Protein 4POF (pdb70)

Organism: Pyrococcus furiosus (strain ATCC 43587 / DSM 3638 / JCM 8422 / Vc1) (NCBI:txid186497)

Solvent-accessible surface area: 75511 Å² total; per-residue (Å²): 142,20,87,105,127,78,2,25,106,62,0,8,68,0,0,49,96,25,64,43,165,125,41,82,51,44,1,82,34,58,1,60,60,8,53,67,160,112,72,131,112,19,2,31,0,13,4,99,50,0,43,91,76,19,55,108,0,0,101,26,0,31,83,53,2,72,80,0,21,39,0,0,34,57,0,0,54,35,3,0,104,99,52,43,140,105,127,137,38,47,120,5,16,0,14,0,53,65,9,72,131,86,25,40,5,75,61,13,5,12,114,26,20,27,66,2,11,11,0,40,0,32,4,60,140,47,25,87,22,53,0,3,0,30,45,0,13,11,25,4,132,87,63,46,53,83,20,130,18,100,15,68,10,32,77,68,18,101,117,33,162,95,5,132,128,68,37,21,168,77,38,93,35,33,42,117,103,11,50,30,34,26,21,3,45,9,38,0,43,1,46,55,112,62,28,134,91,66,76,139,56,72,68,2,24,0,11,4,35,21,44,16,20,61,63,8,84,63,52,53,55,2,50,0,1,0,8,0,11,11,34,35,30,192,130,82,120,28,0,8,2,107,36,10,0,31,12,12,21,20,72,84,61,125,113,144,20,89,102,127,79,2,25,106,60,0,9,69,0,0,50,95,24,62,44,166,126,41,82,52,46,1,86,34,59,1,61,61,7,52,65,162,113,74,134,112,19,2,32,0,13,4,98,49,0,43,92,75,19,55,106,0,0,100,27,0,31,84,52,2,71,76,0,21,40,0,0,33,57,0,0,53,39,4,0,105,98,50,41,139,105,124,135,39,47,119,4,18,1,15,0,53,63,8,72,131,87,24,42,5,74,64,13,6,13,116,25,20,24,66,2,11,12,0,42,0,32,4,62,140,48,24,90,28,56,1,2,0,31,44,0,12,11,26,4,127,89,64,45,53,86,20,128,19,97,15,67,11,32,77,67,16,94,114,34,158,94,6,131,128,68,37,21,166,77,37,93,34,34,39,117,102,11,51,28,34,28,22,4,46,9,37,0,42,1,46,55,112,63,30,133,90,72,79,144,56,80,68,2,26,0,12,4,34,20,46,15,19,62,63,8,88,64,50,52,57,1,50,0,2,0,8,0,11,10,35,32,28,197,128,80,120,29,0,8,2,106,34,10,0,31,12,12,19,19,73,87,61,124,114,141,20,85,101,127,79,2,25,107,60,0,8,67,0,0,51,94,26,62,43,166,125,42,83,50,46,1,83,33,59,1,60,60,7,53,66,161,112,73,132,111,19,2,31,0,14,4,99,49,0,42,90,76,20,55,110,0,0,102,26,0,30,84,52,3,69,74,0,21,40,0,0,34,57,0,0,54,40,4,0,104,99,51,43,138,106,126,138,38,47,117,6,17,1,15,0,53,64,7,73,130,87,24,41,6,76,63,13,5,12,112,26,20,27,68,2,12,12,0,42,0,33,4,60,142,48,26,88,29,55,1,2,0,30,47,0,13,10,25,4,119,88,62,45,50,83,19,128,20,98,15,65,10,31,77,62,15,100,116,34,160,96,5,131,128,67,37,21,165,74,38,90,34,33,41,110,101,11,50,29,33,26,21,5,45,9,38,0,42,1,45,56,113,63,30,130,92,72,79,144,56,80,70,2,25,0,11,5,34,19,46,15,19,65,62,8,98,69,50,52,57,1,50,0,2,0,9,0,11,13,35,35,29,194,126,82,124,32,0,8,2,108,35,10,0,32,11,12,21,20,72,84,60,125,113,140,20,86,106,124,77,2,26,107,60,0,8,68,0,1,49,96,25,63,44,165,124,40,82,51,44,1,84,34,59,1,61,61,7,53,68,158,112,72,133,113,19,2,31,0,14,4,98,49,0,43,92,74,19,54,109,0,0,101,26,0,30,86,53,2,74,78,0,20,39,0,0,34,57,0,0,52,40,3,0,104,99,52,44,139,105,127,139,37,48,120,6,17,1,16,0,52,64,8,72,129,86,24,41,6,77,62,13,5,12,117,25,20,26,66,2,12,12,0,42,0,32,4,61,142,46,24,92,29,53,1,2,0,30,46,0,13,11,24,3,126,88,62,44,50,85,19,130,20,97,15,64,9,32,76,66,18,102,119,33,161,95,5,132,127,68,37,22,167,74,36,91,36,33,42,111,103,11,50,29,34,26,20,5,45,9,39,0,41,1,48,55,111,63,30,130,90,70,81,144,58,85,72,2,23,0,12,4,35,18,46,15,19,62,64,8,97,69,50,53,56,1,51,0,2,0,9,0,11,12,34,36,27,195,128,84,126,31,0,8,3,107,38,10,0,33,12,12,20,20,73,87,60,123,113,141,21,88,104,127,77,2,25,108,60,0,8,67,0,0,50,96,25,63,45,165,124,42,82,50,44,1,85,34,58,2,61,60,7,52,66,162,113,72,132,110,20,2,31,0,14,4,99,50,0,42,90,77,19,54,106,0,0,100,27,0,30,82,51,2,71,77,0,21,39,0,0,33,56,0,0,53,39,4,0,103,99,50,44,138,104,124,138,38,49,117,5,18,1,15,0,54,63,8,71,132,86,25,43,5,74,64,13,6,11,116,25,19,26,66,2,12,11,0,42,0,32,5,61,140,48,24,99,32,53,1,2,0,30,45,0,14,11,25,4,125,88,62,45,52,84,20,129,20,97,14,65,10,30,79,67,19,106,119,32,161,95,5,131,128,68,37,22,165,77,37,92,37,33,42,113,103,11,51,29,32,28,20,5,45,8,38,0,42,1,46,56,114,62,31,132,92,71,80,143,56,86,70,3,23,0,12,4,35,20,46,14,19,61,63,9,98,71,51,54,56,1,50,0,2,0,9,0,11,12,35,34,27,195,127,85,125,32,0,7,2,108,36,9,0,32,12,13,20,20,70,85,61,124,113,143,19,88,106,123,78,2,25,108,59,0,8,68,0,0,48,96,25,65,44,165,124,40,83,51,45,1,84,34,59,1,60,59,6,52,64,159,111,74,135,112,20,2,31,0,13,4,99,51,0,44,92,74,19,56,109,0,0,100,27,0,30,84,52,2,72,78,0,20,40,0,0,33,58,0,0,54,38,3,0,104,99,50,42,140,106,127,138,38,49,118,5,17,0,14,0,52,64,9,72,130,86,26,41,6,77,63,11,4,10,112,24,19,27,67,2,11,11,0,40,0,31,4,62,138,45,24,92,30,50,1,2,0,30,44,0,12,10,25,4,129,88,63,44,52,84,20,130,18,98,15,65,9,32,78,66,19,107,122,35,159,95,6,131,129,67,38,21,168,77,35,93,36,33,43,113,105,11,52,30,34,27,19,5,45,9,37,0,42,1,47,58,112,61,31,133,89,66,75,135,58,69,66,2,26,0,12,5,34,19,45,16,20,62,63,9,98,71,50,56,56,1,51,0,2,0,9,0,11,12,36,37,29,191,131,85,126,31,0,10,3,106,33,10,0,32,12,13,20,19,72,86,59,124,115

Sequence (1530 aa):
SVDREEMIERFANFLREYTDEDGNPVYRGKITDLLTITPKRSVAIDWMHLNSFDSELAHEVIENPEEGISAAEDAIQIVLREDFQREDVGKIHARFYNLPETLMVKDIGAEHINKLIQVEGIVTRVGEIKPFVSVAVFVCKDCGHEMIVPQKPYESLEKVKKCEQCGSKNIELDVNKSSFVNFQSFRIQDRPETLKGGEMPRFIDGILLDDIVDVALPGDRVIVTGILRVVLEKREKTPIFRKILEVNHIEPVSKSVDREEMIERFANFLREYTDEDGNPVYRGKITDLLTITPKRSVAIDWMHLNSFDSELAHEVIENPEEGISAAEDAIQIVLREDFQREDVGKIHARFYNLPETLMVKDIGAEHINKLIQVEGIVTRVGEIKPFVSVAVFVCKDCGHEMIVPQKPYESLEKVKKCEQCGSKNIELDVNKSSFVNFQSFRIQDRPETLKGGEMPRFIDGILLDDIVDVALPGDRVIVTGILRVVLEKREKTPIFRKILEVNHIEPVSKSVDREEMIERFANFLREYTDEDGNPVYRGKITDLLTITPKRSVAIDWMHLNSFDSELAHEVIENPEEGISAAEDAIQIVLREDFQREDVGKIHARFYNLPETLMVKDIGAEHINKLIQVEGIVTRVGEIKPFVSVAVFVCKDCGHEMIVPQKPYESLEKVKKCEQCGSKNIELDVNKSSFVNFQSFRIQDRPETLKGGEMPRFIDGILLDDIVDVALPGDRVIVTGILRVVLEKREKTPIFRKILEVNHIEPVSKSVDREEMIERFANFLREYTDEDGNPVYRGKITDLLTITPKRSVAIDWMHLNSFDSELAHEVIENPEEGISAAEDAIQIVLREDFQREDVGKIHARFYNLPETLMVKDIGAEHINKLIQVEGIVTRVGEIKPFVSVAVFVCKDCGHEMIVPQKPYESLEKVKKCEQCGSKNIELDVNKSSFVNFQSFRIQDRPETLKGGEMPRFIDGILLDDIVDVALPGDRVIVTGILRVVLEKREKTPIFRKILEVNHIEPVSKSVDREEMIERFANFLREYTDEDGNPVYRGKITDLLTITPKRSVAIDWMHLNSFDSELAHEVIENPEEGISAAEDAIQIVLREDFQREDVGKIHARFYNLPETLMVKDIGAEHINKLIQVEGIVTRVGEIKPFVSVAVFVCKDCGHEMIVPQKPYESLEKVKKCEQCGSKNIELDVNKSSFVNFQSFRIQDRPETLKGGEMPRFIDGILLDDIVDVALPGDRVIVTGILRVVLEKREKTPIFRKILEVNHIEPVSKSVDREEMIERFANFLREYTDEDGNPVYRGKITDLLTITPKRSVAIDWMHLNSFDSELAHEVIENPEEGISAAEDAIQIVLREDFQREDVGKIHARFYNLPETLMVKDIGAEHINKLIQVEGIVTRVGEIKPFVSVAVFVCKDCGHEMIVPQKPYESLEKVKKCEQCGSKNIELDVNKSSFVNFQSFRIQDRPETLKGGEMPRFIDGILLDDIVDVALPGDRVIVTGILRVVLEKREKTPIFRKILEVNHIEPVSK

Secondary structure (DSSP, 8-state):
---HHHHHHHHHHHHHH-B-TT--BHHHHHHHTTSSSS--SEEEEEHHHHHHH-HHHHHHHHH-HHHHHHHHHHHHHHHHHHHH---S----EEEEE--S-EEEGGG--GGGTTSEEEEEEEEEEE---EEEEEEEEEEETTT--EEEEE--SSS------S-TTT--S-EEE-TTTSEEEEEEEEEEE--GGG--SS----EEEEEEEGGGTTS--TT-EEEEEEEEEEEE-TTS-SSBEEEEEEEEEEEE---/---HHHHHHHHHHHHHH-B-TT--BHHHHHHHTTSSSS--SEEEEEHHHHHHH-HHHHHHHHH-HHHHHHHHHHHHHHHHHHHH--------EEEEE--S-EEEGGG--GGGTTSEEEEEEEEEEE---EEEEEEEEEEETTT--EEEEE--SSS------S-SSS--S-EEE-TTTSEEEEEEEEEEE--GGG--SS----EEEEEEEGGGTTS--TT-EEEEEEEEEEEE-TTS-SSBEEEEEEEEEEEE---/---HHHHHHHHHHHHHH-B-TT--BHHHHHHHTTSSSS--SEEEEEHHHHHHH-HHHHHHHHH-HHHHHHHHHHHHHHHHHHHH---S----EEEEE--S-EEEGGG--GGGBTSEEEEEEEEEEE---EEEEEEEEEEETTT--EEEEE--TTS------S-TTT--S-EEE-TTTSEEEEEEEEEEE--GGG--SS----EEEEEEEGGGTTS--TT-EEEEEEEEEEEE-TTS-SSBEEEEEEEEEEEE---/---HHHHHHHHHHHHHH-B-TT--BHHHHHHHTTSSSS--SEEEEEHHHHHHH-HHHHHHHHH-HHHHHHHHHHHHHHHHHHHH---S----EEEEE--S-EEEGGG--TTSBTSEEEEEEEEEEE---EEEEEEEEEEETTT--EEEEE--SSS------S-SSS--S-EEE-TTTSEEEEEEEEEEE--GGG--SS----EEEEEEEGGGTTS--TT-EEEEEEEEEEEE-TTS-SSBEEEEEEEEEEEE---/---HHHHHHHHHHHHHH-B-TT--BHHHHHHHTTSSSS--SEEEEEHHHHHHH-HHHHHHHHH-HHHHHHHHHHHHHHHHHHHH---S----EEEEE--S-EEEGGG--GGGBTSEEEEEEEEEEE---EEEEEEEEEEETTT--EEEEE--SSS------S-SSS--S-EEE-TTTSEEEEEEEEEEE--GGG--SS----EEEEEEEGGGTTS--TT-EEEEEEEEEEEE-TTS-SSBEEEEEEEEEEEE---/---HHHHHHHHHHHHHH-B-TT--BHHHHHHHTTSSSS--SEEEEEHHHHHHH-HHHHHHHHH-HHHHHHHHHHHHHHHHHHHH---S----EEEEE--S-EEEGGG--GGGBTSEEEEEEEEEEE---EEEEEEEEEEETTT--EEEEE--SSS------S-TTT--S-EEE-TTTSEEEEEEEEEEE--GGG--SS----EEEEEEEGGGTTS--TT-EEEEEEEEEEEE-TTS-SSBEEEEEEEEEEEE---

Radius of gyration: 42.15 Å; Cα contacts (8 Å, |Δi|>4): 3264; chains: 6; bounding box: 132×57×125 Å

Nearest PDB structures (foldseek):
  4pof-assembly1_A  TM=1.004E+00  e=2.552E-54  Pyrococcus furiosus DSM 3638
  4ywm-assembly1_A  TM=9.848E-01  e=2.686E-50  Pyrococcus furiosus DSM 3638
  4ywl-assembly1_A  TM=9.848E-01  e=3.628E-50  Pyrococcus furiosus DSM 3638
  4pog-assembly2_G  TM=9.621E-01  e=7.459E-43  Pyrococcus furiosus DSM 3638
  7qhs-assembly1_5  TM=8.798E-01  e=1.787E-23  Saccharomyces cerevisiae

CATH classification: 3.30.1640.10 (+2 more: 2.40.50.140, 2.20.28.10)

Foldseek 3Di:
DDDLVVLLVVLLCLLQQQAPPVRDSVSVVLLVQQPDDPRAQEGEDELVSVCVSPVVLSVCCQVAVPSSFVSNQVSSQVCCCVPVVDNPRDRRGYFYDDDDDEDEPVPDDPVQANGKHKYWFFWAAKFDKDKDFQWWWKAAPPPGDIDIDGDDPPDDDDDDQFDPPPTDRRMDTDPVVTDIWIKMKTKTWHDVVPDDPPDDIDIAIEMDIHPRPPVDHGGFIKMWIFGWHWDCDDVNPDPDTHIYTHTRGMDTDDD/DDDLVVLLVVLLCLLQQQAPPVRDSVSVVLLVQQPDDPGAQEREAELVSVCVSPVVLSVCCQVAVPSSFVSNQVSSQVCCCPPVVDNPRDRGGYFYDDDDDEDEPVPDDPVQANGKHKYWFFWAFKFDKDKDFQWWWKAAPPPGDIDIDGDDPVDDDDDDQFDPPPTDRRMDTDPVVTDIWIKMKTKTWHDVVPDDPPDDIDIAIEMDIHPCPPVDHGPFIKMWIFGWHWDCDDVNPDPDTHIYTHTRGMDTDDD/DDDLVVLLVVLLCLQQQQAPPVRDSVSVVQLVQQPDDPRAQEREDELVSVCVSPVVLSVCCQVAVPSSFVSNQVSSQVCCCPPVVDNPRDRGGYFYDDDDDEDEPVPDDPVQANGKHKYWFFWAFKFDKDKDFQWWWKAAPPPGDIDIDGDDPVDDDDDDQFDPPPTDRRMDTDPVVTDIWIKMKTKTWHDVVPDDPPDDIDIAIEMDIHPCPPVDHGGFIKMWIFGWHWDCDDVNPDPDTHIYTHTRDMDTDDD/DDDLVVLLVVLLCLQQQQAPPVRDSVSVVLLVQQPDDPRAQEREAELVSVCVSPVVLSVCCQVAVPSSFVSNQVSSQVCCCPPVVDNPRDRGGYFYDDDDDEDEPVPDDPVQANGKHKYWFFWAAKFDKDKDFQWWWKAAPPPGDIDIDGDDPVDDDDDDQFDPPPTDRRMDTDPVVTDIWIKMKTKTWHDVVPDDPPDDIDIAIEMDIHPCPPVDHGGFIKMWIFGWHWDCDDVNPDPDTHIYTHTRGMDTDDD/DDDLVVLLVVLLCLQQQQAPPVRDSVSVVLLVQQPDDPGAQEDEDELVSVCVSPVVLSVCCQVAVPSSFVSNQVSSQVCCCPPVVDNPRDRGGYFYDDDDDEDEPVPDDPVQANGKHKYWFFWAFKFDKDKDFQWWWKAAPPPGDIDIDGDDPVDDDDDDQFDPPPTDRRMDTDPVVTDIWIKMKTKTWHDVVPDDPPDDIDIAIEMDIHPCPPVDHGGFIKMWIFGWHWDCDDVNPDPDTHIYTHTRGMDTDDD/DDDLVVLLVVLLCLLQQQAPPVRDSVSVVQLVQQPDDPGAQEREDELVSVCVSPVVLSVCCQVAVPSSFVSNQVSSQVCCCPPVVDNPRDRGGYFYDDDDDEDEPVPDDPVQANGKHKYWFFWAAKFDKDKDFQWWWKAAPPPGDIDIDGDDPVDDDDDDQFDPPPTDRRMDTDPVVTDIKIKMKIKTWHDVVPDDPPDDIDIAIEMDIHPRPPVDHGGFIKMWIFGWHWDCDDVNPDPDTHIYTHTRDMDTDDD

Structure (mmCIF, N/CA/C/O backbone):
data_4POF
#
_entry.id   4POF
#
_cell.length_a   122.849
_cell.length_b   103.064
_cell.length_c   122.435
_cell.angle_alpha   90.00
_cell.angle_beta   119.85
_cell.angle_gamma   90.00
#
_symmetry.space_group_name_H-M   'P 1 21 1'
#
loop_
_entity.id
_entity.type
_entity.pdbx_description
1 polymer 'Cell division control protein 21'
2 non-polymer 'ZINC ION'
#
loop_
_atom_site.group_PDB
_atom_site.id
_atom_site.type_symbol
_atom_site.label_atom_id
_atom_site.label_alt_id
_atom_site.label_comp_id
_atom_site.label_asym_id
_atom_site.label_entity_id
_atom_site.label_seq_id
_atom_site.pdbx_PDB_ins_code
_atom_site.Cartn_x
_atom_site.Cartn_y
_atom_site.Cartn_z
_atom_site.occupancy
_atom_site.B_iso_or_equiv
_atom_site.auth_seq_id
_atom_site.auth_comp_id
_atom_site.auth_asym_id
_atom_site.auth_atom_id
_atom_site.pdbx_PDB_model_num
ATOM 1 N N . SER A 1 1 ? -6.630 11.953 29.718 1.00 104.66 0 SER A N 1
ATOM 2 C CA . SER A 1 1 ? -5.375 11.335 29.195 1.00 101.42 0 SER A CA 1
ATOM 3 C C . SER A 1 1 ? -4.124 11.864 29.918 1.00 100.88 0 SER A C 1
ATOM 4 O O . SER A 1 1 ? -4.229 12.705 30.820 1.00 103.17 0 SER A O 1
ATOM 7 N N . VAL A 1 2 ? -2.953 11.354 29.515 1.00 97.69 1 VAL A N 1
ATOM 8 C CA . VAL A 1 2 ? -1.655 11.759 30.073 1.00 95.53 1 VAL A CA 1
ATOM 9 C C . VAL A 1 2 ? -0.861 12.562 29.047 1.00 96.85 1 VAL A C 1
ATOM 10 O O . VAL A 1 2 ? -0.723 12.144 27.891 1.00 95.20 1 VAL A O 1
ATOM 14 N N . ASP A 1 3 ? -0.359 13.717 29.488 1.00 100.18 2 ASP A N 1
ATOM 15 C CA . ASP A 1 3 ? 0.478 14.605 28.680 1.00 102.30 2 ASP A CA 1
ATOM 16 C C . ASP A 1 3 ? 1.695 13.878 28.082 1.00 99.43 2 ASP A C 1
ATOM 17 O O . ASP A 1 3 ? 2.257 12.979 28.703 1.00 98.66 2 ASP A O 1
ATOM 22 N N . ARG A 1 4 ? 2.091 14.271 26.873 1.00 97.86 3 ARG A N 1
ATOM 23 C CA . ARG A 1 4 ? 3.242 13.679 26.190 1.00 95.50 3 ARG A CA 1
ATOM 24 C C . ARG A 1 4 ? 4.517 13.945 26.977 1.00 93.71 3 ARG A C 1
ATOM 25 O O . ARG A 1 4 ? 5.215 13.021 27.393 1.00 90.32 3 ARG A O 1
ATOM 33 N N . GLU A 1 5 ? 4.804 15.228 27.159 1.00 95.34 4 GLU A N 1
ATOM 34 C CA . GLU A 1 5 ? 5.903 15.711 27.983 1.00 97.30 4 GLU A CA 1
ATOM 35 C C . GLU A 1 5 ? 6.042 14.891 29.270 1.00 93.59 4 GLU A C 1
ATOM 36 O O . GLU A 1 5 ? 7.100 14.338 29.546 1.00 91.76 4 GLU A O 1
ATOM 42 N N . GLU A 1 6 ? 4.958 14.813 30.036 1.00 91.69 5 GLU A N 1
ATOM 43 C CA . GLU A 1 6 ? 4.948 14.160 31.340 1.00 89.52 5 GLU A CA 1
ATOM 44 C C . GLU A 1 6 ? 5.134 12.650 31.202 1.00 84.20 5 GLU A C 1
ATOM 45 O O . GLU A 1 6 ? 5.828 12.024 31.993 1.00 82.97 5 GLU A O 1
ATOM 51 N N . MET A 1 7 ? 4.516 12.078 30.181 1.00 79.78 6 MET A N 1
ATOM 52 C CA . MET A 1 7 ? 4.526 10.642 29.974 1.00 75.60 6 MET A CA 1
ATOM 53 C C . MET A 1 7 ? 5.950 10.108 29.843 1.00 72.16 6 MET A C 1
ATOM 54 O O . MET A 1 7 ? 6.250 8.974 30.232 1.00 70.05 6 MET A O 1
ATOM 59 N N . ILE A 1 8 ? 6.818 10.938 29.276 1.00 70.60 7 ILE A N 1
ATOM 60 C CA . ILE A 1 8 ? 8.216 10.584 29.097 1.00 68.36 7 ILE A CA 1
ATOM 61 C C . ILE A 1 8 ? 8.903 10.487 30.451 1.00 70.31 7 ILE A C 1
ATOM 62 O O . ILE A 1 8 ? 9.599 9.512 30.731 1.00 69.78 7 ILE A O 1
ATOM 67 N N . GLU A 1 9 ? 8.679 11.493 31.292 1.00 73.01 8 GLU A N 1
ATOM 68 C CA . GLU A 1 9 ? 9.274 11.544 32.619 1.00 74.92 8 GLU A CA 1
ATOM 69 C C . GLU A 1 9 ? 8.962 10.297 33.422 1.00 71.24 8 GLU A C 1
ATOM 70 O O . GLU A 1 9 ? 9.848 9.734 34.053 1.00 70.70 8 GLU A O 1
ATOM 76 N N . ARG A 1 10 ? 7.711 9.852 33.372 1.00 67.93 9 ARG A N 1
ATOM 77 C CA . ARG A 1 10 ? 7.284 8.672 34.113 1.00 64.70 9 ARG A CA 1
ATOM 78 C C . ARG A 1 10 ? 7.866 7.406 33.513 1.00 61.57 9 ARG A C 1
ATOM 79 O O . ARG A 1 10 ? 8.022 6.412 34.219 1.00 61.34 9 ARG A O 1
ATOM 87 N N . PHE A 1 11 ? 8.173 7.427 32.219 1.00 58.69 10 PHE A N 1
ATOM 88 C CA . PHE A 1 11 ? 8.779 6.260 31.576 1.00 55.60 10 PHE A CA 1
ATOM 89 C C . PHE A 1 11 ? 10.241 6.150 31.916 1.00 54.69 10 PHE A C 1
ATOM 90 O O . PHE A 1 11 ? 10.743 5.048 32.099 1.00 54.39 10 PHE A O 1
ATOM 98 N N . ALA A 1 12 ? 10.921 7.292 31.991 1.00 54.05 11 ALA A N 1
ATOM 99 C CA . ALA A 1 12 ? 12.337 7.337 32.352 1.00 53.76 11 ALA A CA 1
ATOM 100 C C . ALA A 1 12 ? 12.463 6.772 33.752 1.00 54.81 11 ALA A C 1
ATOM 101 O O . ALA A 1 12 ? 13.195 5.800 34.011 1.00 54.81 11 ALA A O 1
ATOM 103 N N . ASN A 1 13 ? 11.698 7.381 34.650 1.00 56.86 12 ASN A N 1
ATOM 104 C CA . ASN A 1 13 ? 11.617 6.936 36.022 1.00 57.92 12 ASN A CA 1
ATOM 105 C C . ASN A 1 13 ? 11.239 5.455 36.165 1.00 56.62 12 ASN A C 1
ATOM 106 O O . ASN A 1 13 ? 11.704 4.788 37.071 1.00 57.37 12 ASN A O 1
ATOM 111 N N . PHE A 1 14 ? 10.407 4.936 35.275 1.00 54.78 13 PHE A N 1
ATOM 112 C CA . PHE A 1 14 ? 10.085 3.530 35.348 1.00 53.29 13 PHE A CA 1
ATOM 113 C C . PHE A 1 14 ? 11.304 2.684 35.010 1.00 53.30 13 PHE A C 1
ATOM 114 O O . PHE A 1 14 ? 11.584 1.711 35.700 1.00 53.57 13 PHE A O 1
ATOM 122 N N . LEU A 1 15 ? 12.006 3.048 33.938 1.00 53.35 14 LEU A N 1
ATOM 123 C CA . LEU A 1 15 ? 13.159 2.275 33.449 1.00 52.86 14 LEU A CA 1
ATOM 124 C C . LEU A 1 15 ? 14.272 2.181 34.497 1.00 54.43 14 LEU A C 1
ATOM 125 O O . LEU A 1 15 ? 14.855 1.098 34.738 1.00 55.89 14 LEU A O 1
ATOM 130 N N . ARG A 1 16 ? 14.555 3.311 35.133 1.00 54.39 15 ARG A N 1
ATOM 131 C CA . ARG A 1 16 ? 15.709 3.352 35.974 1.00 54.12 15 ARG A CA 1
ATOM 132 C C . ARG A 1 16 ? 15.379 2.942 37.410 1.00 54.55 15 ARG A C 1
ATOM 133 O O . ARG A 1 16 ? 16.265 2.505 38.130 1.00 55.36 15 ARG A O 1
ATOM 141 N N . GLU A 1 17 ? 14.114 3.015 37.815 1.00 54.31 16 GLU A N 1
ATOM 142 C CA . GLU A 1 17 ? 13.753 2.690 39.207 1.00 55.18 16 GLU A CA 1
ATOM 143 C C . GLU A 1 17 ? 13.036 1.368 39.462 1.00 54.82 16 GLU A C 1
ATOM 144 O O . GLU A 1 17 ? 13.033 0.911 40.592 1.00 55.10 16 GLU A O 1
ATOM 150 N N . TYR A 1 18 ? 12.425 0.757 38.447 1.00 54.59 17 TYR A N 1
ATOM 151 C CA . TYR A 1 18 ? 11.736 -0.531 38.638 1.00 55.70 17 TYR A CA 1
ATOM 152 C C . TYR A 1 18 ? 12.698 -1.653 38.969 1.00 57.75 17 TYR A C 1
ATOM 153 O O . TYR A 1 18 ? 13.653 -1.860 38.258 1.00 58.57 17 TYR A O 1
ATOM 162 N N . THR A 1 19 ? 12.420 -2.399 40.025 1.00 60.60 18 THR A N 1
ATOM 163 C CA . THR A 1 19 ? 13.285 -3.493 40.446 1.00 63.43 18 THR A CA 1
ATOM 164 C C . THR A 1 19 ? 12.471 -4.775 40.528 1.00 63.41 18 THR A C 1
ATOM 165 O O . THR A 1 19 ? 11.289 -4.716 40.823 1.00 63.67 18 THR A O 1
ATOM 169 N N . ASP A 1 20 ? 13.089 -5.931 40.313 1.00 64.11 19 ASP A N 1
ATOM 170 C CA . ASP A 1 20 ? 12.390 -7.191 40.527 1.00 66.59 19 ASP A CA 1
ATOM 171 C C . ASP A 1 20 ? 12.453 -7.630 41.995 1.00 71.23 19 ASP A C 1
ATOM 172 O O . ASP A 1 20 ? 12.632 -6.788 42.886 1.00 69.65 19 ASP A O 1
ATOM 177 N N . GLU A 1 21 ? 12.302 -8.937 42.238 1.00 78.64 20 GLU A N 1
ATOM 178 C CA . GLU A 1 21 ? 12.188 -9.499 43.597 1.00 87.07 20 GLU A CA 1
ATOM 179 C C . GLU A 1 21 ? 13.436 -9.271 44.422 1.00 85.85 20 GLU A C 1
ATOM 180 O O . GLU A 1 21 ? 13.348 -9.154 45.640 1.00 87.30 20 GLU A O 1
ATOM 186 N N . ASP A 1 22 ? 14.587 -9.213 43.749 1.00 83.31 21 ASP A N 1
ATOM 187 C CA . ASP A 1 22 ? 15.884 -9.084 44.414 1.00 81.50 21 ASP A CA 1
ATOM 188 C C . ASP A 1 22 ? 16.452 -7.679 44.389 1.00 79.14 21 ASP A C 1
ATOM 189 O O . ASP A 1 22 ? 17.505 -7.432 44.958 1.00 79.60 21 ASP A O 1
ATOM 194 N N . GLY A 1 23 ? 15.766 -6.763 43.726 1.00 76.30 22 GLY A N 1
ATOM 195 C CA . GLY A 1 23 ? 16.196 -5.381 43.708 1.00 74.05 22 GLY A CA 1
ATOM 196 C C . GLY A 1 23 ? 17.044 -4.974 42.519 1.00 72.63 22 GLY A C 1
ATOM 197 O O . GLY A 1 23 ? 17.520 -3.838 42.505 1.00 72.06 22 GLY A O 1
ATOM 198 N N . ASN A 1 24 ? 17.246 -5.870 41.537 1.00 72.07 23 ASN A N 1
ATOM 199 C CA . ASN A 1 24 ? 18.027 -5.538 40.324 1.00 71.72 23 ASN A CA 1
ATOM 200 C C . ASN A 1 24 ? 17.180 -4.663 39.448 1.00 67.89 23 ASN A C 1
ATOM 201 O O . ASN A 1 24 ? 16.061 -5.043 39.135 1.00 67.18 23 ASN A O 1
ATOM 206 N N . PRO A 1 25 ? 17.693 -3.485 39.051 1.00 65.24 24 PRO A N 1
ATOM 207 C CA . PRO A 1 25 ? 16.889 -2.706 38.135 1.00 63.14 24 PRO A CA 1
ATOM 208 C C . PRO A 1 25 ? 16.987 -3.398 36.785 1.00 61.75 24 PRO A C 1
ATOM 209 O O . PRO A 1 25 ? 18.063 -3.426 36.183 1.00 63.39 24 PRO A O 1
ATOM 213 N N . VAL A 1 26 ? 15.890 -3.992 36.333 1.00 58.97 25 VAL A N 1
ATOM 214 C CA . VAL A 1 26 ? 15.963 -4.833 35.160 1.00 56.45 25 VAL A CA 1
ATOM 215 C C . VAL A 1 26 ? 16.135 -3.996 33.899 1.00 55.63 25 VAL A C 1
ATOM 216 O O . VAL A 1 26 ? 16.821 -4.405 32.957 1.00 54.73 25 VAL A O 1
ATOM 220 N N . TYR A 1 27 ? 15.537 -2.812 33.889 1.00 55.65 26 TYR A N 1
ATOM 221 C CA . TYR A 1 27 ? 15.597 -2.006 32.682 1.00 56.02 26 TYR A CA 1
ATOM 222 C C . TYR A 1 27 ? 16.958 -1.334 32.471 1.00 56.03 26 TYR A C 1
ATOM 223 O O . TYR A 1 27 ? 17.442 -1.236 31.331 1.00 56.26 26 TYR A O 1
ATOM 232 N N . ARG A 1 28 ? 17.601 -0.942 33.568 1.00 56.01 27 ARG A N 1
ATOM 233 C CA . ARG A 1 28 ? 19.019 -0.581 33.558 1.00 55.77 27 ARG A CA 1
ATOM 234 C C . ARG A 1 28 ? 19.825 -1.662 32.821 1.00 56.44 27 ARG A C 1
ATOM 235 O O . ARG A 1 28 ? 20.609 -1.356 31.902 1.00 57.56 27 ARG A O 1
ATOM 243 N N . GLY A 1 29 ? 19.612 -2.923 33.221 1.00 55.89 28 GLY A N 1
ATOM 244 C CA . GLY A 1 29 ? 20.270 -4.079 32.614 1.00 54.94 28 GLY A CA 1
ATOM 245 C C . GLY A 1 29 ? 19.997 -4.196 31.134 1.00 53.53 28 GLY A C 1
ATOM 246 O O . GLY A 1 29 ? 20.917 -4.410 30.354 1.00 54.07 28 GLY A O 1
ATOM 247 N N . LYS A 1 30 ? 18.730 -4.046 30.755 1.00 51.78 29 LYS A N 1
ATOM 248 C CA . LYS A 1 30 ? 18.307 -4.118 29.360 1.00 50.66 29 LYS A CA 1
ATOM 249 C C . LYS A 1 30 ? 18.877 -2.971 28.559 1.00 50.95 29 LYS A C 1
ATOM 250 O O . LYS A 1 30 ? 19.411 -3.184 27.474 1.00 51.56 29 LYS A O 1
ATOM 256 N N . ILE A 1 31 ? 18.775 -1.753 29.097 1.00 50.72 30 ILE A N 1
ATOM 257 C CA . ILE A 1 31 ? 19.360 -0.594 28.446 1.00 51.11 30 ILE A CA 1
ATOM 258 C C . ILE A 1 31 ? 20.862 -0.781 28.256 1.00 55.05 30 ILE A C 1
ATOM 259 O O . ILE A 1 31 ? 21.414 -0.364 27.246 1.00 56.13 30 ILE A O 1
ATOM 264 N N . THR A 1 32 ? 21.505 -1.432 29.219 1.00 58.55 31 THR A N 1
ATOM 265 C CA . THR A 1 32 ? 22.906 -1.842 29.115 1.00 62.13 31 THR A CA 1
ATOM 266 C C . THR A 1 32 ? 23.177 -2.799 27.938 1.00 64.52 31 THR A C 1
ATOM 267 O O . THR A 1 32 ? 24.215 -2.699 27.283 1.00 66.42 31 THR A O 1
ATOM 271 N N . ASP A 1 33 ? 22.239 -3.695 27.657 1.00 65.46 32 ASP A N 1
ATOM 272 C CA . ASP A 1 33 ? 22.404 -4.664 26.566 1.00 67.73 32 ASP A CA 1
ATOM 273 C C . ASP A 1 33 ? 22.367 -4.038 25.161 1.00 65.46 32 ASP A C 1
ATOM 274 O O . ASP A 1 33 ? 22.639 -4.711 24.154 1.00 65.44 32 ASP A O 1
ATOM 279 N N . LEU A 1 34 ? 22.052 -2.747 25.110 1.00 62.60 33 LEU A N 1
ATOM 280 C CA . LEU A 1 34 ? 22.103 -1.983 23.878 1.00 61.07 33 LEU A CA 1
ATOM 281 C C . LEU A 1 34 ? 23.524 -1.563 23.522 1.00 62.26 33 LEU A C 1
ATOM 282 O O . LEU A 1 34 ? 23.776 -1.051 22.429 1.00 62.23 33 LEU A O 1
ATOM 287 N N . LEU A 1 35 ? 24.451 -1.789 24.444 1.00 63.50 34 LEU A N 1
ATOM 288 C CA . LEU A 1 35 ? 25.803 -1.251 24.328 1.00 65.74 34 LEU A CA 1
ATOM 289 C C . LEU A 1 35 ? 26.913 -2.288 24.124 1.00 68.67 34 LEU A C 1
ATOM 290 O O . LEU A 1 35 ? 28.060 -1.923 23.884 1.00 70.27 34 LEU A O 1
ATOM 295 N N . THR A 1 36 ? 26.566 -3.572 24.177 1.00 70.20 35 THR A N 1
ATOM 296 C CA . THR A 1 36 ? 27.547 -4.639 24.026 1.00 74.40 35 THR A CA 1
ATOM 297 C C . THR A 1 36 ? 28.067 -4.757 22.589 1.00 77.54 35 THR A C 1
ATOM 298 O O . THR A 1 36 ? 27.844 -3.869 21.770 1.00 76.30 35 THR A O 1
ATOM 302 N N . ILE A 1 37 ? 28.767 -5.853 22.298 1.00 82.95 36 ILE A N 1
ATOM 303 C CA . ILE A 1 37 ? 29.413 -6.062 20.984 1.00 87.94 36 ILE A CA 1
ATOM 304 C C . ILE A 1 37 ? 28.415 -6.236 19.856 1.00 88.83 36 ILE A C 1
ATOM 305 O O . ILE A 1 37 ? 28.492 -5.548 18.835 1.00 91.13 36 ILE A O 1
ATOM 310 N N . THR A 1 38 ? 27.504 -7.184 20.051 1.00 88.15 37 THR A N 1
ATOM 311 C CA . THR A 1 38 ? 26.447 -7.473 19.108 1.00 86.67 37 THR A CA 1
ATOM 312 C C . THR A 1 38 ? 25.186 -7.020 19.821 1.00 80.62 37 THR A C 1
ATOM 313 O O . THR A 1 38 ? 24.485 -7.822 20.425 1.00 79.90 37 THR A O 1
ATOM 317 N N . PRO A 1 39 ? 24.914 -5.708 19.775 1.00 76.30 38 PRO A N 1
ATOM 318 C CA . PRO A 1 39 ? 23.888 -5.142 20.620 1.00 72.67 38 PRO A CA 1
ATOM 319 C C . PRO A 1 39 ? 22.476 -5.484 20.137 1.00 70.72 38 PRO A C 1
ATOM 320 O O . PRO A 1 39 ? 22.303 -6.196 19.146 1.00 71.91 38 PRO A O 1
ATOM 324 N N . LYS A 1 40 ? 21.484 -4.989 20.861 1.00 68.13 39 LYS A N 1
ATOM 325 C CA . LYS A 1 40 ? 20.101 -5.123 20.480 1.00 65.65 39 LYS A CA 1
ATOM 326 C C . LYS A 1 40 ? 19.628 -3.745 20.075 1.00 64.41 39 LYS A C 1
ATOM 327 O O . LYS A 1 40 ? 20.179 -2.754 20.554 1.00 64.45 39 LYS A O 1
ATOM 333 N N . ARG A 1 41 ? 18.627 -3.664 19.195 1.00 63.06 40 ARG A N 1
ATOM 334 C CA . ARG A 1 41 ? 18.096 -2.345 18.827 1.00 61.76 40 ARG A CA 1
ATOM 335 C C . ARG A 1 41 ? 16.769 -2.012 19.519 1.00 59.24 40 ARG A C 1
ATOM 336 O O . ARG A 1 41 ? 16.115 -1.029 19.195 1.00 58.43 40 ARG A O 1
ATOM 344 N N . SER A 1 42 ? 16.380 -2.840 20.479 1.00 57.49 41 SER A N 1
ATOM 345 C CA . SER A 1 42 ? 15.144 -2.610 21.202 1.00 55.09 41 SER A CA 1
ATOM 346 C C . SER A 1 42 ? 15.126 -3.164 22.619 1.00 52.65 41 SER A C 1
ATOM 347 O O . SER A 1 42 ? 15.876 -4.073 22.974 1.00 53.68 41 SER A O 1
ATOM 350 N N . VAL A 1 43 ? 14.224 -2.599 23.413 1.00 48.71 42 VAL A N 1
ATOM 351 C CA . VAL A 1 43 ? 14.032 -2.952 24.801 1.00 44.54 42 VAL A CA 1
ATOM 352 C C . VAL A 1 43 ? 12.657 -3.606 24.879 1.00 44.44 42 VAL A C 1
ATOM 353 O O . VAL A 1 43 ? 11.653 -2.951 24.609 1.00 44.69 42 VAL A O 1
ATOM 357 N N . ALA A 1 44 ? 12.590 -4.885 25.223 1.00 43.78 43 ALA A N 1
ATOM 358 C CA . ALA A 1 44 ? 11.278 -5.511 25.482 1.00 42.59 43 ALA A CA 1
ATOM 359 C C . ALA A 1 44 ? 10.768 -5.077 26.860 1.00 42.10 43 ALA A C 1
ATOM 360 O O . ALA A 1 44 ? 11.472 -5.253 27.861 1.00 43.67 43 ALA A O 1
ATOM 362 N N . ILE A 1 45 ? 9.567 -4.512 26.934 1.00 40.31 44 ILE A N 1
ATOM 363 C CA . ILE A 1 45 ? 9.049 -4.090 28.239 1.00 39.30 44 ILE A CA 1
ATOM 364 C C . ILE A 1 45 ? 7.857 -4.909 28.670 1.00 40.70 44 ILE A C 1
ATOM 365 O O . ILE A 1 45 ? 6.840 -4.918 27.982 1.00 40.28 44 ILE A O 1
ATOM 370 N N . ASP A 1 46 ? 7.977 -5.566 29.820 1.00 42.82 45 ASP A N 1
ATOM 371 C CA . ASP A 1 46 ? 6.893 -6.386 30.343 1.00 45.76 45 ASP A CA 1
ATOM 372 C C . ASP A 1 46 ? 5.793 -5.513 30.934 1.00 46.80 45 ASP A C 1
ATOM 373 O O . ASP A 1 46 ? 5.987 -4.854 31.942 1.00 46.32 45 ASP A O 1
ATOM 378 N N . TRP A 1 47 ? 4.630 -5.546 30.293 1.00 48.92 46 TRP A N 1
ATOM 379 C CA . TRP A 1 47 ? 3.489 -4.748 30.689 1.00 51.83 46 TRP A CA 1
ATOM 380 C C . TRP A 1 47 ? 3.188 -4.880 32.188 1.00 54.20 46 TRP A C 1
ATOM 381 O O . TRP A 1 47 ? 2.995 -3.878 32.863 1.00 54.53 46 TRP A O 1
ATOM 392 N N . MET A 1 48 ? 3.185 -6.104 32.707 1.00 57.09 47 MET A N 1
ATOM 393 C CA . MET A 1 48 ? 2.943 -6.350 34.129 1.00 60.38 47 MET A CA 1
ATOM 394 C C . MET A 1 48 ? 3.909 -5.580 35.033 1.00 58.57 47 MET A C 1
ATOM 395 O O . MET A 1 48 ? 3.475 -5.023 36.040 1.00 59.13 47 MET A O 1
ATOM 400 N N . HIS A 1 49 ? 5.200 -5.552 34.682 1.00 55.94 48 HIS A N 1
ATOM 401 C CA . HIS A 1 49 ? 6.170 -4.737 35.425 1.00 54.41 48 HIS A CA 1
ATOM 402 C C . HIS A 1 49 ? 5.673 -3.300 35.448 1.00 53.13 48 HIS A C 1
ATOM 403 O O . HIS A 1 49 ? 5.553 -2.701 36.518 1.00 54.08 48 HIS A O 1
ATOM 410 N N . LEU A 1 50 ? 5.344 -2.769 34.271 1.00 50.72 49 LEU A N 1
ATOM 411 C CA . LEU A 1 50 ? 4.860 -1.407 34.148 1.00 49.20 49 LEU A CA 1
ATOM 412 C C . LEU A 1 50 ? 3.589 -1.153 34.939 1.00 51.63 49 LEU A C 1
ATOM 413 O O . LEU A 1 50 ? 3.466 -0.128 35.587 1.00 52.48 49 LEU A O 1
ATOM 418 N N . ASN A 1 51 ? 2.650 -2.085 34.873 1.00 53.62 50 ASN A N 1
ATOM 419 C CA . ASN A 1 51 ? 1.378 -1.949 35.561 1.00 56.40 50 ASN A CA 1
ATOM 420 C C . ASN A 1 51 ? 1.563 -1.908 37.052 1.00 56.44 50 ASN A C 1
ATOM 421 O O . ASN A 1 51 ? 0.928 -1.115 37.734 1.00 58.30 50 ASN A O 1
ATOM 426 N N . SER A 1 52 ? 2.438 -2.761 37.564 1.00 54.36 51 SER A N 1
ATOM 427 C CA . SER A 1 52 ? 2.731 -2.744 38.988 1.00 53.48 51 SER A CA 1
ATOM 428 C C . SER A 1 52 ? 3.479 -1.481 39.413 1.00 53.15 51 SER A C 1
ATOM 429 O O . SER A 1 52 ? 3.412 -1.088 40.557 1.00 54.07 51 SER A O 1
ATOM 432 N N . PHE A 1 53 ? 4.187 -0.836 38.506 1.00 52.39 52 PHE A N 1
ATOM 433 C CA . PHE A 1 53 ? 4.935 0.351 38.893 1.00 53.99 52 PHE A CA 1
ATOM 434 C C . PHE A 1 53 ? 4.125 1.638 38.734 1.00 55.21 52 PHE A C 1
ATOM 435 O O . PHE A 1 53 ? 4.259 2.568 39.518 1.00 55.58 52 PHE A O 1
ATOM 443 N N . ASP A 1 54 ? 3.307 1.687 37.694 1.00 56.54 53 ASP A N 1
ATOM 444 C CA . ASP A 1 54 ? 2.561 2.871 37.337 1.00 58.59 53 ASP A CA 1
ATOM 445 C C . ASP A 1 54 ? 1.444 2.377 36.446 1.00 60.37 53 ASP A C 1
ATOM 446 O O . ASP A 1 54 ? 1.608 2.332 35.237 1.00 60.61 53 ASP A O 1
ATOM 451 N N . SER A 1 55 ? 0.313 1.998 37.031 1.00 62.88 54 SER A N 1
ATOM 452 C CA . SER A 1 55 ? -0.730 1.369 36.245 1.00 63.82 54 SER A CA 1
ATOM 453 C C . SER A 1 55 ? -1.494 2.363 35.421 1.00 65.57 54 SER A C 1
ATOM 454 O O . SER A 1 55 ? -2.047 1.989 34.402 1.00 65.35 54 SER A O 1
ATOM 457 N N . GLU A 1 56 ? -1.533 3.623 35.839 1.00 68.42 55 GLU A N 1
ATOM 458 C CA . GLU A 1 56 ? -2.208 4.628 35.030 1.00 70.99 55 GLU A CA 1
ATOM 459 C C . GLU A 1 56 ? -1.562 4.710 33.658 1.00 69.17 55 GLU A C 1
ATOM 460 O O . GLU A 1 56 ? -2.247 4.735 32.638 1.00 69.25 55 GLU A O 1
ATOM 466 N N . LEU A 1 57 ? -0.233 4.744 33.651 1.00 67.97 56 LEU A N 1
ATOM 467 C CA . LEU A 1 57 ? 0.560 4.783 32.423 1.00 65.94 56 LEU A CA 1
ATOM 468 C C . LEU A 1 57 ? 0.434 3.497 31.628 1.00 65.72 56 LEU A C 1
ATOM 469 O O . LEU A 1 57 ? 0.400 3.525 30.406 1.00 65.24 56 LEU A O 1
ATOM 474 N N . ALA A 1 58 ? 0.370 2.373 32.335 1.00 66.79 57 ALA A N 1
ATOM 475 C CA . ALA A 1 58 ? 0.257 1.060 31.713 1.00 67.46 57 ALA A CA 1
ATOM 476 C C . ALA A 1 58 ? -1.008 0.972 30.886 1.00 69.70 57 ALA A C 1
ATOM 477 O O . ALA A 1 58 ? -1.007 0.407 29.793 1.00 68.71 57 ALA A O 1
ATOM 479 N N . HIS A 1 59 ? -2.090 1.540 31.410 1.00 73.95 58 HIS A N 1
ATOM 480 C CA . HIS A 1 59 ? -3.349 1.538 30.691 1.00 76.88 58 HIS A CA 1
ATOM 481 C C . HIS A 1 59 ? -3.311 2.499 29.510 1.00 74.98 58 HIS A C 1
ATOM 482 O O . HIS A 1 59 ? -3.923 2.231 28.482 1.00 76.07 58 HIS A O 1
ATOM 489 N N . GLU A 1 60 ? -2.552 3.583 29.636 1.00 71.87 59 GLU A N 1
ATOM 490 C CA . GLU A 1 60 ? -2.442 4.555 28.557 1.00 68.58 59 GLU A CA 1
ATOM 491 C C . GLU A 1 60 ? -1.645 4.054 27.361 1.00 63.62 59 GLU A C 1
ATOM 492 O O . GLU A 1 60 ? -1.713 4.644 26.292 1.00 62.33 59 GLU A O 1
ATOM 498 N N . VAL A 1 61 ? -0.884 2.979 27.501 1.00 59.44 60 VAL A N 1
ATOM 499 C CA . VAL A 1 61 ? -0.239 2.470 26.297 1.00 55.67 60 VAL A CA 1
ATOM 500 C C . VAL A 1 61 ? -1.193 1.574 25.531 1.00 53.98 60 VAL A C 1
ATOM 501 O O . VAL A 1 61 ? -1.061 1.415 24.330 1.00 53.84 60 VAL A O 1
ATOM 505 N N . ILE A 1 62 ? -2.153 0.971 26.210 1.00 52.73 61 ILE A N 1
ATOM 506 C CA . ILE A 1 62 ? -3.094 0.113 25.496 1.00 51.21 61 ILE A CA 1
ATOM 507 C C . ILE A 1 62 ? -4.156 0.991 24.835 1.00 54.23 61 ILE A C 1
ATOM 508 O O . ILE A 1 62 ? -4.658 0.673 23.758 1.00 53.60 61 ILE A O 1
ATOM 513 N N . GLU A 1 63 ? -4.454 2.126 25.456 1.00 58.38 62 GLU A N 1
ATOM 514 C CA . GLU A 1 63 ? -5.434 3.062 24.903 1.00 62.75 62 GLU A CA 1
ATOM 515 C C . GLU A 1 63 ? -4.856 3.992 23.851 1.00 61.90 62 GLU A C 1
ATOM 516 O O . GLU A 1 63 ? -5.530 4.285 22.870 1.00 62.42 62 GLU A O 1
ATOM 522 N N . ASN A 1 64 ? -3.613 4.429 24.046 1.00 61.40 63 ASN A N 1
ATOM 523 C CA . ASN A 1 64 ? -2.910 5.278 23.070 1.00 61.34 63 ASN A CA 1
ATOM 524 C C . ASN A 1 64 ? -1.524 4.785 22.632 1.00 59.14 63 ASN A C 1
ATOM 525 O O . ASN A 1 64 ? -0.556 5.531 22.734 1.00 58.56 63 ASN A O 1
ATOM 530 N N . PRO A 1 65 ? -1.427 3.555 22.092 1.00 57.99 64 PRO A N 1
ATOM 531 C CA . PRO A 1 65 ? -0.121 2.952 21.891 1.00 56.72 64 PRO A CA 1
ATOM 532 C C . PRO A 1 65 ? 0.818 3.835 21.083 1.00 56.57 64 PRO A C 1
ATOM 533 O O . PRO A 1 65 ? 2.034 3.741 21.232 1.00 55.79 64 PRO A O 1
ATOM 537 N N . GLU A 1 66 ? 0.267 4.710 20.254 1.00 57.54 65 GLU A N 1
ATOM 538 C CA . GLU A 1 66 ? 1.120 5.537 19.426 1.00 58.04 65 GLU A CA 1
ATOM 539 C C . GLU A 1 66 ? 1.953 6.491 20.272 1.00 58.01 65 GLU A C 1
ATOM 540 O O . GLU A 1 66 ? 3.179 6.427 20.219 1.00 57.18 65 GLU A O 1
ATOM 546 N N . GLU A 1 67 ? 1.311 7.349 21.065 1.00 59.04 66 GLU A N 1
ATOM 547 C CA . GLU A 1 67 ? 2.069 8.337 21.845 1.00 60.54 66 GLU A CA 1
ATOM 548 C C . GLU A 1 67 ? 2.822 7.677 22.993 1.00 58.01 66 GLU A C 1
ATOM 549 O O . GLU A 1 67 ? 3.840 8.191 23.464 1.00 57.52 66 GLU A O 1
ATOM 555 N N . GLY A 1 68 ? 2.313 6.518 23.405 1.00 55.76 67 GLY A N 1
ATOM 556 C CA . GLY A 1 68 ? 2.878 5.735 24.486 1.00 52.97 67 GLY A CA 1
ATOM 557 C C . GLY A 1 68 ? 4.214 5.167 24.110 1.00 50.41 67 GLY A C 1
ATOM 558 O O . GLY A 1 68 ? 5.191 5.393 24.801 1.00 50.88 67 GLY A O 1
ATOM 559 N N . ILE A 1 69 ? 4.261 4.421 23.014 1.00 48.06 68 ILE A N 1
ATOM 560 C CA . ILE A 1 69 ? 5.518 3.798 22.582 1.00 45.51 68 ILE A CA 1
ATOM 561 C C . ILE A 1 69 ? 6.536 4.918 22.277 1.00 46.19 68 ILE A C 1
ATOM 562 O O . ILE A 1 69 ? 7.672 4.901 22.735 1.00 45.69 68 ILE A O 1
ATOM 567 N N . SER A 1 70 ? 6.094 5.914 21.533 1.00 47.45 69 SER A N 1
ATOM 568 C CA . SER A 1 70 ? 6.934 7.069 21.240 1.00 49.15 69 SER A CA 1
ATOM 569 C C . SER A 1 70 ? 7.528 7.725 22.480 1.00 49.63 69 SER A C 1
ATOM 570 O O . SER A 1 70 ? 8.692 8.087 22.464 1.00 50.05 69 SER A O 1
ATOM 573 N N . ALA A 1 71 ? 6.715 7.897 23.528 1.00 50.05 70 ALA A N 1
ATOM 574 C CA . ALA A 1 71 ? 7.174 8.413 24.837 1.00 50.57 70 ALA A CA 1
ATOM 575 C C . ALA A 1 71 ? 8.268 7.557 25.451 1.00 50.41 70 ALA A C 1
ATOM 576 O O . ALA A 1 71 ? 9.290 8.089 25.882 1.00 50.32 70 ALA A O 1
ATOM 578 N N . ALA A 1 72 ? 8.035 6.238 25.480 1.00 50.63 71 ALA A N 1
ATOM 579 C CA . ALA A 1 72 ? 8.961 5.261 26.042 1.00 51.72 71 ALA A CA 1
ATOM 580 C C . ALA A 1 72 ? 10.303 5.281 25.317 1.00 53.64 71 ALA A C 1
ATOM 581 O O . ALA A 1 72 ? 11.376 5.224 25.932 1.00 53.75 71 ALA A O 1
ATOM 583 N N . GLU A 1 73 ? 10.234 5.373 23.997 1.00 56.54 72 GLU A N 1
ATOM 584 C CA . GLU A 1 73 ? 11.430 5.399 23.186 1.00 59.62 72 GLU A CA 1
ATOM 585 C C . GLU A 1 73 ? 12.242 6.653 23.455 1.00 61.45 72 GLU A C 1
ATOM 586 O O . GLU A 1 73 ? 13.458 6.573 23.552 1.00 62.47 72 GLU A O 1
ATOM 592 N N . ASP A 1 74 ? 11.575 7.795 23.615 1.00 62.95 73 ASP A N 1
ATOM 593 C CA . ASP A 1 74 ? 12.256 9.028 23.982 1.00 65.11 73 ASP A CA 1
ATOM 594 C C . ASP A 1 74 ? 12.937 8.857 25.334 1.00 63.59 73 ASP A C 1
ATOM 595 O O . ASP A 1 74 ? 14.059 9.317 25.545 1.00 63.82 73 ASP A O 1
ATOM 600 N N . ALA A 1 75 ? 12.254 8.185 26.251 1.00 61.41 74 ALA A N 1
ATOM 601 C CA . ALA A 1 75 ? 12.789 7.971 27.594 1.00 59.53 74 ALA A CA 1
ATOM 602 C C . ALA A 1 75 ? 14.058 7.146 27.546 1.00 56.77 74 ALA A C 1
ATOM 603 O O . ALA A 1 75 ? 15.053 7.525 28.156 1.00 57.70 74 ALA A O 1
ATOM 605 N N . ILE A 1 76 ? 14.033 6.037 26.805 1.00 51.85 75 ILE A N 1
ATOM 606 C CA . ILE A 1 76 ? 15.240 5.224 26.616 1.00 47.71 75 ILE A CA 1
ATOM 607 C C . ILE A 1 76 ? 16.407 6.077 26.137 1.00 50.76 75 ILE A C 1
ATOM 608 O O . ILE A 1 76 ? 17.523 5.955 26.639 1.00 50.96 75 ILE A O 1
ATOM 613 N N . GLN A 1 77 ? 16.131 6.965 25.186 1.00 53.30 76 GLN A N 1
ATOM 614 C CA . GLN A 1 77 ? 17.139 7.909 24.709 1.00 56.66 76 GLN A CA 1
ATOM 615 C C . GLN A 1 77 ? 17.646 8.783 25.853 1.00 57.54 76 GLN A C 1
ATOM 616 O O . GLN A 1 77 ? 18.821 9.089 25.926 1.00 58.97 76 GLN A O 1
ATOM 622 N N . ILE A 1 78 ? 16.770 9.155 26.766 1.00 57.37 77 ILE A N 1
ATOM 623 C CA . ILE A 1 78 ? 17.191 10.045 27.841 1.00 58.72 77 ILE A CA 1
ATOM 624 C C . ILE A 1 78 ? 18.140 9.346 28.795 1.00 58.70 77 ILE A C 1
ATOM 625 O O . ILE A 1 78 ? 19.196 9.890 29.120 1.00 59.75 77 ILE A O 1
ATOM 630 N N . VAL A 1 79 ? 17.786 8.147 29.242 1.00 57.67 78 VAL A N 1
ATOM 631 C CA . VAL A 1 79 ? 18.652 7.485 30.207 1.00 58.20 78 VAL A CA 1
ATOM 632 C C . VAL A 1 79 ? 19.979 7.125 29.571 1.00 58.88 78 VAL A C 1
ATOM 633 O O . VAL A 1 79 ? 20.991 7.181 30.231 1.00 60.11 78 VAL A O 1
ATOM 637 N N . LEU A 1 80 ? 19.977 6.773 28.286 1.00 58.67 79 LEU A N 1
ATOM 638 C CA . LEU A 1 80 ? 21.235 6.546 27.564 1.00 59.22 79 LEU A CA 1
ATOM 639 C C . LEU A 1 80 ? 22.147 7.776 27.666 1.00 62.44 79 LEU A C 1
ATOM 640 O O . LEU A 1 80 ? 23.274 7.675 28.141 1.00 63.88 79 LEU A O 1
ATOM 645 N N . ARG A 1 81 ? 21.644 8.939 27.257 1.00 64.59 80 ARG A N 1
ATOM 646 C CA . ARG A 1 81 ? 22.405 10.172 27.344 1.00 68.25 80 ARG A CA 1
ATOM 647 C C . ARG A 1 81 ? 22.794 10.503 28.789 1.00 69.64 80 ARG A C 1
ATOM 648 O O . ARG A 1 81 ? 23.971 10.700 29.080 1.00 70.32 80 ARG A O 1
ATOM 656 N N . GLU A 1 82 ? 21.827 10.521 29.701 1.00 70.81 81 GLU A N 1
ATOM 657 C CA . GLU A 1 82 ? 22.088 10.994 31.075 1.00 74.15 81 GLU A CA 1
ATOM 658 C C . GLU A 1 82 ? 22.893 10.039 31.980 1.00 74.89 81 GLU A C 1
ATOM 659 O O . GLU A 1 82 ? 23.678 10.465 32.832 1.00 76.08 81 GLU A O 1
ATOM 665 N N . ASP A 1 83 ? 22.696 8.742 31.784 1.00 74.96 82 ASP A N 1
ATOM 666 C CA . ASP A 1 83 ? 23.233 7.739 32.695 1.00 75.67 82 ASP A CA 1
ATOM 667 C C . ASP A 1 83 ? 24.282 6.831 32.091 1.00 74.00 82 ASP A C 1
ATOM 668 O O . ASP A 1 83 ? 24.998 6.172 32.831 1.00 75.45 82 ASP A O 1
ATOM 673 N N . PHE A 1 84 ? 24.369 6.765 30.766 1.00 70.34 83 PHE A N 1
ATOM 674 C CA . PHE A 1 84 ? 25.386 5.940 30.137 1.00 66.93 83 PHE A CA 1
ATOM 675 C C . PHE A 1 84 ? 26.348 6.769 29.307 1.00 68.48 83 PHE A C 1
ATOM 676 O O . PHE A 1 84 ? 27.288 6.231 28.743 1.00 69.78 83 PHE A O 1
ATOM 684 N N . GLN A 1 85 ? 26.122 8.081 29.256 1.00 68.44 84 GLN A N 1
ATOM 685 C CA . GLN A 1 85 ? 26.890 8.989 28.400 1.00 70.02 84 GLN A CA 1
ATOM 686 C C . GLN A 1 85 ? 26.941 8.522 26.939 1.00 71.55 84 GLN A C 1
ATOM 687 O O . GLN A 1 85 ? 28.023 8.412 26.356 1.00 72.17 84 GLN A O 1
ATOM 693 N N . ARG A 1 86 ? 25.769 8.249 26.362 1.00 72.99 85 ARG A N 1
ATOM 694 C CA . ARG A 1 86 ? 25.653 7.793 24.990 1.00 76.37 85 ARG A CA 1
ATOM 695 C C . ARG A 1 86 ? 24.592 8.601 24.263 1.00 79.30 85 ARG A C 1
ATOM 696 O O . ARG A 1 86 ? 23.414 8.549 24.619 1.00 78.46 85 ARG A O 1
ATOM 704 N N . GLU A 1 87 ? 25.000 9.347 23.244 1.00 85.12 86 GLU A N 1
ATOM 705 C CA . GLU A 1 87 ? 24.040 10.148 22.493 1.00 89.44 86 GLU A CA 1
ATOM 706 C C . GLU A 1 87 ? 23.870 9.657 21.066 1.00 91.42 86 GLU A C 1
ATOM 707 O O . GLU A 1 87 ? 22.781 9.716 20.505 1.00 90.06 86 GLU A O 1
ATOM 713 N N . ASP A 1 88 ? 24.950 9.134 20.508 1.00 96.22 87 ASP A N 1
ATOM 714 C CA . ASP A 1 88 ? 25.001 8.720 19.112 1.00 100.35 87 ASP A CA 1
ATOM 715 C C . ASP A 1 88 ? 24.408 7.328 18.807 1.00 94.34 87 ASP A C 1
ATOM 716 O O . ASP A 1 88 ? 24.670 6.769 17.737 1.00 94.15 87 ASP A O 1
ATOM 721 N N . VAL A 1 89 ? 23.619 6.770 19.727 1.00 87.77 88 VAL A N 1
ATOM 722 C CA . VAL A 1 89 ? 22.915 5.504 19.457 1.00 80.97 88 VAL A CA 1
ATOM 723 C C . VAL A 1 89 ? 21.670 5.776 18.617 1.00 78.77 88 VAL A C 1
ATOM 724 O O . VAL A 1 89 ? 21.043 6.850 18.726 1.00 79.14 88 VAL A O 1
ATOM 728 N N . GLY A 1 90 ? 21.308 4.793 17.794 1.00 75.47 89 GLY A N 1
ATOM 729 C CA . GLY A 1 90 ? 20.204 4.958 16.853 1.00 71.35 89 GLY A CA 1
ATOM 730 C C . GLY A 1 90 ? 18.814 4.988 17.460 1.00 67.61 89 GLY A C 1
ATOM 731 O O . GLY A 1 90 ? 18.625 5.195 18.657 1.00 66.39 89 GLY A O 1
ATOM 732 N N . LYS A 1 91 ? 17.830 4.817 16.596 1.00 65.41 90 LYS A N 1
ATOM 733 C CA . LYS A 1 91 ? 16.490 4.511 17.020 1.00 62.66 90 LYS A CA 1
ATOM 734 C C . LYS A 1 91 ? 16.552 3.171 17.774 1.00 60.65 90 LYS A C 1
ATOM 735 O O . LYS A 1 91 ? 17.107 2.176 17.271 1.00 60.94 90 LYS A O 1
ATOM 741 N N . ILE A 1 92 ? 16.024 3.190 19.001 1.00 58.04 91 ILE A N 1
ATOM 742 C CA . ILE A 1 92 ? 15.847 1.997 19.836 1.00 55.32 91 ILE A CA 1
ATOM 743 C C . ILE A 1 92 ? 14.372 1.769 20.131 1.00 52.90 91 ILE A C 1
ATOM 744 O O . ILE A 1 92 ? 13.729 2.627 20.712 1.00 52.06 91 ILE A O 1
ATOM 749 N N . HIS A 1 93 ? 13.861 0.597 19.755 1.00 51.23 92 HIS A N 1
ATOM 750 C CA . HIS A 1 93 ? 12.428 0.318 19.822 1.00 49.11 92 HIS A CA 1
ATOM 751 C C . HIS A 1 93 ? 11.982 0.029 21.245 1.00 47.95 92 HIS A C 1
ATOM 752 O O . HIS A 1 93 ? 12.756 -0.502 22.051 1.00 49.82 92 HIS A O 1
ATOM 759 N N . ALA A 1 94 ? 10.733 0.384 21.547 1.00 44.55 93 ALA A N 1
ATOM 760 C CA . ALA A 1 94 ? 10.098 0.026 22.799 1.00 41.38 93 ALA A CA 1
ATOM 761 C C . ALA A 1 94 ? 9.099 -1.059 22.453 1.00 39.99 93 ALA A C 1
ATOM 762 O O . ALA A 1 94 ? 8.153 -0.825 21.709 1.00 39.54 93 ALA A O 1
ATOM 764 N N . ARG A 1 95 ? 9.316 -2.266 22.942 1.00 39.87 94 ARG A N 1
ATOM 765 C CA . ARG A 1 95 ? 8.461 -3.375 22.510 1.00 39.65 94 ARG A CA 1
ATOM 766 C C . ARG A 1 95 ? 7.714 -4.016 23.687 1.00 41.20 94 ARG A C 1
ATOM 767 O O . ARG A 1 95 ? 8.302 -4.760 24.465 1.00 42.86 94 ARG A O 1
ATOM 775 N N . PHE A 1 96 ? 6.434 -3.686 23.852 1.00 42.00 95 PHE A N 1
ATOM 776 C CA . PHE A 1 96 ? 5.659 -4.151 25.006 1.00 42.86 95 PHE A CA 1
ATOM 777 C C . PHE A 1 96 ? 5.128 -5.552 24.828 1.00 45.48 95 PHE A C 1
ATOM 778 O O . PHE A 1 96 ? 4.600 -5.887 23.776 1.00 45.90 95 PHE A O 1
ATOM 786 N N . TYR A 1 97 ? 5.240 -6.372 25.858 1.00 48.56 96 TYR A N 1
ATOM 787 C CA . TYR A 1 97 ? 4.727 -7.729 25.757 1.00 52.15 96 TYR A CA 1
ATOM 788 C C . TYR A 1 97 ? 3.971 -8.156 27.014 1.00 54.56 96 TYR A C 1
ATOM 789 O O . TYR A 1 97 ? 3.979 -7.462 28.034 1.00 54.54 96 TYR A O 1
ATOM 798 N N . ASN A 1 98 ? 3.299 -9.292 26.940 1.00 57.53 97 ASN A N 1
ATOM 799 C CA . ASN A 1 98 ? 2.570 -9.784 28.108 1.00 60.38 97 ASN A CA 1
ATOM 800 C C . ASN A 1 98 ? 1.471 -8.827 28.611 1.00 61.06 97 ASN A C 1
ATOM 801 O O . ASN A 1 98 ? 1.502 -8.364 29.757 1.00 62.73 97 ASN A O 1
ATOM 806 N N . LEU A 1 99 ? 0.501 -8.553 27.740 1.00 60.12 98 LEU A N 1
ATOM 807 C CA . LEU A 1 99 ? -0.627 -7.681 28.059 1.00 59.03 98 LEU A CA 1
ATOM 808 C C . LEU A 1 99 ? -1.712 -8.438 28.834 1.00 62.26 98 LEU A C 1
ATOM 809 O O . LEU A 1 99 ? -1.743 -9.691 28.807 1.00 62.88 98 LEU A O 1
ATOM 814 N N . PRO A 1 100 ? -2.610 -7.685 29.527 1.00 64.44 99 PRO A N 1
ATOM 815 C CA . PRO A 1 100 ? -3.594 -8.309 30.420 1.00 68.10 99 PRO A CA 1
ATOM 816 C C . PRO A 1 100 ? -4.472 -9.319 29.709 1.00 72.18 99 PRO A C 1
ATOM 817 O O . PRO A 1 100 ? -4.508 -10.480 30.115 1.00 73.46 99 PRO A O 1
ATOM 821 N N . GLU A 1 101 ? -5.148 -8.893 28.644 1.00 76.03 100 GLU A N 1
ATOM 822 C CA . GLU A 1 101 ? -6.018 -9.805 27.902 1.00 80.98 100 GLU A CA 1
ATOM 823 C C . GLU A 1 101 ? -5.499 -10.168 26.517 1.00 74.31 100 GLU A C 1
ATOM 824 O O . GLU A 1 101 ? -5.148 -9.316 25.713 1.00 71.82 100 GLU A O 1
ATOM 830 N N . THR A 1 102 ? -5.447 -11.466 26.274 1.00 72.02 101 THR A N 1
ATOM 831 C CA . THR A 1 102 ? -4.905 -12.015 25.045 1.00 64.65 101 THR A CA 1
ATOM 832 C C . THR A 1 102 ? -6.041 -12.638 24.223 1.00 62.45 101 THR A C 1
ATOM 833 O O . THR A 1 102 ? -6.616 -13.666 24.589 1.00 63.67 101 THR A O 1
ATOM 837 N N . LEU A 1 103 ? -6.383 -11.978 23.124 1.00 58.44 102 LEU A N 1
ATOM 838 C CA . LEU A 1 103 ? -7.547 -12.365 22.334 1.00 57.18 102 LEU A CA 1
ATOM 839 C C . LEU A 1 103 ? -7.154 -13.095 21.052 1.00 57.57 102 LEU A C 1
ATOM 840 O O . LEU A 1 103 ? -5.981 -13.109 20.681 1.00 55.98 102 LEU A O 1
ATOM 845 N N . MET A 1 104 ? -8.138 -13.695 20.381 1.00 60.97 103 MET A N 1
ATOM 846 C CA . MET A 1 104 ? -7.880 -14.507 19.185 1.00 63.44 103 MET A CA 1
ATOM 847 C C . MET A 1 104 ? -8.140 -13.711 17.918 1.00 59.92 103 MET A C 1
ATOM 848 O O . MET A 1 104 ? -8.834 -12.704 17.961 1.00 60.18 103 MET A O 1
ATOM 853 N N . VAL A 1 105 ? -7.598 -14.170 16.792 1.00 56.83 104 VAL A N 1
ATOM 854 C CA . VAL A 1 105 ? -7.776 -13.497 15.507 1.00 52.80 104 VAL A CA 1
ATOM 855 C C . VAL A 1 105 ? -9.260 -13.244 15.224 1.00 55.76 104 VAL A C 1
ATOM 856 O O . VAL A 1 105 ? -9.629 -12.140 14.819 1.00 55.17 104 VAL A O 1
ATOM 860 N N . LYS A 1 106 ? -10.113 -14.239 15.475 1.00 59.90 105 LYS A N 1
ATOM 861 C CA . LYS A 1 106 ? -11.556 -14.083 15.252 1.00 63.71 105 LYS A CA 1
ATOM 862 C C . LYS A 1 106 ? -12.208 -13.023 16.137 1.00 62.42 105 LYS A C 1
ATOM 863 O O . LYS A 1 106 ? -13.288 -12.541 15.818 1.00 62.37 105 LYS A O 1
ATOM 869 N N . ASP A 1 107 ? -11.546 -12.667 17.231 1.00 61.40 106 ASP A N 1
ATOM 870 C CA . ASP A 1 107 ? -12.045 -11.674 18.161 1.00 61.41 106 ASP A CA 1
ATOM 871 C C . ASP A 1 107 ? -11.679 -10.234 17.774 1.00 57.18 106 ASP A C 1
ATOM 872 O O . ASP A 1 107 ? -12.129 -9.274 18.428 1.00 57.13 106 ASP A O 1
ATOM 877 N N . ILE A 1 108 ? -10.856 -10.073 16.738 1.00 52.42 107 ILE A N 1
ATOM 878 C CA . ILE A 1 108 ? -10.335 -8.747 16.427 1.00 48.12 107 ILE A CA 1
ATOM 879 C C . ILE A 1 108 ? -11.362 -7.998 15.589 1.00 48.06 107 ILE A C 1
ATOM 880 O O . ILE A 1 108 ? -11.870 -8.551 14.609 1.00 48.93 107 ILE A O 1
ATOM 885 N N . GLY A 1 109 ? -11.667 -6.758 15.962 1.00 46.81 108 GLY A N 1
ATOM 886 C CA . GLY A 1 109 ? -12.691 -6.006 15.256 1.00 46.22 108 GLY A CA 1
ATOM 887 C C . GLY A 1 109 ? -12.579 -4.511 15.403 1.00 45.85 108 GLY A C 1
ATOM 888 O O . GLY A 1 109 ? -11.576 -3.992 15.908 1.00 45.13 108 GLY A O 1
ATOM 889 N N . ALA A 1 110 ? -13.623 -3.822 14.961 1.00 46.58 109 ALA A N 1
ATOM 890 C CA . ALA A 1 110 ? -13.641 -2.364 14.937 1.00 47.19 109 ALA A CA 1
ATOM 891 C C . ALA A 1 110 ? -13.307 -1.724 16.282 1.00 48.17 109 ALA A C 1
ATOM 892 O O . ALA A 1 110 ? -12.903 -0.559 16.333 1.00 48.50 109 ALA A O 1
ATOM 894 N N . GLU A 1 111 ? -13.453 -2.480 17.364 1.00 49.20 110 GLU A N 1
ATOM 895 C CA . GLU A 1 111 ? -13.253 -1.922 18.690 1.00 51.39 110 GLU A CA 1
ATOM 896 C C . GLU A 1 111 ? -11.805 -1.978 19.111 1.00 48.28 110 GLU A C 1
ATOM 897 O O . GLU A 1 111 ? -11.510 -1.935 20.300 1.00 49.40 110 GLU A O 1
ATOM 903 N N . HIS A 1 112 ? -10.886 -2.082 18.160 1.00 44.26 111 HIS A N 1
ATOM 904 C CA . HIS A 1 112 ? -9.478 -2.258 18.502 1.00 41.45 111 HIS A CA 1
ATOM 905 C C . HIS A 1 112 ? -8.644 -1.330 17.714 1.00 39.89 111 HIS A C 1
ATOM 906 O O . HIS A 1 112 ? -7.502 -1.107 18.056 1.00 39.93 111 HIS A O 1
ATOM 913 N N . ILE A 1 113 ? -9.221 -0.808 16.639 1.00 39.03 112 ILE A N 1
ATOM 914 C CA . ILE A 1 113 ? -8.606 0.226 15.815 1.00 38.31 112 ILE A CA 1
ATOM 915 C C . ILE A 1 113 ? -7.837 1.236 16.669 1.00 40.49 112 ILE A C 1
ATOM 916 O O . ILE A 1 113 ? -8.380 1.842 17.586 1.00 40.28 112 ILE A O 1
ATOM 921 N N . ASN A 1 114 ? -6.547 1.332 16.364 1.00 42.71 113 ASN A N 1
ATOM 922 C CA . ASN A 1 114 ? -5.617 2.192 17.051 1.00 46.69 113 ASN A CA 1
ATOM 923 C C . ASN A 1 114 ? -5.367 1.920 18.523 1.00 49.07 113 ASN A C 1
ATOM 924 O O . ASN A 1 114 ? -5.079 2.852 19.281 1.00 51.11 113 ASN A O 1
ATOM 929 N N . LYS A 1 115 ? -5.448 0.645 18.912 1.00 50.14 114 LYS A N 1
ATOM 930 C CA . LYS A 1 115 ? -5.211 0.237 20.295 1.00 51.94 114 LYS A CA 1
ATOM 931 C C . LYS A 1 115 ? -4.312 -0.966 20.308 1.00 50.59 114 LYS A C 1
ATOM 932 O O . LYS A 1 115 ? -4.478 -1.883 19.506 1.00 51.24 114 LYS A O 1
ATOM 938 N N . LEU A 1 116 ? -3.341 -0.952 21.214 1.00 48.82 115 LEU A N 1
ATOM 939 C CA . LEU A 1 116 ? -2.428 -2.076 21.345 1.00 45.28 115 LEU A CA 1
ATOM 940 C C . LEU A 1 116 ? -3.194 -3.308 21.805 1.00 43.63 115 LEU A C 1
ATOM 941 O O . LEU A 1 116 ? -3.919 -3.270 22.801 1.00 44.36 115 LEU A O 1
ATOM 946 N N . ILE A 1 117 ? -3.062 -4.390 21.058 1.00 40.64 116 ILE A N 1
ATOM 947 C CA . ILE A 1 117 ? -3.747 -5.633 21.431 1.00 40.97 116 ILE A CA 1
ATOM 948 C C . ILE A 1 117 ? -2.762 -6.757 21.386 1.00 40.96 116 ILE A C 1
ATOM 949 O O . ILE A 1 117 ? -1.793 -6.693 20.652 1.00 38.93 116 ILE A O 1
ATOM 954 N N . GLN A 1 118 ? -3.022 -7.793 22.168 1.00 44.39 117 GLN A N 1
ATOM 955 C CA . GLN A 1 118 ? -2.213 -9.016 22.146 1.00 46.37 117 GLN A CA 1
ATOM 956 C C . GLN A 1 118 ? -2.996 -10.048 21.397 1.00 46.43 117 GLN A C 1
ATOM 957 O O . GLN A 1 118 ? -4.176 -10.222 21.649 1.00 48.03 117 GLN A O 1
ATOM 963 N N . VAL A 1 119 ? -2.350 -10.732 20.474 1.00 46.40 118 VAL A N 1
ATOM 964 C CA . VAL A 1 119 ? -3.008 -11.814 19.735 1.00 47.43 118 VAL A CA 1
ATOM 965 C C . VAL A 1 119 ? -2.198 -13.104 19.688 1.00 51.79 118 VAL A C 1
ATOM 966 O O . VAL A 1 119 ? -0.995 -13.086 19.392 1.00 50.13 118 VAL A O 1
ATOM 970 N N . GLU A 1 120 ? -2.867 -14.214 19.986 1.00 59.15 119 GLU A N 1
ATOM 971 C CA . GLU A 1 120 ? -2.318 -15.546 19.803 1.00 66.35 119 GLU A CA 1
ATOM 972 C C . GLU A 1 120 ? -2.775 -16.011 18.434 1.00 64.49 119 GLU A C 1
ATOM 973 O O . GLU A 1 120 ? -3.894 -15.744 18.027 1.00 63.93 119 GLU A O 1
ATOM 979 N N . GLY A 1 121 ? -1.902 -16.686 17.704 1.00 63.94 120 GLY A N 1
ATOM 980 C CA . GLY A 1 121 ? -2.291 -17.317 16.436 1.00 63.96 120 GLY A CA 1
ATOM 981 C C . GLY A 1 121 ? -1.217 -18.185 15.794 1.00 64.04 120 GLY A C 1
ATOM 982 O O . GLY A 1 121 ? -0.229 -18.530 16.432 1.00 64.47 120 GLY A O 1
ATOM 983 N N . ILE A 1 122 ? -1.416 -18.531 14.528 1.00 64.10 121 ILE A N 1
ATOM 984 C CA . ILE A 1 122 ? -0.448 -19.315 13.774 1.00 64.35 121 ILE A CA 1
ATOM 985 C C . ILE A 1 122 ? -0.135 -18.589 12.471 1.00 64.56 121 ILE A C 1
ATOM 986 O O . ILE A 1 122 ? -1.029 -18.056 11.820 1.00 65.23 121 ILE A O 1
ATOM 991 N N . VAL A 1 123 ? 1.145 -18.554 12.114 1.00 64.71 122 VAL A N 1
ATOM 992 C CA . VAL A 1 123 ? 1.621 -17.891 10.902 1.00 64.13 122 VAL A CA 1
ATOM 993 C C . VAL A 1 123 ? 1.334 -18.750 9.662 1.00 66.42 122 VAL A C 1
ATOM 994 O O . VAL A 1 123 ? 1.748 -19.915 9.592 1.00 68.15 122 VAL A O 1
ATOM 998 N N . THR A 1 124 ? 0.624 -18.172 8.695 1.00 66.77 123 THR A N 1
ATOM 999 C CA . THR A 1 124 ? 0.258 -18.864 7.465 1.00 69.36 123 THR A CA 1
ATOM 1000 C C . THR A 1 124 ? 1.134 -18.454 6.295 1.00 68.03 123 THR A C 1
ATOM 1001 O O . THR A 1 124 ? 1.480 -19.271 5.460 1.00 69.62 123 THR A O 1
ATOM 1005 N N . ARG A 1 125 ? 1.451 -17.169 6.228 1.00 65.27 124 ARG A N 1
ATOM 1006 C CA . ARG A 1 125 ? 2.246 -16.608 5.153 1.00 64.13 124 ARG A CA 1
ATOM 1007 C C . ARG A 1 125 ? 3.271 -15.636 5.716 1.00 61.06 124 ARG A C 1
ATOM 1008 O O . ARG A 1 125 ? 3.048 -15.015 6.753 1.00 59.55 124 ARG A O 1
ATOM 1016 N N . VAL A 1 126 ? 4.402 -15.524 5.027 1.00 59.52 125 VAL A N 1
ATOM 1017 C CA . VAL A 1 126 ? 5.388 -14.487 5.305 1.00 56.23 125 VAL A CA 1
ATOM 1018 C C . VAL A 1 126 ? 5.890 -13.904 3.999 1.00 58.37 125 VAL A C 1
ATOM 1019 O O . VAL A 1 126 ? 6.229 -14.652 3.073 1.00 59.64 125 VAL A O 1
ATOM 1023 N N . GLY A 1 127 ? 5.925 -12.571 3.919 1.00 58.91 126 GLY A N 1
ATOM 1024 C CA . GLY A 1 127 ? 6.429 -11.873 2.735 1.00 62.37 126 GLY A CA 1
ATOM 1025 C C . GLY A 1 127 ? 7.928 -12.012 2.575 1.00 64.80 126 GLY A C 1
ATOM 1026 O O . GLY A 1 127 ? 8.611 -12.512 3.461 1.00 63.36 126 GLY A O 1
ATOM 1027 N N . GLU A 1 128 ? 8.445 -11.597 1.427 1.00 69.01 127 GLU A N 1
ATOM 1028 C CA . GLU A 1 128 ? 9.886 -11.479 1.254 1.00 72.11 127 GLU A CA 1
ATOM 1029 C C . GLU A 1 128 ? 10.285 -10.151 1.884 1.00 67.00 127 GLU A C 1
ATOM 1030 O O . GLU A 1 128 ? 9.438 -9.290 2.080 1.00 66.37 127 GLU A O 1
ATOM 1036 N N . ILE A 1 129 ? 11.557 -9.988 2.215 1.00 59.67 128 ILE A N 1
ATOM 1037 C CA . ILE A 1 129 ? 11.942 -8.865 3.042 1.00 53.83 128 ILE A CA 1
ATOM 1038 C C . ILE A 1 129 ? 12.392 -7.650 2.249 1.00 52.97 128 ILE A C 1
ATOM 1039 O O . ILE A 1 129 ? 13.476 -7.626 1.680 1.00 53.56 128 ILE A O 1
ATOM 1044 N N . LYS A 1 130 ? 11.565 -6.627 2.232 1.00 51.19 129 LYS A N 1
ATOM 1045 C CA . LYS A 1 130 ? 11.856 -5.476 1.399 1.00 51.44 129 LYS A CA 1
ATOM 1046 C C . LYS A 1 130 ? 12.250 -4.256 2.228 1.00 48.72 129 LYS A C 1
ATOM 1047 O O . LYS A 1 130 ? 11.879 -4.144 3.386 1.00 47.51 129 LYS A O 1
ATOM 1053 N N . PRO A 1 1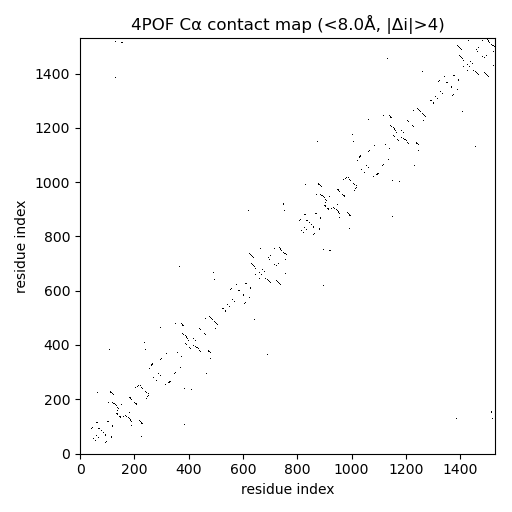31 ? 13.016 -3.340 1.643 1.00 47.92 130 PRO A N 1
ATOM 1054 C CA . PRO A 1 131 ? 13.304 -2.048 2.291 1.00 47.32 130 PRO A CA 1
ATOM 1055 C C . PRO A 1 131 ? 12.099 -1.127 2.373 1.00 47.19 130 PRO A C 1
ATOM 1056 O O . PRO A 1 131 ? 11.401 -0.944 1.387 1.00 47.68 130 PRO A O 1
ATOM 1060 N N . PHE A 1 132 ? 11.873 -0.553 3.548 1.00 47.43 131 PHE A N 1
ATOM 1061 C CA . PHE A 1 132 ? 10.859 0.487 3.745 1.00 49.17 131 PHE A CA 1
ATOM 1062 C C . PHE A 1 132 ? 11.490 1.869 4.084 1.00 50.01 131 PHE A C 1
ATOM 1063 O O . PHE A 1 132 ? 12.439 1.928 4.865 1.00 50.00 131 PHE A O 1
ATOM 1071 N N . VAL A 1 133 ? 11.003 2.967 3.505 1.00 51.68 132 VAL A N 1
ATOM 1072 C CA . VAL A 1 133 ? 11.508 4.306 3.915 1.00 53.92 132 VAL A CA 1
ATOM 1073 C C . VAL A 1 133 ? 10.860 4.765 5.196 1.00 56.49 132 VAL A C 1
ATOM 1074 O O . VAL A 1 133 ? 9.759 5.289 5.141 1.00 57.88 132 VAL A O 1
ATOM 1078 N N . SER A 1 134 ? 11.515 4.622 6.339 1.00 58.72 133 SER A N 1
ATOM 1079 C CA . SER A 1 134 ? 10.856 5.013 7.574 1.00 62.01 133 SER A CA 1
ATOM 1080 C C . SER A 1 134 ? 10.797 6.523 7.636 1.00 64.38 133 SER A C 1
ATOM 1081 O O . SER A 1 134 ? 9.840 7.096 8.149 1.00 66.66 133 SER A O 1
ATOM 1084 N N . VAL A 1 135 ? 11.813 7.167 7.078 1.00 65.01 134 VAL A N 1
ATOM 1085 C CA . VAL A 1 135 ? 11.828 8.617 6.939 1.00 66.40 134 VAL A CA 1
ATOM 1086 C C . VAL A 1 135 ? 12.363 8.935 5.557 1.00 68.44 134 VAL A C 1
ATOM 1087 O O . VAL A 1 135 ? 13.495 8.579 5.223 1.00 68.39 134 VAL A O 1
ATOM 1091 N N . ALA A 1 136 ? 11.541 9.588 4.750 1.00 71.36 135 ALA A N 1
ATOM 1092 C CA . ALA A 1 136 ? 11.948 10.026 3.422 1.00 73.80 135 ALA A CA 1
ATOM 1093 C C . ALA A 1 136 ? 12.448 11.471 3.484 1.00 77.76 135 ALA A C 1
ATOM 1094 O O . ALA A 1 136 ? 11.885 12.304 4.206 1.00 80.78 135 ALA A O 1
ATOM 1096 N N . VAL A 1 137 ? 13.519 11.762 2.748 1.00 80.19 136 VAL A N 1
ATOM 1097 C CA . VAL A 1 137 ? 13.999 13.128 2.604 1.00 83.81 136 VAL A CA 1
ATOM 1098 C C . VAL A 1 137 ? 13.840 13.489 1.145 1.00 88.34 136 VAL A C 1
ATOM 1099 O O . VAL A 1 137 ? 14.404 12.842 0.267 1.00 86.91 136 VAL A O 1
ATOM 1103 N N . PHE A 1 138 ? 13.028 14.507 0.891 1.00 95.83 137 PHE A N 1
ATOM 1104 C CA . PHE A 1 138 ? 12.859 15.020 -0.461 1.00 102.67 137 PHE A CA 1
ATOM 1105 C C . PHE A 1 138 ? 13.724 16.251 -0.656 1.00 106.94 137 PHE A C 1
ATOM 1106 O O . PHE A 1 138 ? 13.683 17.187 0.147 1.00 109.60 137 PHE A O 1
ATOM 1114 N N . VAL A 1 139 ? 14.518 16.238 -1.721 1.00 109.60 138 VAL A N 1
ATOM 1115 C CA . VAL A 1 139 ? 15.395 17.358 -2.021 1.00 113.16 138 VAL A CA 1
ATOM 1116 C C . VAL A 1 139 ? 14.919 18.088 -3.261 1.00 118.21 138 VAL A C 1
ATOM 1117 O O . VAL A 1 139 ? 14.568 17.470 -4.273 1.00 117.13 138 VAL A O 1
ATOM 1121 N N . CYS A 1 140 ? 14.901 19.411 -3.151 1.00 125.14 139 CYS A N 1
ATOM 1122 C CA . CYS A 1 140 ? 14.568 20.272 -4.262 1.00 132.44 139 CYS A CA 1
ATOM 1123 C C . CYS A 1 140 ? 15.689 20.244 -5.294 1.00 136.22 139 CYS A C 1
ATOM 1124 O O . CYS A 1 140 ? 16.824 20.630 -5.011 1.00 138.15 139 CYS A O 1
ATOM 1127 N N . LYS A 1 141 ? 15.356 19.767 -6.490 1.00 138.96 140 LYS A N 1
ATOM 1128 C CA . LYS A 1 141 ? 16.287 19.717 -7.610 1.00 141.62 140 LYS A CA 1
ATOM 1129 C C . LYS A 1 141 ? 16.730 21.128 -8.032 1.00 145.00 140 LYS A C 1
ATOM 1130 O O . LYS A 1 141 ? 17.795 21.300 -8.625 1.00 149.32 140 LYS A O 1
ATOM 1136 N N . ASP A 1 142 ? 15.921 22.133 -7.701 1.00 143.38 141 ASP A N 1
ATOM 1137 C CA . ASP A 1 142 ? 16.221 23.511 -8.070 1.00 142.96 141 ASP A CA 1
ATOM 1138 C C . ASP A 1 142 ? 17.005 24.261 -6.990 1.00 141.86 141 ASP A C 1
ATOM 1139 O O . ASP A 1 142 ? 18.207 24.456 -7.140 1.00 142.75 141 ASP A O 1
ATOM 1144 N N . CYS A 1 143 ? 16.342 24.664 -5.904 1.00 139.32 142 CYS A N 1
ATOM 1145 C CA . CYS A 1 143 ? 17.004 25.470 -4.856 1.00 139.46 142 CYS A CA 1
ATOM 1146 C C . CYS A 1 143 ? 17.787 24.661 -3.808 1.00 138.21 142 CYS A C 1
ATOM 1147 O O . CYS A 1 143 ? 18.434 25.238 -2.933 1.00 138.19 142 CYS A O 1
ATOM 1150 N N . GLY A 1 144 ? 17.714 23.333 -3.892 1.00 137.45 143 GLY A N 1
ATOM 1151 C CA . GLY A 1 144 ? 18.496 22.449 -3.021 1.00 138.59 143 GLY A CA 1
ATOM 1152 C C . GLY A 1 144 ? 18.036 22.318 -1.576 1.00 138.66 143 GLY A C 1
ATOM 1153 O O . GLY A 1 144 ? 18.801 21.859 -0.721 1.00 139.32 143 GLY A O 1
ATOM 1154 N N . HIS A 1 145 ? 16.791 22.708 -1.301 1.00 138.64 144 HIS A N 1
ATOM 1155 C CA . HIS A 1 145 ? 16.225 22.617 0.046 1.00 136.87 144 HIS A CA 1
ATOM 1156 C C . HIS A 1 145 ? 15.804 21.184 0.392 1.00 132.86 144 HIS A C 1
ATOM 1157 O O . HIS A 1 145 ? 15.321 20.435 -0.468 1.00 132.57 144 HIS A O 1
ATOM 1164 N N . GLU A 1 146 ? 15.996 20.816 1.656 1.00 129.30 145 GLU A N 1
ATOM 1165 C CA . GLU A 1 146 ? 15.651 19.485 2.135 1.00 123.34 145 GLU A CA 1
ATOM 1166 C C . GLU A 1 146 ? 14.421 19.480 3.039 1.00 122.31 145 GLU A C 1
ATOM 1167 O O . GLU A 1 146 ? 14.264 20.340 3.907 1.00 123.64 145 GLU A O 1
ATOM 1173 N N . MET A 1 147 ? 13.554 18.495 2.818 1.00 119.29 146 MET A N 1
ATOM 1174 C CA . MET A 1 147 ? 12.307 18.341 3.569 1.00 118.19 146 MET A CA 1
ATOM 1175 C C . MET A 1 147 ? 12.142 16.923 4.129 1.00 109.75 146 MET A C 1
ATOM 1176 O O . MET A 1 147 ? 12.205 15.934 3.395 1.00 108.24 146 MET A O 1
ATOM 1181 N N . ILE A 1 148 ? 11.917 16.844 5.434 1.00 101.81 147 ILE A N 1
ATOM 1182 C CA . ILE A 1 148 ? 11.780 15.571 6.126 1.00 90.87 147 ILE A CA 1
ATOM 1183 C C . ILE A 1 148 ? 10.302 15.160 6.261 1.00 87.90 147 ILE A C 1
ATOM 1184 O O . ILE A 1 148 ? 9.466 15.942 6.757 1.00 89.84 147 ILE A O 1
ATOM 1189 N N . VAL A 1 149 ? 9.996 13.936 5.816 1.00 80.78 148 VAL A N 1
ATOM 1190 C CA . VAL A 1 149 ? 8.628 13.419 5.784 1.00 76.69 148 VAL A CA 1
ATOM 1191 C C . VAL A 1 149 ? 8.548 11.974 6.295 1.00 74.17 148 VAL A C 1
ATOM 1192 O O . VAL A 1 149 ? 8.746 11.030 5.522 1.00 71.71 148 VAL A O 1
ATOM 1196 N N . PRO A 1 150 ? 8.250 11.787 7.596 1.00 74.63 149 PRO A N 1
ATOM 1197 C CA . PRO A 1 150 ? 8.229 10.402 8.113 1.00 73.49 149 PRO A CA 1
ATOM 1198 C C . PRO A 1 150 ? 7.120 9.596 7.451 1.0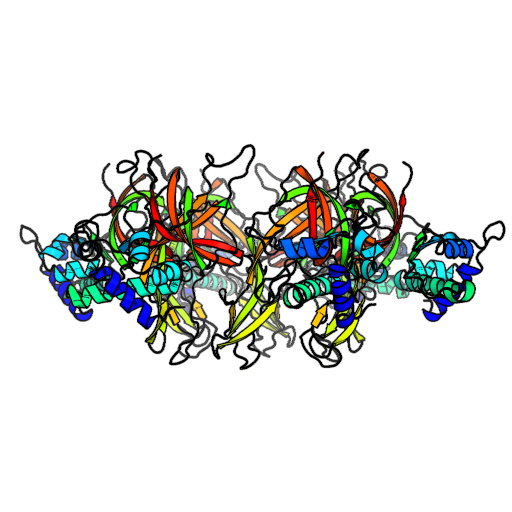0 73.50 149 PRO A C 1
ATOM 1199 O O . PRO A 1 150 ? 6.069 10.153 7.171 1.00 76.19 149 PRO A O 1
ATOM 1203 N N . GLN A 1 151 ? 7.356 8.312 7.185 1.00 71.98 150 GLN A N 1
ATOM 1204 C CA . GLN A 1 151 ? 6.350 7.457 6.526 1.00 71.50 150 GLN A CA 1
ATOM 1205 C C . GLN A 1 151 ? 5.766 6.412 7.454 1.00 71.01 150 GLN A C 1
ATOM 1206 O O . GLN A 1 151 ? 6.277 6.179 8.546 1.00 71.19 150 GLN A O 1
ATOM 1212 N N . LYS A 1 152 ? 4.698 5.774 6.994 1.00 70.31 151 LYS A N 1
ATOM 1213 C CA . LYS A 1 152 ? 4.031 4.735 7.759 1.00 70.05 151 LYS A CA 1
ATOM 1214 C C . LYS A 1 152 ? 3.965 3.466 6.899 1.00 64.70 151 LYS A C 1
ATOM 1215 O O . LYS A 1 152 ? 3.542 3.526 5.750 1.00 64.34 151 LYS A O 1
ATOM 1221 N N . PRO A 1 153 ? 4.392 2.315 7.445 1.00 60.72 152 PRO A N 1
ATOM 1222 C CA . PRO A 1 153 ? 4.532 1.087 6.650 1.00 58.08 152 PRO A CA 1
ATOM 1223 C C . PRO A 1 153 ? 3.233 0.576 6.041 1.00 59.78 152 PRO A C 1
ATOM 1224 O O . PRO A 1 153 ? 3.263 -0.050 4.988 1.00 58.55 152 PRO A O 1
ATOM 1228 N N . TYR A 1 154 ? 2.108 0.863 6.689 1.00 63.86 153 TYR A N 1
ATOM 1229 C CA . TYR A 1 154 ? 0.790 0.389 6.245 1.00 67.84 153 TYR A CA 1
ATOM 1230 C C . TYR A 1 154 ? 0.062 1.389 5.347 1.00 71.67 153 TYR A C 1
ATOM 1231 O O . TYR A 1 154 ? -0.846 1.019 4.604 1.00 72.69 153 TYR A O 1
ATOM 1240 N N . GLU A 1 155 ? 0.448 2.657 5.446 1.00 75.43 154 GLU A N 1
ATOM 1241 C CA . GLU A 1 155 ? -0.074 3.690 4.573 1.00 80.60 154 GLU A CA 1
ATOM 1242 C C . GLU A 1 155 ? 0.686 3.698 3.249 1.00 79.33 154 GLU A C 1
ATOM 1243 O O . GLU A 1 155 ? 1.637 2.932 3.043 1.00 77.05 154 GLU A O 1
ATOM 1249 N N . SER A 1 156 ? 0.246 4.568 2.348 1.00 81.61 155 SER A N 1
ATOM 1250 C CA . SER A 1 156 ? 0.914 4.770 1.080 1.00 81.30 155 SER A CA 1
ATOM 1251 C C . SER A 1 156 ? 2.011 5.821 1.248 1.00 80.74 155 SER A C 1
ATOM 1252 O O . SER A 1 156 ? 2.121 6.442 2.306 1.00 81.36 155 SER A O 1
ATOM 1255 N N . LEU A 1 157 ? 2.824 6.006 0.208 1.00 80.33 156 LEU A N 1
ATOM 1256 C CA . LEU A 1 157 ? 3.939 6.934 0.267 1.00 80.28 156 LEU A CA 1
ATOM 1257 C C . LEU A 1 157 ? 3.444 8.359 0.164 1.00 85.76 156 LEU A C 1
ATOM 1258 O O . LEU A 1 157 ? 2.741 8.705 -0.771 1.00 86.55 156 LEU A O 1
ATOM 1263 N N . GLU A 1 158 ? 3.826 9.179 1.135 1.00 91.66 157 GLU A N 1
ATOM 1264 C CA . GLU A 1 158 ? 3.476 10.593 1.136 1.00 100.13 157 GLU A CA 1
ATOM 1265 C C . GLU A 1 158 ? 4.574 11.402 0.438 1.00 101.64 157 GLU A C 1
ATOM 1266 O O . GLU A 1 158 ? 5.614 11.702 1.035 1.00 100.50 157 GLU A O 1
ATOM 1272 N N . LYS A 1 159 ? 4.344 11.729 -0.835 1.00 105.99 158 LYS A N 1
ATOM 1273 C CA . LYS A 1 159 ? 5.247 12.594 -1.600 1.00 109.71 158 LYS A CA 1
ATOM 1274 C C . LYS A 1 159 ? 5.030 14.058 -1.230 1.00 114.83 158 LYS A C 1
ATOM 1275 O O . LYS A 1 159 ? 4.257 14.377 -0.327 1.00 116.46 158 LYS A O 1
ATOM 1281 N N . VAL A 1 160 ? 5.717 14.946 -1.939 1.00 119.57 159 VAL A N 1
ATOM 1282 C CA . VAL A 1 160 ? 5.456 16.377 -1.836 1.00 124.71 159 VAL A CA 1
ATOM 1283 C C . VAL A 1 160 ? 5.888 17.097 -3.124 1.00 131.57 159 VAL A C 1
ATOM 1284 O O . VAL A 1 160 ? 7.064 17.412 -3.324 1.00 133.68 159 VAL A O 1
ATOM 1288 N N . LYS A 1 161 ? 4.899 17.341 -3.984 1.00 137.40 160 LYS A N 1
ATOM 1289 C CA . LYS A 1 161 ? 5.077 17.897 -5.333 1.00 141.06 160 LYS A CA 1
ATOM 1290 C C . LYS A 1 161 ? 5.588 19.342 -5.379 1.00 142.82 160 LYS A C 1
ATOM 1291 O O . LYS A 1 161 ? 6.118 19.780 -6.403 1.00 145.10 160 LYS A O 1
ATOM 1297 N N . LYS A 1 162 ? 5.426 20.072 -4.277 1.00 141.93 161 LYS A N 1
ATOM 1298 C CA . LYS A 1 162 ? 5.810 21.483 -4.211 1.00 142.25 161 LYS A CA 1
ATOM 1299 C C . LYS A 1 162 ? 6.880 21.753 -3.153 1.00 138.56 161 LYS A C 1
ATOM 1300 O O . LYS A 1 162 ? 6.799 21.235 -2.038 1.00 135.88 161 LYS A O 1
ATOM 1306 N N . CYS A 1 163 ? 7.868 22.574 -3.507 1.00 137.53 162 CYS A N 1
ATOM 1307 C CA . CYS A 1 163 ? 8.927 22.974 -2.581 1.00 136.97 162 CYS A CA 1
ATOM 1308 C C . CYS A 1 163 ? 8.427 23.960 -1.523 1.00 140.28 162 CYS A C 1
ATOM 1309 O O . CYS A 1 163 ? 7.874 25.014 -1.847 1.00 141.31 162 CYS A O 1
ATOM 1312 N N . GLU A 1 164 ? 8.645 23.604 -0.259 1.00 142.87 163 GLU A N 1
ATOM 1313 C CA . GLU A 1 164 ? 8.179 24.366 0.908 1.00 149.31 163 GLU A CA 1
ATOM 1314 C C . GLU A 1 164 ? 8.830 25.756 1.036 1.00 152.51 163 GLU A C 1
ATOM 1315 O O . GLU A 1 164 ? 8.330 26.619 1.764 1.00 156.51 163 GLU A O 1
ATOM 1321 N N . GLN A 1 165 ? 9.924 25.972 0.307 1.00 151.83 164 GLN A N 1
ATOM 1322 C CA . GLN A 1 165 ? 10.687 27.213 0.413 1.00 153.76 164 GLN A CA 1
ATOM 1323 C C . GLN A 1 165 ? 10.630 28.087 -0.843 1.00 156.17 164 GLN A C 1
ATOM 1324 O O . GLN A 1 165 ? 10.197 29.237 -0.774 1.00 159.65 164 GLN A O 1
ATOM 1330 N N . CYS A 1 166 ? 11.075 27.549 -1.977 1.00 154.83 165 CYS A N 1
ATOM 1331 C CA . CYS A 1 166 ? 11.071 28.303 -3.237 1.00 156.90 165 CYS A CA 1
ATOM 1332 C C . CYS A 1 166 ? 9.818 28.054 -4.088 1.00 156.52 165 CYS A C 1
ATOM 1333 O O . CYS A 1 166 ? 9.486 28.858 -4.956 1.00 158.97 165 CYS A O 1
ATOM 1336 N N . GLY A 1 167 ? 9.139 26.936 -3.841 1.00 153.43 166 GLY A N 1
ATOM 1337 C CA . GLY A 1 167 ? 7.910 26.600 -4.555 1.00 152.80 166 GLY A CA 1
ATOM 1338 C C . GLY A 1 167 ? 8.105 26.087 -5.972 1.00 151.56 166 GLY A C 1
ATOM 1339 O O . GLY A 1 167 ? 7.263 26.325 -6.834 1.00 153.47 166 GLY A O 1
ATOM 1340 N N . SER A 1 168 ? 9.209 25.382 -6.217 1.00 148.67 167 SER A N 1
ATOM 1341 C CA . SER A 1 168 ? 9.446 24.746 -7.514 1.00 147.21 167 SER A CA 1
ATOM 1342 C C . SER A 1 168 ? 8.892 23.326 -7.539 1.00 145.68 167 SER A C 1
ATOM 1343 O O . SER A 1 168 ? 8.855 22.646 -6.506 1.00 144.30 167 SER A O 1
ATOM 1346 N N . LYS A 1 169 ? 8.467 22.887 -8.724 1.00 146.57 168 LYS A N 1
ATOM 1347 C CA . LYS A 1 169 ? 7.850 21.565 -8.901 1.00 144.84 168 LYS A CA 1
ATOM 1348 C C . LYS A 1 169 ? 8.853 20.502 -9.355 1.00 144.78 168 LYS A C 1
ATOM 1349 O O . LYS A 1 169 ? 8.476 19.469 -9.917 1.00 143.93 168 LYS A O 1
ATOM 1355 N N . ASN A 1 170 ? 10.130 20.764 -9.092 1.00 146.57 169 ASN A N 1
ATOM 1356 C CA . ASN A 1 170 ? 11.207 19.845 -9.437 1.00 147.24 169 ASN A CA 1
ATOM 1357 C C . ASN A 1 170 ? 11.862 19.246 -8.182 1.00 144.27 169 ASN A C 1
ATOM 1358 O O . ASN A 1 170 ? 12.859 19.770 -7.676 1.00 146.42 169 ASN A O 1
ATOM 1363 N N . ILE A 1 171 ? 11.279 18.158 -7.682 1.00 139.68 170 ILE A N 1
ATOM 1364 C CA . ILE A 1 171 ? 11.711 17.531 -6.430 1.00 133.73 170 ILE A CA 1
ATOM 1365 C C . ILE A 1 171 ? 11.921 16.028 -6.625 1.00 128.97 170 ILE A C 1
ATOM 1366 O O . ILE A 1 171 ? 11.235 15.397 -7.434 1.00 128.80 170 ILE A O 1
ATOM 1371 N N . GLU A 1 172 ? 12.864 15.462 -5.874 1.00 123.49 171 GLU A N 1
ATOM 1372 C CA . GLU A 1 172 ? 13.117 14.020 -5.912 1.00 118.20 171 GLU A CA 1
ATOM 1373 C C . GLU A 1 172 ? 13.414 13.416 -4.537 1.00 109.30 171 GLU A C 1
ATOM 1374 O O . GLU A 1 172 ? 13.799 14.121 -3.599 1.00 108.52 171 GLU A O 1
ATOM 1380 N N . LEU A 1 173 ? 13.222 12.103 -4.438 1.00 99.67 172 LEU A N 1
ATOM 1381 C CA . LEU A 1 173 ? 13.508 11.366 -3.224 1.00 90.39 172 LEU A CA 1
ATOM 1382 C C . LEU A 1 173 ? 14.998 11.038 -3.146 1.00 87.66 172 LEU A C 1
ATOM 1383 O O . LEU A 1 173 ? 15.513 10.262 -3.949 1.00 86.65 172 LEU A O 1
ATOM 1388 N N . ASP A 1 174 ? 15.677 11.641 -2.175 1.00 85.27 173 ASP A N 1
ATOM 1389 C CA . ASP A 1 174 ? 17.114 11.442 -1.965 1.00 83.98 173 ASP A CA 1
ATOM 1390 C C . ASP A 1 174 ? 17.399 10.202 -1.107 1.00 78.61 173 ASP A C 1
ATOM 1391 O O . ASP A 1 174 ? 17.288 10.232 0.125 1.00 77.77 173 ASP A O 1
ATOM 1396 N N . VAL A 1 175 ? 17.801 9.127 -1.774 1.00 73.86 174 VAL A N 1
ATOM 1397 C CA . VAL A 1 175 ? 17.994 7.836 -1.141 1.00 67.71 174 VAL A CA 1
ATOM 1398 C C . VAL A 1 175 ? 19.089 7.847 -0.081 1.00 68.84 174 VAL A C 1
ATOM 1399 O O . VAL A 1 175 ? 19.007 7.093 0.886 1.00 67.47 174 VAL A O 1
ATOM 1403 N N . ASN A 1 176 ? 20.102 8.694 -0.233 1.00 71.48 175 ASN A N 1
ATOM 1404 C CA . ASN A 1 176 ? 21.188 8.736 0.754 1.00 73.90 175 ASN A CA 1
ATOM 1405 C C . ASN A 1 176 ? 20.819 9.374 2.093 1.00 74.84 175 ASN A C 1
ATOM 1406 O O . ASN A 1 176 ? 21.185 8.854 3.155 1.00 74.84 175 ASN A O 1
ATOM 1411 N N . LYS A 1 177 ? 20.091 10.491 2.028 1.00 76.85 176 LYS A N 1
ATOM 1412 C CA . LYS A 1 177 ? 19.645 11.224 3.216 1.00 78.48 176 LYS A CA 1
ATOM 1413 C C . LYS A 1 177 ? 18.449 10.552 3.865 1.00 75.33 176 LYS A C 1
ATOM 1414 O O . LYS A 1 177 ? 18.230 10.683 5.071 1.00 76.74 176 LYS A O 1
ATOM 1420 N N . SER A 1 178 ? 17.684 9.828 3.059 1.00 71.09 177 SER A N 1
ATOM 1421 C CA . SER A 1 178 ? 16.564 9.048 3.559 1.00 66.55 177 SER A CA 1
ATOM 1422 C C . SER A 1 178 ? 16.969 7.838 4.417 1.00 64.18 177 SER A C 1
ATOM 1423 O O . SER A 1 178 ? 18.106 7.329 4.325 1.00 64.37 177 SER A O 1
ATOM 1426 N N . SER A 1 179 ? 16.014 7.409 5.247 1.00 60.90 178 SER A N 1
ATOM 1427 C CA . SER A 1 179 ? 16.205 6.337 6.209 1.00 58.13 178 SER A CA 1
ATOM 1428 C C . SER A 1 179 ? 15.379 5.093 5.861 1.00 54.76 178 SER A C 1
ATOM 1429 O O . SER A 1 179 ? 14.154 5.146 5.765 1.00 54.23 178 SER A O 1
ATOM 1432 N N . PHE A 1 180 ? 16.060 3.977 5.664 1.00 52.13 179 PHE A N 1
ATOM 1433 C CA . PHE A 1 180 ? 15.388 2.725 5.306 1.00 49.42 179 PHE A CA 1
ATOM 1434 C C . PHE A 1 180 ? 15.532 1.717 6.404 1.00 47.65 179 PHE A C 1
ATOM 1435 O O . PHE A 1 180 ? 16.548 1.666 7.097 1.00 48.16 179 PHE A O 1
ATOM 1443 N N . VAL A 1 181 ? 14.520 0.895 6.563 1.00 45.73 180 VAL A N 1
ATOM 1444 C CA . VAL A 1 181 ? 14.635 -0.254 7.452 1.00 44.92 180 VAL A CA 1
ATOM 1445 C C . VAL A 1 181 ? 14.020 -1.448 6.760 1.00 44.41 180 VAL A C 1
ATOM 1446 O O . VAL A 1 181 ? 13.194 -1.263 5.863 1.00 44.22 180 VAL A O 1
ATOM 1450 N N . ASN A 1 182 ? 14.403 -2.658 7.159 1.00 44.73 181 ASN A N 1
ATOM 1451 C CA . ASN A 1 182 ? 13.775 -3.842 6.587 1.00 44.95 181 ASN A CA 1
ATOM 1452 C C . ASN A 1 182 ? 12.297 -3.938 6.963 1.00 45.51 181 ASN A C 1
ATOM 1453 O O . ASN A 1 182 ? 11.923 -3.544 8.067 1.00 46.34 181 ASN A O 1
ATOM 1458 N N . PHE A 1 183 ? 11.477 -4.443 6.032 1.00 45.79 182 PHE A N 1
ATOM 1459 C CA . PHE A 1 183 ? 10.016 -4.586 6.169 1.00 46.34 182 PHE A CA 1
ATOM 1460 C C . PHE A 1 183 ? 9.631 -6.005 5.776 1.00 46.67 182 PHE A C 1
ATOM 1461 O O . PHE A 1 183 ? 10.205 -6.560 4.852 1.00 47.03 182 PHE A O 1
ATOM 1469 N N . GLN A 1 184 ? 8.662 -6.592 6.457 1.00 45.28 183 GLN A N 1
ATOM 1470 C CA . GLN A 1 184 ? 8.203 -7.927 6.092 1.00 46.14 183 GLN A CA 1
ATOM 1471 C C . GLN A 1 184 ? 6.753 -8.203 6.497 1.00 46.66 183 GLN A C 1
ATOM 1472 O O . GLN A 1 184 ? 6.428 -8.234 7.682 1.00 45.51 183 GLN A O 1
ATOM 1478 N N . SER A 1 185 ? 5.892 -8.432 5.510 1.00 49.50 184 SER A N 1
ATOM 1479 C CA . SER A 1 185 ? 4.522 -8.889 5.764 1.00 50.99 184 SER A CA 1
ATOM 1480 C C . SER A 1 185 ? 4.417 -10.380 6.165 1.00 51.88 184 SER A C 1
ATOM 1481 O O . SER A 1 185 ? 5.280 -11.206 5.851 1.00 52.55 184 SER A O 1
ATOM 1484 N N . PHE A 1 186 ? 3.324 -10.689 6.853 1.00 52.27 185 PHE A N 1
ATOM 1485 C CA . PHE A 1 186 ? 3.003 -12.020 7.286 1.00 53.33 185 PHE A CA 1
ATOM 1486 C C . PHE A 1 186 ? 1.505 -12.133 7.529 1.00 54.42 185 PHE A C 1
ATOM 1487 O O . PHE A 1 186 ? 0.829 -11.147 7.808 1.00 53.05 185 PHE A O 1
ATOM 1495 N N . ARG A 1 187 ? 0.998 -13.358 7.421 1.00 57.42 186 ARG A N 1
ATOM 1496 C CA . ARG A 1 187 ? -0.397 -13.622 7.713 1.00 59.85 186 ARG A CA 1
ATOM 1497 C C . ARG A 1 187 ? -0.479 -14.518 8.914 1.00 59.80 186 ARG A C 1
ATOM 1498 O O . ARG A 1 187 ? 0.359 -15.379 9.089 1.00 60.11 186 ARG A O 1
ATOM 1506 N N . ILE A 1 188 ? -1.478 -14.274 9.752 1.00 60.27 187 ILE A N 1
ATOM 1507 C CA . ILE A 1 188 ? -1.697 -15.034 10.972 1.00 61.16 187 ILE A CA 1
ATOM 1508 C C . ILE A 1 188 ? -3.182 -15.295 11.143 1.00 64.20 187 ILE A C 1
ATOM 1509 O O . ILE A 1 188 ? -4.005 -14.385 11.043 1.00 63.90 187 ILE A O 1
ATOM 1514 N N . GLN A 1 189 ? -3.522 -16.561 11.355 1.00 68.13 188 GLN A N 1
ATOM 1515 C CA . GLN A 1 189 ? -4.907 -16.930 11.528 1.00 71.99 188 GLN A CA 1
ATOM 1516 C C . GLN A 1 189 ? -5.062 -17.659 12.839 1.00 75.89 188 GLN A C 1
ATOM 1517 O O . GLN A 1 189 ? -4.067 -18.040 13.440 1.00 75.67 188 GLN A O 1
ATOM 1523 N N . ASP A 1 190 ? -6.303 -17.832 13.285 1.00 81.39 189 ASP A N 1
ATOM 1524 C CA . ASP A 1 190 ? -6.601 -18.621 14.484 1.00 87.75 189 ASP A CA 1
ATOM 1525 C C . ASP A 1 190 ? -6.133 -20.051 14.352 1.00 91.28 189 ASP A C 1
ATOM 1526 O O . ASP A 1 190 ? -6.191 -20.639 13.279 1.00 90.96 189 ASP A O 1
ATOM 1531 N N . ARG A 1 191 ? -5.662 -20.593 15.461 1.00 96.27 190 ARG A N 1
ATOM 1532 C CA . ARG A 1 191 ? -5.132 -21.942 15.495 1.00 103.05 190 ARG A CA 1
ATOM 1533 C C . ARG A 1 191 ? -6.268 -22.972 15.465 1.00 106.69 190 ARG A C 1
ATOM 1534 O O . ARG A 1 191 ? -7.180 -22.910 16.298 1.00 106.83 190 ARG A O 1
ATOM 1542 N N . PRO A 1 192 ? -6.214 -23.923 14.504 1.00 110.29 191 PRO A N 1
ATOM 1543 C CA . PRO A 1 192 ? -7.330 -24.851 14.248 1.00 116.27 191 PRO A CA 1
ATOM 1544 C C . PRO A 1 192 ? -7.699 -25.709 15.464 1.00 123.21 191 PRO A C 1
ATOM 1545 O O . PRO A 1 192 ? -8.745 -26.366 15.470 1.00 126.58 191 PRO A O 1
ATOM 1549 N N . GLU A 1 193 ? -6.839 -25.688 16.479 1.00 127.62 192 GLU A N 1
ATOM 1550 C CA . GLU A 1 193 ? -7.071 -26.421 17.713 1.00 134.30 192 GLU A CA 1
ATOM 1551 C C . GLU A 1 193 ? -8.114 -25.719 18.564 1.00 132.04 192 GLU A C 1
ATOM 1552 O O . GLU A 1 193 ? -8.910 -26.377 19.226 1.00 135.59 192 GLU A O 1
ATOM 1558 N N . THR A 1 194 ? -8.119 -24.387 18.531 1.00 125.64 193 THR A N 1
ATOM 1559 C CA . THR A 1 194 ? -9.035 -23.590 19.346 1.00 121.59 193 THR A CA 1
ATOM 1560 C C . THR A 1 194 ? -10.341 -23.272 18.623 1.00 120.97 193 THR A C 1
ATOM 1561 O O . THR A 1 194 ? -10.958 -22.247 18.888 1.00 119.31 193 THR A O 1
ATOM 1565 N N . LEU A 1 195 ? -10.773 -24.152 17.728 1.00 121.79 194 LEU A N 1
ATOM 1566 C CA . LEU A 1 195 ? -11.881 -23.824 16.849 1.00 122.36 194 LEU A CA 1
ATOM 1567 C C . LEU A 1 195 ? -12.832 -24.962 16.508 1.00 127.54 194 LEU A C 1
ATOM 1568 O O . LEU A 1 195 ? -13.013 -25.913 17.271 1.00 128.68 194 LEU A O 1
ATOM 1573 N N . LYS A 1 196 ? -13.444 -24.800 15.334 1.00 131.75 195 LYS A N 1
ATOM 1574 C CA . LYS A 1 196 ? -14.290 -25.781 14.624 1.00 139.78 195 LYS A CA 1
ATOM 1575 C C . LYS A 1 196 ? -15.467 -26.451 15.339 1.00 143.08 195 LYS A C 1
ATOM 1576 O O . LYS A 1 196 ? -16.102 -25.873 16.225 1.00 143.16 195 LYS A O 1
ATOM 1582 N N . GLY A 1 197 ? -15.724 -27.687 14.921 1.00 146.44 196 GLY A N 1
ATOM 1583 C CA . GLY A 1 197 ? -17.034 -28.303 15.014 1.00 149.44 196 GLY A CA 1
ATOM 1584 C C . GLY A 1 197 ? -17.737 -27.982 13.704 1.00 148.25 196 GLY A C 1
ATOM 1585 O O . GLY A 1 197 ? -18.946 -28.192 13.565 1.00 151.37 196 GLY A O 1
ATOM 1586 N N . GLY A 1 198 ? -16.959 -27.476 12.743 1.00 143.89 197 GLY A N 1
ATOM 1587 C CA . GLY A 1 198 ? -17.478 -26.978 11.468 1.00 140.51 197 GLY A CA 1
ATOM 1588 C C . GLY A 1 198 ? -17.331 -25.469 11.349 1.00 134.38 197 GLY A C 1
ATOM 1589 O O . GLY A 1 198 ? -18.159 -24.804 10.722 1.00 134.22 197 GLY A O 1
ATOM 1590 N N . GLU A 1 199 ? -16.267 -24.938 11.945 1.00 129.03 198 GLU A N 1
ATOM 1591 C CA . GLU A 1 199 ? -16.022 -23.497 12.005 1.00 122.44 198 GLU A CA 1
ATOM 1592 C C . GLU A 1 199 ? -14.944 -23.043 11.009 1.00 119.31 198 GLU A C 1
ATOM 1593 O O . GLU A 1 199 ? -14.126 -23.839 10.547 1.00 120.71 198 GLU A O 1
ATOM 1599 N N . MET A 1 200 ? -14.952 -21.756 10.688 1.00 114.48 199 MET A N 1
ATOM 1600 C CA . MET A 1 200 ? -14.032 -21.210 9.702 1.00 109.94 199 MET A CA 1
ATOM 1601 C C . MET A 1 200 ? -12.967 -20.325 10.353 1.00 100.96 199 MET A C 1
ATOM 1602 O O . MET A 1 200 ? -13.306 -19.355 11.043 1.00 100.23 199 MET A O 1
ATOM 1607 N N . PRO A 1 201 ? -11.676 -20.637 10.122 1.00 93.73 200 PRO A N 1
ATOM 1608 C CA . PRO A 1 201 ? -10.618 -19.820 10.704 1.00 87.70 200 PRO A CA 1
ATOM 1609 C C . PRO A 1 201 ? -10.511 -18.436 10.047 1.00 84.18 200 PRO A C 1
ATOM 1610 O O . PRO A 1 201 ? -10.422 -18.329 8.831 1.00 84.51 200 PRO A O 1
ATOM 1614 N N . ARG A 1 202 ? -10.547 -17.383 10.846 1.00 81.13 201 ARG A N 1
ATOM 1615 C CA . ARG A 1 202 ? -10.384 -16.043 10.299 1.00 77.95 201 ARG A CA 1
ATOM 1616 C C . ARG A 1 202 ? -8.912 -15.681 10.375 1.00 73.94 201 ARG A C 1
ATOM 1617 O O . ARG A 1 202 ? -8.184 -16.272 11.146 1.00 74.18 201 ARG A O 1
ATOM 1625 N N . PHE A 1 203 ? -8.468 -14.731 9.566 1.00 69.60 202 PHE A N 1
ATOM 1626 C CA . PHE A 1 203 ? -7.053 -14.370 9.495 1.00 65.02 202 PHE A CA 1
ATOM 1627 C C . PHE A 1 203 ? -6.851 -12.861 9.651 1.00 60.19 202 PHE A C 1
ATOM 1628 O O . PHE A 1 203 ? -7.809 -12.076 9.568 1.00 59.25 202 PHE A O 1
ATOM 1636 N N . ILE A 1 204 ? -5.602 -12.456 9.876 1.00 55.55 203 ILE A N 1
ATOM 1637 C CA . ILE A 1 204 ? -5.217 -11.042 9.794 1.00 51.24 203 ILE A CA 1
ATOM 1638 C C . ILE A 1 204 ? -3.791 -10.836 9.278 1.00 49.75 203 ILE A C 1
ATOM 1639 O O . ILE A 1 204 ? -2.836 -11.419 9.766 1.00 48.15 203 ILE A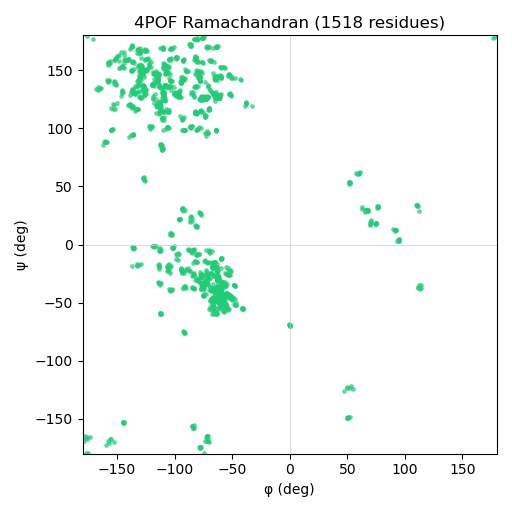 O 1
ATOM 1644 N N . ASP A 1 205 ? -3.673 -9.993 8.262 1.00 49.74 204 ASP A N 1
ATOM 1645 C CA . ASP A 1 205 ? -2.378 -9.588 7.756 1.00 49.58 204 ASP A CA 1
ATOM 1646 C C . ASP A 1 205 ? -1.742 -8.567 8.692 1.00 46.89 204 ASP A C 1
ATOM 1647 O O . ASP A 1 205 ? -2.431 -7.764 9.339 1.00 46.31 204 ASP A O 1
ATOM 1652 N N . GLY A 1 206 ? -0.421 -8.628 8.758 1.00 44.72 205 GLY A N 1
ATOM 1653 C CA . GLY A 1 206 ? 0.337 -7.881 9.720 1.00 42.06 205 GLY A CA 1
ATOM 1654 C C . GLY A 1 206 ? 1.664 -7.538 9.090 1.00 41.18 205 GLY A C 1
ATOM 1655 O O . GLY A 1 206 ? 2.035 -8.140 8.069 1.00 40.94 205 GLY A O 1
ATOM 1656 N N . ILE A 1 207 ? 2.356 -6.552 9.692 1.00 39.87 206 ILE A N 1
ATOM 1657 C CA . ILE A 1 207 ? 3.680 -6.135 9.238 1.00 39.42 206 ILE A CA 1
ATOM 1658 C C . ILE A 1 207 ? 4.763 -6.082 10.334 1.00 38.43 206 ILE A C 1
ATOM 1659 O O . ILE A 1 207 ? 4.451 -5.884 11.511 1.00 38.40 206 ILE A O 1
ATOM 1664 N N . LEU A 1 208 ? 6.018 -6.306 9.930 1.00 37.66 207 LEU A N 1
ATOM 1665 C CA . LEU A 1 208 ? 7.163 -6.410 10.827 1.00 36.53 207 LEU A CA 1
ATOM 1666 C C . LEU A 1 208 ? 8.192 -5.413 10.339 1.00 37.76 207 LEU A C 1
ATOM 1667 O O . LEU A 1 208 ? 8.463 -5.360 9.149 1.00 38.59 207 LEU A O 1
ATOM 1672 N N . LEU A 1 209 ? 8.758 -4.612 11.235 1.00 38.44 208 LEU A N 1
ATOM 1673 C CA . LEU A 1 209 ? 9.825 -3.703 10.836 1.00 39.85 208 LEU A CA 1
ATOM 1674 C C . LEU A 1 209 ? 11.155 -3.898 11.556 1.00 41.52 208 LEU A C 1
ATOM 1675 O O . LEU A 1 209 ? 11.197 -4.331 12.718 1.00 42.44 208 LEU A O 1
ATOM 1680 N N . ASP A 1 210 ? 12.227 -3.521 10.864 1.00 42.78 209 ASP A N 1
ATOM 1681 C CA . ASP A 1 210 ? 13.553 -3.376 11.452 1.00 43.86 209 ASP A CA 1
ATOM 1682 C C . ASP A 1 210 ? 13.978 -4.633 12.191 1.00 42.25 209 ASP A C 1
ATOM 1683 O O . ASP A 1 210 ? 13.983 -5.689 11.600 1.00 41.88 209 ASP A O 1
ATOM 1688 N N . ASP A 1 211 ? 14.275 -4.534 13.473 1.00 41.92 210 ASP A N 1
ATOM 1689 C CA . ASP A 1 211 ? 14.906 -5.619 14.162 1.00 42.79 210 ASP A CA 1
ATOM 1690 C C . ASP A 1 211 ? 14.040 -6.899 14.361 1.00 41.86 210 ASP A C 1
ATOM 1691 O O . ASP A 1 211 ? 14.590 -7.939 14.601 1.00 41.17 210 ASP A O 1
ATOM 1696 N N . ILE A 1 212 ? 12.724 -6.797 14.186 1.00 42.18 211 ILE A N 1
ATOM 1697 C CA . ILE A 1 212 ? 11.817 -7.894 14.426 1.00 43.27 211 ILE A CA 1
ATOM 1698 C C . ILE A 1 212 ? 11.390 -8.669 13.158 1.00 44.88 211 ILE A C 1
ATOM 1699 O O . ILE A 1 212 ? 10.803 -9.789 13.248 1.00 44.51 211 ILE A O 1
ATOM 1704 N N . VAL A 1 213 ? 11.706 -8.079 12.002 1.00 46.96 212 VAL A N 1
ATOM 1705 C CA . VAL A 1 213 ? 11.670 -8.779 10.704 1.00 49.52 212 VAL A CA 1
ATOM 1706 C C . VAL A 1 213 ? 12.271 -10.200 10.746 1.00 51.50 212 VAL A C 1
ATOM 1707 O O . VAL A 1 213 ? 13.242 -10.444 11.422 1.00 51.18 212 VAL A O 1
ATOM 1711 N N . ASP A 1 214 ? 11.691 -11.133 10.026 1.00 55.75 213 ASP A N 1
ATOM 1712 C CA . ASP A 1 214 ? 12.319 -12.454 9.826 1.00 60.66 213 ASP A CA 1
ATOM 1713 C C . ASP A 1 214 ? 12.375 -13.347 11.069 1.00 59.28 213 ASP A C 1
ATOM 1714 O O . ASP A 1 214 ? 13.126 -14.313 11.104 1.00 60.82 213 ASP A O 1
ATOM 1719 N N . VAL A 1 215 ? 11.574 -13.048 12.078 1.00 56.65 214 VAL A N 1
ATOM 1720 C CA . VAL A 1 215 ? 11.613 -13.809 13.312 1.00 54.69 214 VAL A CA 1
ATOM 1721 C C . VAL A 1 215 ? 10.817 -15.138 13.230 1.00 53.50 214 VAL A C 1
ATOM 1722 O O . VAL A 1 215 ? 10.965 -16.023 14.086 1.00 53.30 214 VAL A O 1
ATOM 1726 N N . ALA A 1 216 ? 9.972 -15.261 12.207 1.00 51.55 215 ALA A N 1
ATOM 1727 C CA . ALA A 1 216 ? 9.001 -16.356 12.125 1.00 51.42 215 ALA A CA 1
ATOM 1728 C C . ALA A 1 216 ? 8.803 -16.842 10.698 1.00 53.09 215 ALA A C 1
ATOM 1729 O O . ALA A 1 216 ? 8.978 -16.075 9.750 1.00 52.70 215 ALA A O 1
ATOM 1731 N N . LEU A 1 217 ? 8.438 -18.111 10.550 1.00 56.78 216 LEU A N 1
ATOM 1732 C CA . LEU A 1 217 ? 8.042 -18.626 9.243 1.00 60.54 216 LEU A CA 1
ATOM 1733 C C . LEU A 1 217 ? 6.720 -19.418 9.291 1.00 63.42 216 LEU A C 1
ATOM 1734 O O . LEU A 1 217 ? 6.220 -19.712 10.377 1.00 64.10 216 LEU A O 1
ATOM 1739 N N . PRO A 1 218 ? 6.122 -19.722 8.120 1.00 66.13 217 PRO A N 1
ATOM 1740 C CA . PRO A 1 218 ? 4.869 -20.467 8.107 1.00 69.06 217 PRO A CA 1
ATOM 1741 C C . PRO A 1 218 ? 4.930 -21.738 8.951 1.00 72.67 217 PRO A C 1
ATOM 1742 O O . PRO A 1 218 ? 5.859 -22.532 8.799 1.00 74.39 217 PRO A O 1
ATOM 1746 N N . GLY A 1 219 ? 3.949 -21.908 9.837 1.00 74.90 218 GLY A N 1
ATOM 1747 C CA . GLY A 1 219 ? 3.875 -23.074 10.714 1.00 78.81 218 GLY A CA 1
ATOM 1748 C C . GLY A 1 219 ? 4.089 -22.731 12.177 1.00 79.50 218 GLY A C 1
ATOM 1749 O O . GLY A 1 219 ? 3.488 -23.342 13.057 1.00 80.54 218 GLY A O 1
ATOM 1750 N N . ASP A 1 220 ? 4.959 -21.760 12.429 1.00 79.62 219 ASP A N 1
ATOM 1751 C CA . ASP A 1 220 ? 5.229 -21.278 13.777 1.00 80.64 219 ASP A CA 1
ATOM 1752 C C . ASP A 1 220 ? 3.964 -20.675 14.377 1.00 80.23 219 ASP A C 1
ATOM 1753 O O . ASP A 1 220 ? 3.338 -19.817 13.752 1.00 79.96 219 ASP A O 1
ATOM 1758 N N . ARG A 1 221 ? 3.587 -21.110 15.578 1.00 80.51 220 ARG A N 1
ATOM 1759 C CA . ARG A 1 221 ? 2.527 -20.427 16.317 1.00 78.90 220 ARG A CA 1
ATOM 1760 C C . ARG A 1 221 ? 3.149 -19.367 17.209 1.00 73.03 220 ARG A C 1
ATOM 1761 O O . ARG A 1 221 ? 4.238 -19.559 17.732 1.00 73.02 220 ARG A O 1
ATOM 1769 N N . VAL A 1 222 ? 2.472 -18.237 17.354 1.00 66.30 221 VAL A N 1
ATOM 1770 C CA . VAL A 1 222 ? 3.062 -17.081 18.043 1.00 59.69 221 VAL A CA 1
ATOM 1771 C C . VAL A 1 222 ? 2.113 -16.251 18.884 1.00 58.00 221 VAL A C 1
ATOM 1772 O O . VAL A 1 222 ? 0.906 -16.250 18.670 1.00 58.24 221 VAL A O 1
ATOM 1776 N N . ILE A 1 223 ? 2.678 -15.546 19.850 1.00 55.19 222 ILE A N 1
ATOM 1777 C CA . ILE A 1 223 ? 1.934 -14.514 20.537 1.00 53.20 222 ILE A CA 1
ATOM 1778 C C . ILE A 1 223 ? 2.474 -13.162 20.086 1.00 49.33 222 ILE A C 1
ATOM 1779 O O . ILE A 1 223 ? 3.641 -12.828 20.300 1.00 48.73 222 ILE A O 1
ATOM 1784 N N . VAL A 1 224 ? 1.646 -12.379 19.437 1.00 45.93 223 VAL A N 1
ATOM 1785 C CA . VAL A 1 224 ? 2.168 -11.061 19.031 1.00 43.80 223 VAL A CA 1
ATOM 1786 C C . VAL A 1 224 ? 1.432 -9.900 19.662 1.00 41.89 223 VAL A C 1
ATOM 1787 O O . VAL A 1 224 ? 0.224 -9.941 19.874 1.00 41.50 223 VAL A O 1
ATOM 1791 N N . THR A 1 225 ? 2.170 -8.873 19.996 1.00 40.99 224 THR A N 1
ATOM 1792 C CA . THR A 1 225 ? 1.513 -7.643 20.422 1.00 41.66 224 THR A CA 1
ATOM 1793 C C . THR A 1 225 ? 1.584 -6.630 19.318 1.00 40.90 224 THR A C 1
ATOM 1794 O O . THR A 1 225 ? 2.579 -6.573 18.609 1.00 40.63 224 THR A O 1
ATOM 1798 N N . GLY A 1 226 ? 0.544 -5.833 19.154 1.00 41.95 225 GLY A N 1
ATOM 1799 C CA . GLY A 1 226 ? 0.584 -4.802 18.109 1.00 42.16 225 GLY A CA 1
ATOM 1800 C C . GLY A 1 226 ? -0.538 -3.776 18.084 1.00 42.30 225 GLY A C 1
ATOM 1801 O O . GLY A 1 226 ? -1.490 -3.823 18.886 1.00 44.30 225 GLY A O 1
ATOM 1802 N N . ILE A 1 227 ? -0.418 -2.837 17.160 1.00 40.46 226 ILE A N 1
ATOM 1803 C CA . ILE A 1 227 ? -1.500 -1.935 16.904 1.00 39.15 226 ILE A CA 1
ATOM 1804 C C . ILE A 1 227 ? -2.321 -2.416 15.735 1.00 40.37 226 ILE A C 1
ATOM 1805 O O . ILE A 1 227 ? -1.791 -2.732 14.661 1.00 39.85 226 ILE A O 1
ATOM 1810 N N . LEU A 1 228 ? -3.630 -2.436 15.958 1.00 42.83 227 LEU A N 1
ATOM 1811 C CA . LEU A 1 228 ? -4.621 -2.666 14.913 1.00 44.16 227 LEU A CA 1
ATOM 1812 C C . LEU A 1 228 ? -4.908 -1.388 14.113 1.00 45.60 227 LEU A C 1
ATOM 1813 O O . LEU A 1 228 ? -5.460 -0.409 14.640 1.00 47.24 227 LEU A O 1
ATOM 1818 N N . ARG A 1 229 ? -4.510 -1.425 12.841 1.00 45.54 228 ARG A N 1
ATOM 1819 C CA . ARG A 1 229 ? -4.581 -0.296 11.930 1.00 45.65 228 ARG A CA 1
ATOM 1820 C C . ARG A 1 229 ? -5.583 -0.601 10.830 1.00 47.23 228 ARG A C 1
ATOM 1821 O O . ARG A 1 229 ? -5.712 -1.748 10.392 1.00 46.73 228 ARG A O 1
ATOM 1829 N N . VAL A 1 230 ? -6.289 0.432 10.370 1.00 49.73 229 VAL A N 1
ATOM 1830 C CA . VAL A 1 230 ? -7.228 0.275 9.249 1.00 51.83 229 VAL A CA 1
ATOM 1831 C C . VAL A 1 230 ? -6.812 1.097 8.050 1.00 56.11 229 VAL A C 1
ATOM 1832 O O . VAL A 1 230 ? -6.245 2.169 8.190 1.00 56.64 229 VAL A O 1
ATOM 1836 N N . VAL A 1 231 ? -7.107 0.590 6.866 1.00 61.50 230 VAL A N 1
ATOM 1837 C CA . VAL A 1 231 ? -6.872 1.346 5.654 1.00 67.52 230 VAL A CA 1
ATOM 1838 C C . VAL A 1 231 ? -7.888 0.917 4.601 1.00 75.16 230 VAL A C 1
ATOM 1839 O O . VAL A 1 231 ? -8.166 -0.271 4.474 1.00 75.49 230 VAL A O 1
ATOM 1843 N N . LEU A 1 232 ? -8.451 1.883 3.873 1.00 84.64 231 LEU A N 1
ATOM 1844 C CA . LEU A 1 232 ? -9.536 1.629 2.906 1.00 93.57 231 LEU A CA 1
ATOM 1845 C C . LEU A 1 232 ? -9.175 0.590 1.856 1.00 99.98 231 LEU A C 1
ATOM 1846 O O . LEU A 1 232 ? -8.012 0.448 1.501 1.00 101.07 231 LEU A O 1
ATOM 1851 N N . GLU A 1 233 ? -10.177 -0.115 1.341 1.00 107.85 232 GLU A N 1
ATOM 1852 C CA . GLU A 1 233 ? -9.943 -1.190 0.377 1.00 115.98 232 GLU A CA 1
ATOM 1853 C C . GLU A 1 233 ? -9.652 -0.703 -1.042 1.00 125.47 232 GLU A C 1
ATOM 1854 O O . GLU A 1 233 ? -10.272 0.253 -1.522 1.00 127.54 232 GLU A O 1
ATOM 1860 N N . LYS A 1 234 ? -8.720 -1.406 -1.694 1.00 134.70 233 LYS A N 1
ATOM 1861 C CA . LYS A 1 234 ? -8.205 -1.119 -3.051 1.00 143.55 233 LYS A CA 1
ATOM 1862 C C . LYS A 1 234 ? -8.806 0.093 -3.777 1.00 148.29 233 LYS A C 1
ATOM 1863 O O . LYS A 1 234 ? -8.122 1.099 -3.977 1.00 153.59 233 LYS A O 1
ATOM 1869 N N . ARG A 1 235 ? -10.078 -0.023 -4.167 1.00 147.89 234 ARG A N 1
ATOM 1870 C CA . ARG A 1 235 ? -10.792 1.019 -4.917 1.00 146.87 234 ARG A CA 1
ATOM 1871 C C . ARG A 1 235 ? -10.649 2.436 -4.330 1.00 145.44 234 ARG A C 1
ATOM 1872 O O . ARG A 1 235 ? -10.589 3.417 -5.082 1.00 146.31 234 ARG A O 1
ATOM 1880 N N . GLU A 1 236 ? -10.579 2.522 -2.997 1.00 142.44 235 GLU A N 1
ATOM 1881 C CA . GLU A 1 236 ? -10.520 3.793 -2.249 1.00 143.28 235 GLU A CA 1
ATOM 1882 C C . GLU A 1 236 ? -11.820 4.626 -2.362 1.00 142.37 235 GLU A C 1
ATOM 1883 O O . GLU A 1 236 ? -11.783 5.862 -2.297 1.00 142.00 235 GLU A O 1
ATOM 1889 N N . LYS A 1 237 ? -12.960 3.948 -2.523 1.00 141.23 236 LYS A N 1
ATOM 1890 C CA . LYS A 1 237 ? -14.270 4.626 -2.641 1.00 139.80 236 LYS A CA 1
ATOM 1891 C C . LYS A 1 237 ? -15.431 3.996 -1.842 1.00 135.06 236 LYS A C 1
ATOM 1892 O O . LYS A 1 237 ? -16.541 4.520 -1.860 1.00 140.23 236 LYS A O 1
ATOM 1898 N N . THR A 1 238 ? -15.168 2.880 -1.159 1.00 123.72 237 THR A N 1
ATOM 1899 C CA . THR A 1 238 ? -16.155 2.219 -0.289 1.00 110.51 237 THR A CA 1
ATOM 1900 C C . THR A 1 238 ? -15.812 2.527 1.173 1.00 100.65 237 THR A C 1
ATOM 1901 O O . THR A 1 238 ? -14.624 2.551 1.529 1.00 100.70 237 THR A O 1
ATOM 1905 N N . PRO A 1 239 ? -16.835 2.755 2.029 1.00 90.71 238 PRO A N 1
ATOM 1906 C CA . PRO A 1 239 ? -16.557 3.080 3.419 1.00 82.32 238 PRO A CA 1
ATOM 1907 C C . PRO A 1 239 ? -16.203 1.846 4.238 1.00 75.34 238 PRO A C 1
ATOM 1908 O O . PRO A 1 239 ? -16.432 1.818 5.445 1.00 73.28 238 PRO A O 1
ATOM 1912 N N . ILE A 1 240 ? -15.642 0.841 3.576 1.00 70.24 239 ILE A N 1
ATOM 1913 C CA . ILE A 1 240 ? -15.210 -0.388 4.228 1.00 64.26 239 ILE A CA 1
ATOM 1914 C C . ILE A 1 240 ? -13.677 -0.451 4.269 1.00 63.10 239 ILE A C 1
ATOM 1915 O O . ILE A 1 240 ? -13.012 0.058 3.361 1.00 64.25 239 ILE A O 1
ATOM 1920 N N . PHE A 1 241 ? -13.119 -1.051 5.322 1.00 60.34 240 PHE A N 1
ATOM 1921 C CA . PHE A 1 241 ? -11.688 -0.992 5.533 1.00 58.78 240 PHE A CA 1
ATOM 1922 C C . PHE A 1 241 ? -11.013 -2.338 5.629 1.00 58.73 240 PHE A C 1
ATOM 1923 O O . PHE A 1 241 ? -11.652 -3.352 5.864 1.00 57.73 240 PHE A O 1
ATOM 1931 N N . ARG A 1 242 ? -9.705 -2.321 5.415 1.00 60.49 241 ARG A N 1
ATOM 1932 C CA . ARG A 1 242 ? -8.856 -3.494 5.485 1.00 62.89 241 ARG A CA 1
ATOM 1933 C C . ARG A 1 242 ? -8.060 -3.346 6.766 1.00 60.53 241 ARG A C 1
ATOM 1934 O O . ARG A 1 242 ? -7.594 -2.240 7.082 1.00 60.03 241 ARG A O 1
ATOM 1942 N N . LYS A 1 243 ? -7.924 -4.431 7.527 1.00 58.99 242 LYS A N 1
ATOM 1943 C CA . LYS A 1 243 ? -7.233 -4.304 8.808 1.00 57.05 242 LYS A CA 1
ATOM 1944 C C . LYS A 1 243 ? -5.883 -5.002 8.870 1.00 56.24 242 LYS A C 1
ATOM 1945 O O . LYS A 1 243 ? -5.744 -6.171 8.477 1.00 57.17 242 LYS A O 1
ATOM 1951 N N . ILE A 1 244 ? -4.892 -4.251 9.351 1.00 54.47 243 ILE A N 1
ATOM 1952 C CA . ILE A 1 244 ? -3.513 -4.692 9.381 1.00 52.42 243 ILE A CA 1
ATOM 1953 C C . ILE A 1 244 ? -2.995 -4.515 10.777 1.00 50.04 243 ILE A C 1
ATOM 1954 O O . ILE A 1 244 ? -3.389 -3.589 11.465 1.00 51.11 243 ILE A O 1
ATOM 1959 N N . LEU A 1 245 ? -2.092 -5.393 11.194 1.00 46.63 244 LEU A N 1
ATOM 1960 C CA . LEU A 1 245 ? -1.575 -5.356 12.552 1.00 43.04 244 LEU A CA 1
ATOM 1961 C C . LEU A 1 245 ? -0.127 -4.919 12.572 1.00 42.74 244 LEU A C 1
ATOM 1962 O O . LEU A 1 245 ? 0.766 -5.738 12.322 1.00 42.26 244 LEU A O 1
ATOM 1967 N N . GLU A 1 246 ? 0.103 -3.627 12.857 1.00 42.59 245 GLU A N 1
ATOM 1968 C CA . GLU A 1 246 ? 1.456 -3.093 12.919 1.00 42.56 245 GLU A CA 1
ATOM 1969 C C . GLU A 1 246 ? 2.116 -3.655 14.159 1.00 41.72 245 GLU A C 1
ATOM 1970 O O . GLU A 1 246 ? 1.921 -3.119 15.241 1.00 42.68 245 GLU A O 1
ATOM 1976 N N . VAL A 1 247 ? 2.881 -4.736 14.011 1.00 40.14 246 VAL A N 1
ATOM 1977 C CA . VAL A 1 247 ? 3.439 -5.455 15.152 1.00 39.18 246 VAL A CA 1
ATOM 1978 C C . VAL A 1 247 ? 4.465 -4.682 15.948 1.00 40.90 246 VAL A C 1
ATOM 1979 O O . VAL A 1 247 ? 5.428 -4.152 15.402 1.00 40.75 246 VAL A O 1
ATOM 1983 N N . ASN A 1 248 ? 4.239 -4.685 17.256 1.00 43.42 247 ASN A N 1
ATOM 1984 C CA . ASN A 1 248 ? 5.134 -4.099 18.255 1.00 45.74 247 ASN A CA 1
ATOM 1985 C C . ASN A 1 248 ? 5.967 -5.138 19.026 1.00 46.99 247 ASN A C 1
ATOM 1986 O O . ASN A 1 248 ? 6.978 -4.777 19.597 1.00 48.82 247 ASN A O 1
ATOM 1991 N N . HIS A 1 249 ? 5.565 -6.409 19.022 1.00 47.11 248 HIS A N 1
ATOM 1992 C CA . HIS A 1 249 ? 6.322 -7.464 19.714 1.00 48.65 248 HIS A CA 1
ATOM 1993 C C . HIS A 1 249 ? 5.883 -8.889 19.309 1.00 50.83 248 HIS A C 1
ATOM 1994 O O . HIS A 1 249 ? 4.684 -9.169 19.245 1.00 50.51 248 HIS A O 1
ATOM 2001 N N . ILE A 1 250 ? 6.834 -9.780 19.017 1.00 54.68 249 ILE A N 1
ATOM 2002 C CA . ILE A 1 250 ? 6.501 -11.171 18.669 1.00 59.65 249 ILE A CA 1
ATOM 2003 C C . ILE A 1 250 ? 7.322 -12.078 19.517 1.00 63.13 249 ILE A C 1
ATOM 2004 O O . ILE A 1 250 ? 8.398 -11.693 19.932 1.00 63.70 249 ILE A O 1
ATOM 2009 N N . GLU A 1 251 ? 6.840 -13.290 19.745 1.00 67.68 250 GLU A N 1
ATOM 2010 C CA . GLU A 1 251 ? 7.665 -14.353 20.297 1.00 72.93 250 GLU A CA 1
ATOM 2011 C C . GLU A 1 251 ? 7.031 -15.689 19.964 1.00 74.02 250 GLU A C 1
ATOM 2012 O O . GLU A 1 251 ? 5.810 -15.803 19.976 1.00 73.43 250 GLU A O 1
ATOM 2018 N N . PRO A 1 252 ? 7.856 -16.703 19.636 1.00 76.20 251 PRO A N 1
ATOM 2019 C CA . PRO A 1 252 ? 7.367 -18.068 19.367 1.00 79.63 251 PRO A CA 1
ATOM 2020 C C . PRO A 1 252 ? 6.735 -18.700 20.582 1.00 85.07 251 PRO A C 1
ATOM 2021 O O . PRO A 1 252 ? 6.826 -18.143 21.671 1.00 85.23 251 PRO A O 1
ATOM 2025 N N . VAL A 1 253 ? 6.077 -19.840 20.385 1.00 92.21 252 VAL A N 1
ATOM 2026 C CA . VAL A 1 253 ? 5.571 -20.654 21.491 1.00 100.43 252 VAL A CA 1
ATOM 2027 C C . VAL A 1 253 ? 5.825 -22.133 21.177 1.00 112.53 252 VAL A C 1
ATOM 2028 O O . VAL A 1 253 ? 5.358 -22.645 20.155 1.00 113.31 252 VAL A O 1
ATOM 2032 N N . SER A 1 254 ? 6.577 -22.803 22.051 1.00 126.54 253 SER A N 1
ATOM 2033 C CA . SER A 1 254 ? 6.957 -24.206 21.846 1.00 138.23 253 SER A CA 1
ATOM 2034 C C . SER A 1 254 ? 5.747 -25.144 21.855 1.00 149.17 253 SER A C 1
ATOM 2035 O O . SER A 1 254 ? 5.267 -25.533 22.923 1.00 156.58 253 SER A O 1
ATOM 2038 N N . LYS A 1 255 ? 5.262 -25.495 20.662 1.00 154.27 254 LYS A N 1
ATOM 2039 C CA . LYS A 1 255 ? 4.128 -26.419 20.503 1.00 160.25 254 LYS A CA 1
ATOM 2040 C C . LYS A 1 255 ? 4.506 -27.855 20.865 1.00 166.28 254 LYS A C 1
ATOM 2041 O O . LYS A 1 255 ? 3.764 -28.551 21.555 1.00 172.05 254 LYS A O 1
ATOM 2043 N N . SER B 1 1 ? -48.645 11.174 6.032 1.00 109.43 0 SER B N 1
ATOM 2044 C CA . SER B 1 1 ? -47.549 10.570 6.853 1.00 106.05 0 SER B CA 1
ATOM 2045 C C . SER B 1 1 ? -47.562 11.101 8.295 1.00 105.81 0 SER B C 1
ATOM 2046 O O . SER B 1 1 ? -48.422 11.925 8.655 1.00 108.46 0 SER B O 1
ATOM 2049 N N . VAL B 1 2 ? -46.615 10.614 9.107 1.00 102.41 1 VAL B N 1
ATOM 2050 C CA . VAL B 1 2 ? -46.466 11.024 10.509 1.00 100.41 1 VAL B CA 1
ATOM 2051 C C . VAL B 1 2 ? -45.193 11.852 10.690 1.00 100.94 1 VAL B C 1
ATOM 2052 O O . VAL B 1 2 ? -44.116 11.451 10.255 1.00 98.84 1 VAL B O 1
ATOM 2056 N N . ASP B 1 3 ? -45.340 13.010 11.326 1.00 104.24 2 ASP B N 1
ATOM 2057 C CA . ASP B 1 3 ? -44.227 13.904 11.645 1.00 105.75 2 ASP B CA 1
ATOM 2058 C C . ASP B 1 3 ? -43.097 13.185 12.400 1.00 102.66 2 ASP B C 1
ATOM 2059 O O . ASP B 1 3 ? -43.346 12.273 13.185 1.00 102.30 2 ASP B O 1
ATOM 2064 N N . ARG B 1 4 ? -41.859 13.605 12.158 1.00 100.50 3 ARG B N 1
ATOM 2065 C CA . ARG B 1 4 ? -40.687 13.021 12.819 1.00 97.90 3 ARG B CA 1
ATOM 2066 C C . ARG B 1 4 ? -40.720 13.300 14.310 1.00 96.23 3 ARG B C 1
ATOM 2067 O O . ARG B 1 4 ? -40.692 12.389 15.128 1.00 93.10 3 ARG B O 1
ATOM 2075 N N . GLU B 1 5 ? -40.761 14.583 14.639 1.00 97.67 4 GLU B N 1
ATOM 2076 C CA . GLU B 1 5 ? -40.935 15.059 15.998 1.00 99.82 4 GLU B CA 1
ATOM 2077 C C . GLU B 1 5 ? -41.977 14.217 16.756 1.00 96.79 4 GLU B C 1
ATOM 2078 O O . GLU B 1 5 ? -41.694 13.663 17.818 1.00 95.01 4 GLU B O 1
ATOM 2084 N N . GLU B 1 6 ? -43.175 14.121 16.188 1.00 95.39 5 GLU B N 1
ATOM 2085 C CA . GLU B 1 6 ? -44.302 13.463 16.835 1.00 93.97 5 GLU B CA 1
ATOM 2086 C C . GLU B 1 6 ? -44.069 11.963 16.931 1.00 88.77 5 GLU B C 1
ATOM 2087 O O . GLU B 1 6 ? -44.391 11.338 17.929 1.00 88.00 5 GLU B O 1
ATOM 2093 N N . MET B 1 7 ? -43.493 11.396 15.886 1.00 84.06 6 MET B N 1
ATOM 2094 C CA . MET B 1 7 ? -43.275 9.962 15.799 1.00 80.01 6 MET B CA 1
ATOM 2095 C C . MET B 1 7 ? -42.456 9.431 16.969 1.00 76.39 6 MET B C 1
ATOM 2096 O O . MET B 1 7 ? -42.656 8.298 17.422 1.00 74.72 6 MET B O 1
ATOM 2101 N N . ILE B 1 8 ? -41.524 10.257 17.438 1.00 74.27 7 ILE B N 1
ATOM 2102 C CA . ILE B 1 8 ? -40.677 9.918 18.580 1.00 71.78 7 ILE B CA 1
ATOM 2103 C C . ILE B 1 8 ? -41.517 9.825 19.861 1.00 74.21 7 ILE B C 1
ATOM 2104 O O . ILE B 1 8 ? -41.416 8.849 20.612 1.00 73.82 7 ILE B O 1
ATOM 2109 N N . GLU B 1 9 ? -42.354 10.834 20.088 1.00 77.11 8 GLU B N 1
ATOM 2110 C CA . GLU B 1 9 ? -43.198 10.884 21.264 1.00 79.54 8 GLU B CA 1
ATOM 2111 C C . GLU B 1 9 ? -44.030 9.627 21.381 1.00 76.56 8 GLU B C 1
ATOM 2112 O O . GLU B 1 9 ? -44.128 9.062 22.468 1.00 76.28 8 GLU B O 1
ATOM 2118 N N . ARG B 1 10 ? -44.595 9.174 20.263 1.00 73.52 9 ARG B N 1
ATOM 2119 C CA . ARG B 1 10 ? -45.444 7.987 20.252 1.00 71.05 9 ARG B CA 1
ATOM 2120 C C . ARG B 1 10 ? -44.623 6.733 20.486 1.00 67.64 9 ARG B C 1
ATOM 2121 O O . ARG B 1 10 ? -45.122 5.751 21.039 1.00 67.84 9 ARG B O 1
ATOM 2129 N N . PHE B 1 11 ? -43.363 6.762 20.071 1.00 64.02 10 PHE B N 1
ATOM 2130 C CA . PHE B 1 11 ? -42.493 5.619 20.300 1.00 60.71 10 PHE B CA 1
ATOM 2131 C C . PHE B 1 11 ? -42.051 5.527 21.745 1.00 59.64 10 PHE B C 1
ATOM 2132 O O . PHE B 1 11 ? -41.948 4.424 22.288 1.00 59.46 10 PHE B O 1
ATOM 2140 N N . ALA B 1 12 ? -41.782 6.681 22.359 1.00 58.61 11 ALA B N 1
ATOM 2141 C CA . ALA B 1 12 ? -41.393 6.740 23.769 1.00 58.06 11 ALA B CA 1
ATOM 2142 C C . ALA B 1 12 ? -42.529 6.145 24.578 1.00 59.77 11 ALA B C 1
ATOM 2143 O O . ALA B 1 12 ? -42.338 5.205 25.366 1.00 59.74 11 ALA B O 1
ATOM 2145 N N . ASN B 1 13 ? -43.721 6.690 24.331 1.00 62.42 12 ASN B N 1
ATOM 2146 C CA . ASN B 1 13 ? -44.945 6.261 24.981 1.00 64.31 12 ASN B CA 1
ATOM 2147 C C . ASN B 1 13 ? -45.248 4.790 24.737 1.00 63.41 12 ASN B C 1
ATOM 2148 O O . ASN B 1 13 ? -45.799 4.127 25.597 1.00 64.58 12 ASN B O 1
ATOM 2153 N N . PHE B 1 14 ? -44.875 4.270 23.576 1.00 61.50 13 PHE B N 1
ATOM 2154 C CA . PHE B 1 14 ? -45.063 2.845 23.338 1.00 60.42 13 PHE B CA 1
ATOM 2155 C C . PHE B 1 14 ? -44.151 1.994 24.218 1.00 59.94 13 PHE B C 1
ATOM 2156 O O . PHE B 1 14 ? -44.601 1.018 24.810 1.00 60.68 13 PHE B O 1
ATOM 2164 N N . LEU B 1 15 ? -42.873 2.366 24.282 1.00 59.09 14 LEU B N 1
ATOM 2165 C CA . LEU B 1 15 ? -41.860 1.637 25.064 1.00 58.08 14 LEU B CA 1
ATOM 2166 C C . LEU B 1 15 ? -42.190 1.540 26.554 1.00 59.67 14 LEU B C 1
ATOM 2167 O O . LEU B 1 15 ? -42.081 0.465 27.172 1.00 61.14 14 LEU B O 1
ATOM 2172 N N . ARG B 1 16 ? -42.608 2.663 27.124 1.00 59.74 15 ARG B N 1
ATOM 2173 C CA . ARG B 1 16 ? -42.811 2.716 28.549 1.00 59.49 15 ARG B CA 1
ATOM 2174 C C . ARG B 1 16 ? -44.227 2.301 28.975 1.00 60.86 15 ARG B C 1
ATOM 2175 O O . ARG B 1 16 ? -44.417 1.876 30.114 1.00 61.66 15 ARG B O 1
ATOM 2183 N N . GLU B 1 17 ? -45.198 2.345 28.065 1.00 61.39 16 GLU B N 1
ATOM 2184 C CA . GLU B 1 17 ? -46.582 2.012 28.438 1.00 63.31 16 GLU B CA 1
ATOM 2185 C C . GLU B 1 17 ? -47.138 0.667 27.961 1.00 63.64 16 GLU B C 1
ATOM 2186 O O . GLU B 1 17 ? -48.076 0.158 28.574 1.00 64.69 16 GLU B O 1
ATOM 2192 N N . TYR B 1 18 ? -46.579 0.082 26.901 1.00 63.13 17 TYR B N 1
ATOM 2193 C CA . TYR B 1 18 ? -47.084 -1.209 26.402 1.00 64.88 17 TYR B CA 1
ATOM 2194 C C . TYR B 1 18 ? -46.876 -2.323 27.412 1.00 66.93 17 TYR B C 1
ATOM 2195 O O . TYR B 1 18 ? -45.770 -2.512 27.877 1.00 66.89 17 TYR B O 1
ATOM 2204 N N . THR B 1 19 ? -47.919 -3.082 27.713 1.00 70.67 18 THR B N 1
ATOM 2205 C CA . THR B 1 19 ? -47.827 -4.172 28.672 1.00 73.52 18 THR B CA 1
ATOM 2206 C C . THR B 1 19 ? -48.287 -5.458 28.012 1.00 74.27 18 THR B C 1
ATOM 2207 O O . THR B 1 19 ? -49.139 -5.411 27.137 1.00 75.28 18 THR B O 1
ATOM 2211 N N . ASP B 1 20 ? -47.771 -6.605 28.440 1.00 74.83 19 ASP B N 1
ATOM 2212 C CA . ASP B 1 20 ? -48.305 -7.888 27.957 1.00 78.13 19 ASP B CA 1
ATOM 2213 C C . ASP B 1 20 ? -49.557 -8.342 28.732 1.00 83.72 19 ASP B C 1
ATOM 2214 O O . ASP B 1 20 ? -50.250 -7.520 29.335 1.00 82.46 19 ASP B O 1
ATOM 2219 N N . GLU B 1 21 ? -49.834 -9.646 28.703 1.00 91.66 20 GLU B N 1
ATOM 2220 C CA . GLU B 1 21 ? -51.044 -10.228 29.307 1.00 101.32 20 GLU B CA 1
ATOM 2221 C C . GLU B 1 21 ? -51.130 -10.000 30.801 1.00 99.94 20 GLU B C 1
ATOM 2222 O O . GLU B 1 21 ? -52.226 -9.908 31.334 1.00 102.43 20 GLU B O 1
ATOM 2228 N N . ASP B 1 22 ? -49.975 -9.919 31.463 1.00 96.20 21 ASP B N 1
ATOM 2229 C CA . ASP B 1 22 ? -49.903 -9.784 32.919 1.00 94.02 21 ASP B CA 1
ATOM 2230 C C . ASP B 1 22 ? -49.607 -8.370 33.395 1.00 91.04 21 ASP B C 1
ATOM 2231 O O . ASP B 1 22 ? -49.558 -8.118 34.590 1.00 91.16 21 ASP B O 1
ATOM 2236 N N . GLY B 1 23 ? -49.401 -7.447 32.469 1.00 87.99 22 GLY B N 1
ATOM 2237 C CA . GLY B 1 23 ? -49.165 -6.062 32.839 1.00 85.22 22 GLY B CA 1
ATOM 2238 C C . GLY B 1 23 ? -47.711 -5.637 32.983 1.00 82.37 22 GLY B C 1
ATOM 2239 O O . GLY B 1 23 ? -47.464 -4.489 33.366 1.00 81.23 22 GLY B O 1
ATOM 2240 N N . ASN B 1 24 ? -46.752 -6.532 32.689 1.00 81.19 23 ASN B N 1
ATOM 2241 C CA . ASN B 1 24 ? -45.321 -6.179 32.748 1.00 79.54 23 ASN B CA 1
ATOM 2242 C C . ASN B 1 24 ? -45.004 -5.319 31.558 1.00 75.58 23 ASN B C 1
ATOM 2243 O O . ASN B 1 24 ? -45.299 -5.721 30.431 1.00 75.32 23 ASN B O 1
ATOM 2248 N N . PRO B 1 25 ? -44.420 -4.126 31.787 1.00 72.24 24 PRO B N 1
ATOM 2249 C CA . PRO B 1 25 ? -44.029 -3.325 30.633 1.00 69.89 24 PRO B CA 1
ATOM 2250 C C . PRO B 1 25 ? -42.802 -3.971 30.026 1.00 67.83 24 PRO B C 1
ATOM 2251 O O . PRO B 1 25 ? -41.735 -3.957 30.640 1.00 68.59 24 PRO B O 1
ATOM 2255 N N . VAL B 1 26 ? -42.952 -4.572 28.852 1.00 65.53 25 VAL B N 1
ATOM 2256 C CA . VAL B 1 26 ? -41.898 -5.437 28.362 1.00 62.62 25 VAL B CA 1
ATOM 2257 C C . VAL B 1 26 ? -40.733 -4.600 27.875 1.00 61.07 25 VAL B C 1
ATOM 2258 O O . VAL B 1 26 ? -39.570 -5.019 27.998 1.00 59.65 25 VAL B O 1
ATOM 2262 N N . TYR B 1 27 ? -41.028 -3.410 27.355 1.00 61.00 26 TYR B N 1
ATOM 2263 C CA . TYR B 1 27 ? -39.945 -2.607 26.790 1.00 60.69 26 TYR B CA 1
ATOM 2264 C C . TYR B 1 27 ? -39.076 -1.908 27.836 1.00 59.88 26 TYR B C 1
ATOM 2265 O O . TYR B 1 27 ? -37.862 -1.824 27.670 1.00 59.43 26 TYR B O 1
ATOM 2274 N N . ARG B 1 28 ? -39.693 -1.486 28.938 1.00 60.03 27 ARG B N 1
ATOM 2275 C CA . ARG B 1 28 ? -38.975 -1.127 30.172 1.00 59.04 27 ARG B CA 1
ATOM 2276 C C . ARG B 1 28 ? -37.940 -2.217 30.504 1.00 59.18 27 ARG B C 1
ATOM 2277 O O . ARG B 1 28 ? -36.757 -1.921 30.707 1.00 59.55 27 ARG B O 1
ATOM 2285 N N . GLY B 1 29 ? -38.392 -3.477 30.548 1.00 59.14 28 GLY B N 1
ATOM 2286 C CA . GLY B 1 29 ? -37.518 -4.627 30.818 1.00 57.89 28 GLY B CA 1
ATOM 2287 C C . GLY B 1 29 ? -36.366 -4.718 29.830 1.00 56.19 28 GLY B C 1
ATOM 2288 O O . GLY B 1 29 ? -35.220 -4.891 30.217 1.00 56.02 28 GLY B O 1
ATOM 2289 N N . LYS B 1 30 ? -36.683 -4.588 28.547 1.00 55.00 29 LYS B N 1
ATOM 2290 C CA . LYS B 1 30 ? -35.695 -4.656 27.481 1.00 53.65 29 LYS B CA 1
ATOM 2291 C C . LYS B 1 30 ? -34.715 -3.495 27.569 1.00 53.26 29 LYS B C 1
ATOM 2292 O O . LYS B 1 30 ? -33.499 -3.696 27.485 1.00 53.53 29 LYS B O 1
ATOM 2298 N N . ILE B 1 31 ? -35.233 -2.282 27.744 1.00 52.95 30 ILE B N 1
ATOM 2299 C CA . ILE B 1 31 ? -34.374 -1.117 27.899 1.00 52.67 30 ILE B CA 1
ATOM 2300 C C . ILE B 1 31 ? -33.474 -1.298 29.119 1.00 56.05 30 ILE B C 1
ATOM 2301 O O . ILE B 1 31 ? -32.325 -0.870 29.109 1.00 56.57 30 ILE B O 1
ATOM 2306 N N . THR B 1 32 ? -33.993 -1.969 30.149 1.00 59.59 31 THR B N 1
ATOM 2307 C CA . THR B 1 32 ? -33.206 -2.358 31.329 1.00 62.50 31 THR B CA 1
ATOM 2308 C C . THR B 1 32 ? -32.033 -3.297 30.989 1.00 64.66 31 THR B C 1
ATOM 2309 O O . THR B 1 32 ? -30.964 -3.198 31.582 1.00 65.99 31 THR B O 1
ATOM 2313 N N . ASP B 1 33 ? -32.234 -4.184 30.022 1.00 66.16 32 ASP B N 1
ATOM 2314 C CA . ASP B 1 33 ? -31.214 -5.160 29.640 1.00 68.34 32 ASP B CA 1
ATOM 2315 C C . ASP B 1 33 ? -30.046 -4.535 28.877 1.00 65.90 32 ASP B C 1
ATOM 2316 O O . ASP B 1 33 ? -29.054 -5.213 28.562 1.00 65.84 32 ASP B O 1
ATOM 2321 N N . LEU B 1 34 ? -30.159 -3.241 28.594 1.00 62.98 33 LEU B N 1
ATOM 2322 C CA . LEU B 1 34 ? -29.056 -2.491 28.002 1.00 61.21 33 LEU B CA 1
ATOM 2323 C C . LEU B 1 34 ? -28.036 -2.071 29.051 1.00 61.82 33 LEU B C 1
ATOM 2324 O O . LEU B 1 34 ? -26.967 -1.575 28.716 1.00 61.62 33 LEU B O 1
ATOM 2329 N N . LEU B 1 35 ? -28.372 -2.271 30.322 1.00 62.76 34 LEU B N 1
ATOM 2330 C CA . LEU B 1 35 ? -27.611 -1.695 31.423 1.00 64.24 34 LEU B CA 1
ATOM 2331 C C . LEU B 1 35 ? -26.867 -2.722 32.271 1.00 66.79 34 LEU B C 1
ATOM 2332 O O . LEU B 1 35 ? -26.083 -2.340 33.149 1.00 67.95 34 LEU B O 1
ATOM 2337 N N . THR B 1 36 ? -27.073 -4.010 31.988 1.00 68.54 35 THR B N 1
ATOM 2338 C CA . THR B 1 36 ? -26.457 -5.071 32.783 1.00 72.50 35 THR B CA 1
ATOM 2339 C C . THR B 1 36 ? -24.945 -5.173 32.536 1.00 75.45 35 THR B C 1
ATOM 2340 O O . THR B 1 36 ? -24.360 -4.287 31.924 1.00 74.21 35 THR B O 1
ATOM 2344 N N . ILE B 1 37 ? -24.326 -6.247 33.030 1.00 80.74 36 ILE B N 1
ATOM 2345 C CA . ILE B 1 37 ? -22.862 -6.445 32.929 1.00 85.59 36 ILE B CA 1
ATOM 2346 C C . ILE B 1 37 ? -22.384 -6.624 31.504 1.00 87.21 36 ILE B C 1
ATOM 2347 O O . ILE B 1 37 ? -21.466 -5.935 31.057 1.00 89.61 36 ILE B O 1
ATOM 2352 N N . THR B 1 38 ? -22.994 -7.580 30.814 1.00 87.10 37 THR B N 1
ATOM 2353 C CA . THR B 1 38 ? -22.685 -7.865 29.427 1.00 86.34 37 THR B CA 1
ATOM 2354 C C . THR B 1 38 ? -23.930 -7.443 28.670 1.00 80.67 37 THR B C 1
ATOM 2355 O O . THR B 1 38 ? -24.798 -8.265 28.381 1.00 80.35 37 THR B O 1
ATOM 2359 N N . PRO B 1 39 ? -24.036 -6.134 28.377 1.00 76.21 38 PRO B N 1
ATOM 2360 C CA . PRO B 1 39 ? -25.294 -5.575 27.923 1.00 72.80 38 PRO B CA 1
ATOM 2361 C C . PRO B 1 39 ? -25.576 -5.922 26.467 1.00 71.54 38 PRO B C 1
ATOM 2362 O O . PRO B 1 39 ? -24.779 -6.594 25.817 1.00 73.04 38 PRO B O 1
ATOM 2366 N N . LYS B 1 40 ? -26.730 -5.488 25.984 1.00 69.21 39 LYS B N 1
ATOM 2367 C CA . LYS B 1 40 ? -27.085 -5.607 24.594 1.00 67.25 39 LYS B CA 1
ATOM 2368 C C . LYS B 1 40 ? -26.967 -4.219 23.975 1.00 66.04 39 LYS B C 1
ATOM 2369 O O . LYS B 1 40 ? -27.092 -3.205 24.685 1.00 65.76 39 LYS B O 1
ATOM 2375 N N . ARG B 1 41 ? -26.720 -4.150 22.666 1.00 65.04 40 ARG B N 1
ATOM 2376 C CA . ARG B 1 41 ? -26.681 -2.847 22.010 1.00 63.58 40 ARG B CA 1
ATOM 2377 C C . ARG B 1 41 ? -27.928 -2.560 21.195 1.00 61.38 40 ARG B C 1
ATOM 2378 O O . ARG B 1 41 ? -27.982 -1.585 20.453 1.00 60.71 40 ARG B O 1
ATOM 2386 N N . SER B 1 42 ? -28.943 -3.401 21.350 1.00 59.88 41 SER B N 1
ATOM 2387 C CA . SER B 1 42 ? -30.209 -3.160 20.667 1.00 57.88 41 SER B CA 1
ATOM 2388 C C . SER B 1 42 ? -31.443 -3.700 21.382 1.00 55.56 41 SER B C 1
ATOM 2389 O O . SER B 1 42 ? -31.349 -4.582 22.230 1.00 56.54 41 SER B O 1
ATOM 2392 N N . VAL B 1 43 ? -32.594 -3.147 20.996 1.00 51.84 42 VAL B N 1
ATOM 2393 C CA . VAL B 1 43 ? -33.912 -3.495 21.517 1.00 47.94 42 VAL B CA 1
ATOM 2394 C C . VAL B 1 43 ? -34.692 -4.152 20.370 1.00 48.52 42 VAL B C 1
ATOM 2395 O O . VAL B 1 43 ? -35.015 -3.488 19.374 1.00 48.71 42 VAL B O 1
ATOM 2399 N N . ALA B 1 44 ? -34.979 -5.448 20.484 1.00 48.19 43 ALA B N 1
ATOM 2400 C CA . ALA B 1 44 ? -35.814 -6.096 19.476 1.00 47.60 43 ALA B CA 1
ATOM 2401 C C . ALA B 1 44 ? -37.264 -5.677 19.733 1.00 47.63 43 ALA B C 1
ATOM 2402 O O . ALA B 1 44 ? -37.750 -5.841 20.864 1.00 49.26 43 ALA B O 1
ATOM 2404 N N . ILE B 1 45 ? -37.952 -5.120 18.730 1.00 46.13 44 ILE B N 1
ATOM 2405 C CA . ILE B 1 45 ? -39.347 -4.703 18.936 1.00 45.33 44 ILE B CA 1
ATOM 2406 C C . ILE B 1 45 ? -40.295 -5.547 18.134 1.00 47.49 44 ILE B C 1
ATOM 2407 O O . ILE B 1 45 ? -40.178 -5.576 16.917 1.00 47.25 44 ILE B O 1
ATOM 2412 N N . ASP B 1 46 ? -41.240 -6.211 18.803 1.00 50.17 45 ASP B N 1
ATOM 2413 C CA . ASP B 1 46 ? -42.220 -7.066 18.119 1.00 53.80 45 ASP B CA 1
ATOM 2414 C C . ASP B 1 46 ? -43.310 -6.239 17.451 1.00 55.31 45 ASP B C 1
ATOM 2415 O O . ASP B 1 46 ? -44.105 -5.585 18.123 1.00 55.07 45 ASP B O 1
ATOM 2420 N N . TRP B 1 47 ? -43.353 -6.310 16.121 1.00 57.51 46 TRP B N 1
ATOM 2421 C CA . TRP B 1 47 ? -44.235 -5.481 15.326 1.00 60.61 46 TRP B CA 1
ATOM 2422 C C . TRP B 1 47 ? -45.668 -5.587 15.817 1.00 63.88 46 TRP B C 1
ATOM 2423 O O . TRP B 1 47 ? -46.331 -4.561 15.992 1.00 64.21 46 TRP B O 1
ATOM 2434 N N . MET B 1 48 ? -46.124 -6.818 16.070 1.00 67.41 47 MET B N 1
ATOM 2435 C CA . MET B 1 48 ? -47.478 -7.079 16.590 1.00 71.59 47 MET B CA 1
ATOM 2436 C C . MET B 1 48 ? -47.775 -6.302 17.876 1.00 69.75 47 MET B C 1
ATOM 2437 O O . MET B 1 48 ? -48.870 -5.744 18.019 1.00 70.88 47 MET B O 1
ATOM 2442 N N . HIS B 1 49 ? -46.815 -6.258 18.803 1.00 66.45 48 HIS B N 1
ATOM 2443 C CA . HIS B 1 49 ? -47.004 -5.458 20.005 1.00 64.81 48 HIS B CA 1
ATOM 2444 C C . HIS B 1 49 ? -47.310 -4.031 19.558 1.00 63.32 48 HIS B C 1
ATOM 2445 O O . HIS B 1 49 ? -48.324 -3.456 19.943 1.00 64.76 48 HIS B O 1
ATOM 2452 N N . LEU B 1 50 ? -46.458 -3.492 18.696 1.00 60.24 49 LEU B N 1
ATOM 2453 C CA . LEU B 1 50 ? -46.603 -2.121 18.232 1.00 58.49 49 LEU B CA 1
ATOM 2454 C C . LEU B 1 50 ? -47.904 -1.884 17.502 1.00 61.71 49 LEU B C 1
ATOM 2455 O O . LEU B 1 50 ? -48.534 -0.852 17.698 1.00 62.76 49 LEU B O 1
ATOM 2460 N N . ASN B 1 51 ? -48.291 -2.824 16.648 1.00 64.13 50 ASN B N 1
ATOM 2461 C CA . ASN B 1 51 ? -49.538 -2.717 15.904 1.00 67.67 50 ASN B CA 1
ATOM 2462 C C . ASN B 1 51 ? -50.744 -2.675 16.829 1.00 68.65 50 ASN B C 1
ATOM 2463 O O . ASN B 1 51 ? -51.646 -1.866 16.642 1.00 70.85 50 ASN B O 1
ATOM 2468 N N . SER B 1 52 ? -50.748 -3.533 17.840 1.00 66.86 51 SER B N 1
ATOM 2469 C CA . SER B 1 52 ? -51.827 -3.526 18.802 1.00 66.88 51 SER B CA 1
ATOM 2470 C C . SER B 1 52 ? -51.864 -2.238 19.636 1.00 66.37 51 SER B C 1
ATOM 2471 O O . SER B 1 52 ? -52.908 -1.855 20.129 1.00 68.11 51 SER B O 1
ATOM 2474 N N . PHE B 1 53 ? -50.737 -1.569 19.801 1.00 64.58 52 PHE B N 1
ATOM 2475 C CA . PHE B 1 53 ? -50.706 -0.391 20.655 1.00 65.80 52 PHE B CA 1
ATOM 2476 C C . PHE B 1 53 ? -50.984 0.876 19.867 1.00 66.90 52 PHE B C 1
ATOM 2477 O O . PHE B 1 53 ? -51.609 1.800 20.365 1.00 67.75 52 PHE B O 1
ATOM 2485 N N . ASP B 1 54 ? -50.499 0.916 18.639 1.00 67.74 53 ASP B N 1
ATOM 2486 C CA . ASP B 1 54 ? -50.555 2.106 17.805 1.00 69.49 53 ASP B CA 1
ATOM 2487 C C . ASP B 1 54 ? -50.322 1.621 16.379 1.00 71.01 53 ASP B C 1
ATOM 2488 O O . ASP B 1 54 ? -49.191 1.611 15.897 1.00 70.33 53 ASP B O 1
ATOM 2493 N N . SER B 1 55 ? -51.387 1.202 15.707 1.00 74.31 54 SER B N 1
ATOM 2494 C CA . SER B 1 55 ? -51.229 0.573 14.407 1.00 75.12 54 SER B CA 1
ATOM 2495 C C . SER B 1 55 ? -50.899 1.565 13.320 1.00 76.16 54 SER B C 1
ATOM 2496 O O . SER B 1 55 ? -50.279 1.197 12.326 1.00 75.34 54 SER B O 1
ATOM 2499 N N . GLU B 1 56 ? -51.301 2.820 13.498 1.00 79.04 55 GLU B N 1
ATOM 2500 C CA . GLU B 1 56 ? -50.955 3.847 12.520 1.00 80.91 55 GLU B CA 1
ATOM 2501 C C . GLU B 1 56 ? -49.446 3.950 12.380 1.00 78.00 55 GLU B C 1
ATOM 2502 O O . GLU B 1 56 ? -48.924 3.994 11.271 1.00 77.51 55 GLU B O 1
ATOM 2508 N N . LEU B 1 57 ? -48.763 3.982 13.522 1.00 76.53 56 LEU B N 1
ATOM 2509 C CA . LEU B 1 57 ? -47.311 4.062 13.593 1.00 73.56 56 LEU B CA 1
ATOM 2510 C C . LEU B 1 57 ? -46.677 2.778 13.099 1.00 73.28 56 LEU B C 1
ATOM 2511 O O . LEU B 1 57 ? -45.646 2.818 12.444 1.00 72.12 56 LEU B O 1
ATOM 2516 N N . ALA B 1 58 ? -47.304 1.646 13.423 1.00 75.07 57 ALA B N 1
ATOM 2517 C CA . ALA B 1 58 ? -46.814 0.329 13.027 1.00 75.80 57 ALA B CA 1
ATOM 2518 C C . ALA B 1 58 ? -46.746 0.215 11.520 1.00 77.90 57 ALA B C 1
ATOM 2519 O O . ALA B 1 58 ? -45.810 -0.374 10.979 1.00 76.58 57 ALA B O 1
ATOM 2521 N N . HIS B 1 59 ? -47.743 0.778 10.842 1.00 82.41 58 HIS B N 1
ATOM 2522 C CA . HIS B 1 59 ? -47.733 0.793 9.390 1.00 85.10 58 HIS B CA 1
ATOM 2523 C C . HIS B 1 59 ? -46.696 1.766 8.823 1.00 82.23 58 HIS B C 1
ATOM 2524 O O . HIS B 1 59 ? -46.133 1.517 7.767 1.00 82.99 58 HIS B O 1
ATOM 2531 N N . GLU B 1 60 ? -46.410 2.845 9.547 1.00 78.74 59 GLU B N 1
ATOM 2532 C CA . GLU B 1 60 ? -45.442 3.830 9.087 1.00 74.57 59 GLU B CA 1
ATOM 2533 C C . GLU B 1 60 ? -44.007 3.371 9.193 1.00 69.17 59 GLU B C 1
ATOM 2534 O O . GLU B 1 60 ? -43.131 3.997 8.621 1.00 67.25 59 GLU B O 1
ATOM 2540 N N . VAL B 1 61 ? -43.734 2.296 9.918 1.00 65.32 60 VAL B N 1
ATOM 2541 C CA . VAL B 1 61 ? -42.361 1.788 9.894 1.00 61.12 60 VAL B CA 1
ATOM 2542 C C . VAL B 1 61 ? -42.146 0.881 8.698 1.00 59.47 60 VAL B C 1
ATOM 2543 O O . VAL B 1 61 ? -41.023 0.739 8.232 1.00 58.80 60 VAL B O 1
ATOM 2547 N N . ILE B 1 62 ? -43.208 0.256 8.204 1.00 58.78 61 ILE B N 1
ATOM 2548 C CA . ILE B 1 62 ? -43.063 -0.598 7.031 1.00 57.40 61 ILE B CA 1
ATOM 2549 C C . ILE B 1 62 ? -43.028 0.260 5.773 1.00 59.94 61 ILE B C 1
ATOM 2550 O O . ILE B 1 62 ? -42.341 -0.079 4.819 1.00 59.01 61 ILE B O 1
ATOM 2555 N N . GLU B 1 63 ? -43.728 1.393 5.806 1.00 63.96 62 GLU B N 1
ATOM 2556 C CA . GLU B 1 63 ? -43.771 2.322 4.681 1.00 67.80 62 GLU B CA 1
ATOM 2557 C C . GLU B 1 63 ? -42.594 3.274 4.656 1.00 66.30 62 GLU B C 1
ATOM 2558 O O . GLU B 1 63 ? -42.094 3.590 3.582 1.00 66.40 62 GLU B O 1
ATOM 2564 N N . ASN B 1 64 ? -42.149 3.718 5.831 1.00 65.75 63 ASN B N 1
ATOM 2565 C CA . ASN B 1 64 ? -40.965 4.597 5.958 1.00 65.06 63 ASN B CA 1
ATOM 2566 C C . ASN B 1 64 ? -39.889 4.125 6.941 1.00 62.80 63 ASN B C 1
ATOM 2567 O O . ASN B 1 64 ? -39.529 4.870 7.847 1.00 61.94 63 ASN B O 1
ATOM 2572 N N . PRO B 1 65 ? -39.343 2.908 6.748 1.00 61.89 64 PRO B N 1
ATOM 2573 C CA . PRO B 1 65 ? -38.524 2.303 7.790 1.00 60.75 64 PRO B CA 1
ATOM 2574 C C . PRO B 1 65 ? -37.354 3.190 8.203 1.00 60.09 64 PRO B C 1
ATOM 2575 O O . PRO B 1 65 ? -36.877 3.094 9.335 1.00 59.25 64 PRO B O 1
ATOM 2579 N N . GLU B 1 66 ? -36.919 4.074 7.311 1.00 60.65 65 GLU B N 1
ATOM 2580 C CA . GLU B 1 66 ? -35.787 4.932 7.629 1.00 60.79 65 GLU B CA 1
ATOM 2581 C C . GLU B 1 66 ? -36.103 5.904 8.762 1.00 60.51 65 GLU B C 1
ATOM 2582 O O . GLU B 1 66 ? -35.429 5.876 9.783 1.00 59.68 65 GLU B O 1
ATOM 2588 N N . GLU B 1 67 ? -37.120 6.744 8.603 1.00 61.46 66 GLU B N 1
ATOM 2589 C CA . GLU B 1 67 ? -37.438 7.715 9.648 1.00 62.82 66 GLU B CA 1
ATOM 2590 C C . GLU B 1 67 ? -38.052 7.041 10.868 1.00 60.76 66 GLU B C 1
ATOM 2591 O O . GLU B 1 67 ? -37.965 7.559 11.993 1.00 60.28 66 GLU B O 1
ATOM 2597 N N . GLY B 1 68 ? -38.648 5.873 10.629 1.00 58.90 67 GLY B N 1
ATOM 2598 C CA . GLY B 1 68 ? -39.288 5.078 11.664 1.00 56.61 67 GLY B CA 1
ATOM 2599 C C . GLY B 1 68 ? -38.283 4.531 12.641 1.00 53.93 67 GLY B C 1
ATOM 2600 O O . GLY B 1 68 ? -38.355 4.813 13.830 1.00 54.37 67 GLY B O 1
ATOM 2601 N N . ILE B 1 69 ? -37.340 3.744 12.146 1.00 51.39 68 ILE B N 1
ATOM 2602 C CA . ILE B 1 69 ? -36.311 3.178 13.018 1.00 48.78 68 ILE B CA 1
ATOM 2603 C C . ILE B 1 69 ? -35.553 4.320 13.733 1.00 49.12 68 ILE B C 1
ATOM 2604 O O . ILE B 1 69 ? -35.384 4.313 14.955 1.00 48.64 68 ILE B O 1
ATOM 2609 N N . SER B 1 70 ? -35.133 5.316 12.969 1.00 50.00 69 SER B N 1
ATOM 2610 C CA . SER B 1 70 ? -34.485 6.487 13.542 1.00 51.32 69 SER B CA 1
ATOM 2611 C C . SER B 1 70 ? -35.282 7.136 14.681 1.00 51.94 69 SER B C 1
ATOM 2612 O O . SER B 1 70 ? -34.702 7.532 15.694 1.00 52.23 69 SER B O 1
ATOM 2615 N N . ALA B 1 71 ? -36.599 7.267 14.497 1.00 52.53 70 ALA B N 1
ATOM 2616 C CA . ALA B 1 71 ? -37.486 7.796 15.537 1.00 53.19 70 ALA B CA 1
ATOM 2617 C C . ALA B 1 71 ? -37.451 6.946 16.791 1.00 53.20 70 ALA B C 1
ATOM 2618 O O . ALA B 1 71 ? -37.319 7.487 17.893 1.00 52.98 70 ALA B O 1
ATOM 2620 N N . ALA B 1 72 ? -37.570 5.623 16.603 1.00 53.74 71 ALA B N 1
ATOM 2621 C CA . ALA B 1 72 ? -37.597 4.640 17.693 1.00 55.00 71 ALA B CA 1
ATOM 2622 C C . ALA B 1 72 ? -36.320 4.682 18.501 1.00 56.41 71 ALA B C 1
ATOM 2623 O O . ALA B 1 72 ? -36.349 4.617 19.737 1.00 56.50 71 ALA B O 1
ATOM 2625 N N . GLU B 1 73 ? -35.202 4.804 17.792 1.00 59.01 72 GLU B N 1
ATOM 2626 C CA . GLU B 1 73 ? -33.895 4.853 18.422 1.00 61.72 72 GLU B CA 1
ATOM 2627 C C . GLU B 1 73 ? -33.707 6.110 19.254 1.00 63.15 72 GLU B C 1
ATOM 2628 O O . GLU B 1 73 ? -33.135 6.046 20.337 1.00 63.85 72 GLU B O 1
ATOM 2634 N N . ASP B 1 74 ? -34.218 7.240 18.766 1.00 64.65 73 ASP B N 1
ATOM 2635 C CA . ASP B 1 74 ? -34.209 8.486 19.538 1.00 66.58 73 ASP B CA 1
ATOM 2636 C C . ASP B 1 74 ? -35.031 8.326 20.812 1.00 65.20 73 ASP B C 1
ATOM 2637 O O . ASP B 1 74 ? -34.647 8.822 21.883 1.00 65.06 73 ASP B O 1
ATOM 2642 N N . ALA B 1 75 ? -36.162 7.629 20.685 1.00 63.44 74 ALA B N 1
ATOM 2643 C CA . ALA B 1 75 ? -37.058 7.395 21.814 1.00 61.78 74 ALA B CA 1
ATOM 2644 C C . ALA B 1 75 ? -36.375 6.556 22.872 1.00 58.76 74 ALA B C 1
ATOM 2645 O O . ALA B 1 75 ? -36.409 6.904 24.043 1.00 59.61 74 ALA B O 1
ATOM 2647 N N . ILE B 1 76 ? -35.722 5.476 22.463 1.00 53.79 75 ILE B N 1
ATOM 2648 C CA . ILE B 1 76 ? -34.945 4.685 23.403 1.00 49.45 75 ILE B CA 1
ATOM 2649 C C . ILE B 1 76 ? -33.984 5.565 24.187 1.00 51.97 75 ILE B C 1
ATOM 2650 O O . ILE B 1 76 ? -33.891 5.458 25.412 1.00 52.09 75 ILE B O 1
ATOM 2655 N N . GLN B 1 77 ? -33.293 6.456 23.479 1.00 54.29 76 GLN B N 1
ATOM 2656 C CA . GLN B 1 77 ? -32.374 7.406 24.112 1.00 57.17 76 GLN B CA 1
ATOM 2657 C C . GLN B 1 77 ? -33.098 8.309 25.102 1.00 58.08 76 GLN B C 1
ATOM 2658 O O . GLN B 1 77 ? -32.556 8.650 26.143 1.00 59.09 76 GLN B O 1
ATOM 2664 N N . ILE B 1 78 ? -34.333 8.674 24.788 1.00 58.30 77 ILE B N 1
ATOM 2665 C CA . ILE B 1 78 ? -35.098 9.509 25.700 1.00 59.56 77 ILE B CA 1
ATOM 2666 C C . ILE B 1 78 ? -35.430 8.787 26.985 1.00 59.51 77 ILE B C 1
ATOM 2667 O O . ILE B 1 78 ? -35.144 9.306 28.057 1.00 60.30 77 ILE B O 1
ATOM 2672 N N . VAL B 1 79 ? -36.002 7.591 26.896 1.00 58.89 78 VAL B N 1
ATOM 2673 C CA . VAL B 1 79 ? -36.363 6.903 28.131 1.00 59.56 78 VAL B CA 1
ATOM 2674 C C . VAL B 1 79 ? -35.139 6.589 28.982 1.00 59.60 78 VAL B C 1
ATOM 2675 O O . VAL B 1 79 ? -35.192 6.714 30.203 1.00 60.75 78 VAL B O 1
ATOM 2679 N N . LEU B 1 80 ? -34.036 6.217 28.342 1.00 58.94 79 LEU B N 1
ATOM 2680 C CA . LEU B 1 80 ? -32.775 6.038 29.061 1.00 58.98 79 LEU B CA 1
ATOM 2681 C C . LEU B 1 80 ? -32.408 7.260 29.898 1.00 61.74 79 LEU B C 1
ATOM 2682 O O . LEU B 1 80 ? -32.229 7.146 31.110 1.00 62.96 79 LEU B O 1
ATOM 2687 N N . ARG B 1 81 ? -32.331 8.428 29.269 1.00 63.88 80 ARG B N 1
ATOM 2688 C CA . ARG B 1 81 ? -32.045 9.662 29.995 1.00 67.31 80 ARG B CA 1
ATOM 2689 C C . ARG B 1 81 ? -33.107 10.015 31.065 1.00 68.95 80 ARG B C 1
ATOM 2690 O O . ARG B 1 81 ? -32.767 10.250 32.232 1.00 69.17 80 ARG B O 1
ATOM 2698 N N . GLU B 1 82 ?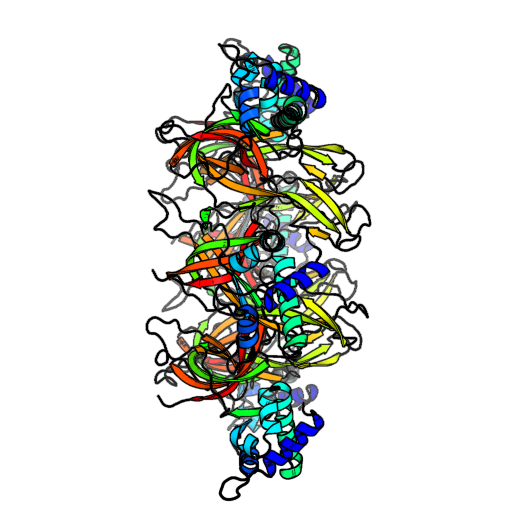 -34.385 10.009 30.687 1.00 70.73 81 GLU B N 1
ATOM 2699 C CA . GLU B 1 82 ? -35.445 10.480 31.582 1.00 74.23 81 GLU B CA 1
ATOM 2700 C C . GLU B 1 82 ? -35.816 9.511 32.709 1.00 74.91 81 GLU B C 1
ATOM 2701 O O . GLU B 1 82 ? -36.172 9.943 33.819 1.00 76.06 81 GLU B O 1
ATOM 2707 N N . ASP B 1 83 ? -35.722 8.214 32.423 1.00 74.93 82 ASP B N 1
ATOM 2708 C CA . ASP B 1 83 ? -36.231 7.184 33.328 1.00 75.87 82 ASP B CA 1
ATOM 2709 C C . ASP B 1 83 ? -35.168 6.300 33.955 1.00 73.55 82 ASP B C 1
ATOM 2710 O O . ASP B 1 83 ? -35.427 5.642 34.961 1.00 74.97 82 ASP B O 1
ATOM 2715 N N . PHE B 1 84 ? -33.984 6.255 33.363 1.00 69.44 83 PHE B N 1
ATOM 2716 C CA . PHE B 1 84 ? -32.921 5.436 33.928 1.00 65.61 83 PHE B CA 1
ATOM 2717 C C . PHE B 1 84 ? -31.723 6.265 34.362 1.00 66.56 83 PHE B C 1
ATOM 2718 O O . PHE B 1 84 ? -30.756 5.720 34.911 1.00 67.30 83 PHE B O 1
ATOM 2726 N N . GLN B 1 85 ? -31.807 7.579 34.139 1.00 66.55 84 GLN B N 1
ATOM 2727 C CA . GLN B 1 85 ? -30.707 8.514 34.399 1.00 67.59 84 GLN B CA 1
ATOM 2728 C C . GLN B 1 85 ? -29.419 8.044 33.725 1.00 68.82 84 GLN B C 1
ATOM 2729 O O . GLN B 1 85 ? -28.391 7.905 34.376 1.00 68.90 84 GLN B O 1
ATOM 2735 N N . ARG B 1 86 ? -29.486 7.786 32.424 1.00 70.72 85 ARG B N 1
ATOM 2736 C CA . ARG B 1 86 ? -28.334 7.333 31.656 1.00 74.08 85 ARG B CA 1
ATOM 2737 C C . ARG B 1 86 ? -28.247 8.102 30.362 1.00 77.35 85 ARG B C 1
ATOM 2738 O O . ARG B 1 86 ? -29.132 7.984 29.510 1.00 76.99 85 ARG B O 1
ATOM 2746 N N . GLU B 1 87 ? -27.189 8.886 30.199 1.00 82.97 86 GLU B N 1
ATOM 2747 C CA . GLU B 1 87 ? -27.044 9.705 28.994 1.00 87.56 86 GLU B CA 1
ATOM 2748 C C . GLU B 1 87 ? -25.898 9.228 28.116 1.00 89.69 86 GLU B C 1
ATOM 2749 O O . GLU B 1 87 ? -25.964 9.292 26.894 1.00 88.67 86 GLU B O 1
ATOM 2755 N N . ASP B 1 88 ? -24.867 8.711 28.764 1.00 94.27 87 ASP B N 1
ATOM 2756 C CA . ASP B 1 88 ? -23.624 8.318 28.116 1.00 98.47 87 ASP B CA 1
ATOM 2757 C C . ASP B 1 88 ? -23.648 6.930 27.455 1.00 92.80 87 ASP B C 1
ATOM 2758 O O . ASP B 1 88 ? -22.587 6.374 27.159 1.00 92.79 87 ASP B O 1
ATOM 2763 N N . VAL B 1 89 ? -24.834 6.364 27.223 1.00 86.41 88 VAL B N 1
ATOM 2764 C CA . VAL B 1 89 ? -24.926 5.080 26.503 1.00 80.00 88 VAL B CA 1
ATOM 2765 C C . VAL B 1 89 ? -24.801 5.342 25.011 1.00 78.27 88 VAL B C 1
ATOM 2766 O O . VAL B 1 89 ? -25.217 6.406 24.521 1.00 78.84 88 VAL B O 1
ATOM 2770 N N . GLY B 1 90 ? -24.229 4.378 24.294 1.00 75.30 89 GLY B N 1
ATOM 2771 C CA . GLY B 1 90 ? -23.965 4.547 22.873 1.00 71.53 89 GLY B CA 1
ATOM 2772 C C . GLY B 1 90 ? -25.191 4.515 21.985 1.00 68.08 89 GLY B C 1
ATOM 2773 O O . GLY B 1 90 ? -26.332 4.655 22.443 1.00 66.77 89 GLY B O 1
ATOM 2774 N N . LYS B 1 91 ? -24.937 4.356 20.693 1.00 66.27 90 LYS B N 1
ATOM 2775 C CA . LYS B 1 91 ? -25.981 4.033 19.742 1.00 63.85 90 LYS B CA 1
ATOM 2776 C C . LYS B 1 91 ? -26.611 2.680 20.145 1.00 61.93 90 LYS B C 1
ATOM 2777 O O . LYS B 1 91 ? -25.900 1.686 20.362 1.00 62.20 90 LYS B O 1
ATOM 2783 N N . ILE B 1 92 ? -27.939 2.689 20.298 1.00 59.30 91 ILE B N 1
ATOM 2784 C CA . ILE B 1 92 ? -28.708 1.485 20.569 1.00 56.90 91 ILE B CA 1
ATOM 2785 C C . ILE B 1 92 ? -29.688 1.272 19.435 1.00 54.92 91 ILE B C 1
ATOM 2786 O O . ILE B 1 92 ? -30.452 2.180 19.115 1.00 54.04 91 ILE B O 1
ATOM 2791 N N . HIS B 1 93 ? -29.665 0.065 18.858 1.00 53.48 92 HIS B N 1
ATOM 2792 C CA . HIS B 1 93 ? -30.422 -0.245 17.647 1.00 51.79 92 HIS B CA 1
ATOM 2793 C C . HIS B 1 93 ? -31.875 -0.558 17.948 1.00 50.86 92 HIS B C 1
ATOM 2794 O O . HIS B 1 93 ? -32.184 -1.129 19.000 1.00 52.72 92 HIS B O 1
ATOM 2801 N N . ALA B 1 94 ? -32.764 -0.190 17.023 1.00 47.63 93 ALA B N 1
ATOM 2802 C CA . ALA B 1 94 ? -34.159 -0.575 17.097 1.00 44.87 93 ALA B CA 1
ATOM 2803 C C . ALA B 1 94 ? -34.364 -1.652 16.060 1.00 44.00 93 ALA B C 1
ATOM 2804 O O . ALA B 1 94 ? -34.219 -1.406 14.875 1.00 43.64 93 ALA B O 1
ATOM 2806 N N . ARG B 1 95 ? -34.669 -2.865 16.483 1.00 44.12 94 ARG B N 1
ATOM 2807 C CA . ARG B 1 95 ? -34.691 -3.970 15.520 1.00 44.37 94 ARG B CA 1
ATOM 2808 C C . ARG B 1 95 ? -36.049 -4.660 15.471 1.00 46.52 94 ARG B C 1
ATOM 2809 O O . ARG B 1 95 ? -36.388 -5.442 16.364 1.00 48.24 94 ARG B O 1
ATOM 2817 N N . PHE B 1 96 ? -36.843 -4.345 14.445 1.00 47.65 95 PHE B N 1
ATOM 2818 C CA . PHE B 1 96 ? -38.242 -4.804 14.358 1.00 48.94 95 PHE B CA 1
ATOM 2819 C C . PHE B 1 96 ? -38.342 -6.186 13.801 1.00 52.02 95 PHE B C 1
ATOM 2820 O O . PHE B 1 96 ? -37.692 -6.505 12.822 1.00 52.39 95 PHE B O 1
ATOM 2828 N N . TYR B 1 97 ? -39.170 -7.011 14.411 1.00 55.67 96 TYR B N 1
ATOM 2829 C CA . TYR B 1 97 ? -39.303 -8.373 13.937 1.00 59.79 96 TYR B CA 1
ATOM 2830 C C . TYR B 1 97 ? -40.758 -8.781 13.910 1.00 62.90 96 TYR B C 1
ATOM 2831 O O . TYR B 1 97 ? -41.622 -8.040 14.385 1.00 62.96 96 TYR B O 1
ATOM 2840 N N . ASN B 1 98 ? -41.033 -9.945 13.325 1.00 66.47 97 ASN B N 1
ATOM 2841 C CA . ASN B 1 98 ? -42.407 -10.461 13.263 1.00 70.05 97 ASN B CA 1
ATOM 2842 C C . ASN B 1 98 ? -43.415 -9.521 12.554 1.00 70.87 97 ASN B C 1
ATOM 2843 O O . ASN B 1 98 ? -44.399 -9.068 13.142 1.00 72.87 97 ASN B O 1
ATOM 2848 N N . LEU B 1 99 ? -43.148 -9.249 11.282 1.00 69.74 98 LEU B N 1
ATOM 2849 C CA . LEU B 1 99 ? -43.989 -8.388 10.463 1.00 68.65 98 LEU B CA 1
ATOM 2850 C C . LEU B 1 99 ? -45.197 -9.154 9.927 1.00 72.72 98 LEU B C 1
ATOM 2851 O O . LEU B 1 99 ? -45.177 -10.391 9.887 1.00 74.00 98 LEU B O 1
ATOM 2856 N N . PRO B 1 100 ? -46.254 -8.427 9.502 1.00 75.14 99 PRO B N 1
ATOM 2857 C CA . PRO B 1 100 ? -47.504 -9.085 9.098 1.00 79.73 99 PRO B CA 1
ATOM 2858 C C . PRO B 1 100 ? -47.298 -10.091 7.973 1.00 84.01 99 PRO B C 1
ATOM 2859 O O . PRO B 1 100 ? -47.629 -11.264 8.149 1.00 85.91 99 PRO B O 1
ATOM 2863 N N . GLU B 1 101 ? -46.738 -9.651 6.844 1.00 87.28 100 GLU B N 1
ATOM 2864 C CA . GLU B 1 101 ? -46.525 -10.558 5.712 1.00 92.47 100 GLU B CA 1
ATOM 2865 C C . GLU B 1 101 ? -45.065 -10.896 5.460 1.00 85.29 100 GLU B C 1
ATOM 2866 O O . GLU B 1 101 ? -44.217 -10.019 5.315 1.00 82.09 100 GLU B O 1
ATOM 2872 N N . THR B 1 102 ? -44.799 -12.191 5.417 1.00 69.48 101 THR B N 1
ATOM 2873 C CA . THR B 1 102 ? -43.455 -12.701 5.253 1.00 63.43 101 THR B CA 1
ATOM 2874 C C . THR B 1 102 ? -43.302 -13.308 3.860 1.00 61.55 101 THR B C 1
ATOM 2875 O O . THR B 1 102 ? -43.887 -14.339 3.551 1.00 62.55 101 THR B O 1
ATOM 2879 N N . LEU B 1 103 ? -42.538 -12.640 3.008 1.00 58.21 102 LEU B N 1
ATOM 2880 C CA . LEU B 1 103 ? -42.415 -13.050 1.613 1.00 57.30 102 LEU B CA 1
ATOM 2881 C C . LEU B 1 103 ? -41.111 -13.790 1.309 1.00 58.98 102 LEU B C 1
ATOM 2882 O O . LEU B 1 103 ? -40.197 -13.812 2.136 1.00 58.07 102 LEU B O 1
ATOM 2887 N N . MET B 1 104 ? -41.031 -14.378 0.119 1.00 62.56 103 MET B N 1
ATOM 2888 C CA . MET B 1 104 ? -39.876 -15.173 -0.274 1.00 66.25 103 MET B CA 1
ATOM 2889 C C . MET B 1 104 ? -38.902 -14.368 -1.113 1.00 63.34 103 MET B C 1
ATOM 2890 O O . MET B 1 104 ? -39.284 -13.355 -1.680 1.00 63.09 103 MET B O 1
ATOM 2895 N N . VAL B 1 105 ? -37.653 -14.830 -1.198 1.00 61.28 104 VAL B N 1
ATOM 2896 C CA . VAL B 1 105 ? -36.622 -14.162 -1.996 1.00 57.91 104 VAL B CA 1
ATOM 2897 C C . VAL B 1 105 ? -37.130 -13.910 -3.417 1.00 60.60 104 VAL B C 1
ATOM 2898 O O . VAL B 1 105 ? -36.987 -12.807 -3.937 1.00 59.84 104 VAL B O 1
ATOM 2902 N N . LYS B 1 106 ? -37.763 -14.909 -4.026 1.00 64.55 105 LYS B N 1
ATOM 2903 C CA . LYS B 1 106 ? -38.256 -14.758 -5.394 1.00 68.10 105 LYS B CA 1
ATOM 2904 C C . LYS B 1 106 ? -39.352 -13.700 -5.525 1.00 65.91 105 LYS B C 1
ATOM 2905 O O . LYS B 1 106 ? -39.603 -13.216 -6.618 1.00 65.69 105 LYS B O 1
ATOM 2911 N N . ASP B 1 107 ? -39.984 -13.345 -4.412 1.00 64.33 106 ASP B N 1
ATOM 2912 C CA . ASP B 1 107 ? -41.065 -12.368 -4.399 1.00 63.33 106 ASP B CA 1
ATOM 2913 C C . ASP B 1 107 ? -40.565 -10.931 -4.258 1.00 59.14 106 ASP B C 1
ATOM 2914 O O . ASP B 1 107 ? -41.361 -9.994 -4.292 1.00 58.26 106 ASP B O 1
ATOM 2919 N N . ILE B 1 108 ? -39.260 -10.755 -4.074 1.00 55.34 107 ILE B N 1
ATOM 2920 C CA . ILE B 1 108 ? -38.728 -9.428 -3.770 1.00 51.00 107 ILE B CA 1
ATOM 2921 C C . ILE B 1 108 ? -38.530 -8.667 -5.063 1.00 51.04 107 ILE B C 1
ATOM 2922 O O . ILE B 1 108 ? -37.908 -9.184 -5.996 1.00 52.42 107 ILE B O 1
ATOM 2927 N N . GLY B 1 109 ? -39.047 -7.443 -5.127 1.00 49.28 108 GLY B N 1
ATOM 2928 C CA . GLY B 1 109 ? -38.958 -6.686 -6.356 1.00 48.72 108 GLY B CA 1
ATOM 2929 C C . GLY B 1 109 ? -39.052 -5.195 -6.182 1.00 47.92 108 GLY B C 1
ATOM 2930 O O . GLY B 1 109 ? -39.043 -4.687 -5.068 1.00 46.94 108 GLY B O 1
ATOM 2931 N N . ALA B 1 110 ? -39.156 -4.498 -7.307 1.00 48.69 109 ALA B N 1
ATOM 2932 C CA . ALA B 1 110 ? -39.143 -3.044 -7.345 1.00 48.78 109 ALA B CA 1
ATOM 2933 C C . ALA B 1 110 ? -40.156 -2.423 -6.390 1.00 48.91 109 ALA B C 1
ATOM 2934 O O . ALA B 1 110 ? -40.012 -1.264 -6.001 1.00 48.85 109 ALA B O 1
ATOM 2936 N N . GLU B 1 111 ? -41.175 -3.188 -6.010 1.00 49.51 110 GLU B N 1
ATOM 2937 C CA . GLU B 1 111 ? -42.237 -2.650 -5.173 1.00 50.75 110 GLU B CA 1
ATOM 2938 C C . GLU B 1 111 ? -41.863 -2.722 -3.707 1.00 47.61 110 GLU B C 1
ATOM 2939 O O . GLU B 1 111 ? -42.726 -2.735 -2.842 1.00 47.94 110 GLU B O 1
ATOM 2945 N N . HIS B 1 112 ? -40.584 -2.785 -3.400 1.00 44.27 111 HIS B N 1
ATOM 2946 C CA . HIS B 1 112 ? -40.204 -2.933 -2.019 1.00 41.68 111 HIS B CA 1
ATOM 2947 C C . HIS B 1 112 ? -39.119 -1.950 -1.697 1.00 40.49 111 HIS B C 1
ATOM 2948 O O . HIS B 1 112 ? -38.861 -1.657 -0.533 1.00 40.40 111 HIS B O 1
ATOM 2955 N N . ILE B 1 113 ? -38.476 -1.441 -2.739 1.00 39.80 112 ILE B N 1
ATOM 2956 C CA . ILE B 1 113 ? -37.441 -0.420 -2.596 1.00 39.21 112 ILE B CA 1
ATOM 2957 C C . ILE B 1 113 ? -37.810 0.559 -1.497 1.00 40.81 112 ILE B C 1
ATOM 2958 O O . ILE B 1 113 ? -38.885 1.161 -1.531 1.00 40.18 112 ILE B O 1
ATOM 2963 N N . ASN B 1 114 ? -36.918 0.648 -0.510 1.00 43.13 113 ASN B N 1
ATOM 2964 C CA . ASN B 1 114 ? -37.046 1.539 0.628 1.00 46.55 113 ASN B CA 1
ATOM 2965 C C . ASN B 1 114 ? -38.197 1.245 1.577 1.00 48.47 113 ASN B C 1
ATOM 2966 O O . ASN B 1 114 ? -38.716 2.151 2.230 1.00 49.89 113 ASN B O 1
ATOM 2971 N N . LYS B 1 115 ? -38.578 -0.024 1.668 1.00 49.77 114 LYS B N 1
ATOM 2972 C CA . LYS B 1 115 ? -39.620 -0.432 2.593 1.00 51.11 114 LYS B CA 1
ATOM 2973 C C . LYS B 1 115 ? -39.173 -1.647 3.396 1.00 50.32 114 LYS B C 1
ATOM 2974 O O . LYS B 1 115 ? -38.558 -2.581 2.867 1.00 51.59 114 LYS B O 1
ATOM 2980 N N . LEU B 1 116 ? -39.481 -1.630 4.686 1.00 48.17 115 LEU B N 1
ATOM 2981 C CA . LEU B 1 116 ? -39.123 -2.747 5.539 1.00 45.11 115 LEU B CA 1
ATOM 2982 C C . LEU B 1 116 ? -39.880 -3.999 5.105 1.00 43.48 115 LEU B C 1
ATOM 2983 O O . LEU B 1 116 ? -41.104 -3.979 4.981 1.00 43.58 115 LEU B O 1
ATOM 2988 N N . ILE B 1 117 ? -39.162 -5.077 4.851 1.00 41.14 116 ILE B N 1
ATOM 2989 C CA . ILE B 1 117 ? -39.818 -6.321 4.442 1.00 41.48 116 ILE B CA 1
ATOM 2990 C C . ILE B 1 117 ? -39.295 -7.459 5.271 1.00 42.20 116 ILE B C 1
ATOM 2991 O O . ILE B 1 117 ? -38.175 -7.411 5.768 1.00 40.87 116 ILE B O 1
ATOM 2996 N N . GLN B 1 118 ? -40.100 -8.495 5.418 1.00 45.19 117 GLN B N 1
ATOM 2997 C CA . GLN B 1 118 ? -39.652 -9.690 6.127 1.00 47.76 117 GLN B CA 1
ATOM 2998 C C . GLN B 1 118 ? -39.357 -10.724 5.080 1.00 48.40 117 GLN B C 1
ATOM 2999 O O . GLN B 1 118 ? -40.121 -10.864 4.136 1.00 49.59 117 GLN B O 1
ATOM 3005 N N . VAL B 1 119 ? -38.255 -11.440 5.221 1.00 49.20 118 VAL B N 1
ATOM 3006 C CA . VAL B 1 119 ? -37.922 -12.491 4.255 1.00 50.74 118 VAL B CA 1
ATOM 3007 C C . VAL B 1 119 ? -37.456 -13.773 4.917 1.00 55.63 118 VAL B C 1
ATOM 3008 O O . VAL B 1 119 ? -36.577 -13.758 5.787 1.00 54.63 118 VAL B O 1
ATOM 3012 N N . GLU B 1 120 ? -38.043 -14.881 4.502 1.00 62.79 119 GLU B N 1
ATOM 3013 C CA . GLU B 1 120 ? -37.578 -16.195 4.911 1.00 70.60 119 GLU B CA 1
ATOM 3014 C C . GLU B 1 120 ? -36.606 -16.667 3.838 1.00 69.57 119 GLU B C 1
ATOM 3015 O O . GLU B 1 120 ? -36.805 -16.380 2.658 1.00 68.90 119 GLU B O 1
ATOM 3021 N N . GLY B 1 121 ? -35.555 -17.379 4.234 1.00 69.73 120 GLY B N 1
ATOM 3022 C CA . GLY B 1 121 ? -34.668 -18.026 3.259 1.00 70.48 120 GLY B CA 1
ATOM 3023 C C . GLY B 1 121 ? -33.540 -18.836 3.862 1.00 71.22 120 GLY B C 1
ATOM 3024 O O . GLY B 1 121 ? -33.566 -19.149 5.039 1.00 71.56 120 GLY B O 1
ATOM 3025 N N . ILE B 1 122 ? -32.546 -19.168 3.048 1.00 71.95 121 ILE B N 1
ATOM 3026 C CA . ILE B 1 122 ? -31.385 -19.922 3.511 1.00 72.85 121 ILE B CA 1
ATOM 3027 C C . ILE B 1 122 ? -30.096 -19.196 3.128 1.00 73.48 121 ILE B C 1
ATOM 3028 O O . ILE B 1 122 ? -29.976 -18.681 2.014 1.00 74.17 121 ILE B O 1
ATOM 3033 N N . VAL B 1 123 ? -29.146 -19.152 4.060 1.00 73.86 122 VAL B N 1
ATOM 3034 C CA . VAL B 1 123 ? -27.876 -18.449 3.876 1.00 73.46 122 VAL B CA 1
ATOM 3035 C C . VAL B 1 123 ? -26.924 -19.292 3.019 1.00 76.22 122 VAL B C 1
ATOM 3036 O O . VAL B 1 123 ? -26.650 -20.451 3.349 1.00 78.28 122 VAL B O 1
ATOM 3040 N N . THR B 1 124 ? -26.433 -18.705 1.926 1.00 76.57 123 THR B N 1
ATOM 3041 C CA . THR B 1 124 ? -25.551 -19.395 0.989 1.00 79.50 123 THR B CA 1
ATOM 3042 C C . THR B 1 124 ? -24.111 -18.952 1.158 1.00 78.21 123 THR B C 1
ATOM 3043 O O . THR B 1 124 ? -23.192 -19.751 1.045 1.00 80.14 123 THR B O 1
ATOM 3047 N N . ARG B 1 125 ? -23.921 -17.660 1.399 1.00 75.00 124 ARG B N 1
ATOM 3048 C CA . ARG B 1 125 ? -22.586 -17.084 1.546 1.00 73.71 124 ARG B CA 1
ATOM 3049 C C . ARG B 1 125 ? -22.552 -16.109 2.710 1.00 70.15 124 ARG B C 1
ATOM 3050 O O . ARG B 1 125 ? -23.553 -15.469 3.020 1.00 68.53 124 ARG B O 1
ATOM 3058 N N . VAL B 1 126 ? -21.394 -15.999 3.344 1.00 68.36 125 VAL B N 1
ATOM 3059 C CA . VAL B 1 126 ? -21.171 -14.970 4.341 1.00 64.72 125 VAL B CA 1
ATOM 3060 C C . VAL B 1 126 ? -19.795 -14.353 4.124 1.00 66.35 125 VAL B C 1
ATOM 3061 O O . VAL B 1 126 ? -18.809 -15.084 3.931 1.00 67.69 125 VAL B O 1
ATOM 3065 N N . GLY B 1 127 ? -19.727 -13.016 4.151 1.00 66.15 126 GLY B N 1
ATOM 3066 C CA . GLY B 1 127 ? -18.463 -12.303 3.968 1.00 68.88 126 GLY B CA 1
ATOM 3067 C C . GLY B 1 127 ? -17.571 -12.445 5.181 1.00 71.08 126 GLY B C 1
ATOM 3068 O O . GLY B 1 127 ? -17.995 -12.953 6.216 1.00 69.98 126 GLY B O 1
ATOM 3069 N N . GLU B 1 128 ? -16.322 -12.017 5.049 1.00 74.60 127 GLU B N 1
ATOM 3070 C CA . GLU B 1 128 ? -15.459 -11.868 6.210 1.00 77.19 127 GLU B CA 1
ATOM 3071 C C . GLU B 1 128 ? -15.818 -10.532 6.854 1.00 71.52 127 GLU B C 1
ATOM 3072 O O . GLU B 1 128 ? -16.405 -9.666 6.208 1.00 70.69 127 GLU B O 1
ATOM 3078 N N . ILE B 1 129 ? -15.475 -10.367 8.121 1.00 61.29 128 ILE B N 1
ATOM 3079 C CA . ILE B 1 129 ? -15.992 -9.246 8.868 1.00 55.28 128 ILE B CA 1
ATOM 3080 C C . ILE B 1 129 ? -15.088 -8.019 8.866 1.00 54.46 128 ILE B C 1
ATOM 3081 O O . ILE B 1 129 ? -14.057 -7.968 9.529 1.00 56.03 128 ILE B O 1
ATOM 3086 N N . LYS B 1 130 ? -15.498 -7.009 8.134 1.00 51.64 129 LYS B N 1
ATOM 3087 C CA . LYS B 1 130 ? -14.654 -5.838 7.975 1.00 51.72 129 LYS B CA 1
ATOM 3088 C C . LYS B 1 130 ? -15.193 -4.614 8.724 1.00 48.38 129 LYS B C 1
ATOM 3089 O O . LYS B 1 130 ? -16.378 -4.515 8.981 1.00 46.68 129 LYS B O 1
ATOM 3095 N N . PRO B 1 131 ? -14.313 -3.691 9.103 1.00 47.83 130 PRO B N 1
ATOM 3096 C CA . PRO B 1 131 ? -14.753 -2.391 9.697 1.00 46.62 130 PRO B CA 1
ATOM 3097 C C . PRO B 1 131 ? -15.436 -1.490 8.712 1.00 45.04 130 PRO B C 1
ATOM 3098 O O . PRO B 1 131 ? -14.938 -1.320 7.620 1.00 45.36 130 PRO B O 1
ATOM 3102 N N . PHE B 1 132 ? -16.572 -0.934 9.095 1.00 44.80 131 PHE B N 1
ATOM 3103 C CA . PHE B 1 132 ? -17.259 0.088 8.290 1.00 45.67 131 PHE B CA 1
ATOM 3104 C C . PHE B 1 132 ? -17.272 1.473 8.991 1.00 45.92 131 PHE B C 1
ATOM 3105 O O . PHE B 1 132 ? -17.504 1.537 10.190 1.00 46.31 131 PHE B O 1
ATOM 3113 N N . VAL B 1 133 ? -17.014 2.570 8.284 1.00 46.91 132 VAL B N 1
ATOM 3114 C CA . VAL B 1 133 ? -17.153 3.920 8.931 1.00 48.62 132 VAL B CA 1
ATOM 3115 C C . VAL B 1 133 ? -18.596 4.340 8.993 1.00 50.89 132 VAL B C 1
ATOM 3116 O O . VAL B 1 133 ? -19.121 4.815 7.985 1.00 51.83 132 VAL B O 1
ATOM 3120 N N . SER B 1 134 ? -19.253 4.204 10.135 1.00 53.58 133 SER B N 1
ATOM 3121 C CA . SER B 1 134 ? -20.656 4.576 10.178 1.00 56.84 133 SER B CA 1
ATOM 3122 C C . SER B 1 134 ? -20.755 6.101 10.183 1.00 58.43 133 SER B C 1
ATOM 3123 O O . SER B 1 134 ? -21.677 6.687 9.622 1.00 60.46 133 SER B O 1
ATOM 3126 N N . VAL B 1 135 ? -19.770 6.743 10.793 1.00 58.75 134 VAL B N 1
ATOM 3127 C CA . VAL B 1 135 ? -19.643 8.187 10.741 1.00 59.14 134 VAL B CA 1
ATOM 3128 C C . VAL B 1 135 ? -18.182 8.527 10.490 1.00 60.67 134 VAL B C 1
ATOM 3129 O O . VAL B 1 135 ? -17.312 8.175 11.291 1.00 60.95 134 VAL B O 1
ATOM 3133 N N . ALA B 1 136 ? -17.917 9.188 9.368 1.00 62.86 135 ALA B N 1
ATOM 3134 C CA . ALA B 1 136 ? -16.573 9.639 9.047 1.00 64.72 135 ALA B CA 1
ATOM 3135 C C . ALA B 1 136 ? -16.408 11.078 9.506 1.00 67.47 135 ALA B C 1
ATOM 3136 O O . ALA B 1 136 ? -17.336 11.877 9.395 1.00 69.91 135 ALA B O 1
ATOM 3138 N N . VAL B 1 137 ? -15.237 11.392 10.052 1.00 69.67 136 VAL B N 1
ATOM 3139 C CA . VAL B 1 137 ? -14.890 12.763 10.390 1.00 72.16 136 VAL B CA 1
ATOM 3140 C C . VAL B 1 137 ? -13.710 13.144 9.524 1.00 76.27 136 VAL B C 1
ATOM 3141 O O . VAL B 1 137 ? -12.657 12.507 9.581 1.00 75.54 136 VAL B O 1
ATOM 3145 N N . PHE B 1 138 ? -13.901 14.168 8.700 1.00 82.86 137 PHE B N 1
ATOM 3146 C CA . PHE B 1 138 ? -12.826 14.674 7.870 1.00 89.35 137 PHE B CA 1
ATOM 3147 C C . PHE B 1 138 ? -12.248 15.907 8.531 1.00 92.30 137 PHE B C 1
ATOM 3148 O O . PHE B 1 138 ? -12.983 16.794 8.950 1.00 93.93 137 PHE B O 1
ATOM 3156 N N . VAL B 1 139 ? -10.927 15.941 8.648 1.00 95.04 138 VAL B N 1
ATOM 3157 C CA . VAL B 1 139 ? -10.253 17.079 9.248 1.00 97.30 138 VAL B CA 1
ATOM 3158 C C . VAL B 1 139 ? -9.425 17.802 8.195 1.00 101.92 138 VAL B C 1
ATOM 3159 O O . VAL B 1 139 ? -8.737 17.177 7.375 1.00 101.83 138 VAL B O 1
ATOM 3163 N N . CYS B 1 140 ? -9.531 19.127 8.225 1.00 107.43 139 CYS B N 1
ATOM 3164 C CA . CYS B 1 140 ? -8.754 20.013 7.377 1.00 114.12 139 CYS B CA 1
ATOM 3165 C C . CYS B 1 140 ? -7.294 20.030 7.818 1.00 117.94 139 CYS B C 1
ATOM 3166 O O . CYS B 1 140 ? -6.972 20.463 8.930 1.00 119.02 139 CYS B O 1
ATOM 3169 N N . LYS B 1 141 ? -6.420 19.543 6.940 1.00 121.82 140 LYS B N 1
ATOM 3170 C CA . LYS B 1 141 ? -4.982 19.494 7.201 1.00 124.82 140 LYS B CA 1
ATOM 3171 C C . LYS B 1 141 ? -4.405 20.910 7.379 1.00 126.52 140 LYS B C 1
ATOM 3172 O O . LYS B 1 141 ? -3.366 21.090 8.018 1.00 130.62 140 LYS B O 1
ATOM 3178 N N . ASP B 1 142 ? -5.104 21.909 6.839 1.00 123.77 141 ASP B N 1
ATOM 3179 C CA . ASP B 1 142 ? -4.655 23.300 6.915 1.00 121.66 141 ASP B CA 1
ATOM 3180 C C . ASP B 1 142 ? -5.211 24.051 8.131 1.00 118.74 141 ASP B C 1
ATOM 3181 O O . ASP B 1 142 ? -4.483 24.242 9.108 1.00 119.00 141 ASP B O 1
ATOM 3186 N N . CYS B 1 143 ? -6.484 24.454 8.089 1.00 115.49 142 CYS B N 1
ATOM 3187 C CA . CYS B 1 143 ? -7.085 25.236 9.187 1.00 113.88 142 CYS B CA 1
ATOM 3188 C C . CYS B 1 143 ? -7.605 24.421 10.388 1.00 113.20 142 CYS B C 1
ATOM 3189 O O . CYS B 1 143 ? -8.072 24.993 11.375 1.00 112.03 142 CYS B O 1
ATOM 3192 N N . GLY B 1 144 ? -7.536 23.093 10.292 1.00 114.30 143 GLY B N 1
ATOM 3193 C CA . GLY B 1 144 ? -7.876 22.203 11.410 1.00 116.31 143 GLY B CA 1
ATOM 3194 C C . GLY B 1 144 ? -9.352 22.049 11.744 1.00 116.55 143 GLY B C 1
ATOM 3195 O O . GLY B 1 144 ? -9.695 21.586 12.837 1.00 117.76 143 GLY B O 1
ATOM 3196 N N . HIS B 1 145 ? -10.223 22.424 10.807 1.00 116.31 144 HIS B N 1
ATOM 3197 C CA . HIS B 1 145 ? -11.674 22.313 10.991 1.00 114.84 144 HIS B CA 1
ATOM 3198 C C . HIS B 1 145 ? -12.184 20.887 10.781 1.00 112.62 144 HIS B C 1
ATOM 3199 O O . HIS B 1 145 ? -11.691 20.158 9.909 1.00 113.27 144 HIS B O 1
ATOM 3206 N N . GLU B 1 146 ? -13.178 20.510 11.584 1.00 109.62 145 GLU B N 1
ATOM 3207 C CA . GLU B 1 146 ? -13.745 19.165 11.546 1.00 105.34 145 GLU B CA 1
ATOM 3208 C C . GLU B 1 146 ? -15.146 19.133 10.946 1.00 104.68 145 GLU B C 1
ATOM 3209 O O . GLU B 1 146 ? -15.983 19.982 11.244 1.00 105.36 145 GLU B O 1
ATOM 3215 N N . MET B 1 147 ? -15.382 18.133 10.100 1.00 102.80 146 MET B N 1
ATOM 3216 C CA . MET B 1 147 ? -16.650 17.973 9.387 1.00 102.27 146 MET B CA 1
ATOM 3217 C C . MET B 1 147 ? -17.178 16.551 9.525 1.00 95.22 146 MET B C 1
ATOM 3218 O O . MET B 1 147 ? -16.474 15.584 9.241 1.00 94.41 146 MET B O 1
ATOM 3223 N N . ILE B 1 148 ? -18.427 16.443 9.961 1.00 87.76 147 ILE B N 1
ATOM 3224 C CA . ILE B 1 148 ? -19.074 15.159 10.198 1.00 78.13 147 ILE B CA 1
ATOM 3225 C C . ILE B 1 148 ? -19.934 14.705 9.005 1.00 75.73 147 ILE B C 1
ATOM 3226 O O . ILE B 1 148 ? -20.799 15.449 8.525 1.00 77.56 147 ILE B O 1
ATOM 3231 N N . VAL B 1 149 ? -19.695 13.479 8.545 1.00 69.34 148 VAL B N 1
ATOM 3232 C CA . VAL B 1 149 ? -20.336 12.961 7.356 1.00 65.92 148 VAL B CA 1
ATOM 3233 C C . VAL B 1 149 ? -20.767 11.506 7.576 1.00 64.39 148 VAL B C 1
ATOM 3234 O O . VAL B 1 149 ? -19.977 10.583 7.377 1.00 62.31 148 VAL B O 1
ATOM 3238 N N . PRO B 1 150 ? -22.025 11.284 7.991 1.00 65.40 149 PRO B N 1
ATOM 3239 C CA . PRO B 1 150 ? -22.493 9.900 8.195 1.00 65.21 149 PRO B CA 1
ATOM 3240 C C . PRO B 1 150 ? -22.490 9.094 6.894 1.00 65.67 149 PRO B C 1
ATOM 3241 O O . PRO B 1 150 ? -22.813 9.633 5.844 1.00 68.33 149 PRO B O 1
ATOM 3245 N N . GLN B 1 151 ? -22.116 7.818 6.956 1.00 64.63 150 GLN B N 1
ATOM 3246 C CA . GLN B 1 151 ? -22.016 6.985 5.752 1.00 64.38 150 GLN B CA 1
ATOM 3247 C C . GLN B 1 151 ? -23.092 5.939 5.714 1.00 64.60 150 GLN B C 1
ATOM 3248 O O . GLN B 1 151 ? -23.786 5.732 6.697 1.00 65.18 150 GLN B O 1
ATOM 3254 N N . LYS B 1 152 ? -23.217 5.275 4.570 1.00 64.16 151 LYS B N 1
ATOM 3255 C CA . LYS B 1 152 ? -24.215 4.237 4.383 1.00 64.36 151 LYS B CA 1
ATOM 3256 C C . LYS B 1 152 ? -23.501 2.994 3.885 1.00 59.10 151 LYS B C 1
ATOM 3257 O O . LYS B 1 152 ? -22.738 3.075 2.936 1.00 58.75 151 LYS B O 1
ATOM 3263 N N . PRO B 1 153 ? -23.741 1.840 4.517 1.00 55.49 152 PRO B N 1
ATOM 3264 C CA . PRO B 1 153 ? -22.966 0.609 4.241 1.00 52.96 152 PRO B CA 1
ATOM 3265 C C . PRO B 1 153 ? -23.077 0.073 2.811 1.00 54.76 152 PRO B C 1
ATOM 3266 O O . PRO B 1 153 ? -22.138 -0.545 2.315 1.00 53.68 152 PRO B O 1
ATOM 3270 N N . TYR B 1 154 ? -24.199 0.341 2.149 1.00 58.95 153 TYR B N 1
ATOM 3271 C CA . TYR B 1 154 ? -24.456 -0.141 0.789 1.00 63.04 153 TYR B CA 1
ATOM 3272 C C . TYR B 1 154 ? -24.040 0.871 -0.283 1.00 67.10 153 TYR B C 1
ATOM 3273 O O . TYR B 1 154 ? -23.807 0.502 -1.426 1.00 68.52 153 TYR B O 1
ATOM 3282 N N . GLU B 1 155 ? -23.983 2.147 0.086 1.00 70.79 154 GLU B N 1
ATOM 3283 C CA . GLU B 1 155 ? -23.485 3.191 -0.800 1.00 76.19 154 GLU B CA 1
ATOM 3284 C C . GLU B 1 155 ? -21.954 3.220 -0.784 1.00 74.76 154 GLU B C 1
ATOM 3285 O O . GLU B 1 155 ? -21.291 2.472 -0.048 1.00 72.19 154 GLU B O 1
ATOM 3291 N N . SER B 1 156 ? -21.401 4.090 -1.615 1.00 77.40 155 SER B N 1
ATOM 3292 C CA . SER B 1 156 ? -19.977 4.312 -1.658 1.00 77.06 155 SER B CA 1
ATOM 3293 C C . SER B 1 156 ? -19.620 5.357 -0.605 1.00 75.65 155 SER B C 1
ATOM 3294 O O . SER B 1 156 ? -20.500 5.975 -0.004 1.00 75.81 155 SER B O 1
ATOM 3297 N N . LEU B 1 157 ? -18.321 5.539 -0.384 1.00 75.16 156 LEU B N 1
ATOM 3298 C CA . LEU B 1 157 ? -17.827 6.500 0.587 1.00 74.31 156 LEU B CA 1
ATOM 3299 C C . LEU B 1 157 ? -18.000 7.924 0.082 1.00 79.64 156 LEU B C 1
ATOM 3300 O O . LEU B 1 157 ? -17.541 8.279 -1.009 1.00 81.14 156 LEU B O 1
ATOM 3305 N N . GLU B 1 158 ? -18.664 8.736 0.888 1.00 84.72 157 GLU B N 1
ATOM 3306 C CA . GLU B 1 158 ? -18.843 10.140 0.570 1.00 92.89 157 GLU B CA 1
ATOM 3307 C C . GLU B 1 158 ? -17.704 10.975 1.162 1.00 93.61 157 GLU B C 1
ATOM 3308 O O . GLU B 1 158 ? -17.728 11.292 2.349 1.00 91.63 157 GLU B O 1
ATOM 3314 N N . LYS B 1 159 ? -16.711 11.306 0.331 1.00 98.35 158 LYS B N 1
ATOM 3315 C CA . LYS B 1 159 ? -15.603 12.189 0.724 1.00 101.37 158 LYS B CA 1
ATOM 3316 C C . LYS B 1 159 ? -16.056 13.658 0.732 1.00 105.70 158 LYS B C 1
ATOM 3317 O O . LYS B 1 159 ? -17.236 13.958 0.544 1.00 107.30 158 LYS B O 1
ATOM 3323 N N . VAL B 1 160 ? -15.109 14.568 0.949 1.00 109.81 159 VAL B N 1
ATOM 3324 C CA . VAL B 1 160 ? -15.344 15.999 0.750 1.00 114.20 159 VAL B CA 1
ATOM 3325 C C . VAL B 1 160 ? -14.027 16.738 0.476 1.00 120.76 159 VAL B C 1
ATOM 3326 O O . VAL B 1 160 ? -13.270 17.067 1.391 1.00 121.85 159 VAL B O 1
ATOM 3330 N N . LYS B 1 161 ? -13.780 16.982 -0.809 1.00 127.70 160 LYS B N 1
ATOM 3331 C CA . LYS B 1 161 ? -12.519 17.537 -1.328 1.00 131.65 160 LYS B CA 1
ATOM 3332 C C . LYS B 1 161 ? -12.240 18.988 -0.926 1.00 131.98 160 LYS B C 1
ATOM 3333 O O . LYS B 1 161 ? -11.088 19.444 -0.981 1.00 134.09 160 LYS B O 1
ATOM 3339 N N . LYS B 1 162 ? -13.294 19.703 -0.533 1.00 130.13 161 LYS B N 1
ATOM 3340 C CA . LYS B 1 162 ? -13.185 21.109 -0.162 1.00 128.98 161 LYS B CA 1
ATOM 3341 C C . LYS B 1 162 ? -13.579 21.377 1.289 1.00 123.57 161 LYS B C 1
ATOM 3342 O O . LYS B 1 162 ? -14.595 20.865 1.762 1.00 120.97 161 LYS B O 1
ATOM 3348 N N . CYS B 1 163 ? -12.781 22.197 1.977 1.00 121.10 162 CYS B N 1
ATOM 3349 C CA . CYS B 1 163 ? -13.083 22.600 3.356 1.00 118.94 162 CYS B CA 1
ATOM 3350 C C . CYS B 1 163 ? -14.250 23.576 3.436 1.00 121.55 162 CYS B C 1
ATOM 3351 O O . CYS B 1 163 ? -14.257 24.621 2.779 1.00 122.26 162 CYS B O 1
ATOM 3354 N N . GLU B 1 164 ? -15.216 23.224 4.277 1.00 124.03 163 GLU B N 1
ATOM 3355 C CA . GLU B 1 164 ? -16.459 23.971 4.455 1.00 130.16 163 GLU B CA 1
ATOM 3356 C C . GLU B 1 164 ? -16.260 25.358 5.090 1.00 131.57 163 GLU B C 1
ATOM 3357 O O . GLU B 1 164 ? -17.145 26.206 5.026 1.00 135.29 163 GLU B O 1
ATOM 3363 N N . GLN B 1 165 ? -15.089 25.592 5.674 1.00 129.77 164 GLN B N 1
ATOM 3364 C CA . GLN B 1 165 ? -14.813 26.845 6.367 1.00 129.78 164 GLN B CA 1
ATOM 3365 C C . GLN B 1 165 ? -13.756 27.714 5.688 1.00 131.31 164 GLN B C 1
ATOM 3366 O O . GLN B 1 165 ? -14.037 28.856 5.350 1.00 133.99 164 GLN B O 1
ATOM 3372 N N . CYS B 1 166 ? -12.547 27.189 5.508 1.00 130.23 165 CYS B N 1
ATOM 3373 C CA . CYS B 1 166 ? -11.474 27.957 4.880 1.00 131.71 165 CYS B CA 1
ATOM 3374 C C . CYS B 1 166 ? -11.381 27.708 3.372 1.00 133.09 165 CYS B C 1
ATOM 3375 O O . CYS B 1 166 ? -10.829 28.527 2.641 1.00 135.45 165 CYS B O 1
ATOM 3378 N N . GLY B 1 167 ? -11.917 26.578 2.916 1.00 131.74 166 GLY B N 1
ATOM 3379 C CA . GLY B 1 167 ? -11.911 26.222 1.496 1.00 133.00 166 GLY B CA 1
ATOM 3380 C C . GLY B 1 167 ? -10.591 25.708 0.949 1.00 132.70 166 GLY B C 1
ATOM 3381 O O . GLY B 1 167 ? -10.274 25.948 -0.214 1.00 135.91 166 GLY B O 1
ATOM 3382 N N . SER B 1 168 ? -9.819 25.007 1.779 1.00 129.41 167 SER B N 1
ATOM 3383 C CA . SER B 1 168 ? -8.559 24.413 1.336 1.00 129.14 167 SER B CA 1
ATOM 3384 C C . SER B 1 168 ? -8.799 22.997 0.836 1.00 129.56 167 SER B C 1
ATOM 3385 O O . SER B 1 168 ? -9.719 22.322 1.288 1.00 128.27 167 SER B O 1
ATOM 3388 N N . LYS B 1 169 ? -7.970 22.559 -0.106 1.00 132.11 168 LYS B N 1
ATOM 3389 C CA . LYS B 1 169 ? -8.114 21.236 -0.718 1.00 132.35 168 LYS B CA 1
ATOM 3390 C C . LYS B 1 169 ? -7.206 20.185 -0.065 1.00 132.66 168 LYS B C 1
ATOM 3391 O O . LYS B 1 169 ? -6.906 19.139 -0.660 1.00 133.47 168 LYS B O 1
ATOM 3397 N N . ASN B 1 170 ? -6.780 20.474 1.163 1.00 132.94 169 ASN B N 1
ATOM 3398 C CA . ASN B 1 170 ? -5.926 19.578 1.923 1.00 134.00 169 ASN B CA 1
ATOM 3399 C C . ASN B 1 170 ? -6.699 18.986 3.106 1.00 130.31 169 ASN B C 1
ATOM 3400 O O . ASN B 1 170 ? -6.658 19.518 4.220 1.00 130.99 169 ASN B O 1
ATOM 3405 N N . ILE B 1 171 ? -7.421 17.895 2.841 1.00 126.84 170 ILE B N 1
ATOM 3406 C CA . ILE B 1 171 ? -8.279 17.237 3.836 1.00 120.50 170 ILE B CA 1
ATOM 3407 C C . ILE B 1 171 ? -7.976 15.736 3.938 1.00 117.20 170 ILE B C 1
ATOM 3408 O O . ILE B 1 171 ? -7.587 15.103 2.949 1.00 118.50 170 ILE B O 1
ATOM 3413 N N . GLU B 1 172 ? -8.162 15.171 5.131 1.00 111.48 171 GLU B N 1
ATOM 3414 C CA . GLU B 1 172 ? -7.967 13.734 5.341 1.00 107.52 171 GLU B CA 1
ATOM 3415 C C . GLU B 1 172 ? -9.009 13.132 6.287 1.00 98.48 171 GLU B C 1
ATOM 3416 O O . GLU B 1 172 ? -9.646 13.841 7.079 1.00 96.52 171 GLU B O 1
ATOM 3422 N N . LEU B 1 173 ? -9.172 11.816 6.178 1.00 90.09 172 LEU B N 1
ATOM 3423 C CA . LEU B 1 173 ? -10.059 11.062 7.049 1.00 80.99 172 LEU B CA 1
ATOM 3424 C C . LEU B 1 173 ? -9.369 10.745 8.380 1.00 78.62 172 LEU B C 1
ATOM 3425 O O . LEU B 1 173 ? -8.400 9.974 8.427 1.00 78.68 172 LEU B O 1
ATOM 3430 N N . ASP B 1 174 ? -9.878 11.354 9.451 1.00 75.44 173 ASP B N 1
ATOM 3431 C CA . ASP B 1 174 ? -9.345 11.163 10.802 1.00 74.59 173 ASP B CA 1
ATOM 3432 C C . ASP B 1 174 ? -9.926 9.919 11.480 1.00 70.41 173 ASP B C 1
ATOM 3433 O O . ASP B 1 174 ? -11.042 9.938 12.003 1.00 69.41 173 ASP B O 1
ATOM 3438 N N . VAL B 1 175 ? -9.135 8.855 11.495 1.00 66.98 174 VAL B N 1
ATOM 3439 C CA . VAL B 1 175 ? -9.585 7.561 11.968 1.00 62.18 174 VAL B CA 1
ATOM 3440 C C . VAL B 1 175 ? -9.970 7.581 13.445 1.00 63.79 174 VAL B C 1
ATOM 3441 O O . VAL B 1 175 ? -10.849 6.818 13.861 1.00 63.02 174 VAL B O 1
ATOM 3445 N N . ASN B 1 176 ? -9.348 8.455 14.238 1.00 66.12 175 ASN B N 1
ATOM 3446 C CA . ASN B 1 176 ? -9.631 8.473 15.681 1.00 69.30 175 ASN B CA 1
ATOM 3447 C C . ASN B 1 176 ? -10.974 9.088 16.030 1.00 69.48 175 ASN B C 1
ATOM 3448 O O . ASN B 1 176 ? -11.700 8.559 16.885 1.00 70.62 175 ASN B O 1
ATOM 3453 N N . LYS B 1 177 ? -11.295 10.195 15.365 1.00 69.63 176 LYS B N 1
ATOM 3454 C CA . LYS B 1 177 ? -12.559 10.890 15.585 1.00 70.55 176 LYS B CA 1
ATOM 3455 C C . LYS B 1 177 ? -13.714 10.187 14.876 1.00 67.61 176 LYS B C 1
ATOM 3456 O O . LYS B 1 177 ? -14.867 10.248 15.310 1.00 69.12 176 LYS B O 1
ATOM 3462 N N . SER B 1 178 ? -13.394 9.514 13.783 1.00 63.54 177 SER B N 1
ATOM 3463 C CA . SER B 1 178 ? -14.379 8.702 13.075 1.00 59.43 177 SER B CA 1
ATOM 3464 C C . SER B 1 178 ? -14.892 7.476 13.862 1.00 58.54 177 SER B C 1
ATOM 3465 O O . SER B 1 178 ? -14.238 6.977 14.795 1.00 59.81 177 SER B O 1
ATOM 3468 N N . SER B 1 179 ? -16.078 7.024 13.460 1.00 55.43 178 SER B N 1
ATOM 3469 C CA . SER B 1 179 ? -16.798 5.955 14.134 1.00 54.00 178 SER B CA 1
ATOM 3470 C C . SER B 1 179 ? -16.914 4.701 13.272 1.00 50.99 178 SER B C 1
ATOM 3471 O O . SER B 1 179 ? -17.447 4.740 12.156 1.00 49.77 178 SER B O 1
ATOM 3474 N N . PHE B 1 180 ? -16.389 3.600 13.785 1.00 49.55 179 PHE B N 1
ATOM 3475 C CA . PHE B 1 180 ? -16.372 2.336 13.021 1.00 47.41 179 PHE B CA 1
ATOM 3476 C C . PHE B 1 180 ? -17.226 1.298 13.680 1.00 46.71 179 PHE B C 1
ATOM 3477 O O . PHE B 1 180 ? -17.294 1.215 14.905 1.00 48.35 179 PHE B O 1
ATOM 3485 N N . VAL B 1 181 ? -17.875 0.484 12.878 1.00 44.62 180 VAL B N 1
ATOM 3486 C CA . VAL B 1 181 ? -18.561 -0.684 13.430 1.00 44.96 180 VAL B CA 1
ATOM 3487 C C . VAL B 1 181 ? -18.260 -1.846 12.528 1.00 44.25 180 VAL B C 1
ATOM 3488 O O . VAL B 1 181 ? -17.919 -1.640 11.369 1.00 42.95 180 VAL B O 1
ATOM 3492 N N . ASN B 1 182 ? -18.376 -3.060 13.051 1.00 45.91 181 ASN B N 1
ATOM 3493 C CA . ASN B 1 182 ? -18.222 -4.250 12.204 1.00 45.94 181 ASN B CA 1
ATOM 3494 C C . ASN B 1 182 ? -19.302 -4.370 11.125 1.00 45.41 181 ASN B C 1
ATOM 3495 O O . ASN B 1 182 ? -20.466 -4.012 11.348 1.00 46.09 181 ASN B O 1
ATOM 3500 N N . PHE B 1 183 ? -18.891 -4.856 9.953 1.00 45.14 182 PHE B N 1
ATOM 3501 C CA . PHE B 1 183 ? -19.739 -5.011 8.756 1.00 44.75 182 PHE B CA 1
ATOM 3502 C C . PHE B 1 183 ? -19.584 -6.449 8.225 1.00 45.21 182 PHE B C 1
ATOM 3503 O O . PHE B 1 183 ? -18.493 -7.005 8.259 1.00 46.00 182 PHE B O 1
ATOM 3511 N N . GLN B 1 184 ? -20.659 -7.057 7.747 1.00 49.46 183 GLN B N 1
ATOM 3512 C CA . GLN B 1 184 ? -20.549 -8.399 7.183 1.00 51.03 183 GLN B CA 1
ATOM 3513 C C . GLN B 1 184 ? -21.597 -8.710 6.114 1.00 52.08 183 GLN B C 1
ATOM 3514 O O . GLN B 1 184 ? -22.785 -8.759 6.409 1.00 51.28 183 GLN B O 1
ATOM 3520 N N . SER B 1 185 ? -21.157 -8.949 4.884 1.00 54.92 184 SER B N 1
ATOM 3521 C CA . SER B 1 185 ? -22.059 -9.371 3.828 1.00 56.83 184 SER B CA 1
ATOM 3522 C C . SER B 1 185 ? -22.461 -10.857 3.950 1.00 58.60 184 SER B C 1
ATOM 3523 O O . SER B 1 185 ? -21.757 -11.684 4.562 1.00 59.52 184 SER B O 1
ATOM 3526 N N . PHE B 1 186 ? -23.605 -11.175 3.347 1.00 59.29 185 PHE B N 1
ATOM 3527 C CA . PHE B 1 186 ? -24.107 -12.534 3.254 1.00 60.97 185 PHE B CA 1
ATOM 3528 C C . PHE B 1 186 ? -25.061 -12.667 2.074 1.00 62.15 185 PHE B C 1
ATOM 3529 O O . PHE B 1 186 ? -25.662 -11.698 1.611 1.00 60.57 185 PHE B O 1
ATOM 3537 N N . ARG B 1 187 ? -25.202 -13.888 1.591 1.00 65.59 186 ARG B N 1
ATOM 3538 C CA . ARG B 1 187 ? -26.153 -14.160 0.535 1.00 68.22 186 ARG B CA 1
ATOM 3539 C C . ARG B 1 187 ? -27.234 -15.077 1.067 1.00 68.41 186 ARG B C 1
ATOM 3540 O O . ARG B 1 187 ? -26.952 -15.989 1.836 1.00 69.01 186 ARG B O 1
ATOM 3548 N N . ILE B 1 188 ? -28.472 -14.804 0.662 1.00 68.51 187 ILE B N 1
ATOM 3549 C CA . ILE B 1 188 ? -29.624 -15.602 1.049 1.00 69.31 187 ILE B CA 1
ATOM 3550 C C . ILE B 1 188 ? -30.511 -15.854 -0.158 1.00 72.19 187 ILE B C 1
ATOM 3551 O O . ILE B 1 188 ? -30.841 -14.934 -0.909 1.00 71.60 187 ILE B O 1
ATOM 3556 N N . GLN B 1 189 ? -30.860 -17.118 -0.356 1.00 76.36 188 GLN B N 1
ATOM 3557 C CA . GLN B 1 189 ? -31.701 -17.505 -1.469 1.00 80.07 188 GLN B CA 1
ATOM 3558 C C . GLN B 1 189 ? -32.900 -18.283 -0.941 1.00 83.69 188 GLN B C 1
ATOM 3559 O O . GLN B 1 189 ? -32.906 -18.704 0.220 1.00 83.49 188 GLN B O 1
ATOM 3565 N N . ASP B 1 190 ? -33.910 -18.466 -1.792 1.00 88.74 189 ASP B N 1
ATOM 3566 C CA . ASP B 1 190 ? -35.085 -19.269 -1.448 1.00 94.45 189 ASP B CA 1
ATOM 3567 C C . ASP B 1 190 ? -34.703 -20.689 -1.120 1.00 98.50 189 ASP B C 1
ATOM 3568 O O . ASP B 1 190 ? -33.788 -21.262 -1.718 1.00 98.81 189 ASP B O 1
ATOM 3573 N N . ARG B 1 191 ? -35.423 -21.244 -0.156 1.00 103.06 190 ARG B N 1
ATOM 3574 C CA . ARG B 1 191 ? -35.173 -22.591 0.317 1.00 110.05 190 ARG B CA 1
ATOM 3575 C C . ARG B 1 191 ? -35.687 -23.610 -0.703 1.00 113.43 190 ARG B C 1
ATOM 3576 O O . ARG B 1 191 ? -36.849 -23.549 -1.108 1.00 112.72 190 ARG B O 1
ATOM 3584 N N . PRO B 1 192 ? -34.818 -24.547 -1.127 1.00 117.72 191 PRO B N 1
ATOM 3585 C CA . PRO B 1 192 ? -35.147 -25.488 -2.211 1.00 123.63 191 PRO B CA 1
ATOM 3586 C C . PRO B 1 192 ? -36.370 -26.366 -1.920 1.00 129.75 191 PRO B C 1
ATOM 3587 O O . PRO B 1 192 ? -36.874 -27.039 -2.820 1.00 132.81 191 PRO B O 1
ATOM 3591 N N . GLU B 1 193 ? -36.830 -26.351 -0.671 1.00 133.79 192 GLU B N 1
ATOM 3592 C CA . GLU B 1 193 ? -38.010 -27.104 -0.247 1.00 139.48 192 GLU B CA 1
ATOM 3593 C C . GLU B 1 193 ? -39.295 -26.423 -0.712 1.00 136.10 192 GLU B C 1
ATOM 3594 O O . GLU B 1 193 ? -40.275 -27.093 -1.030 1.00 138.71 192 GLU B O 1
ATOM 3600 N N . THR B 1 194 ? -39.280 -25.093 -0.754 1.00 129.73 193 THR B N 1
ATOM 3601 C CA . THR B 1 194 ? -40.455 -24.310 -1.136 1.00 124.66 193 THR B CA 1
ATOM 3602 C C . THR B 1 194 ? -40.464 -23.989 -2.627 1.00 124.13 193 THR B C 1
ATOM 3603 O O . THR B 1 194 ? -40.984 -22.946 -3.036 1.00 121.95 193 THR B O 1
ATOM 3607 N N . LEU B 1 195 ? -39.901 -24.878 -3.441 1.00 125.54 194 LEU B N 1
ATOM 3608 C CA . LEU B 1 195 ? -39.686 -24.560 -4.848 1.00 126.43 194 LEU B CA 1
ATOM 3609 C C . LEU B 1 195 ? -39.838 -25.703 -5.842 1.00 131.45 194 LEU B C 1
ATOM 3610 O O . LEU B 1 195 ? -40.581 -26.660 -5.631 1.00 131.84 194 LEU B O 1
ATOM 3615 N N . LYS B 1 196 ? -39.112 -25.539 -6.945 1.00 136.36 195 LYS B N 1
ATOM 3616 C CA . LYS B 1 196 ? -38.916 -26.513 -8.032 1.00 144.68 195 LYS B CA 1
ATOM 3617 C C . LYS B 1 196 ? -40.113 -27.195 -8.679 1.00 146.91 195 LYS B C 1
ATOM 3618 O O . LYS B 1 196 ? -41.207 -26.636 -8.762 1.00 146.02 195 LYS B O 1
ATOM 3624 N N . GLY B 1 197 ? -39.860 -28.425 -9.119 1.00 150.45 196 GLY B N 1
ATOM 3625 C CA . GLY B 1 197 ? -40.590 -29.050 -10.204 1.00 152.77 196 GLY B CA 1
ATOM 3626 C C . GLY B 1 197 ? -39.807 -28.723 -11.464 1.00 152.44 196 GLY B C 1
ATOM 3627 O O . GLY B 1 197 ? -40.290 -28.925 -12.580 1.00 155.14 196 GLY B O 1
ATOM 3628 N N . GLY B 1 198 ? -38.587 -28.218 -11.267 1.00 149.22 197 GLY B N 1
ATOM 3629 C CA . GLY B 1 198 ? -37.738 -27.717 -12.347 1.00 146.65 197 GLY B CA 1
ATOM 3630 C C . GLY B 1 198 ? -37.580 -26.206 -12.295 1.00 140.73 197 GLY B C 1
ATOM 3631 O O . GLY B 1 198 ? -37.454 -25.554 -13.331 1.00 140.81 197 GLY B O 1
ATOM 3632 N N . GLU B 1 199 ? -37.576 -25.654 -11.082 1.00 135.29 198 GLU B N 1
ATOM 3633 C CA . GLU B 1 199 ? -37.542 -24.204 -10.856 1.00 128.65 198 GLU B CA 1
ATOM 3634 C C . GLU B 1 199 ? -36.154 -23.730 -10.420 1.00 126.47 198 GLU B C 1
ATOM 3635 O O . GLU B 1 199 ? -35.347 -24.515 -9.925 1.00 128.42 198 GLU B O 1
ATOM 3641 N N . MET B 1 200 ? -35.890 -22.439 -10.601 1.00 121.78 199 MET B N 1
ATOM 3642 C CA . MET B 1 200 ? -34.586 -21.858 -10.297 1.00 117.91 199 MET B CA 1
ATOM 3643 C C . MET B 1 200 ? -34.622 -20.965 -9.053 1.00 108.71 199 MET B C 1
ATOM 3644 O O . MET B 1 200 ? -35.396 -20.001 -9.006 1.00 107.32 199 MET B O 1
ATOM 3649 N N . PRO B 1 201 ? -33.772 -21.268 -8.048 1.00 101.99 200 PRO B N 1
ATOM 3650 C CA . PRO B 1 201 ? -33.765 -20.453 -6.833 1.00 95.75 200 PRO B CA 1
ATOM 3651 C C . PRO B 1 201 ? -33.158 -19.067 -7.072 1.00 92.31 200 PRO B C 1
ATOM 3652 O O . PRO B 1 201 ? -32.063 -18.953 -7.612 1.00 93.10 200 PRO B O 1
ATOM 3656 N N . ARG B 1 202 ? -33.885 -18.021 -6.706 1.00 88.72 201 ARG B N 1
ATOM 3657 C CA . ARG B 1 202 ? -33.355 -16.667 -6.836 1.00 85.54 201 ARG B CA 1
ATOM 3658 C C . ARG B 1 202 ? -32.704 -16.287 -5.515 1.00 81.69 201 ARG B C 1
ATOM 3659 O O . ARG B 1 202 ? -33.009 -16.880 -4.482 1.00 81.77 201 ARG B O 1
ATOM 3667 N N . PHE B 1 203 ? -31.800 -15.314 -5.544 1.00 77.44 202 PHE B N 1
ATOM 3668 C CA . PHE B 1 203 ? -31.017 -14.961 -4.359 1.00 72.99 202 PHE B CA 1
ATOM 3669 C C . PHE B 1 203 ? -31.062 -13.453 -4.105 1.00 67.54 202 PHE B C 1
ATOM 3670 O O . PHE B 1 203 ? -31.456 -12.691 -4.979 1.00 66.36 202 PHE B O 1
ATOM 3678 N N . ILE B 1 204 ? -30.661 -13.035 -2.907 1.00 62.77 203 ILE B N 1
ATOM 3679 C CA . ILE B 1 204 ? -30.410 -11.614 -2.631 1.00 58.30 203 ILE B CA 1
ATOM 3680 C C . ILE B 1 204 ? -29.257 -11.391 -1.647 1.00 56.93 203 ILE B C 1
ATOM 3681 O O . ILE B 1 204 ? -29.173 -12.037 -0.604 1.00 55.67 203 ILE B O 1
ATOM 3686 N N . ASP B 1 205 ? -28.351 -10.495 -2.022 1.00 56.64 204 ASP B N 1
ATOM 3687 C CA . ASP B 1 205 ? -27.232 -10.138 -1.166 1.00 56.40 204 ASP B CA 1
ATOM 3688 C C . ASP B 1 205 ? -27.725 -9.152 -0.132 1.00 53.21 204 ASP B C 1
ATOM 3689 O O . ASP B 1 205 ? -28.647 -8.365 -0.374 1.00 52.46 204 ASP B O 1
ATOM 3694 N N . GLY B 1 206 ? -27.105 -9.207 1.031 1.00 51.04 205 GLY B N 1
ATOM 3695 C CA . GLY B 1 206 ? -27.588 -8.464 2.173 1.00 47.99 205 GLY B CA 1
ATOM 3696 C C . GLY B 1 206 ? -26.396 -8.122 3.025 1.00 46.95 205 GLY B C 1
ATOM 3697 O O . GLY B 1 206 ? -25.323 -8.740 2.855 1.00 47.01 205 GLY B O 1
ATOM 3698 N N . ILE B 1 207 ? -26.579 -7.130 3.915 1.00 45.12 206 ILE B N 1
ATOM 3699 C CA . ILE B 1 207 ? -25.515 -6.688 4.816 1.00 44.40 206 ILE B CA 1
ATOM 3700 C C . ILE B 1 207 ? -25.930 -6.622 6.304 1.00 43.31 206 ILE B C 1
ATOM 3701 O O . ILE B 1 207 ? -27.104 -6.422 6.635 1.00 43.21 206 ILE B O 1
ATOM 3706 N N . LEU B 1 208 ? -24.961 -6.838 7.190 1.00 42.51 207 LEU B N 1
ATOM 3707 C CA . LEU B 1 208 ? -25.193 -6.923 8.630 1.00 41.32 207 LEU B CA 1
ATOM 3708 C C . LEU B 1 208 ? -24.249 -5.930 9.284 1.00 41.99 207 LEU B C 1
ATOM 3709 O O . LEU B 1 208 ? -23.078 -5.878 8.931 1.00 42.81 207 LEU B O 1
ATOM 3714 N N . LEU B 1 209 ? -24.731 -5.137 10.228 1.00 42.25 208 LEU B N 1
ATOM 3715 C CA . LEU B 1 209 ? -23.846 -4.214 10.917 1.00 43.05 208 LEU B CA 1
ATOM 3716 C C . LEU B 1 209 ? -23.815 -4.420 12.429 1.00 44.80 208 LEU B C 1
ATOM 3717 O O . LEU B 1 209 ? -24.806 -4.861 13.032 1.00 46.09 208 LEU B O 1
ATOM 3722 N N . ASP B 1 210 ? -22.689 -4.045 13.034 1.00 45.63 209 ASP B N 1
ATOM 3723 C CA . ASP B 1 210 ? -22.566 -3.883 14.484 1.00 46.36 209 ASP B CA 1
ATOM 3724 C C . ASP B 1 210 ? -22.974 -5.142 15.219 1.00 45.71 209 ASP B C 1
ATOM 3725 O O . ASP B 1 210 ? -22.467 -6.210 14.935 1.00 45.65 209 ASP B O 1
ATOM 3730 N N . ASP B 1 211 ? -23.916 -5.041 16.133 1.00 45.59 210 ASP B N 1
ATOM 3731 C CA . ASP B 1 211 ? -24.190 -6.167 16.994 1.00 46.77 210 ASP B CA 1
ATOM 3732 C C . ASP B 1 211 ? -24.755 -7.426 16.307 1.00 46.65 210 ASP B C 1
ATOM 3733 O O . ASP B 1 211 ? -24.675 -8.512 16.881 1.00 46.47 210 ASP B O 1
ATOM 3738 N N . ILE B 1 212 ? -25.278 -7.292 15.085 1.00 47.00 211 ILE B N 1
ATOM 3739 C CA . ILE B 1 212 ? -25.946 -8.424 14.421 1.00 48.59 211 ILE B CA 1
ATOM 3740 C C . ILE B 1 212 ? -25.044 -9.195 13.448 1.00 50.52 211 ILE B C 1
ATOM 3741 O O . ILE B 1 212 ? -25.368 -10.327 13.024 1.00 50.88 211 ILE B O 1
ATOM 3746 N N . VAL B 1 213 ? -23.907 -8.578 13.128 1.00 52.33 212 VAL B N 1
ATOM 3747 C CA . VAL B 1 213 ? -22.783 -9.254 12.459 1.00 55.17 212 VAL B CA 1
ATOM 3748 C C . VAL B 1 213 ? -22.511 -10.650 13.030 1.00 57.87 212 VAL B C 1
ATOM 3749 O O . VAL B 1 213 ? -22.620 -10.855 14.219 1.00 57.56 212 VAL B O 1
ATOM 3753 N N . ASP B 1 214 ? -22.168 -11.600 12.175 1.00 62.60 213 ASP B N 1
ATOM 3754 C CA . ASP B 1 214 ? -21.651 -12.913 12.620 1.00 68.02 213 ASP B CA 1
ATOM 3755 C C . ASP B 1 214 ? -22.698 -13.826 13.287 1.00 67.13 213 ASP B C 1
ATOM 3756 O O . ASP B 1 214 ? -22.364 -14.782 13.973 1.00 68.88 213 ASP B O 1
ATOM 3761 N N . VAL B 1 215 ? -23.968 -13.538 13.073 1.00 64.47 214 VAL B N 1
ATOM 3762 C CA . VAL B 1 215 ? -25.007 -14.286 13.733 1.00 62.63 214 VAL B CA 1
ATOM 3763 C C . VAL B 1 215 ? -25.312 -15.606 13.006 1.00 61.88 214 VAL B C 1
ATOM 3764 O O . VAL B 1 215 ? -25.982 -16.483 13.558 1.00 62.02 214 VAL B O 1
ATOM 3768 N N . ALA B 1 216 ? -24.834 -15.738 11.769 1.00 60.04 215 ALA B N 1
ATOM 3769 C CA . ALA B 1 216 ? -25.244 -16.842 10.891 1.00 60.32 215 ALA B CA 1
ATOM 3770 C C . ALA B 1 216 ? -24.128 -17.269 9.975 1.00 62.37 215 ALA B C 1
ATOM 3771 O O . ALA B 1 216 ? -23.266 -16.451 9.625 1.00 61.65 215 ALA B O 1
ATOM 3773 N N . LEU B 1 217 ? -24.152 -18.549 9.589 1.00 66.63 216 LEU B N 1
ATOM 3774 C CA . LEU B 1 217 ? -23.212 -19.092 8.602 1.00 70.65 216 LEU B CA 1
ATOM 3775 C C . LEU B 1 217 ? -23.913 -19.895 7.496 1.00 73.78 216 LEU B C 1
ATOM 3776 O O . LEU B 1 217 ? -25.106 -20.181 7.606 1.00 74.37 216 LEU B O 1
ATOM 3781 N N . PRO B 1 218 ? -23.188 -20.223 6.404 1.00 76.76 217 PRO B N 1
ATOM 3782 C CA . PRO B 1 218 ? -23.808 -20.964 5.305 1.00 79.79 217 PRO B CA 1
ATOM 3783 C C . PRO B 1 218 ? -24.489 -22.241 5.778 1.00 83.69 217 PRO B C 1
ATOM 3784 O O . PRO B 1 218 ? -23.884 -23.039 6.501 1.00 85.76 217 PRO B O 1
ATOM 3788 N N . GLY B 1 219 ? -25.746 -22.415 5.378 1.00 85.73 218 GLY B N 1
ATOM 3789 C CA . GLY B 1 219 ? -26.517 -23.603 5.744 1.00 89.82 218 GLY B CA 1
ATOM 3790 C C . GLY B 1 219 ? -27.686 -23.286 6.655 1.00 90.12 218 GLY B C 1
ATOM 3791 O O . GLY B 1 219 ? -28.737 -23.923 6.562 1.00 90.90 218 GLY B O 1
ATOM 3792 N N . ASP B 1 220 ? -27.489 -22.306 7.540 1.00 90.04 219 ASP B N 1
ATOM 3793 C CA . ASP B 1 220 ? -28.534 -21.816 8.438 1.00 90.47 219 ASP B CA 1
ATOM 3794 C C . ASP B 1 220 ? -29.686 -21.229 7.635 1.00 89.44 219 ASP B C 1
ATOM 3795 O O . ASP B 1 220 ? -29.459 -20.382 6.773 1.00 89.07 219 ASP B O 1
ATOM 3800 N N . ARG B 1 221 ? -30.913 -21.674 7.903 1.00 89.30 220 ARG B N 1
ATOM 3801 C CA . ARG B 1 221 ? -32.099 -21.007 7.344 1.00 87.07 220 ARG B CA 1
ATOM 3802 C C . ARG B 1 221 ? -32.608 -19.965 8.325 1.00 80.80 220 ARG B C 1
ATOM 3803 O O . ARG B 1 221 ? -32.561 -20.174 9.531 1.00 80.94 220 ARG B O 1
ATOM 3811 N N . VAL B 1 222 ? -33.069 -18.831 7.815 1.00 73.56 221 VAL B N 1
ATOM 3812 C CA . VAL B 1 222 ? -33.361 -17.685 8.678 1.00 66.44 221 VAL B CA 1
ATOM 3813 C C . VAL B 1 222 ? -34.583 -16.887 8.263 1.00 64.09 221 VAL B C 1
ATOM 3814 O O . VAL B 1 222 ? -35.020 -16.938 7.111 1.00 64.28 221 VAL B O 1
ATOM 3818 N N . ILE B 1 223 ? -35.136 -16.145 9.214 1.00 60.77 222 ILE B N 1
ATOM 3819 C CA . ILE B 1 223 ? -36.132 -15.138 8.900 1.00 57.74 222 ILE B CA 1
ATOM 3820 C C . ILE B 1 223 ? -35.494 -13.829 9.195 1.00 54.03 222 ILE B C 1
ATOM 3821 O O . ILE B 1 223 ? -35.142 -13.548 10.349 1.00 53.66 222 ILE B O 1
ATOM 3826 N N . VAL B 1 224 ? -35.316 -13.025 8.164 1.00 50.65 223 VAL B N 1
ATOM 3827 C CA . VAL B 1 224 ? -34.726 -11.704 8.407 1.00 48.27 223 VAL B CA 1
ATOM 3828 C C . VAL B 1 224 ? -35.683 -10.592 8.097 1.00 45.73 223 VAL B C 1
ATOM 3829 O O . VAL B 1 224 ? -36.501 -10.705 7.204 1.00 45.20 223 VAL B O 1
ATOM 3833 N N . THR B 1 225 ? -35.592 -9.523 8.852 1.00 44.59 224 THR B N 1
ATOM 3834 C CA . THR B 1 225 ? -36.298 -8.301 8.492 1.00 44.28 224 THR B CA 1
ATOM 3835 C C . THR B 1 225 ? -35.284 -7.312 7.996 1.00 43.82 224 THR B C 1
ATOM 3836 O O . THR B 1 225 ? -34.143 -7.319 8.461 1.00 43.79 224 THR B O 1
ATOM 3840 N N . GLY B 1 226 ? -35.684 -6.471 7.049 1.00 44.68 225 GLY B N 1
ATOM 3841 C CA . GLY B 1 226 ? -34.805 -5.385 6.576 1.00 44.88 225 GLY B CA 1
ATOM 3842 C C . GLY B 1 226 ? -35.345 -4.385 5.563 1.00 44.48 225 GLY B C 1
ATOM 3843 O O . GLY B 1 226 ? -36.500 -4.443 5.126 1.00 46.05 225 GLY B O 1
ATOM 3844 N N . ILE B 1 227 ? -34.491 -3.451 5.192 1.00 42.78 226 ILE B N 1
ATOM 3845 C CA . ILE B 1 227 ? -34.802 -2.548 4.112 1.00 41.06 226 ILE B CA 1
ATOM 3846 C C . ILE B 1 227 ? -34.192 -3.041 2.813 1.00 42.68 226 ILE B C 1
ATOM 3847 O O . ILE B 1 227 ? -32.996 -3.349 2.727 1.00 42.57 226 ILE B O 1
ATOM 3852 N N . LEU B 1 228 ? -35.037 -3.078 1.799 1.00 44.90 227 LEU B N 1
ATOM 3853 C CA . LEU B 1 228 ? -34.628 -3.313 0.427 1.00 46.68 227 LEU B CA 1
ATOM 3854 C C . LEU B 1 228 ? -34.092 -2.026 -0.213 1.00 47.95 227 LEU B C 1
ATOM 3855 O O . LEU B 1 228 ? -34.837 -1.049 -0.420 1.00 49.01 227 LEU B O 1
ATOM 3860 N N . ARG B 1 229 ? -32.789 -2.041 -0.508 1.00 48.27 228 ARG B N 1
ATOM 3861 C CA . ARG B 1 229 ? -32.067 -0.886 -1.029 1.00 48.04 228 ARG B CA 1
ATOM 3862 C C . ARG B 1 229 ? -31.581 -1.202 -2.438 1.00 50.06 228 ARG B C 1
ATOM 3863 O O . ARG B 1 229 ? -31.246 -2.365 -2.756 1.00 50.09 228 ARG B O 1
ATOM 3871 N N . VAL B 1 230 ? -31.536 -0.168 -3.283 1.00 52.15 229 VAL B N 1
ATOM 3872 C CA . VAL B 1 230 ? -31.052 -0.321 -4.659 1.00 54.44 229 VAL B CA 1
ATOM 3873 C C . VAL B 1 230 ? -29.823 0.510 -4.900 1.00 58.49 229 VAL B C 1
ATOM 3874 O O . VAL B 1 230 ? -29.672 1.581 -4.331 1.00 58.43 229 VAL B O 1
ATOM 3878 N N . VAL B 1 231 ? -28.942 0.017 -5.759 1.00 64.28 230 VAL B N 1
ATOM 3879 C CA . VAL B 1 231 ? -27.776 0.785 -6.158 1.00 69.81 230 VAL B CA 1
ATOM 3880 C C . VAL B 1 231 ? -27.362 0.346 -7.556 1.00 77.74 230 VAL B C 1
ATOM 3881 O O . VAL B 1 231 ? -27.436 -0.840 -7.865 1.00 78.65 230 VAL B O 1
ATOM 3885 N N . LEU B 1 232 ? -26.958 1.304 -8.394 1.00 86.83 231 LEU B N 1
ATOM 3886 C CA . LEU B 1 232 ? -26.705 1.060 -9.827 1.00 95.98 231 LEU B CA 1
ATOM 3887 C C . LEU B 1 232 ? -25.618 0.027 -10.038 1.00 102.70 231 LEU B C 1
ATOM 3888 O O . LEU B 1 232 ? -24.740 -0.113 -9.198 1.00 103.50 231 LEU B O 1
ATOM 3893 N N . GLU B 1 233 ? -25.667 -0.682 -11.161 1.00 111.07 232 GLU B N 1
ATOM 3894 C CA . GLU B 1 233 ? -24.705 -1.750 -11.437 1.00 119.56 232 GLU B CA 1
ATOM 3895 C C . GLU B 1 233 ? -23.341 -1.247 -11.901 1.00 128.48 232 GLU B C 1
ATOM 3896 O O . GLU B 1 233 ? -23.247 -0.297 -12.690 1.00 130.10 232 GLU B O 1
ATOM 3902 N N . LYS B 1 234 ? -22.301 -1.927 -11.413 1.00 137.70 233 LYS B N 1
ATOM 3903 C CA . LYS B 1 234 ? -20.875 -1.619 -11.652 1.00 145.88 233 LYS B CA 1
ATOM 3904 C C . LYS B 1 234 ? -20.558 -0.408 -12.541 1.00 149.85 233 LYS B C 1
ATOM 3905 O O . LYS B 1 234 ? -20.055 0.605 -12.056 1.00 154.27 233 LYS B O 1
ATOM 3911 N N . ARG B 1 235 ? -20.851 -0.533 -13.835 1.00 149.76 234 ARG B N 1
ATOM 3912 C CA . ARG B 1 235 ? -20.571 0.510 -14.826 1.00 148.09 234 ARG B CA 1
ATOM 3913 C C . ARG B 1 235 ? -21.023 1.919 -14.404 1.00 145.97 234 ARG B C 1
ATOM 3914 O O . ARG B 1 235 ? -20.342 2.905 -14.711 1.00 145.92 234 ARG B O 1
ATOM 3922 N N . GLU B 1 236 ? -22.153 1.994 -13.691 1.00 143.34 235 GLU B N 1
ATOM 3923 C CA . GLU B 1 236 ? -22.788 3.257 -13.268 1.00 143.62 235 GLU B CA 1
ATOM 3924 C C . GLU B 1 236 ? -23.348 4.074 -14.449 1.00 142.54 235 GLU B C 1
ATOM 3925 O O . GLU B 1 236 ? -23.404 5.307 -14.389 1.00 141.43 235 GLU B O 1
ATOM 3931 N N . LYS B 1 237 ? -23.763 3.383 -15.515 1.00 142.12 236 LYS B N 1
ATOM 3932 C CA . LYS B 1 237 ? -24.321 4.049 -16.708 1.00 140.65 236 LYS B CA 1
ATOM 3933 C C . LYS B 1 237 ? -25.579 3.403 -17.307 1.00 136.74 236 LYS B C 1
ATOM 3934 O O . LYS B 1 237 ? -26.125 3.920 -18.275 1.00 141.93 236 LYS B O 1
ATOM 3940 N N . THR B 1 238 ? -26.025 2.284 -16.734 1.00 126.03 237 THR B N 1
ATOM 3941 C CA . THR B 1 238 ? -27.267 1.616 -17.153 1.00 113.50 237 THR B CA 1
ATOM 3942 C C . THR B 1 238 ? -28.354 1.903 -16.122 1.00 103.50 237 THR B C 1
ATOM 3943 O O . THR B 1 238 ? -28.070 1.906 -14.929 1.00 103.33 237 THR B O 1
ATOM 3947 N N . PRO B 1 239 ? -29.601 2.143 -16.571 1.00 93.69 238 PRO B N 1
ATOM 3948 C CA . PRO B 1 239 ? -30.648 2.500 -15.625 1.00 85.06 238 PRO B CA 1
ATOM 3949 C C . PRO B 1 239 ? -31.170 1.278 -14.884 1.00 78.45 238 PRO B C 1
ATOM 3950 O O . PRO B 1 239 ? -32.313 1.257 -14.441 1.00 76.31 238 PRO B O 1
ATOM 3954 N N . ILE B 1 240 ? -30.322 0.272 -14.750 1.00 73.83 239 ILE B N 1
ATOM 3955 C CA . ILE B 1 240 ? -30.680 -0.968 -14.070 1.00 68.38 239 ILE B CA 1
ATOM 3956 C C . ILE B 1 240 ? -29.963 -1.035 -12.714 1.00 67.03 239 ILE B C 1
ATOM 3957 O O . ILE B 1 240 ? -28.873 -0.486 -12.560 1.00 67.87 239 ILE B O 1
ATOM 3962 N N . PHE B 1 241 ? -30.573 -1.682 -11.724 1.00 64.50 240 PHE B N 1
ATOM 3963 C CA . PHE B 1 241 ? -30.045 -1.604 -10.364 1.00 62.81 240 PHE B CA 1
ATOM 3964 C C . PHE B 1 241 ? -29.782 -2.941 -9.715 1.00 63.23 240 PHE B C 1
ATOM 3965 O O . PHE B 1 241 ? -30.311 -3.966 -10.124 1.00 62.58 240 PHE B O 1
ATOM 3973 N N . ARG B 1 242 ? -28.939 -2.903 -8.695 1.00 64.80 241 ARG B N 1
ATOM 3974 C CA . ARG B 1 242 ? -28.558 -4.071 -7.947 1.00 67.65 241 ARG B CA 1
ATOM 3975 C C . ARG B 1 242 ? -29.258 -3.913 -6.618 1.00 65.13 241 ARG B C 1
ATOM 3976 O O . ARG B 1 242 ? -29.284 -2.811 -6.061 1.00 64.08 241 ARG B O 1
ATOM 3984 N N . LYS B 1 243 ? -29.851 -4.998 -6.120 1.00 64.05 242 LYS B N 1
ATOM 3985 C CA . LYS B 1 243 ? -30.617 -4.903 -4.876 1.00 61.78 242 LYS B CA 1
ATOM 3986 C C . LYS B 1 243 ? -29.987 -5.607 -3.679 1.00 61.18 242 LYS B C 1
ATOM 3987 O O . LYS B 1 243 ? -29.565 -6.768 -3.758 1.00 62.46 242 LYS B O 1
ATOM 3993 N N . ILE B 1 244 ? -29.924 -4.864 -2.578 1.00 59.07 243 ILE B N 1
ATOM 3994 C CA . ILE B 1 244 ? -29.253 -5.303 -1.375 1.00 57.17 243 ILE B CA 1
ATOM 3995 C C . ILE B 1 244 ? -30.191 -5.094 -0.234 1.00 54.53 243 ILE B C 1
ATOM 3996 O O . ILE B 1 244 ? -30.917 -4.084 -0.191 1.00 54.95 243 ILE B O 1
ATOM 4001 N N . LEU B 1 245 ? -30.144 -6.020 0.718 1.00 51.25 244 LEU B N 1
ATOM 4002 C CA . LEU B 1 245 ? -31.036 -5.964 1.866 1.00 47.46 244 LEU B CA 1
ATOM 4003 C C . LEU B 1 245 ? -30.343 -5.497 3.145 1.00 46.96 244 LEU B C 1
ATOM 4004 O O . LEU B 1 245 ? -29.646 -6.282 3.788 1.00 46.98 244 LEU B O 1
ATOM 4009 N N . GLU B 1 246 ? -30.520 -4.216 3.501 1.00 46.27 245 GLU B N 1
ATOM 4010 C CA . GLU B 1 246 ? -29.893 -3.658 4.712 1.00 46.04 245 GLU B CA 1
ATOM 4011 C C . GLU B 1 246 ? -30.612 -4.203 5.944 1.00 45.11 245 GLU B C 1
ATOM 4012 O O . GLU B 1 246 ? -31.617 -3.641 6.380 1.00 45.46 245 GLU B O 1
ATOM 4018 N N . VAL B 1 247 ? -30.102 -5.302 6.496 1.00 44.07 246 VAL B N 1
ATOM 4019 C CA . VAL B 1 247 ? -30.801 -6.045 7.546 1.00 43.20 246 VAL B CA 1
ATOM 4020 C C . VAL B 1 247 ? -31.004 -5.275 8.836 1.00 44.69 246 VAL B C 1
ATOM 4021 O O . VAL B 1 247 ? -30.066 -4.702 9.396 1.00 44.68 246 VAL B O 1
ATOM 4025 N N . ASN B 1 248 ? -32.245 -5.316 9.311 1.00 46.81 247 ASN B N 1
ATOM 4026 C CA . ASN B 1 248 ? -32.657 -4.690 10.558 1.00 48.42 247 ASN B CA 1
ATOM 4027 C C . ASN B 1 248 ? -32.907 -5.698 11.652 1.00 49.92 247 ASN B C 1
ATOM 4028 O O . ASN B 1 248 ? -32.923 -5.304 12.797 1.00 51.59 247 ASN B O 1
ATOM 4033 N N . HIS B 1 249 ? -33.099 -6.980 11.315 1.00 50.61 248 HIS B N 1
ATOM 4034 C CA . HIS B 1 249 ? -33.305 -8.039 12.322 1.00 52.28 248 HIS B CA 1
ATOM 4035 C C . HIS B 1 249 ? -33.153 -9.461 11.748 1.00 55.20 248 HIS B C 1
ATOM 4036 O O . HIS B 1 249 ? -33.695 -9.764 10.688 1.00 54.91 248 HIS B O 1
ATOM 4043 N N . ILE B 1 250 ? -32.419 -10.339 12.429 1.00 59.60 249 ILE B N 1
ATOM 4044 C CA . ILE B 1 250 ? -32.266 -11.726 11.967 1.00 65.05 249 ILE B CA 1
ATOM 4045 C C . ILE B 1 250 ? -32.596 -12.642 13.105 1.00 68.66 249 ILE B C 1
ATOM 4046 O O . ILE B 1 250 ? -32.422 -12.264 14.254 1.00 69.03 249 ILE B O 1
ATOM 4051 N N . GLU B 1 251 ? -33.038 -13.852 12.793 1.00 73.43 250 GLU B N 1
ATOM 4052 C CA . GLU B 1 251 ? -33.083 -14.926 13.784 1.00 78.95 250 GLU B CA 1
ATOM 4053 C C . GLU B 1 251 ? -33.096 -16.281 13.100 1.00 80.39 250 GLU B C 1
ATOM 4054 O O . GLU B 1 251 ? -33.749 -16.440 12.076 1.00 79.62 250 GLU B O 1
ATOM 4060 N N . PRO B 1 252 ? -32.358 -17.262 13.657 1.00 83.08 251 PRO B N 1
ATOM 4061 C CA . PRO B 1 252 ? -32.355 -18.622 13.091 1.00 86.91 251 PRO B CA 1
ATOM 4062 C C . PRO B 1 252 ? -33.728 -19.266 13.134 1.00 91.74 251 PRO B C 1
ATOM 4063 O O . PRO B 1 252 ? -34.651 -18.706 13.713 1.00 91.14 251 PRO B O 1
ATOM 4067 N N . VAL B 1 253 ? -33.861 -20.417 12.485 1.00 99.06 252 VAL B N 1
ATOM 4068 C CA . VAL B 1 253 ? -35.061 -21.246 12.598 1.00 106.66 252 VAL B CA 1
ATOM 4069 C C . VAL B 1 253 ? -34.637 -22.718 12.659 1.00 119.26 252 VAL B C 1
ATOM 4070 O O . VAL B 1 253 ? -33.986 -23.219 11.739 1.00 120.59 252 VAL B O 1
ATOM 4074 N N . SER B 1 254 ? -34.992 -23.395 13.752 1.00 133.06 253 SER B N 1
ATOM 4075 C CA . SER B 1 254 ? -34.596 -24.794 13.980 1.00 145.19 253 SER B CA 1
ATOM 4076 C C . SER B 1 254 ? -35.194 -25.753 12.949 1.00 155.86 253 SER B C 1
ATOM 4077 O O . SER B 1 254 ? -36.353 -26.164 13.068 1.00 162.39 253 SER B O 1
ATOM 4080 N N . LYS B 1 255 ? -34.394 -26.101 11.940 1.00 161.62 254 LYS B N 1
ATOM 4081 C CA . LYS B 1 255 ? -34.820 -27.022 10.881 1.00 167.42 254 LYS B CA 1
ATOM 4082 C C . LYS B 1 255 ? -34.929 -28.456 11.398 1.00 173.46 254 LYS B C 1
ATOM 4083 O O . LYS B 1 255 ? -35.891 -29.167 11.104 1.00 178.51 254 LYS B O 1
ATOM 4085 N N . SER C 1 1 ? -48.650 11.507 -41.791 1.00 112.22 0 SER C N 1
ATOM 4086 C CA . SER C 1 1 ? -48.836 10.887 -40.449 1.00 108.36 0 SER C CA 1
ATOM 4087 C C . SER C 1 1 ? -50.089 11.425 -39.735 1.00 108.24 0 SER C C 1
ATOM 4088 O O . SER C 1 1 ? -50.802 12.281 -40.279 1.00 111.34 0 SER C O 1
ATOM 4091 N N . VAL C 1 2 ? -50.341 10.907 -38.525 1.00 104.44 1 VAL C N 1
ATOM 4092 C CA . VAL C 1 2 ? -51.467 11.326 -37.682 1.00 102.45 1 VAL C CA 1
ATOM 4093 C C . VAL C 1 2 ? -50.986 12.116 -36.465 1.00 103.23 1 VAL C C 1
ATOM 4094 O O . VAL C 1 2 ? -50.089 11.679 -35.742 1.00 100.81 1 VAL C O 1
ATOM 4098 N N . ASP C 1 3 ? -51.596 13.278 -36.255 1.00 107.08 2 ASP C N 1
ATOM 4099 C CA . ASP C 1 3 ? -51.309 14.152 -35.116 1.00 108.96 2 ASP C CA 1
ATOM 4100 C C . ASP C 1 3 ? -51.405 13.402 -33.773 1.00 105.25 2 ASP C C 1
ATOM 4101 O O . ASP C 1 3 ? -52.230 12.509 -33.610 1.00 104.37 2 ASP C O 1
ATOM 4106 N N . ARG C 1 4 ? -50.558 13.778 -32.817 1.00 103.17 3 ARG C N 1
ATOM 4107 C CA . ARG C 1 4 ? -50.568 13.188 -31.474 1.00 100.01 3 ARG C CA 1
ATOM 4108 C C . ARG C 1 4 ? -51.887 13.477 -30.769 1.00 98.36 3 ARG C C 1
ATOM 4109 O O . ARG C 1 4 ? -52.603 12.568 -30.362 1.00 94.60 3 ARG C O 1
ATOM 4117 N N . GLU C 1 5 ? -52.177 14.767 -30.630 1.00 100.51 4 GLU C N 1
ATOM 4118 C CA . GLU C 1 5 ? -53.427 15.261 -30.081 1.00 102.70 4 GLU C CA 1
ATOM 4119 C C . GLU C 1 5 ? -54.608 14.451 -30.616 1.00 99.26 4 GLU C C 1
ATOM 4120 O O . GLU C 1 5 ? -55.380 13.880 -29.842 1.00 97.01 4 GLU C O 1
ATOM 4126 N N . GLU C 1 6 ? -54.720 14.392 -31.941 1.00 98.04 5 GLU C N 1
ATOM 4127 C CA . GLU C 1 6 ? -55.847 13.755 -32.613 1.00 96.35 5 GLU C CA 1
ATOM 4128 C C . GLU C 1 6 ? -55.841 12.249 -32.398 1.00 90.40 5 GLU C C 1
ATOM 4129 O O . GLU C 1 6 ? -56.881 11.637 -32.195 1.00 89.25 5 GLU C O 1
ATOM 4135 N N . MET C 1 7 ? -54.656 11.664 -32.429 1.00 85.45 6 MET C N 1
ATOM 4136 C CA . MET C 1 7 ? -54.497 10.228 -32.305 1.00 80.74 6 MET C CA 1
ATOM 4137 C C . MET C 1 7 ? -55.138 9.699 -31.026 1.00 76.73 6 MET C C 1
ATOM 4138 O O . MET C 1 7 ? -55.687 8.600 -31.004 1.00 74.71 6 MET C O 1
ATOM 4143 N N . ILE C 1 8 ? -55.053 10.489 -29.962 1.00 74.76 7 ILE C N 1
ATOM 4144 C CA . ILE C 1 8 ? -55.617 10.116 -28.669 1.00 71.91 7 ILE C CA 1
ATOM 4145 C C . ILE C 1 8 ? -57.137 10.057 -28.752 1.00 74.32 7 ILE C C 1
ATOM 4146 O O . ILE C 1 8 ? -57.754 9.107 -28.261 1.00 73.47 7 ILE C O 1
ATOM 4151 N N . GLU C 1 9 ? -57.728 11.072 -29.387 1.00 77.84 8 GLU C N 1
ATOM 4152 C CA . GLU C 1 9 ? -59.180 11.160 -29.557 1.00 80.28 8 GLU C CA 1
ATOM 4153 C C . GLU C 1 9 ? -59.745 9.928 -30.244 1.00 76.78 8 GLU C C 1
ATOM 4154 O O . GLU C 1 9 ? -60.762 9.396 -29.807 1.00 76.16 8 GLU C O 1
ATOM 4160 N N . ARG C 1 10 ? -59.064 9.467 -31.291 1.00 73.70 9 ARG C N 1
ATOM 4161 C CA . ARG C 1 10 ? -59.488 8.287 -32.040 1.00 70.81 9 ARG C CA 1
ATOM 4162 C C . ARG C 1 10 ? -59.286 7.017 -31.231 1.00 66.90 9 ARG C C 1
ATOM 4163 O O . ARG C 1 10 ? -59.997 6.040 -31.422 1.00 66.81 9 ARG C O 1
ATOM 4171 N N . PHE C 1 11 ? -58.318 7.023 -30.324 1.00 63.20 10 PHE C N 1
ATOM 4172 C CA . PHE C 1 11 ? -58.097 5.861 -29.491 1.00 59.41 10 PHE C CA 1
ATOM 4173 C C . PHE C 1 11 ? -59.129 5.775 -28.404 1.00 58.23 10 PHE C C 1
ATOM 4174 O O . PHE C 1 11 ? -59.566 4.676 -28.060 1.00 57.77 10 PHE C O 1
ATOM 4182 N N . ALA C 1 12 ? -59.512 6.928 -27.856 1.00 57.48 11 ALA C N 1
ATOM 4183 C CA . ALA C 1 12 ? -60.533 6.991 -26.812 1.00 56.86 11 ALA C CA 1
ATOM 4184 C C . ALA C 1 12 ? -61.817 6.435 -27.387 1.00 58.39 11 ALA C C 1
ATOM 4185 O O . ALA C 1 12 ? -62.425 5.500 -26.841 1.00 58.13 11 ALA C O 1
ATOM 4187 N N . ASN C 1 13 ? -62.189 7.004 -28.529 1.00 61.27 12 ASN C N 1
ATOM 4188 C CA . ASN C 1 13 ? -63.357 6.589 -29.281 1.00 63.14 12 ASN C CA 1
ATOM 4189 C C . ASN C 1 13 ? -63.320 5.118 -29.711 1.00 61.93 12 ASN C C 1
ATOM 4190 O O . ASN C 1 13 ? -64.355 4.475 -29.783 1.00 62.90 12 ASN C O 1
ATOM 4195 N N . PHE C 1 14 ? -62.139 4.582 -29.990 1.00 59.88 13 PHE C N 1
ATOM 4196 C CA . PHE C 1 14 ? -62.048 3.161 -30.274 1.00 58.41 13 PHE C CA 1
ATOM 4197 C C . PHE C 1 14 ? -62.379 2.297 -29.051 1.00 57.76 13 PHE C C 1
ATOM 4198 O O . PHE C 1 14 ? -63.128 1.323 -29.162 1.00 58.20 13 PHE C O 1
ATOM 4206 N N . LEU C 1 15 ? -61.801 2.654 -27.901 1.00 56.93 14 LEU C N 1
ATOM 4207 C CA . LEU C 1 15 ? -61.970 1.904 -26.651 1.00 55.68 14 LEU C CA 1
ATOM 4208 C C . LEU C 1 15 ? -63.423 1.821 -26.213 1.00 57.25 14 LEU C C 1
ATOM 4209 O O . LEU C 1 15 ? -63.927 0.740 -25.854 1.00 58.62 14 LEU C O 1
ATOM 4214 N N . ARG C 1 16 ? -64.101 2.960 -26.259 1.00 57.39 15 ARG C N 1
ATOM 4215 C CA . ARG C 1 16 ? -65.428 3.016 -25.716 1.00 57.12 15 ARG C CA 1
ATOM 4216 C C . ARG C 1 16 ? -66.516 2.605 -26.721 1.00 58.53 15 ARG C C 1
ATOM 4217 O O . ARG C 1 16 ? -67.589 2.138 -26.317 1.00 59.13 15 ARG C O 1
ATOM 4225 N N . GLU C 1 17 ? -66.227 2.709 -28.018 1.00 59.23 16 GLU C N 1
ATOM 4226 C CA . GLU C 1 17 ? -67.234 2.397 -29.044 1.00 61.04 16 GLU C CA 1
ATOM 4227 C C . GLU C 1 17 ? -67.098 1.065 -29.799 1.00 61.14 16 GLU C C 1
ATOM 4228 O O . GLU C 1 17 ? -68.091 0.590 -30.331 1.00 62.15 16 GLU C O 1
ATOM 4234 N N . TYR C 1 18 ? -65.906 0.469 -29.866 1.00 60.57 17 TYR C N 1
ATOM 4235 C CA . TYR C 1 18 ? -65.758 -0.825 -30.554 1.00 62.16 17 TYR C CA 1
ATOM 4236 C C . TYR C 1 18 ? -66.535 -1.942 -29.884 1.00 64.05 17 TYR C C 1
ATOM 4237 O O . TYR C 1 18 ? -66.388 -2.159 -28.696 1.00 63.98 17 TYR C O 1
ATOM 4246 N N . THR C 1 19 ? -67.323 -2.675 -30.657 1.00 67.79 18 THR C N 1
ATOM 4247 C CA . THR C 1 19 ? -68.141 -3.759 -30.132 1.00 70.61 18 THR C CA 1
ATOM 4248 C C . THR C 1 19 ? -67.814 -5.037 -30.882 1.00 71.26 18 THR C C 1
ATOM 4249 O O . THR C 1 19 ? -67.469 -4.975 -32.055 1.00 72.28 18 THR C O 1
ATOM 4253 N N . ASP C 1 20 ? -67.950 -6.191 -30.239 1.00 71.79 19 ASP C N 1
ATOM 4254 C CA . ASP C 1 20 ? -67.816 -7.462 -30.956 1.00 75.13 19 ASP C CA 1
ATOM 4255 C C . ASP C 1 20 ? -69.130 -7.893 -31.641 1.00 80.76 19 ASP C C 1
ATOM 4256 O O . ASP C 1 20 ? -69.998 -7.056 -31.914 1.00 79.42 19 ASP C O 1
ATOM 4261 N N . GLU C 1 21 ? -69.261 -9.193 -31.915 1.00 88.76 20 GLU C N 1
ATOM 4262 C CA . GLU C 1 21 ? -70.377 -9.742 -32.703 1.00 98.43 20 GLU C CA 1
ATOM 4263 C C . GLU C 1 21 ? -71.711 -9.503 -32.034 1.00 97.10 20 GLU C C 1
ATOM 4264 O O . GLU C 1 21 ? -72.721 -9.380 -32.718 1.00 99.52 20 GLU C O 1
ATOM 4270 N N . ASP C 1 22 ? -71.706 -9.447 -30.702 1.00 93.42 21 ASP C N 1
ATOM 4271 C CA . ASP C 1 22 ? -72.935 -9.308 -29.909 1.00 91.28 21 ASP C CA 1
ATOM 4272 C C . ASP C 1 22 ? -73.188 -7.897 -29.394 1.00 88.17 21 ASP C C 1
ATOM 4273 O O . ASP C 1 22 ? -74.196 -7.645 -28.764 1.00 88.29 21 ASP C O 1
ATOM 4278 N N . GLY C 1 23 ? -72.273 -6.979 -29.650 1.00 85.08 22 GLY C N 1
ATOM 4279 C CA . GLY C 1 23 ? -72.468 -5.604 -29.232 1.00 82.23 22 GLY C CA 1
ATOM 4280 C C . GLY C 1 23 ? -71.855 -5.214 -27.902 1.00 79.38 22 GLY C C 1
ATOM 4281 O O . GLY C 1 23 ? -72.047 -4.080 -27.477 1.00 78.27 22 GLY C O 1
ATOM 4282 N N . ASN C 1 24 ? -71.129 -6.126 -27.240 1.00 78.29 23 ASN C N 1
ATOM 4283 C CA . ASN C 1 24 ? -70.458 -5.810 -25.963 1.00 76.67 23 ASN C CA 1
ATOM 4284 C C . ASN C 1 24 ? -69.259 -4.957 -26.259 1.00 72.61 23 ASN C C 1
ATOM 4285 O O . ASN C 1 24 ? -68.432 -5.354 -27.060 1.00 72.36 23 ASN C O 1
ATOM 4290 N N . PRO C 1 25 ? -69.159 -3.778 -25.633 1.00 69.31 24 PRO C N 1
ATOM 4291 C CA . PRO C 1 25 ? -67.956 -3.009 -25.873 1.00 66.99 24 PRO C CA 1
ATOM 4292 C C . PRO C 1 25 ? -66.843 -3.696 -25.106 1.00 64.91 24 PRO C C 1
ATOM 4293 O O . PRO C 1 25 ? -66.867 -3.715 -23.875 1.00 65.70 24 PRO C O 1
ATOM 4297 N N . VAL C 1 26 ? -65.896 -4.295 -25.817 1.00 62.56 25 VAL C N 1
ATOM 4298 C CA . VAL C 1 26 ? -64.952 -5.169 -25.143 1.00 59.58 25 VAL C CA 1
ATOM 4299 C C . VAL C 1 26 ? -63.944 -4.357 -24.362 1.00 57.95 25 VAL C C 1
ATOM 4300 O O . VAL C 1 26 ? -63.491 -4.793 -23.308 1.00 56.50 25 VAL C O 1
ATOM 4304 N N . TYR C 1 27 ? -63.614 -3.166 -24.854 1.00 58.02 26 TYR C N 1
ATOM 4305 C CA . TYR C 1 27 ? -62.575 -2.371 -24.192 1.00 57.68 26 TYR C CA 1
ATOM 4306 C C . TYR C 1 27 ? -63.046 -1.686 -22.904 1.00 56.89 26 TYR C C 1
ATOM 4307 O O . TYR C 1 27 ? -62.296 -1.631 -21.912 1.00 56.39 26 TYR C O 1
ATOM 4316 N N . ARG C 1 28 ? -64.307 -1.256 -22.896 1.00 57.02 27 ARG C N 1
ATOM 4317 C CA . ARG C 1 28 ? -65.014 -0.917 -21.657 1.00 56.01 27 ARG C CA 1
ATOM 4318 C C . ARG C 1 28 ? -64.808 -2.026 -20.615 1.00 56.03 27 ARG C C 1
ATOM 4319 O O . ARG C 1 28 ? -64.398 -1.745 -19.486 1.00 56.36 27 ARG C O 1
ATOM 4327 N N . GLY C 1 29 ? -65.084 -3.279 -21.007 1.00 55.93 28 GLY C N 1
ATOM 4328 C CA . GLY C 1 29 ? -64.899 -4.449 -20.146 1.00 54.65 28 GLY C CA 1
ATOM 4329 C C . GLY C 1 29 ? -63.476 -4.571 -19.632 1.00 52.92 28 GLY C C 1
ATOM 4330 O O . GLY C 1 29 ? -63.243 -4.760 -18.440 1.00 52.71 28 GLY C O 1
ATOM 4331 N N . LYS C 1 30 ? -62.521 -4.448 -20.543 1.00 51.69 29 LYS C N 1
ATOM 4332 C CA . LYS C 1 30 ? -61.107 -4.534 -20.213 1.00 50.35 29 LYS C CA 1
ATOM 4333 C C . LYS C 1 30 ? -60.711 -3.396 -19.290 1.00 49.91 29 LYS C C 1
ATOM 4334 O O . LYS C 1 30 ? -60.065 -3.631 -18.260 1.00 50.01 29 LYS C O 1
ATOM 4340 N N . ILE C 1 31 ? -61.108 -2.173 -19.650 1.00 49.62 30 ILE C N 1
ATOM 4341 C CA . ILE C 1 31 ? -60.817 -1.014 -18.813 1.00 49.48 30 ILE C CA 1
ATOM 4342 C C . ILE C 1 31 ? -61.409 -1.181 -17.415 1.00 52.72 30 ILE C C 1
ATOM 4343 O O . ILE C 1 31 ? -60.827 -0.727 -16.433 1.00 53.15 30 ILE C O 1
ATOM 4348 N N . THR C 1 32 ? -62.554 -1.857 -17.345 1.00 56.23 31 THR C N 1
ATOM 4349 C CA . THR C 1 32 ? -63.180 -2.256 -16.085 1.00 59.13 31 THR C CA 1
ATOM 4350 C C . THR C 1 32 ? -62.311 -3.233 -15.264 1.00 61.22 31 THR C C 1
ATOM 4351 O O . THR C 1 32 ? -62.270 -3.142 -14.040 1.00 62.46 31 THR C O 1
ATOM 4355 N N . ASP C 1 33 ? -61.605 -4.137 -15.932 1.00 62.69 32 ASP C N 1
ATOM 4356 C CA . ASP C 1 33 ? -60.780 -5.127 -15.236 1.00 64.82 32 ASP C CA 1
ATOM 4357 C C . ASP C 1 33 ? -59.538 -4.523 -14.566 1.00 62.21 32 ASP C C 1
ATOM 4358 O O . ASP C 1 33 ? -58.792 -5.212 -13.855 1.00 62.03 32 ASP C O 1
ATOM 4363 N N . LEU C 1 34 ? -59.332 -3.230 -14.789 1.00 59.27 33 LEU C N 1
ATOM 4364 C CA . LEU C 1 34 ? -58.262 -2.496 -14.136 1.00 57.37 33 LEU C CA 1
ATOM 4365 C C . LEU C 1 34 ? -58.656 -2.084 -12.733 1.00 57.87 33 LEU C C 1
ATOM 4366 O O . LEU C 1 34 ? -57.820 -1.597 -11.964 1.00 57.59 33 LEU C O 1
ATOM 4371 N N . LEU C 1 35 ? -59.926 -2.288 -12.399 1.00 58.82 34 LEU C N 1
ATOM 4372 C CA . LEU C 1 35 ? -60.495 -1.741 -11.175 1.00 60.33 34 LEU C CA 1
ATOM 4373 C C . LEU C 1 35 ? -60.885 -2.768 -10.127 1.00 62.78 34 LEU C C 1
ATOM 4374 O O . LEU C 1 35 ? -61.281 -2.394 -9.032 1.00 63.81 34 LEU C O 1
ATOM 4379 N N . THR C 1 36 ? -60.732 -4.052 -10.448 1.00 64.66 35 THR C N 1
ATOM 4380 C CA . THR C 1 36 ? -61.134 -5.122 -9.547 1.00 68.67 35 THR C CA 1
ATOM 4381 C C . THR C 1 36 ? -60.173 -5.261 -8.362 1.00 71.48 35 THR C C 1
ATOM 4382 O O . THR C 1 36 ? -59.345 -4.393 -8.148 1.00 70.12 35 THR C O 1
ATOM 4386 N N . ILE C 1 37 ? -60.303 -6.345 -7.594 1.00 76.87 36 ILE C N 1
ATOM 4387 C CA . ILE C 1 37 ? -59.493 -6.580 -6.376 1.00 81.59 36 ILE C CA 1
ATOM 4388 C C . ILE C 1 37 ? -58.025 -6.777 -6.674 1.00 83.06 36 ILE C C 1
ATOM 4389 O O . ILE C 1 37 ? -57.167 -6.098 -6.107 1.00 85.14 36 ILE C O 1
ATOM 4394 N N . THR C 1 38 ? -57.752 -7.732 -7.553 1.00 83.10 37 THR C N 1
ATOM 4395 C CA . THR C 1 38 ? -56.407 -8.021 -7.996 1.00 82.29 37 THR C CA 1
ATOM 4396 C C . THR C 1 38 ? -56.369 -7.563 -9.445 1.00 76.63 37 THR C C 1
ATOM 4397 O O . THR C 1 38 ? -56.553 -8.360 -10.362 1.00 76.50 37 THR C O 1
ATOM 4401 N N . PRO C 1 39 ? -56.157 -6.256 -9.654 1.00 71.99 38 PRO C N 1
ATOM 4402 C CA . PRO C 1 39 ? -56.368 -5.668 -10.961 1.00 68.64 38 PRO C CA 1
ATOM 4403 C C . PRO C 1 39 ? -55.244 -6.002 -11.926 1.00 67.38 38 PRO C C 1
ATOM 4404 O O . PRO C 1 39 ? -54.285 -6.683 -11.554 1.00 68.88 38 PRO C O 1
ATOM 4408 N N . LYS C 1 40 ? -55.393 -5.542 -13.162 1.00 65.10 39 LYS C N 1
ATOM 4409 C CA . LYS C 1 40 ? -54.364 -5.649 -14.170 1.00 63.12 39 LYS C CA 1
ATOM 4410 C C . LYS C 1 40 ? -53.747 -4.270 -14.353 1.00 61.78 39 LYS C C 1
ATOM 4411 O O . LYS C 1 40 ? -54.401 -3.247 -14.097 1.00 61.43 39 LYS C O 1
ATOM 4417 N N . ARG C 1 41 ? -52.487 -4.225 -14.779 1.00 60.77 40 ARG C N 1
ATOM 4418 C CA . ARG C 1 41 ? -51.855 -2.928 -15.056 1.00 59.35 40 ARG C CA 1
ATOM 4419 C C . ARG C 1 41 ? -51.750 -2.615 -16.555 1.00 57.26 40 ARG C C 1
ATOM 4420 O O . ARG C 1 41 ? -51.124 -1.630 -16.950 1.00 56.61 40 ARG C O 1
ATOM 4428 N N . SER C 1 42 ? -52.371 -3.447 -17.385 1.00 55.73 41 SER C N 1
ATOM 4429 C CA . SER C 1 42 ? -52.416 -3.170 -18.811 1.00 53.78 41 SER C CA 1
ATOM 4430 C C . SER C 1 42 ? -53.659 -3.685 -19.521 1.00 51.69 41 SER C C 1
ATOM 4431 O O . SER C 1 42 ? -54.368 -4.558 -19.014 1.00 52.80 41 SER C O 1
ATOM 4434 N N . VAL C 1 43 ? -53.894 -3.132 -20.712 1.00 48.12 42 VAL C N 1
ATOM 4435 C CA . VAL C 1 43 ? -55.032 -3.446 -21.573 1.00 44.33 42 VAL C CA 1
ATOM 4436 C C . VAL C 1 43 ? -54.439 -4.062 -22.824 1.00 44.90 42 VAL C C 1
ATOM 4437 O O . VAL C 1 43 ? -53.726 -3.379 -23.565 1.00 45.22 42 VAL C O 1
ATOM 4441 N N . ALA C 1 44 ? -54.696 -5.349 -23.057 1.00 44.50 43 ALA C N 1
ATOM 4442 C CA . ALA C 1 44 ? -54.253 -5.962 -24.303 1.00 43.95 43 ALA C CA 1
ATOM 4443 C C . ALA C 1 44 ? -55.183 -5.462 -25.408 1.00 43.96 43 ALA C C 1
ATOM 4444 O O . ALA C 1 44 ? -56.408 -5.522 -25.265 1.00 45.47 43 ALA C O 1
ATOM 4446 N N . ILE C 1 45 ? -54.628 -4.934 -26.494 1.00 42.60 44 ILE C N 1
ATOM 4447 C CA . ILE C 1 45 ? -55.479 -4.510 -27.608 1.00 42.04 44 ILE C CA 1
ATOM 4448 C C . ILE C 1 45 ? -55.262 -5.379 -28.830 1.00 44.17 44 ILE C C 1
ATOM 4449 O O . ILE C 1 45 ? -54.145 -5.471 -29.316 1.00 43.90 44 ILE C O 1
ATOM 4454 N N . ASP C 1 46 ? -56.325 -6.002 -29.328 1.00 46.79 45 ASP C N 1
ATOM 4455 C CA . ASP C 1 46 ? -56.222 -6.821 -30.529 1.00 50.49 45 ASP C CA 1
ATOM 4456 C C . ASP C 1 46 ? -56.170 -5.971 -31.794 1.00 52.02 45 ASP C C 1
ATOM 4457 O O . ASP C 1 46 ? -57.157 -5.311 -32.144 1.00 51.91 45 ASP C O 1
ATOM 4462 N N . TRP C 1 47 ? -55.032 -6.038 -32.490 1.00 54.04 46 TRP C N 1
ATOM 4463 C CA . TRP C 1 47 ? -54.782 -5.200 -33.645 1.00 57.30 46 TRP C CA 1
ATOM 4464 C C . TRP C 1 47 ? -55.925 -5.268 -34.645 1.00 60.56 46 TRP C C 1
ATOM 4465 O O . TRP C 1 47 ? -56.392 -4.232 -35.113 1.00 60.91 46 TRP C O 1
ATOM 4476 N N . MET C 1 48 ? -56.389 -6.487 -34.936 1.00 64.06 47 MET C N 1
ATOM 4477 C CA . MET C 1 48 ? -57.511 -6.714 -35.861 1.00 68.30 47 MET C CA 1
ATOM 4478 C C . MET C 1 48 ? -58.764 -5.930 -35.463 1.00 66.55 47 MET C C 1
ATOM 4479 O O . MET C 1 48 ? -59.437 -5.367 -36.337 1.00 67.77 47 MET C O 1
ATOM 4484 N N . HIS C 1 49 ? -59.081 -5.892 -34.164 1.00 63.19 48 HIS C N 1
ATOM 4485 C CA . HIS C 1 49 ? -60.220 -5.099 -33.713 1.00 61.63 48 HIS C CA 1
ATOM 4486 C C . HIS C 1 49 ? -59.990 -3.671 -34.169 1.00 60.36 48 HIS C C 1
ATOM 4487 O O . HIS C 1 49 ? -60.841 -3.087 -34.839 1.00 61.95 48 HIS C O 1
ATOM 4494 N N . LEU C 1 50 ? -58.812 -3.137 -33.852 1.00 57.35 49 LEU C N 1
ATOM 4495 C CA . LEU C 1 50 ? -58.461 -1.764 -34.191 1.00 55.71 49 LEU C CA 1
ATOM 4496 C C . LEU C 1 50 ? -58.488 -1.512 -35.685 1.00 59.01 49 LEU C C 1
ATOM 4497 O O . LEU C 1 50 ? -58.950 -0.463 -36.128 1.00 60.14 49 LEU C O 1
ATOM 4502 N N . ASN C 1 51 ? -57.985 -2.472 -36.451 1.00 61.30 50 ASN C N 1
ATOM 4503 C CA . ASN C 1 51 ? -57.906 -2.322 -37.892 1.00 64.91 50 ASN C CA 1
ATOM 4504 C C . ASN C 1 51 ? -59.291 -2.231 -38.480 1.00 65.94 50 ASN C C 1
ATOM 4505 O O . ASN C 1 51 ? -59.553 -1.391 -39.342 1.00 68.42 50 ASN C O 1
ATOM 4510 N N . SER C 1 52 ? -60.187 -3.087 -38.001 1.00 64.04 51 SER C N 1
ATOM 4511 C CA . SER C 1 52 ? -61.564 -3.072 -38.470 1.00 64.02 51 SER C CA 1
ATOM 4512 C C . SER C 1 52 ? -62.293 -1.786 -38.062 1.00 63.71 51 SER C C 1
ATOM 4513 O O . SER C 1 52 ? -63.227 -1.374 -38.723 1.00 65.47 51 SER C O 1
ATOM 4516 N N . PHE C 1 53 ? -61.878 -1.154 -36.978 1.00 62.01 52 PHE C N 1
ATOM 4517 C CA . PHE C 1 53 ? -62.574 0.038 -36.518 1.00 63.40 52 PHE C CA 1
ATOM 4518 C C . PHE C 1 53 ? -62.007 1.309 -37.125 1.00 64.78 52 PHE C C 1
ATOM 4519 O O . PHE C 1 53 ? -62.748 2.236 -37.416 1.00 65.71 52 PHE C O 1
ATOM 4527 N N . ASP C 1 54 ? -60.688 1.344 -37.288 1.00 65.71 53 ASP C N 1
ATOM 4528 C CA . ASP C 1 54 ? -59.971 2.519 -37.757 1.00 67.77 53 ASP C CA 1
ATOM 4529 C C . ASP C 1 54 ? -58.637 2.014 -38.286 1.00 69.20 53 ASP C C 1
ATOM 4530 O O . ASP C 1 54 ? -57.670 1.949 -37.550 1.00 68.63 53 ASP C O 1
ATOM 4535 N N . SER C 1 55 ? -58.583 1.638 -39.553 1.00 72.41 54 SER C N 1
ATOM 4536 C CA . SER C 1 55 ? -57.386 1.008 -40.063 1.00 73.11 54 SER C CA 1
ATOM 4537 C C . SER C 1 55 ? -56.266 1.992 -40.300 1.00 74.52 54 SER C C 1
ATOM 4538 O O . SER C 1 55 ? -55.107 1.600 -40.274 1.00 73.66 54 SER C O 1
ATOM 4541 N N . GLU C 1 56 ? -56.595 3.259 -40.539 1.00 77.78 55 GLU C N 1
ATOM 4542 C CA . GLU C 1 56 ? -55.551 4.269 -40.705 1.00 80.05 55 GLU C CA 1
ATOM 4543 C C . GLU C 1 56 ? -54.678 4.339 -39.453 1.00 77.15 55 GLU C C 1
ATOM 4544 O O . GLU C 1 56 ? -53.447 4.362 -39.538 1.00 76.73 55 GLU C O 1
ATOM 4550 N N . LEU C 1 57 ? -55.338 4.369 -38.297 1.00 75.53 56 LEU C N 1
ATOM 4551 C CA . LEU C 1 57 ? -54.685 4.393 -37.000 1.00 72.49 56 LEU C CA 1
ATOM 4552 C C . LEU C 1 57 ? -53.956 3.094 -36.714 1.00 71.77 56 LEU C C 1
ATOM 4553 O O . LEU C 1 57 ? -52.883 3.109 -36.129 1.00 70.64 56 LEU C O 1
ATOM 4558 N N . ALA C 1 58 ? -54.549 1.974 -37.122 1.00 73.25 57 ALA C N 1
ATOM 4559 C CA . ALA C 1 58 ? -53.966 0.646 -36.912 1.00 73.61 57 ALA C CA 1
ATOM 4560 C C . ALA C 1 58 ? -52.617 0.522 -37.599 1.00 75.71 57 ALA C C 1
ATOM 4561 O O . ALA C 1 58 ? -51.695 -0.100 -37.070 1.00 74.11 57 ALA C O 1
ATOM 4563 N N . HIS C 1 59 ? -52.509 1.118 -38.784 1.00 80.46 58 HIS C N 1
ATOM 4564 C CA . HIS C 1 59 ? -51.255 1.117 -39.510 1.00 83.19 58 HIS C CA 1
ATOM 4565 C C . HIS C 1 59 ? -50.248 2.073 -38.881 1.00 80.63 58 HIS C C 1
ATOM 4566 O O . HIS C 1 59 ? -49.050 1.808 -38.910 1.00 81.33 58 HIS C O 1
ATOM 4573 N N . GLU C 1 60 ? -50.732 3.149 -38.264 1.00 77.44 59 GLU C N 1
ATOM 4574 C CA . GLU C 1 60 ? -49.837 4.107 -37.620 1.00 73.62 59 GLU C CA 1
ATOM 4575 C C . GLU C 1 60 ? -49.215 3.604 -36.328 1.00 67.89 59 GLU C C 1
ATOM 4576 O O . GLU C 1 60 ? -48.251 4.180 -35.847 1.00 66.15 59 GLU C O 1
ATOM 4582 N N . VAL C 1 61 ? -49.736 2.535 -35.749 1.00 63.63 60 VAL C N 1
ATOM 4583 C CA . VAL C 1 61 ? -49.034 1.987 -34.593 1.00 59.22 60 VAL C CA 1
ATOM 4584 C C . VAL C 1 61 ? -47.907 1.066 -35.033 1.00 57.35 60 VAL C C 1
ATOM 4585 O O . VAL C 1 61 ? -46.954 0.871 -34.289 1.00 56.67 60 VAL C O 1
ATOM 4589 N N . ILE C 1 62 ? -48.002 0.491 -36.222 1.00 56.48 61 ILE C N 1
ATOM 4590 C CA . ILE C 1 62 ? -46.926 -0.376 -36.672 1.00 54.86 61 ILE C CA 1
ATOM 4591 C C . ILE C 1 62 ? -45.815 0.477 -37.245 1.00 57.68 61 ILE C C 1
ATOM 4592 O O . ILE C 1 62 ? -44.643 0.132 -37.135 1.00 56.64 61 ILE C O 1
ATOM 4597 N N . GLU C 1 63 ? -46.185 1.623 -37.807 1.00 62.16 62 GLU C N 1
ATOM 4598 C CA . GLU C 1 63 ? -45.203 2.550 -38.375 1.00 66.40 62 GLU C CA 1
ATOM 4599 C C . GLU C 1 63 ? -44.566 3.459 -37.333 1.00 64.99 62 GLU C C 1
ATOM 4600 O O . GLU C 1 63 ? -43.366 3.719 -37.399 1.00 65.06 62 GLU C O 1
ATOM 4606 N N . ASN C 1 64 ? -45.365 3.907 -36.367 1.00 64.51 63 ASN C N 1
ATOM 4607 C CA . ASN C 1 64 ? -44.888 4.756 -35.260 1.00 64.06 63 ASN C CA 1
ATOM 4608 C C . ASN C 1 64 ? -45.215 4.241 -33.848 1.00 61.44 63 ASN C C 1
ATOM 4609 O O . ASN C 1 64 ? -45.791 4.969 -33.044 1.00 60.73 63 ASN C O 1
ATOM 4614 N N . PRO C 1 65 ? -44.807 3.008 -33.519 1.00 60.05 64 PRO C N 1
ATOM 4615 C CA . PRO C 1 65 ? -45.273 2.415 -32.282 1.00 58.61 64 PRO C CA 1
ATOM 4616 C C . PRO C 1 65 ? -45.041 3.283 -31.046 1.00 58.03 64 PRO C C 1
ATOM 4617 O O . PRO C 1 65 ? -45.779 3.182 -30.063 1.00 57.04 64 PRO C O 1
ATOM 4621 N N . GLU C 1 66 ? -44.037 4.145 -31.098 1.00 58.89 65 GLU C N 1
ATOM 4622 C CA . GLU C 1 66 ? -43.751 4.996 -29.954 1.00 59.23 65 GLU C CA 1
ATOM 4623 C C . GLU C 1 66 ? -44.901 5.970 -29.666 1.00 59.33 65 GLU C C 1
ATOM 4624 O O . GLU C 1 66 ? -45.482 5.922 -28.581 1.00 58.38 65 GLU C O 1
ATOM 4630 N N . GLU C 1 67 ? -45.247 6.833 -30.615 1.00 60.69 66 GLU C N 1
ATOM 4631 C CA . GLU C 1 67 ? -46.305 7.812 -30.356 1.00 62.44 66 GLU C CA 1
ATOM 4632 C C . GLU C 1 67 ? -47.687 7.152 -30.307 1.00 60.06 66 GLU C C 1
ATOM 4633 O O . GLU C 1 67 ? -48.611 7.650 -29.660 1.00 59.68 66 GLU C O 1
ATOM 4639 N N . GLY C 1 68 ? -47.803 6.012 -30.979 1.00 57.94 67 GLY C N 1
ATOM 4640 C CA . GLY C 1 68 ? -49.035 5.229 -31.008 1.00 55.35 67 GLY C CA 1
ATOM 4641 C C . GLY C 1 68 ? -49.387 4.619 -29.669 1.00 52.34 67 GLY C C 1
ATOM 4642 O O . GLY C 1 68 ? -50.476 4.839 -29.163 1.00 52.77 67 GLY C O 1
ATOM 4643 N N . ILE C 1 69 ? -48.472 3.846 -29.093 1.00 49.51 68 ILE C N 1
ATOM 4644 C CA . ILE C 1 69 ? -48.714 3.247 -27.782 1.00 46.51 68 ILE C CA 1
ATOM 4645 C C . ILE C 1 69 ? -48.948 4.347 -26.748 1.00 46.96 68 ILE C C 1
ATOM 4646 O O . ILE C 1 69 ? -49.903 4.296 -25.979 1.00 46.36 68 ILE C O 1
ATOM 4651 N N . SER C 1 70 ? -48.098 5.364 -26.776 1.00 48.36 69 SER C N 1
ATOM 4652 C CA . SER C 1 70 ? -48.244 6.523 -25.890 1.00 49.80 69 SER C CA 1
ATOM 4653 C C . SER C 1 70 ? -49.611 7.179 -25.985 1.00 50.47 69 SER C C 1
ATOM 4654 O O . SER C 1 70 ? -50.186 7.528 -24.957 1.00 50.75 69 SER C O 1
ATOM 4657 N N . ALA C 1 71 ? -50.119 7.329 -27.211 1.00 51.27 70 ALA C N 1
ATOM 4658 C CA . ALA C 1 71 ? -51.462 7.883 -27.466 1.00 52.30 70 ALA C CA 1
ATOM 4659 C C . ALA C 1 71 ? -52.578 7.054 -26.857 1.00 51.96 70 ALA C C 1
ATOM 4660 O O . ALA C 1 71 ? -53.490 7.588 -26.222 1.00 51.82 70 ALA C O 1
ATOM 4662 N N . ALA C 1 72 ? -52.495 5.740 -27.075 1.00 52.30 71 ALA C N 1
ATOM 4663 C CA . ALA C 1 72 ? -53.447 4.750 -26.538 1.00 53.16 71 ALA C CA 1
ATOM 4664 C C . ALA C 1 72 ? -53.506 4.762 -25.004 1.00 54.41 71 ALA C C 1
ATOM 4665 O O . ALA C 1 72 ? -54.596 4.726 -24.395 1.00 54.28 71 ALA C O 1
ATOM 4667 N N . GLU C 1 73 ? -52.324 4.833 -24.394 1.00 56.91 72 GLU C N 1
ATOM 4668 C CA . GLU C 1 73 ? -52.204 4.891 -22.951 1.00 59.49 72 GLU C CA 1
ATOM 4669 C C . GLU C 1 73 ? -52.805 6.156 -22.370 1.00 61.15 72 GLU C C 1
ATOM 4670 O O . GLU C 1 73 ? -53.465 6.088 -21.343 1.00 61.78 72 GLU C O 1
ATOM 4676 N N . ASP C 1 74 ? -52.607 7.294 -23.030 1.00 63.00 73 ASP C N 1
ATOM 4677 C CA . ASP C 1 74 ? -53.257 8.536 -22.612 1.00 65.30 73 ASP C CA 1
ATOM 4678 C C . ASP C 1 74 ? -54.772 8.405 -22.718 1.00 63.91 73 ASP C C 1
ATOM 4679 O O . ASP C 1 74 ? -55.517 8.853 -21.834 1.00 63.81 73 ASP C O 1
ATOM 4684 N N . ALA C 1 75 ? -55.223 7.780 -23.802 1.00 62.11 74 ALA C N 1
ATOM 4685 C CA . ALA C 1 75 ? -56.649 7.550 -24.005 1.00 60.50 74 ALA C CA 1
ATOM 4686 C C . ALA C 1 75 ? -57.257 6.705 -22.882 1.00 57.25 74 ALA C C 1
ATOM 4687 O O . ALA C 1 75 ? -58.276 7.108 -22.318 1.00 58.09 74 ALA C O 1
ATOM 4689 N N . ILE C 1 76 ? -56.629 5.567 -22.546 1.00 51.80 75 ILE C N 1
ATOM 4690 C CA . ILE C 1 76 ? -57.068 4.778 -21.405 1.00 47.09 75 ILE C CA 1
ATOM 4691 C C . ILE C 1 76 ? -57.238 5.635 -20.162 1.00 49.60 75 ILE C C 1
ATOM 4692 O O . ILE C 1 76 ? -58.246 5.534 -19.460 1.00 49.53 75 ILE C O 1
ATOM 4697 N N . GLN C 1 77 ? -56.263 6.499 -19.911 1.00 52.10 76 GLN C N 1
ATOM 4698 C CA . GLN C 1 77 ? -56.345 7.456 -18.799 1.00 55.22 76 GLN C CA 1
ATOM 4699 C C . GLN C 1 77 ? -57.568 8.367 -18.925 1.00 56.38 76 GLN C C 1
ATOM 4700 O O . GLN C 1 77 ? -58.215 8.692 -17.924 1.00 57.42 76 GLN C O 1
ATOM 4706 N N . ILE C 1 78 ? -57.908 8.750 -20.146 1.00 56.76 77 ILE C N 1
ATOM 4707 C CA . ILE C 1 78 ? -59.070 9.620 -20.330 1.00 58.44 77 ILE C CA 1
ATOM 4708 C C . ILE C 1 78 ? -60.382 8.927 -19.996 1.00 58.20 77 ILE C C 1
ATOM 4709 O O . ILE C 1 78 ? -61.175 9.457 -19.222 1.00 59.01 77 ILE C O 1
ATOM 4714 N N . VAL C 1 79 ? -60.615 7.745 -20.554 1.00 57.38 78 VAL C N 1
ATOM 4715 C CA . VAL C 1 79 ? -61.871 7.054 -20.255 1.00 57.72 78 VAL C CA 1
ATOM 4716 C C . VAL C 1 79 ? -61.988 6.690 -18.778 1.00 57.48 78 VAL C C 1
ATOM 4717 O O . VAL C 1 79 ? -63.069 6.765 -18.223 1.00 58.54 78 VAL C O 1
ATOM 4721 N N . LEU C 1 80 ? -60.882 6.318 -18.143 1.00 56.68 79 LEU C N 1
ATOM 4722 C CA . LEU C 1 80 ? -60.884 6.112 -16.702 1.00 56.47 79 LEU C CA 1
ATOM 4723 C C . LEU C 1 80 ? -61.399 7.338 -15.962 1.00 59.42 79 LEU C C 1
ATOM 4724 O O . LEU C 1 80 ? -62.338 7.234 -15.176 1.00 60.57 79 LEU C O 1
ATOM 4729 N N . ARG C 1 81 ? -60.812 8.499 -16.229 1.00 61.87 80 ARG C N 1
ATOM 4730 C CA . ARG C 1 81 ? -61.259 9.725 -15.581 1.00 65.54 80 ARG C CA 1
ATOM 4731 C C . ARG C 1 81 ? -62.704 10.093 -15.951 1.00 67.24 80 ARG C C 1
ATOM 4732 O O . ARG C 1 81 ? -63.529 10.338 -15.071 1.00 67.47 80 ARG C O 1
ATOM 4740 N N . GLU C 1 82 ? -63.025 10.085 -17.240 1.00 69.16 81 GLU C N 1
ATOM 4741 C CA . GLU C 1 82 ? -64.323 10.592 -17.696 1.00 72.98 81 GLU C CA 1
ATOM 4742 C C . GLU C 1 82 ? -65.514 9.643 -17.468 1.00 73.37 81 GLU C C 1
ATOM 4743 O O . GLU C 1 82 ? -66.648 10.080 -17.211 1.00 74.58 81 GLU C O 1
ATOM 4749 N N . ASP C 1 83 ? -65.250 8.347 -17.551 1.00 73.13 82 ASP C N 1
ATOM 4750 C CA . ASP C 1 83 ? -66.315 7.349 -17.558 1.00 73.80 82 ASP C CA 1
ATOM 4751 C C . ASP C 1 83 ? -66.356 6.439 -16.339 1.00 71.21 82 ASP C C 1
ATOM 4752 O O . ASP C 1 83 ? -67.373 5.803 -16.086 1.00 72.46 82 ASP C O 1
ATOM 4757 N N . PHE C 1 84 ? -65.262 6.355 -15.593 1.00 67.01 83 PHE C N 1
ATOM 4758 C CA . PHE C 1 84 ? -65.245 5.519 -14.411 1.00 62.78 83 PHE C CA 1
ATOM 4759 C C . PHE C 1 84 ? -64.995 6.326 -13.160 1.00 63.69 83 PHE C C 1
ATOM 4760 O O . PHE C 1 84 ? -64.991 5.764 -12.070 1.00 64.26 83 PHE C O 1
ATOM 4768 N N . GLN C 1 85 ? -64.810 7.641 -13.324 1.00 63.94 84 GLN C N 1
ATOM 4769 C CA . GLN C 1 85 ? -64.453 8.564 -12.238 1.00 65.04 84 GLN C CA 1
ATOM 4770 C C . GLN C 1 85 ? -63.235 8.085 -11.458 1.00 66.07 84 GLN C C 1
ATOM 4771 O O . GLN C 1 85 ? -63.284 7.971 -10.233 1.00 65.99 84 GLN C O 1
ATOM 4777 N N . ARG C 1 86 ? -62.154 7.792 -12.177 1.00 67.94 85 ARG C N 1
ATOM 4778 C CA . ARG C 1 86 ? -60.918 7.318 -11.575 1.00 71.17 85 ARG C CA 1
ATOM 4779 C C . ARG C 1 86 ? -59.741 8.105 -12.114 1.00 74.65 85 ARG C C 1
ATOM 4780 O O . ARG C 1 86 ? -59.456 8.046 -13.304 1.00 74.47 85 ARG C O 1
ATOM 4788 N N . GLU C 1 87 ? -59.051 8.841 -11.251 1.00 80.33 86 GLU C N 1
ATOM 4789 C CA . GLU C 1 87 ? -57.912 9.648 -11.698 1.00 85.13 86 GLU C CA 1
ATOM 4790 C C . GLU C 1 87 ? -56.587 9.139 -11.130 1.00 87.00 86 GLU C C 1
ATOM 4791 O O . GLU C 1 87 ? -55.550 9.185 -11.793 1.00 86.02 86 GLU C O 1
ATOM 4797 N N . ASP C 1 88 ? -56.652 8.612 -9.914 1.00 91.22 87 ASP C N 1
ATOM 4798 C CA . ASP C 1 88 ? -55.481 8.180 -9.162 1.00 95.13 87 ASP C CA 1
ATOM 4799 C C . ASP C 1 88 ? -54.928 6.792 -9.543 1.00 89.17 87 ASP C C 1
ATOM 4800 O O . ASP C 1 88 ? -54.137 6.219 -8.788 1.00 88.80 87 ASP C O 1
ATOM 4805 N N . VAL C 1 89 ? -55.330 6.254 -10.700 1.00 82.90 88 VAL C N 1
ATOM 4806 C CA . VAL C 1 89 ? -54.779 4.969 -11.175 1.00 76.31 88 VAL C CA 1
ATOM 4807 C C . VAL C 1 89 ? -53.426 5.217 -11.815 1.00 74.61 88 VAL C C 1
ATOM 4808 O O . VAL C 1 89 ? -53.189 6.292 -12.402 1.00 75.36 88 VAL C O 1
ATOM 4812 N N . GLY C 1 90 ? -52.544 4.222 -11.700 1.00 71.40 89 GLY C N 1
ATOM 4813 C CA . GLY C 1 90 ? -51.165 4.364 -12.161 1.00 67.67 89 GLY C CA 1
ATOM 4814 C C . GLY C 1 90 ? -50.992 4.363 -13.669 1.00 64.40 89 GLY C C 1
ATOM 4815 O O . GLY C 1 90 ? -51.950 4.531 -14.437 1.00 63.33 89 GLY C O 1
ATOM 4816 N N . LYS C 1 91 ? -49.747 4.198 -14.089 1.00 62.44 90 LYS C N 1
ATOM 4817 C CA . LYS C 1 91 ? -49.447 3.941 -15.472 1.00 60.12 90 LYS C CA 1
ATOM 4818 C C . LYS C 1 91 ? -50.115 2.608 -15.834 1.00 58.08 90 LYS C C 1
ATOM 4819 O O . LYS C 1 91 ? -49.942 1.591 -15.132 1.00 58.19 90 LYS C O 1
ATOM 4825 N N . ILE C 1 92 ? -50.922 2.647 -16.896 1.00 55.67 91 ILE C N 1
ATOM 4826 C CA . ILE C 1 92 ? -51.525 1.442 -17.458 1.00 53.22 91 ILE C CA 1
ATOM 4827 C C . ILE C 1 92 ? -51.006 1.253 -18.867 1.00 51.31 91 ILE C C 1
ATOM 4828 O O . ILE C 1 92 ? -51.057 2.182 -19.673 1.00 50.70 91 ILE C O 1
ATOM 4833 N N . HIS C 1 93 ? -50.532 0.041 -19.153 1.00 49.73 92 HIS C N 1
ATOM 4834 C CA . HIS C 1 93 ? -49.860 -0.252 -20.414 1.00 48.10 92 HIS C CA 1
ATOM 4835 C C . HIS C 1 93 ? -50.873 -0.505 -21.520 1.00 47.16 92 HIS C C 1
ATOM 4836 O O . HIS C 1 93 ? -51.978 -0.963 -21.243 1.00 48.98 92 HIS C O 1
ATOM 4843 N N . ALA C 1 94 ? -50.491 -0.189 -22.759 1.00 44.07 93 ALA C N 1
ATOM 4844 C CA . ALA C 1 94 ? -51.265 -0.512 -23.939 1.00 41.46 93 ALA C CA 1
ATOM 4845 C C . ALA C 1 94 ? -50.485 -1.585 -24.639 1.00 40.50 93 ALA C C 1
ATOM 4846 O O . ALA C 1 94 ? -49.374 -1.346 -25.095 1.00 40.25 93 ALA C O 1
ATOM 4848 N N . ARG C 1 95 ? -51.033 -2.784 -24.714 1.00 40.50 94 ARG C N 1
ATOM 4849 C CA . ARG C 1 95 ? -50.238 -3.900 -25.213 1.00 40.68 94 ARG C CA 1
ATOM 4850 C C . ARG C 1 95 ? -50.861 -4.563 -26.440 1.00 42.92 94 ARG C C 1
ATOM 4851 O O . ARG C 1 95 ? -51.793 -5.362 -26.313 1.00 44.65 94 ARG C O 1
ATOM 4859 N N . PHE C 1 96 ? -50.362 -4.208 -27.631 1.00 44.09 95 PHE C N 1
ATOM 4860 C CA . PHE C 1 96 ? -50.960 -4.654 -28.901 1.00 45.47 95 PHE C CA 1
ATOM 4861 C C . PHE C 1 96 ? -50.566 -6.070 -29.269 1.00 48.43 95 PHE C C 1
ATOM 4862 O O . PHE C 1 96 ? -49.410 -6.448 -29.166 1.00 48.79 95 PHE C O 1
ATOM 4870 N N . TYR C 1 97 ? -51.518 -6.859 -29.719 1.00 52.00 96 TYR C N 1
ATOM 4871 C CA . TYR C 1 97 ? -51.186 -8.214 -30.106 1.00 56.14 96 TYR C CA 1
ATOM 4872 C C . TYR C 1 97 ? -51.887 -8.606 -31.408 1.00 59.32 96 TYR C C 1
ATOM 4873 O O . TYR C 1 97 ? -52.738 -7.866 -31.915 1.00 59.50 96 TYR C O 1
ATOM 4882 N N . ASN C 1 98 ? -51.510 -9.753 -31.962 1.00 62.79 97 ASN C N 1
ATOM 4883 C CA . ASN C 1 98 ? -52.147 -10.244 -33.175 1.00 66.40 97 ASN C CA 1
ATOM 4884 C C . ASN C 1 98 ? -52.005 -9.299 -34.373 1.00 67.24 97 ASN C C 1
ATOM 4885 O O . ASN C 1 98 ? -52.994 -8.809 -34.919 1.00 69.33 97 ASN C O 1
ATOM 4890 N N . LEU C 1 99 ? -50.765 -9.052 -34.775 1.00 66.10 98 LEU C N 1
ATOM 4891 C CA . LEU C 1 99 ? -50.473 -8.151 -35.884 1.00 65.05 98 LEU C CA 1
ATOM 4892 C C . LEU C 1 99 ? -50.621 -8.886 -37.215 1.00 69.04 98 LEU C C 1
ATOM 4893 O O . LEU C 1 99 ? -50.623 -10.126 -37.234 1.00 70.24 98 LEU C O 1
ATOM 4898 N N . PRO C 1 100 ? -50.750 -8.132 -38.334 1.00 71.49 99 PRO C N 1
ATOM 4899 C CA . PRO C 1 100 ? -51.025 -8.758 -39.629 1.00 76.03 99 PRO C CA 1
ATOM 4900 C C . PRO C 1 100 ? -49.959 -9.774 -40.030 1.00 80.20 99 PRO C C 1
ATOM 4901 O O . PRO C 1 100 ? -50.283 -10.941 -40.241 1.00 82.03 99 PRO C O 1
ATOM 4905 N N . GLU C 1 101 ? -48.701 -9.347 -40.103 1.00 83.47 100 GLU C N 1
ATOM 4906 C CA . GLU C 1 101 ? -47.624 -10.263 -40.485 1.00 88.52 100 GLU C CA 1
ATOM 4907 C C . GLU C 1 101 ? -46.689 -10.620 -39.334 1.00 81.27 100 GLU C C 1
ATOM 4908 O O . GLU C 1 101 ? -46.153 -9.765 -38.630 1.00 78.01 100 GLU C O 1
ATOM 4914 N N . THR C 1 102 ? -46.524 -11.920 -39.156 1.00 70.82 101 THR C N 1
ATOM 4915 C CA . THR C 1 102 ? -45.742 -12.464 -38.064 1.00 64.26 101 THR C CA 1
ATOM 4916 C C . THR C 1 102 ? -44.471 -13.092 -38.629 1.00 62.62 101 THR C C 1
ATOM 4917 O O . THR C 1 102 ? -44.509 -14.120 -39.304 1.00 63.89 101 THR C O 1
ATOM 4921 N N . LEU C 1 103 ? -43.344 -12.446 -38.373 1.00 59.22 102 LEU C N 1
ATOM 4922 C CA . LEU C 1 103 ? -42.076 -12.864 -38.967 1.00 58.47 102 LEU C CA 1
ATOM 4923 C C . LEU C 1 103 ? -41.163 -13.630 -37.997 1.00 59.82 102 LEU C C 1
ATOM 4924 O O . LEU C 1 103 ? -41.415 -13.665 -36.795 1.00 58.53 102 LEU C O 1
ATOM 4929 N N . MET C 1 104 ? -40.105 -14.232 -38.528 1.00 63.59 103 MET C N 1
ATOM 4930 C CA . MET C 1 104 ? -39.218 -15.058 -37.725 1.00 67.16 103 MET C CA 1
ATOM 4931 C C . MET C 1 104 ? -37.993 -14.278 -37.309 1.00 64.22 103 MET C C 1
ATOM 4932 O O . MET C 1 104 ? -37.679 -13.281 -37.923 1.00 64.05 103 MET C O 1
ATOM 4937 N N . VAL C 1 105 ? -37.301 -14.748 -36.274 1.00 62.15 104 VAL C N 1
ATOM 4938 C CA . VAL C 1 105 ? -36.073 -14.118 -35.781 1.00 58.94 104 VAL C CA 1
ATOM 4939 C C . VAL C 1 105 ? -35.078 -13.848 -36.920 1.00 61.70 104 VAL C C 1
ATOM 4940 O O . VAL C 1 105 ? -34.560 -12.734 -37.048 1.00 60.95 104 VAL C O 1
ATOM 4944 N N . LYS C 1 106 ? -34.844 -14.842 -37.768 1.00 65.71 105 LYS C N 1
ATOM 4945 C CA . LYS C 1 106 ? -33.919 -14.686 -38.896 1.00 69.28 105 LYS C CA 1
ATOM 4946 C C . LYS C 1 106 ? -34.344 -13.614 -39.896 1.00 67.00 105 LYS C C 1
ATOM 4947 O O . LYS C 1 106 ? -33.522 -13.134 -40.647 1.00 66.72 105 LYS C O 1
ATOM 4953 N N . ASP C 1 107 ? -35.623 -13.252 -39.893 1.00 65.55 106 ASP C N 1
ATOM 4954 C CA . ASP C 1 107 ? -36.176 -12.225 -40.790 1.00 64.67 106 ASP C CA 1
ATOM 4955 C C . ASP C 1 107 ? -36.030 -10.785 -40.256 1.00 60.46 106 ASP C C 1
ATOM 4956 O O . ASP C 1 107 ? -36.398 -9.829 -40.937 1.00 59.72 106 ASP C O 1
ATOM 4961 N N . ILE C 1 108 ? -35.533 -10.632 -39.032 1.00 56.54 107 ILE C N 1
ATOM 4962 C CA . ILE C 1 108 ? -35.525 -9.324 -38.406 1.00 52.28 107 ILE C CA 1
ATOM 4963 C C . ILE C 1 108 ? -34.272 -8.581 -38.839 1.00 52.47 107 ILE C C 1
ATOM 4964 O O . ILE C 1 108 ? -33.160 -9.118 -38.748 1.00 53.75 107 ILE C O 1
ATOM 4969 N N . GLY C 1 109 ? -34.441 -7.350 -39.305 1.00 50.98 108 GLY C N 1
ATOM 4970 C CA . GLY C 1 109 ? -33.306 -6.586 -39.772 1.00 50.47 108 GLY C CA 1
ATOM 4971 C C . GLY C 1 109 ? -33.492 -5.091 -39.734 1.00 50.10 108 GLY C C 1
ATOM 4972 O O . GLY C 1 109 ? -34.434 -4.573 -39.138 1.00 49.22 108 GLY C O 1
ATOM 4973 N N . ALA C 1 110 ? -32.579 -4.400 -40.402 1.00 51.05 109 ALA C N 1
ATOM 4974 C CA . ALA C 1 110 ? -32.519 -2.954 -40.411 1.00 51.59 109 ALA C CA 1
ATOM 4975 C C . ALA C 1 110 ? -33.830 -2.314 -40.811 1.00 52.11 109 ALA C C 1
ATOM 4976 O O . ALA C 1 110 ? -34.068 -1.147 -40.478 1.00 52.73 109 ALA C O 1
ATOM 4978 N N . GLU C 1 111 ? -34.680 -3.056 -41.514 1.00 52.43 110 GLU C N 1
ATOM 4979 C CA . GLU C 1 111 ? -35.926 -2.499 -42.014 1.00 54.03 110 GLU C CA 1
ATOM 4980 C C . GLU C 1 111 ? -37.005 -2.613 -40.980 1.00 50.86 110 GLU C C 1
ATOM 4981 O O . GLU C 1 111 ? -38.170 -2.642 -41.309 1.00 51.46 110 GLU C O 1
ATOM 4987 N N . HIS C 1 112 ? -36.648 -2.702 -39.721 1.00 47.43 111 HIS C N 1
ATOM 4988 C CA . HIS C 1 112 ? -37.667 -2.840 -38.719 1.00 44.76 111 HIS C CA 1
ATOM 4989 C C . HIS C 1 112 ? -37.407 -1.888 -37.590 1.00 44.08 111 HIS C C 1
ATOM 4990 O O . HIS C 1 112 ? -38.297 -1.631 -36.786 1.00 44.16 111 HIS C O 1
ATOM 4997 N N . ILE C 1 113 ? -36.180 -1.375 -37.522 1.00 43.73 112 ILE C N 1
ATOM 4998 C CA . ILE C 1 113 ? -35.784 -0.373 -36.538 1.00 43.57 112 ILE C CA 1
ATOM 4999 C C . ILE C 1 113 ? -36.910 0.625 -36.294 1.00 45.60 112 ILE C C 1
ATOM 5000 O O . ILE C 1 113 ? -37.418 1.256 -37.221 1.00 45.19 112 ILE C O 1
ATOM 5005 N N . ASN C 1 114 ? -37.313 0.693 -35.031 1.00 48.02 113 ASN C N 1
ATOM 5006 C CA . ASN C 1 114 ? -38.355 1.588 -34.560 1.00 51.97 113 ASN C CA 1
ATOM 5007 C C . ASN C 1 114 ? -39.752 1.327 -35.093 1.00 53.43 113 ASN C C 1
ATOM 5008 O O . ASN C 1 114 ? -40.553 2.251 -35.220 1.00 55.35 113 ASN C O 1
ATOM 5013 N N . LYS C 1 115 ? -40.043 0.072 -35.391 1.00 54.00 114 LYS C N 1
ATOM 5014 C CA . LYS C 1 115 ? -41.366 -0.304 -35.869 1.00 55.05 114 LYS C CA 1
ATOM 5015 C C . LYS C 1 115 ? -41.853 -1.541 -35.133 1.00 53.56 114 LYS C C 1
ATOM 5016 O O . LYS C 1 115 ? -41.093 -2.506 -34.927 1.00 54.48 114 LYS C O 1
ATOM 5022 N N . LEU C 1 116 ? -43.121 -1.503 -34.725 1.00 51.16 115 LEU C N 1
ATOM 5023 C CA . LEU C 1 116 ? -43.697 -2.626 -34.011 1.00 47.35 115 LEU C CA 1
ATOM 5024 C C . LEU C 1 116 ? -43.726 -3.851 -34.924 1.00 45.37 115 LEU C C 1
ATOM 5025 O O . LEU C 1 116 ? -44.215 -3.787 -36.056 1.00 45.56 115 LEU C O 1
ATOM 5030 N N . ILE C 1 117 ? -43.173 -4.955 -34.444 1.00 42.71 116 ILE C N 1
ATOM 5031 C CA . ILE C 1 117 ? -43.152 -6.193 -35.238 1.00 42.74 116 ILE C CA 1
ATOM 5032 C C . ILE C 1 117 ? -43.635 -7.315 -34.375 1.00 42.83 116 ILE C C 1
ATOM 5033 O O . ILE C 1 117 ? -43.513 -7.263 -33.159 1.00 41.40 116 ILE C O 1
ATOM 5038 N N . GLN C 1 118 ? -44.177 -8.337 -35.002 1.00 45.63 117 GLN C N 1
ATOM 5039 C CA . GLN C 1 118 ? -44.580 -9.536 -34.282 1.00 47.75 117 GLN C CA 1
ATOM 5040 C C . GLN C 1 118 ? -43.528 -10.563 -34.565 1.00 48.44 117 GLN C C 1
ATOM 5041 O O . GLN C 1 118 ? -43.098 -10.694 -35.706 1.00 49.88 117 GLN C O 1
ATOM 5047 N N . VAL C 1 119 ? -43.101 -11.292 -33.548 1.00 49.10 118 VAL C N 1
ATOM 5048 C CA . VAL C 1 119 ? -42.129 -12.372 -33.760 1.00 50.78 118 VAL C CA 1
ATOM 5049 C C . VAL C 1 119 ? -42.487 -13.672 -33.063 1.00 55.40 118 VAL C C 1
ATOM 5050 O O . VAL C 1 119 ? -42.804 -13.674 -31.873 1.00 54.09 118 VAL C O 1
ATOM 5054 N N . GLU C 1 120 ? -42.419 -14.768 -33.804 1.00 62.78 119 GLU C N 1
ATOM 5055 C CA . GLU C 1 120 ? -42.564 -16.113 -33.247 1.00 70.56 119 GLU C CA 1
ATOM 5056 C C . GLU C 1 120 ? -41.167 -16.638 -32.964 1.00 69.85 119 GLU C C 1
ATOM 5057 O O . GLU C 1 120 ? -40.252 -16.407 -33.743 1.00 69.56 119 GLU C O 1
ATOM 5063 N N . GLY C 1 121 ? -40.989 -17.338 -31.853 1.00 69.97 120 GLY C N 1
ATOM 5064 C CA . GLY C 1 121 ? -39.702 -17.974 -31.564 1.00 71.03 120 GLY C CA 1
ATOM 5065 C C . GLY C 1 121 ? -39.702 -18.814 -30.301 1.00 72.05 120 GLY C C 1
ATOM 5066 O O . GLY C 1 121 ? -40.760 -19.101 -29.744 1.00 72.12 120 GLY C O 1
AT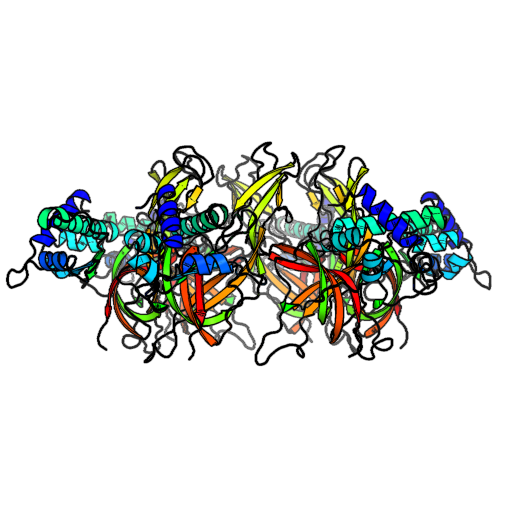OM 5067 N N . ILE C 1 122 ? -38.511 -19.203 -29.849 1.00 73.31 121 ILE C N 1
ATOM 5068 C CA . ILE C 1 122 ? -38.343 -19.993 -28.623 1.00 74.51 121 ILE C CA 1
ATOM 5069 C C . ILE C 1 122 ? -37.357 -19.323 -27.660 1.00 75.52 121 ILE C C 1
ATOM 5070 O O . ILE C 1 122 ? -36.307 -18.837 -28.085 1.00 76.53 121 ILE C O 1
ATOM 5075 N N . VAL C 1 123 ? -37.709 -19.291 -26.375 1.00 75.92 122 VAL C N 1
ATOM 5076 C CA . VAL C 1 123 ? -36.916 -18.601 -25.359 1.00 75.99 122 VAL C CA 1
ATOM 5077 C C . VAL C 1 123 ? -35.712 -19.457 -24.980 1.00 79.52 122 VAL C C 1
ATOM 5078 O O . VAL C 1 123 ? -35.875 -20.611 -24.608 1.00 81.82 122 VAL C O 1
ATOM 5082 N N . THR C 1 124 ? -34.512 -18.885 -25.088 1.00 80.41 123 THR C N 1
ATOM 5083 C CA . THR C 1 124 ? -33.266 -19.598 -24.797 1.00 84.22 123 THR C CA 1
ATOM 5084 C C . THR C 1 124 ? -32.676 -19.171 -23.462 1.00 83.70 123 THR C C 1
ATOM 5085 O O . THR C 1 124 ? -32.109 -19.986 -22.744 1.00 86.43 123 THR C O 1
ATOM 5089 N N . ARG C 1 125 ? -32.781 -17.884 -23.151 1.00 80.26 124 ARG C N 1
ATOM 5090 C CA . ARG C 1 125 ? -32.245 -17.354 -21.912 1.00 79.88 124 ARG C CA 1
ATOM 5091 C C . ARG C 1 125 ? -33.219 -16.368 -21.294 1.00 76.07 124 ARG C C 1
ATOM 5092 O O . ARG C 1 125 ? -33.960 -15.696 -22.008 1.00 73.65 124 ARG C O 1
ATOM 5100 N N . VAL C 1 126 ? -33.200 -16.279 -19.966 1.00 75.01 125 VAL C N 1
ATOM 5101 C CA . VAL C 1 126 ? -33.939 -15.249 -19.245 1.00 71.14 125 VAL C CA 1
ATOM 5102 C C . VAL C 1 126 ? -33.056 -14.667 -18.151 1.00 74.02 125 VAL C C 1
ATOM 5103 O O . VAL C 1 126 ? -32.418 -15.413 -17.401 1.00 76.38 125 VAL C O 1
ATOM 5107 N N . GLY C 1 127 ? -33.011 -13.339 -18.062 1.00 74.10 126 GLY C N 1
ATOM 5108 C CA . GLY C 1 127 ? -32.224 -12.656 -17.026 1.00 78.25 126 GLY C CA 1
ATOM 5109 C C . GLY C 1 127 ? -32.838 -12.802 -15.652 1.00 80.81 126 GLY C C 1
ATOM 5110 O O . GLY C 1 127 ? -33.951 -13.304 -15.512 1.00 78.83 126 GLY C O 1
ATOM 5111 N N . GLU C 1 128 ? -32.104 -12.387 -14.627 1.00 85.71 127 GLU C N 1
ATOM 5112 C CA . GLU C 1 128 ? -32.683 -12.283 -13.296 1.00 88.80 127 GLU C CA 1
ATOM 5113 C C . GLU C 1 128 ? -33.389 -10.950 -13.245 1.00 82.85 127 GLU C C 1
ATOM 5114 O O . GLU C 1 128 ? -33.081 -10.063 -14.031 1.00 82.08 127 GLU C O 1
ATOM 5120 N N . ILE C 1 129 ? -34.338 -10.802 -12.336 1.00 75.33 128 ILE C N 1
ATOM 5121 C CA . ILE C 1 129 ? -35.214 -9.643 -12.393 1.00 67.14 128 ILE C CA 1
ATOM 5122 C C . ILE C 1 129 ? -34.716 -8.467 -11.569 1.00 65.79 128 ILE C C 1
ATOM 5123 O O . ILE C 1 129 ? -34.738 -8.487 -10.344 1.00 66.78 128 ILE C O 1
ATOM 5128 N N . LYS C 1 130 ? -34.286 -7.429 -12.260 1.00 63.08 129 LYS C N 1
ATOM 5129 C CA . LYS C 1 130 ? -33.706 -6.274 -11.606 1.00 62.69 129 LYS C CA 1
ATOM 5130 C C . LYS C 1 130 ? -34.623 -5.057 -11.693 1.00 57.78 129 LYS C C 1
ATOM 5131 O O . LYS C 1 130 ? -35.469 -4.980 -12.575 1.00 55.40 129 LYS C O 1
ATOM 5137 N N . PRO C 1 131 ? -34.475 -4.109 -10.762 1.00 56.53 130 PRO C N 1
ATOM 5138 C CA . PRO C 1 131 ? -35.219 -2.853 -10.837 1.00 53.90 130 PRO C CA 1
ATOM 5139 C C . PRO C 1 131 ? -34.679 -1.944 -11.920 1.00 52.98 130 PRO C C 1
ATOM 5140 O O . PRO C 1 131 ? -33.479 -1.846 -12.086 1.00 54.58 130 PRO C O 1
ATOM 5144 N N . PHE C 1 132 ? -35.567 -1.281 -12.641 1.00 51.63 131 PHE C N 1
ATOM 5145 C CA . PHE C 1 132 ? -35.196 -0.254 -13.614 1.00 52.31 131 PHE C CA 1
ATOM 5146 C C . PHE C 1 132 ? -35.803 1.106 -13.233 1.00 51.79 131 PHE C C 1
ATOM 5147 O O . PHE C 1 132 ? -36.961 1.154 -12.806 1.00 51.04 131 PHE C O 1
ATOM 5155 N N . VAL C 1 133 ? -35.052 2.205 -13.375 1.00 53.27 132 VAL C N 1
ATOM 5156 C CA . VAL C 1 133 ? -35.636 3.551 -13.144 1.00 54.08 132 VAL C CA 1
ATOM 5157 C C . VAL C 1 133 ? -36.403 4.005 -14.355 1.00 55.33 132 VAL C C 1
ATOM 5158 O O . VAL C 1 133 ? -35.793 4.525 -15.294 1.00 56.41 132 VAL C O 1
ATOM 5162 N N . SER C 1 134 ? -37.721 3.851 -14.359 1.00 56.80 133 SER C N 1
ATOM 5163 C CA . SER C 1 134 ? -38.462 4.282 -15.531 1.00 58.89 133 SER C CA 1
ATOM 5164 C C . SER C 1 134 ? -38.455 5.808 -15.587 1.00 60.28 133 SER C C 1
ATOM 5165 O O . SER C 1 134 ? -38.372 6.398 -16.653 1.00 61.81 133 SER C O 1
ATOM 5168 N N . VAL C 1 135 ? -38.496 6.442 -14.427 1.00 61.04 134 VAL C N 1
ATOM 5169 C CA . VAL C 1 135 ? -38.360 7.886 -14.342 1.00 61.91 134 VAL C CA 1
ATOM 5170 C C . VAL C 1 135 ? -37.424 8.196 -13.181 1.00 64.80 134 VAL C C 1
ATOM 5171 O O . VAL C 1 135 ? -37.707 7.848 -12.028 1.00 65.18 134 VAL C O 1
ATOM 5175 N N . ALA C 1 136 ? -36.306 8.840 -13.487 1.00 67.98 135 ALA C N 1
ATOM 5176 C CA . ALA C 1 136 ? -35.356 9.257 -12.464 1.00 71.16 135 ALA C CA 1
ATOM 5177 C C . ALA C 1 136 ? -35.638 10.695 -12.067 1.00 74.28 135 ALA C C 1
ATOM 5178 O O . ALA C 1 136 ? -35.944 11.527 -12.916 1.00 76.48 135 ALA C O 1
ATOM 5180 N N . VAL C 1 137 ? -35.562 10.977 -10.773 1.00 77.01 136 VAL C N 1
ATOM 5181 C CA . VAL C 1 137 ? -35.667 12.339 -10.284 1.00 80.26 136 VAL C CA 1
ATOM 5182 C C . VAL C 1 137 ? -34.319 12.668 -9.677 1.00 85.77 136 VAL C C 1
ATOM 5183 O O . VAL C 1 137 ? -33.861 11.985 -8.760 1.00 85.15 136 VAL C O 1
ATOM 5187 N N . PHE C 1 138 ? -33.669 13.692 -10.219 1.00 93.28 137 PHE C N 1
ATOM 5188 C CA . PHE C 1 138 ? -32.411 14.169 -9.675 1.00 101.14 137 PHE C CA 1
ATOM 5189 C C . PHE C 1 138 ? -32.657 15.406 -8.834 1.00 104.97 137 PHE C C 1
ATOM 5190 O O . PHE C 1 138 ? -33.331 16.349 -9.268 1.00 106.75 137 PHE C O 1
ATOM 5198 N N . VAL C 1 139 ? -32.121 15.390 -7.620 1.00 108.27 138 VAL C N 1
ATOM 5199 C CA . VAL C 1 139 ? -32.296 16.508 -6.715 1.00 111.42 138 VAL C CA 1
ATOM 5200 C C . VAL C 1 139 ? -30.977 17.228 -6.508 1.00 117.61 138 VAL C C 1
ATOM 5201 O O . VAL C 1 139 ? -29.938 16.600 -6.314 1.00 117.83 138 VAL C O 1
ATOM 5205 N N . CYS C 1 140 ? -31.040 18.554 -6.582 1.00 124.22 139 CYS C N 1
ATOM 5206 C CA . CYS C 1 140 ? -29.902 19.403 -6.306 1.00 132.52 139 CYS C CA 1
ATOM 5207 C C . CYS C 1 140 ? -29.582 19.381 -4.818 1.00 136.65 139 CYS C C 1
ATOM 5208 O O . CYS C 1 140 ? -30.397 19.783 -3.981 1.00 137.59 139 CYS C O 1
ATOM 5211 N N . LYS C 1 141 ? -28.387 18.898 -4.501 1.00 140.93 140 LYS C N 1
ATOM 5212 C CA . LYS C 1 141 ? -27.907 18.824 -3.126 1.00 144.09 140 LYS C CA 1
ATOM 5213 C C . LYS C 1 141 ? -27.750 20.224 -2.507 1.00 147.30 140 LYS C C 1
ATOM 5214 O O . LYS C 1 141 ? -27.776 20.377 -1.287 1.00 151.37 140 LYS C O 1
ATOM 5220 N N . ASP C 1 142 ? -27.612 21.242 -3.353 1.00 145.84 141 ASP C N 1
ATOM 5221 C CA . ASP C 1 142 ? -27.437 22.615 -2.887 1.00 145.37 141 ASP C CA 1
ATOM 5222 C C . ASP C 1 142 ? -28.754 23.393 -2.771 1.00 142.55 141 ASP C C 1
ATOM 5223 O O . ASP C 1 142 ? -29.234 23.595 -1.663 1.00 142.74 141 ASP C O 1
ATOM 5228 N N . CYS C 1 143 ? -29.348 23.806 -3.892 1.00 139.44 142 CYS C N 1
ATOM 5229 C CA . CYS C 1 143 ? -30.581 24.614 -3.854 1.00 138.22 142 CYS C CA 1
ATOM 5230 C C . CYS C 1 143 ? -31.893 23.811 -3.721 1.00 135.76 142 CYS C C 1
ATOM 5231 O O . CYS C 1 143 ? -32.972 24.398 -3.597 1.00 134.90 142 CYS C O 1
ATOM 5234 N N . GLY C 1 144 ? -31.800 22.483 -3.755 1.00 135.13 143 GLY C N 1
ATOM 5235 C CA . GLY C 1 144 ? -32.954 21.608 -3.524 1.00 135.40 143 GLY C CA 1
ATOM 5236 C C . GLY C 1 144 ? -33.971 21.500 -4.647 1.00 134.80 143 GLY C C 1
ATOM 5237 O O . GLY C 1 144 ? -35.105 21.070 -4.422 1.00 134.86 143 GLY C O 1
ATOM 5238 N N . HIS C 1 145 ? -33.565 21.879 -5.857 1.00 134.99 144 HIS C N 1
ATOM 5239 C CA . HIS C 1 145 ? -34.446 21.818 -7.017 1.00 132.68 144 HIS C CA 1
ATOM 5240 C C . HIS C 1 145 ? -34.538 20.403 -7.581 1.00 128.70 144 HIS C C 1
ATOM 5241 O O . HIS C 1 145 ? -33.548 19.668 -7.598 1.00 129.23 144 HIS C O 1
ATOM 5248 N N . GLU C 1 146 ? -35.731 20.038 -8.048 1.00 124.42 145 GLU C N 1
ATOM 5249 C CA . GLU C 1 146 ? -35.986 18.704 -8.588 1.00 118.37 145 GLU C CA 1
ATOM 5250 C C . GLU C 1 146 ? -36.149 18.711 -10.105 1.00 116.97 145 GLU C C 1
ATOM 5251 O O . GLU C 1 146 ? -36.815 19.579 -10.670 1.00 117.79 145 GLU C O 1
ATOM 5257 N N . MET C 1 147 ? -35.529 17.728 -10.752 1.00 114.31 146 MET C N 1
ATOM 5258 C CA . MET C 1 147 ? -35.562 17.588 -12.205 1.00 112.92 146 MET C CA 1
ATOM 5259 C C . MET C 1 147 ? -35.975 16.182 -12.639 1.00 104.43 146 MET C C 1
ATOM 5260 O O . MET C 1 147 ? -35.375 15.191 -12.220 1.00 103.65 146 MET C O 1
ATOM 5265 N N . ILE C 1 148 ? -36.995 16.112 -13.490 1.00 95.69 147 ILE C N 1
ATOM 5266 C CA . ILE C 1 148 ? -37.537 14.845 -13.962 1.00 84.48 147 ILE C CA 1
ATOM 5267 C C . ILE C 1 148 ? -36.917 14.427 -15.304 1.00 81.40 147 ILE C C 1
ATOM 5268 O O . ILE C 1 148 ? -36.913 15.195 -16.273 1.00 82.83 147 ILE C O 1
ATOM 5273 N N . VAL C 1 149 ? -36.398 13.200 -15.343 1.00 74.98 148 VAL C N 1
ATOM 5274 C CA . VAL C 1 149 ? -35.686 12.667 -16.505 1.00 71.10 148 VAL C CA 1
ATOM 5275 C C . VAL C 1 149 ? -36.114 11.217 -16.826 1.00 68.54 148 VAL C C 1
ATOM 5276 O O . VAL C 1 149 ? -35.563 10.265 -16.260 1.00 67.05 148 VAL C O 1
ATOM 5280 N N . PRO C 1 150 ? -37.097 11.044 -17.734 1.00 67.94 149 PRO C N 1
ATOM 5281 C CA . PRO C 1 150 ? -37.541 9.675 -18.044 1.00 66.89 149 PRO C CA 1
ATOM 5282 C C . PRO C 1 150 ? -36.434 8.861 -18.699 1.00 67.68 149 PRO C C 1
ATOM 5283 O O . PRO C 1 150 ? -35.657 9.410 -19.458 1.00 70.36 149 PRO C O 1
ATOM 5287 N N . GLN C 1 151 ? -36.355 7.570 -18.391 1.00 66.98 150 GLN C N 1
ATOM 5288 C CA . GLN C 1 151 ? -35.273 6.714 -18.898 1.00 67.50 150 GLN C CA 1
ATOM 5289 C C . GLN C 1 151 ? -35.803 5.680 -19.858 1.00 66.53 150 GLN C C 1
ATOM 5290 O O . GLN C 1 151 ? -37.008 5.488 -19.961 1.00 65.73 150 GLN C O 1
ATOM 5296 N N . LYS C 1 152 ? -34.881 5.012 -20.544 1.00 66.65 151 LYS C N 1
ATOM 5297 C CA . LYS C 1 152 ? -35.209 3.991 -21.526 1.00 66.01 151 LYS C CA 1
ATOM 5298 C C . LYS C 1 152 ? -34.433 2.734 -21.163 1.00 62.42 151 LYS C C 1
ATOM 5299 O O . LYS C 1 152 ? -33.230 2.787 -20.984 1.00 63.58 151 LYS C O 1
ATOM 5305 N N . PRO C 1 153 ? -35.114 1.595 -21.051 1.00 58.52 152 PRO C N 1
ATOM 5306 C CA . PRO C 1 153 ? -34.513 0.362 -20.549 1.00 57.70 152 PRO C CA 1
ATOM 5307 C C . PRO C 1 153 ? -33.354 -0.190 -21.385 1.00 60.69 152 PRO C C 1
ATOM 5308 O O . PRO C 1 153 ? -32.494 -0.889 -20.839 1.00 61.36 152 PRO C O 1
ATOM 5312 N N . TYR C 1 154 ? -33.328 0.126 -22.681 1.00 63.72 153 TYR C N 1
ATOM 5313 C CA . TYR C 1 154 ? -32.280 -0.351 -23.599 1.00 68.74 153 TYR C CA 1
ATOM 5314 C C . TYR C 1 154 ? -31.115 0.638 -23.766 1.00 73.45 153 TYR C C 1
ATOM 5315 O O . TYR C 1 154 ? -30.011 0.256 -24.178 1.00 76.20 153 TYR C O 1
ATOM 5324 N N . GLU C 1 155 ? -31.378 1.907 -23.471 1.00 76.11 154 GLU C N 1
ATOM 5325 C CA . GLU C 1 155 ? -30.353 2.930 -23.481 1.00 82.10 154 GLU C CA 1
ATOM 5326 C C . GLU C 1 155 ? -29.607 2.917 -22.150 1.00 82.64 154 GLU C C 1
ATOM 5327 O O . GLU C 1 155 ? -29.930 2.145 -21.240 1.00 80.82 154 GLU C O 1
ATOM 5333 N N . SER C 1 156 ? -28.596 3.774 -22.062 1.00 86.06 155 SER C N 1
ATOM 5334 C CA . SER C 1 156 ? -27.843 3.965 -20.847 1.00 87.45 155 SER C CA 1
ATOM 5335 C C . SER C 1 156 ? -28.544 5.018 -19.993 1.00 85.47 155 SER C C 1
ATOM 5336 O O . SER C 1 156 ? -29.492 5.659 -20.449 1.00 84.06 155 SER C O 1
ATOM 5339 N N . LEU C 1 157 ? -28.077 5.183 -18.756 1.00 86.21 156 LEU C N 1
ATOM 5340 C CA . LEU C 1 157 ? -28.670 6.125 -17.819 1.00 85.00 156 LEU C CA 1
ATOM 5341 C C . LEU C 1 157 ? -28.305 7.550 -18.186 1.00 90.17 156 LEU C C 1
ATOM 5342 O O . LEU C 1 157 ? -27.133 7.878 -18.345 1.00 92.73 156 LEU C O 1
ATOM 5347 N N . GLU C 1 158 ? -29.323 8.391 -18.320 1.00 93.98 157 GLU C N 1
ATOM 5348 C CA . GLU C 1 158 ? -29.125 9.793 -18.630 1.00 102.00 157 GLU C CA 1
ATOM 5349 C C . GLU C 1 158 ? -29.073 10.592 -17.334 1.00 103.70 157 GLU C C 1
ATOM 5350 O O . GLU C 1 158 ? -30.113 10.903 -16.757 1.00 101.15 157 GLU C O 1
ATOM 5356 N N . LYS C 1 159 ? -27.857 10.900 -16.878 1.00 109.97 158 LYS C N 1
ATOM 5357 C CA . LYS C 1 159 ? -27.642 11.757 -15.703 1.00 113.96 158 LYS C CA 1
ATOM 5358 C C . LYS C 1 159 ? -27.825 13.230 -16.074 1.00 118.20 158 LYS C C 1
ATOM 5359 O O . LYS C 1 159 ? -28.193 13.560 -17.206 1.00 118.88 158 LYS C O 1
ATOM 5365 N N . VAL C 1 160 ? -27.556 14.112 -15.116 1.00 123.33 159 VAL C N 1
ATOM 5366 C CA . VAL C 1 160 ? -27.470 15.545 -15.394 1.00 128.14 159 VAL C CA 1
ATOM 5367 C C . VAL C 1 160 ? -26.559 16.246 -14.372 1.00 136.41 159 VAL C C 1
ATOM 5368 O O . VAL C 1 160 ? -26.966 16.550 -13.252 1.00 137.99 159 VAL C O 1
ATOM 5372 N N . LYS C 1 161 ? -25.320 16.483 -14.792 1.00 144.21 160 LYS C N 1
ATOM 5373 C CA . LYS C 1 161 ? -24.248 17.011 -13.944 1.00 149.83 160 LYS C CA 1
ATOM 5374 C C . LYS C 1 161 ? -24.443 18.454 -13.469 1.00 150.99 160 LYS C C 1
ATOM 5375 O O . LYS C 1 161 ? -23.814 18.878 -12.501 1.00 154.44 160 LYS C O 1
ATOM 5381 N N . LYS C 1 162 ? -25.306 19.200 -14.153 1.00 148.39 161 LYS C N 1
ATOM 5382 C CA . LYS C 1 162 ? -25.530 20.613 -13.846 1.00 148.18 161 LYS C CA 1
ATOM 5383 C C . LYS C 1 162 ? -26.980 20.898 -13.457 1.00 142.14 161 LYS C C 1
ATOM 5384 O O . LYS C 1 162 ? -27.905 20.394 -14.095 1.00 138.06 161 LYS C O 1
ATOM 5390 N N . CYS C 1 163 ? -27.167 21.720 -12.425 1.00 140.85 162 CYS C N 1
ATOM 5391 C CA . CYS C 1 163 ? -28.496 22.138 -11.980 1.00 138.43 162 CYS C CA 1
ATOM 5392 C C . CYS C 1 163 ? -29.141 23.140 -12.939 1.00 140.78 162 CYS C C 1
ATOM 5393 O O . CYS C 1 163 ? -28.575 24.189 -13.240 1.00 142.53 162 CYS C O 1
ATOM 5396 N N . GLU C 1 164 ? -30.343 22.797 -13.395 1.00 141.84 163 GLU C N 1
ATOM 5397 C CA . GLU C 1 164 ? -31.108 23.573 -14.377 1.00 147.36 163 GLU C CA 1
ATOM 5398 C C . GLU C 1 164 ? -31.538 24.956 -13.860 1.00 150.29 163 GLU C C 1
ATOM 5399 O O . GLU C 1 164 ? -31.914 25.830 -14.644 1.00 153.95 163 GLU C O 1
ATOM 5405 N N . GLN C 1 165 ? -31.457 25.157 -12.548 1.00 149.87 164 GLN C N 1
ATOM 5406 C CA . GLN C 1 165 ? -31.920 26.398 -11.937 1.00 151.58 164 GLN C CA 1
ATOM 5407 C C . GLN C 1 165 ? -30.797 27.253 -11.347 1.00 155.27 164 GLN C C 1
ATOM 5408 O O . GLN C 1 165 ? -30.624 28.403 -11.748 1.00 159.16 164 GLN C O 1
ATOM 5414 N N . CYS C 1 166 ? -30.051 26.701 -10.393 1.00 154.64 165 CYS C N 1
ATOM 5415 C CA . CYS C 1 166 ? -28.962 27.445 -9.755 1.00 158.12 165 CYS C CA 1
ATOM 5416 C C . CYS C 1 166 ? -27.603 27.178 -10.400 1.00 159.48 165 CYS C C 1
ATOM 5417 O O . CYS C 1 166 ? -26.671 27.961 -10.228 1.00 163.40 165 CYS C O 1
ATOM 5420 N N . GLY C 1 167 ? -27.492 26.067 -11.126 1.00 156.46 166 GLY C N 1
ATOM 5421 C CA . GLY C 1 167 ? -26.258 25.719 -11.834 1.00 157.63 166 GLY C CA 1
ATOM 5422 C C . GLY C 1 167 ? -25.136 25.182 -10.960 1.00 158.11 166 GLY C C 1
ATOM 5423 O O . GLY C 1 167 ? -23.965 25.391 -11.261 1.00 162.05 166 GLY C O 1
ATOM 5424 N N . SER C 1 168 ? -25.488 24.492 -9.880 1.00 154.59 167 SER C N 1
ATOM 5425 C CA . SER C 1 168 ? -24.500 23.826 -9.028 1.00 154.71 167 SER C CA 1
ATOM 5426 C C . SER C 1 168 ? -24.206 22.402 -9.508 1.00 153.79 167 SER C C 1
ATOM 5427 O O . SER C 1 168 ? -25.078 21.729 -10.074 1.00 151.03 167 SER C O 1
ATOM 5430 N N . LYS C 1 169 ? -22.977 21.947 -9.273 1.00 156.91 168 LYS C N 1
ATOM 5431 C CA . LYS C 1 169 ? -22.534 20.625 -9.724 1.00 156.24 168 LYS C CA 1
ATOM 5432 C C . LYS C 1 169 ? -22.656 19.566 -8.632 1.00 156.08 168 LYS C C 1
ATOM 5433 O O . LYS C 1 169 ? -21.992 18.529 -8.674 1.00 156.78 168 LYS C O 1
ATOM 5439 N N . ASN C 1 170 ? -23.522 19.832 -7.663 1.00 156.11 169 ASN C N 1
ATOM 5440 C CA . ASN C 1 170 ? -23.771 18.906 -6.570 1.00 156.44 169 ASN C CA 1
ATOM 5441 C C . ASN C 1 170 ? -25.188 18.323 -6.642 1.00 151.21 169 ASN C C 1
ATOM 5442 O O . ASN C 1 170 ? -26.125 18.852 -6.036 1.00 151.71 169 ASN C O 1
ATOM 5447 N N . ILE C 1 171 ? -25.336 17.241 -7.408 1.00 146.74 170 ILE C N 1
ATOM 5448 C CA . ILE C 1 171 ? -26.643 16.629 -7.683 1.00 138.88 170 ILE C CA 1
ATOM 5449 C C . ILE C 1 171 ? -26.602 15.126 -7.399 1.00 134.67 170 ILE C C 1
ATOM 5450 O O . ILE C 1 171 ? -25.567 14.486 -7.578 1.00 136.42 170 ILE C O 1
ATOM 5455 N N . GLU C 1 172 ? -27.731 14.568 -6.963 1.00 127.75 171 GLU C N 1
ATOM 5456 C CA . GLU C 1 172 ? -27.841 13.127 -6.729 1.00 122.86 171 GLU C CA 1
ATOM 5457 C C . GLU C 1 172 ? -29.189 12.546 -7.155 1.00 112.38 171 GLU C C 1
ATOM 5458 O O . GLU C 1 172 ? -30.186 13.269 -7.283 1.00 110.07 171 GLU C O 1
ATOM 5464 N N . LEU C 1 173 ? -29.195 11.234 -7.375 1.00 103.36 172 LEU C N 1
ATOM 5465 C CA . LEU C 1 173 ? -30.399 10.503 -7.749 1.00 92.93 172 LEU C CA 1
ATOM 5466 C C . LEU C 1 173 ? -31.236 10.170 -6.517 1.00 89.53 172 LEU C C 1
ATOM 5467 O O . LEU C 1 173 ? -30.824 9.380 -5.670 1.00 89.46 172 LEU C O 1
ATOM 5472 N N . ASP C 1 174 ? -32.414 10.780 -6.429 1.00 85.60 173 ASP C N 1
ATOM 5473 C CA . ASP C 1 174 ? -33.311 10.602 -5.288 1.00 83.77 173 ASP C CA 1
ATOM 5474 C C . ASP C 1 174 ? -34.217 9.388 -5.470 1.00 78.34 173 ASP C C 1
ATOM 5475 O O . ASP C 1 174 ? -35.239 9.444 -6.158 1.00 76.69 173 ASP C O 1
ATOM 5480 N N . VAL C 1 175 ? -33.848 8.300 -4.812 1.00 74.55 174 VAL C N 1
ATOM 5481 C CA . VAL C 1 175 ? -34.508 7.019 -4.985 1.00 68.69 174 VAL C CA 1
ATOM 5482 C C . VAL C 1 175 ? -35.983 7.036 -4.576 1.00 68.90 174 VAL C C 1
ATOM 5483 O O . VAL C 1 175 ? -36.782 6.256 -5.101 1.00 67.37 174 VAL C O 1
ATOM 5487 N N . ASN C 1 176 ? -36.358 7.915 -3.651 1.00 71.00 175 ASN C N 1
ATOM 5488 C CA . ASN C 1 176 ? -37.748 7.954 -3.185 1.00 72.86 175 ASN C CA 1
ATOM 5489 C C . ASN C 1 176 ? -38.702 8.604 -4.175 1.00 72.93 175 ASN C C 1
ATOM 5490 O O . ASN C 1 176 ? -39.797 8.091 -4.425 1.00 72.89 175 ASN C O 1
ATOM 5495 N N . LYS C 1 177 ? -38.271 9.726 -4.742 1.00 74.35 176 LYS C N 1
ATOM 5496 C CA . LYS C 1 177 ? -39.070 10.454 -5.718 1.00 75.27 176 LYS C CA 1
ATOM 5497 C C . LYS C 1 177 ? -39.045 9.768 -7.087 1.00 72.16 176 LYS C C 1
ATOM 5498 O O . LYS C 1 177 ? -39.994 9.885 -7.864 1.00 73.09 176 LYS C O 1
ATOM 5504 N N . SER C 1 178 ? -37.963 9.049 -7.371 1.00 68.51 177 SER C N 1
ATOM 5505 C CA . SER C 1 178 ? -37.839 8.295 -8.611 1.00 64.01 177 SER C CA 1
ATOM 5506 C C . SER C 1 178 ? -38.793 7.104 -8.711 1.00 62.08 177 SER C C 1
ATOM 5507 O O . SER C 1 178 ? -39.297 6.584 -7.688 1.00 62.94 177 SER C O 1
ATOM 5510 N N . SER C 1 179 ? -39.037 6.682 -9.953 1.00 58.56 178 SER C N 1
ATOM 5511 C CA . SER C 1 179 ? -39.976 5.610 -10.248 1.00 55.90 178 SER C CA 1
ATOM 5512 C C . SER C 1 179 ? -39.275 4.366 -10.779 1.00 53.40 178 SER C C 1
ATOM 5513 O O . SER C 1 179 ? -38.576 4.418 -11.798 1.00 52.76 178 SER C O 1
ATOM 5516 N N . PHE C 1 180 ? -39.464 3.249 -10.086 1.00 51.68 179 PHE C N 1
ATOM 5517 C CA . PHE C 1 180 ? -38.833 1.996 -10.480 1.00 49.94 179 PHE C CA 1
ATOM 5518 C C . PHE C 1 180 ? -39.868 0.993 -10.922 1.00 48.44 179 PHE C C 1
ATOM 5519 O O . PHE C 1 180 ? -40.983 0.957 -10.392 1.00 48.85 179 PHE C O 1
ATOM 5527 N N . VAL C 1 181 ? -39.500 0.165 -11.887 1.00 46.79 180 VAL C N 1
ATOM 5528 C CA . VAL C 1 181 ? -40.323 -0.985 -12.235 1.00 46.36 180 VAL C CA 1
ATOM 5529 C C . VAL C 1 181 ? -39.404 -2.169 -12.431 1.00 47.09 180 VAL C C 1
ATOM 5530 O O . VAL C 1 181 ? -38.224 -1.982 -12.715 1.00 47.08 180 VAL C O 1
ATOM 5534 N N . ASN C 1 182 ? -39.936 -3.380 -12.288 1.00 48.55 181 ASN C N 1
ATOM 5535 C CA . ASN C 1 182 ? -39.150 -4.587 -12.590 1.00 50.03 181 ASN C CA 1
ATOM 5536 C C . ASN C 1 182 ? -38.735 -4.674 -14.058 1.00 49.95 181 ASN C C 1
ATOM 5537 O O . ASN C 1 182 ? -39.481 -4.250 -14.938 1.00 49.52 181 ASN C O 1
ATOM 5542 N N . PHE C 1 183 ? -37.536 -5.209 -14.295 1.00 51.34 182 PHE C N 1
ATOM 5543 C CA . PHE C 1 183 ? -36.906 -5.331 -15.625 1.00 51.71 182 PHE C CA 1
ATOM 5544 C C . PHE C 1 183 ? -36.392 -6.758 -15.786 1.00 53.89 182 PHE C C 1
ATOM 5545 O O . PHE C 1 183 ? -35.890 -7.343 -14.831 1.00 55.88 182 PHE C O 1
ATOM 5553 N N . GLN C 1 184 ? -36.504 -7.334 -16.974 1.00 56.83 183 GLN C N 1
ATOM 5554 C CA . GLN C 1 184 ? -35.967 -8.674 -17.189 1.00 58.17 183 GLN C CA 1
ATOM 5555 C C . GLN C 1 184 ? -35.591 -8.950 -18.632 1.00 58.54 183 GLN C C 1
ATOM 5556 O O . GLN C 1 184 ? -36.424 -8.898 -19.517 1.00 56.54 183 GLN C O 1
ATOM 5562 N N . SER C 1 185 ? -34.327 -9.271 -18.856 1.00 62.30 184 SER C N 1
ATOM 5563 C CA . SER C 1 185 ? -33.849 -9.643 -20.180 1.00 63.70 184 SER C CA 1
ATOM 5564 C C . SER C 1 185 ? -34.169 -11.093 -20.496 1.00 64.60 184 SER C C 1
ATOM 5565 O O . SER C 1 185 ? -34.355 -11.918 -19.598 1.00 65.86 184 SER C O 1
ATOM 5568 N N . PHE C 1 186 ? -34.217 -11.387 -21.791 1.00 64.64 185 PHE C N 1
ATOM 5569 C CA . PHE C 1 186 ? -34.404 -12.742 -22.298 1.00 65.88 185 PHE C CA 1
ATOM 5570 C C . PHE C 1 186 ? -33.831 -12.844 -23.706 1.00 66.78 185 PHE C C 1
ATOM 5571 O O . PHE C 1 186 ? -33.664 -11.835 -24.407 1.00 65.08 185 PHE C O 1
ATOM 5579 N N . ARG C 1 187 ? -33.524 -14.069 -24.106 1.00 69.99 186 ARG C N 1
ATOM 5580 C CA . ARG C 1 187 ? -33.087 -14.322 -25.457 1.00 72.23 186 ARG C CA 1
ATOM 5581 C C . ARG C 1 187 ? -34.101 -15.215 -26.139 1.00 71.74 186 ARG C C 1
ATOM 5582 O O . ARG C 1 187 ? -34.634 -16.138 -25.532 1.00 72.37 186 ARG C O 1
ATOM 5590 N N . ILE C 1 188 ? -34.370 -14.916 -27.402 1.00 71.32 187 ILE C N 1
ATOM 5591 C CA . ILE C 1 188 ? -35.279 -15.705 -28.212 1.00 71.57 187 ILE C CA 1
ATOM 5592 C C . ILE C 1 188 ? -34.664 -15.951 -29.585 1.00 74.40 187 ILE C C 1
ATOM 5593 O O . ILE C 1 188 ? -34.160 -15.033 -30.229 1.00 73.82 187 ILE C O 1
ATOM 5598 N N . GLN C 1 189 ? -34.675 -17.204 -30.009 1.00 78.57 188 GLN C N 1
ATOM 5599 C CA . GLN C 1 189 ? -34.131 -17.563 -31.299 1.00 82.23 188 GLN C CA 1
ATOM 5600 C C . GLN C 1 189 ? -35.194 -18.298 -32.102 1.00 85.51 188 GLN C C 1
ATOM 5601 O O . GLN C 1 189 ? -36.216 -18.695 -31.549 1.00 85.21 188 GLN C O 1
ATOM 5607 N N . ASP C 1 190 ? -34.957 -18.466 -33.401 1.00 90.51 189 ASP C N 1
ATOM 5608 C CA . ASP C 1 190 ? -35.849 -19.244 -34.259 1.00 96.22 189 ASP C CA 1
ATOM 5609 C C . ASP C 1 190 ? -35.981 -20.678 -33.782 1.00 100.63 189 ASP C C 1
ATOM 5610 O O . ASP C 1 190 ? -35.027 -21.271 -33.277 1.00 101.35 189 ASP C O 1
ATOM 5615 N N . ARG C 1 191 ? -37.181 -21.220 -33.950 1.00 105.13 190 ARG C N 1
ATOM 5616 C CA . ARG C 1 191 ? -37.492 -22.570 -33.524 1.00 112.51 190 ARG C CA 1
ATOM 5617 C C . ARG C 1 191 ? -36.892 -23.585 -34.502 1.00 116.45 190 ARG C C 1
ATOM 5618 O O . ARG C 1 191 ? -37.132 -23.505 -35.711 1.00 115.73 190 ARG C O 1
ATOM 5626 N N . PRO C 1 192 ? -36.105 -24.544 -33.979 1.00 121.25 191 PRO C N 1
ATOM 5627 C CA . PRO C 1 192 ? -35.337 -25.477 -34.818 1.00 127.74 191 PRO C CA 1
ATOM 5628 C C . PRO C 1 192 ? -36.210 -26.318 -35.762 1.00 134.20 191 PRO C C 1
ATOM 5629 O O . PRO C 1 192 ? -35.691 -26.976 -36.672 1.00 137.70 191 PRO C O 1
ATOM 5633 N N . GLU C 1 193 ? -37.522 -26.284 -35.536 1.00 138.03 192 GLU C N 1
ATOM 5634 C CA . GLU C 1 193 ? -38.485 -27.011 -36.360 1.00 144.13 192 GLU C CA 1
ATOM 5635 C C . GLU C 1 193 ? -38.700 -26.301 -37.690 1.00 140.58 192 GLU C C 1
ATOM 5636 O O . GLU C 1 193 ? -38.921 -26.948 -38.708 1.00 143.78 192 GLU C O 1
ATOM 5642 N N . THR C 1 194 ? -38.626 -24.972 -37.675 1.00 133.54 193 THR C N 1
ATOM 5643 C CA . THR C 1 194 ? -38.872 -24.165 -38.870 1.00 128.33 193 THR C CA 1
ATOM 5644 C C . THR C 1 194 ? -37.580 -23.845 -39.617 1.00 127.80 193 THR C C 1
ATOM 5645 O O . THR C 1 194 ? -37.478 -22.805 -40.272 1.00 125.32 193 THR C O 1
ATOM 5649 N N . LEU C 1 195 ? -36.598 -24.739 -39.533 1.00 129.60 194 LEU C N 1
ATOM 5650 C CA . LEU C 1 195 ? -35.270 -24.434 -40.045 1.00 130.36 194 LEU C CA 1
ATOM 5651 C C . LEU C 1 195 ? -34.506 -25.584 -40.676 1.00 136.02 194 LEU C C 1
ATOM 5652 O O . LEU C 1 195 ? -35.075 -26.532 -41.214 1.00 137.07 194 LEU C O 1
ATOM 5657 N N . LYS C 1 196 ? -33.186 -25.438 -40.595 1.00 140.76 195 LYS C N 1
ATOM 5658 C CA . LYS C 1 196 ? -32.159 -26.419 -40.982 1.00 149.60 195 LYS C CA 1
ATOM 5659 C C . LYS C 1 196 ? -32.202 -27.097 -42.355 1.00 152.43 195 LYS C C 1
ATOM 5660 O O . LYS C 1 196 ? -32.655 -26.516 -43.346 1.00 151.40 195 LYS C O 1
ATOM 5666 N N . GLY C 1 197 ? -31.711 -28.334 -42.377 1.00 156.69 196 GLY C N 1
ATOM 5667 C CA . GLY C 1 197 ? -31.141 -28.940 -43.568 1.00 159.45 196 GLY C CA 1
ATOM 5668 C C . GLY C 1 197 ? -29.654 -28.626 -43.517 1.00 158.67 196 GLY C C 1
ATOM 5669 O O . GLY C 1 197 ? -28.930 -28.817 -44.498 1.00 161.42 196 GLY C O 1
ATOM 5670 N N . GLY C 1 198 ? -29.209 -28.144 -42.353 1.00 155.05 197 GLY C N 1
ATOM 5671 C CA . GLY C 1 198 ? -27.840 -27.670 -42.145 1.00 152.06 197 GLY C CA 1
ATOM 5672 C C . GLY C 1 198 ? -27.781 -26.165 -41.950 1.00 145.24 197 GLY C C 1
ATOM 5673 O O . GLY C 1 198 ? -26.812 -25.518 -42.353 1.00 144.80 197 GLY C O 1
ATOM 5674 N N . GLU C 1 199 ? -28.820 -25.615 -41.321 1.00 139.62 198 GLU C N 1
ATOM 5675 C CA . GLU C 1 199 ? -28.985 -24.165 -41.153 1.00 132.27 198 GLU C CA 1
ATOM 5676 C C . GLU C 1 199 ? -28.665 -23.723 -39.719 1.00 130.01 198 GLU C C 1
ATOM 5677 O O . GLU C 1 199 ? -28.699 -24.527 -38.786 1.00 132.47 198 GLU C O 1
ATOM 5683 N N . MET C 1 200 ? -28.358 -22.440 -39.555 1.00 124.80 199 MET C N 1
ATOM 5684 C CA . MET C 1 200 ? -27.969 -21.891 -38.262 1.00 120.93 199 MET C CA 1
ATOM 5685 C C . MET C 1 200 ? -29.050 -20.987 -37.667 1.00 111.47 199 MET C C 1
ATOM 5686 O O . MET C 1 200 ? -29.466 -20.017 -38.311 1.00 109.66 199 MET C O 1
ATOM 5691 N N . PRO C 1 201 ? -29.497 -21.289 -36.428 1.00 105.02 200 PRO C N 1
ATOM 5692 C CA . PRO C 1 201 ? -30.543 -20.471 -35.809 1.00 98.50 200 PRO C CA 1
ATOM 5693 C C . PRO C 1 201 ? -30.001 -19.113 -35.383 1.00 94.93 200 PRO C C 1
ATOM 5694 O O . PRO C 1 201 ? -28.984 -19.046 -34.703 1.00 96.10 200 PRO C O 1
ATOM 5698 N N . ARG C 1 202 ? -30.654 -18.042 -35.816 1.00 90.89 201 ARG C N 1
ATOM 5699 C CA . ARG C 1 202 ? -30.262 -16.711 -35.396 1.00 87.61 201 ARG C CA 1
ATOM 5700 C C . ARG C 1 202 ? -31.087 -16.349 -34.164 1.00 83.88 201 ARG C C 1
ATOM 5701 O O . ARG C 1 202 ? -32.136 -16.938 -33.928 1.00 83.92 201 ARG C O 1
ATOM 5709 N N . PHE C 1 203 ? -30.610 -15.391 -33.374 1.00 79.84 202 PHE C N 1
ATOM 5710 C CA . PHE C 1 203 ? -31.251 -15.040 -32.105 1.00 75.54 202 PHE C CA 1
ATOM 5711 C C . PHE C 1 203 ? -31.450 -13.534 -31.987 1.00 70.09 202 PHE C C 1
ATOM 5712 O O . PHE C 1 203 ? -30.862 -12.766 -32.746 1.00 68.86 202 PHE C O 1
ATOM 5720 N N . ILE C 1 204 ? -32.285 -13.124 -31.033 1.00 65.39 203 ILE C N 1
ATOM 5721 C CA . ILE C 1 204 ? -32.392 -11.712 -30.649 1.00 61.07 203 ILE C CA 1
ATOM 5722 C C . ILE C 1 204 ? -32.673 -11.529 -29.160 1.00 60.10 203 ILE C C 1
ATOM 5723 O O . ILE C 1 204 ? -33.518 -12.210 -28.576 1.00 58.64 203 ILE C O 1
ATOM 5728 N N . ASP C 1 205 ? -31.911 -10.627 -28.554 1.00 60.34 204 ASP C N 1
ATOM 5729 C CA . ASP C 1 205 ? -32.081 -10.307 -27.157 1.00 60.75 204 ASP C CA 1
ATOM 5730 C C . ASP C 1 205 ? -33.216 -9.317 -27.062 1.00 57.30 204 ASP C C 1
ATOM 5731 O O . ASP C 1 205 ? -33.415 -8.505 -27.958 1.00 56.29 204 ASP C O 1
ATOM 5736 N N . GLY C 1 206 ? -33.967 -9.412 -25.974 1.00 55.22 205 GLY C N 1
ATOM 5737 C CA . GLY C 1 206 ? -35.157 -8.607 -25.793 1.00 51.78 205 GLY C CA 1
ATOM 5738 C C . GLY C 1 206 ? -35.269 -8.240 -24.331 1.00 51.27 205 GLY C C 1
ATOM 5739 O O . GLY C 1 206 ? -34.563 -8.830 -23.493 1.00 52.12 205 GLY C O 1
ATOM 5740 N N . ILE C 1 207 ? -36.136 -7.265 -24.034 1.00 49.26 206 ILE C N 1
ATOM 5741 C CA . ILE C 1 207 ? -36.397 -6.855 -22.664 1.00 49.18 206 ILE C CA 1
ATOM 5742 C C . ILE C 1 207 ? -37.898 -6.769 -22.285 1.00 47.37 206 ILE C C 1
ATOM 5743 O O . ILE C 1 207 ? -38.763 -6.513 -23.132 1.00 46.40 206 ILE C O 1
ATOM 5748 N N . LEU C 1 208 ? -38.182 -7.023 -21.005 1.00 46.89 207 LEU C N 1
ATOM 5749 C CA . LEU C 1 208 ? -39.534 -7.079 -20.454 1.00 44.95 207 LEU C CA 1
ATOM 5750 C C . LEU C 1 208 ? -39.619 -6.103 -19.283 1.00 46.35 207 LEU C C 1
ATOM 5751 O O . LEU C 1 208 ? -38.731 -6.055 -18.444 1.00 48.11 207 LEU C O 1
ATOM 5756 N N . LEU C 1 209 ? -40.673 -5.308 -19.220 1.00 46.31 208 LEU C N 1
ATOM 5757 C CA . LEU C 1 209 ? -40.838 -4.399 -18.096 1.00 47.74 208 LEU C CA 1
ATOM 5758 C C . LEU C 1 209 ? -42.148 -4.606 -17.328 1.00 48.67 208 LEU C C 1
ATOM 5759 O O . LEU C 1 209 ? -43.166 -5.069 -17.880 1.00 48.61 208 LEU C O 1
ATOM 5764 N N . ASP C 1 210 ? -42.098 -4.231 -16.051 1.00 50.25 209 ASP C N 1
ATOM 5765 C CA . ASP C 1 210 ? -43.269 -4.069 -15.217 1.00 50.38 209 ASP C CA 1
ATOM 5766 C C . ASP C 1 210 ? -44.126 -5.309 -15.259 1.00 48.33 209 ASP C C 1
ATOM 5767 O O . ASP C 1 210 ? -43.639 -6.390 -14.977 1.00 48.44 209 ASP C O 1
ATOM 5772 N N . ASP C 1 211 ? -45.384 -5.180 -15.638 1.00 47.04 210 ASP C N 1
ATOM 5773 C CA . ASP C 1 211 ? -46.300 -6.287 -15.456 1.00 47.13 210 ASP C CA 1
ATOM 5774 C C . ASP C 1 211 ? -46.019 -7.552 -16.299 1.00 46.40 210 ASP C C 1
ATOM 5775 O O . ASP C 1 211 ? -46.483 -8.602 -15.952 1.00 45.61 210 ASP C O 1
ATOM 5780 N N . ILE C 1 212 ? -45.226 -7.441 -17.360 1.00 47.23 211 ILE C N 1
ATOM 5781 C CA . ILE C 1 212 ? -44.996 -8.554 -18.274 1.00 48.41 211 ILE C CA 1
ATOM 5782 C C . ILE C 1 212 ? -43.695 -9.342 -17.999 1.00 51.17 211 ILE C C 1
ATOM 5783 O O . ILE C 1 212 ? -43.442 -10.403 -18.617 1.00 51.18 211 ILE C O 1
ATOM 5788 N N . VAL C 1 213 ? -42.892 -8.808 -17.076 1.00 54.01 212 VAL C N 1
ATOM 5789 C CA . VAL C 1 213 ? -41.720 -9.476 -16.520 1.00 57.64 212 VAL C CA 1
ATOM 5790 C C . VAL C 1 213 ? -42.088 -10.874 -16.040 1.00 60.00 212 VAL C C 1
ATOM 5791 O O . VAL C 1 213 ? -43.185 -11.082 -15.570 1.00 58.95 212 VAL C O 1
ATOM 5795 N N . ASP C 1 214 ? -41.187 -11.836 -16.178 1.00 65.25 213 ASP C N 1
ATOM 5796 C CA . ASP C 1 214 ? -41.331 -13.165 -15.527 1.00 70.48 213 ASP C CA 1
ATOM 5797 C C . ASP C 1 214 ? -42.448 -14.032 -16.098 1.00 68.33 213 ASP C C 1
ATOM 5798 O O . ASP C 1 214 ? -42.895 -14.974 -15.466 1.00 69.84 213 ASP C O 1
ATOM 5803 N N . VAL C 1 215 ? -42.895 -13.720 -17.301 1.00 65.05 214 VAL C N 1
ATOM 5804 C CA . VAL C 1 215 ? -43.997 -14.455 -17.905 1.00 62.30 214 VAL C CA 1
ATOM 5805 C C . VAL C 1 215 ? -43.541 -15.784 -18.571 1.00 61.71 214 VAL C C 1
ATOM 5806 O O . VAL C 1 215 ? -44.373 -16.641 -18.909 1.00 61.11 214 VAL C O 1
ATOM 5810 N N . ALA C 1 216 ? -42.227 -15.940 -18.764 1.00 60.77 215 ALA C N 1
ATOM 5811 C CA . ALA C 1 216 ? -41.675 -17.029 -19.573 1.00 61.17 215 ALA C CA 1
ATOM 5812 C C . ALA C 1 216 ? -40.335 -17.467 -19.057 1.00 64.23 215 ALA C C 1
ATOM 5813 O O . ALA C 1 216 ? -39.617 -16.678 -18.459 1.00 64.12 215 ALA C O 1
ATOM 5815 N N . LEU C 1 217 ? -40.009 -18.737 -19.299 1.00 68.86 216 LEU C N 1
ATOM 5816 C CA . LEU C 1 217 ? -38.696 -19.301 -18.970 1.00 73.96 216 LEU C CA 1
ATOM 5817 C C . LEU C 1 217 ? -38.096 -20.094 -20.140 1.00 77.19 216 LEU C C 1
ATOM 5818 O O . LEU C 1 217 ? -38.782 -20.338 -21.122 1.00 77.12 216 LEU C O 1
ATOM 5823 N N . PRO C 1 218 ? -36.798 -20.453 -20.064 1.00 81.17 217 PRO C N 1
ATOM 5824 C CA . PRO C 1 218 ? -36.166 -21.187 -21.156 1.00 84.41 217 PRO C CA 1
ATOM 5825 C C . PRO C 1 218 ? -36.938 -22.451 -21.547 1.00 88.02 217 PRO C C 1
ATOM 5826 O O . PRO C 1 218 ? -37.294 -23.257 -20.683 1.00 90.36 217 PRO C O 1
ATOM 5830 N N . GLY C 1 219 ? -37.200 -22.603 -22.843 1.00 89.56 218 GLY C N 1
ATOM 5831 C CA . GLY C 1 219 ? -37.929 -23.754 -23.355 1.00 93.40 218 GLY C CA 1
ATOM 5832 C C . GLY C 1 219 ? -39.285 -23.384 -23.916 1.00 92.71 218 GLY C C 1
ATOM 5833 O O . GLY C 1 219 ? -39.719 -23.955 -24.914 1.00 93.34 218 GLY C O 1
ATOM 5834 N N . ASP C 1 220 ? -39.960 -22.439 -23.265 1.00 92.13 219 ASP C N 1
ATOM 5835 C CA . ASP C 1 220 ? -41.249 -21.930 -23.728 1.00 91.70 219 ASP C CA 1
ATOM 5836 C C . ASP C 1 220 ? -41.100 -21.322 -25.123 1.00 90.51 219 ASP C C 1
ATOM 5837 O O . ASP C 1 220 ? -40.209 -20.501 -25.349 1.00 90.40 219 ASP C O 1
ATOM 5842 N N . ARG C 1 221 ? -41.957 -21.727 -26.058 1.00 89.98 220 ARG C N 1
ATOM 5843 C CA . ARG C 1 221 ? -42.041 -21.030 -27.340 1.00 87.51 220 ARG C CA 1
ATOM 5844 C C . ARG C 1 221 ? -43.124 -19.965 -27.261 1.00 80.52 220 ARG C C 1
ATOM 5845 O O . ARG C 1 221 ? -44.150 -20.171 -26.618 1.00 80.22 220 ARG C O 1
ATOM 5853 N N . VAL C 1 222 ? -42.891 -18.822 -27.893 1.00 73.15 221 VAL C N 1
ATOM 5854 C CA . VAL C 1 222 ? -43.789 -17.673 -27.712 1.00 65.59 221 VAL C CA 1
ATOM 5855 C C . VAL C 1 222 ? -44.033 -16.847 -28.963 1.00 63.09 221 VAL C C 1
ATOM 5856 O O . VAL C 1 222 ? -43.255 -16.894 -29.924 1.00 63.57 221 VAL C O 1
ATOM 5860 N N . ILE C 1 223 ? -45.133 -16.103 -28.946 1.00 59.27 222 ILE C N 1
ATOM 5861 C CA . ILE C 1 223 ? -45.338 -15.063 -29.939 1.00 56.41 222 ILE C CA 1
ATOM 5862 C C . ILE C 1 223 ? -45.239 -13.752 -29.227 1.00 52.47 222 ILE C C 1
ATOM 5863 O O . ILE C 1 223 ? -46.050 -13.447 -28.353 1.00 51.53 222 ILE C O 1
ATOM 5868 N N . VAL C 1 224 ? -44.229 -12.979 -29.574 1.00 49.57 223 VAL C N 1
ATOM 5869 C CA . VAL C 1 224 ? -44.115 -11.655 -28.938 1.00 47.36 223 VAL C CA 1
ATOM 5870 C C . VAL C 1 224 ? -44.280 -10.508 -29.910 1.00 45.00 223 VAL C C 1
ATOM 5871 O O . VAL C 1 224 ? -43.895 -10.590 -31.072 1.00 44.57 223 VAL C O 1
ATOM 5875 N N . THR C 1 225 ? -44.897 -9.451 -29.434 1.00 43.78 224 THR C N 1
ATOM 5876 C CA . THR C 1 225 ? -44.942 -8.219 -30.201 1.00 43.87 224 THR C CA 1
ATOM 5877 C C . THR C 1 225 ? -43.988 -7.259 -29.557 1.00 43.93 224 THR C C 1
ATOM 5878 O O . THR C 1 225 ? -43.810 -7.304 -28.341 1.00 43.99 224 THR C O 1
ATOM 5882 N N . GLY C 1 226 ? -43.361 -6.399 -30.347 1.00 45.24 225 GLY C N 1
ATOM 5883 C CA . GLY C 1 226 ? -42.515 -5.338 -29.765 1.00 46.00 225 GLY C CA 1
ATOM 5884 C C . GLY C 1 226 ? -41.883 -4.347 -30.728 1.00 46.29 225 GLY C C 1
ATOM 5885 O O . GLY C 1 226 ? -42.074 -4.405 -31.961 1.00 47.87 225 GLY C O 1
ATOM 5886 N N . ILE C 1 227 ? -41.121 -3.427 -30.166 1.00 45.13 226 ILE C N 1
ATOM 5887 C CA . ILE C 1 227 ? -40.333 -2.527 -30.981 1.00 44.02 226 ILE C CA 1
ATOM 5888 C C . ILE C 1 227 ? -38.915 -3.065 -31.126 1.00 45.88 226 ILE C C 1
ATOM 5889 O O . ILE C 1 227 ? -38.271 -3.468 -30.156 1.00 45.93 226 ILE C O 1
ATOM 5894 N N . LEU C 1 228 ? -38.444 -3.062 -32.360 1.00 48.07 227 LEU C N 1
ATOM 5895 C CA . LEU C 1 228 ? -37.052 -3.299 -32.670 1.00 49.93 227 LEU C CA 1
ATOM 5896 C C . LEU C 1 228 ? -36.213 -2.021 -32.479 1.00 52.06 227 LEU C C 1
ATOM 5897 O O . LEU C 1 228 ? -36.384 -1.011 -33.196 1.00 53.42 227 LEU C O 1
ATOM 5902 N N . ARG C 1 229 ? -35.314 -2.082 -31.496 1.00 52.77 228 ARG C N 1
ATOM 5903 C CA . ARG C 1 229 ? -34.483 -0.958 -31.099 1.00 53.48 228 ARG C CA 1
ATOM 5904 C C . ARG C 1 229 ? -33.012 -1.263 -31.376 1.00 55.63 228 ARG C C 1
ATOM 5905 O O . ARG C 1 229 ? -32.570 -2.417 -31.257 1.00 55.29 228 ARG C O 1
ATOM 5913 N N . VAL C 1 230 ? -32.253 -0.227 -31.732 1.00 58.36 229 VAL C N 1
ATOM 5914 C CA . VAL C 1 230 ? -30.821 -0.387 -31.998 1.00 60.96 229 VAL C CA 1
ATOM 5915 C C . VAL C 1 230 ? -29.981 0.421 -31.027 1.00 66.11 229 VAL C C 1
ATOM 5916 O O . VAL C 1 230 ? -30.375 1.502 -30.598 1.00 66.71 229 VAL C O 1
ATOM 5920 N N . VAL C 1 231 ? -28.810 -0.104 -30.700 1.00 72.00 230 VAL C N 1
ATOM 5921 C CA . VAL C 1 231 ? -27.865 0.625 -29.885 1.00 78.79 230 VAL C CA 1
ATOM 5922 C C . VAL C 1 231 ? -26.452 0.160 -30.233 1.00 86.78 230 VAL C C 1
ATOM 5923 O O . VAL C 1 231 ? -26.233 -1.029 -30.459 1.00 86.88 230 VAL C O 1
ATOM 5927 N N . LEU C 1 232 ? -25.511 1.108 -30.297 1.00 96.75 231 LEU C N 1
ATOM 5928 C CA . LEU C 1 232 ? -24.137 0.855 -30.782 1.00 105.86 231 LEU C CA 1
ATOM 5929 C C . LEU C 1 232 ? -23.421 -0.197 -29.959 1.00 112.80 231 LEU C C 1
ATOM 5930 O O . LEU C 1 232 ? -23.707 -0.348 -28.777 1.00 114.32 231 LEU C O 1
ATOM 5935 N N . GLU C 1 233 ? -22.480 -0.906 -30.577 1.00 120.62 232 GLU C N 1
ATOM 5936 C CA . GLU C 1 233 ? -21.786 -2.002 -29.903 1.00 129.27 232 GLU C CA 1
ATOM 5937 C C . GLU C 1 233 ? -20.704 -1.541 -28.937 1.00 139.62 232 GLU C C 1
ATOM 5938 O O . GLU C 1 233 ? -19.957 -0.604 -29.228 1.00 141.82 232 GLU C O 1
ATOM 5944 N N . LYS C 1 234 ? -20.626 -2.243 -27.804 1.00 149.49 233 LYS C N 1
ATOM 5945 C CA . LYS C 1 234 ? -19.711 -1.966 -26.674 1.00 159.26 233 LYS C CA 1
ATOM 5946 C C . LYS C 1 234 ? -18.761 -0.772 -26.816 1.00 164.23 233 LYS C C 1
ATOM 5947 O O . LYS C 1 234 ?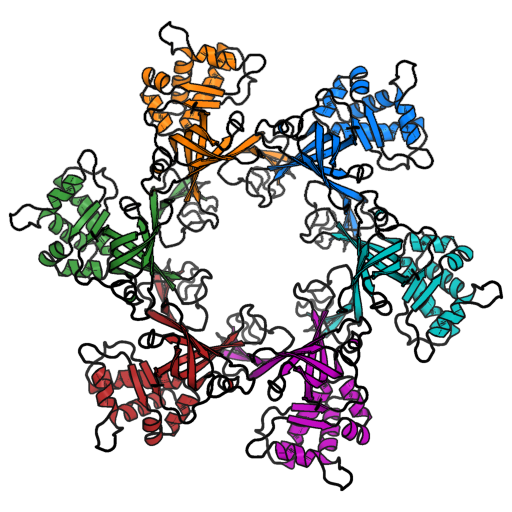 -18.914 0.228 -26.112 1.00 169.87 233 LYS C O 1
ATOM 5953 N N . ARG C 1 235 ? -17.789 -0.888 -27.720 1.00 163.63 234 ARG C N 1
ATOM 5954 C CA . ARG C 1 235 ? -16.770 0.143 -27.940 1.00 162.80 234 ARG C CA 1
ATOM 5955 C C . ARG C 1 235 ? -17.334 1.565 -28.100 1.00 161.16 234 ARG C C 1
ATOM 5956 O O . ARG C 1 235 ? -16.715 2.531 -27.648 1.00 162.49 234 ARG C O 1
ATOM 5964 N N . GLU C 1 236 ? -18.509 1.668 -28.728 1.00 157.51 235 GLU C N 1
ATOM 5965 C CA . GLU C 1 236 ? -19.176 2.945 -29.045 1.00 158.09 235 GLU C CA 1
ATOM 5966 C C . GLU C 1 236 ? -18.424 3.771 -30.108 1.00 156.90 235 GLU C C 1
ATOM 5967 O O . GLU C 1 236 ? -18.502 5.005 -30.113 1.00 156.67 235 GLU C O 1
ATOM 5973 N N . LYS C 1 237 ? -17.708 3.090 -31.006 1.00 155.40 236 LYS C N 1
ATOM 5974 C CA . LYS C 1 237 ? -16.944 3.771 -32.069 1.00 153.67 236 LYS C CA 1
ATOM 5975 C C . LYS C 1 237 ? -17.060 3.166 -33.475 1.00 148.03 236 LYS C C 1
ATOM 5976 O O . LYS C 1 237 ? -16.496 3.704 -34.421 1.00 152.85 236 LYS C O 1
ATOM 5982 N N . THR C 1 238 ? -17.784 2.055 -33.599 1.00 136.33 237 THR C N 1
ATOM 5983 C CA . THR C 1 238 ? -18.053 1.419 -34.895 1.00 122.24 237 THR C CA 1
ATOM 5984 C C . THR C 1 238 ? -19.491 1.747 -35.313 1.00 111.85 237 THR C C 1
ATOM 5985 O O . THR C 1 238 ? -20.386 1.766 -34.464 1.00 112.14 237 THR C O 1
ATOM 5989 N N . PRO C 1 239 ? -19.726 2.013 -36.615 1.00 101.24 238 PRO C N 1
ATOM 5990 C CA . PRO C 1 239 ? -21.078 2.374 -37.066 1.00 92.33 238 PRO C CA 1
ATOM 5991 C C . PRO C 1 239 ? -22.013 1.165 -37.182 1.00 84.81 238 PRO C C 1
ATOM 5992 O O . PRO C 1 239 ? -22.971 1.186 -37.950 1.00 82.03 238 PRO C O 1
ATOM 5996 N N . ILE C 1 240 ? -21.724 0.129 -36.406 1.00 80.18 239 ILE C N 1
ATOM 5997 C CA . ILE C 1 240 ? -22.493 -1.106 -36.391 1.00 73.90 239 ILE C CA 1
ATOM 5998 C C . ILE C 1 240 ? -23.291 -1.167 -35.089 1.00 73.18 239 ILE C C 1
ATOM 5999 O O . ILE C 1 240 ? -22.858 -0.646 -34.055 1.00 74.99 239 ILE C O 1
ATOM 6004 N N . PHE C 1 241 ? -24.465 -1.783 -35.137 1.00 70.13 240 PHE C N 1
ATOM 6005 C CA . PHE C 1 241 ? -25.369 -1.718 -33.999 1.00 68.92 240 PHE C CA 1
ATOM 6006 C C . PHE C 1 241 ? -25.807 -3.062 -33.469 1.00 68.89 240 PHE C C 1
ATOM 6007 O O . PHE C 1 241 ? -25.725 -4.068 -34.153 1.00 67.55 240 PHE C O 1
ATOM 6015 N N . ARG C 1 242 ? -26.265 -3.054 -32.229 1.00 71.06 241 ARG C N 1
ATOM 6016 C CA . ARG C 1 242 ? -26.774 -4.231 -31.558 1.00 73.60 241 ARG C CA 1
ATOM 6017 C C . ARG C 1 242 ? -28.288 -4.063 -31.502 1.00 70.70 241 ARG C C 1
ATOM 6018 O O . ARG C 1 242 ? -28.789 -2.976 -31.209 1.00 70.17 241 ARG C O 1
ATOM 6026 N N . LYS C 1 243 ? -29.028 -5.121 -31.812 1.00 68.88 242 LYS C N 1
ATOM 6027 C CA . LYS C 1 243 ? -30.480 -4.994 -31.843 1.00 66.21 242 LYS C CA 1
ATOM 6028 C C . LYS C 1 243 ? -31.202 -5.707 -30.702 1.00 65.62 242 LYS C C 1
ATOM 6029 O O . LYS C 1 243 ? -30.951 -6.879 -30.404 1.00 66.74 242 LYS C O 1
ATOM 6035 N N . ILE C 1 244 ? -32.089 -4.950 -30.063 1.00 63.81 243 ILE C N 1
ATOM 6036 C CA . ILE C 1 244 ? -32.843 -5.402 -28.912 1.00 61.84 243 ILE C CA 1
ATOM 6037 C C . ILE C 1 244 ? -34.305 -5.168 -29.164 1.00 58.63 243 ILE C C 1
ATOM 6038 O O . ILE C 1 244 ? -34.685 -4.169 -29.783 1.00 59.18 243 ILE C O 1
ATOM 6043 N N . LEU C 1 245 ? -35.129 -6.065 -28.641 1.00 54.91 244 LEU C N 1
ATOM 6044 C CA . LEU C 1 245 ? -36.560 -6.007 -28.863 1.00 50.52 244 LEU C CA 1
ATOM 6045 C C . LEU C 1 245 ? -37.287 -5.548 -27.599 1.00 50.16 244 LEU C C 1
ATOM 6046 O O . LEU C 1 245 ? -37.477 -6.318 -26.670 1.00 50.12 244 LEU C O 1
ATOM 6051 N N . GLU C 1 246 ? -37.672 -4.280 -27.554 1.00 49.83 245 GLU C N 1
ATOM 6052 C CA . GLU C 1 246 ? -38.424 -3.755 -26.421 1.00 49.87 245 GLU C CA 1
ATOM 6053 C C . GLU C 1 246 ? -39.853 -4.323 -26.477 1.00 47.98 245 GLU C C 1
ATOM 6054 O O . GLU C 1 246 ? -40.709 -3.821 -27.197 1.00 48.04 245 GLU C O 1
ATOM 6060 N N . VAL C 1 247 ? -40.101 -5.381 -25.718 1.00 46.48 246 VAL C N 1
ATOM 6061 C CA . VAL C 1 247 ? -41.362 -6.097 -25.822 1.00 44.84 246 VAL C CA 1
ATOM 6062 C C . VAL C 1 247 ? -42.568 -5.315 -25.350 1.00 46.00 246 VAL C C 1
ATOM 6063 O O . VAL C 1 247 ? -42.574 -4.768 -24.254 1.00 46.32 246 VAL C O 1
ATOM 6067 N N . ASN C 1 248 ? -43.596 -5.321 -26.197 1.00 47.60 247 ASN C N 1
ATOM 6068 C CA . ASN C 1 248 ? -44.890 -4.695 -25.934 1.00 49.01 247 ASN C CA 1
ATOM 6069 C C . ASN C 1 248 ? -45.984 -5.708 -25.617 1.00 49.67 247 ASN C C 1
ATOM 6070 O O . ASN C 1 248 ? -46.991 -5.327 -25.059 1.00 50.98 247 ASN C O 1
ATOM 6075 N N . HIS C 1 249 ? -45.788 -6.986 -25.952 1.00 49.96 248 HIS C N 1
ATOM 6076 C CA . HIS C 1 249 ? -46.772 -8.024 -25.648 1.00 50.79 248 HIS C CA 1
ATOM 6077 C C . HIS C 1 249 ? -46.216 -9.447 -25.853 1.00 53.51 248 HIS C C 1
ATOM 6078 O O . HIS C 1 249 ? -45.574 -9.735 -26.859 1.00 53.39 248 HIS C O 1
ATOM 6085 N N . ILE C 1 250 ? -46.456 -10.339 -24.901 1.00 57.61 249 ILE C N 1
ATOM 6086 C CA . ILE C 1 250 ? -45.999 -11.736 -25.025 1.00 63.17 249 ILE C CA 1
ATOM 6087 C C . ILE C 1 250 ? -47.168 -12.633 -24.753 1.00 66.07 249 ILE C C 1
ATOM 6088 O O . ILE C 1 250 ? -48.071 -12.231 -24.030 1.00 66.00 249 ILE C O 1
ATOM 6093 N N . GLU C 1 251 ? -47.142 -13.841 -25.304 1.00 70.71 250 GLU C N 1
ATOM 6094 C CA . GLU C 1 251 ? -48.041 -14.902 -24.875 1.00 75.67 250 GLU C CA 1
ATOM 6095 C C . GLU C 1 251 ? -47.461 -16.247 -25.255 1.00 77.51 250 GLU C C 1
ATOM 6096 O O . GLU C 1 251 ? -46.868 -16.388 -26.324 1.00 77.14 250 GLU C O 1
ATOM 6102 N N . PRO C 1 252 ? -47.609 -17.245 -24.370 1.00 80.14 251 PRO C N 1
ATOM 6103 C CA . PRO C 1 252 ? -47.141 -18.614 -24.673 1.00 84.40 251 PRO C CA 1
ATOM 6104 C C . PRO C 1 252 ? -47.867 -19.230 -25.857 1.00 89.17 251 PRO C C 1
ATOM 6105 O O . PRO C 1 252 ? -48.835 -18.660 -26.349 1.00 88.21 251 PRO C O 1
ATOM 6109 N N . VAL C 1 253 ? -47.373 -20.371 -26.326 1.00 97.01 252 VAL C N 1
ATOM 6110 C CA . VAL C 1 253 ? -48.077 -21.176 -27.328 1.00 104.74 252 VAL C CA 1
ATOM 6111 C C . VAL C 1 253 ? -47.942 -22.659 -26.951 1.00 117.72 252 VAL C C 1
ATOM 6112 O O . VAL C 1 253 ? -46.823 -23.181 -26.846 1.00 119.66 252 VAL C O 1
ATOM 6116 N N . SER C 1 254 ? -49.081 -23.319 -26.732 1.00 131.20 253 SER C N 1
ATOM 6117 C CA . SER C 1 254 ? -49.110 -24.729 -26.305 1.00 143.77 253 SER C CA 1
ATOM 6118 C C . SER C 1 254 ? -48.522 -25.678 -27.356 1.00 155.34 253 SER C C 1
ATOM 6119 O O . SER C 1 254 ? -49.204 -26.059 -28.314 1.00 162.09 253 SER C O 1
ATOM 6122 N N . LYS C 1 255 ? -47.255 -26.050 -27.166 1.00 161.72 254 LYS C N 1
ATOM 6123 C CA . LYS C 1 255 ? -46.560 -26.964 -28.077 1.00 168.45 254 LYS C CA 1
ATOM 6124 C C . LYS C 1 255 ? -47.084 -28.394 -27.939 1.00 175.04 254 LYS C C 1
ATOM 6125 O O . LYS C 1 255 ? -47.319 -29.084 -28.932 1.00 180.70 254 LYS C O 1
ATOM 6127 N N . SER D 1 1 ? -7.612 11.556 -65.953 1.00 106.71 0 SER D N 1
ATOM 6128 C CA . SER D 1 1 ? -8.877 10.952 -65.434 1.00 103.63 0 SER D CA 1
ATOM 6129 C C . SER D 1 1 ? -10.125 11.492 -66.155 1.00 103.26 0 SER D C 1
ATOM 6130 O O . SER D 1 1 ? -10.021 12.352 -67.043 1.00 105.59 0 SER D O 1
ATOM 6133 N N . VAL D 1 2 ? -11.296 10.981 -65.761 1.00 100.11 1 VAL D N 1
ATOM 6134 C CA . VAL D 1 2 ? -12.582 11.407 -66.323 1.00 98.01 1 VAL D CA 1
ATOM 6135 C C . VAL D 1 2 ? -13.381 12.197 -65.293 1.00 99.49 1 VAL D C 1
ATOM 6136 O O . VAL D 1 2 ? -13.542 11.758 -64.151 1.00 97.88 1 VAL D O 1
ATOM 6140 N N . ASP D 1 3 ? -13.870 13.363 -65.715 1.00 102.93 2 ASP D N 1
ATOM 6141 C CA . ASP D 1 3 ? -14.706 14.240 -64.890 1.00 105.23 2 ASP D CA 1
ATOM 6142 C C . ASP D 1 3 ? -15.912 13.492 -64.287 1.00 102.31 2 ASP D C 1
ATOM 6143 O O . ASP D 1 3 ? -16.461 12.584 -64.905 1.00 101.38 2 ASP D O 1
ATOM 6148 N N . ARG D 1 4 ? -16.310 13.878 -63.078 1.00 100.91 3 ARG D N 1
ATOM 6149 C CA . ARG D 1 4 ? -17.463 13.283 -62.406 1.00 98.48 3 ARG D CA 1
ATOM 6150 C C . ARG D 1 4 ? -18.738 13.573 -63.188 1.00 96.57 3 ARG D C 1
ATOM 6151 O O . ARG D 1 4 ? -19.443 12.658 -63.605 1.00 93.00 3 ARG D O 1
ATOM 6159 N N . GLU D 1 5 ? -19.015 14.861 -63.363 1.00 98.26 4 GLU D N 1
ATOM 6160 C CA . GLU D 1 5 ? -20.120 15.347 -64.169 1.00 100.10 4 GLU D CA 1
ATOM 6161 C C . GLU D 1 5 ? -20.255 14.540 -65.461 1.00 96.20 4 GLU D C 1
ATOM 6162 O O . GLU D 1 5 ? -21.314 13.988 -65.744 1.00 94.17 4 GLU D O 1
ATOM 6168 N N . GLU D 1 6 ? -19.166 14.464 -66.222 1.00 94.35 5 GLU D N 1
ATOM 6169 C CA . GLU D 1 6 ? -19.159 13.832 -67.539 1.00 92.09 5 GLU D CA 1
ATOM 6170 C C . GLU D 1 6 ? -19.346 12.321 -67.426 1.00 86.60 5 GLU D C 1
ATOM 6171 O O . GLU D 1 6 ? -20.045 11.700 -68.219 1.00 85.29 5 GLU D O 1
ATOM 6177 N N . MET D 1 7 ? -18.723 11.739 -66.421 1.00 82.21 6 MET D N 1
ATOM 6178 C CA . MET D 1 7 ? -18.750 10.308 -66.228 1.00 77.90 6 MET D CA 1
ATOM 6179 C C . MET D 1 7 ? -20.181 9.782 -66.126 1.00 74.33 6 MET D C 1
ATOM 6180 O O . MET D 1 7 ? -20.486 8.665 -66.566 1.00 72.24 6 MET D O 1
ATOM 6185 N N . ILE D 1 8 ? -21.052 10.593 -65.531 1.00 72.73 7 ILE D N 1
ATOM 6186 C CA . ILE D 1 8 ? -22.459 10.237 -65.365 1.00 70.25 7 ILE D CA 1
ATOM 6187 C C . ILE D 1 8 ? -23.151 10.169 -66.723 1.00 72.10 7 ILE D C 1
ATOM 6188 O O . ILE D 1 8 ? -23.862 9.202 -67.021 1.00 71.39 7 ILE D O 1
ATOM 6193 N N . GLU D 1 9 ? -22.915 11.188 -67.548 1.00 74.92 8 GLU D N 1
ATOM 6194 C CA . GLU D 1 9 ? -23.509 11.266 -68.876 1.00 76.76 8 GLU D CA 1
ATOM 6195 C C . GLU D 1 9 ? -23.193 10.034 -69.697 1.00 73.10 8 GLU D C 1
ATOM 6196 O O . GLU D 1 9 ? -24.085 9.494 -70.352 1.00 72.45 8 GLU D O 1
ATOM 6202 N N . ARG D 1 10 ? -21.939 9.580 -69.636 1.00 69.91 9 ARG D N 1
ATOM 6203 C CA . ARG D 1 10 ? -21.500 8.397 -70.377 1.00 66.69 9 ARG D CA 1
ATOM 6204 C C . ARG D 1 10 ? -22.094 7.133 -69.799 1.00 63.35 9 ARG D C 1
ATOM 6205 O O . ARG D 1 10 ? -22.286 6.158 -70.522 1.00 63.09 9 ARG D O 1
ATOM 6213 N N . PHE D 1 11 ? -22.384 7.141 -68.505 1.00 60.34 10 PHE D N 1
ATOM 6214 C CA . PHE D 1 11 ? -23.004 5.977 -67.889 1.00 57.23 10 PHE D CA 1
ATOM 6215 C C . PHE D 1 11 ? -24.481 5.863 -68.230 1.00 56.10 10 PHE D C 1
ATOM 6216 O O . PHE D 1 11 ? -24.987 4.751 -68.434 1.00 55.62 10 PHE D O 1
ATOM 6224 N N . ALA D 1 12 ? -25.165 7.008 -68.280 1.00 55.24 11 ALA D N 1
ATOM 6225 C CA . ALA D 1 12 ? -26.576 7.056 -68.643 1.00 54.65 11 ALA D CA 1
ATOM 6226 C C . ALA D 1 12 ? -26.708 6.509 -70.051 1.00 55.73 11 ALA D C 1
ATOM 6227 O O . ALA D 1 12 ? -27.460 5.558 -70.313 1.00 55.60 11 ALA D O 1
ATOM 6229 N N . ASN D 1 13 ? -25.927 7.106 -70.948 1.00 58.04 12 ASN D N 1
ATOM 6230 C CA . ASN D 1 13 ? -25.857 6.692 -72.336 1.00 59.26 12 ASN D CA 1
ATOM 6231 C C . ASN D 1 13 ? -25.479 5.214 -72.499 1.00 58.01 12 ASN D C 1
ATOM 6232 O O . ASN D 1 13 ? -25.917 4.558 -73.428 1.00 58.76 12 ASN D O 1
ATOM 6237 N N . PHE D 1 14 ? -24.668 4.685 -71.598 1.00 56.31 13 PHE D N 1
ATOM 6238 C CA . PHE D 1 14 ? -24.342 3.274 -71.686 1.00 54.93 13 PHE D CA 1
ATOM 6239 C C . PHE D 1 14 ? -25.573 2.426 -71.366 1.00 54.69 13 PHE D C 1
ATOM 6240 O O . PHE D 1 14 ? -25.877 1.472 -72.086 1.00 55.02 13 PHE D O 1
ATOM 6248 N N . LEU D 1 15 ? -26.269 2.774 -70.283 1.00 54.41 14 LEU D N 1
ATOM 6249 C CA . LEU D 1 15 ? -27.434 2.010 -69.813 1.00 53.59 14 LEU D CA 1
ATOM 6250 C C . LEU D 1 15 ? -28.546 1.932 -70.862 1.00 54.94 14 LEU D C 1
ATOM 6251 O O . LEU D 1 15 ? -29.130 0.860 -71.120 1.00 56.28 14 LEU D O 1
ATOM 6256 N N . ARG D 1 16 ? -28.823 3.072 -71.481 1.00 54.88 15 ARG D N 1
ATOM 6257 C CA . ARG D 1 16 ? -29.960 3.137 -72.346 1.00 54.42 15 ARG D CA 1
ATOM 6258 C C . ARG D 1 16 ? -29.643 2.723 -73.793 1.00 55.15 15 ARG D C 1
ATOM 6259 O O . ARG D 1 16 ? -30.538 2.295 -74.523 1.00 55.69 15 ARG D O 1
ATOM 6267 N N . GLU D 1 17 ? -28.376 2.798 -74.194 1.00 55.39 16 GLU D N 1
ATOM 6268 C CA . GLU D 1 17 ? -28.007 2.501 -75.585 1.00 56.52 16 GLU D CA 1
ATOM 6269 C C . GLU D 1 17 ? -27.299 1.176 -75.842 1.00 56.44 16 GLU D C 1
ATOM 6270 O O . GLU D 1 17 ? -27.330 0.717 -76.969 1.00 57.05 16 GLU D O 1
ATOM 6276 N N . TYR D 1 18 ? -26.668 0.562 -74.838 1.00 56.17 17 TYR D N 1
ATOM 6277 C CA . TYR D 1 18 ? -25.980 -0.728 -75.051 1.00 57.57 17 TYR D CA 1
ATOM 6278 C C . TYR D 1 18 ? -26.946 -1.854 -75.379 1.00 59.62 17 TYR D C 1
ATOM 6279 O O . TYR D 1 18 ? -27.909 -2.058 -74.658 1.00 60.07 17 TYR D O 1
ATOM 6288 N N . THR D 1 19 ? -26.665 -2.609 -76.435 1.00 62.79 18 THR D N 1
ATOM 6289 C CA . THR D 1 19 ? -27.545 -3.682 -76.889 1.00 65.59 18 THR D CA 1
ATOM 6290 C C . THR D 1 19 ? -26.737 -4.956 -77.004 1.00 65.95 18 THR D C 1
ATOM 6291 O O . THR D 1 19 ? -25.556 -4.895 -77.308 1.00 66.50 18 THR D O 1
ATOM 6295 N N . ASP D 1 20 ? -27.362 -6.109 -76.810 1.00 66.64 19 ASP D N 1
ATOM 6296 C CA . ASP D 1 20 ? -26.665 -7.367 -77.034 1.00 69.54 19 ASP D CA 1
ATOM 6297 C C . ASP D 1 20 ? -26.722 -7.782 -78.506 1.00 74.57 19 ASP D C 1
ATOM 6298 O O . ASP D 1 20 ? -26.888 -6.926 -79.385 1.00 73.01 19 ASP D O 1
ATOM 6303 N N . GLU D 1 21 ? -26.574 -9.085 -78.764 1.00 82.28 20 GLU D N 1
ATOM 6304 C CA . GLU D 1 21 ? -26.451 -9.631 -80.125 1.00 91.26 20 GLU D CA 1
ATOM 6305 C C . GLU D 1 21 ? -27.697 -9.390 -80.944 1.00 89.98 20 GLU D C 1
ATOM 6306 O O . GLU D 1 21 ? -27.608 -9.260 -82.161 1.00 91.90 20 GLU D O 1
ATOM 6312 N N . ASP D 1 22 ? -28.850 -9.340 -80.273 1.00 86.86 21 ASP D N 1
ATOM 6313 C CA . ASP D 1 22 ? -30.146 -9.198 -80.940 1.00 84.83 21 ASP D CA 1
ATOM 6314 C C . ASP D 1 22 ? -30.720 -7.788 -80.902 1.00 82.07 21 ASP D C 1
ATOM 6315 O O . ASP D 1 22 ? -31.779 -7.533 -81.456 1.00 82.28 21 ASP D O 1
ATOM 6320 N N . GLY D 1 23 ? -30.031 -6.875 -80.239 1.00 79.12 22 GLY D N 1
ATOM 6321 C CA . GLY D 1 23 ? -30.476 -5.500 -80.184 1.00 76.50 22 GLY D CA 1
ATOM 6322 C C . GLY D 1 23 ? -31.303 -5.105 -78.974 1.00 74.38 22 GLY D C 1
ATOM 6323 O O . GLY D 1 23 ? -31.749 -3.957 -78.923 1.00 73.47 22 GLY D O 1
ATOM 6324 N N . ASN D 1 24 ? -31.522 -6.022 -78.013 1.00 73.60 23 ASN D N 1
ATOM 6325 C CA . ASN D 1 24 ? -32.299 -5.703 -76.794 1.00 72.60 23 ASN D CA 1
ATOM 6326 C C . ASN D 1 24 ? -31.443 -4.837 -75.910 1.00 68.80 23 ASN D C 1
ATOM 6327 O O . ASN D 1 24 ? -30.316 -5.220 -75.614 1.00 68.45 23 ASN D O 1
ATOM 6332 N N . PRO D 1 25 ? -31.950 -3.657 -75.500 1.00 65.79 24 PRO D N 1
ATOM 6333 C CA . PRO D 1 25 ? -31.150 -2.877 -74.569 1.00 63.64 24 PRO D CA 1
ATOM 6334 C C . PRO D 1 25 ? -31.232 -3.586 -73.234 1.00 62.04 24 PRO D C 1
ATOM 6335 O O . PRO D 1 25 ? -32.304 -3.617 -72.629 1.00 63.23 24 PRO D O 1
ATOM 6339 N N . VAL D 1 26 ? -30.136 -4.186 -72.789 1.00 59.63 25 VAL D N 1
ATOM 6340 C CA . VAL D 1 26 ? -30.231 -5.063 -71.630 1.00 57.07 25 VAL D CA 1
ATOM 6341 C C . VAL D 1 26 ? -30.413 -4.258 -70.354 1.00 55.93 25 VAL D C 1
ATOM 6342 O O . VAL D 1 26 ? -31.120 -4.684 -69.435 1.00 54.74 25 VAL D O 1
ATOM 6346 N N . TYR D 1 27 ? -29.808 -3.077 -70.313 1.00 56.00 26 TYR D N 1
ATOM 6347 C CA . TYR D 1 27 ? -29.864 -2.291 -69.090 1.00 56.21 26 TYR D CA 1
ATOM 6348 C C . TYR D 1 27 ? -31.215 -1.607 -68.861 1.00 55.66 26 TYR D C 1
ATOM 6349 O O . TYR D 1 27 ? -31.696 -1.548 -67.724 1.00 55.66 26 TYR D O 1
ATOM 6358 N N . ARG D 1 28 ? -31.856 -1.173 -69.942 1.00 55.50 27 ARG D N 1
ATOM 6359 C CA . ARG D 1 28 ? -33.282 -0.825 -69.929 1.00 54.74 27 ARG D CA 1
ATOM 6360 C C . ARG D 1 28 ? -34.088 -1.924 -69.215 1.00 55.00 27 ARG D C 1
ATOM 6361 O O . ARG D 1 28 ? -34.851 -1.658 -68.278 1.00 55.65 27 ARG D O 1
ATOM 6369 N N . GLY D 1 29 ? -33.892 -3.169 -69.654 1.00 54.81 28 GLY D N 1
ATOM 6370 C CA . GLY D 1 29 ? -34.559 -4.332 -69.060 1.00 53.65 28 GLY D CA 1
ATOM 6371 C C . GLY D 1 29 ? -34.279 -4.457 -67.576 1.00 52.26 28 GLY D C 1
ATOM 6372 O O . GLY D 1 29 ? -35.192 -4.658 -66.786 1.00 52.32 28 GLY D O 1
ATOM 6373 N N . LYS D 1 30 ? -33.006 -4.327 -67.210 1.00 51.04 29 LYS D N 1
ATOM 6374 C CA . LYS D 1 30 ? -32.574 -4.420 -65.823 1.00 50.00 29 LYS D CA 1
ATOM 6375 C C . LYS D 1 30 ? -33.160 -3.277 -65.030 1.00 49.90 29 LYS D C 1
ATOM 6376 O O . LYS D 1 30 ? -33.727 -3.503 -63.965 1.00 50.43 29 LYS D O 1
ATOM 6382 N N . ILE D 1 31 ? -33.050 -2.059 -65.551 1.00 49.53 30 ILE D N 1
ATOM 6383 C CA . ILE D 1 31 ? -33.613 -0.910 -64.865 1.00 49.71 30 ILE D CA 1
ATOM 6384 C C . ILE D 1 31 ? -35.110 -1.094 -64.680 1.00 53.03 30 ILE D C 1
ATOM 6385 O O . ILE D 1 31 ? -35.665 -0.659 -63.680 1.00 53.82 30 ILE D O 1
ATOM 6390 N N . THR D 1 32 ? -35.745 -1.770 -65.635 1.00 56.26 31 THR D N 1
ATOM 6391 C CA . THR D 1 32 ? -37.161 -2.146 -65.534 1.00 59.26 31 THR D CA 1
ATOM 6392 C C . THR D 1 32 ? -37.463 -3.109 -64.355 1.00 61.54 31 THR D C 1
ATOM 6393 O O . THR D 1 32 ? -38.509 -3.010 -63.698 1.00 62.75 31 THR D O 1
ATOM 6397 N N . ASP D 1 33 ? -36.525 -4.013 -64.083 1.00 63.08 32 ASP D N 1
ATOM 6398 C CA . ASP D 1 33 ? -36.684 -5.008 -63.015 1.00 65.33 32 ASP D CA 1
ATOM 6399 C C . ASP D 1 33 ? -36.625 -4.405 -61.605 1.00 63.05 32 ASP D C 1
ATOM 6400 O O . ASP D 1 33 ? -36.863 -5.099 -60.605 1.00 62.99 32 ASP D O 1
ATOM 6405 N N . LEU D 1 34 ? -36.331 -3.110 -61.545 1.00 60.21 33 LEU D N 1
ATOM 6406 C CA . LEU D 1 34 ? -36.356 -2.371 -60.306 1.00 58.70 33 LEU D CA 1
ATOM 6407 C C . LEU D 1 34 ? -37.774 -1.958 -59.943 1.00 59.34 33 LEU D C 1
ATOM 6408 O O . LEU D 1 34 ? -38.023 -1.461 -58.833 1.00 59.27 33 LEU D O 1
ATOM 6413 N N . LEU D 1 35 ? -38.704 -2.168 -60.875 1.00 60.05 34 LEU D N 1
ATOM 6414 C CA . LEU D 1 35 ? -40.058 -1.617 -60.746 1.00 61.57 34 LEU D CA 1
ATOM 6415 C C . LEU D 1 35 ? -41.172 -2.640 -60.547 1.00 63.81 34 LEU D C 1
ATOM 6416 O O . LEU D 1 35 ? -42.309 -2.265 -60.301 1.00 64.73 34 LEU D O 1
ATOM 6421 N N . THR D 1 36 ? -40.831 -3.924 -60.617 1.00 65.63 35 THR D N 1
ATOM 6422 C CA . THR D 1 36 ? -41.813 -4.998 -60.491 1.00 69.37 35 THR D CA 1
ATOM 6423 C C . THR D 1 36 ? -42.340 -5.136 -59.056 1.00 72.28 35 THR D C 1
ATOM 6424 O O . THR D 1 36 ? -42.104 -4.265 -58.226 1.00 71.26 35 THR D O 1
ATOM 6428 N N . ILE D 1 37 ? -43.057 -6.224 -58.782 1.00 77.30 36 ILE D N 1
ATOM 6429 C CA . ILE D 1 37 ? -43.688 -6.458 -57.469 1.00 82.09 36 ILE D CA 1
ATOM 6430 C C . ILE D 1 37 ? -42.686 -6.658 -56.348 1.00 83.78 36 ILE D C 1
ATOM 6431 O O . ILE D 1 37 ? -42.758 -5.995 -55.310 1.00 86.19 36 ILE D O 1
ATOM 6436 N N . THR D 1 38 ? -41.777 -7.600 -56.560 1.00 83.69 37 THR D N 1
ATOM 6437 C CA . THR D 1 38 ? -40.728 -7.899 -55.614 1.00 83.07 37 THR D CA 1
ATOM 6438 C C . THR D 1 38 ? -39.460 -7.436 -56.309 1.00 77.58 37 THR D C 1
ATOM 6439 O O . THR D 1 38 ? -38.760 -8.234 -56.918 1.00 77.27 37 THR D O 1
ATOM 6443 N N . PRO D 1 39 ? -39.181 -6.125 -56.244 1.00 73.27 38 PRO D N 1
ATOM 6444 C CA . PRO D 1 39 ? -38.149 -5.551 -57.076 1.00 70.02 38 PRO D CA 1
ATOM 6445 C C . PRO D 1 39 ? -36.745 -5.895 -56.584 1.00 68.91 38 PRO D C 1
ATOM 6446 O O . PRO D 1 39 ? -36.577 -6.580 -55.573 1.00 70.40 38 PRO D O 1
ATOM 6450 N N . LYS D 1 40 ? -35.753 -5.427 -57.326 1.00 66.68 39 LYS D N 1
ATOM 6451 C CA . LYS D 1 40 ? -34.369 -5.546 -56.948 1.00 64.91 39 LYS D CA 1
ATOM 6452 C C . LYS D 1 40 ? -33.897 -4.172 -56.505 1.00 63.83 39 LYS D C 1
ATOM 6453 O O . LYS D 1 40 ? -34.444 -3.166 -56.948 1.00 63.52 39 LYS D O 1
ATOM 6459 N N . ARG D 1 41 ? -32.898 -4.118 -55.627 1.00 63.05 40 ARG D N 1
ATOM 6460 C CA . ARG D 1 41 ? -32.356 -2.830 -55.235 1.00 61.99 40 ARG D CA 1
ATOM 6461 C C . ARG D 1 41 ? -31.022 -2.507 -55.899 1.00 59.92 40 ARG D C 1
ATOM 6462 O O . ARG D 1 41 ? -30.368 -1.529 -55.533 1.00 59.60 40 ARG D O 1
ATOM 6470 N N . SER D 1 42 ? -30.622 -3.316 -56.876 1.00 58.07 41 SER D N 1
ATOM 6471 C CA . SER D 1 42 ? -29.392 -3.047 -57.609 1.00 55.96 41 SER D CA 1
ATOM 6472 C C . SER D 1 42 ? -29.386 -3.558 -59.034 1.00 53.38 41 SER D C 1
ATOM 6473 O O . SER D 1 42 ? -30.162 -4.447 -59.394 1.00 54.27 41 SER D O 1
ATOM 6476 N N . VAL D 1 43 ? -28.486 -2.985 -59.832 1.00 49.58 42 VAL D N 1
ATOM 6477 C CA . VAL D 1 43 ? -28.301 -3.321 -61.241 1.00 45.33 42 VAL D CA 1
ATOM 6478 C C . VAL D 1 43 ? -26.924 -3.956 -61.345 1.00 45.76 42 VAL D C 1
ATOM 6479 O O . VAL D 1 43 ? -25.929 -3.280 -61.083 1.00 46.31 42 VAL D O 1
ATOM 6483 N N . ALA D 1 44 ? -26.852 -5.242 -61.691 1.00 45.07 43 ALA D N 1
ATOM 6484 C CA . ALA D 1 44 ? -25.559 -5.874 -61.943 1.00 44.24 43 ALA D CA 1
ATOM 6485 C C . ALA D 1 44 ? -25.064 -5.410 -63.317 1.00 43.93 43 ALA D C 1
ATOM 6486 O O . ALA D 1 44 ? -25.800 -5.502 -64.308 1.00 45.29 43 ALA D O 1
ATOM 6488 N N . ILE D 1 45 ? -23.844 -4.890 -63.399 1.00 42.52 44 ILE D N 1
ATOM 6489 C CA . ILE D 1 45 ? -23.333 -4.440 -64.701 1.00 41.41 44 ILE D CA 1
ATOM 6490 C C . ILE D 1 45 ? -22.153 -5.282 -65.135 1.00 43.15 44 ILE D C 1
ATOM 6491 O O . ILE D 1 45 ? -21.158 -5.357 -64.411 1.00 43.04 44 ILE D O 1
ATOM 6496 N N . ASP D 1 46 ? -22.257 -5.898 -66.309 1.00 45.17 45 ASP D N 1
ATOM 6497 C CA . ASP D 1 46 ? -21.176 -6.725 -66.828 1.00 48.40 45 ASP D CA 1
ATOM 6498 C C . ASP D 1 46 ? -20.059 -5.878 -67.416 1.00 49.51 45 ASP D C 1
ATOM 6499 O O . ASP D 1 46 ? -20.237 -5.224 -68.433 1.00 49.02 45 ASP D O 1
ATOM 6504 N N . TRP D 1 47 ? -18.893 -5.943 -66.781 1.00 51.78 46 TRP D N 1
ATOM 6505 C CA . TRP D 1 47 ? -17.769 -5.106 -67.147 1.00 54.78 46 TRP D CA 1
ATOM 6506 C C . TRP D 1 47 ? -17.480 -5.189 -68.653 1.00 57.21 46 TRP D C 1
ATOM 6507 O O . TRP D 1 47 ? -17.308 -4.166 -69.310 1.00 57.31 46 TRP D O 1
ATOM 6518 N N . MET D 1 48 ? -17.467 -6.405 -69.192 1.00 60.22 47 MET D N 1
ATOM 6519 C CA . MET D 1 48 ? -17.220 -6.631 -70.609 1.00 63.68 47 MET D CA 1
ATOM 6520 C C . MET D 1 48 ? -18.186 -5.842 -71.490 1.00 61.80 47 MET D C 1
ATOM 6521 O O . MET D 1 48 ? -17.756 -5.261 -72.496 1.00 62.39 47 MET D O 1
ATOM 6526 N N . HIS D 1 49 ? -19.474 -5.818 -71.122 1.00 59.00 48 HIS D N 1
ATOM 6527 C CA . HIS D 1 49 ? -20.448 -4.997 -71.860 1.00 57.31 48 HIS D CA 1
ATOM 6528 C C . HIS D 1 49 ? -19.942 -3.559 -71.877 1.00 55.89 48 HIS D C 1
ATOM 6529 O O . HIS D 1 49 ? -19.821 -2.950 -72.941 1.00 56.89 48 HIS D O 1
ATOM 6536 N N . LEU D 1 50 ? -19.603 -3.042 -70.700 1.00 53.35 49 LEU D N 1
ATOM 6537 C CA . LEU D 1 50 ? -19.133 -1.675 -70.572 1.00 51.77 49 LEU D CA 1
ATOM 6538 C C . LEU D 1 50 ? -17.849 -1.410 -71.359 1.00 54.49 49 LEU D C 1
ATOM 6539 O O . LEU D 1 50 ? -17.697 -0.347 -71.973 1.00 55.23 49 LEU D O 1
ATOM 6544 N N . ASN D 1 51 ? -16.931 -2.375 -71.330 1.00 56.61 50 ASN D N 1
ATOM 6545 C CA . ASN D 1 51 ? -15.644 -2.224 -71.991 1.00 59.45 50 ASN D CA 1
ATOM 6546 C C . ASN D 1 51 ? -15.837 -2.143 -73.469 1.00 59.57 50 ASN D C 1
ATOM 6547 O O . ASN D 1 51 ? -15.201 -1.329 -74.132 1.00 61.44 50 ASN D O 1
ATOM 6552 N N . SER D 1 52 ? -16.724 -2.986 -73.986 1.00 57.61 51 SER D N 1
ATOM 6553 C CA . SER D 1 52 ? -17.009 -2.977 -75.412 1.00 56.94 51 SER D CA 1
ATOM 6554 C C . SER D 1 52 ? -17.741 -1.699 -75.832 1.00 56.50 51 SER D C 1
ATOM 6555 O O . SER D 1 52 ? -17.656 -1.297 -76.980 1.00 57.68 51 SER D O 1
ATOM 6558 N N . PHE D 1 53 ? -18.446 -1.056 -74.921 1.00 55.41 52 PHE D N 1
ATOM 6559 C CA . PHE D 1 53 ? -19.188 0.139 -75.294 1.00 56.94 52 PHE D CA 1
ATOM 6560 C C . PHE D 1 53 ? -18.380 1.424 -75.101 1.00 58.13 52 PHE D C 1
ATOM 6561 O O . PHE D 1 53 ? -18.503 2.377 -75.868 1.00 58.61 52 PHE D O 1
ATOM 6569 N N . ASP D 1 54 ? -17.572 1.446 -74.054 1.00 59.38 53 ASP D N 1
ATOM 6570 C CA . ASP D 1 54 ? -16.812 2.622 -73.682 1.00 61.37 53 ASP D CA 1
ATOM 6571 C C . ASP D 1 54 ? -15.691 2.116 -72.795 1.00 63.04 53 ASP D C 1
ATOM 6572 O O . ASP D 1 54 ? -15.850 2.041 -71.587 1.00 63.17 53 ASP D O 1
ATOM 6577 N N . SER D 1 55 ? -14.563 1.754 -73.386 1.00 65.59 54 SER D N 1
ATOM 6578 C CA . SER D 1 55 ? -13.533 1.105 -72.615 1.00 66.48 54 SER D CA 1
ATOM 6579 C C . SER D 1 55 ? -12.753 2.080 -71.784 1.00 68.10 54 SER D C 1
ATOM 6580 O O . SER D 1 55 ? -12.177 1.685 -70.782 1.00 67.86 54 SER D O 1
ATOM 6583 N N . GLU D 1 56 ? -12.728 3.349 -72.179 1.00 70.95 55 GLU D N 1
ATOM 6584 C CA . GLU D 1 56 ? -12.051 4.356 -71.363 1.00 73.42 55 GLU D CA 1
ATOM 6585 C C . GLU D 1 56 ? -12.693 4.443 -69.986 1.00 71.52 55 GLU D C 1
ATOM 6586 O O . GLU D 1 56 ? -12.010 4.492 -68.967 1.00 71.51 55 GLU D O 1
ATOM 6592 N N . LEU D 1 57 ? -14.019 4.464 -69.980 1.00 70.33 56 LEU D N 1
ATOM 6593 C CA . LEU D 1 57 ? -14.809 4.489 -68.756 1.00 68.30 56 LEU D CA 1
ATOM 6594 C C . LEU D 1 57 ? -14.684 3.187 -67.974 1.00 68.17 56 LEU D C 1
ATOM 6595 O O . LEU D 1 57 ? -14.636 3.207 -66.744 1.00 67.73 56 LEU D O 1
ATOM 6600 N N . ALA D 1 58 ? -14.643 2.063 -68.693 1.00 69.25 57 ALA D N 1
ATOM 6601 C CA . ALA D 1 58 ? -14.516 0.738 -68.089 1.00 70.00 57 ALA D CA 1
ATOM 6602 C C . ALA D 1 58 ? -13.238 0.630 -67.278 1.00 72.29 57 ALA D C 1
ATOM 6603 O O . ALA D 1 58 ? -13.229 0.032 -66.200 1.00 71.42 57 ALA D O 1
ATOM 6605 N N . HIS D 1 59 ? -12.159 1.212 -67.794 1.00 76.41 58 HIS D N 1
ATOM 6606 C CA . HIS D 1 59 ? -10.907 1.208 -67.069 1.00 79.29 58 HIS D CA 1
ATOM 6607 C C . HIS D 1 59 ? -10.939 2.153 -65.877 1.00 77.38 58 HIS D C 1
ATOM 6608 O O . HIS D 1 59 ? -10.312 1.880 -64.863 1.00 78.56 58 HIS D O 1
ATOM 6615 N N . GLU D 1 60 ? -11.708 3.232 -65.978 1.00 74.25 59 GLU D N 1
ATOM 6616 C CA . GLU D 1 60 ? -11.810 4.194 -64.884 1.00 71.04 59 GLU D CA 1
ATOM 6617 C C . GLU D 1 60 ? -12.619 3.702 -63.692 1.00 66.26 59 GLU D C 1
ATOM 6618 O O . GLU D 1 60 ? -12.545 4.290 -62.616 1.00 65.06 59 GLU D O 1
ATOM 6624 N N . VAL D 1 61 ? -13.393 2.633 -63.847 1.00 62.12 60 VAL D N 1
ATOM 6625 C CA . VAL D 1 61 ? -14.032 2.078 -62.652 1.00 58.44 60 VAL D CA 1
ATOM 6626 C C . VAL D 1 61 ? -13.073 1.167 -61.895 1.00 56.84 60 VAL D C 1
ATOM 6627 O O . VAL D 1 61 ? -13.196 1.003 -60.692 1.00 56.76 60 VAL D O 1
ATOM 6631 N N . ILE D 1 62 ? -12.117 0.568 -62.586 1.00 55.55 61 ILE D N 1
ATOM 6632 C CA . ILE D 1 62 ? -11.173 -0.294 -61.889 1.00 54.18 61 ILE D CA 1
ATOM 6633 C C . ILE D 1 62 ? -10.114 0.567 -61.220 1.00 57.24 61 ILE D C 1
ATOM 6634 O O . ILE D 1 62 ? -9.604 0.217 -60.161 1.00 56.88 61 ILE D O 1
ATOM 6639 N N . GLU D 1 63 ? -9.824 1.719 -61.810 1.00 61.17 62 GLU D N 1
ATOM 6640 C CA . GLU D 1 63 ? -8.830 2.622 -61.252 1.00 65.48 62 GLU D CA 1
ATOM 6641 C C . GLU D 1 63 ? -9.404 3.536 -60.197 1.00 64.89 62 GLU D C 1
ATOM 6642 O O . GLU D 1 63 ? -8.732 3.805 -59.208 1.00 65.57 62 GLU D O 1
ATOM 6648 N N . ASN D 1 64 ? -10.642 3.994 -60.397 1.00 64.47 63 ASN D N 1
ATOM 6649 C CA . ASN D 1 64 ? -11.346 4.854 -59.414 1.00 64.59 63 ASN D CA 1
ATOM 6650 C C . ASN D 1 64 ? -12.730 4.364 -58.956 1.00 62.47 63 ASN D C 1
ATOM 6651 O O . ASN D 1 64 ? -13.702 5.115 -59.022 1.00 61.75 63 ASN D O 1
ATOM 6656 N N . PRO D 1 65 ? -12.819 3.123 -58.441 1.00 61.46 64 PRO D N 1
ATOM 6657 C CA . PRO D 1 65 ? -14.122 2.502 -58.258 1.00 60.20 64 PRO D CA 1
ATOM 6658 C C . PRO D 1 65 ? -15.071 3.359 -57.452 1.00 60.10 64 PRO D C 1
ATOM 6659 O O . PRO D 1 65 ? -16.280 3.253 -57.618 1.00 59.19 64 PRO D O 1
ATOM 6663 N N . GLU D 1 66 ? -14.527 4.224 -56.605 1.00 61.34 65 GLU D N 1
ATOM 6664 C CA . GLU D 1 66 ? -15.373 5.064 -55.770 1.00 62.08 65 GLU D CA 1
ATOM 6665 C C . GLU D 1 66 ? -16.199 6.063 -56.596 1.00 61.77 65 GLU D C 1
ATOM 6666 O O . GLU D 1 66 ? -17.424 6.032 -56.536 1.00 60.92 65 GLU D O 1
ATOM 6672 N N . GLU D 1 67 ? -15.555 6.919 -57.379 1.00 62.65 66 GLU D N 1
ATOM 6673 C CA . GLU D 1 67 ? -16.311 7.914 -58.144 1.00 63.97 66 GLU D CA 1
ATOM 6674 C C . GLU D 1 67 ? -17.053 7.262 -59.306 1.00 61.13 66 GLU D C 1
ATOM 6675 O O . GLU D 1 67 ? -18.050 7.791 -59.803 1.00 60.56 66 GLU D O 1
ATOM 6681 N N . GLY D 1 68 ? -16.559 6.094 -59.704 1.00 58.80 67 GLY D N 1
ATOM 6682 C CA . GLY D 1 68 ? -17.128 5.324 -60.800 1.00 55.90 67 GLY D CA 1
ATOM 6683 C C . GLY D 1 68 ? -18.468 4.730 -60.438 1.00 53.25 67 GLY D C 1
ATOM 6684 O O . GLY D 1 68 ? -19.458 4.951 -61.129 1.00 53.49 67 GLY D O 1
ATOM 6685 N N . ILE D 1 69 ? -18.508 3.968 -59.355 1.00 50.93 68 ILE D N 1
ATOM 6686 C CA . ILE D 1 69 ? -19.759 3.349 -58.946 1.00 48.29 68 ILE D CA 1
ATOM 6687 C C . ILE D 1 69 ? -20.756 4.469 -58.626 1.00 48.96 68 ILE D C 1
ATOM 6688 O O . ILE D 1 69 ? -21.894 4.447 -59.076 1.00 48.27 68 ILE D O 1
ATOM 6693 N N . SER D 1 70 ? -20.306 5.471 -57.889 1.00 50.45 69 SER D N 1
ATOM 6694 C CA . SER D 1 70 ? -21.151 6.624 -57.582 1.00 52.10 69 SER D CA 1
ATOM 6695 C C . SER D 1 70 ? -21.755 7.290 -58.812 1.00 52.28 69 SER D C 1
ATOM 6696 O O . SER D 1 70 ? -22.925 7.651 -58.797 1.00 52.58 69 SER D O 1
ATOM 6699 N N . ALA D 1 71 ? -20.945 7.464 -59.857 1.00 52.58 70 ALA D N 1
ATOM 6700 C CA . ALA D 1 71 ? -21.409 8.005 -61.143 1.00 52.88 70 ALA D CA 1
ATOM 6701 C C . ALA D 1 71 ? -22.501 7.152 -61.760 1.00 52.43 70 ALA D C 1
ATOM 6702 O O . ALA D 1 71 ? -23.537 7.673 -62.158 1.00 52.20 70 ALA D O 1
ATOM 6704 N N . ALA D 1 72 ? -22.256 5.841 -61.831 1.00 52.72 71 ALA D N 1
ATOM 6705 C CA . ALA D 1 72 ? -23.203 4.863 -62.382 1.00 53.56 71 ALA D CA 1
ATOM 6706 C C . ALA D 1 72 ? -24.555 4.869 -61.652 1.00 55.25 71 ALA D C 1
ATOM 6707 O O . ALA D 1 72 ? -25.627 4.815 -62.266 1.00 55.02 71 ALA D O 1
ATOM 6709 N N . GLU D 1 73 ? -24.488 4.950 -60.331 1.00 58.37 72 GLU D N 1
ATOM 6710 C CA . GLU D 1 73 ? -25.681 4.992 -59.512 1.00 61.32 72 GLU D CA 1
ATOM 6711 C C . GLU D 1 73 ? -26.477 6.270 -59.738 1.00 62.91 72 GLU D C 1
ATOM 6712 O O . GLU D 1 73 ? -27.701 6.221 -59.765 1.00 63.60 72 GLU D O 1
ATOM 6718 N N . ASP D 1 74 ? -25.796 7.400 -59.926 1.00 64.57 73 ASP D N 1
ATOM 6719 C CA . ASP D 1 74 ? -26.483 8.648 -60.270 1.00 66.63 73 ASP D CA 1
ATOM 6720 C C . ASP D 1 74 ? -27.174 8.510 -61.617 1.00 64.74 73 ASP D C 1
ATOM 6721 O O . ASP D 1 74 ? -28.292 9.008 -61.818 1.00 64.61 73 ASP D O 1
ATOM 6726 N N . ALA D 1 75 ? -26.505 7.813 -62.532 1.00 62.52 74 ALA D N 1
ATOM 6727 C CA . ALA D 1 75 ? -27.033 7.617 -63.875 1.00 60.43 74 ALA D CA 1
ATOM 6728 C C . ALA D 1 75 ? -28.306 6.793 -63.844 1.00 57.26 74 ALA D C 1
ATOM 6729 O O . ALA D 1 75 ? -29.297 7.162 -64.471 1.00 57.93 74 ALA D O 1
ATOM 6731 N N . ILE D 1 76 ? -28.289 5.700 -63.092 1.00 52.26 75 ILE D N 1
ATOM 6732 C CA . ILE D 1 76 ? -29.492 4.896 -62.928 1.00 47.86 75 ILE D CA 1
ATOM 6733 C C . ILE D 1 76 ? -30.654 5.757 -62.457 1.00 50.51 75 ILE D C 1
ATOM 6734 O O . ILE D 1 76 ? -31.767 5.657 -62.968 1.00 50.31 75 ILE D O 1
ATOM 6739 N N . GLN D 1 77 ? -30.379 6.626 -61.498 1.00 53.28 76 GLN D N 1
ATOM 6740 C CA . GLN D 1 77 ? -31.391 7.564 -61.004 1.00 56.56 76 GLN D CA 1
ATOM 6741 C C . GLN 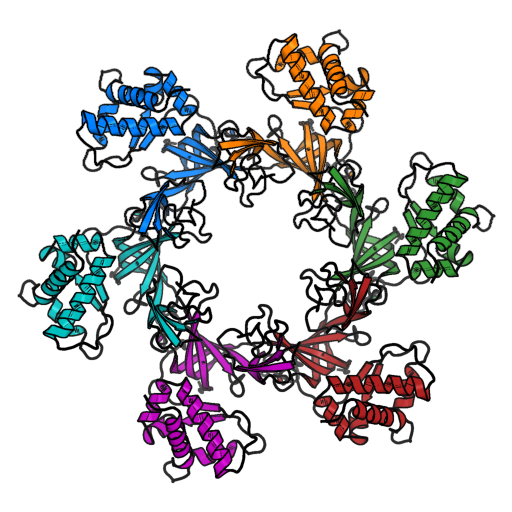D 1 77 ? -31.904 8.486 -62.120 1.00 57.29 76 GLN D C 1
ATOM 6742 O O . GLN D 1 77 ? -33.087 8.810 -62.173 1.00 58.21 76 GLN D O 1
ATOM 6748 N N . ILE D 1 78 ? -31.017 8.891 -63.019 1.00 57.34 77 ILE D N 1
ATOM 6749 C CA . ILE D 1 78 ? -31.434 9.753 -64.108 1.00 58.42 77 ILE D CA 1
ATOM 6750 C C . ILE D 1 78 ? -32.380 9.033 -65.056 1.00 58.00 77 ILE D C 1
ATOM 6751 O O . ILE D 1 78 ? -33.454 9.552 -65.349 1.00 58.68 77 ILE D O 1
ATOM 6756 N N . VAL D 1 79 ? -32.008 7.846 -65.532 1.00 57.05 78 VAL D N 1
ATOM 6757 C CA . VAL D 1 79 ? -32.892 7.169 -66.484 1.00 57.25 78 VAL D CA 1
ATOM 6758 C C . VAL D 1 79 ? -34.236 6.844 -65.844 1.00 57.47 78 VAL D C 1
ATOM 6759 O O . VAL D 1 79 ? -35.265 6.962 -66.494 1.00 58.39 78 VAL D O 1
ATOM 6763 N N . LEU D 1 80 ? -34.232 6.451 -64.571 1.00 57.12 79 LEU D N 1
ATOM 6764 C CA . LEU D 1 80 ? -35.487 6.226 -63.855 1.00 57.14 79 LEU D CA 1
ATOM 6765 C C . LEU D 1 80 ? -36.387 7.452 -63.958 1.00 59.99 79 LEU D C 1
ATOM 6766 O O . LEU D 1 80 ? -37.503 7.355 -64.450 1.00 60.88 79 LEU D O 1
ATOM 6771 N N . ARG D 1 81 ? -35.884 8.609 -63.537 1.00 62.53 80 ARG D N 1
ATOM 6772 C CA . ARG D 1 81 ? -36.651 9.854 -63.615 1.00 66.04 80 ARG D CA 1
ATOM 6773 C C . ARG D 1 81 ? -37.047 10.227 -65.055 1.00 67.30 80 ARG D C 1
ATOM 6774 O O . ARG D 1 81 ? -38.224 10.452 -65.334 1.00 67.43 80 ARG D O 1
ATOM 6782 N N . GLU D 1 82 ? -36.084 10.254 -65.973 1.00 68.92 81 GLU D N 1
ATOM 6783 C CA . GLU D 1 82 ? -36.346 10.732 -67.343 1.00 72.14 81 GLU D CA 1
ATOM 6784 C C . GLU D 1 82 ? -37.138 9.771 -68.255 1.00 72.43 81 GLU D C 1
ATOM 6785 O O . GLU D 1 82 ? -37.923 10.197 -69.111 1.00 73.33 81 GLU D O 1
ATOM 6791 N N . ASP D 1 83 ? -36.938 8.475 -68.057 1.00 72.41 82 ASP D N 1
ATOM 6792 C CA . ASP D 1 83 ? -37.465 7.481 -68.975 1.00 72.91 82 ASP D CA 1
ATOM 6793 C C . ASP D 1 83 ? -38.547 6.596 -68.384 1.00 70.72 82 ASP D C 1
ATOM 6794 O O . ASP D 1 83 ? -39.314 5.988 -69.130 1.00 71.92 82 ASP D O 1
ATOM 6799 N N . PHE D 1 84 ? -38.617 6.497 -67.062 1.00 66.87 83 PHE D N 1
ATOM 6800 C CA . PHE D 1 84 ? -39.634 5.651 -66.459 1.00 62.92 83 PHE D CA 1
ATOM 6801 C C . PHE D 1 84 ? -40.602 6.463 -65.626 1.00 64.03 83 PHE D C 1
ATOM 6802 O O . PHE D 1 84 ? -41.552 5.912 -65.077 1.00 64.75 83 PHE D O 1
ATOM 6810 N N . GLN D 1 85 ? -40.361 7.774 -65.551 1.00 64.21 84 GLN D N 1
ATOM 6811 C CA . GLN D 1 85 ? -41.118 8.684 -64.688 1.00 65.45 84 GLN D CA 1
ATOM 6812 C C . GLN D 1 85 ? -41.176 8.177 -63.238 1.00 66.87 84 GLN D C 1
ATOM 6813 O O . GLN D 1 85 ? -42.249 8.021 -62.659 1.00 66.90 84 GLN D O 1
ATOM 6819 N N . ARG D 1 86 ? -40.007 7.910 -62.668 1.00 68.95 85 ARG D N 1
ATOM 6820 C CA . ARG D 1 86 ? -39.897 7.437 -61.304 1.00 72.50 85 ARG D CA 1
ATOM 6821 C C . ARG D 1 86 ? -38.827 8.229 -60.563 1.00 76.13 85 ARG D C 1
ATOM 6822 O O . ARG D 1 86 ? -37.645 8.178 -60.918 1.00 75.81 85 ARG D O 1
ATOM 6830 N N . GLU D 1 87 ? -39.235 8.954 -59.528 1.00 81.97 86 GLU D N 1
ATOM 6831 C CA . GLU D 1 87 ? -38.284 9.759 -58.764 1.00 86.99 86 GLU D CA 1
ATOM 6832 C C . GLU D 1 87 ? -38.096 9.239 -57.340 1.00 89.19 86 GLU D C 1
ATOM 6833 O O . GLU D 1 87 ? -36.995 9.268 -56.795 1.00 88.41 86 GLU D O 1
ATOM 6839 N N . ASP D 1 88 ? -39.178 8.722 -56.774 1.00 93.52 87 ASP D N 1
ATOM 6840 C CA . ASP D 1 88 ? -39.233 8.291 -55.381 1.00 97.75 87 ASP D CA 1
ATOM 6841 C C . ASP D 1 88 ? -38.629 6.903 -55.093 1.00 91.93 87 ASP D C 1
ATOM 6842 O O . ASP D 1 88 ? -38.877 6.336 -54.026 1.00 91.75 87 ASP D O 1
ATOM 6847 N N . VAL D 1 89 ? -37.848 6.356 -56.027 1.00 85.52 88 VAL D N 1
ATOM 6848 C CA . VAL D 1 89 ? -37.159 5.079 -55.785 1.00 79.03 88 VAL D CA 1
ATOM 6849 C C . VAL D 1 89 ? -35.923 5.334 -54.926 1.00 77.63 88 VAL D C 1
ATOM 6850 O O . VAL D 1 89 ? -35.298 6.410 -55.014 1.00 78.43 88 VAL D O 1
ATOM 6854 N N . GLY D 1 90 ? -35.573 4.346 -54.104 1.00 74.57 89 GLY D N 1
ATOM 6855 C CA . GLY D 1 90 ? -34.468 4.489 -53.165 1.00 71.16 89 GLY D CA 1
ATOM 6856 C C . GLY D 1 90 ? -33.078 4.485 -53.787 1.00 67.98 89 GLY D C 1
ATOM 6857 O O . GLY D 1 90 ? -32.894 4.664 -54.997 1.00 66.58 89 GLY D O 1
ATOM 6858 N N . LYS D 1 91 ? -32.083 4.308 -52.931 1.00 66.37 90 LYS D N 1
ATOM 6859 C CA . LYS D 1 91 ? -30.740 4.038 -53.375 1.00 63.96 90 LYS D CA 1
ATOM 6860 C C . LYS D 1 91 ? -30.789 2.717 -54.147 1.00 61.69 90 LYS D C 1
ATOM 6861 O O . LYS D 1 91 ? -31.313 1.704 -53.657 1.00 61.92 90 LYS D O 1
ATOM 6867 N N . ILE D 1 92 ? -30.289 2.760 -55.380 1.00 59.00 91 ILE D N 1
ATOM 6868 C CA . ILE D 1 92 ? -30.092 1.562 -56.202 1.00 56.21 91 ILE D CA 1
ATOM 6869 C C . ILE D 1 92 ? -28.610 1.338 -56.489 1.00 54.22 91 ILE D C 1
ATOM 6870 O O . ILE D 1 92 ? -27.936 2.224 -57.009 1.00 53.57 91 ILE D O 1
ATOM 6875 N N . HIS D 1 93 ? -28.124 0.146 -56.162 1.00 52.70 92 HIS D N 1
ATOM 6876 C CA . HIS D 1 93 ? -26.697 -0.161 -56.223 1.00 51.13 92 HIS D CA 1
ATOM 6877 C C . HIS D 1 93 ? -26.259 -0.411 -57.654 1.00 49.79 92 HIS D C 1
ATOM 6878 O O . HIS D 1 93 ? -27.044 -0.920 -58.461 1.00 51.35 92 HIS D O 1
ATOM 6885 N N . ALA D 1 94 ? -25.011 -0.051 -57.961 1.00 46.63 93 ALA D N 1
ATOM 6886 C CA . ALA D 1 94 ? -24.379 -0.410 -59.212 1.00 43.41 93 ALA D CA 1
ATOM 6887 C C . ALA D 1 94 ? -23.388 -1.495 -58.862 1.00 42.40 93 ALA D C 1
ATOM 6888 O O . ALA D 1 94 ? -22.451 -1.267 -58.101 1.00 42.36 93 ALA D O 1
ATOM 6890 N N . ARG D 1 95 ? -23.594 -2.693 -59.379 1.00 42.14 94 ARG D N 1
ATOM 6891 C CA . ARG D 1 95 ? -22.741 -3.814 -58.956 1.00 42.37 94 ARG D CA 1
ATOM 6892 C C . ARG D 1 95 ? -22.000 -4.465 -60.118 1.00 43.98 94 ARG D C 1
ATOM 6893 O O . ARG D 1 95 ? -22.597 -5.240 -60.870 1.00 45.26 94 ARG D O 1
ATOM 6901 N N . PHE D 1 96 ? -20.713 -4.124 -60.280 1.00 45.02 95 PHE D N 1
ATOM 6902 C CA . PHE D 1 96 ? -19.929 -4.550 -61.453 1.00 45.85 95 PHE D CA 1
ATOM 6903 C C . PHE D 1 96 ? -19.401 -5.945 -61.302 1.00 48.66 95 PHE D C 1
ATOM 6904 O O . PHE D 1 96 ? -18.890 -6.295 -60.254 1.00 49.35 95 PHE D O 1
ATOM 6912 N N . TYR D 1 97 ? -19.504 -6.744 -62.347 1.00 51.71 96 TYR D N 1
ATOM 6913 C CA . TYR D 1 97 ? -19.011 -8.107 -62.256 1.00 55.59 96 TYR D CA 1
ATOM 6914 C C . TYR D 1 97 ? -18.252 -8.512 -63.514 1.00 58.10 96 TYR D C 1
ATOM 6915 O O . TYR D 1 97 ? -18.237 -7.771 -64.507 1.00 57.93 96 TYR D O 1
ATOM 6924 N N . ASN D 1 98 ? -17.601 -9.671 -63.470 1.00 61.33 97 ASN D N 1
ATOM 6925 C CA . ASN D 1 98 ? -16.854 -10.145 -64.634 1.00 64.27 97 ASN D CA 1
ATOM 6926 C C . ASN D 1 98 ? -15.752 -9.179 -65.126 1.00 64.90 97 ASN D C 1
ATOM 6927 O O . ASN D 1 98 ? -15.788 -8.700 -66.270 1.00 66.42 97 ASN D O 1
ATOM 6932 N N . LEU D 1 99 ? -14.777 -8.917 -64.250 1.00 64.02 98 LEU D N 1
ATOM 6933 C CA . LEU D 1 99 ? -13.642 -8.044 -64.554 1.00 62.75 98 LEU D CA 1
ATOM 6934 C C . LEU D 1 99 ? -12.569 -8.786 -65.345 1.00 66.03 98 LEU D C 1
ATOM 6935 O O . LEU D 1 99 ? -12.537 -10.025 -65.333 1.00 67.04 98 LEU D O 1
ATOM 6940 N N . PRO D 1 100 ? -11.678 -8.034 -66.032 1.00 68.09 99 PRO D N 1
ATOM 6941 C CA . PRO D 1 100 ? -10.691 -8.664 -66.928 1.00 71.88 99 PRO D CA 1
ATOM 6942 C C . PRO D 1 100 ? -9.814 -9.684 -66.218 1.00 76.16 99 PRO D C 1
ATOM 6943 O O . PRO D 1 100 ? -9.805 -10.848 -66.613 1.00 77.63 99 PRO D O 1
ATOM 6947 N N . GLU D 1 101 ? -9.111 -9.265 -65.166 1.00 79.92 100 GLU D N 1
ATOM 6948 C CA . GLU D 1 101 ? -8.246 -10.186 -64.434 1.00 85.07 100 GLU D CA 1
ATOM 6949 C C . GLU D 1 101 ? -8.768 -10.544 -63.051 1.00 78.67 100 GLU D C 1
ATOM 6950 O O . GLU D 1 101 ? -9.107 -9.683 -62.241 1.00 76.09 100 GLU D O 1
ATOM 6956 N N . THR D 1 102 ? -8.828 -11.844 -62.812 1.00 72.92 101 THR D N 1
ATOM 6957 C CA . THR D 1 102 ? -9.375 -12.394 -61.586 1.00 66.52 101 THR D CA 1
ATOM 6958 C C . THR D 1 102 ? -8.249 -13.021 -60.766 1.00 64.50 101 THR D C 1
ATOM 6959 O O . THR D 1 102 ? -7.714 -14.069 -61.115 1.00 65.37 101 THR D O 1
ATOM 6963 N N . LEU D 1 103 ? -7.881 -12.356 -59.682 1.00 61.10 102 LEU D N 1
ATOM 6964 C CA . LEU D 1 103 ? -6.735 -12.778 -58.885 1.00 60.15 102 LEU D CA 1
ATOM 6965 C C . LEU D 1 103 ? -7.111 -13.521 -57.600 1.00 61.39 102 LEU D C 1
ATOM 6966 O O . LEU D 1 103 ? -8.274 -13.528 -57.202 1.00 60.31 102 LEU D O 1
ATOM 6971 N N . MET D 1 104 ? -6.120 -14.137 -56.957 1.00 64.90 103 MET D N 1
ATOM 6972 C CA . MET D 1 104 ? -6.357 -14.970 -55.778 1.00 68.10 103 MET D CA 1
ATOM 6973 C C . MET D 1 104 ? -6.101 -14.202 -54.490 1.00 65.16 103 MET D C 1
ATOM 6974 O O . MET D 1 104 ? -5.426 -13.186 -54.503 1.00 65.11 103 MET D O 1
ATOM 6979 N N . VAL D 1 105 ? -6.635 -14.703 -53.380 1.00 62.76 104 VAL D N 1
ATOM 6980 C CA . VAL D 1 105 ? -6.480 -14.056 -52.089 1.00 59.30 104 VAL D CA 1
ATOM 6981 C C . VAL D 1 105 ? -5.005 -13.787 -51.803 1.00 62.04 104 VAL D C 1
ATOM 6982 O O . VAL D 1 105 ? -4.645 -12.677 -51.386 1.00 61.49 104 VAL D O 1
ATOM 6986 N N . LYS D 1 106 ? -4.149 -14.780 -52.052 1.00 65.77 105 LYS D N 1
ATOM 6987 C CA . LYS D 1 106 ? -2.713 -14.623 -51.801 1.00 69.36 105 LYS D CA 1
ATOM 6988 C C . LYS D 1 106 ? -2.059 -13.552 -52.671 1.00 67.72 105 LYS D C 1
ATOM 6989 O O . LYS D 1 106 ? -0.992 -13.067 -52.335 1.00 67.60 105 LYS D O 1
ATOM 6995 N N . ASP D 1 107 ? -2.710 -13.180 -53.771 1.00 66.51 106 ASP D N 1
ATOM 6996 C CA . ASP D 1 107 ? -2.205 -12.166 -54.695 1.00 65.94 106 ASP D CA 1
ATOM 6997 C C . ASP D 1 107 ? -2.566 -10.741 -54.278 1.00 61.99 106 ASP D C 1
ATOM 6998 O O . ASP D 1 107 ? -2.113 -9.787 -54.907 1.00 61.71 106 ASP D O 1
ATOM 7003 N N . ILE D 1 108 ? -3.396 -10.591 -53.247 1.00 57.90 107 ILE D N 1
ATOM 7004 C CA . ILE D 1 108 ? -3.930 -9.270 -52.906 1.00 53.83 107 ILE D CA 1
ATOM 7005 C C . ILE D 1 108 ? -2.925 -8.506 -52.048 1.00 54.01 107 ILE D C 1
ATOM 7006 O O . ILE D 1 108 ? -2.458 -9.021 -51.039 1.00 55.05 107 ILE D O 1
ATOM 7011 N N . GLY D 1 109 ? -2.593 -7.282 -52.442 1.00 52.83 108 GLY D N 1
ATOM 7012 C CA . GLY D 1 109 ? -1.606 -6.515 -51.710 1.00 52.42 108 GLY D CA 1
ATOM 7013 C C . GLY D 1 109 ? -1.726 -5.007 -51.854 1.00 52.22 108 GLY D C 1
ATOM 7014 O O . GLY D 1 109 ? -2.720 -4.479 -52.362 1.00 51.37 108 GLY D O 1
ATOM 7015 N N . ALA D 1 110 ? -0.686 -4.313 -51.409 1.00 53.20 109 ALA D N 1
ATOM 7016 C CA . ALA D 1 110 ? -0.664 -2.869 -51.356 1.00 53.81 109 ALA D CA 1
ATOM 7017 C C . ALA D 1 110 ? -0.961 -2.226 -52.701 1.00 54.56 109 ALA D C 1
ATOM 7018 O O . ALA D 1 110 ? -1.333 -1.053 -52.754 1.00 54.99 109 ALA D O 1
ATOM 7020 N N . GLU D 1 111 ? -0.803 -2.978 -53.787 1.00 55.13 110 GLU D N 1
ATOM 7021 C CA . GLU D 1 111 ? -1.002 -2.416 -55.119 1.00 56.85 110 GLU D CA 1
ATOM 7022 C C . GLU D 1 111 ? -2.456 -2.489 -55.534 1.00 53.50 110 GLU D C 1
ATOM 7023 O O . GLU D 1 111 ? -2.769 -2.425 -56.715 1.00 54.02 110 GLU D O 1
ATOM 7029 N N . HIS D 1 112 ? -3.357 -2.641 -54.581 1.00 49.84 111 HIS D N 1
ATOM 7030 C CA . HIS D 1 112 ? -4.750 -2.775 -54.924 1.00 46.97 111 HIS D CA 1
ATOM 7031 C C . HIS D 1 112 ? -5.585 -1.818 -54.140 1.00 45.97 111 HIS D C 1
ATOM 7032 O O . HIS D 1 112 ? -6.735 -1.561 -54.506 1.00 45.92 111 HIS D O 1
ATOM 7039 N N . ILE D 1 113 ? -4.997 -1.286 -53.069 1.00 45.40 112 ILE D N 1
ATOM 7040 C CA . ILE D 1 113 ? -5.634 -0.284 -52.223 1.00 44.96 112 ILE D CA 1
ATOM 7041 C C . ILE D 1 113 ? -6.434 0.727 -53.050 1.00 47.09 112 ILE D C 1
ATOM 7042 O O . ILE D 1 113 ? -5.886 1.401 -53.931 1.00 46.99 112 ILE D O 1
ATOM 7047 N N . ASN D 1 114 ? -7.737 0.774 -52.774 1.00 49.25 113 ASN D N 1
ATOM 7048 C CA . ASN D 1 114 ? -8.667 1.666 -53.434 1.00 52.98 113 ASN D CA 1
ATOM 7049 C C . ASN D 1 114 ? -8.907 1.406 -54.903 1.00 54.81 113 ASN D C 1
ATOM 7050 O O . ASN D 1 114 ? -9.214 2.330 -55.649 1.00 56.64 113 ASN D O 1
ATOM 7055 N N . LYS D 1 115 ? -8.790 0.151 -55.314 1.00 55.72 114 LYS D N 1
ATOM 7056 C CA . LYS D 1 115 ? -9.047 -0.219 -56.704 1.00 57.01 114 LYS D CA 1
ATOM 7057 C C . LYS D 1 115 ? -9.952 -1.424 -56.750 1.00 55.66 114 LYS D C 1
ATOM 7058 O O . LYS D 1 115 ? -9.766 -2.371 -55.985 1.00 56.79 114 LYS D O 1
ATOM 7064 N N . LEU D 1 116 ? -10.943 -1.390 -57.631 1.00 53.40 115 LEU D N 1
ATOM 7065 C CA . LEU D 1 116 ? -11.848 -2.519 -57.760 1.00 49.94 115 LEU D CA 1
ATOM 7066 C C . LEU D 1 116 ? -11.095 -3.774 -58.243 1.00 48.05 115 LEU D C 1
ATOM 7067 O O . LEU D 1 116 ? -10.371 -3.750 -59.248 1.00 48.24 115 LEU D O 1
ATOM 7072 N N . ILE D 1 117 ? -11.237 -4.863 -57.505 1.00 45.36 116 ILE D N 1
ATOM 7073 C CA . ILE D 1 117 ? -10.533 -6.098 -57.870 1.00 45.48 116 ILE D CA 1
ATOM 7074 C C . ILE D 1 117 ? -11.494 -7.271 -57.853 1.00 45.78 116 ILE D C 1
ATOM 7075 O O . ILE D 1 117 ? -12.485 -7.270 -57.127 1.00 44.35 116 ILE D O 1
ATOM 7080 N N . GLN D 1 118 ? -11.204 -8.281 -58.650 1.00 48.53 117 GLN D N 1
ATOM 7081 C CA . GLN D 1 118 ? -12.045 -9.464 -58.655 1.00 50.82 117 GLN D CA 1
ATOM 7082 C C . GLN D 1 118 ? -11.277 -10.519 -57.906 1.00 51.17 117 GLN D C 1
ATOM 7083 O O . GLN D 1 118 ? -10.089 -10.658 -58.107 1.00 52.36 117 GLN D O 1
ATOM 7089 N N . VAL D 1 119 ? -11.940 -11.258 -57.036 1.00 51.68 118 VAL D N 1
ATOM 7090 C CA . VAL D 1 119 ? -11.267 -12.306 -56.286 1.00 52.93 118 VAL D CA 1
ATOM 7091 C C . VAL D 1 119 ? -12.060 -13.597 -56.245 1.00 57.64 118 VAL D C 1
ATOM 7092 O O . VAL D 1 119 ? -13.251 -13.595 -55.915 1.00 56.64 118 VAL D O 1
ATOM 7096 N N . GLU D 1 120 ? -11.399 -14.697 -56.571 1.00 64.63 119 GLU D N 1
ATOM 7097 C CA . GLU D 1 120 ? -11.973 -16.028 -56.409 1.00 72.29 119 GLU D CA 1
ATOM 7098 C C . GLU D 1 120 ? -11.512 -16.545 -55.055 1.00 71.07 119 GLU D C 1
ATOM 7099 O O . GLU D 1 120 ? -10.392 -16.263 -54.645 1.00 70.45 119 GLU D O 1
ATOM 7105 N N . GLY D 1 121 ? -12.361 -17.287 -54.353 1.00 71.07 120 GLY D N 1
ATOM 7106 C CA . GLY D 1 121 ? -11.962 -17.878 -53.077 1.00 71.43 120 GLY D CA 1
ATOM 7107 C C . GLY D 1 121 ? -13.047 -18.708 -52.427 1.00 72.28 120 GLY D C 1
ATOM 7108 O O . GLY D 1 121 ? -14.054 -19.005 -53.059 1.00 72.87 120 GLY D O 1
ATOM 7109 N N . ILE D 1 122 ? -12.843 -19.083 -51.165 1.00 72.86 121 ILE D N 1
ATOM 7110 C CA . ILE D 1 122 ? -13.820 -19.873 -50.402 1.00 73.72 121 ILE D CA 1
ATOM 7111 C C . ILE D 1 122 ? -14.149 -19.193 -49.072 1.00 74.37 121 ILE D C 1
ATOM 7112 O O . ILE D 1 122 ? -13.259 -18.698 -48.383 1.00 74.93 121 ILE D O 1
ATOM 7117 N N . VAL D 1 123 ? -15.433 -19.161 -48.729 1.00 74.95 122 VAL D N 1
ATOM 7118 C CA . VAL D 1 123 ? -15.901 -18.484 -47.529 1.00 74.68 122 VAL D CA 1
ATOM 7119 C C . VAL D 1 123 ? -15.607 -19.356 -46.311 1.00 77.26 122 VAL D C 1
ATOM 7120 O O . VAL D 1 123 ? -16.008 -20.516 -46.260 1.00 79.38 122 VAL D O 1
ATOM 7124 N N . THR D 1 124 ? -14.899 -18.793 -45.338 1.00 77.54 123 THR D N 1
ATOM 7125 C CA . THR D 1 124 ? -14.540 -19.511 -44.119 1.00 80.27 123 THR D CA 1
ATOM 7126 C C . THR D 1 124 ? -15.418 -19.089 -42.942 1.00 79.23 123 THR D C 1
ATOM 7127 O O . THR D 1 124 ? -15.799 -19.919 -42.121 1.00 81.22 123 THR D O 1
ATOM 7131 N N . ARG D 1 125 ? -15.716 -17.796 -42.856 1.00 76.14 124 ARG D N 1
ATOM 7132 C CA . ARG D 1 125 ? -16.522 -17.265 -41.776 1.00 75.19 124 ARG D CA 1
ATOM 7133 C C . ARG D 1 125 ? -17.569 -16.300 -42.317 1.00 72.21 124 ARG D C 1
ATOM 7134 O O . ARG D 1 125 ? -17.360 -15.668 -43.344 1.00 70.62 124 ARG D O 1
ATOM 7142 N N . VAL D 1 126 ? -18.693 -16.196 -41.616 1.00 70.91 125 VAL D N 1
ATOM 7143 C CA . VAL D 1 126 ? -19.672 -15.149 -41.883 1.00 67.68 125 VAL D CA 1
ATOM 7144 C C . VAL D 1 126 ? -20.160 -14.569 -40.568 1.00 69.58 125 VAL D C 1
ATOM 7145 O O . VAL D 1 126 ? -20.481 -15.320 -39.639 1.00 71.03 125 VAL D O 1
ATOM 7149 N N . GLY D 1 127 ? -20.219 -13.241 -40.487 1.00 69.69 126 GLY D N 1
ATOM 7150 C CA . GLY D 1 127 ? -20.731 -12.562 -39.294 1.00 72.93 126 GLY D CA 1
ATOM 7151 C C . GLY D 1 127 ? -22.233 -12.707 -39.136 1.00 75.66 126 GLY D C 1
ATOM 7152 O O . GLY D 1 127 ? -22.922 -13.182 -40.036 1.00 74.59 126 GLY D O 1
ATOM 7153 N N . GLU D 1 128 ? -22.747 -12.315 -37.978 1.00 79.63 127 GLU D N 1
ATOM 7154 C CA . GLU D 1 128 ? -24.188 -12.181 -37.813 1.00 82.86 127 GLU D CA 1
ATOM 7155 C C . GLU D 1 128 ? -24.568 -10.834 -38.406 1.00 77.55 127 GLU D C 1
ATOM 7156 O O . GLU D 1 128 ? -23.716 -9.954 -38.555 1.00 76.60 127 GLU D O 1
ATOM 7162 N N . ILE D 1 129 ? -25.835 -10.665 -38.747 1.00 61.15 128 ILE D N 1
ATOM 7163 C CA . ILE D 1 129 ? -26.218 -9.515 -39.552 1.00 54.70 128 ILE D CA 1
ATOM 7164 C C . ILE D 1 129 ? -26.676 -8.320 -38.732 1.00 53.98 128 ILE D C 1
ATOM 7165 O O . ILE D 1 129 ? -27.767 -8.312 -38.153 1.00 54.65 128 ILE D O 1
ATOM 7170 N N . LYS D 1 130 ? -25.851 -7.292 -38.706 1.00 52.28 129 LYS D N 1
ATOM 7171 C CA . LYS D 1 130 ? -26.133 -6.146 -37.856 1.00 52.75 129 LYS D CA 1
ATOM 7172 C C . LYS D 1 130 ? -26.530 -4.939 -38.678 1.00 49.51 129 LYS D C 1
ATOM 7173 O O . LYS D 1 130 ? -26.182 -4.850 -39.841 1.00 47.83 129 LYS D O 1
ATOM 7179 N N . PRO D 1 131 ? -27.289 -4.011 -38.090 1.00 49.12 130 PRO D N 1
ATOM 7180 C CA . PRO D 1 131 ? -27.591 -2.723 -38.766 1.00 48.20 130 PRO D CA 1
ATOM 7181 C C . PRO D 1 131 ? -26.373 -1.821 -38.838 1.00 48.14 130 PRO D C 1
ATOM 7182 O O . PRO D 1 131 ? -25.633 -1.716 -37.860 1.00 49.53 130 PRO D O 1
ATOM 7186 N N . PHE D 1 132 ? -26.164 -1.192 -39.984 1.00 47.75 131 PHE D N 1
ATOM 7187 C CA . PHE D 1 132 ? -25.133 -0.165 -40.142 1.00 49.45 131 PHE D CA 1
ATOM 7188 C C . PHE D 1 132 ? -25.748 1.201 -40.484 1.00 50.35 131 PHE D C 1
ATOM 7189 O O . PHE D 1 132 ? -26.685 1.259 -41.284 1.00 50.06 131 PHE D O 1
ATOM 7197 N N . VAL D 1 133 ? -25.250 2.293 -39.901 1.00 52.62 132 VAL D N 1
ATOM 7198 C CA . VAL D 1 133 ? -25.758 3.639 -40.293 1.00 54.95 132 VAL D CA 1
ATOM 7199 C C . VAL D 1 133 ? -25.106 4.090 -41.571 1.00 56.80 132 VAL D C 1
ATOM 7200 O O . VAL D 1 133 ? -23.984 4.593 -41.521 1.00 58.14 132 VAL D O 1
ATOM 7204 N N . SER D 1 134 ? -25.775 3.955 -42.708 1.00 58.53 133 SER D N 1
ATOM 7205 C CA . SER D 1 134 ? -25.144 4.400 -43.944 1.00 61.34 133 SER D CA 1
ATOM 7206 C C . SER D 1 134 ? -25.107 5.929 -43.989 1.00 64.00 133 SER D C 1
ATOM 7207 O O . SER D 1 134 ? -24.180 6.532 -44.510 1.00 65.93 133 SER D O 1
ATOM 7210 N N . VAL D 1 135 ? -26.118 6.552 -43.411 1.00 65.33 134 VAL D N 1
ATOM 7211 C CA . VAL D 1 135 ? -26.116 7.986 -43.242 1.00 67.43 134 VAL D CA 1
ATOM 7212 C C . VAL D 1 135 ? -26.637 8.277 -41.851 1.00 70.44 134 VAL D C 1
ATOM 7213 O O . VAL D 1 135 ? -27.767 7.905 -41.522 1.00 70.74 134 VAL D O 1
ATOM 7217 N N . ALA D 1 136 ? -25.805 8.920 -41.036 1.00 73.80 135 ALA D N 1
ATOM 7218 C CA . ALA D 1 136 ? -26.203 9.347 -39.706 1.00 77.38 135 ALA D CA 1
ATOM 7219 C C . ALA D 1 136 ? -26.698 10.795 -39.750 1.00 82.12 135 ALA D C 1
ATOM 7220 O O . ALA D 1 136 ? -26.128 11.629 -40.458 1.00 84.92 135 ALA D O 1
ATOM 7222 N N . VAL D 1 137 ? -27.776 11.077 -39.021 1.00 85.49 136 VAL D N 1
ATOM 7223 C CA . VAL D 1 137 ? -28.249 12.438 -38.847 1.00 90.28 136 VAL D CA 1
ATOM 7224 C C . VAL D 1 137 ? -28.083 12.787 -37.379 1.00 96.15 136 VAL D C 1
ATOM 7225 O O . VAL D 1 137 ? -28.638 12.123 -36.505 1.00 95.16 136 VAL D O 1
ATOM 7229 N N . PHE D 1 138 ? -27.287 13.815 -37.112 1.00 104.40 137 PHE D N 1
ATOM 7230 C CA . PHE D 1 138 ? -27.112 14.301 -35.753 1.00 112.85 137 PHE D CA 1
ATOM 7231 C C . PHE D 1 138 ? -27.960 15.538 -35.553 1.00 118.42 137 PHE D C 1
ATOM 7232 O O . PHE D 1 138 ? -27.918 16.474 -36.361 1.00 121.01 137 PHE D O 1
ATOM 7240 N N . VAL D 1 139 ? -28.743 15.528 -34.481 1.00 122.32 138 VAL D N 1
ATOM 7241 C CA . VAL D 1 139 ? -29.610 16.652 -34.172 1.00 127.31 138 VAL D CA 1
ATOM 7242 C C . VAL D 1 139 ? -29.122 17.359 -32.922 1.00 134.28 138 VAL D C 1
ATOM 7243 O O . VAL D 1 139 ? -28.764 16.723 -31.926 1.00 133.78 138 VAL D O 1
ATOM 7247 N N . CYS D 1 140 ? -29.097 18.684 -33.009 1.00 142.42 139 CYS D N 1
ATOM 7248 C CA . CYS D 1 140 ? -28.773 19.545 -31.887 1.00 151.92 139 CYS D CA 1
ATOM 7249 C C . CYS D 1 140 ? -29.892 19.520 -30.846 1.00 157.12 139 CYS D C 1
ATOM 7250 O O . CYS D 1 140 ? -31.026 19.932 -31.116 1.00 159.33 139 CYS D O 1
ATOM 7253 N N . LYS D 1 141 ? -29.557 19.023 -29.658 1.00 160.90 140 LYS D N 1
ATOM 7254 C CA . LYS D 1 141 ? -30.493 18.949 -28.540 1.00 165.05 140 LYS D CA 1
ATOM 7255 C C . LYS D 1 141 ? -30.942 20.353 -28.101 1.00 170.62 140 LYS D C 1
ATOM 7256 O O . LYS D 1 141 ? -32.011 20.513 -27.513 1.00 175.99 140 LYS D O 1
ATOM 7262 N N . ASP D 1 142 ? -30.135 21.366 -28.413 1.00 169.75 141 ASP D N 1
ATOM 7263 C CA . ASP D 1 142 ? -30.442 22.746 -28.032 1.00 171.55 141 ASP D CA 1
ATOM 7264 C C . ASP D 1 142 ? -31.222 23.521 -29.106 1.00 169.90 141 ASP D C 1
ATOM 7265 O O . ASP D 1 142 ? -32.426 23.724 -28.955 1.00 171.44 141 ASP D O 1
ATOM 7270 N N . CYS D 1 143 ? -30.556 23.934 -30.187 1.00 166.22 142 CYS D N 1
ATOM 7271 C CA . CYS D 1 143 ? -31.214 24.742 -31.229 1.00 166.06 142 CYS D CA 1
ATOM 7272 C C . CYS D 1 143 ? -31.989 23.940 -32.291 1.00 162.74 142 CYS D C 1
ATOM 7273 O O . CYS D 1 143 ? -32.638 24.528 -33.160 1.00 162.69 142 CYS D O 1
ATOM 7276 N N . GLY D 1 144 ? -31.910 22.611 -32.225 1.00 160.47 143 GLY D N 1
ATOM 7277 C CA . GLY D 1 144 ? -32.703 21.728 -33.092 1.00 159.90 143 GLY D CA 1
ATOM 7278 C C . GLY D 1 144 ? -32.257 21.618 -34.541 1.00 158.25 143 GLY D C 1
ATOM 7279 O O . GLY D 1 144 ? -33.034 21.181 -35.397 1.00 158.05 143 GLY D O 1
ATOM 7280 N N . HIS D 1 145 ? -31.010 22.007 -34.816 1.00 157.86 144 HIS D N 1
ATOM 7281 C CA . HIS D 1 145 ? -30.449 21.937 -36.167 1.00 154.50 144 HIS D CA 1
ATOM 7282 C C . HIS D 1 145 ? -30.013 20.517 -36.533 1.00 148.53 144 HIS D C 1
ATOM 7283 O O . HIS D 1 145 ? -29.516 19.767 -35.685 1.00 148.15 144 HIS D O 1
ATOM 7290 N N . GLU D 1 146 ? -30.204 20.162 -37.802 1.00 143.64 145 GLU D N 1
ATOM 7291 C CA . GLU D 1 146 ? -29.875 18.827 -38.297 1.00 135.88 145 GLU D CA 1
ATOM 7292 C C . GLU D 1 146 ? -28.647 18.820 -39.203 1.00 133.54 145 GLU D C 1
ATOM 7293 O O . GLU D 1 146 ? -28.482 19.691 -40.062 1.00 134.93 145 GLU D O 1
ATOM 7299 N N . MET D 1 147 ? -27.788 17.824 -38.999 1.00 129.44 146 MET D N 1
ATOM 7300 C CA . MET D 1 147 ? -26.543 17.691 -39.756 1.00 127.17 146 MET D CA 1
ATOM 7301 C C . MET D 1 147 ? -26.377 16.284 -40.325 1.00 117.16 146 MET D C 1
ATOM 7302 O O . MET D 1 147 ? -26.459 15.293 -39.598 1.00 115.55 146 MET D O 1
ATOM 7307 N N . ILE D 1 148 ? -26.132 16.218 -41.629 1.00 108.13 147 ILE D N 1
ATOM 7308 C CA . ILE D 1 148 ? -26.002 14.954 -42.344 1.00 95.80 147 ILE D CA 1
ATOM 7309 C C . ILE D 1 148 ? -24.527 14.530 -42.497 1.00 91.81 147 ILE D C 1
ATOM 7310 O O . ILE D 1 148 ? -23.685 15.297 -42.994 1.00 93.50 147 ILE D O 1
ATOM 7315 N N . VAL D 1 149 ? -24.233 13.302 -42.069 1.00 84.23 148 VAL D N 1
ATOM 7316 C CA . VAL D 1 149 ? -22.871 12.778 -42.049 1.00 79.48 148 VAL D CA 1
ATOM 7317 C C . VAL D 1 149 ? -22.823 11.340 -42.574 1.00 75.82 148 VAL D C 1
ATOM 7318 O O . VAL D 1 149 ? -23.054 10.396 -41.821 1.00 73.64 148 VAL D O 1
ATOM 7322 N N . PRO D 1 150 ? -22.528 11.160 -43.869 1.00 75.19 149 PRO D N 1
ATOM 7323 C CA . PRO D 1 150 ? -22.499 9.786 -44.400 1.00 73.21 149 PRO D CA 1
ATOM 7324 C C . PRO D 1 150 ? -21.368 8.966 -43.772 1.00 73.13 149 PRO D C 1
ATOM 7325 O O . PRO D 1 150 ? -20.300 9.505 -43.523 1.00 76.06 149 PRO D O 1
ATOM 7329 N N . GLN D 1 151 ? -21.601 7.685 -43.507 1.00 71.40 150 GLN D N 1
ATOM 7330 C CA . GLN D 1 151 ? -20.596 6.835 -42.856 1.00 71.01 150 GLN D CA 1
ATOM 7331 C C . GLN D 1 151 ? -20.020 5.797 -43.795 1.00 69.59 150 GLN D C 1
ATOM 7332 O O . GLN D 1 151 ? -20.533 5.572 -44.887 1.00 69.07 150 GLN D O 1
ATOM 7338 N N . LYS D 1 152 ? -18.961 5.144 -43.343 1.00 69.05 151 LYS D N 1
ATOM 7339 C CA . LYS D 1 152 ? -18.297 4.113 -44.121 1.00 68.01 151 LYS D CA 1
ATOM 7340 C C . LYS D 1 152 ? -18.240 2.848 -43.269 1.00 63.21 151 LYS D C 1
ATOM 7341 O O . LYS D 1 152 ? -17.822 2.902 -42.122 1.00 63.86 151 LYS D O 1
ATOM 7347 N N . PRO D 1 153 ? -18.665 1.706 -43.821 1.00 58.76 152 PRO D N 1
ATOM 7348 C CA . PRO D 1 153 ? -18.810 0.473 -43.035 1.00 56.66 152 PRO D CA 1
ATOM 7349 C C . PRO D 1 153 ? -17.516 -0.068 -42.439 1.00 59.02 152 PRO D C 1
ATOM 7350 O O . PRO D 1 153 ? -17.563 -0.746 -41.413 1.00 58.62 152 PRO D O 1
ATOM 7354 N N . TYR D 1 154 ? -16.383 0.236 -43.076 1.00 62.79 153 TYR D N 1
ATOM 7355 C CA . TYR D 1 154 ? -15.056 -0.250 -42.646 1.00 67.51 153 TYR D CA 1
ATOM 7356 C C . TYR D 1 154 ? -14.324 0.736 -41.732 1.00 72.44 153 TYR D C 1
ATOM 7357 O O . TYR D 1 154 ? -13.444 0.346 -40.969 1.00 74.65 153 TYR D O 1
ATOM 7366 N N . GLU D 1 155 ? -14.679 2.014 -41.838 1.00 76.06 154 GLU D N 1
ATOM 7367 C CA . GLU D 1 155 ? -14.172 3.041 -40.939 1.00 82.39 154 GLU D CA 1
ATOM 7368 C C . GLU D 1 155 ? -14.933 3.026 -39.613 1.00 82.39 154 GLU D C 1
ATOM 7369 O O . GLU D 1 155 ? -15.885 2.256 -39.418 1.00 79.94 154 GLU D O 1
ATOM 7375 N N . SER D 1 156 ? -14.493 3.881 -38.700 1.00 86.10 155 SER D N 1
ATOM 7376 C CA . SER D 1 156 ? -15.173 4.080 -37.437 1.00 87.18 155 SER D CA 1
ATOM 7377 C C . SER D 1 156 ? -16.290 5.116 -37.606 1.00 86.02 155 SER D C 1
ATOM 7378 O O . SER D 1 156 ? -16.414 5.741 -38.666 1.00 85.31 155 SER D O 1
ATOM 7381 N N . LEU D 1 157 ? -17.101 5.288 -36.564 1.00 86.71 156 LEU D N 1
ATOM 7382 C CA . LEU D 1 157 ? -18.202 6.235 -36.605 1.00 86.41 156 LEU D CA 1
ATOM 7383 C C . LEU D 1 157 ? -17.685 7.660 -36.479 1.00 92.71 156 LEU D C 1
ATOM 7384 O O . LEU D 1 157 ? -16.967 7.994 -35.546 1.00 95.26 156 LEU D O 1
ATOM 7389 N N . GLU D 1 158 ? -18.061 8.493 -37.435 1.00 97.47 157 GLU D N 1
ATOM 7390 C CA . GLU D 1 158 ? -17.703 9.896 -37.411 1.00 106.59 157 GLU D CA 1
ATOM 7391 C C . GLU D 1 158 ? -18.805 10.694 -36.709 1.00 109.10 157 GLU D C 1
ATOM 7392 O O . GLU D 1 158 ? -19.840 11.004 -37.312 1.00 107.09 157 GLU D O 1
ATOM 7398 N N . LYS D 1 159 ? -18.583 11.000 -35.428 1.00 115.45 158 LYS D N 1
ATOM 7399 C CA . LYS D 1 159 ? -19.485 11.864 -34.652 1.00 120.46 158 LYS D CA 1
ATOM 7400 C C . LYS D 1 159 ? -19.271 13.338 -35.003 1.00 125.94 158 LYS D C 1
ATOM 7401 O O . LYS D 1 159 ? -18.509 13.670 -35.912 1.00 126.64 158 LYS D O 1
ATOM 7407 N N . VAL D 1 160 ? -19.946 14.219 -34.277 1.00 132.14 159 VAL D N 1
ATOM 7408 C CA . VAL D 1 160 ? -19.676 15.652 -34.364 1.00 138.17 159 VAL D CA 1
ATOM 7409 C C . VAL D 1 160 ? -20.108 16.359 -33.069 1.00 147.45 159 VAL D C 1
ATOM 7410 O O . VAL D 1 160 ? -21.285 16.672 -32.859 1.00 149.82 159 VAL D O 1
ATOM 7414 N N . LYS D 1 161 ? -19.120 16.594 -32.211 1.00 155.25 160 LYS D N 1
ATOM 7415 C CA . LYS D 1 161 ? -19.306 17.127 -30.855 1.00 161.69 160 LYS D CA 1
ATOM 7416 C C . LYS D 1 161 ? -19.816 18.572 -30.787 1.00 164.56 160 LYS D C 1
ATOM 7417 O O . LYS D 1 161 ? -20.349 18.997 -29.755 1.00 168.92 160 LYS D O 1
ATOM 7423 N N . LYS D 1 162 ? -19.649 19.315 -31.880 1.00 162.37 161 LYS D N 1
ATOM 7424 C CA . LYS D 1 162 ? -20.027 20.725 -31.931 1.00 163.70 161 LYS D CA 1
ATOM 7425 C C . LYS D 1 162 ? -21.085 21.013 -32.991 1.00 158.20 161 LYS D C 1
ATOM 7426 O O . LYS D 1 162 ? -20.993 20.518 -34.113 1.00 153.27 161 LYS D O 1
ATOM 7432 N N . CYS D 1 163 ? -22.071 21.832 -32.630 1.00 158.41 162 CYS D N 1
ATOM 7433 C CA . CYS D 1 163 ? -23.123 22.251 -33.558 1.00 156.71 162 CYS D CA 1
ATOM 7434 C C . CYS D 1 163 ? -22.612 23.247 -34.596 1.00 159.41 162 CYS D C 1
ATOM 7435 O O . CYS D 1 163 ? -22.053 24.289 -34.257 1.00 162.00 162 CYS D O 1
ATOM 7438 N N . GLU D 1 164 ? -22.833 22.910 -35.862 1.00 159.86 163 GLU D N 1
ATOM 7439 C CA . GLU D 1 164 ? -22.372 23.687 -37.014 1.00 165.42 163 GLU D CA 1
ATOM 7440 C C . GLU D 1 164 ? -23.031 25.070 -37.121 1.00 169.97 163 GLU D C 1
ATOM 7441 O O . GLU D 1 164 ? -22.535 25.941 -37.838 1.00 173.78 163 GLU D O 1
ATOM 7447 N N . GLN D 1 165 ? -24.129 25.271 -36.391 1.00 170.69 164 GLN D N 1
ATOM 7448 C CA . GLN D 1 165 ? -24.893 26.514 -36.473 1.00 174.04 164 GLN D CA 1
ATOM 7449 C C . GLN D 1 165 ? -24.831 27.368 -35.205 1.00 179.10 164 GLN D C 1
ATOM 7450 O O . GLN D 1 165 ? -24.393 28.516 -35.258 1.00 183.74 164 GLN D O 1
ATOM 7456 N N . CYS D 1 166 ? -25.282 26.820 -34.079 1.00 178.81 165 CYS D N 1
ATOM 7457 C CA . CYS D 1 166 ? -25.285 27.564 -32.818 1.00 183.68 165 CYS D CA 1
ATOM 7458 C C . CYS D 1 166 ? -24.033 27.305 -31.977 1.00 184.28 165 CYS D C 1
ATOM 7459 O O . CYS D 1 166 ? -23.693 28.101 -31.102 1.00 189.25 165 CYS D O 1
ATOM 7462 N N . GLY D 1 167 ? -23.358 26.188 -32.243 1.00 179.44 166 GLY D N 1
ATOM 7463 C CA . GLY D 1 167 ? -22.130 25.832 -31.532 1.00 179.72 166 GLY D CA 1
ATOM 7464 C C . GLY D 1 167 ? -22.318 25.291 -30.121 1.00 180.41 166 GLY D C 1
ATOM 7465 O O . GLY D 1 167 ? -21.468 25.509 -29.258 1.00 184.44 166 GLY D O 1
ATOM 7466 N N . SER D 1 168 ? -23.425 24.588 -29.882 1.00 176.92 167 SER D N 1
ATOM 7467 C CA . SER D 1 168 ? -23.666 23.941 -28.590 1.00 177.07 167 SER D CA 1
ATOM 7468 C C . SER D 1 168 ? -23.106 22.519 -28.572 1.00 174.16 167 SER D C 1
ATOM 7469 O O . SER D 1 168 ? -23.058 21.849 -29.609 1.00 170.19 167 SER D O 1
ATOM 7472 N N . LYS D 1 169 ? -22.686 22.067 -27.392 1.00 176.98 168 LYS D N 1
ATOM 7473 C CA . LYS D 1 169 ? -22.076 20.744 -27.237 1.00 174.43 168 LYS D CA 1
ATOM 7474 C C . LYS D 1 169 ? -23.083 19.681 -26.795 1.00 173.73 168 LYS D C 1
ATOM 7475 O O . LYS D 1 169 ? -22.705 18.640 -26.249 1.00 173.11 168 LYS D O 1
ATOM 7481 N N . ASN D 1 170 ? -24.362 19.948 -27.051 1.00 174.77 169 ASN D N 1
ATOM 7482 C CA . ASN D 1 170 ? -25.440 19.025 -26.715 1.00 174.68 169 ASN D CA 1
ATOM 7483 C C . ASN D 1 170 ? -26.087 18.449 -27.978 1.00 168.70 169 ASN D C 1
ATOM 7484 O O . ASN D 1 170 ? -27.077 18.982 -28.482 1.00 170.32 169 ASN D O 1
ATOM 7489 N N . ILE D 1 171 ? -25.502 17.370 -28.494 1.00 162.37 170 ILE D N 1
ATOM 7490 C CA . ILE D 1 171 ? -25.933 16.758 -29.754 1.00 153.73 170 ILE D CA 1
ATOM 7491 C C . ILE D 1 171 ? -26.151 15.254 -29.578 1.00 147.86 170 ILE D C 1
ATOM 7492 O O . ILE D 1 171 ? -25.465 14.611 -28.776 1.00 148.62 170 ILE D O 1
ATOM 7497 N N . GLU D 1 172 ? -27.097 14.698 -30.335 1.00 140.59 171 GLU D N 1
ATOM 7498 C CA . GLU D 1 172 ? -27.351 13.256 -30.315 1.00 134.09 171 GLU D CA 1
ATOM 7499 C C . GLU D 1 172 ? -27.635 12.668 -31.701 1.00 122.85 171 GLU D C 1
ATOM 7500 O O . GLU D 1 172 ? -28.003 13.385 -32.639 1.00 121.44 171 GLU D O 1
ATOM 7506 N N . LEU D 1 173 ? -27.447 11.357 -31.810 1.00 112.14 172 LEU D N 1
ATOM 7507 C CA . LEU D 1 173 ? -27.747 10.629 -33.032 1.00 100.95 172 LEU D CA 1
ATOM 7508 C C . LEU D 1 173 ? -29.246 10.309 -33.125 1.00 97.88 172 LEU D C 1
ATOM 7509 O O . LEU D 1 173 ? -29.778 9.530 -32.328 1.00 97.16 172 LEU D O 1
ATOM 7514 N N . ASP D 1 174 ? -29.913 10.921 -34.103 1.00 94.94 173 ASP D N 1
ATOM 7515 C CA . ASP D 1 174 ? -31.350 10.735 -34.322 1.00 93.58 173 ASP D CA 1
ATOM 7516 C C . ASP D 1 174 ? -31.650 9.509 -35.187 1.00 86.73 173 ASP D C 1
ATOM 7517 O O . ASP D 1 174 ? -31.573 9.556 -36.415 1.00 85.05 173 ASP D O 1
ATOM 7522 N N . VAL D 1 175 ? -32.034 8.428 -34.526 1.00 81.79 174 VAL D N 1
ATOM 7523 C CA . VAL D 1 175 ? -32.237 7.153 -35.175 1.00 74.62 174 VAL D CA 1
ATOM 7524 C C . VAL D 1 175 ? -33.335 7.185 -36.251 1.00 75.43 174 VAL D C 1
ATOM 7525 O O . VAL D 1 175 ? -33.281 6.406 -37.221 1.00 73.02 174 VAL D O 1
ATOM 7529 N N . ASN D 1 176 ? -34.322 8.068 -36.099 1.00 79.02 175 ASN D N 1
ATOM 7530 C CA . ASN D 1 176 ? -35.430 8.103 -37.062 1.00 81.57 175 ASN D CA 1
ATOM 7531 C C . ASN D 1 176 ? -35.063 8.736 -38.398 1.00 82.23 175 ASN D C 1
ATOM 7532 O O . ASN D 1 176 ? -35.412 8.220 -39.464 1.00 81.87 175 ASN D O 1
ATOM 7537 N N . LYS D 1 177 ? -34.345 9.849 -38.325 1.00 84.55 176 LYS D N 1
ATOM 7538 C CA . LYS D 1 177 ? -33.916 10.573 -39.511 1.00 86.05 176 LYS D CA 1
ATOM 7539 C C . LYS D 1 177 ? -32.734 9.866 -40.174 1.00 81.55 176 LYS D C 1
ATOM 7540 O O . LYS D 1 177 ? -32.546 9.957 -41.386 1.00 82.48 176 LYS D O 1
ATOM 7546 N N . SER D 1 178 ? -31.950 9.152 -39.374 1.00 76.80 177 SER D N 1
ATOM 7547 C CA . SER D 1 178 ? -30.808 8.404 -39.885 1.00 71.06 177 SER D CA 1
ATOM 7548 C C . SER D 1 178 ? -31.211 7.211 -40.749 1.00 67.94 177 SER D C 1
ATOM 7549 O O . SER D 1 178 ? -32.348 6.703 -40.662 1.00 68.54 177 SER D O 1
ATOM 7552 N N . SER D 1 179 ? -30.255 6.786 -41.575 1.00 63.75 178 SER D N 1
ATOM 7553 C CA . SER D 1 179 ? -30.453 5.722 -42.549 1.00 60.43 178 SER D CA 1
ATOM 7554 C C . SER D 1 179 ? -29.662 4.446 -42.234 1.00 56.29 178 SER D C 1
ATOM 7555 O O . SER D 1 179 ? -28.439 4.456 -42.163 1.00 55.38 178 SER D O 1
ATOM 7558 N N . PHE D 1 180 ? -30.364 3.348 -42.039 1.00 53.56 179 PHE D N 1
ATOM 7559 C CA . PHE D 1 180 ? -29.694 2.086 -41.688 1.00 50.56 179 PHE D CA 1
ATOM 7560 C C . PHE D 1 180 ? -29.822 1.030 -42.762 1.00 48.26 179 PHE D C 1
ATOM 7561 O O . PHE D 1 180 ? -30.853 0.905 -43.426 1.00 49.02 179 PHE D O 1
ATOM 7569 N N . VAL D 1 181 ? -28.780 0.253 -42.938 1.00 45.57 180 VAL D N 1
ATOM 7570 C CA . VAL D 1 181 ? -28.901 -0.873 -43.845 1.00 44.75 180 VAL D CA 1
ATOM 7571 C C . VAL D 1 181 ? -28.289 -2.089 -43.192 1.00 43.95 180 VAL D C 1
ATOM 7572 O O . VAL D 1 181 ? -27.447 -1.947 -42.306 1.00 43.72 180 VAL D O 1
ATOM 7576 N N . ASN D 1 182 ? -28.705 -3.276 -43.604 1.00 44.34 181 ASN D N 1
ATOM 7577 C CA . ASN D 1 182 ? -28.059 -4.485 -43.055 1.00 44.64 181 ASN D CA 1
ATOM 7578 C C . ASN D 1 182 ? -26.582 -4.571 -43.435 1.00 44.76 181 ASN D C 1
ATOM 7579 O O . ASN D 1 182 ? -26.206 -4.130 -44.538 1.00 45.35 181 ASN D O 1
ATOM 7584 N N . PHE D 1 183 ? -25.768 -5.110 -42.515 1.00 45.03 182 PHE D N 1
ATOM 7585 C CA . PHE D 1 183 ? -24.301 -5.233 -42.647 1.00 45.46 182 PHE D CA 1
ATOM 7586 C C . PHE D 1 183 ? -23.911 -6.662 -42.266 1.00 46.16 182 PHE D C 1
ATOM 7587 O O . PHE D 1 183 ? -24.483 -7.231 -41.330 1.00 46.94 182 PHE D O 1
ATOM 7595 N N . GLN D 1 184 ? -22.955 -7.256 -42.972 1.00 54.96 183 GLN D N 1
ATOM 7596 C CA . GLN D 1 184 ? -22.498 -8.597 -42.606 1.00 56.09 183 GLN D CA 1
ATOM 7597 C C . GLN D 1 184 ? -21.068 -8.887 -43.008 1.00 56.50 183 GLN D C 1
ATOM 7598 O O . GLN D 1 184 ? -20.750 -8.870 -44.180 1.00 55.43 183 GLN D O 1
ATOM 7604 N N . SER D 1 185 ? -20.217 -9.180 -42.032 1.00 59.24 184 SER D N 1
ATOM 7605 C CA . SER D 1 185 ? -18.834 -9.548 -42.296 1.00 60.56 184 SER D CA 1
ATOM 7606 C C . SER D 1 185 ? -18.715 -11.006 -42.725 1.00 61.88 184 SER D C 1
ATOM 7607 O O . SER D 1 185 ? -19.583 -11.847 -42.435 1.00 63.09 184 SER D O 1
ATOM 7610 N N . PHE D 1 186 ? -17.619 -11.297 -43.417 1.00 62.20 185 PHE D N 1
ATOM 7611 C CA . PHE D 1 186 ? -17.291 -12.653 -43.838 1.00 63.54 185 PHE D CA 1
ATOM 7612 C C . PHE D 1 186 ? -15.798 -12.753 -44.095 1.00 64.34 185 PHE D C 1
ATOM 7613 O O . PHE D 1 186 ? -15.131 -11.746 -44.363 1.00 62.84 185 PHE D O 1
ATOM 7621 N N . ARG D 1 187 ? -15.282 -13.971 -44.009 1.00 67.32 186 ARG D N 1
ATOM 7622 C CA . ARG D 1 187 ? -13.891 -14.224 -44.302 1.00 69.51 186 ARG D CA 1
ATOM 7623 C C . ARG D 1 187 ? -13.818 -15.113 -45.511 1.00 69.58 186 ARG D C 1
ATOM 7624 O O . ARG D 1 187 ? -14.617 -16.026 -45.668 1.00 70.27 186 ARG D O 1
ATOM 7632 N N . ILE D 1 188 ? -12.859 -14.821 -46.375 1.00 69.68 187 ILE D N 1
ATOM 7633 C CA . ILE D 1 188 ? -12.620 -15.605 -47.583 1.00 70.38 187 ILE D CA 1
ATOM 7634 C C . ILE D 1 188 ? -11.128 -15.870 -47.748 1.00 72.99 187 ILE D C 1
ATOM 7635 O O . ILE D 1 188 ? -10.306 -14.962 -47.635 1.00 72.54 187 ILE D O 1
ATOM 7640 N N . GLN D 1 189 ? -10.780 -17.128 -47.971 1.00 76.96 188 GLN D N 1
ATOM 7641 C CA . GLN D 1 189 ? -9.382 -17.505 -48.151 1.00 80.51 188 GLN D CA 1
ATOM 7642 C C . GLN D 1 189 ? -9.225 -18.260 -49.468 1.00 84.09 188 GLN D C 1
ATOM 7643 O O . GLN D 1 189 ? -10.222 -18.677 -50.063 1.00 83.99 188 GLN D O 1
ATOM 7649 N N . ASP D 1 190 ? -7.982 -18.428 -49.919 1.00 89.03 189 ASP D N 1
ATOM 7650 C CA . ASP D 1 190 ? -7.696 -19.181 -51.134 1.00 94.76 189 ASP D CA 1
ATOM 7651 C C . ASP D 1 190 ? -8.165 -20.607 -51.003 1.00 98.66 189 ASP D C 1
ATOM 7652 O O . ASP D 1 190 ? -8.122 -21.197 -49.927 1.00 98.75 189 ASP D O 1
ATOM 7657 N N . ARG D 1 191 ? -8.620 -21.148 -52.119 1.00 103.39 190 ARG D N 1
ATOM 7658 C CA . ARG D 1 191 ? -9.163 -22.484 -52.156 1.00 110.30 190 ARG D CA 1
ATOM 7659 C C . ARG D 1 191 ? -8.012 -23.491 -52.129 1.00 113.58 190 ARG D C 1
ATOM 7660 O O . ARG D 1 191 ? -7.084 -23.389 -52.938 1.00 112.93 190 ARG D O 1
ATOM 7668 N N . PRO D 1 192 ? -8.068 -24.465 -51.191 1.00 117.70 191 PRO D N 1
ATOM 7669 C CA . PRO D 1 192 ? -6.959 -25.406 -50.955 1.00 123.36 191 PRO D CA 1
ATOM 7670 C C . PRO D 1 192 ? -6.587 -26.243 -52.184 1.00 129.61 191 PRO D C 1
ATOM 7671 O O . PRO D 1 192 ? -5.537 -26.885 -52.197 1.00 132.54 191 PRO D O 1
ATOM 7675 N N . GLU D 1 193 ? -7.447 -26.219 -53.201 1.00 133.93 192 GLU D N 1
ATOM 7676 C CA . GLU D 1 193 ? -7.219 -26.943 -54.448 1.00 139.88 192 GLU D CA 1
ATOM 7677 C C . GLU D 1 193 ? -6.183 -26.237 -55.311 1.00 136.66 192 GLU D C 1
ATOM 7678 O O . GLU D 1 193 ? -5.419 -26.887 -56.015 1.00 139.41 192 GLU D O 1
ATOM 7684 N N . THR D 1 194 ? -6.161 -24.908 -55.249 1.00 130.32 193 THR D N 1
ATOM 7685 C CA . THR D 1 194 ? -5.248 -24.100 -56.061 1.00 125.49 193 THR D CA 1
ATOM 7686 C C . THR D 1 194 ? -3.941 -23.787 -55.329 1.00 124.82 193 THR D C 1
ATOM 7687 O O . THR D 1 194 ? -3.314 -22.759 -55.585 1.00 122.84 193 THR D O 1
ATOM 7691 N N . LEU D 1 195 ? -3.524 -24.675 -54.433 1.00 125.92 194 LEU D N 1
ATOM 7692 C CA . LEU D 1 195 ? -2.416 -24.364 -53.542 1.00 126.59 194 LEU D CA 1
ATOM 7693 C C . LEU D 1 195 ? -1.473 -25.512 -53.202 1.00 131.48 194 LEU D C 1
ATOM 7694 O O . LEU D 1 195 ? -1.288 -26.458 -53.970 1.00 132.06 194 LEU D O 1
ATOM 7699 N N . LYS D 1 196 ? -0.875 -25.364 -52.021 1.00 136.05 195 LYS D N 1
ATOM 7700 C CA . LYS D 1 196 ? -0.025 -26.345 -51.325 1.00 144.04 195 LYS D CA 1
ATOM 7701 C C . LYS D 1 196 ? 1.130 -27.030 -52.057 1.00 146.52 195 LYS D C 1
ATOM 7702 O O . LYS D 1 196 ? 1.751 -26.458 -52.955 1.00 146.02 195 LYS D O 1
ATOM 7708 N N . GLY D 1 197 ? 1.394 -28.262 -51.636 1.00 149.84 196 GLY D N 1
ATOM 7709 C CA . GLY D 1 197 ? 2.708 -28.870 -51.743 1.00 152.21 196 GLY D CA 1
ATOM 7710 C C . GLY D 1 197 ? 3.408 -28.562 -50.427 1.00 151.43 196 GLY D C 1
ATOM 7711 O O . GLY D 1 197 ? 4.623 -28.751 -50.292 1.00 154.08 196 GLY D O 1
ATOM 7712 N N . GLY D 1 198 ? 2.620 -28.092 -49.456 1.00 147.91 197 GLY D N 1
ATOM 7713 C CA . GLY D 1 198 ? 3.124 -27.617 -48.169 1.00 144.92 197 GLY D CA 1
ATOM 7714 C C . GLY D 1 198 ? 2.989 -26.108 -48.036 1.00 139.10 197 GLY D C 1
ATOM 7715 O O . GLY D 1 198 ? 3.829 -25.456 -47.412 1.00 139.04 197 GLY D O 1
ATOM 7716 N N . GLU D 1 199 ? 1.926 -25.557 -48.621 1.00 133.90 198 GLU D N 1
ATOM 7717 C CA . GLU D 1 199 ? 1.711 -24.108 -48.677 1.00 127.47 198 GLU D CA 1
ATOM 7718 C C . GLU D 1 199 ? 0.638 -23.670 -47.680 1.00 125.11 198 GLU D C 1
ATOM 7719 O O . GLU D 1 199 ? -0.182 -24.475 -47.241 1.00 126.90 198 GLU D O 1
ATOM 7725 N N . MET D 1 200 ? 0.651 -22.387 -47.332 1.00 120.53 199 MET D N 1
ATOM 7726 C CA . MET D 1 200 ? -0.270 -21.836 -46.342 1.00 116.50 199 MET D CA 1
ATOM 7727 C C . MET D 1 200 ? -1.328 -20.934 -46.983 1.00 107.67 199 MET D C 1
ATOM 7728 O O . MET D 1 200 ? -0.979 -19.959 -47.667 1.00 106.64 199 MET D O 1
ATOM 7733 N N . PRO D 1 201 ? -2.624 -21.241 -46.753 1.00 100.87 200 PRO D N 1
ATOM 7734 C CA . PRO D 1 201 ? -3.682 -20.412 -47.329 1.00 94.92 200 PRO D CA 1
ATOM 7735 C C . PRO D 1 201 ? -3.765 -19.044 -46.648 1.00 91.66 200 PRO D C 1
ATOM 7736 O O . PRO D 1 201 ? -3.828 -18.959 -45.421 1.00 92.25 200 PRO D O 1
ATOM 7740 N N . ARG D 1 202 ? -3.729 -17.981 -47.439 1.00 88.41 201 ARG D N 1
ATOM 7741 C CA . ARG D 1 202 ? -3.899 -16.645 -46.890 1.00 85.38 201 ARG D CA 1
ATOM 7742 C C . ARG D 1 202 ? -5.381 -16.269 -46.963 1.00 81.69 201 ARG D C 1
ATOM 7743 O O . ARG D 1 202 ? -6.131 -16.837 -47.748 1.00 81.80 201 ARG D O 1
ATOM 7751 N N . PHE D 1 203 ? -5.809 -15.321 -46.140 1.00 77.60 202 PHE D N 1
ATOM 7752 C CA . PHE D 1 203 ? -7.229 -14.969 -46.063 1.00 73.35 202 PHE D CA 1
ATOM 7753 C C . PHE D 1 203 ? -7.430 -13.462 -46.189 1.00 68.32 202 PHE D C 1
ATOM 7754 O O . PHE D 1 203 ? -6.477 -12.696 -46.065 1.00 67.24 202 PHE D O 1
ATOM 7762 N N . ILE D 1 204 ? -8.672 -13.049 -46.432 1.00 63.79 203 ILE D N 1
ATOM 7763 C CA . ILE D 1 204 ? -9.049 -11.639 -46.317 1.00 59.67 203 ILE D CA 1
ATOM 7764 C C . ILE D 1 204 ? -10.476 -11.451 -45.801 1.00 58.42 203 ILE D C 1
ATOM 7765 O O . ILE D 1 204 ? -11.409 -12.092 -46.266 1.00 57.08 203 ILE D O 1
ATOM 7770 N N . ASP D 1 205 ? -10.609 -10.583 -44.803 1.00 58.33 204 ASP D N 1
ATOM 7771 C CA . ASP D 1 205 ? -11.905 -10.203 -44.275 1.00 58.41 204 ASP D CA 1
ATOM 7772 C C . ASP D 1 205 ? -12.560 -9.204 -45.202 1.00 55.68 204 ASP D C 1
ATOM 7773 O O . ASP D 1 205 ? -11.888 -8.361 -45.807 1.00 55.05 204 ASP D O 1
ATOM 7778 N N . GLY D 1 206 ? -13.876 -9.320 -45.318 1.00 53.70 205 GLY D N 1
ATOM 7779 C CA . GLY D 1 206 ? -14.633 -8.518 -46.262 1.00 50.91 205 GLY D CA 1
ATOM 7780 C C . GLY D 1 206 ? -15.957 -8.177 -45.625 1.00 50.15 205 GLY D C 1
ATOM 7781 O O . GLY D 1 206 ? -16.341 -8.821 -44.629 1.00 50.29 205 GLY D O 1
ATOM 7782 N N . ILE D 1 207 ? -16.639 -7.171 -46.190 1.00 48.60 206 ILE D N 1
ATOM 7783 C CA . ILE D 1 207 ? -17.956 -6.762 -45.711 1.00 48.42 206 ILE D CA 1
ATOM 7784 C C . ILE D 1 207 ? -19.046 -6.691 -46.803 1.00 47.51 206 ILE D C 1
ATOM 7785 O O . ILE D 1 207 ? -18.742 -6.472 -47.988 1.00 47.41 206 ILE D O 1
ATOM 7790 N N . LEU D 1 208 ? -20.298 -6.914 -46.400 1.00 46.85 207 LEU D N 1
ATOM 7791 C CA . LEU D 1 208 ? -21.425 -6.982 -47.313 1.00 45.86 207 LEU D CA 1
ATOM 7792 C C . LEU D 1 208 ? -22.481 -6.028 -46.818 1.00 47.06 207 LEU D C 1
ATOM 7793 O O . LEU D 1 208 ? -22.777 -6.021 -45.640 1.00 48.11 207 LEU D O 1
ATOM 7798 N N . LEU D 1 209 ? -23.062 -5.226 -47.697 1.00 47.62 208 LEU D N 1
ATOM 7799 C CA . LEU D 1 209 ? -24.105 -4.300 -47.271 1.00 48.95 208 LEU D CA 1
ATOM 7800 C C . LEU D 1 209 ? -25.420 -4.501 -47.998 1.00 50.82 208 LEU D C 1
ATOM 7801 O O . LEU D 1 209 ? -25.451 -4.991 -49.136 1.00 51.71 208 LEU D O 1
ATOM 7806 N N . ASP D 1 210 ? -26.496 -4.082 -47.331 1.00 52.27 209 ASP D N 1
ATOM 7807 C CA . ASP D 1 210 ? -27.826 -3.966 -47.928 1.00 53.29 209 ASP D CA 1
ATOM 7808 C C . ASP D 1 210 ? -28.244 -5.232 -48.675 1.00 52.25 209 ASP D C 1
ATOM 7809 O O . ASP D 1 210 ? -28.249 -6.315 -48.106 1.00 51.95 209 ASP D O 1
ATOM 7814 N N . ASP D 1 211 ? -28.564 -5.111 -49.950 1.00 51.96 210 ASP D N 1
ATOM 7815 C CA . ASP D 1 211 ? -29.182 -6.229 -50.636 1.00 52.88 210 ASP D CA 1
ATOM 7816 C C . ASP D 1 211 ? -28.298 -7.470 -50.826 1.00 52.25 210 ASP D C 1
ATOM 7817 O O . ASP D 1 211 ? -28.823 -8.541 -51.092 1.00 52.17 210 ASP D O 1
ATOM 7822 N N . ILE D 1 212 ? -26.983 -7.346 -50.658 1.00 52.34 211 ILE D N 1
ATOM 7823 C CA . ILE D 1 212 ? -26.082 -8.484 -50.916 1.00 53.34 211 ILE D CA 1
ATOM 7824 C C . ILE D 1 212 ? -25.666 -9.238 -49.658 1.00 55.13 211 ILE D C 1
ATOM 7825 O O . ILE D 1 212 ? -25.041 -10.292 -49.733 1.00 55.25 211 ILE D O 1
ATOM 7830 N N . VAL D 1 213 ? -26.019 -8.687 -48.506 1.00 57.48 212 VAL D N 1
ATOM 7831 C CA . VAL D 1 213 ? -25.949 -9.379 -47.214 1.00 60.31 212 VAL D CA 1
ATOM 7832 C C . VAL D 1 213 ? -26.570 -10.779 -47.277 1.00 63.13 212 VAL D C 1
ATOM 7833 O O . VAL D 1 213 ? -27.551 -10.983 -47.962 1.00 63.03 212 VAL D O 1
ATOM 7837 N N . ASP D 1 214 ? -25.990 -11.739 -46.572 1.00 67.63 213 ASP D N 1
ATOM 7838 C CA . ASP D 1 214 ? -26.622 -13.055 -46.374 1.00 72.98 213 ASP D CA 1
ATOM 7839 C C . ASP D 1 214 ? -26.689 -13.931 -47.632 1.00 71.87 213 ASP D C 1
ATOM 7840 O O . ASP D 1 214 ? -27.435 -14.903 -47.682 1.00 73.80 213 ASP D O 1
ATOM 7845 N N . VAL D 1 215 ? -25.897 -13.603 -48.642 1.00 68.83 214 VAL D N 1
ATOM 7846 C CA . VAL D 1 215 ? -25.927 -14.346 -49.895 1.00 66.85 214 VAL D CA 1
ATOM 7847 C C . VAL D 1 215 ? -25.118 -15.664 -49.842 1.00 65.67 214 VAL D C 1
ATOM 7848 O O . VAL D 1 215 ? -25.254 -16.522 -50.718 1.00 65.67 214 VAL D O 1
ATOM 7852 N N . ALA D 1 216 ? -24.273 -15.811 -48.821 1.00 63.72 215 ALA D N 1
ATOM 7853 C CA . ALA D 1 216 ? -23.309 -16.914 -48.752 1.00 63.62 215 ALA D CA 1
ATOM 7854 C C . ALA D 1 216 ? -23.086 -17.373 -47.326 1.00 65.62 215 ALA D C 1
ATOM 7855 O O . ALA D 1 216 ? -23.239 -16.588 -46.383 1.00 65.10 215 ALA D O 1
ATOM 7857 N N . LEU D 1 217 ? -22.710 -18.640 -47.180 1.00 69.64 216 LEU D N 1
ATOM 7858 C CA . LEU D 1 217 ? -22.320 -19.184 -45.875 1.00 73.62 216 LEU D CA 1
ATOM 7859 C C . LEU D 1 217 ? -20.990 -19.971 -45.939 1.00 76.19 216 LEU D C 1
ATOM 7860 O O . LEU D 1 217 ? -20.483 -20.225 -47.030 1.00 76.52 216 LEU D O 1
ATOM 7865 N N . PRO D 1 218 ? -20.402 -20.320 -44.773 1.00 79.00 217 PRO D N 1
ATOM 7866 C CA . PRO D 1 218 ? -19.152 -21.084 -44.764 1.00 81.69 217 PRO D CA 1
ATOM 7867 C C . PRO D 1 218 ? -19.206 -22.341 -45.627 1.00 85.49 217 PRO D C 1
ATOM 7868 O O . PRO D 1 218 ? -20.121 -23.149 -45.482 1.00 87.91 217 PRO D O 1
ATOM 7872 N N . GLY D 1 219 ? -18.229 -22.491 -46.518 1.00 87.18 218 GLY D N 1
ATOM 7873 C CA . GLY D 1 219 ? -18.158 -23.649 -47.400 1.00 91.19 218 GLY D CA 1
ATOM 7874 C C . GLY D 1 219 ? -18.359 -23.287 -48.856 1.00 91.58 218 GLY D C 1
ATOM 7875 O O . GLY D 1 219 ? -17.729 -23.875 -49.736 1.00 92.20 218 GLY D O 1
ATOM 7876 N N . ASP D 1 220 ? -19.250 -22.328 -49.106 1.00 91.81 219 ASP D N 1
ATOM 7877 C CA . ASP D 1 220 ? -19.519 -21.828 -50.452 1.00 92.38 219 ASP D CA 1
ATOM 7878 C C . ASP D 1 220 ? -18.248 -21.213 -51.038 1.00 91.12 219 ASP D C 1
ATOM 7879 O O . ASP D 1 220 ? -17.610 -20.379 -50.390 1.00 90.66 219 ASP D O 1
ATOM 7884 N N . ARG D 1 221 ? -17.871 -21.627 -52.247 1.00 90.88 220 ARG D N 1
ATOM 7885 C CA . ARG D 1 221 ? -16.805 -20.931 -52.975 1.00 88.45 220 ARG D CA 1
ATOM 7886 C C . ARG D 1 221 ? -17.417 -19.866 -53.867 1.00 82.35 220 ARG D C 1
ATOM 7887 O O . ARG D 1 221 ? -18.487 -20.070 -54.435 1.00 82.67 220 ARG D O 1
ATOM 7895 N N . VAL D 1 222 ? -16.754 -18.723 -53.973 1.00 75.05 221 VAL D N 1
ATOM 7896 C CA . VAL D 1 222 ? -17.344 -17.574 -54.658 1.00 68.19 221 VAL D CA 1
ATOM 7897 C C . VAL D 1 222 ? -16.384 -16.750 -55.502 1.00 65.79 221 VAL D C 1
ATOM 7898 O O . VAL D 1 222 ? -15.169 -16.786 -55.310 1.00 65.76 221 VAL D O 1
ATOM 7902 N N . ILE D 1 223 ? -16.942 -16.003 -56.443 1.00 62.61 222 ILE D N 1
ATOM 7903 C CA . ILE D 1 223 ? -16.178 -14.974 -57.115 1.00 59.75 222 ILE D CA 1
ATOM 7904 C C . ILE D 1 223 ? -16.751 -13.657 -56.678 1.00 56.29 222 ILE D C 1
ATOM 7905 O O . ILE D 1 223 ? -17.926 -13.372 -56.923 1.00 56.10 222 ILE D O 1
ATOM 7910 N N . VAL D 1 224 ? -15.950 -12.845 -56.012 1.00 52.94 223 VAL D N 1
ATOM 7911 C CA . VAL D 1 224 ? -16.480 -11.558 -55.582 1.00 50.65 223 VAL D CA 1
ATOM 7912 C C . VAL D 1 224 ? -15.716 -10.423 -56.206 1.00 48.53 223 VAL D C 1
ATOM 7913 O O . VAL D 1 224 ? -14.519 -10.528 -56.455 1.00 47.88 223 VAL D O 1
ATOM 7917 N N . THR D 1 225 ? -16.412 -9.338 -56.482 1.00 47.58 224 THR D N 1
ATOM 7918 C CA . THR D 1 225 ? -15.745 -8.139 -56.915 1.00 47.45 224 THR D CA 1
ATOM 7919 C C . THR D 1 225 ? -15.855 -7.166 -55.790 1.00 47.33 224 THR D C 1
ATOM 7920 O O . THR D 1 225 ? -16.826 -7.220 -55.039 1.00 47.44 224 THR D O 1
ATOM 7924 N N . GLY D 1 226 ? -14.884 -6.268 -55.667 1.00 48.35 225 GLY D N 1
ATOM 7925 C CA . GLY D 1 226 ? -14.932 -5.243 -54.616 1.00 48.62 225 GLY D CA 1
ATOM 7926 C C . GLY D 1 226 ? -13.751 -4.295 -54.538 1.00 48.63 225 GLY D C 1
ATOM 7927 O O . GLY D 1 226 ? -12.779 -4.387 -55.309 1.00 50.22 225 GLY D O 1
ATOM 7928 N N . ILE D 1 227 ? -13.850 -3.363 -53.603 1.00 47.26 226 ILE D N 1
ATOM 7929 C CA . ILE D 1 227 ? -12.765 -2.454 -53.332 1.00 45.79 226 ILE D CA 1
ATOM 7930 C C . ILE D 1 227 ? -11.931 -2.976 -52.166 1.00 47.35 226 ILE D C 1
ATOM 7931 O O . ILE D 1 227 ? -12.454 -3.359 -51.105 1.00 47.04 226 ILE D O 1
ATOM 7936 N N . LEU D 1 228 ? -10.622 -2.970 -52.388 1.00 49.60 227 LEU D N 1
ATOM 7937 C CA . LEU D 1 228 ? -9.640 -3.219 -51.350 1.00 51.12 227 LEU D CA 1
ATOM 7938 C C . LEU D 1 228 ? -9.362 -1.948 -50.541 1.00 52.70 227 LEU D C 1
ATOM 7939 O O . LEU D 1 228 ? -8.822 -0.956 -51.064 1.00 54.10 227 LEU D O 1
ATOM 7944 N N . ARG D 1 229 ? -9.756 -2.002 -49.266 1.00 52.95 228 ARG D N 1
ATOM 7945 C CA . ARG D 1 229 ? -9.690 -0.870 -48.344 1.00 53.21 228 ARG D CA 1
ATOM 7946 C C . ARG D 1 229 ? -8.697 -1.183 -47.234 1.00 54.90 228 ARG D C 1
ATOM 7947 O O . ARG D 1 229 ? -8.578 -2.337 -46.812 1.00 54.49 228 ARG D O 1
ATOM 7955 N N . VAL D 1 230 ? -7.996 -0.154 -46.754 1.00 57.38 229 VAL D N 1
ATOM 7956 C CA . VAL D 1 230 ? -7.053 -0.315 -45.640 1.00 59.61 229 VAL D CA 1
ATOM 7957 C C . VAL D 1 230 ? -7.459 0.505 -44.431 1.00 63.98 229 VAL D C 1
ATOM 7958 O O . VAL D 1 230 ? -8.027 1.585 -44.562 1.00 64.41 229 VAL D O 1
ATOM 7962 N N . VAL D 1 231 ? -7.155 -0.007 -43.250 1.00 69.37 230 VAL D N 1
ATOM 7963 C CA . VAL D 1 231 ? -7.403 0.729 -42.027 1.00 75.19 230 VAL D CA 1
ATOM 7964 C C . VAL D 1 231 ? -6.390 0.266 -40.977 1.00 82.88 230 VAL D C 1
ATOM 7965 O O . VAL D 1 231 ? -6.097 -0.927 -40.887 1.00 83.25 230 VAL D O 1
ATOM 7969 N N . LEU D 1 232 ? -5.842 1.211 -40.209 1.00 92.31 231 LEU D N 1
ATOM 7970 C CA . LEU D 1 232 ? -4.738 0.935 -39.265 1.00 101.18 231 LEU D CA 1
ATOM 7971 C C . LEU D 1 232 ? -5.092 -0.124 -38.237 1.00 107.36 231 LEU D C 1
ATOM 7972 O O . LEU D 1 232 ? -6.259 -0.288 -37.900 1.00 108.23 231 LEU D O 1
ATOM 7977 N N . GLU D 1 233 ? -4.086 -0.830 -37.732 1.00 115.23 232 GLU D N 1
ATOM 7978 C CA . GLU D 1 233 ? -4.325 -1.923 -36.796 1.00 123.14 232 GLU D CA 1
ATOM 7979 C C . GLU D 1 233 ? -4.620 -1.456 -35.376 1.00 132.21 232 GLU D C 1
ATOM 7980 O O . GLU D 1 233 ? -4.002 -0.509 -34.885 1.00 134.18 232 GLU D O 1
ATOM 7986 N N . LYS D 1 234 ? -5.559 -2.157 -34.735 1.00 141.22 233 LYS D N 1
ATOM 7987 C CA . LYS D 1 234 ? -6.063 -1.884 -33.370 1.00 149.58 233 LYS D CA 1
ATOM 7988 C C . LYS D 1 234 ? -5.462 -0.683 -32.627 1.00 153.98 233 LYS D C 1
ATOM 7989 O O . LYS D 1 234 ? -6.147 0.321 -32.418 1.00 159.01 233 LYS D O 1
ATOM 7995 N N . ARG D 1 235 ? -4.192 -0.802 -32.234 1.00 153.58 234 ARG D N 1
ATOM 7996 C CA . ARG D 1 235 ? -3.479 0.232 -31.470 1.00 152.27 234 ARG D CA 1
ATOM 7997 C C . ARG D 1 235 ? -3.615 1.652 -32.041 1.00 150.97 234 ARG D C 1
ATOM 7998 O O . ARG D 1 235 ? -3.670 2.622 -31.281 1.00 151.42 234 ARG D O 1
ATOM 8006 N N . GLU D 1 236 ? -3.678 1.753 -33.373 1.00 148.50 235 GLU D N 1
ATOM 8007 C CA . GLU D 1 236 ? -3.737 3.027 -34.113 1.00 149.50 235 GLU D CA 1
ATOM 8008 C C . GLU D 1 236 ? -2.440 3.849 -33.995 1.00 148.74 235 GLU D C 1
ATOM 8009 O O . GLU D 1 236 ? -2.473 5.084 -34.055 1.00 148.35 235 GLU D O 1
ATOM 8015 N N . LYS D 1 237 ? -1.303 3.167 -33.833 1.00 147.79 236 LYS D N 1
ATOM 8016 C CA . LYS D 1 237 ? 0.002 3.846 -33.701 1.00 146.59 236 LYS D CA 1
ATOM 8017 C C . LYS D 1 237 ? 1.160 3.231 -34.505 1.00 142.35 236 LYS D C 1
ATOM 8018 O O . LYS D 1 237 ? 2.270 3.762 -34.486 1.00 147.79 236 LYS D O 1
ATOM 8024 N N . THR D 1 238 ? 0.896 2.125 -35.201 1.00 131.12 237 THR D N 1
ATOM 8025 C CA . THR D 1 238 ? 1.881 1.482 -36.084 1.00 118.26 237 THR D CA 1
ATOM 8026 C C . THR D 1 238 ? 1.526 1.806 -37.537 1.00 108.67 237 THR D C 1
ATOM 8027 O O . THR D 1 238 ? 0.341 1.826 -37.883 1.00 108.62 237 THR D O 1
ATOM 8031 N N . PRO D 1 239 ? 2.536 2.069 -38.394 1.00 99.11 238 PRO D N 1
ATOM 8032 C CA . PRO D 1 239 ? 2.244 2.437 -39.775 1.00 90.92 238 PRO D CA 1
ATOM 8033 C C . PRO D 1 239 ? 1.881 1.225 -40.625 1.00 83.86 238 PRO D C 1
ATOM 8034 O O . PRO D 1 239 ? 2.073 1.238 -41.838 1.00 81.91 238 PRO D O 1
ATOM 8038 N N . ILE D 1 240 ? 1.349 0.195 -39.978 1.00 78.61 239 ILE D N 1
ATOM 8039 C CA . ILE D 1 240 ? 0.933 -1.036 -40.634 1.00 72.50 239 ILE D CA 1
ATOM 8040 C C . ILE D 1 240 ? -0.601 -1.107 -40.677 1.00 71.11 239 ILE D C 1
ATOM 8041 O O . ILE D 1 240 ? -1.274 -0.611 -39.781 1.00 72.13 239 ILE D O 1
ATOM 8046 N N . PHE D 1 241 ? -1.154 -1.704 -41.727 1.00 68.45 240 PHE D N 1
ATOM 8047 C CA . PHE D 1 241 ? -2.589 -1.645 -41.937 1.00 66.87 240 PHE D CA 1
ATOM 8048 C C . PHE D 1 241 ? -3.265 -2.992 -42.061 1.00 66.77 240 PHE D C 1
ATOM 8049 O O . PHE D 1 241 ? -2.629 -4.001 -42.360 1.00 65.73 240 PHE D O 1
ATOM 8057 N N . ARG D 1 242 ? -4.571 -2.981 -41.824 1.00 68.45 241 ARG D N 1
ATOM 8058 C CA . ARG D 1 242 ? -5.422 -4.157 -41.924 1.00 70.83 241 ARG D CA 1
ATOM 8059 C C . ARG D 1 242 ? -6.230 -3.990 -43.201 1.00 68.47 241 ARG D C 1
ATOM 8060 O O . ARG D 1 242 ? -6.712 -2.893 -43.487 1.00 67.98 241 ARG D O 1
ATOM 8068 N N . LYS D 1 243 ? -6.346 -5.051 -43.994 1.00 67.03 242 LYS D N 1
ATOM 8069 C CA . LYS D 1 243 ? -7.042 -4.914 -45.271 1.00 64.96 242 LYS D CA 1
ATOM 8070 C C . LYS D 1 243 ? -8.389 -5.616 -45.329 1.00 64.23 242 LYS D C 1
ATOM 8071 O O . LYS D 1 243 ? -8.526 -6.777 -44.933 1.00 65.28 242 LYS D O 1
ATOM 8077 N N . ILE D 1 244 ? -9.381 -4.879 -45.812 1.00 62.47 243 ILE D N 1
ATOM 8078 C CA . ILE D 1 244 ? -10.759 -5.335 -45.844 1.00 60.56 243 ILE D CA 1
ATOM 8079 C C . ILE D 1 244 ? -11.298 -5.106 -47.225 1.00 58.06 243 ILE D C 1
ATOM 8080 O O . ILE D 1 244 ? -10.961 -4.112 -47.878 1.00 58.90 243 ILE D O 1
ATOM 8085 N N . LEU D 1 245 ? -12.173 -6.001 -47.660 1.00 54.61 244 LEU D N 1
ATOM 8086 C CA . LEU D 1 245 ? -12.689 -5.938 -49.014 1.00 50.94 244 LEU D CA 1
ATOM 8087 C C . LEU D 1 245 ? -14.142 -5.484 -49.042 1.00 50.76 244 LEU D C 1
ATOM 8088 O O . LEU D 1 245 ? -15.046 -6.300 -48.804 1.00 50.64 244 LEU D O 1
ATOM 8093 N N . GLU D 1 246 ? -14.366 -4.192 -49.323 1.00 50.37 245 GLU D N 1
ATOM 8094 C CA . GLU D 1 246 ? -15.717 -3.648 -49.383 1.00 50.41 245 GLU D CA 1
ATOM 8095 C C . GLU D 1 246 ? -16.390 -4.206 -50.630 1.00 49.37 245 GLU D C 1
ATOM 8096 O O . GLU D 1 246 ? -16.198 -3.670 -51.715 1.00 49.86 245 GLU D O 1
ATOM 8102 N N . VAL D 1 247 ? -17.164 -5.285 -50.477 1.00 48.11 246 VAL D N 1
ATOM 8103 C CA . VAL D 1 247 ? -17.728 -6.011 -51.621 1.00 47.06 246 VAL D CA 1
ATOM 8104 C C . VAL D 1 247 ? -18.756 -5.241 -52.429 1.00 48.77 246 VAL D C 1
ATOM 8105 O O . VAL D 1 247 ? -19.729 -4.728 -51.885 1.00 49.11 246 VAL D O 1
ATOM 8109 N N . ASN D 1 248 ? -18.532 -5.217 -53.739 1.00 50.76 247 ASN D N 1
ATOM 8110 C CA . ASN D 1 248 ? -19.416 -4.591 -54.714 1.00 52.69 247 ASN D CA 1
ATOM 8111 C C . ASN D 1 248 ? -20.237 -5.625 -55.485 1.00 53.95 247 ASN D C 1
ATOM 8112 O O . ASN D 1 248 ? -21.251 -5.279 -56.047 1.00 55.76 247 ASN D O 1
ATOM 8117 N N . HIS D 1 249 ? -19.823 -6.886 -55.509 1.00 54.27 248 HIS D N 1
ATOM 8118 C CA . HIS D 1 249 ? -20.594 -7.918 -56.210 1.00 55.84 248 HIS D CA 1
ATOM 8119 C C . HIS D 1 249 ? -20.159 -9.335 -55.825 1.00 58.36 248 HIS D C 1
ATOM 8120 O O . HIS D 1 249 ? -18.963 -9.612 -55.774 1.00 57.90 248 HIS D O 1
ATOM 8127 N N . ILE D 1 250 ? -21.112 -10.230 -55.554 1.00 62.73 249 ILE D N 1
ATOM 8128 C CA . ILE D 1 250 ? -20.786 -11.632 -55.225 1.00 67.97 249 ILE D CA 1
ATOM 8129 C C . ILE D 1 250 ? -21.601 -12.528 -56.095 1.00 71.47 249 ILE D C 1
ATOM 8130 O O . ILE D 1 250 ? -22.688 -12.143 -56.499 1.00 72.05 249 ILE D O 1
ATOM 8135 N N . GLU D 1 251 ? -21.099 -13.729 -56.358 1.00 76.00 250 GLU D N 1
ATOM 8136 C CA . GLU D 1 251 ? -21.923 -14.794 -56.914 1.00 81.53 250 GLU D CA 1
ATOM 8137 C C . GLU D 1 251 ? -21.314 -16.146 -56.606 1.00 82.78 250 GLU D C 1
ATOM 8138 O O . GLU D 1 251 ? -20.098 -16.283 -56.643 1.00 81.84 250 GLU D O 1
ATOM 8144 N N . PRO D 1 252 ? -22.158 -17.146 -56.285 1.00 85.55 251 PRO D N 1
ATOM 8145 C CA . PRO D 1 252 ? -21.663 -18.509 -56.021 1.00 89.29 251 PRO D CA 1
ATOM 8146 C C . PRO D 1 252 ? -21.015 -19.137 -57.240 1.00 94.00 251 PRO D C 1
ATOM 8147 O O . PRO D 1 252 ? -21.091 -18.577 -58.329 1.00 93.53 251 PRO D O 1
ATOM 8151 N N . VAL D 1 253 ? -20.359 -20.277 -57.046 1.00 101.14 252 VAL D N 1
ATOM 8152 C CA . VAL D 1 253 ? -19.857 -21.083 -58.158 1.00 108.70 252 VAL D CA 1
ATOM 8153 C C . VAL D 1 253 ? -20.115 -22.570 -57.861 1.00 121.35 252 VAL D C 1
ATOM 8154 O O . VAL D 1 253 ? -19.643 -23.098 -56.848 1.00 122.59 252 VAL D O 1
ATOM 8158 N N . SER D 1 254 ? -20.875 -23.230 -58.737 1.00 135.28 253 SER D N 1
ATOM 8159 C CA . SER D 1 254 ? -21.262 -24.634 -58.539 1.00 147.54 253 SER D CA 1
ATOM 8160 C C . SER D 1 254 ? -20.061 -25.578 -58.560 1.00 158.06 253 SER D C 1
ATOM 8161 O O . SER D 1 254 ? -19.584 -25.959 -59.633 1.00 164.62 253 SER D O 1
ATOM 8164 N N . LYS D 1 255 ? -19.580 -25.946 -57.370 1.00 163.71 254 LYS D N 1
ATOM 8165 C CA . LYS D 1 255 ? -18.446 -26.866 -57.224 1.00 169.36 254 LYS D CA 1
ATOM 8166 C C . LYS D 1 255 ? -18.831 -28.294 -57.605 1.00 175.61 254 LYS D C 1
ATOM 8167 O O . LYS D 1 255 ? -18.094 -28.983 -58.313 1.00 180.67 254 LYS D O 1
ATOM 8169 N N . SER E 1 1 ? 34.108 11.477 -42.593 1.00 109.78 0 SER E N 1
ATOM 8170 C CA . SER E 1 1 ? 33.027 10.860 -43.421 1.00 106.85 0 SER E CA 1
ATOM 8171 C C . SER E 1 1 ? 33.034 11.379 -44.870 1.00 106.41 0 SER E C 1
ATOM 8172 O O . SER E 1 1 ? 33.880 12.211 -45.240 1.00 108.61 0 SER E O 1
ATOM 8175 N N . VAL E 1 2 ? 32.093 10.878 -45.678 1.00 103.35 1 VAL E N 1
ATOM 8176 C CA . VAL E 1 2 ? 31.945 11.286 -47.079 1.00 101.23 1 VAL E CA 1
ATOM 8177 C C . VAL E 1 2 ? 30.657 12.089 -47.269 1.00 102.73 1 VAL E C 1
ATOM 8178 O O . VAL E 1 2 ? 29.581 11.675 -46.827 1.00 101.35 1 VAL E O 1
ATOM 8182 N N . ASP E 1 3 ? 30.783 13.240 -47.922 1.00 106.00 2 ASP E N 1
ATOM 8183 C CA . ASP E 1 3 ? 29.654 14.115 -48.236 1.00 108.31 2 ASP E CA 1
ATOM 8184 C C . ASP E 1 3 ? 28.526 13.367 -48.970 1.00 105.54 2 ASP E C 1
ATOM 8185 O O . ASP E 1 3 ? 28.782 12.447 -49.738 1.00 104.67 2 ASP E O 1
ATOM 8190 N N . ARG E 1 4 ? 27.282 13.767 -48.722 1.00 104.26 3 ARG E N 1
ATOM 8191 C CA . ARG E 1 4 ? 26.115 13.164 -49.372 1.00 102.08 3 ARG E CA 1
ATOM 8192 C C . ARG E 1 4 ? 26.148 13.421 -50.867 1.00 100.06 3 ARG E C 1
ATOM 8193 O O . ARG E 1 4 ? 26.130 12.490 -51.670 1.00 96.52 3 ARG E O 1
ATOM 8201 N N . GLU E 1 5 ? 26.179 14.704 -51.212 1.00 101.66 4 GLU E N 1
ATOM 8202 C CA . GLU E 1 5 ? 26.326 15.182 -52.577 1.00 103.41 4 GLU E CA 1
ATOM 8203 C C . GLU E 1 5 ? 27.371 14.359 -53.333 1.00 99.48 4 GLU E C 1
ATOM 8204 O O . GLU E 1 5 ? 27.084 13.795 -54.390 1.00 97.52 4 GLU E O 1
ATOM 8210 N N . GLU E 1 6 ? 28.571 14.281 -52.764 1.00 97.50 5 GLU E N 1
ATOM 8211 C CA . GLU E 1 6 ? 29.709 13.631 -53.402 1.00 95.22 5 GLU E CA 1
ATOM 8212 C C . GLU E 1 6 ? 29.508 12.127 -53.497 1.00 89.85 5 GLU E C 1
ATOM 8213 O O . GLU E 1 6 ? 29.828 11.505 -54.496 1.00 88.58 5 GLU E O 1
ATOM 8219 N N . MET E 1 7 ? 28.959 11.554 -52.445 1.00 85.60 6 MET E N 1
ATOM 8220 C CA . MET E 1 7 ? 28.758 10.121 -52.354 1.00 81.49 6 MET E CA 1
ATOM 8221 C C . MET E 1 7 ? 27.951 9.568 -53.519 1.00 78.00 6 MET E C 1
ATOM 8222 O O . MET E 1 7 ? 28.184 8.446 -53.967 1.00 75.96 6 MET E O 1
ATOM 8227 N N . ILE E 1 8 ? 26.991 10.362 -53.984 1.00 76.43 7 ILE E N 1
ATOM 8228 C CA . ILE E 1 8 ? 26.147 10.008 -55.119 1.00 74.05 7 ILE E CA 1
ATOM 8229 C C . ILE E 1 8 ? 26.983 9.930 -56.398 1.00 75.83 7 ILE E C 1
ATOM 8230 O O . ILE E 1 8 ? 26.873 8.966 -57.162 1.00 75.24 7 ILE E O 1
ATOM 8235 N N . GLU E 1 9 ? 27.826 10.940 -56.612 1.00 78.48 8 GLU E N 1
ATOM 8236 C CA . GLU E 1 9 ? 28.670 11.009 -57.799 1.00 80.29 8 GLU E CA 1
ATOM 8237 C C . GLU E 1 9 ? 29.528 9.766 -57.916 1.00 76.68 8 GLU E C 1
ATOM 8238 O O . GLU E 1 9 ? 29.655 9.203 -59.007 1.00 76.12 8 GLU E O 1
ATOM 8244 N N . ARG E 1 10 ? 30.084 9.323 -56.791 1.00 73.40 9 ARG E N 1
ATOM 8245 C CA . ARG E 1 10 ? 30.946 8.147 -56.779 1.00 70.37 9 ARG E CA 1
ATOM 8246 C C . ARG E 1 10 ? 30.149 6.866 -56.993 1.00 67.22 9 ARG E C 1
ATOM 8247 O O . ARG E 1 10 ? 30.676 5.874 -57.494 1.00 66.98 9 ARG E O 1
ATOM 8255 N N . PHE E 1 11 ? 28.880 6.883 -56.614 1.00 64.29 10 PHE E N 1
ATOM 8256 C CA . PHE E 1 11 ? 28.040 5.721 -56.832 1.00 61.25 10 PHE E CA 1
ATOM 8257 C C . PHE E 1 11 ? 27.591 5.615 -58.277 1.00 60.19 10 PHE E C 1
ATOM 8258 O O . PHE E 1 11 ? 27.512 4.508 -58.827 1.00 59.88 10 PHE E O 1
ATOM 8266 N N . ALA E 1 12 ? 27.297 6.764 -58.887 1.00 59.31 11 ALA E N 1
ATOM 8267 C CA . ALA E 1 12 ? 26.907 6.819 -60.294 1.00 58.79 11 ALA E CA 1
ATOM 8268 C C . ALA E 1 12 ? 28.048 6.260 -61.111 1.00 59.85 11 ALA E C 1
ATOM 8269 O O . ALA E 1 12 ? 27.870 5.336 -61.920 1.00 59.84 11 ALA E O 1
ATOM 8271 N N . ASN E 1 13 ? 29.233 6.813 -60.850 1.00 61.99 12 ASN E N 1
ATOM 8272 C CA . ASN E 1 13 ? 30.455 6.400 -61.502 1.00 63.21 12 ASN E CA 1
ATOM 8273 C C . ASN E 1 13 ? 30.802 4.937 -61.251 1.00 62.11 12 ASN E C 1
ATOM 8274 O O . ASN E 1 13 ? 31.409 4.292 -62.097 1.00 62.96 12 ASN E O 1
ATOM 8279 N N . PHE E 1 14 ? 30.415 4.410 -60.095 1.00 60.45 13 PHE E N 1
ATOM 8280 C CA . PHE E 1 14 ? 30.641 2.992 -59.834 1.00 59.12 13 PHE E CA 1
ATOM 8281 C C . PHE E 1 14 ? 29.750 2.119 -60.710 1.00 58.98 13 PHE E C 1
ATOM 8282 O O . PHE E 1 14 ? 30.229 1.149 -61.312 1.00 59.36 13 PHE E O 1
ATOM 8290 N N . LEU E 1 15 ? 28.459 2.464 -60.763 1.00 58.74 14 LEU E N 1
ATOM 8291 C CA . LEU E 1 15 ? 27.459 1.719 -61.552 1.00 58.09 14 LEU E CA 1
ATOM 8292 C C . LEU E 1 15 ? 27.809 1.611 -63.038 1.00 59.43 14 LEU E C 1
ATOM 8293 O O . LEU E 1 15 ? 27.766 0.515 -63.638 1.00 60.87 14 LEU E O 1
ATOM 8298 N N . ARG E 1 16 ? 28.189 2.746 -63.617 1.00 59.23 15 ARG E N 1
ATOM 8299 C CA . ARG E 1 16 ? 28.379 2.798 -65.036 1.00 58.83 15 ARG E CA 1
ATOM 8300 C C . ARG E 1 16 ? 29.785 2.371 -65.474 1.00 59.54 15 ARG E C 1
ATOM 8301 O O . ARG E 1 16 ? 29.960 1.933 -66.610 1.00 60.17 15 ARG E O 1
ATOM 8309 N N . GLU E 1 17 ? 30.770 2.455 -64.578 1.00 59.71 16 GLU E N 1
ATOM 8310 C CA . GLU E 1 17 ? 32.171 2.148 -64.952 1.00 61.01 16 GLU E CA 1
ATOM 8311 C C . GLU E 1 17 ? 32.751 0.803 -64.488 1.00 61.00 16 GLU E C 1
ATOM 8312 O O . GLU E 1 17 ? 33.682 0.306 -65.122 1.00 61.52 16 GLU E O 1
ATOM 8318 N N . TYR E 1 18 ? 32.213 0.216 -63.414 1.00 60.76 17 TYR E N 1
ATOM 8319 C CA . TYR E 1 18 ? 32.733 -1.060 -62.901 1.00 62.13 17 TYR E CA 1
ATOM 8320 C C . TYR E 1 18 ? 32.530 -2.181 -63.888 1.00 64.28 17 TYR E C 1
ATOM 8321 O O . TYR E 1 18 ? 31.424 -2.388 -64.339 1.00 64.85 17 TYR E O 1
ATOM 8330 N N . THR E 1 19 ? 33.579 -2.930 -64.188 1.00 67.55 18 THR E N 1
ATOM 8331 C CA . THR E 1 19 ? 33.510 -4.028 -65.144 1.00 70.45 18 THR E CA 1
ATOM 8332 C C . THR E 1 19 ? 33.995 -5.302 -64.476 1.00 70.94 18 THR E C 1
ATOM 8333 O O . THR E 1 19 ? 34.849 -5.239 -63.600 1.00 71.50 18 THR E O 1
ATOM 8337 N N . ASP E 1 20 ? 33.493 -6.458 -64.892 1.00 71.70 19 ASP E N 1
ATOM 8338 C CA . ASP E 1 20 ? 34.047 -7.719 -64.397 1.00 74.71 19 ASP E CA 1
ATOM 8339 C C . ASP E 1 20 ? 35.307 -8.148 -65.168 1.00 79.77 19 ASP E C 1
ATOM 8340 O O . ASP E 1 20 ? 35.994 -7.303 -65.746 1.00 78.23 19 ASP E O 1
ATOM 8345 N N . GLU E 1 21 ? 35.596 -9.452 -65.164 1.00 87.60 20 GLU E N 1
ATOM 8346 C CA . GLU E 1 21 ? 36.827 -10.015 -65.752 1.00 96.74 20 GLU E CA 1
ATOM 8347 C C . GLU E 1 21 ? 36.915 -9.794 -67.243 1.00 95.48 20 GLU E C 1
ATOM 8348 O O . GLU E 1 21 ? 38.008 -9.667 -67.770 1.00 97.49 20 GLU E O 1
ATOM 8354 N N . ASP E 1 22 ? 35.761 -9.757 -67.908 1.00 92.36 21 ASP E N 1
ATOM 8355 C CA . ASP E 1 22 ? 35.686 -9.616 -69.363 1.00 90.40 21 ASP E CA 1
ATOM 8356 C C . ASP E 1 22 ? 35.358 -8.205 -69.845 1.00 87.55 21 ASP E C 1
ATOM 8357 O O . ASP E 1 22 ? 35.284 -7.964 -71.046 1.00 87.77 21 ASP E O 1
ATOM 8362 N N . GLY E 1 23 ? 35.149 -7.277 -68.922 1.00 84.47 22 GLY E N 1
ATOM 8363 C CA . GLY E 1 23 ? 34.878 -5.897 -69.292 1.00 81.82 22 GLY E CA 1
ATOM 8364 C C . GLY E 1 23 ? 33.414 -5.493 -69.420 1.00 79.56 22 GLY E C 1
ATOM 8365 O O . GLY E 1 23 ? 33.140 -4.342 -69.787 1.00 78.47 22 GLY E O 1
ATOM 8366 N N . ASN E 1 24 ? 32.476 -6.410 -69.131 1.00 78.79 23 ASN E N 1
ATOM 8367 C CA . ASN E 1 24 ? 31.037 -6.090 -69.190 1.00 77.78 23 ASN E CA 1
ATOM 8368 C C . ASN E 1 24 ? 30.700 -5.226 -68.009 1.00 73.86 23 ASN E C 1
ATOM 8369 O O . ASN E 1 24 ? 30.993 -5.623 -66.886 1.00 73.47 23 ASN E O 1
ATOM 8374 N N . PRO E 1 25 ? 30.105 -4.039 -68.244 1.00 70.75 24 PRO E N 1
ATOM 8375 C CA . PRO E 1 25 ? 29.712 -3.242 -67.097 1.00 68.51 24 PRO E CA 1
ATOM 8376 C C . PRO E 1 25 ? 28.502 -3.921 -66.503 1.00 67.02 24 PRO E C 1
ATOM 8377 O O . PRO E 1 25 ? 27.451 -3.949 -67.141 1.00 68.31 24 PRO E O 1
ATOM 8381 N N . VAL E 1 26 ? 28.646 -4.502 -65.318 1.00 64.64 25 VAL E N 1
ATOM 8382 C CA . VAL E 1 26 ? 27.605 -5.382 -64.819 1.00 62.21 25 VAL E CA 1
ATOM 8383 C C . VAL E 1 26 ? 26.413 -4.572 -64.342 1.00 61.19 25 VAL E C 1
ATOM 8384 O O . VAL E 1 26 ? 25.263 -4.994 -64.501 1.00 60.24 25 VAL E O 1
ATOM 8388 N N . TYR E 1 27 ? 26.681 -3.393 -63.794 1.00 61.07 26 TYR E N 1
ATOM 8389 C CA . TYR E 1 27 ? 25.591 -2.599 -63.242 1.00 61.30 26 TYR E CA 1
ATOM 8390 C C . TYR E 1 27 ? 24.708 -1.920 -64.296 1.00 60.83 26 TYR E C 1
ATOM 8391 O O . TYR E 1 27 ? 23.488 -1.864 -64.125 1.00 60.92 26 TYR E O 1
ATOM 8400 N N . ARG E 1 28 ? 25.318 -1.483 -65.400 1.00 60.59 27 ARG E N 1
ATOM 8401 C CA . ARG E 1 28 ? 24.604 -1.139 -66.635 1.00 59.81 27 ARG E CA 1
ATOM 8402 C C . ARG E 1 28 ? 23.601 -2.247 -66.967 1.00 60.29 27 ARG E C 1
ATOM 8403 O O . ARG E 1 28 ? 22.423 -1.983 -67.192 1.00 61.13 27 ARG E O 1
ATOM 8411 N N . GLY E 1 29 ? 24.075 -3.493 -66.969 1.00 60.06 28 GLY E N 1
ATOM 8412 C CA . GLY E 1 29 ? 23.228 -4.653 -67.249 1.00 59.24 28 GLY E CA 1
ATOM 8413 C C . GLY E 1 29 ? 22.083 -4.770 -66.265 1.00 58.09 28 GLY E C 1
ATOM 8414 O O . GLY E 1 29 ? 20.939 -4.967 -66.661 1.00 58.47 28 GLY E O 1
ATOM 8415 N N . LYS E 1 30 ? 22.397 -4.638 -64.983 1.00 56.79 29 LYS E N 1
ATOM 8416 C CA . LYS E 1 30 ? 21.405 -4.704 -63.925 1.00 56.01 29 LYS E CA 1
ATOM 8417 C C . LYS E 1 30 ? 20.416 -3.556 -64.025 1.00 56.08 29 LYS E C 1
ATOM 8418 O O . LYS E 1 30 ? 19.203 -3.772 -63.962 1.00 56.88 29 LYS E O 1
ATOM 8424 N N . ILE E 1 31 ? 20.920 -2.336 -64.196 1.00 55.51 30 ILE E N 1
ATOM 8425 C CA . ILE E 1 31 ? 20.041 -1.192 -64.364 1.00 55.57 30 ILE E CA 1
ATOM 8426 C C . ILE E 1 31 ? 19.133 -1.403 -65.565 1.00 59.10 30 ILE E C 1
ATOM 8427 O O . ILE E 1 31 ? 17.975 -1.019 -65.533 1.00 60.17 30 ILE E O 1
ATOM 8432 N N . THR E 1 32 ? 19.658 -2.049 -66.605 1.00 62.31 31 THR E N 1
ATOM 8433 C CA . THR E 1 32 ? 18.868 -2.455 -67.780 1.00 65.44 31 THR E CA 1
ATOM 8434 C C . THR E 1 32 ? 17.709 -3.406 -67.429 1.00 68.14 31 THR E C 1
ATOM 8435 O O . THR E 1 32 ? 16.624 -3.304 -68.006 1.00 69.75 31 THR E O 1
ATOM 8439 N N . ASP E 1 33 ? 17.937 -4.302 -66.472 1.00 69.67 32 ASP E N 1
ATOM 8440 C CA . ASP E 1 33 ? 16.930 -5.287 -66.073 1.00 72.30 32 ASP E CA 1
ATOM 8441 C C . ASP E 1 33 ? 15.739 -4.672 -65.331 1.00 70.39 32 ASP E C 1
ATOM 8442 O O . ASP E 1 33 ? 14.742 -5.357 -65.049 1.00 70.76 32 ASP E O 1
ATOM 8447 N N . LEU E 1 34 ? 15.841 -3.379 -65.036 1.00 67.40 33 LEU E N 1
ATOM 8448 C CA . LEU E 1 34 ? 14.730 -2.636 -64.450 1.00 66.23 33 LEU E CA 1
ATOM 8449 C C . LEU E 1 34 ? 13.688 -2.234 -65.493 1.00 67.06 33 LEU E C 1
ATOM 8450 O O . LEU E 1 34 ? 12.613 -1.727 -65.146 1.00 67.20 33 LEU E O 1
ATOM 8455 N N . LEU E 1 35 ? 14.015 -2.457 -66.766 1.00 67.63 34 LEU E N 1
ATOM 8456 C CA . LEU E 1 35 ? 13.248 -1.893 -67.873 1.00 69.16 34 LEU E CA 1
ATOM 8457 C C . LEU E 1 35 ? 12.516 -2.931 -68.714 1.00 71.77 34 LEU E C 1
ATOM 8458 O O . LEU E 1 35 ? 11.726 -2.568 -69.585 1.00 72.90 34 LEU E O 1
ATOM 8463 N N . THR E 1 36 ? 12.750 -4.213 -68.432 1.00 73.68 35 THR E N 1
ATOM 8464 C CA . THR E 1 36 ? 12.146 -5.299 -69.215 1.00 77.72 35 THR E CA 1
ATOM 8465 C C . THR E 1 36 ? 10.639 -5.434 -68.951 1.00 81.17 35 THR E C 1
ATOM 8466 O O . THR E 1 36 ? 10.036 -4.563 -68.331 1.00 80.20 35 THR E O 1
ATOM 8470 N N . ILE E 1 37 ? 10.045 -6.523 -69.435 1.00 86.55 36 ILE E N 1
ATOM 8471 C CA . ILE E 1 37 ? 8.589 -6.739 -69.330 1.00 91.96 36 ILE E CA 1
ATOM 8472 C C . ILE E 1 37 ? 8.116 -6.910 -67.898 1.00 94.04 36 ILE E C 1
ATOM 8473 O O . ILE E 1 37 ? 7.189 -6.225 -67.447 1.00 96.74 36 ILE E O 1
ATOM 8478 N N . THR E 1 38 ? 8.748 -7.851 -67.207 1.00 93.91 37 THR E N 1
ATOM 8479 C CA . THR E 1 38 ? 8.448 -8.141 -65.822 1.00 93.58 37 THR E CA 1
ATOM 8480 C C . THR E 1 38 ? 9.691 -7.675 -65.079 1.00 87.58 37 THR E C 1
ATOM 8481 O O . THR E 1 38 ? 10.585 -8.471 -64.797 1.00 87.04 37 THR E O 1
ATOM 8485 N N . PRO E 1 39 ? 9.764 -6.365 -64.791 1.00 83.05 38 PRO E N 1
ATOM 8486 C CA . PRO E 1 39 ? 11.006 -5.787 -64.336 1.00 79.27 38 PRO E CA 1
ATOM 8487 C C . PRO E 1 39 ? 11.295 -6.119 -62.878 1.00 78.18 38 PRO E C 1
ATOM 8488 O O . PRO E 1 39 ? 10.504 -6.790 -62.223 1.00 80.16 38 PRO E O 1
ATOM 8492 N N . LYS E 1 40 ? 12.443 -5.664 -62.400 1.00 75.50 39 LYS E N 1
ATOM 8493 C CA . LYS E 1 40 ? 12.812 -5.770 -61.012 1.00 73.67 39 LYS E CA 1
ATOM 8494 C C . LYS E 1 40 ? 12.689 -4.386 -60.398 1.00 72.53 39 LYS E C 1
ATOM 8495 O O . LYS E 1 40 ? 12.801 -3.383 -61.104 1.00 71.99 39 LYS E O 1
ATOM 8501 N N . ARG E 1 41 ? 12.447 -4.320 -59.092 1.00 71.98 40 ARG E N 1
ATOM 8502 C CA . ARG E 1 41 ? 12.359 -3.027 -58.436 1.00 70.84 40 ARG E CA 1
ATOM 8503 C C . ARG E 1 41 ? 13.597 -2.682 -57.640 1.00 68.28 40 ARG E C 1
ATOM 8504 O O . ARG E 1 41 ? 13.621 -1.689 -56.924 1.00 67.83 40 ARG E O 1
ATOM 8512 N N . SER E 1 42 ? 14.637 -3.491 -57.793 1.00 66.26 41 SER E N 1
ATOM 8513 C CA . SER E 1 42 ? 15.896 -3.227 -57.112 1.00 63.79 41 SER E CA 1
ATOM 8514 C C . SER E 1 42 ? 17.137 -3.761 -57.828 1.00 60.76 41 SER E C 1
ATOM 8515 O O . SER E 1 42 ? 17.060 -4.675 -58.645 1.00 61.60 41 SER E O 1
ATOM 8518 N N . VAL E 1 43 ? 18.279 -3.168 -57.480 1.00 56.58 42 VAL E N 1
ATOM 8519 C CA . VAL E 1 43 ? 19.602 -3.532 -57.972 1.00 51.94 42 VAL E CA 1
ATOM 8520 C C . VAL E 1 43 ? 20.387 -4.174 -56.805 1.00 52.38 42 VAL E C 1
ATOM 8521 O O . VAL E 1 43 ? 20.674 -3.503 -55.803 1.00 52.74 42 VAL E O 1
ATOM 8525 N N . ALA E 1 44 ? 20.716 -5.460 -56.906 1.00 51.79 43 ALA E N 1
ATOM 8526 C CA . ALA E 1 44 ? 21.550 -6.088 -55.888 1.00 50.86 43 ALA E CA 1
ATOM 8527 C C . ALA E 1 44 ? 22.976 -5.629 -56.144 1.00 50.08 43 ALA E C 1
ATOM 8528 O O . ALA E 1 44 ? 23.448 -5.747 -57.276 1.00 51.37 43 ALA E O 1
ATOM 8530 N N . ILE E 1 45 ? 23.662 -5.086 -55.136 1.00 48.49 44 ILE E N 1
ATOM 8531 C CA . ILE E 1 45 ? 25.058 -4.644 -55.339 1.00 47.03 44 ILE E CA 1
ATOM 8532 C C . ILE E 1 45 ? 26.022 -5.501 -54.542 1.00 48.73 44 ILE E C 1
ATOM 8533 O O . ILE E 1 45 ? 25.912 -5.578 -53.321 1.00 48.66 44 ILE E O 1
ATOM 8538 N N . ASP E 1 46 ? 26.967 -6.136 -55.226 1.00 50.71 45 ASP E N 1
ATOM 8539 C CA . ASP E 1 46 ? 27.975 -6.943 -54.548 1.00 53.83 45 ASP E CA 1
ATOM 8540 C C . ASP E 1 46 ? 29.050 -6.068 -53.904 1.00 54.75 45 ASP E C 1
ATOM 8541 O O . ASP E 1 46 ? 29.822 -5.394 -54.592 1.00 53.91 45 ASP E O 1
ATOM 8546 N N . TRP E 1 47 ? 29.096 -6.125 -52.572 1.00 57.05 46 TRP E N 1
ATOM 8547 C CA . TRP E 1 47 ? 29.974 -5.288 -51.784 1.00 59.79 46 TRP E CA 1
ATOM 8548 C C . TRP E 1 47 ? 31.407 -5.382 -52.288 1.00 62.13 46 TRP E C 1
ATOM 8549 O O . TRP E 1 47 ? 32.060 -4.355 -52.470 1.00 62.12 46 TRP E O 1
ATOM 8560 N N . MET E 1 48 ? 31.876 -6.605 -52.551 1.00 65.28 47 MET E N 1
ATOM 8561 C CA . MET E 1 48 ? 33.243 -6.841 -53.042 1.00 68.62 47 MET E CA 1
ATOM 8562 C C . MET E 1 48 ? 33.540 -6.073 -54.328 1.00 66.62 47 MET E C 1
ATOM 8563 O O . MET E 1 48 ? 34.629 -5.505 -54.474 1.00 67.11 47 MET E O 1
ATOM 8568 N N . HIS E 1 49 ? 32.576 -6.046 -55.251 1.00 63.90 48 HIS E N 1
ATOM 8569 C CA . HIS E 1 49 ? 32.744 -5.250 -56.470 1.00 62.16 48 HIS E CA 1
ATOM 8570 C C . HIS E 1 49 ? 33.032 -3.809 -56.038 1.00 60.55 48 HIS E C 1
ATOM 8571 O O . HIS E 1 49 ? 34.037 -3.228 -56.424 1.00 61.42 48 HIS E O 1
ATOM 8578 N N . LEU E 1 50 ? 32.167 -3.265 -55.189 1.00 58.06 49 LEU E N 1
ATOM 8579 C CA . LEU E 1 50 ? 32.296 -1.892 -54.729 1.00 56.29 49 LEU E CA 1
ATOM 8580 C C . LEU E 1 50 ? 33.605 -1.643 -54.019 1.00 58.84 49 LEU E C 1
ATOM 8581 O O . LEU E 1 50 ? 34.231 -0.611 -54.231 1.00 59.57 49 LEU E O 1
ATOM 8586 N N . ASN E 1 51 ? 34.007 -2.580 -53.167 1.00 61.03 50 ASN E N 1
ATOM 8587 C CA . ASN E 1 51 ? 35.241 -2.443 -52.405 1.00 63.86 50 ASN E CA 1
ATOM 8588 C C . ASN E 1 51 ? 36.440 -2.384 -53.325 1.00 64.09 50 ASN E C 1
ATOM 8589 O O . ASN E 1 51 ? 37.336 -1.569 -53.139 1.00 65.87 50 ASN E O 1
ATOM 8594 N N . SER E 1 52 ? 36.448 -3.244 -54.333 1.00 62.22 51 SER E N 1
ATOM 8595 C CA . SER E 1 52 ? 37.526 -3.235 -55.295 1.00 61.52 51 SER E CA 1
ATOM 8596 C C . SER E 1 52 ? 37.535 -1.962 -56.145 1.00 61.07 51 SER E C 1
ATOM 8597 O O . SER E 1 52 ? 38.562 -1.575 -56.672 1.00 62.22 51 SER E O 1
ATOM 8600 N N . PHE E 1 53 ? 36.400 -1.310 -56.294 1.00 60.03 52 PHE E N 1
ATOM 8601 C CA . PHE E 1 53 ? 36.351 -0.141 -57.160 1.00 61.43 52 PHE E CA 1
ATOM 8602 C C . PHE E 1 53 ? 36.606 1.150 -56.379 1.00 62.52 52 PHE E C 1
ATOM 8603 O O . PHE E 1 53 ? 37.239 2.085 -56.882 1.00 63.04 52 PHE E O 1
ATOM 8611 N N . ASP E 1 54 ? 36.090 1.196 -55.157 1.00 63.61 53 ASP E N 1
ATOM 8612 C CA . ASP E 1 54 ? 36.132 2.385 -54.326 1.00 65.46 53 ASP E CA 1
ATOM 8613 C C . ASP E 1 54 ? 35.938 1.894 -52.899 1.00 67.17 53 ASP E C 1
ATOM 8614 O O . ASP E 1 54 ? 34.810 1.836 -52.417 1.00 67.27 53 ASP E O 1
ATOM 8619 N N . SER E 1 55 ? 37.022 1.536 -52.222 1.00 69.77 54 SER E N 1
ATOM 8620 C CA . SER E 1 55 ? 36.872 0.896 -50.929 1.00 70.69 54 SER E CA 1
ATOM 8621 C C . SER E 1 55 ? 36.530 1.878 -49.844 1.00 72.16 54 SER E C 1
ATOM 8622 O O . SER E 1 55 ? 35.908 1.502 -48.856 1.00 71.76 54 SER E O 1
ATOM 8625 N N . GLU E 1 56 ? 36.928 3.135 -50.015 1.00 74.94 55 GLU E N 1
ATOM 8626 C CA . GLU E 1 56 ? 36.549 4.159 -49.046 1.00 77.31 55 GLU E CA 1
ATOM 8627 C C . GLU E 1 56 ? 35.027 4.248 -48.917 1.00 75.43 55 GLU E C 1
ATOM 8628 O O . GLU E 1 56 ? 34.489 4.303 -47.812 1.00 75.48 55 GLU E O 1
ATOM 8634 N N . LEU E 1 57 ? 34.350 4.266 -50.062 1.00 74.20 56 LEU E N 1
ATOM 8635 C CA . LEU E 1 57 ? 32.902 4.315 -50.128 1.00 72.16 56 LEU E CA 1
ATOM 8636 C C . LEU E 1 57 ? 32.296 3.019 -49.617 1.00 72.18 56 LEU E C 1
ATOM 8637 O O . LEU E 1 57 ? 31.264 3.042 -48.956 1.00 71.81 56 LEU E O 1
ATOM 8642 N N . ALA E 1 58 ? 32.943 1.895 -49.927 1.00 73.34 57 ALA E N 1
ATOM 8643 C CA . ALA E 1 58 ? 32.470 0.574 -49.517 1.00 74.26 57 ALA E CA 1
ATOM 8644 C C . ALA E 1 58 ? 32.403 0.469 -48.009 1.00 76.60 57 ALA E C 1
ATOM 8645 O O . ALA E 1 58 ? 31.480 -0.132 -47.459 1.00 75.89 57 ALA E O 1
ATOM 8647 N N . HIS E 1 59 ? 33.386 1.058 -47.338 1.00 80.63 58 HIS E N 1
ATOM 8648 C CA . HIS E 1 59 ? 33.380 1.074 -45.889 1.00 83.50 58 HIS E CA 1
ATOM 8649 C C . HIS E 1 59 ? 32.324 2.027 -45.339 1.00 81.55 58 HIS E C 1
ATOM 8650 O O . HIS E 1 59 ? 31.748 1.764 -44.293 1.00 82.81 58 HIS E O 1
ATOM 8657 N N . GLU E 1 60 ? 32.032 3.099 -46.070 1.00 78.33 59 GLU E N 1
ATOM 8658 C CA . GLU E 1 60 ? 31.048 4.079 -45.621 1.00 75.09 59 GLU E CA 1
ATOM 8659 C C . GLU E 1 60 ? 29.616 3.601 -45.714 1.00 70.52 59 GLU E C 1
ATOM 8660 O O . GLU E 1 60 ? 28.732 4.229 -45.140 1.00 69.41 59 GLU E O 1
ATOM 8666 N N . VAL E 1 61 ? 29.358 2.506 -46.423 1.00 66.56 60 VAL E N 1
ATOM 8667 C CA . VAL E 1 61 ? 27.994 1.966 -46.391 1.00 63.14 60 VAL E CA 1
ATOM 8668 C C . VAL E 1 61 ? 27.803 1.063 -45.186 1.00 61.74 60 VAL E C 1
ATOM 8669 O O . VAL E 1 61 ? 26.689 0.919 -44.695 1.00 61.89 60 VAL E O 1
ATOM 8673 N N . ILE E 1 62 ? 28.878 0.455 -44.704 1.00 60.32 61 ILE E N 1
ATOM 8674 C CA . ILE E 1 62 ? 28.752 -0.379 -43.515 1.00 59.18 61 ILE E CA 1
ATOM 8675 C C . ILE E 1 62 ? 28.701 0.497 -42.269 1.00 62.15 61 ILE E C 1
ATOM 8676 O O . ILE E 1 62 ? 27.999 0.174 -41.317 1.00 61.92 61 ILE E O 1
ATOM 8681 N N . GLU E 1 63 ? 29.393 1.632 -42.310 1.00 65.80 62 GLU E N 1
ATOM 8682 C CA . GLU E 1 63 ? 29.406 2.571 -41.198 1.00 70.09 62 GLU E CA 1
ATOM 8683 C C . GLU E 1 63 ? 28.213 3.514 -41.181 1.00 69.61 62 GLU E C 1
ATOM 8684 O O . GLU E 1 63 ? 27.702 3.826 -40.107 1.00 70.47 62 GLU E O 1
ATOM 8690 N N . ASN E 1 64 ? 27.765 3.950 -42.357 1.00 69.09 63 ASN E N 1
ATOM 8691 C CA . ASN E 1 64 ? 26.566 4.798 -42.485 1.00 69.33 63 ASN E CA 1
ATOM 8692 C C . ASN E 1 64 ? 25.497 4.290 -43.466 1.00 67.46 63 ASN E C 1
ATOM 8693 O O . ASN E 1 64 ? 25.115 5.017 -44.383 1.00 66.68 63 ASN E O 1
ATOM 8698 N N . PRO E 1 65 ? 24.977 3.069 -43.254 1.00 66.72 64 PRO E N 1
ATOM 8699 C CA . PRO E 1 65 ? 24.148 2.446 -44.271 1.00 65.71 64 PRO E CA 1
ATOM 8700 C C . PRO E 1 65 ? 22.961 3.300 -44.680 1.00 65.81 64 PRO E C 1
ATOM 8701 O O . PRO E 1 65 ? 22.473 3.172 -45.800 1.00 65.01 64 PRO E O 1
ATOM 8705 N N . GLU E 1 66 ? 22.511 4.179 -43.797 1.00 67.02 65 GLU E N 1
ATOM 8706 C CA . GLU E 1 66 ? 21.368 5.009 -44.120 1.00 67.93 65 GLU E CA 1
ATOM 8707 C C . GLU E 1 66 ? 21.661 5.980 -45.264 1.00 67.33 65 GLU E C 1
ATOM 8708 O O . GLU E 1 66 ? 20.976 5.927 -46.286 1.00 66.51 65 GLU E O 1
ATOM 8714 N N . GLU E 1 67 ? 22.671 6.839 -45.115 1.00 67.87 66 GLU E N 1
ATOM 8715 C CA . GLU E 1 67 ? 22.978 7.818 -46.169 1.00 68.91 66 GLU E CA 1
ATOM 8716 C C . GLU E 1 67 ? 23.600 7.137 -47.385 1.00 65.93 66 GLU E C 1
ATOM 8717 O O . GLU E 1 67 ? 23.481 7.621 -48.518 1.00 65.27 66 GLU E O 1
ATOM 8723 N N . GLY E 1 68 ? 24.239 6.000 -47.129 1.00 63.60 67 GLY E N 1
ATOM 8724 C CA . GLY E 1 68 ? 24.877 5.196 -48.155 1.00 60.56 67 GLY E CA 1
ATOM 8725 C C . GLY E 1 68 ? 23.884 4.610 -49.121 1.00 58.22 67 GLY E C 1
ATOM 8726 O O . GLY E 1 68 ? 23.958 4.873 -50.311 1.00 58.51 67 GLY E O 1
ATOM 8727 N N . ILE E 1 69 ? 22.951 3.814 -48.624 1.00 56.20 68 ILE E N 1
ATOM 8728 C CA . ILE E 1 69 ? 21.940 3.228 -49.499 1.00 53.85 68 ILE E CA 1
ATOM 8729 C C . ILE E 1 69 ? 21.173 4.340 -50.229 1.00 54.54 68 ILE E C 1
ATOM 8730 O O . ILE E 1 69 ? 20.996 4.289 -51.439 1.00 53.80 68 ILE E O 1
ATOM 8735 N N . SER E 1 70 ? 20.765 5.362 -49.488 1.00 56.15 69 SER E N 1
ATOM 8736 C CA . SER E 1 70 ? 20.050 6.507 -50.060 1.00 57.77 69 SER E CA 1
ATOM 8737 C C . SER E 1 70 ? 20.809 7.174 -51.205 1.00 57.67 69 SER E C 1
ATOM 8738 O O . SER E 1 70 ? 20.200 7.547 -52.210 1.00 58.04 69 SER E O 1
ATOM 8741 N N . ALA E 1 71 ? 22.123 7.340 -51.028 1.00 57.59 70 ALA E N 1
ATOM 8742 C CA . ALA E 1 71 ? 23.005 7.875 -52.066 1.00 57.55 70 ALA E CA 1
ATOM 8743 C C . ALA E 1 71 ? 23.001 7.007 -53.307 1.00 57.17 70 ALA E C 1
ATOM 8744 O O . ALA E 1 71 ? 22.888 7.528 -54.414 1.00 56.93 70 ALA E O 1
ATOM 8746 N N . ALA E 1 72 ? 23.126 5.691 -53.108 1.00 57.49 71 ALA E N 1
ATOM 8747 C CA . ALA E 1 72 ? 23.153 4.702 -54.189 1.00 58.48 71 ALA E CA 1
ATOM 8748 C C . ALA E 1 72 ? 21.863 4.707 -55.001 1.00 60.44 71 ALA E C 1
ATOM 8749 O O . ALA E 1 72 ? 21.886 4.610 -56.237 1.00 60.27 71 ALA E O 1
ATOM 8751 N N . GLU E 1 73 ? 20.742 4.829 -54.296 1.00 63.77 72 GLU E N 1
ATOM 8752 C CA . GLU E 1 73 ? 19.441 4.837 -54.931 1.00 66.95 72 GLU E CA 1
ATOM 8753 C C . GLU E 1 73 ? 19.236 6.101 -55.744 1.00 68.44 72 GLU E C 1
ATOM 8754 O O . GLU E 1 73 ? 18.645 6.049 -56.819 1.00 69.28 72 GLU E O 1
ATOM 8760 N N . ASP E 1 74 ? 19.745 7.228 -55.257 1.00 69.86 73 ASP E N 1
ATOM 8761 C CA . ASP E 1 74 ? 19.707 8.465 -56.036 1.00 71.75 73 ASP E CA 1
ATOM 8762 C C . ASP E 1 74 ? 20.525 8.303 -57.307 1.00 69.64 73 ASP E C 1
ATOM 8763 O O . ASP E 1 74 ? 20.124 8.770 -58.376 1.00 69.54 73 ASP E O 1
ATOM 8768 N N . ALA E 1 75 ? 21.666 7.625 -57.180 1.00 67.32 74 ALA E N 1
ATOM 8769 C CA . ALA E 1 75 ? 22.569 7.402 -58.307 1.00 64.99 74 ALA E CA 1
ATOM 8770 C C . ALA E 1 75 ? 21.896 6.568 -59.375 1.00 62.08 74 ALA E C 1
ATOM 8771 O O . ALA E 1 75 ? 21.918 6.944 -60.543 1.00 62.76 74 ALA E O 1
ATOM 8773 N N . ILE E 1 76 ? 21.277 5.458 -58.981 1.00 57.37 75 ILE E N 1
ATOM 8774 C CA . ILE E 1 76 ? 20.506 4.653 -59.921 1.00 53.08 75 ILE E CA 1
ATOM 8775 C C . ILE E 1 76 ? 19.537 5.525 -60.691 1.00 55.87 75 ILE E C 1
ATOM 8776 O O . ILE E 1 76 ? 19.463 5.437 -61.916 1.00 55.80 75 ILE E O 1
ATOM 8781 N N . GLN E 1 77 ? 18.829 6.392 -59.979 1.00 58.61 76 GLN E N 1
ATOM 8782 C CA . GLN E 1 77 ? 17.892 7.314 -60.618 1.00 62.01 76 GLN E CA 1
ATOM 8783 C C . GLN E 1 77 ? 18.587 8.223 -61.639 1.00 62.49 76 GLN E C 1
ATOM 8784 O O . GLN E 1 77 ? 18.023 8.531 -62.686 1.00 63.54 76 GLN E O 1
ATOM 8790 N N . ILE E 1 78 ? 19.812 8.633 -61.337 1.00 62.28 77 ILE E N 1
ATOM 8791 C CA . ILE E 1 78 ? 20.558 9.488 -62.247 1.00 63.03 77 ILE E CA 1
ATOM 8792 C C . ILE E 1 78 ? 20.905 8.759 -63.525 1.00 62.56 77 ILE E C 1
ATOM 8793 O O . ILE E 1 78 ? 20.639 9.282 -64.601 1.00 63.27 77 ILE E O 1
ATOM 8798 N N . VAL E 1 79 ? 21.475 7.559 -63.426 1.00 61.66 78 VAL E N 1
ATOM 8799 C CA . VAL E 1 79 ? 21.866 6.866 -64.651 1.00 61.91 78 VAL E CA 1
ATOM 8800 C C . VAL E 1 79 ? 20.648 6.525 -65.493 1.00 62.34 78 VAL E C 1
ATOM 8801 O O . VAL E 1 79 ? 20.712 6.615 -66.717 1.00 63.30 78 VAL E O 1
ATOM 8805 N N . LEU E 1 80 ? 19.544 6.153 -64.845 1.00 62.18 79 LEU E N 1
ATOM 8806 C CA . LEU E 1 80 ? 18.292 5.932 -65.567 1.00 62.51 79 LEU E CA 1
ATOM 8807 C C . LEU E 1 80 ? 17.907 7.150 -66.403 1.00 65.33 79 LEU E C 1
ATOM 8808 O O . LEU E 1 80 ? 17.719 7.036 -67.612 1.00 66.45 79 LEU E O 1
ATOM 8813 N N . ARG E 1 81 ? 17.828 8.316 -65.775 1.00 67.63 80 ARG E N 1
ATOM 8814 C CA . ARG E 1 81 ? 17.521 9.543 -66.500 1.00 71.12 80 ARG E CA 1
ATOM 8815 C C . ARG E 1 81 ? 18.565 9.893 -67.571 1.00 72.12 80 ARG E C 1
ATOM 8816 O O . ARG E 1 81 ? 18.211 10.119 -68.728 1.00 72.37 80 ARG E O 1
ATOM 8824 N N . GLU E 1 82 ? 19.840 9.903 -67.206 1.00 73.47 81 GLU E N 1
ATOM 8825 C CA . GLU E 1 82 ? 20.881 10.390 -68.117 1.00 76.58 81 GLU E CA 1
ATOM 8826 C C . GLU E 1 82 ? 21.261 9.418 -69.247 1.00 76.93 81 GLU E C 1
ATOM 8827 O O . GLU E 1 82 ? 21.598 9.839 -70.365 1.00 77.79 81 GLU E O 1
ATOM 8833 N N . ASP E 1 83 ? 21.198 8.126 -68.951 1.00 76.98 82 ASP E N 1
ATOM 8834 C CA . ASP E 1 83 ? 21.728 7.109 -69.853 1.00 77.59 82 ASP E CA 1
ATOM 8835 C C . ASP E 1 83 ? 20.681 6.201 -70.467 1.00 75.57 82 ASP E C 1
ATOM 8836 O O . ASP E 1 83 ? 20.961 5.526 -71.459 1.00 76.75 82 ASP E O 1
ATOM 8841 N N . PHE E 1 84 ? 19.492 6.152 -69.880 1.00 71.96 83 PHE E N 1
ATOM 8842 C CA . PHE E 1 84 ? 18.435 5.311 -70.426 1.00 68.34 83 PHE E CA 1
ATOM 8843 C C . PHE E 1 84 ? 17.230 6.127 -70.859 1.00 69.58 83 PHE E C 1
ATOM 8844 O O . PHE E 1 84 ? 16.271 5.576 -71.407 1.00 70.62 83 PHE E O 1
ATOM 8852 N N . GLN E 1 85 ? 17.297 7.440 -70.633 1.00 69.55 84 GLN E N 1
ATOM 8853 C CA . GLN E 1 85 ? 16.185 8.355 -70.892 1.00 70.94 84 GLN E CA 1
ATOM 8854 C C . GLN E 1 85 ? 14.904 7.871 -70.209 1.00 72.68 84 GLN E C 1
ATOM 8855 O O . GLN E 1 85 ? 13.866 7.729 -70.843 1.00 72.99 84 GLN E O 1
ATOM 8861 N N . ARG E 1 86 ? 14.987 7.608 -68.914 1.00 74.80 85 ARG E N 1
ATOM 8862 C CA . ARG E 1 86 ? 13.844 7.137 -68.148 1.00 78.73 85 ARG E CA 1
ATOM 8863 C C . ARG E 1 86 ? 13.739 7.920 -66.862 1.00 82.31 85 ARG E C 1
ATOM 8864 O O . ARG E 1 86 ? 14.635 7.861 -66.024 1.00 81.87 85 ARG E O 1
ATOM 8872 N N . GLU E 1 87 ? 12.651 8.655 -66.691 1.00 88.38 86 GLU E N 1
ATOM 8873 C CA . GLU E 1 87 ? 12.504 9.486 -65.495 1.00 93.38 86 GLU E CA 1
ATOM 8874 C C . GLU E 1 87 ? 11.368 9.002 -64.608 1.00 96.07 86 GLU E C 1
ATOM 8875 O O . GLU E 1 87 ? 11.445 9.069 -63.385 1.00 95.27 86 GLU E O 1
ATOM 8881 N N . ASP E 1 88 ? 10.338 8.471 -65.253 1.00 100.81 87 ASP E N 1
ATOM 8882 C CA . ASP E 1 88 ? 9.098 8.063 -64.606 1.00 105.62 87 ASP E CA 1
ATOM 8883 C C . ASP E 1 88 ? 9.141 6.683 -63.935 1.00 100.07 87 ASP E C 1
ATOM 8884 O O . ASP E 1 88 ? 8.088 6.124 -63.626 1.00 100.48 87 ASP E O 1
ATOM 8889 N N . VAL E 1 89 ? 10.337 6.130 -63.712 1.00 93.33 88 VAL E N 1
ATOM 8890 C CA . VAL E 1 89 ? 10.463 4.852 -62.985 1.00 86.99 88 VAL E CA 1
ATOM 8891 C C . VAL E 1 89 ? 10.341 5.127 -61.494 1.00 85.77 88 VAL E C 1
ATOM 8892 O O . VAL E 1 89 ? 10.750 6.199 -61.013 1.00 86.34 88 VAL E O 1
ATOM 8896 N N . GLY E 1 90 ? 9.780 4.162 -60.766 1.00 83.22 89 GLY E N 1
ATOM 8897 C CA . GLY E 1 90 ? 9.527 4.334 -59.339 1.00 79.99 89 GLY E CA 1
ATOM 8898 C C . GLY E 1 90 ? 10.753 4.330 -58.448 1.00 76.33 89 GLY E C 1
ATOM 8899 O O . GLY E 1 90 ? 11.894 4.502 -58.899 1.00 74.42 89 GLY E O 1
ATOM 8900 N N . LYS E 1 91 ? 10.502 4.162 -57.158 1.00 74.98 90 LYS E N 1
ATOM 8901 C CA . LYS E 1 91 ? 11.562 3.880 -56.216 1.00 72.38 90 LYS E CA 1
ATOM 8902 C C . LYS E 1 91 ? 12.213 2.544 -56.615 1.00 69.98 90 LYS E C 1
ATOM 8903 O O . LYS E 1 91 ? 11.517 1.537 -56.821 1.00 70.60 90 LYS E O 1
ATOM 8909 N N . ILE E 1 92 ? 13.539 2.572 -56.779 1.00 66.68 91 ILE E N 1
ATOM 8910 C CA . ILE E 1 92 ? 14.327 1.377 -57.044 1.00 63.75 91 ILE E CA 1
ATOM 8911 C C . ILE E 1 92 ? 15.307 1.200 -55.914 1.00 61.60 91 ILE E C 1
ATOM 8912 O O . ILE E 1 92 ? 16.069 2.114 -55.631 1.00 60.61 91 ILE E O 1
ATOM 8917 N N . HIS E 1 93 ? 15.289 0.020 -55.292 1.00 60.34 92 HIS E N 1
ATOM 8918 C CA . HIS E 1 93 ? 16.075 -0.270 -54.084 1.00 58.55 92 HIS E CA 1
ATOM 8919 C C . HIS E 1 93 ? 17.537 -0.566 -54.391 1.00 56.75 92 HIS E C 1
ATOM 8920 O O . HIS E 1 93 ? 17.858 -1.145 -55.435 1.00 58.18 92 HIS E O 1
ATOM 8927 N N . ALA E 1 94 ? 18.422 -0.177 -53.478 1.00 53.26 93 ALA E N 1
ATOM 8928 C CA . ALA E 1 94 ? 19.810 -0.564 -53.566 1.00 49.81 93 ALA E CA 1
ATOM 8929 C C . ALA E 1 94 ? 20.024 -1.650 -52.523 1.00 49.13 93 ALA E C 1
ATOM 8930 O O . ALA E 1 94 ? 19.880 -1.408 -51.323 1.00 49.23 93 ALA E O 1
ATOM 8932 N N . ARG E 1 95 ? 20.342 -2.861 -52.945 1.00 48.80 94 ARG E N 1
ATOM 8933 C CA . ARG E 1 95 ? 20.402 -3.945 -51.972 1.00 49.13 94 ARG E CA 1
ATOM 8934 C C . ARG E 1 95 ? 21.776 -4.592 -51.926 1.00 50.48 94 ARG E C 1
ATOM 8935 O O . ARG E 1 95 ? 22.127 -5.370 -52.813 1.00 51.81 94 ARG E O 1
ATOM 8943 N N . PHE E 1 96 ? 22.568 -4.247 -50.911 1.00 51.40 95 PHE E N 1
ATOM 8944 C CA . PHE E 1 96 ? 23.975 -4.705 -50.807 1.00 51.97 95 PHE E CA 1
ATOM 8945 C C . PHE E 1 96 ? 24.096 -6.093 -50.248 1.00 54.88 95 PHE E C 1
ATOM 8946 O O . PHE E 1 96 ? 23.443 -6.424 -49.280 1.00 55.81 95 PHE E O 1
ATOM 8954 N N . TYR E 1 97 ? 24.946 -6.905 -50.845 1.00 57.86 96 TYR E N 1
ATOM 8955 C CA . TYR E 1 97 ? 25.100 -8.258 -50.354 1.00 61.89 96 TYR E CA 1
ATOM 8956 C C . TYR E 1 97 ? 26.558 -8.655 -50.338 1.00 64.12 96 TYR E C 1
ATOM 8957 O O . TYR E 1 97 ? 27.410 -7.933 -50.858 1.00 63.69 96 TYR E O 1
ATOM 8966 N N . ASN E 1 98 ? 26.851 -9.796 -49.724 1.00 67.56 97 ASN E N 1
ATOM 8967 C CA . ASN E 1 98 ? 28.229 -10.296 -49.670 1.00 70.30 97 ASN E CA 1
ATOM 8968 C C . ASN E 1 98 ? 29.222 -9.334 -4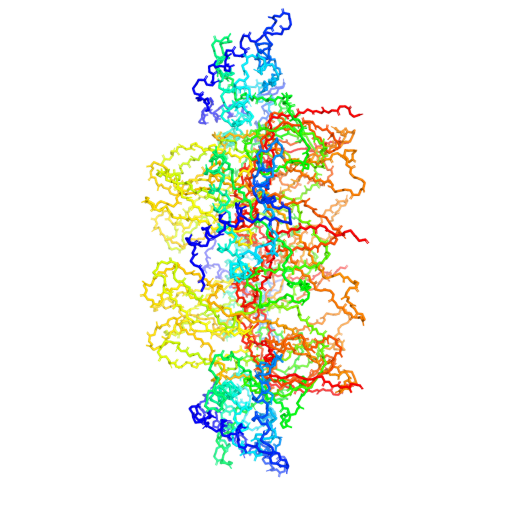8.970 1.00 70.63 97 ASN E C 1
ATOM 8969 O O . ASN E 1 98 ? 30.192 -8.857 -49.571 1.00 71.96 97 ASN E O 1
ATOM 8974 N N . LEU E 1 99 ? 28.960 -9.065 -47.694 1.00 69.78 98 LEU E N 1
ATOM 8975 C CA . LEU E 1 99 ? 29.792 -8.185 -46.887 1.00 68.34 98 LEU E CA 1
ATOM 8976 C C . LEU E 1 99 ? 31.017 -8.924 -46.342 1.00 71.63 98 LEU E C 1
ATOM 8977 O O . LEU E 1 99 ? 31.022 -10.161 -46.282 1.00 72.82 98 LEU E O 1
ATOM 8982 N N . PRO E 1 100 ? 32.066 -8.172 -45.936 1.00 73.46 99 PRO E N 1
ATOM 8983 C CA . PRO E 1 100 ? 33.325 -8.806 -45.538 1.00 77.10 99 PRO E CA 1
ATOM 8984 C C . PRO E 1 100 ? 33.124 -9.803 -44.414 1.00 81.53 99 PRO E C 1
ATOM 8985 O O . PRO E 1 100 ? 33.436 -10.977 -44.599 1.00 83.08 99 PRO E O 1
ATOM 8989 N N . GLU E 1 101 ? 32.577 -9.361 -43.280 1.00 85.40 100 GLU E N 1
ATOM 8990 C CA . GLU E 1 101 ? 32.374 -10.266 -42.136 1.00 90.80 100 GLU E CA 1
ATOM 8991 C C . GLU E 1 101 ? 30.920 -10.627 -41.871 1.00 84.69 100 GLU E C 1
ATOM 8992 O O . GLU E 1 101 ? 30.061 -9.761 -41.721 1.00 82.25 100 GLU E O 1
ATOM 8998 N N . THR E 1 102 ? 30.672 -11.927 -41.821 1.00 76.63 101 THR E N 1
ATOM 8999 C CA . THR E 1 102 ? 29.336 -12.460 -41.669 1.00 70.10 101 THR E CA 1
ATOM 9000 C C . THR E 1 102 ? 29.179 -13.068 -40.281 1.00 67.55 101 THR E C 1
ATOM 9001 O O . THR E 1 102 ? 29.737 -14.121 -39.983 1.00 68.45 101 THR E O 1
ATOM 9005 N N . LEU E 1 103 ? 28.427 -12.388 -39.424 1.00 63.66 102 LEU E N 1
ATOM 9006 C CA . LEU E 1 103 ? 28.310 -12.801 -38.027 1.00 62.02 102 LEU E CA 1
ATOM 9007 C C . LEU E 1 103 ? 27.019 -13.574 -37.714 1.00 63.14 102 LEU E C 1
ATOM 9008 O O . LEU E 1 103 ? 26.119 -13.651 -38.548 1.00 62.48 102 LEU E O 1
ATOM 9013 N N . MET E 1 104 ? 26.946 -14.155 -36.519 1.00 66.07 103 MET E N 1
ATOM 9014 C CA . MET E 1 104 ? 25.799 -14.969 -36.111 1.00 69.09 103 MET E CA 1
ATOM 9015 C C . MET E 1 104 ? 24.816 -14.178 -35.252 1.00 65.68 103 MET E C 1
ATOM 9016 O O . MET E 1 104 ? 25.176 -13.142 -34.694 1.00 65.35 103 MET E O 1
ATOM 9021 N N . VAL E 1 105 ? 23.580 -14.669 -35.144 1.00 63.23 104 VAL E N 1
ATOM 9022 C CA . VAL E 1 105 ? 22.540 -13.992 -34.363 1.00 59.31 104 VAL E CA 1
ATOM 9023 C C . VAL E 1 105 ? 23.011 -13.731 -32.935 1.00 61.28 104 VAL E C 1
ATOM 9024 O O . VAL E 1 105 ? 22.809 -12.637 -32.410 1.00 60.45 104 VAL E O 1
ATOM 9028 N N . LYS E 1 106 ? 23.669 -14.710 -32.321 1.00 64.72 105 LYS E N 1
ATOM 9029 C CA . LYS E 1 106 ? 24.186 -14.530 -30.964 1.00 67.51 105 LYS E CA 1
ATOM 9030 C C . LYS E 1 106 ? 25.271 -13.463 -30.863 1.00 65.71 105 LYS E C 1
ATOM 9031 O O . LYS E 1 106 ? 25.529 -12.971 -29.781 1.00 65.02 105 LYS E O 1
ATOM 9037 N N . ASP E 1 107 ? 25.888 -13.102 -31.984 1.00 65.06 106 ASP E N 1
ATOM 9038 C CA . ASP E 1 107 ? 26.955 -12.112 -32.010 1.00 64.50 106 ASP E CA 1
ATOM 9039 C C . ASP E 1 107 ? 26.438 -10.694 -32.169 1.00 60.64 106 ASP E C 1
ATOM 9040 O O . ASP E 1 107 ? 27.224 -9.750 -32.143 1.00 60.32 106 ASP E O 1
ATOM 9045 N N . ILE E 1 108 ? 25.135 -10.529 -32.365 1.00 56.77 107 ILE E N 1
ATOM 9046 C CA . ILE E 1 108 ? 24.582 -9.195 -32.660 1.00 52.79 107 ILE E CA 1
ATOM 9047 C C . ILE E 1 108 ? 24.365 -8.427 -31.365 1.00 52.25 107 ILE E C 1
ATOM 9048 O O . ILE E 1 108 ? 23.713 -8.933 -30.443 1.00 52.87 107 ILE E O 1
ATOM 9053 N N . GLY E 1 109 ? 24.907 -7.217 -31.293 1.00 50.95 108 GLY E N 1
ATOM 9054 C CA . GLY E 1 109 ? 24.793 -6.431 -30.080 1.00 50.00 108 GLY E CA 1
ATOM 9055 C C . GLY E 1 109 ? 24.845 -4.933 -30.259 1.00 49.76 108 GLY E C 1
ATOM 9056 O O . GLY E 1 109 ? 24.797 -4.419 -31.370 1.00 49.50 108 GLY E O 1
ATOM 9057 N N . ALA E 1 110 ? 24.951 -4.232 -29.140 1.00 50.16 109 ALA E N 1
ATOM 9058 C CA . ALA E 1 110 ? 24.915 -2.774 -29.123 1.00 50.91 109 ALA E CA 1
ATOM 9059 C C . ALA E 1 110 ? 25.900 -2.147 -30.103 1.00 51.87 109 ALA E C 1
ATOM 9060 O O . ALA E 1 110 ? 25.722 -1.014 -30.530 1.00 52.37 109 ALA E O 1
ATOM 9062 N N . GLU E 1 111 ? 26.938 -2.885 -30.464 1.00 52.64 110 GLU E N 1
ATOM 9063 C CA . GLU E 1 111 ? 27.994 -2.330 -31.302 1.00 54.71 110 GLU E CA 1
ATOM 9064 C C . GLU E 1 111 ? 27.629 -2.421 -32.767 1.00 52.17 110 GLU E C 1
ATOM 9065 O O . GLU E 1 111 ? 28.492 -2.380 -33.629 1.00 52.95 110 GLU E O 1
ATOM 9071 N N . HIS E 1 112 ? 26.350 -2.558 -33.065 1.00 48.88 111 HIS E N 1
ATOM 9072 C CA . HIS E 1 112 ? 25.933 -2.712 -34.444 1.00 46.69 111 HIS E CA 1
ATOM 9073 C C . HIS E 1 112 ? 24.820 -1.765 -34.772 1.00 45.85 111 HIS E C 1
ATOM 9074 O O . HIS E 1 112 ? 24.557 -1.507 -35.938 1.00 46.43 111 HIS E O 1
ATOM 9081 N N . ILE E 1 113 ? 24.179 -1.238 -33.734 1.00 44.80 112 ILE E N 1
ATOM 9082 C CA . ILE E 1 113 ? 23.137 -0.239 -33.881 1.00 44.47 112 ILE E CA 1
ATOM 9083 C C . ILE E 1 113 ? 23.499 0.726 -34.992 1.00 47.04 112 ILE E C 1
ATOM 9084 O O . ILE E 1 113 ? 24.573 1.325 -34.978 1.00 46.83 112 ILE E O 1
ATOM 9089 N N . ASN E 1 114 ? 22.604 0.807 -35.974 1.00 49.76 113 ASN E N 1
ATOM 9090 C CA . ASN E 1 114 ? 22.715 1.702 -37.113 1.00 54.02 113 ASN E CA 1
ATOM 9091 C C . ASN E 1 114 ? 23.870 1.428 -38.056 1.00 56.25 113 ASN E C 1
ATOM 9092 O O . ASN E 1 114 ? 24.360 2.352 -38.731 1.00 58.27 113 ASN E O 1
ATOM 9097 N N . LYS E 1 115 ? 24.289 0.166 -38.125 1.00 57.12 114 LYS E N 1
ATOM 9098 C CA . LYS E 1 115 ? 25.337 -0.235 -39.059 1.00 58.70 114 LYS E CA 1
ATOM 9099 C C . LYS E 1 115 ? 24.912 -1.452 -39.854 1.00 57.78 114 LYS E C 1
ATOM 9100 O O . LYS E 1 115 ? 24.307 -2.376 -39.306 1.00 58.62 114 LYS E O 1
ATOM 9106 N N . LEU E 1 116 ? 25.210 -1.447 -41.149 1.00 56.06 115 LEU E N 1
ATOM 9107 C CA . LEU E 1 116 ? 24.856 -2.575 -41.994 1.00 52.83 115 LEU E CA 1
ATOM 9108 C C . LEU E 1 116 ? 25.635 -3.820 -41.562 1.00 50.88 115 LEU E C 1
ATOM 9109 O O . LEU E 1 116 ? 26.854 -3.775 -41.431 1.00 51.09 115 LEU E O 1
ATOM 9114 N N . ILE E 1 117 ? 24.938 -4.918 -41.306 1.00 48.14 116 ILE E N 1
ATOM 9115 C CA . ILE E 1 117 ? 25.607 -6.144 -40.870 1.00 48.00 116 ILE E CA 1
ATOM 9116 C C . ILE E 1 117 ? 25.099 -7.297 -41.673 1.00 48.74 116 ILE E C 1
ATOM 9117 O O . ILE E 1 117 ? 23.981 -7.265 -42.168 1.00 47.57 116 ILE E O 1
ATOM 9122 N N . GLN E 1 118 ? 25.915 -8.328 -41.804 1.00 51.67 117 GLN E N 1
ATOM 9123 C CA . GLN E 1 118 ? 25.495 -9.518 -42.524 1.00 54.27 117 GLN E CA 1
ATOM 9124 C C . GLN E 1 118 ? 25.241 -10.573 -41.487 1.00 54.34 117 GLN E C 1
ATOM 9125 O O . GLN E 1 118 ? 26.029 -10.720 -40.574 1.00 55.19 117 GLN E O 1
ATOM 9131 N N . VAL E 1 119 ? 24.143 -11.299 -41.612 1.00 54.94 118 VAL E N 1
ATOM 9132 C CA . VAL E 1 119 ? 23.814 -12.329 -40.636 1.00 55.78 118 VAL E CA 1
ATOM 9133 C C . VAL E 1 119 ? 23.373 -13.637 -41.273 1.00 60.81 118 VAL E C 1
ATOM 9134 O O . VAL E 1 119 ? 22.489 -13.662 -42.132 1.00 60.15 118 VAL E O 1
ATOM 9138 N N . GLU E 1 120 ? 23.986 -14.726 -40.847 1.00 67.74 119 GLU E N 1
ATOM 9139 C CA . GLU E 1 120 ? 23.544 -16.054 -41.244 1.00 75.65 119 GLU E CA 1
ATOM 9140 C C . GLU E 1 120 ? 22.593 -16.562 -40.165 1.00 73.91 119 GLU E C 1
ATOM 9141 O O . GLU E 1 120 ? 22.812 -16.305 -38.980 1.00 72.76 119 GLU E O 1
ATOM 9147 N N . GLY E 1 121 ? 21.544 -17.276 -40.563 1.00 73.96 120 GLY E N 1
ATOM 9148 C CA . GLY E 1 121 ? 20.641 -17.890 -39.595 1.00 73.97 120 GLY E CA 1
ATOM 9149 C C . GLY E 1 121 ? 19.539 -18.740 -40.198 1.00 75.00 120 GLY E C 1
ATOM 9150 O O . GLY E 1 121 ? 19.586 -19.080 -41.374 1.00 76.04 120 GLY E O 1
ATOM 9151 N N . ILE E 1 122 ? 18.548 -19.088 -39.384 1.00 75.19 121 ILE E N 1
ATOM 9152 C CA . ILE E 1 122 ? 17.403 -19.875 -39.838 1.00 76.18 121 ILE E CA 1
ATOM 9153 C C . ILE E 1 122 ? 16.094 -19.179 -39.449 1.00 76.60 121 ILE E C 1
ATOM 9154 O O . ILE E 1 122 ? 15.952 -18.676 -38.328 1.00 76.71 121 ILE E O 1
ATOM 9159 N N . VAL E 1 123 ? 15.152 -19.142 -40.388 1.00 77.46 122 VAL E N 1
ATOM 9160 C CA . VAL E 1 123 ? 13.873 -18.461 -40.201 1.00 77.04 122 VAL E CA 1
ATOM 9161 C C . VAL E 1 123 ? 12.946 -19.305 -39.321 1.00 79.27 122 VAL E C 1
ATOM 9162 O O . VAL E 1 123 ? 12.696 -20.479 -39.626 1.00 81.49 122 VAL E O 1
ATOM 9166 N N . THR E 1 124 ? 12.448 -18.711 -38.234 1.00 79.02 123 THR E N 1
ATOM 9167 C CA . THR E 1 124 ? 11.581 -19.412 -37.288 1.00 81.35 123 THR E CA 1
ATOM 9168 C C . THR E 1 124 ? 10.129 -19.008 -37.466 1.00 80.38 123 THR E C 1
ATOM 9169 O O . THR E 1 124 ? 9.234 -19.840 -37.371 1.00 82.31 123 THR E O 1
ATOM 9173 N N . ARG E 1 125 ? 9.902 -17.722 -37.706 1.00 77.48 124 ARG E N 1
ATOM 9174 C CA . ARG E 1 125 ? 8.559 -17.177 -37.862 1.00 76.58 124 ARG E CA 1
ATOM 9175 C C . ARG E 1 125 ? 8.506 -16.207 -39.030 1.00 73.98 124 ARG E C 1
ATOM 9176 O O . ARG E 1 125 ? 9.490 -15.549 -39.340 1.00 72.56 124 ARG E O 1
ATOM 9184 N N . VAL E 1 126 ? 7.345 -16.115 -39.667 1.00 72.87 125 VAL E N 1
ATOM 9185 C CA . VAL E 1 126 ? 7.093 -15.085 -40.670 1.00 69.95 125 VAL E CA 1
ATOM 9186 C C . VAL E 1 126 ? 5.711 -14.507 -40.467 1.00 71.79 125 VAL E C 1
ATOM 9187 O O . VAL E 1 126 ? 4.748 -15.244 -40.293 1.00 73.19 125 VAL E O 1
ATOM 9191 N N . GLY E 1 127 ? 5.619 -13.183 -40.475 1.00 72.11 126 GLY E N 1
ATOM 9192 C CA . GLY E 1 127 ? 4.342 -12.494 -40.310 1.00 75.38 126 GLY E CA 1
ATOM 9193 C C . GLY E 1 127 ? 3.453 -12.666 -41.524 1.00 78.44 126 GLY E C 1
ATOM 9194 O O . GLY E 1 127 ? 3.893 -13.189 -42.555 1.00 77.54 126 GLY E O 1
ATOM 9195 N N . GLU E 1 128 ? 2.192 -12.257 -41.394 1.00 82.42 127 GLU E N 1
ATOM 9196 C CA . GLU E 1 128 ? 1.317 -12.120 -42.556 1.00 85.91 127 GLU E CA 1
ATOM 9197 C C . GLU E 1 128 ? 1.638 -10.778 -43.204 1.00 80.86 127 GLU E C 1
ATOM 9198 O O . GLU E 1 128 ? 2.186 -9.881 -42.554 1.00 79.87 127 GLU E O 1
ATOM 9204 N N . ILE E 1 129 ? 1.308 -10.637 -44.478 1.00 65.88 128 ILE E N 1
ATOM 9205 C CA . ILE E 1 129 ? 1.816 -9.507 -45.229 1.00 59.84 128 ILE E CA 1
ATOM 9206 C C . ILE E 1 129 ? 0.877 -8.319 -45.228 1.00 58.40 128 ILE E C 1
ATOM 9207 O O . ILE E 1 129 ? -0.166 -8.324 -45.884 1.00 58.78 128 ILE E O 1
ATOM 9212 N N . LYS E 1 130 ? 1.261 -7.286 -44.501 1.00 56.39 129 LYS E N 1
ATOM 9213 C CA . LYS E 1 130 ? 0.402 -6.123 -44.353 1.00 55.96 129 LYS E CA 1
ATOM 9214 C C . LYS E 1 130 ? 0.937 -4.910 -45.130 1.00 53.21 129 LYS E C 1
ATOM 9215 O O . LYS E 1 130 ? 2.127 -4.821 -45.418 1.00 52.11 129 LYS E O 1
ATOM 9221 N N . PRO E 1 131 ? 0.046 -3.980 -45.502 1.00 52.36 130 PRO E N 1
ATOM 9222 C CA . PRO E 1 131 ? 0.480 -2.705 -46.103 1.00 51.65 130 PRO E CA 1
ATOM 9223 C C . PRO E 1 131 ? 1.166 -1.782 -45.098 1.00 51.22 130 PRO E C 1
ATOM 9224 O O . PRO E 1 131 ? 0.682 -1.634 -43.987 1.00 51.70 130 PRO E O 1
ATOM 9228 N N . PHE E 1 132 ? 2.269 -1.165 -45.495 1.00 51.38 131 PHE E N 1
ATOM 9229 C CA . PHE E 1 132 ? 2.927 -0.145 -44.693 1.00 52.61 131 PHE E CA 1
ATOM 9230 C C . PHE E 1 132 ? 2.901 1.202 -45.425 1.00 53.68 131 PHE E C 1
ATOM 9231 O O . PHE E 1 132 ? 3.083 1.221 -46.641 1.00 53.95 131 PHE E O 1
ATOM 9239 N N . VAL E 1 133 ? 2.669 2.320 -44.723 1.00 55.35 132 VAL E N 1
ATOM 9240 C CA . VAL E 1 133 ? 2.759 3.655 -45.378 1.00 57.64 132 VAL E CA 1
ATOM 9241 C C . VAL E 1 133 ? 4.189 4.108 -45.450 1.00 59.80 132 VAL E C 1
ATOM 9242 O O . VAL E 1 133 ? 4.702 4.632 -44.461 1.00 60.86 132 VAL E O 1
ATOM 9246 N N . SER E 1 134 ? 4.854 3.943 -46.581 1.00 62.15 133 SER E N 1
ATOM 9247 C CA . SER E 1 134 ? 6.242 4.377 -46.635 1.00 65.04 133 SER E CA 1
ATOM 9248 C C . SER E 1 134 ? 6.285 5.908 -46.616 1.00 67.21 133 SER E C 1
ATOM 9249 O O . SER E 1 134 ? 7.181 6.511 -46.029 1.00 68.70 133 SER E O 1
ATOM 9252 N N . VAL E 1 135 ? 5.287 6.527 -47.229 1.00 68.49 134 VAL E N 1
ATOM 9253 C CA . VAL E 1 135 ? 5.154 7.970 -47.188 1.00 70.22 134 VAL E CA 1
ATOM 9254 C C . VAL E 1 135 ? 3.698 8.307 -46.950 1.00 72.93 134 VAL E C 1
ATOM 9255 O O . VAL E 1 135 ? 2.845 7.970 -47.765 1.00 73.50 134 VAL E O 1
ATOM 9259 N N . ALA E 1 136 ? 3.420 8.964 -45.830 1.00 75.75 135 ALA E N 1
ATOM 9260 C CA . ALA E 1 136 ? 2.069 9.387 -45.504 1.00 78.93 135 ALA E CA 1
ATOM 9261 C C . ALA E 1 136 ? 1.871 10.812 -45.979 1.00 83.48 135 ALA E C 1
ATOM 9262 O O . ALA E 1 136 ? 2.782 11.632 -45.865 1.00 86.20 135 ALA E O 1
ATOM 9264 N N . VAL E 1 137 ? 0.697 11.096 -46.540 1.00 86.78 136 VAL E N 1
ATOM 9265 C CA . VAL E 1 137 ? 0.322 12.460 -46.887 1.00 91.40 136 VAL E CA 1
ATOM 9266 C C . VAL E 1 137 ? -0.866 12.825 -46.018 1.00 96.73 136 VAL E C 1
ATOM 9267 O O . VAL E 1 137 ? -1.901 12.158 -46.059 1.00 95.57 136 VAL E O 1
ATOM 9271 N N . PHE E 1 138 ? -0.702 13.862 -45.207 1.00 104.66 137 PHE E N 1
ATOM 9272 C CA . PHE E 1 138 ? -1.790 14.346 -44.380 1.00 112.57 137 PHE E CA 1
ATOM 9273 C C . PHE E 1 138 ? -2.389 15.571 -45.035 1.00 118.10 137 PHE E C 1
ATOM 9274 O O . PHE E 1 138 ? -1.670 16.497 -45.427 1.00 120.93 137 PHE E O 1
ATOM 9282 N N . VAL E 1 139 ? -3.711 15.566 -45.167 1.00 121.67 138 VAL E N 1
ATOM 9283 C CA . VAL E 1 139 ? -4.410 16.690 -45.767 1.00 126.56 138 VAL E CA 1
ATOM 9284 C C . VAL E 1 139 ? -5.243 17.415 -44.721 1.00 133.05 138 VAL E C 1
ATOM 9285 O O . VAL E 1 139 ? -5.928 16.792 -43.903 1.00 132.04 138 VAL E O 1
ATOM 9289 N N . CYS E 1 140 ? -5.143 18.740 -44.753 1.00 141.25 139 CYS E N 1
ATOM 9290 C CA . CYS E 1 140 ? -5.944 19.618 -43.923 1.00 150.36 139 CYS E CA 1
ATOM 9291 C C . CYS E 1 140 ? -7.401 19.604 -44.375 1.00 155.14 139 CYS E C 1
ATOM 9292 O O . CYS E 1 140 ? -7.729 20.013 -45.493 1.00 157.42 139 CYS E O 1
ATOM 9295 N N . LYS E 1 141 ? -8.266 19.121 -43.489 1.00 158.36 140 LYS E N 1
ATOM 9296 C CA . LYS E 1 141 ? -9.698 19.047 -43.744 1.00 161.81 140 LYS E CA 1
ATOM 9297 C C . LYS E 1 141 ? -10.294 20.452 -43.921 1.00 167.31 140 LYS E C 1
ATOM 9298 O O . LYS E 1 141 ? -11.338 20.613 -44.550 1.00 172.23 140 LYS E O 1
ATOM 9304 N N . ASP E 1 142 ? -9.613 21.465 -43.387 1.00 166.82 141 ASP E N 1
ATOM 9305 C CA . ASP E 1 142 ? -10.090 22.848 -43.473 1.00 168.66 141 ASP E CA 1
ATOM 9306 C C . ASP E 1 142 ? -9.550 23.604 -44.697 1.00 167.49 141 ASP E C 1
ATOM 9307 O O . ASP E 1 142 ? -10.285 23.796 -45.664 1.00 168.81 141 ASP E O 1
ATOM 9312 N N . CYS E 1 143 ? -8.279 24.010 -44.669 1.00 164.34 142 CYS E N 1
ATOM 9313 C CA . CYS E 1 143 ? -7.705 24.805 -45.768 1.00 164.55 142 CYS E CA 1
ATOM 9314 C C . CYS E 1 143 ? -7.181 23.988 -46.962 1.00 161.38 142 CYS E C 1
ATOM 9315 O O . CYS E 1 143 ? -6.759 24.563 -47.969 1.00 161.54 142 CYS E O 1
ATOM 9318 N N . GLY E 1 144 ? -7.201 22.660 -46.841 1.00 159.00 143 GLY E N 1
ATOM 9319 C CA . GLY E 1 144 ? -6.851 21.763 -47.950 1.00 158.57 143 GLY E CA 1
ATOM 9320 C C . GLY E 1 144 ? -5.374 21.643 -48.289 1.00 157.41 143 GLY E C 1
ATOM 9321 O O . GLY E 1 144 ? -5.024 21.201 -49.387 1.00 157.38 143 GLY E O 1
ATOM 9322 N N . HIS E 1 145 ? -4.510 22.027 -47.350 1.00 157.17 144 HIS E N 1
ATOM 9323 C CA . HIS E 1 145 ? -3.062 21.954 -47.549 1.00 154.15 144 HIS E CA 1
ATOM 9324 C C . HIS E 1 145 ? -2.527 20.541 -47.338 1.00 148.33 144 HIS E C 1
ATOM 9325 O O . HIS E 1 145 ? -3.005 19.809 -46.469 1.00 147.81 144 HIS E O 1
ATOM 9332 N N . GLU E 1 146 ? -1.527 20.174 -48.137 1.00 143.72 145 GLU E N 1
ATOM 9333 C CA . GLU E 1 146 ? -0.940 18.837 -48.089 1.00 136.20 145 GLU E CA 1
ATOM 9334 C C . GLU E 1 146 ? 0.461 18.824 -47.489 1.00 133.91 145 GLU E C 1
ATOM 9335 O O . GLU E 1 146 ? 1.290 19.677 -47.800 1.00 135.25 145 GLU E O 1
ATOM 9341 N N . MET E 1 147 ? 0.711 17.841 -46.629 1.00 129.81 146 MET E N 1
ATOM 9342 C CA . MET E 1 147 ? 1.983 17.716 -45.917 1.00 127.49 146 MET E CA 1
ATOM 9343 C C . MET E 1 147 ? 2.557 16.308 -46.038 1.00 117.79 146 MET E C 1
ATOM 9344 O O . MET E 1 147 ? 1.882 15.323 -45.730 1.00 116.26 146 MET E O 1
ATOM 9349 N N . ILE E 1 148 ? 3.811 16.230 -46.475 1.00 108.86 147 ILE E N 1
ATOM 9350 C CA . ILE E 1 148 ? 4.488 14.955 -46.711 1.00 96.80 147 ILE E CA 1
ATOM 9351 C C . ILE E 1 148 ? 5.356 14.533 -45.518 1.00 92.49 147 ILE E C 1
ATOM 9352 O O . ILE E 1 148 ? 6.216 15.293 -45.054 1.00 93.76 147 ILE E O 1
ATOM 9357 N N . VAL E 1 149 ? 5.125 13.311 -45.040 1.00 85.04 148 VAL E N 1
ATOM 9358 C CA . VAL E 1 149 ? 5.778 12.791 -43.845 1.00 79.92 148 VAL E CA 1
ATOM 9359 C C . VAL E 1 149 ? 6.240 11.346 -44.060 1.00 76.58 148 VAL E C 1
ATOM 9360 O O . VAL E 1 149 ? 5.462 10.410 -43.878 1.00 74.50 148 VAL E O 1
ATOM 9364 N N . PRO E 1 150 ? 7.509 11.153 -44.454 1.00 76.08 149 PRO E N 1
ATOM 9365 C CA . PRO E 1 150 ? 7.993 9.777 -44.660 1.00 74.48 149 PRO E CA 1
ATOM 9366 C C . PRO E 1 150 ? 8.006 8.975 -43.354 1.00 74.11 149 PRO E C 1
ATOM 9367 O O . PRO E 1 150 ? 8.325 9.525 -42.302 1.00 76.27 149 PRO E O 1
ATOM 9371 N N . GLN E 1 151 ? 7.647 7.693 -43.419 1.00 72.80 150 GLN E N 1
ATOM 9372 C CA . GLN E 1 151 ? 7.571 6.851 -42.220 1.00 72.00 150 GLN E CA 1
ATOM 9373 C C . GLN E 1 151 ? 8.676 5.809 -42.187 1.00 70.80 150 GLN E C 1
ATOM 9374 O O . GLN E 1 151 ? 9.354 5.580 -43.185 1.00 70.75 150 GLN E O 1
ATOM 9380 N N . LYS E 1 152 ? 8.829 5.169 -41.031 1.00 69.73 151 LYS E N 1
ATOM 9381 C CA . LYS E 1 152 ? 9.838 4.152 -40.835 1.00 68.71 151 LYS E CA 1
ATOM 9382 C C . LYS E 1 152 ? 9.132 2.907 -40.323 1.00 64.10 151 LYS E C 1
ATOM 9383 O O . LYS E 1 152 ? 8.358 3.002 -39.382 1.00 64.20 151 LYS E O 1
ATOM 9389 N N . PRO E 1 153 ? 9.388 1.738 -40.940 1.00 60.36 152 PRO E N 1
ATOM 9390 C CA . PRO E 1 153 ? 8.621 0.513 -40.670 1.00 58.33 152 PRO E CA 1
ATOM 9391 C C . PRO E 1 153 ? 8.758 -0.029 -39.258 1.00 59.87 152 PRO E C 1
ATOM 9392 O O . PRO E 1 153 ? 7.847 -0.684 -38.776 1.00 59.38 152 PRO E O 1
ATOM 9396 N N . TYR E 1 154 ? 9.879 0.255 -38.603 1.00 63.08 153 TYR E N 1
ATOM 9397 C CA . TYR E 1 154 ? 10.148 -0.210 -37.235 1.00 66.83 153 TYR E CA 1
ATOM 9398 C C . TYR E 1 154 ? 9.697 0.792 -36.163 1.00 70.73 153 TYR E C 1
ATOM 9399 O O . TYR E 1 154 ? 9.455 0.407 -35.023 1.00 72.14 153 TYR E O 1
ATOM 9408 N N . GLU E 1 155 ? 9.615 2.073 -36.527 1.00 74.31 154 GLU E N 1
ATOM 9409 C CA . GLU E 1 155 ? 9.113 3.118 -35.640 1.00 79.78 154 GLU E CA 1
ATOM 9410 C C . GLU E 1 155 ? 7.587 3.111 -35.642 1.00 79.87 154 GLU E C 1
ATOM 9411 O O . GLU E 1 155 ? 6.943 2.327 -36.350 1.00 78.02 154 GLU E O 1
ATOM 9417 N N . SER E 1 156 ? 7.017 3.988 -34.826 1.00 82.86 155 SER E N 1
ATOM 9418 C CA . SER E 1 156 ? 5.583 4.184 -34.782 1.00 83.81 155 SER E CA 1
ATOM 9419 C C . SER E 1 156 ? 5.192 5.213 -35.838 1.00 83.31 155 SER E C 1
ATOM 9420 O O . SER E 1 156 ? 6.064 5.824 -36.469 1.00 82.99 155 SER E O 1
ATOM 9423 N N . LEU E 1 157 ? 3.883 5.397 -36.026 1.00 84.05 156 LEU E N 1
ATOM 9424 C CA . LEU E 1 157 ? 3.365 6.334 -37.015 1.00 84.23 156 LEU E CA 1
ATOM 9425 C C . LEU E 1 157 ? 3.521 7.767 -36.530 1.00 90.10 156 LEU E C 1
ATOM 9426 O O . LEU E 1 157 ? 3.069 8.121 -35.439 1.00 91.87 156 LEU E O 1
ATOM 9431 N N . GLU E 1 158 ? 4.171 8.581 -37.351 1.00 95.26 157 GLU E N 1
ATOM 9432 C CA . GLU E 1 158 ? 4.343 9.987 -37.043 1.00 104.11 157 GLU E CA 1
ATOM 9433 C C . GLU E 1 158 ? 3.192 10.802 -37.646 1.00 106.91 157 GLU E C 1
ATOM 9434 O O . GLU E 1 158 ? 3.203 11.115 -38.841 1.00 105.54 157 GLU E O 1
ATOM 9440 N N . LYS E 1 159 ? 2.197 11.124 -36.813 1.00 112.71 158 LYS E N 1
ATOM 9441 C CA . LYS E 1 159 ? 1.076 11.981 -37.216 1.00 117.78 158 LYS E CA 1
ATOM 9442 C C . LYS E 1 159 ? 1.504 13.452 -37.213 1.00 123.27 158 LYS E C 1
ATOM 9443 O O . LYS E 1 159 ? 2.677 13.769 -37.005 1.00 123.81 158 LYS E O 1
ATOM 9449 N N . VAL E 1 160 ? 0.541 14.343 -37.443 1.00 129.55 159 VAL E N 1
ATOM 9450 C CA . VAL E 1 160 ? 0.742 15.782 -37.262 1.00 135.49 159 VAL E CA 1
ATOM 9451 C C . VAL E 1 160 ? -0.596 16.494 -36.991 1.00 144.53 159 VAL E C 1
ATOM 9452 O O . VAL E 1 160 ? -1.366 16.797 -37.905 1.00 147.24 159 VAL E O 1
ATOM 9456 N N . LYS E 1 161 ? -0.846 16.743 -35.708 1.00 151.66 160 LYS E N 1
ATOM 9457 C CA . LYS E 1 161 ? -2.111 17.286 -35.194 1.00 157.74 160 LYS E CA 1
ATOM 9458 C C . LYS E 1 161 ? -2.416 18.732 -35.609 1.00 160.94 160 LYS E C 1
ATOM 9459 O O . LYS E 1 161 ? -3.571 19.172 -35.544 1.00 165.20 160 LYS E O 1
ATOM 9465 N N . LYS E 1 162 ? -1.381 19.463 -36.024 1.00 159.10 161 LYS E N 1
ATOM 9466 C CA . LYS E 1 162 ? -1.518 20.871 -36.395 1.00 160.68 161 LYS E CA 1
ATOM 9467 C C . LYS E 1 162 ? -1.132 21.134 -37.851 1.00 155.80 161 LYS E C 1
ATOM 9468 O O . LYS E 1 162 ? -0.129 20.612 -38.336 1.00 151.04 161 LYS E O 1
ATOM 9474 N N . CYS E 1 163 ? -1.927 21.958 -38.532 1.00 156.29 162 CYS E N 1
ATOM 9475 C CA . CYS E 1 163 ? -1.654 22.346 -39.916 1.00 155.04 162 CYS E CA 1
ATOM 9476 C C . CYS E 1 163 ? -0.498 23.334 -40.007 1.00 157.79 162 CYS E C 1
ATOM 9477 O O . CYS E 1 163 ? -0.501 24.381 -39.359 1.00 160.17 162 CYS E O 1
ATOM 9480 N N . GLU E 1 164 ? 0.479 22.986 -40.838 1.00 158.44 163 GLU E N 1
ATOM 9481 C CA . GLU E 1 164 ? 1.711 23.754 -41.023 1.00 163.94 163 GLU E CA 1
ATOM 9482 C C . GLU E 1 164 ? 1.478 25.134 -41.661 1.00 168.64 163 GLU E C 1
ATOM 9483 O O . GLU E 1 164 ? 2.347 26.009 -41.602 1.00 172.29 163 GLU E O 1
ATOM 9489 N N . GLN E 1 165 ? 0.298 25.332 -42.245 1.00 169.62 164 GLN E N 1
ATOM 9490 C CA . GLN E 1 165 ? -0.001 26.572 -42.954 1.00 173.13 164 GLN E CA 1
ATOM 9491 C C . GLN E 1 165 ? -1.066 27.437 -42.276 1.00 178.14 164 GLN E C 1
ATOM 9492 O O . GLN E 1 165 ? -0.794 28.586 -41.935 1.00 182.74 164 GLN E O 1
ATOM 9498 N N . CYS E 1 166 ? -2.269 26.895 -42.095 1.00 177.82 165 CYS E N 1
ATOM 9499 C CA . CYS E 1 166 ? -3.359 27.650 -41.473 1.00 182.60 165 CYS E CA 1
ATOM 9500 C C . CYS E 1 166 ? -3.464 27.406 -39.968 1.00 182.85 165 CYS E C 1
ATOM 9501 O O . CYS E 1 166 ? -4.051 28.210 -39.247 1.00 187.71 165 CYS E O 1
ATOM 9504 N N . GLY E 1 167 ? -2.904 26.291 -39.505 1.00 177.81 166 GLY E N 1
ATOM 9505 C CA . GLY E 1 167 ? -2.898 25.956 -38.082 1.00 177.66 166 GLY E CA 1
ATOM 9506 C C . GLY E 1 167 ? -4.214 25.432 -37.534 1.00 178.04 166 GLY E C 1
ATOM 9507 O O . GLY E 1 167 ? -4.537 25.666 -36.371 1.00 181.69 166 GLY E O 1
ATOM 9508 N N . SER E 1 168 ? -4.976 24.725 -38.365 1.00 174.64 167 SER E N 1
ATOM 9509 C CA . SER E 1 168 ? -6.213 24.087 -37.916 1.00 174.36 167 SER E CA 1
ATOM 9510 C C . SER E 1 168 ? -5.949 22.669 -37.404 1.00 171.10 167 SER E C 1
ATOM 9511 O O . SER E 1 168 ? -5.034 21.991 -37.875 1.00 167.40 167 SER E O 1
ATOM 9514 N N . LYS E 1 169 ? -6.755 22.231 -36.439 1.00 173.30 168 LYS E N 1
ATOM 9515 C CA . LYS E 1 169 ? -6.591 20.912 -35.820 1.00 170.29 168 LYS E CA 1
ATOM 9516 C C . LYS E 1 169 ? -7.487 19.848 -36.456 1.00 169.40 168 LYS E C 1
ATOM 9517 O O . LYS E 1 169 ? -7.782 18.817 -35.842 1.00 168.24 168 LYS E O 1
ATOM 9523 N N . ASN E 1 170 ? -7.903 20.104 -37.692 1.00 170.83 169 ASN E N 1
ATOM 9524 C CA . ASN E 1 170 ? -8.743 19.179 -38.442 1.00 170.55 169 ASN E CA 1
ATOM 9525 C C . ASN E 1 170 ? -7.975 18.589 -39.629 1.00 165.20 169 ASN E C 1
ATOM 9526 O O . ASN E 1 170 ? -8.035 19.110 -40.746 1.00 167.22 169 ASN E O 1
ATOM 9531 N N . ILE E 1 171 ? -7.239 17.508 -39.365 1.00 158.95 170 ILE E N 1
ATOM 9532 C CA . ILE E 1 171 ? -6.367 16.874 -40.361 1.00 150.88 170 ILE E CA 1
ATOM 9533 C C . ILE E 1 171 ? -6.633 15.370 -40.444 1.00 144.76 170 ILE E C 1
ATOM 9534 O O . ILE E 1 171 ? -6.987 14.740 -39.443 1.00 144.92 170 ILE E O 1
ATOM 9539 N N . GLU E 1 172 ? -6.454 14.802 -41.636 1.00 137.92 171 GLU E N 1
ATOM 9540 C CA . GLU E 1 172 ? -6.615 13.359 -41.831 1.00 131.35 171 GLU E CA 1
ATOM 9541 C C . GLU E 1 172 ? -5.563 12.758 -42.769 1.00 120.89 171 GLU E C 1
ATOM 9542 O O . GLU E 1 172 ? -4.930 13.467 -43.562 1.00 120.04 171 GLU E O 1
ATOM 9548 N N . LEU E 1 173 ? -5.386 11.444 -42.657 1.00 110.17 172 LEU E N 1
ATOM 9549 C CA . LEU E 1 173 ? -4.482 10.705 -43.520 1.00 99.64 172 LEU E CA 1
ATOM 9550 C C . LEU E 1 173 ? -5.153 10.373 -44.850 1.00 96.66 172 LEU E C 1
ATOM 9551 O O . LEU E 1 173 ? -6.112 9.601 -44.896 1.00 95.48 172 LEU E O 1
ATOM 9556 N N . ASP E 1 174 ? -4.632 10.962 -45.924 1.00 94.23 173 ASP E N 1
ATOM 9557 C CA . ASP E 1 174 ? -5.171 10.771 -47.272 1.00 92.99 173 ASP E CA 1
ATOM 9558 C C . ASP E 1 174 ? -4.579 9.540 -47.957 1.00 86.64 173 ASP E C 1
ATOM 9559 O O . ASP E 1 174 ? -3.472 9.578 -48.490 1.00 85.61 173 ASP E O 1
ATOM 9564 N N . VAL E 1 175 ? -5.355 8.464 -47.966 1.00 81.42 174 VAL E N 1
ATOM 9565 C CA . VAL E 1 175 ? -4.900 7.168 -48.441 1.00 74.60 174 VAL E CA 1
ATOM 9566 C C . VAL E 1 175 ? -4.520 7.170 -49.918 1.00 75.90 174 VAL E C 1
ATOM 9567 O O . VAL E 1 175 ? -3.664 6.384 -50.331 1.00 74.13 174 VAL E O 1
ATOM 9571 N N . ASN E 1 176 ? -5.133 8.045 -50.716 1.00 79.24 175 ASN E N 1
ATOM 9572 C CA . ASN E 1 176 ? -4.852 8.060 -52.161 1.00 82.06 175 ASN E CA 1
ATOM 9573 C C . ASN E 1 176 ? -3.514 8.685 -52.515 1.00 83.40 175 ASN E C 1
ATOM 9574 O O . ASN E 1 176 ? -2.771 8.158 -53.350 1.00 83.47 175 ASN E O 1
ATOM 9579 N N . LYS E 1 177 ? -3.217 9.806 -51.865 1.00 85.67 176 LYS E N 1
ATOM 9580 C CA . LYS E 1 177 ? -1.968 10.533 -52.083 1.00 87.62 176 LYS E CA 1
ATOM 9581 C C . LYS E 1 177 ? -0.800 9.856 -51.371 1.00 83.61 176 LYS E C 1
ATOM 9582 O O . LYS E 1 177 ? 0.352 9.992 -51.786 1.00 84.96 176 LYS E O 1
ATOM 9588 N N . SER E 1 178 ? -1.109 9.124 -50.306 1.00 78.69 177 SER E N 1
ATOM 9589 C CA . SER E 1 178 ? -0.101 8.374 -49.569 1.00 73.31 177 SER E CA 1
ATOM 9590 C C . SER E 1 178 ? 0.441 7.175 -50.350 1.00 70.88 177 SER E C 1
ATOM 9591 O O . SER E 1 178 ? -0.194 6.682 -51.299 1.00 71.64 177 SER E O 1
ATOM 9594 N N . SER E 1 179 ? 1.628 6.727 -49.940 1.00 67.17 178 SER E N 1
ATOM 9595 C CA . SER E 1 179 ? 2.360 5.656 -50.615 1.00 64.31 178 SER E CA 1
ATOM 9596 C C . SER E 1 179 ? 2.496 4.435 -49.726 1.00 60.38 178 SER E C 1
ATOM 9597 O O . SER E 1 179 ? 3.039 4.512 -48.621 1.00 59.36 178 SER E O 1
ATOM 9600 N N . PHE E 1 180 ? 1.984 3.312 -50.205 1.00 57.95 179 PHE E N 1
ATOM 9601 C CA . PHE E 1 180 ? 1.998 2.073 -49.428 1.00 54.83 179 PHE E CA 1
ATOM 9602 C C . PHE E 1 180 ? 2.869 1.045 -50.084 1.00 53.43 179 PHE E C 1
ATOM 9603 O O . PHE E 1 180 ? 2.948 0.972 -51.303 1.00 54.73 179 PHE E O 1
ATOM 9611 N N . VAL E 1 181 ? 3.519 0.232 -49.277 1.00 51.08 180 VAL E N 1
ATOM 9612 C CA . VAL E 1 181 ? 4.226 -0.920 -49.817 1.00 50.83 180 VAL E CA 1
ATOM 9613 C C . VAL E 1 181 ? 3.959 -2.103 -48.924 1.00 49.98 180 VAL E C 1
ATOM 9614 O O . VAL E 1 181 ? 3.618 -1.921 -47.755 1.00 49.06 180 VAL E O 1
ATOM 9618 N N . ASN E 1 182 ? 4.104 -3.307 -49.459 1.00 51.08 181 ASN E N 1
ATOM 9619 C CA . ASN E 1 182 ? 3.969 -4.497 -48.616 1.00 51.20 181 ASN E CA 1
ATOM 9620 C C . ASN E 1 182 ? 5.044 -4.574 -47.521 1.00 51.24 181 ASN E C 1
ATOM 9621 O O . ASN E 1 182 ? 6.191 -4.154 -47.738 1.00 52.17 181 ASN E O 1
ATOM 9626 N N . PHE E 1 183 ? 4.649 -5.082 -46.350 1.00 51.06 182 PHE E N 1
ATOM 9627 C CA . PHE E 1 183 ? 5.500 -5.200 -45.146 1.00 51.11 182 PHE E CA 1
ATOM 9628 C C . PHE E 1 183 ? 5.365 -6.630 -44.600 1.00 51.87 182 PHE E C 1
ATOM 9629 O O . PHE E 1 183 ? 4.269 -7.195 -44.598 1.00 52.42 182 PHE E O 1
ATOM 9637 N N . GLN E 1 184 ? 6.457 -7.224 -44.140 1.00 58.60 183 GLN E N 1
ATOM 9638 C CA . GLN E 1 184 ? 6.359 -8.546 -43.546 1.00 59.54 183 GLN E CA 1
ATOM 9639 C C . GLN E 1 184 ? 7.411 -8.796 -42.479 1.00 59.69 183 GLN E C 1
ATOM 9640 O O . GLN E 1 184 ? 8.596 -8.728 -42.759 1.00 58.61 183 GLN E O 1
ATOM 9646 N N . SER E 1 185 ? 6.972 -9.101 -41.263 1.00 62.14 184 SER E N 1
ATOM 9647 C CA . SER E 1 185 ? 7.887 -9.478 -40.191 1.00 63.23 184 SER E CA 1
ATOM 9648 C C . SER E 1 185 ? 8.324 -10.932 -40.309 1.00 64.30 184 SER E C 1
ATOM 9649 O O . SER E 1 185 ? 7.652 -11.744 -40.931 1.00 65.56 184 SER E O 1
ATOM 9652 N N . PHE E 1 186 ? 9.462 -11.239 -39.697 1.00 64.41 185 PHE E N 1
ATOM 9653 C CA . PHE E 1 186 ? 9.976 -12.594 -39.613 1.00 65.70 185 PHE E CA 1
ATOM 9654 C C . PHE E 1 186 ? 10.930 -12.689 -38.437 1.00 66.15 185 PHE E C 1
ATOM 9655 O O . PHE E 1 186 ? 11.486 -11.675 -37.988 1.00 64.60 185 PHE E O 1
ATOM 9663 N N . ARG E 1 187 ? 11.115 -13.906 -37.939 1.00 68.88 186 ARG E N 1
ATOM 9664 C CA . ARG E 1 187 ? 12.083 -14.155 -36.883 1.00 70.68 186 ARG E CA 1
ATOM 9665 C C . ARG E 1 187 ? 13.184 -15.053 -37.411 1.00 70.90 186 ARG E C 1
ATOM 9666 O O . ARG E 1 187 ? 12.928 -15.970 -38.189 1.00 71.83 186 ARG E O 1
ATOM 9674 N N . ILE E 1 188 ? 14.411 -14.762 -36.996 1.00 70.74 187 ILE E N 1
ATOM 9675 C CA . ILE E 1 188 ? 15.575 -15.544 -37.385 1.00 71.66 187 ILE E CA 1
ATOM 9676 C C . ILE E 1 188 ? 16.466 -15.794 -36.170 1.00 73.86 187 ILE E C 1
ATOM 9677 O O . ILE E 1 188 ? 16.767 -14.877 -35.396 1.00 73.04 187 ILE E O 1
ATOM 9682 N N . GLN E 1 189 ? 16.849 -17.051 -35.981 1.00 77.65 188 GLN E N 1
ATOM 9683 C CA . GLN E 1 189 ? 17.695 -17.407 -34.865 1.00 80.62 188 GLN E CA 1
ATOM 9684 C C . GLN E 1 189 ? 18.905 -18.154 -35.393 1.00 84.52 188 GLN E C 1
ATOM 9685 O O . GLN E 1 189 ? 18.923 -18.562 -36.555 1.00 84.94 188 GLN E O 1
ATOM 9691 N N . ASP E 1 190 ? 19.915 -18.325 -34.542 1.00 89.16 189 ASP E N 1
ATOM 9692 C CA . ASP E 1 190 ? 21.094 -19.119 -34.884 1.00 95.19 189 ASP E CA 1
ATOM 9693 C C . ASP E 1 190 ? 20.738 -20.557 -35.204 1.00 99.29 189 ASP E C 1
ATOM 9694 O O . ASP E 1 190 ? 19.841 -21.150 -34.596 1.00 99.04 189 ASP E O 1
ATOM 9699 N N . ARG E 1 191 ? 21.460 -21.104 -36.171 1.00 104.56 190 ARG E N 1
ATOM 9700 C CA . ARG E 1 191 ? 21.232 -22.457 -36.637 1.00 111.76 190 ARG E CA 1
ATOM 9701 C C . ARG E 1 191 ? 21.775 -23.460 -35.616 1.00 114.59 190 ARG E C 1
ATOM 9702 O O . ARG E 1 191 ? 22.944 -23.373 -35.222 1.00 113.86 190 ARG E O 1
ATOM 9710 N N . PRO E 1 192 ? 20.924 -24.414 -35.180 1.00 118.44 191 PRO E N 1
ATOM 9711 C CA . PRO E 1 192 ? 21.269 -25.337 -34.083 1.00 123.62 191 PRO E CA 1
ATOM 9712 C C . PRO E 1 192 ? 22.515 -26.186 -34.364 1.00 130.20 191 PRO E C 1
ATOM 9713 O O . PRO E 1 192 ? 23.047 -26.822 -33.454 1.00 132.70 191 PRO E O 1
ATOM 9717 N N . GLU E 1 193 ? 22.967 -26.177 -35.618 1.00 135.26 192 GLU E N 1
ATOM 9718 C CA . GLU E 1 193 ? 24.162 -26.908 -36.040 1.00 141.61 192 GLU E CA 1
ATOM 9719 C C . GLU E 1 193 ? 25.436 -26.201 -35.585 1.00 138.22 192 GLU E C 1
ATOM 9720 O O . GLU E 1 193 ? 26.429 -26.852 -35.273 1.00 140.96 192 GLU E O 1
ATOM 9726 N N . THR E 1 194 ? 25.396 -24.871 -35.545 1.00 131.73 193 THR E N 1
ATOM 9727 C CA . THR E 1 194 ? 26.558 -24.066 -35.176 1.00 126.71 193 THR E CA 1
ATOM 9728 C C . THR E 1 194 ? 26.570 -23.734 -33.689 1.00 125.15 193 THR E C 1
ATOM 9729 O O . THR E 1 194 ? 27.093 -22.692 -33.293 1.00 122.86 193 THR E O 1
ATOM 9733 N N . LEU E 1 195 ? 26.013 -24.618 -32.866 1.00 125.82 194 LEU E N 1
ATOM 9734 C CA . LEU E 1 195 ? 25.803 -24.295 -31.461 1.00 125.60 194 LEU E CA 1
ATOM 9735 C C . LEU E 1 195 ? 25.971 -25.428 -30.465 1.00 129.93 194 LEU E C 1
ATOM 9736 O O . LEU E 1 195 ? 26.717 -26.382 -30.676 1.00 130.80 194 LEU E O 1
ATOM 9741 N N . LYS E 1 196 ? 25.250 -25.260 -29.362 1.00 133.73 195 LYS E N 1
ATOM 9742 C CA . LYS E 1 196 ? 25.074 -26.226 -28.271 1.00 141.11 195 LYS E CA 1
ATOM 9743 C C . LYS E 1 196 ? 26.288 -26.906 -27.633 1.00 143.27 195 LYS E C 1
ATOM 9744 O O . LYS E 1 196 ? 27.381 -26.337 -27.561 1.00 142.70 195 LYS E O 1
ATOM 9750 N N . GLY E 1 197 ? 26.051 -28.133 -27.174 1.00 146.37 196 GLY E N 1
ATOM 9751 C CA . GLY E 1 197 ? 26.792 -28.732 -26.078 1.00 148.03 196 GLY E CA 1
ATOM 9752 C C . GLY E 1 197 ? 26.006 -28.408 -24.817 1.00 146.27 196 GLY E C 1
ATOM 9753 O O . GLY E 1 197 ? 26.498 -28.586 -23.699 1.00 148.12 196 GLY E O 1
ATOM 9754 N N . GLY E 1 198 ? 24.773 -27.934 -25.016 1.00 142.82 197 GLY E N 1
ATOM 9755 C CA . GLY E 1 198 ? 23.911 -27.445 -23.942 1.00 139.05 197 GLY E CA 1
ATOM 9756 C C . GLY E 1 198 ? 23.723 -25.940 -24.012 1.00 133.20 197 GLY E C 1
ATOM 9757 O O . GLY E 1 198 ? 23.592 -25.275 -22.983 1.00 132.37 197 GLY E O 1
ATOM 9758 N N . GLU E 1 199 ? 23.703 -25.405 -25.230 1.00 128.85 198 GLU E N 1
ATOM 9759 C CA . GLU E 1 199 ? 23.654 -23.954 -25.462 1.00 122.55 198 GLU E CA 1
ATOM 9760 C C . GLU E 1 199 ? 22.257 -23.509 -25.899 1.00 120.45 198 GLU E C 1
ATOM 9761 O O . GLU E 1 199 ? 21.458 -24.314 -26.376 1.00 122.58 198 GLU E O 1
ATOM 9767 N N . MET E 1 200 ? 21.971 -22.221 -25.733 1.00 115.69 199 MET E N 1
ATOM 9768 C CA . MET E 1 200 ? 20.654 -21.674 -26.034 1.00 111.88 199 MET E CA 1
ATOM 9769 C C . MET E 1 200 ? 20.677 -20.786 -27.277 1.00 103.82 199 MET E C 1
ATOM 9770 O O . MET E 1 200 ? 21.436 -19.811 -27.327 1.00 102.82 199 MET E O 1
ATOM 9775 N N . PRO E 1 201 ? 19.833 -21.102 -28.280 1.00 97.68 200 PRO E N 1
ATOM 9776 C CA . PRO E 1 201 ? 19.803 -20.286 -29.494 1.00 92.45 200 PRO E CA 1
ATOM 9777 C C . PRO E 1 201 ? 19.165 -18.917 -29.242 1.00 89.03 200 PRO E C 1
ATOM 9778 O O . PRO E 1 201 ? 18.070 -18.835 -28.687 1.00 89.29 200 PRO E O 1
ATOM 9782 N N . ARG E 1 202 ? 19.873 -17.854 -29.609 1.00 86.00 201 ARG E N 1
ATOM 9783 C CA . ARG E 1 202 ? 19.330 -16.504 -29.494 1.00 82.88 201 ARG E CA 1
ATOM 9784 C C . ARG E 1 202 ? 18.675 -16.151 -30.821 1.00 79.96 201 ARG E C 1
ATOM 9785 O O . ARG E 1 202 ? 18.994 -16.757 -31.848 1.00 80.64 201 ARG E O 1
ATOM 9793 N N . PHE E 1 203 ? 17.751 -15.192 -30.801 1.00 75.85 202 PHE E N 1
ATOM 9794 C CA . PHE E 1 203 ? 16.963 -14.850 -31.993 1.00 72.20 202 PHE E CA 1
ATOM 9795 C C . PHE E 1 203 ? 16.972 -13.349 -32.250 1.00 67.36 202 PHE E C 1
ATOM 9796 O O . PHE E 1 203 ? 17.348 -12.569 -31.375 1.00 65.90 202 PHE E O 1
ATOM 9804 N N . ILE E 1 204 ? 16.558 -12.947 -33.450 1.00 63.42 203 ILE E N 1
ATOM 9805 C CA . ILE E 1 204 ? 16.287 -11.529 -33.734 1.00 59.40 203 ILE E CA 1
ATOM 9806 C C . ILE E 1 204 ? 15.130 -11.337 -34.711 1.00 58.65 203 ILE E C 1
ATOM 9807 O O . ILE E 1 204 ? 15.055 -11.977 -35.746 1.00 57.80 203 ILE E O 1
ATOM 9812 N N . ASP E 1 205 ? 14.203 -10.470 -34.339 1.00 58.54 204 ASP E N 1
ATOM 9813 C CA . ASP E 1 205 ? 13.094 -10.117 -35.209 1.00 59.03 204 ASP E CA 1
ATOM 9814 C C . ASP E 1 205 ? 13.572 -9.105 -36.247 1.00 56.76 204 ASP E C 1
ATOM 9815 O O . ASP E 1 205 ? 14.450 -8.252 -35.980 1.00 55.93 204 ASP E O 1
ATOM 9820 N N . GLY E 1 206 ? 12.990 -9.205 -37.433 1.00 55.20 205 GLY E N 1
ATOM 9821 C CA . GLY E 1 206 ? 13.438 -8.416 -38.561 1.00 52.71 205 GLY E CA 1
ATOM 9822 C C . GLY E 1 206 ? 12.236 -8.105 -39.400 1.00 52.28 205 GLY E C 1
ATOM 9823 O O . GLY E 1 206 ? 11.170 -8.713 -39.199 1.00 52.49 205 GLY E O 1
ATOM 9824 N N . ILE E 1 207 ? 12.398 -7.148 -40.319 1.00 51.17 206 ILE E N 1
ATOM 9825 C CA . ILE E 1 207 ? 11.309 -6.732 -41.213 1.00 51.27 206 ILE E CA 1
ATOM 9826 C C . ILE E 1 207 ? 11.709 -6.662 -42.699 1.00 50.72 206 ILE E C 1
ATOM 9827 O O . ILE E 1 207 ? 12.872 -6.399 -43.041 1.00 50.56 206 ILE E O 1
ATOM 9832 N N . LEU E 1 208 ? 10.737 -6.930 -43.570 1.00 50.44 207 LEU E N 1
ATOM 9833 C CA . LEU E 1 208 ? 10.951 -7.005 -45.016 1.00 49.75 207 LEU E CA 1
ATOM 9834 C C . LEU E 1 208 ? 9.988 -6.040 -45.681 1.00 51.15 207 LEU E C 1
ATOM 9835 O O . LEU E 1 208 ? 8.808 -6.019 -45.342 1.00 52.13 207 LEU E O 1
ATOM 9840 N N . LEU E 1 209 ? 10.465 -5.234 -46.621 1.00 51.85 208 LEU E N 1
ATOM 9841 C CA . LEU E 1 209 ? 9.561 -4.330 -47.322 1.00 53.26 208 LEU E CA 1
ATOM 9842 C C . LEU E 1 209 ? 9.528 -4.554 -48.826 1.00 55.38 208 LEU E C 1
ATOM 9843 O O . LEU E 1 209 ? 10.479 -5.079 -49.424 1.00 56.45 208 LEU E O 1
ATOM 9848 N N . ASP E 1 210 ? 8.425 -4.125 -49.429 1.00 56.87 209 ASP E N 1
ATOM 9849 C CA . ASP E 1 210 ? 8.297 -4.035 -50.884 1.00 58.11 209 ASP E CA 1
ATOM 9850 C C . ASP E 1 210 ? 8.728 -5.319 -51.605 1.00 57.15 209 ASP E C 1
ATOM 9851 O O . ASP E 1 210 ? 8.226 -6.392 -51.313 1.00 56.81 209 ASP E O 1
ATOM 9856 N N . ASP E 1 211 ? 9.670 -5.222 -52.528 1.00 57.00 210 ASP E N 1
ATOM 9857 C CA . ASP E 1 211 ? 9.942 -6.350 -53.391 1.00 57.94 210 ASP E CA 1
ATOM 9858 C C . ASP E 1 211 ? 10.539 -7.576 -52.695 1.00 57.33 210 ASP E C 1
ATOM 9859 O O . ASP E 1 211 ? 10.494 -8.674 -53.255 1.00 57.20 210 ASP E O 1
ATOM 9864 N N . ILE E 1 212 ? 11.064 -7.414 -51.478 1.00 57.30 211 ILE E N 1
ATOM 9865 C CA . ILE E 1 212 ? 11.739 -8.542 -50.810 1.00 58.28 211 ILE E CA 1
ATOM 9866 C C . ILE E 1 212 ? 10.845 -9.314 -49.836 1.00 59.87 211 ILE E C 1
ATOM 9867 O O . ILE E 1 212 ? 11.224 -10.372 -49.328 1.00 60.00 211 ILE E O 1
ATOM 9872 N N . VAL E 1 213 ? 9.660 -8.771 -49.590 1.00 62.05 212 VAL E N 1
ATOM 9873 C CA . VAL E 1 213 ? 8.596 -9.433 -48.839 1.00 64.65 212 VAL E CA 1
ATOM 9874 C C . VAL E 1 213 ? 8.330 -10.821 -49.395 1.00 67.51 212 VAL E C 1
ATOM 9875 O O . VAL E 1 213 ? 8.414 -11.020 -50.587 1.00 67.58 212 VAL E O 1
ATOM 9879 N N . ASP E 1 214 ? 8.028 -11.780 -48.532 1.00 71.83 213 ASP E N 1
ATOM 9880 C CA . ASP E 1 214 ? 7.532 -13.099 -48.967 1.00 77.20 213 ASP E CA 1
ATOM 9881 C C . ASP E 1 214 ? 8.578 -13.976 -49.652 1.00 76.20 213 ASP E C 1
ATOM 9882 O O . ASP E 1 214 ? 8.245 -14.924 -50.344 1.00 78.15 213 ASP E O 1
ATOM 9887 N N . VAL E 1 215 ? 9.845 -13.671 -49.441 1.00 73.28 214 VAL E N 1
ATOM 9888 C CA . VAL E 1 215 ? 10.908 -14.410 -50.086 1.00 71.48 214 VAL E CA 1
ATOM 9889 C C . VAL E 1 215 ? 11.245 -15.717 -49.351 1.00 70.21 214 VAL E C 1
ATOM 9890 O O . VAL E 1 215 ? 11.913 -16.589 -49.903 1.00 70.50 214 VAL E O 1
ATOM 9894 N N . ALA E 1 216 ? 10.782 -15.844 -48.109 1.00 67.98 215 ALA E N 1
ATOM 9895 C CA . ALA E 1 216 ? 11.192 -16.943 -47.226 1.00 67.78 215 ALA E CA 1
ATOM 9896 C C . ALA E 1 216 ? 10.065 -17.390 -46.320 1.00 69.48 215 ALA E C 1
ATOM 9897 O O . ALA E 1 216 ? 9.169 -16.605 -46.007 1.00 68.80 215 ALA E O 1
ATOM 9899 N N . LEU E 1 217 ? 10.122 -18.652 -45.897 1.00 73.45 216 LEU E N 1
ATOM 9900 C CA . LEU E 1 217 ? 9.187 -19.196 -44.903 1.00 77.09 216 LEU E CA 1
ATOM 9901 C C . LEU E 1 217 ? 9.916 -19.977 -43.788 1.00 79.50 216 LEU E C 1
ATOM 9902 O O . LEU E 1 217 ? 11.111 -20.250 -43.912 1.00 80.05 216 LEU E O 1
ATOM 9907 N N . PRO E 1 218 ? 9.213 -20.313 -42.683 1.00 81.95 217 PRO E N 1
ATOM 9908 C CA . PRO E 1 218 ? 9.844 -21.049 -41.585 1.00 84.21 217 PRO E CA 1
ATOM 9909 C C . PRO E 1 218 ? 10.557 -22.310 -42.056 1.00 88.20 217 PRO E C 1
ATOM 9910 O O . PRO E 1 218 ? 9.974 -23.105 -42.796 1.00 90.75 217 PRO E O 1
ATOM 9914 N N . GLY E 1 219 ? 11.809 -22.475 -41.635 1.00 89.86 218 GLY E N 1
ATOM 9915 C CA . GLY E 1 219 ? 12.597 -23.640 -42.007 1.00 94.11 218 GLY E CA 1
ATOM 9916 C C . GLY E 1 219 ? 13.745 -23.311 -42.934 1.00 94.98 218 GLY E C 1
ATOM 9917 O O . GLY E 1 219 ? 14.812 -23.915 -42.827 1.00 95.77 218 GLY E O 1
ATOM 9918 N N . ASP E 1 220 ? 13.522 -22.367 -43.851 1.00 95.45 219 ASP E N 1
ATOM 9919 C CA . ASP E 1 220 ? 14.569 -21.869 -44.749 1.00 96.37 219 ASP E CA 1
ATOM 9920 C C . ASP E 1 220 ? 15.716 -21.249 -43.945 1.00 94.97 219 ASP E C 1
ATOM 9921 O O . ASP E 1 220 ? 15.474 -20.394 -43.085 1.00 94.15 219 ASP E O 1
ATOM 9926 N N . ARG E 1 221 ? 16.954 -21.674 -44.211 1.00 94.97 220 ARG E N 1
ATOM 9927 C CA . ARG E 1 221 ? 18.124 -20.974 -43.663 1.00 92.50 220 ARG E CA 1
ATOM 9928 C C . ARG E 1 221 ? 18.609 -19.929 -44.659 1.00 86.78 220 ARG E C 1
ATOM 9929 O O . ARG E 1 221 ? 18.571 -20.164 -45.867 1.00 87.53 220 ARG E O 1
ATOM 9937 N N . VAL E 1 222 ? 19.042 -18.773 -44.161 1.00 79.24 221 VAL E N 1
ATOM 9938 C CA . VAL E 1 222 ? 19.335 -17.637 -45.035 1.00 72.61 221 VAL E CA 1
ATOM 9939 C C . VAL E 1 222 ? 20.531 -16.804 -44.625 1.00 70.19 221 VAL E C 1
ATOM 9940 O O . VAL E 1 222 ? 20.953 -16.816 -43.475 1.00 69.90 221 VAL E O 1
ATOM 9944 N N . ILE E 1 223 ? 21.071 -16.064 -45.582 1.00 67.38 222 ILE E N 1
ATOM 9945 C CA . ILE E 1 223 ? 22.048 -15.042 -45.278 1.00 64.37 222 ILE E CA 1
ATOM 9946 C C . ILE E 1 223 ? 21.394 -13.727 -45.593 1.00 60.90 222 ILE E C 1
ATOM 9947 O O . ILE E 1 223 ? 21.037 -13.456 -46.755 1.00 60.93 222 ILE E O 1
ATOM 9952 N N . VAL E 1 224 ? 21.219 -12.906 -44.569 1.00 57.10 223 VAL E N 1
ATOM 9953 C CA . VAL E 1 224 ? 20.593 -11.618 -44.802 1.00 54.81 223 VAL E CA 1
ATOM 9954 C C . VAL E 1 224 ? 21.534 -10.480 -44.477 1.00 52.60 223 VAL E C 1
ATOM 9955 O O . VAL E 1 224 ? 22.368 -10.585 -43.585 1.00 51.77 223 VAL E O 1
ATOM 9959 N N . THR E 1 225 ? 21.415 -9.397 -45.223 1.00 51.68 224 THR E N 1
ATOM 9960 C CA . THR E 1 225 ? 22.133 -8.204 -44.885 1.00 51.52 224 THR E CA 1
ATOM 9961 C C . THR E 1 225 ? 21.109 -7.222 -44.408 1.00 51.18 224 THR E C 1
ATOM 9962 O O . THR E 1 225 ? 19.951 -7.294 -44.839 1.00 51.35 224 THR E O 1
ATOM 9966 N N . GLY E 1 226 ? 21.513 -6.300 -43.536 1.00 51.84 225 GLY E N 1
ATOM 9967 C CA . GLY E 1 226 ? 20.587 -5.267 -43.053 1.00 52.01 225 GLY E CA 1
ATOM 9968 C C . GLY E 1 226 ? 21.090 -4.302 -42.003 1.00 51.55 225 GLY E C 1
ATOM 9969 O O . GLY E 1 226 ? 22.228 -4.387 -41.538 1.00 52.95 225 GLY E O 1
ATOM 9970 N N . ILE E 1 227 ? 20.226 -3.367 -41.638 1.00 50.09 226 ILE E N 1
ATOM 9971 C CA . ILE E 1 227 ? 20.537 -2.434 -40.574 1.00 48.28 226 ILE E CA 1
ATOM 9972 C C . ILE E 1 227 ? 19.941 -2.887 -39.260 1.00 49.41 226 ILE E C 1
ATOM 9973 O O . ILE E 1 227 ? 18.746 -3.212 -39.168 1.00 49.26 226 ILE E O 1
ATOM 9978 N N . LEU E 1 228 ? 20.792 -2.888 -38.242 1.00 51.21 227 LEU E N 1
ATOM 9979 C CA . LEU E 1 228 ? 20.382 -3.164 -36.880 1.00 52.24 227 LEU E CA 1
ATOM 9980 C C . LEU E 1 228 ? 19.815 -1.893 -36.253 1.00 53.58 227 LEU E C 1
ATOM 9981 O O . LEU E 1 228 ? 20.536 -0.902 -36.090 1.00 54.95 227 LEU E O 1
ATOM 9986 N N . ARG E 1 229 ? 18.519 -1.932 -35.930 1.00 53.77 228 ARG E N 1
ATOM 9987 C CA . ARG E 1 229 ? 17.793 -0.774 -35.421 1.00 53.90 228 ARG E CA 1
ATOM 9988 C C . ARG E 1 229 ? 17.341 -1.094 -34.021 1.00 55.11 228 ARG E C 1
ATOM 9989 O O . ARG E 1 229 ? 17.086 -2.262 -33.698 1.00 54.53 228 ARG E O 1
ATOM 9997 N N . VAL E 1 230 ? 17.245 -0.056 -33.189 1.00 57.27 229 VAL E N 1
ATOM 9998 C CA . VAL E 1 230 ? 16.762 -0.208 -31.823 1.00 58.94 229 VAL E CA 1
ATOM 9999 C C . VAL E 1 230 ? 15.502 0.603 -31.594 1.00 63.45 229 VAL E C 1
ATOM 10000 O O . VAL E 1 230 ? 15.320 1.655 -32.191 1.00 64.19 229 VAL E O 1
ATOM 10004 N N . VAL E 1 231 ? 14.635 0.110 -30.718 1.00 68.64 230 VAL E N 1
ATOM 10005 C CA . VAL E 1 231 ? 13.449 0.853 -30.314 1.00 74.55 230 VAL E CA 1
ATOM 10006 C C . VAL E 1 231 ? 13.053 0.427 -28.900 1.00 81.62 230 VAL E C 1
ATOM 10007 O O . VAL E 1 231 ? 13.143 -0.752 -28.570 1.00 81.76 230 VAL E O 1
ATOM 10011 N N . LEU E 1 232 ? 12.644 1.383 -28.066 1.00 90.88 231 LEU E N 1
ATOM 10012 C CA . LEU E 1 232 ? 12.393 1.131 -26.629 1.00 99.11 231 LEU E CA 1
ATOM 10013 C C . LEU E 1 232 ? 11.322 0.083 -26.406 1.00 105.28 231 LEU E C 1
ATOM 10014 O O . LEU E 1 232 ? 10.442 -0.080 -27.243 1.00 106.67 231 LEU E O 1
ATOM 10019 N N . GLU E 1 233 ? 11.389 -0.611 -25.274 1.00 112.51 232 GLU E N 1
ATOM 10020 C CA . GLU E 1 233 ? 10.457 -1.699 -24.994 1.00 120.33 232 GLU E CA 1
ATOM 10021 C C . GLU E 1 233 ? 9.085 -1.228 -24.537 1.00 129.53 232 GLU E C 1
ATOM 10022 O O . GLU E 1 233 ? 8.978 -0.276 -23.761 1.00 131.30 232 GLU E O 1
ATOM 10028 N N . LYS E 1 234 ? 8.056 -1.932 -25.017 1.00 138.90 233 LYS E N 1
ATOM 10029 C CA . LYS E 1 234 ? 6.621 -1.650 -24.772 1.00 147.52 233 LYS E CA 1
ATOM 10030 C C . LYS E 1 234 ? 6.283 -0.435 -23.893 1.00 151.80 233 LYS E C 1
ATOM 10031 O O . LYS E 1 234 ? 5.761 0.566 -24.391 1.00 157.34 233 LYS E O 1
ATOM 10037 N N . ARG E 1 235 ? 6.581 -0.541 -22.596 1.00 150.71 234 ARG E N 1
ATOM 10038 C CA . ARG E 1 235 ? 6.287 0.504 -21.606 1.00 149.16 234 ARG E CA 1
ATOM 10039 C C . ARG E 1 235 ? 6.710 1.922 -22.034 1.00 148.22 234 ARG E C 1
ATOM 10040 O O . ARG E 1 235 ? 6.015 2.897 -21.726 1.00 148.91 234 ARG E O 1
ATOM 10048 N N . GLU E 1 236 ? 7.833 2.014 -22.754 1.00 145.80 235 GLU E N 1
ATOM 10049 C CA . GLU E 1 236 ? 8.447 3.285 -23.190 1.00 147.08 235 GLU E CA 1
ATOM 10050 C C . GLU E 1 236 ? 9.012 4.119 -22.020 1.00 145.71 235 GLU E C 1
ATOM 10051 O O . GLU E 1 236 ? 9.070 5.352 -22.099 1.00 145.51 235 GLU E O 1
ATOM 10057 N N . LYS E 1 237 ? 9.433 3.445 -20.946 1.00 143.98 236 LYS E N 1
ATOM 10058 C CA . LYS E 1 237 ? 9.979 4.131 -19.764 1.00 142.10 236 LYS E CA 1
ATOM 10059 C C . LYS E 1 237 ? 11.257 3.519 -19.173 1.00 137.03 236 LYS E C 1
ATOM 10060 O O . LYS E 1 237 ? 11.813 4.061 -18.225 1.00 141.83 236 LYS E O 1
ATOM 10066 N N . THR E 1 238 ? 11.709 2.398 -19.733 1.00 125.82 237 THR E N 1
ATOM 10067 C CA . THR E 1 238 ? 12.956 1.750 -19.309 1.00 112.33 237 THR E CA 1
ATOM 10068 C C . THR E 1 238 ? 14.034 2.059 -20.347 1.00 103.09 237 THR E C 1
ATOM 10069 O O . THR E 1 238 ? 13.741 2.055 -21.541 1.00 103.75 237 THR E O 1
ATOM 10073 N N . PRO E 1 239 ? 15.281 2.326 -19.905 1.00 93.01 238 PRO E N 1
ATOM 10074 C CA . PRO E 1 239 ? 16.324 2.697 -20.856 1.00 85.14 238 PRO E CA 1
ATOM 10075 C C . PRO E 1 239 ? 16.866 1.494 -21.614 1.00 78.16 238 PRO E C 1
ATOM 10076 O O . PRO E 1 239 ? 17.997 1.526 -22.088 1.00 76.20 238 PRO E O 1
ATOM 10080 N N . ILE E 1 240 ? 16.050 0.453 -21.725 1.00 73.05 239 ILE E N 1
ATOM 10081 C CA . ILE E 1 240 ? 16.431 -0.787 -22.389 1.00 67.18 239 ILE E CA 1
ATOM 10082 C C . ILE E 1 240 ? 15.717 -0.857 -23.749 1.00 66.71 239 ILE E C 1
ATOM 10083 O O . ILE E 1 240 ? 14.621 -0.315 -23.909 1.00 68.05 239 ILE E O 1
ATOM 10088 N N . PHE E 1 241 ? 16.341 -1.495 -24.736 1.00 64.41 240 PHE E N 1
ATOM 10089 C CA . PHE E 1 241 ? 15.806 -1.455 -26.097 1.00 63.62 240 PHE E CA 1
ATOM 10090 C C . PHE E 1 241 ? 15.577 -2.805 -26.740 1.00 63.71 240 PHE E C 1
ATOM 10091 O O . PHE E 1 241 ? 16.162 -3.810 -26.348 1.00 62.24 240 PHE E O 1
ATOM 10099 N N . ARG E 1 242 ? 14.710 -2.793 -27.743 1.00 65.99 241 ARG E N 1
ATOM 10100 C CA . ARG E 1 242 ? 14.345 -3.971 -28.497 1.00 68.74 241 ARG E CA 1
ATOM 10101 C C . ARG E 1 242 ? 15.042 -3.825 -29.834 1.00 66.96 241 ARG E C 1
ATOM 10102 O O . ARG E 1 242 ? 15.049 -2.743 -30.416 1.00 66.78 241 ARG E O 1
ATOM 10110 N N . LYS E 1 243 ? 15.657 -4.901 -30.316 1.00 65.63 242 LYS E N 1
ATOM 10111 C CA . LYS E 1 243 ? 16.408 -4.803 -31.560 1.00 64.01 242 LYS E CA 1
ATOM 10112 C C . LYS E 1 243 ? 15.774 -5.526 -32.740 1.00 63.85 242 LYS E C 1
ATOM 10113 O O . LYS E 1 243 ? 15.398 -6.702 -32.655 1.00 64.68 242 LYS E O 1
ATOM 10119 N N . ILE E 1 244 ? 15.658 -4.782 -33.837 1.00 62.69 243 ILE E N 1
ATOM 10120 C CA . ILE E 1 244 ? 15.015 -5.233 -35.057 1.00 61.23 243 ILE E CA 1
ATOM 10121 C C . ILE E 1 244 ? 15.965 -5.029 -36.205 1.00 59.14 243 ILE E C 1
ATOM 10122 O O . ILE E 1 244 ? 16.698 -4.032 -36.249 1.00 59.95 243 ILE E O 1
ATOM 10127 N N . LEU E 1 245 ? 15.930 -5.954 -37.152 1.00 55.97 244 LEU E N 1
ATOM 10128 C CA . LEU E 1 245 ? 16.830 -5.900 -38.283 1.00 52.60 244 LEU E CA 1
ATOM 10129 C C . LEU E 1 245 ? 16.109 -5.452 -39.545 1.00 52.86 244 LEU E C 1
ATOM 10130 O O . LEU E 1 245 ? 15.407 -6.241 -40.162 1.00 53.06 244 LEU E O 1
ATOM 10135 N N . GLU E 1 246 ? 16.263 -4.184 -39.919 1.00 52.74 245 GLU E N 1
ATOM 10136 C CA . GLU E 1 246 ? 15.628 -3.656 -41.130 1.00 53.24 245 GLU E CA 1
ATOM 10137 C C . GLU E 1 246 ? 16.375 -4.197 -42.346 1.00 52.47 245 GLU E C 1
ATOM 10138 O O . GLU E 1 246 ? 17.391 -3.646 -42.753 1.00 52.98 245 GLU E O 1
ATOM 10144 N N . VAL E 1 247 ? 15.868 -5.287 -42.916 1.00 51.47 246 VAL E N 1
ATOM 10145 C CA . VAL E 1 247 ? 16.579 -6.028 -43.962 1.00 50.66 246 VAL E CA 1
ATOM 10146 C C . VAL E 1 247 ? 16.779 -5.259 -45.248 1.00 52.75 246 VAL E C 1
ATOM 10147 O O . VAL E 1 247 ? 15.842 -4.689 -45.812 1.00 53.22 246 VAL E O 1
ATOM 10151 N N . ASN E 1 248 ? 18.020 -5.282 -45.710 1.00 54.86 247 ASN E N 1
ATOM 10152 C CA . ASN E 1 248 ? 18.407 -4.675 -46.973 1.00 57.13 247 ASN E CA 1
ATOM 10153 C C . ASN E 1 248 ? 18.648 -5.706 -48.078 1.00 58.75 247 ASN E C 1
ATOM 10154 O O . ASN E 1 248 ? 18.606 -5.351 -49.237 1.00 60.85 247 ASN E O 1
ATOM 10159 N N . HIS E 1 249 ? 18.882 -6.972 -47.735 1.00 59.08 248 HIS E N 1
ATOM 10160 C CA . HIS E 1 249 ? 19.093 -8.020 -48.742 1.00 60.81 248 HIS E CA 1
ATOM 10161 C C . HIS E 1 249 ? 18.960 -9.425 -48.148 1.00 63.24 248 HIS E C 1
ATOM 10162 O O . HIS E 1 249 ? 19.499 -9.685 -47.079 1.00 62.52 248 HIS E O 1
ATOM 10169 N N . ILE E 1 250 ? 18.240 -10.324 -48.821 1.00 67.78 249 ILE E N 1
ATOM 10170 C CA . ILE E 1 250 ? 18.109 -11.717 -48.355 1.00 72.94 249 ILE E CA 1
ATOM 10171 C C . ILE E 1 250 ? 18.453 -12.629 -49.493 1.00 76.86 249 ILE E C 1
ATOM 10172 O O . ILE E 1 250 ? 18.266 -12.252 -50.644 1.00 77.59 249 ILE E O 1
ATOM 10177 N N . GLU E 1 251 ? 18.928 -13.830 -49.177 1.00 81.45 250 GLU E N 1
ATOM 10178 C CA . GLU E 1 251 ? 18.988 -14.912 -50.153 1.00 87.22 250 GLU E CA 1
ATOM 10179 C C . GLU E 1 251 ? 19.019 -16.260 -49.450 1.00 88.40 250 GLU E C 1
ATOM 10180 O O . GLU E 1 251 ? 19.649 -16.389 -48.406 1.00 87.22 250 GLU E O 1
ATOM 10186 N N . PRO E 1 252 ? 18.316 -17.265 -50.009 1.00 91.27 251 PRO E N 1
ATOM 10187 C CA . PRO E 1 252 ? 18.327 -18.613 -49.432 1.00 94.93 251 PRO E CA 1
ATOM 10188 C C . PRO E 1 252 ? 19.704 -19.246 -49.482 1.00 99.94 251 PRO E C 1
ATOM 10189 O O . PRO E 1 252 ? 20.612 -18.691 -50.091 1.00 99.69 251 PRO E O 1
ATOM 10193 N N . VAL E 1 253 ? 19.859 -20.385 -48.816 1.00 107.03 252 VAL E N 1
ATOM 10194 C CA . VAL E 1 253 ? 21.073 -21.187 -48.924 1.00 114.89 252 VAL E CA 1
ATOM 10195 C C . VAL E 1 253 ? 20.674 -22.668 -48.975 1.00 127.65 252 VAL E C 1
ATOM 10196 O O . VAL E 1 253 ? 20.033 -23.176 -48.044 1.00 128.56 252 VAL E O 1
ATOM 10200 N N . SER E 1 254 ? 21.039 -23.347 -50.065 1.00 142.04 253 SER E N 1
ATOM 10201 C CA . SER E 1 254 ? 20.674 -24.755 -50.280 1.00 154.42 253 SER E CA 1
ATOM 10202 C C . SER E 1 254 ? 21.293 -25.690 -49.236 1.00 164.87 253 SER E C 1
ATOM 10203 O O . SER E 1 254 ? 22.461 -26.076 -49.355 1.00 171.74 253 SER E O 1
ATOM 10206 N N . LYS E 1 255 ? 20.503 -26.045 -48.219 1.00 170.07 254 LYS E N 1
ATOM 10207 C CA . LYS E 1 255 ? 20.946 -26.951 -47.152 1.00 175.55 254 LYS E CA 1
ATOM 10208 C C . LYS E 1 255 ? 21.074 -28.387 -47.658 1.00 182.16 254 LYS E C 1
ATOM 10209 O O . LYS E 1 255 ? 22.049 -29.078 -47.365 1.00 187.42 254 LYS E O 1
ATOM 10211 N N . SER F 1 1 ? 34.571 12.105 5.120 1.00 103.43 0 SER F N 1
ATOM 10212 C CA . SER F 1 1 ? 34.741 11.466 3.780 1.00 100.40 0 SER F CA 1
ATOM 10213 C C . SER F 1 1 ? 36.005 11.964 3.065 1.00 100.26 0 SER F C 1
ATOM 10214 O O . SER F 1 1 ? 36.737 12.807 3.602 1.00 102.77 0 SER F O 1
ATOM 10217 N N . VAL F 1 2 ? 36.252 11.433 1.862 1.00 97.16 1 VAL F N 1
ATOM 10218 C CA . VAL F 1 2 ? 37.396 11.834 1.033 1.00 95.37 1 VAL F CA 1
ATOM 10219 C C . VAL F 1 2 ? 36.921 12.619 -0.187 1.00 97.49 1 VAL F C 1
ATOM 10220 O O . VAL F 1 2 ? 35.998 12.191 -0.884 1.00 96.05 1 VAL F O 1
ATOM 10224 N N . ASP F 1 3 ? 37.560 13.765 -0.423 1.00 101.36 2 ASP F N 1
ATOM 10225 C CA . ASP F 1 3 ? 37.285 14.634 -1.571 1.00 104.32 2 ASP F CA 1
ATOM 10226 C C . ASP F 1 3 ? 37.374 13.886 -2.913 1.00 101.39 2 ASP F C 1
ATOM 10227 O O . ASP F 1 3 ? 38.183 12.971 -3.071 1.00 100.10 2 ASP F O 1
ATOM 10232 N N . ARG F 1 4 ? 36.539 14.283 -3.871 1.00 100.45 3 ARG F N 1
ATOM 10233 C CA . ARG F 1 4 ? 36.520 13.662 -5.193 1.00 98.11 3 ARG F CA 1
ATOM 10234 C C . ARG F 1 4 ? 37.843 13.899 -5.888 1.00 96.23 3 ARG F C 1
ATOM 10235 O O . ARG F 1 4 ? 38.542 12.962 -6.256 1.00 92.34 3 ARG F O 1
ATOM 10243 N N . GLU F 1 5 ? 38.157 15.174 -6.059 1.00 98.48 4 GLU F N 1
ATOM 10244 C CA . GLU F 1 5 ? 39.422 15.631 -6.601 1.00 100.52 4 GLU F CA 1
ATOM 10245 C C . GLU F 1 5 ? 40.589 14.807 -6.052 1.00 96.11 4 GLU F C 1
ATOM 10246 O O . GLU F 1 5 ? 41.365 14.237 -6.818 1.00 94.00 4 GLU F O 1
ATOM 10252 N N . GLU F 1 6 ? 40.685 14.736 -4.726 1.00 93.93 5 GLU F N 1
ATOM 10253 C CA . GLU F 1 6 ? 41.809 14.096 -4.044 1.00 91.25 5 GLU F CA 1
ATOM 10254 C C . GLU F 1 6 ? 41.783 12.583 -4.226 1.00 85.22 5 GLU F C 1
ATOM 10255 O O . GLU F 1 6 ? 42.812 11.945 -4.411 1.00 83.73 5 GLU F O 1
ATOM 10261 N N . MET F 1 7 ? 40.591 12.021 -4.187 1.00 80.64 6 MET F N 1
ATOM 10262 C CA . MET F 1 7 ? 40.405 10.595 -4.310 1.00 75.92 6 MET F CA 1
ATOM 10263 C C . MET F 1 7 ? 41.015 10.025 -5.595 1.00 72.46 6 MET F C 1
ATOM 10264 O O . MET F 1 7 ? 41.513 8.888 -5.621 1.00 69.98 6 MET F O 1
ATOM 10269 N N . ILE F 1 8 ? 40.953 10.818 -6.660 1.00 71.34 7 ILE F N 1
ATOM 10270 C CA . ILE F 1 8 ? 41.527 10.446 -7.948 1.00 69.08 7 ILE F CA 1
ATOM 10271 C C . ILE F 1 8 ? 43.047 10.346 -7.842 1.00 70.83 7 ILE F C 1
ATOM 10272 O O . ILE F 1 8 ? 43.644 9.368 -8.312 1.00 69.97 7 ILE F O 1
ATOM 10277 N N . GLU F 1 9 ? 43.655 11.352 -7.206 1.00 73.79 8 GLU F N 1
ATOM 10278 C CA . GLU F 1 9 ? 45.105 11.427 -7.051 1.00 75.69 8 GLU F CA 1
ATOM 10279 C C . GLU F 1 9 ? 45.643 10.204 -6.352 1.00 71.44 8 GLU F C 1
ATOM 10280 O O . GLU F 1 9 ? 46.643 9.647 -6.783 1.00 70.83 8 GLU F O 1
ATOM 10286 N N . ARG F 1 10 ? 44.957 9.775 -5.300 1.00 67.85 9 ARG F N 1
ATOM 10287 C CA . ARG F 1 10 ? 45.347 8.581 -4.544 1.00 64.21 9 ARG F CA 1
ATOM 10288 C C . ARG F 1 10 ? 45.139 7.293 -5.332 1.00 60.76 9 ARG F C 1
ATOM 10289 O O . ARG F 1 10 ? 45.846 6.304 -5.116 1.00 60.20 9 ARG F O 1
ATOM 10297 N N . PHE F 1 11 ? 44.167 7.298 -6.239 1.00 58.00 10 PHE F N 1
ATOM 10298 C CA . PHE F 1 11 ? 43.935 6.138 -7.078 1.00 54.78 10 PHE F CA 1
ATOM 10299 C C . PHE F 1 11 ? 44.969 6.011 -8.173 1.00 53.96 10 PHE F C 1
ATOM 10300 O O . PHE F 1 11 ? 45.375 4.898 -8.509 1.00 53.46 10 PHE F O 1
ATOM 10308 N N . ALA F 1 12 ? 45.386 7.153 -8.725 1.00 53.57 11 ALA F N 1
ATOM 10309 C CA . ALA F 1 12 ? 46.403 7.193 -9.775 1.00 53.32 11 ALA F CA 1
ATOM 10310 C C . ALA F 1 12 ? 47.662 6.614 -9.187 1.00 54.12 11 ALA F C 1
ATOM 10311 O O . ALA F 1 12 ? 48.244 5.642 -9.710 1.00 53.99 11 ALA F O 1
ATOM 10313 N N . ASN F 1 13 ? 48.037 7.197 -8.053 1.00 56.23 12 ASN F N 1
ATOM 10314 C CA . ASN F 1 13 ? 49.203 6.784 -7.300 1.00 57.31 12 ASN F CA 1
ATOM 10315 C C . ASN F 1 13 ? 49.136 5.326 -6.874 1.00 55.73 12 ASN F C 1
ATOM 10316 O O . ASN F 1 13 ? 50.162 4.663 -6.814 1.00 56.48 12 ASN F O 1
ATOM 10321 N N . PHE F 1 14 ? 47.938 4.819 -6.594 1.00 53.71 13 PHE F N 1
ATOM 10322 C CA . PHE F 1 14 ? 47.831 3.415 -6.251 1.00 51.97 13 PHE F CA 1
ATOM 10323 C C . PHE F 1 14 ? 48.151 2.545 -7.452 1.00 51.98 13 PHE F C 1
ATOM 10324 O O . PHE F 1 14 ? 48.903 1.588 -7.322 1.00 52.25 13 PHE F O 1
ATOM 10332 N N . LEU F 1 15 ? 47.574 2.884 -8.606 1.00 52.07 14 LEU F N 1
ATOM 10333 C CA . LEU F 1 15 ? 47.734 2.094 -9.830 1.00 51.64 14 LEU F CA 1
ATOM 10334 C C . LEU F 1 15 ? 49.186 1.976 -10.271 1.00 53.22 14 LEU F C 1
ATOM 10335 O O . LEU F 1 15 ? 49.650 0.879 -10.659 1.00 54.67 14 LEU F O 1
ATOM 10340 N N . ARG F 1 16 ? 49.905 3.096 -10.197 1.00 53.26 15 ARG F N 1
ATOM 10341 C CA . ARG F 1 16 ? 51.221 3.128 -10.771 1.00 53.12 15 ARG F CA 1
ATOM 10342 C C . ARG F 1 16 ? 52.297 2.704 -9.771 1.00 53.73 15 ARG F C 1
ATOM 10343 O O . ARG F 1 16 ? 53.360 2.226 -10.182 1.00 54.55 15 ARG F O 1
ATOM 10351 N N . GLU F 1 17 ? 52.013 2.808 -8.471 1.00 53.54 16 GLU F N 1
ATOM 10352 C CA . GLU F 1 17 ? 53.037 2.508 -7.450 1.00 54.55 16 GLU F CA 1
ATOM 10353 C C . GLU F 1 17 ? 52.892 1.193 -6.681 1.00 54.13 16 GLU F C 1
ATOM 10354 O O . GLU F 1 17 ? 53.885 0.707 -6.142 1.00 54.61 16 GLU F O 1
ATOM 10360 N N . TYR F 1 18 ? 51.689 0.616 -6.615 1.00 53.63 17 TYR F N 1
ATOM 10361 C CA . TYR F 1 18 ? 51.502 -0.658 -5.896 1.00 54.61 17 TYR F CA 1
ATOM 10362 C C . TYR F 1 18 ? 52.262 -1.782 -6.553 1.00 56.94 17 TYR F C 1
ATOM 10363 O O . TYR F 1 18 ? 52.109 -1.996 -7.739 1.00 57.77 17 TYR F O 1
ATOM 10372 N N . THR F 1 19 ? 53.039 -2.525 -5.775 1.00 60.01 18 THR F N 1
ATOM 10373 C CA . THR F 1 19 ? 53.839 -3.629 -6.284 1.00 63.08 18 THR F CA 1
ATOM 10374 C C . THR F 1 19 ? 53.496 -4.895 -5.519 1.00 63.18 18 THR F C 1
ATOM 10375 O O . THR F 1 19 ? 53.171 -4.817 -4.340 1.00 63.28 18 THR F O 1
ATOM 10379 N N . ASP F 1 20 ? 53.604 -6.057 -6.156 1.00 64.17 19 ASP F N 1
ATOM 10380 C CA . ASP F 1 20 ? 53.446 -7.320 -5.425 1.00 66.95 19 ASP F CA 1
ATOM 10381 C C . ASP F 1 20 ? 54.754 -7.763 -4.741 1.00 71.98 19 ASP F C 1
ATOM 10382 O O . ASP F 1 20 ? 55.630 -6.928 -4.478 1.00 70.45 19 ASP F O 1
ATOM 10387 N N . GLU F 1 21 ? 54.869 -9.065 -4.450 1.00 79.75 20 GLU F N 1
ATOM 10388 C CA . GLU F 1 21 ? 55.960 -9.620 -3.632 1.00 88.70 20 GLU F CA 1
ATOM 10389 C C . GLU F 1 21 ? 57.297 -9.419 -4.291 1.00 87.98 20 GLU F C 1
ATOM 10390 O O . GLU F 1 21 ? 58.303 -9.307 -3.600 1.00 89.88 20 GLU F O 1
ATOM 10396 N N . ASP F 1 22 ? 57.300 -9.380 -5.624 1.00 85.41 21 ASP F N 1
ATOM 10397 C CA . ASP F 1 22 ? 58.536 -9.266 -6.412 1.00 84.03 21 ASP F CA 1
ATOM 10398 C C . ASP F 1 22 ? 58.820 -7.876 -6.956 1.00 81.34 21 ASP F C 1
ATOM 10399 O O . ASP F 1 22 ? 59.838 -7.663 -7.593 1.00 82.00 21 ASP F O 1
ATOM 10404 N N . GLY F 1 23 ? 57.913 -6.941 -6.724 1.00 77.98 22 GLY F N 1
ATOM 10405 C CA . GLY F 1 23 ? 58.116 -5.570 -7.161 1.00 75.48 22 GLY F CA 1
ATOM 10406 C C . GLY F 1 23 ? 57.513 -5.189 -8.504 1.00 73.57 22 GLY F C 1
ATOM 10407 O O . GLY F 1 23 ? 57.737 -4.069 -8.955 1.00 72.78 22 GLY F O 1
ATOM 10408 N N . ASN F 1 24 ? 56.764 -6.092 -9.151 1.00 72.92 23 ASN F N 1
ATOM 10409 C CA . ASN F 1 24 ? 56.115 -5.774 -10.436 1.00 72.24 23 ASN F CA 1
ATOM 10410 C C . ASN F 1 24 ? 54.928 -4.904 -10.148 1.00 68.00 23 ASN F C 1
ATOM 10411 O O . ASN F 1 24 ? 54.091 -5.278 -9.335 1.00 67.26 23 ASN F O 1
ATOM 10416 N N . PRO F 1 25 ? 54.846 -3.730 -10.787 1.00 65.06 24 PRO F N 1
ATOM 10417 C CA . PRO F 1 25 ? 53.666 -2.932 -10.552 1.00 62.59 24 PRO F CA 1
ATOM 10418 C C . PRO F 1 25 ? 52.542 -3.610 -11.302 1.00 61.18 24 PRO F C 1
ATOM 10419 O O . PRO F 1 25 ? 52.556 -3.631 -12.532 1.00 62.95 24 PRO F O 1
ATOM 10423 N N . VAL F 1 26 ? 51.602 -4.205 -10.582 1.00 58.42 25 VAL F N 1
ATOM 10424 C CA . VAL F 1 26 ? 50.632 -5.054 -11.245 1.00 56.11 25 VAL F CA 1
ATOM 10425 C C . VAL F 1 26 ? 49.638 -4.221 -12.040 1.00 55.13 25 VAL F C 1
ATOM 10426 O O . VAL F 1 26 ? 49.184 -4.644 -13.098 1.00 54.56 25 VAL F O 1
ATOM 10430 N N . TYR F 1 27 ? 49.312 -3.030 -11.555 1.00 54.85 26 TYR F N 1
ATOM 10431 C CA . TYR F 1 27 ? 48.289 -2.247 -12.237 1.00 55.20 26 TYR F CA 1
ATOM 10432 C C . TYR F 1 27 ? 48.776 -1.617 -13.552 1.00 55.25 26 TYR F C 1
ATOM 10433 O O . TYR F 1 27 ? 48.027 -1.591 -14.552 1.00 55.47 26 TYR F O 1
ATOM 10442 N N . ARG F 1 28 ? 50.044 -1.194 -13.566 1.00 55.08 27 ARG F N 1
ATOM 10443 C CA . ARG F 1 28 ? 50.751 -0.866 -14.797 1.00 54.70 27 ARG F CA 1
ATOM 10444 C C . ARG F 1 28 ? 50.546 -1.992 -15.828 1.00 55.42 27 ARG F C 1
ATOM 10445 O O . ARG F 1 28 ? 50.132 -1.747 -16.960 1.00 56.53 27 ARG F O 1
ATOM 10453 N N . GLY F 1 29 ? 50.817 -3.229 -15.422 1.00 55.11 28 GLY F N 1
ATOM 10454 C CA . GLY F 1 29 ? 50.604 -4.389 -16.286 1.00 54.64 28 GLY F CA 1
ATOM 10455 C C . GLY F 1 29 ? 49.174 -4.515 -16.803 1.00 53.45 28 GLY F C 1
ATOM 10456 O O . GLY F 1 29 ? 48.949 -4.755 -17.994 1.00 54.02 28 GLY F O 1
ATOM 10457 N N . LYS F 1 30 ? 48.213 -4.349 -15.897 1.00 51.81 29 LYS F N 1
ATOM 10458 C CA . LYS F 1 30 ? 46.794 -4.431 -16.217 1.00 50.96 29 LYS F CA 1
ATOM 10459 C C . LYS F 1 30 ? 46.393 -3.289 -17.134 1.00 51.09 29 LYS F C 1
ATOM 10460 O O . LYS F 1 30 ? 45.685 -3.512 -18.122 1.00 52.03 29 LYS F O 1
ATOM 10466 N N . ILE F 1 31 ? 46.850 -2.077 -16.819 1.00 50.38 30 ILE F N 1
ATOM 10467 C CA . ILE F 1 31 ? 46.553 -0.928 -17.661 1.00 50.73 30 ILE F CA 1
ATOM 10468 C C . ILE F 1 31 ? 47.147 -1.131 -19.045 1.00 54.62 30 ILE F C 1
ATOM 10469 O O . ILE F 1 31 ? 46.567 -0.712 -20.046 1.00 55.73 30 ILE F O 1
ATOM 10474 N N . THR F 1 32 ? 48.299 -1.798 -19.089 1.00 58.04 31 THR F N 1
ATOM 10475 C CA . THR F 1 32 ? 48.925 -2.235 -20.347 1.00 61.53 31 THR F CA 1
ATOM 10476 C C . THR F 1 32 ? 48.023 -3.177 -21.168 1.00 64.35 31 THR F C 1
ATOM 10477 O O . THR F 1 32 ? 47.944 -3.041 -22.382 1.00 66.17 31 THR F O 1
ATOM 10481 N N . ASP F 1 33 ? 47.328 -4.095 -20.497 1.00 65.75 32 ASP F N 1
ATOM 10482 C CA . ASP F 1 33 ? 46.462 -5.067 -21.167 1.00 68.54 32 ASP F CA 1
ATOM 10483 C C . ASP F 1 33 ? 45.230 -4.445 -21.833 1.00 66.53 32 ASP F C 1
ATOM 10484 O O . ASP F 1 33 ? 44.475 -5.135 -22.531 1.00 67.14 32 ASP F O 1
ATOM 10489 N N . LEU F 1 34 ? 45.041 -3.146 -21.628 1.00 63.30 33 LEU F N 1
ATOM 10490 C CA . LEU F 1 34 ? 43.988 -2.414 -22.310 1.00 62.10 33 LEU F CA 1
ATOM 10491 C C . LEU F 1 34 ? 44.389 -2.028 -23.725 1.00 63.19 33 LEU F C 1
ATOM 10492 O O . LEU F 1 34 ? 43.562 -1.535 -24.494 1.00 63.46 33 LEU F O 1
ATOM 10497 N N . LEU F 1 35 ? 45.655 -2.250 -24.065 1.00 63.98 34 LEU F N 1
ATOM 10498 C CA . LEU F 1 35 ? 46.227 -1.720 -25.299 1.00 65.85 34 LEU F CA 1
ATOM 10499 C C . LEU F 1 35 ? 46.623 -2.776 -26.326 1.00 68.86 34 LEU F C 1
ATOM 10500 O O . LEU F 1 35 ? 47.024 -2.429 -27.436 1.00 70.23 34 LEU F O 1
ATOM 10505 N N . THR F 1 36 ? 46.481 -4.051 -25.968 1.00 70.78 35 THR F N 1
ATOM 10506 C CA . THR F 1 36 ? 46.840 -5.146 -26.859 1.00 75.33 35 THR F CA 1
ATOM 10507 C C . THR F 1 36 ? 45.872 -5.280 -28.055 1.00 79.05 35 THR F C 1
ATOM 10508 O O . THR F 1 36 ? 45.046 -4.394 -28.290 1.00 77.86 35 THR F O 1
ATOM 10512 N N . ILE F 1 37 ? 45.998 -6.375 -28.814 1.00 84.91 36 ILE F N 1
ATOM 10513 C CA . ILE F 1 37 ? 45.174 -6.624 -30.020 1.00 90.46 36 ILE F CA 1
ATOM 10514 C C . ILE F 1 37 ? 43.692 -6.788 -29.712 1.00 92.27 36 ILE F C 1
ATOM 10515 O O . ILE F 1 37 ? 42.844 -6.099 -30.278 1.00 94.73 36 ILE F O 1
ATOM 10520 N N . THR F 1 38 ? 43.400 -7.731 -28.826 1.00 92.21 37 THR F N 1
ATOM 10521 C CA . THR F 1 38 ? 42.052 -7.994 -28.384 1.00 91.67 37 THR F CA 1
ATOM 10522 C C . THR F 1 38 ? 42.036 -7.511 -26.945 1.00 85.24 37 THR F C 1
ATOM 10523 O O . THR F 1 38 ? 42.232 -8.301 -26.017 1.00 84.70 37 THR F O 1
ATOM 10527 N N . PRO F 1 39 ? 41.829 -6.193 -26.757 1.00 80.37 38 PRO F N 1
ATOM 10528 C CA . PRO F 1 39 ? 42.042 -5.597 -25.451 1.00 76.16 38 PRO F CA 1
ATOM 10529 C C . PRO F 1 39 ? 40.921 -5.928 -24.473 1.00 74.82 38 PRO F C 1
ATOM 10530 O O . PRO F 1 39 ? 39.955 -6.609 -24.825 1.00 76.90 38 PRO F O 1
ATOM 10534 N N . LYS F 1 40 ? 41.079 -5.455 -23.248 1.00 71.80 39 LYS F N 1
ATOM 10535 C CA . LYS F 1 40 ? 40.047 -5.522 -22.242 1.00 69.72 39 LYS F CA 1
ATOM 10536 C C . LYS F 1 40 ? 39.434 -4.131 -22.081 1.00 68.32 39 LYS F C 1
ATOM 10537 O O . LYS F 1 40 ? 40.098 -3.124 -22.350 1.00 67.72 39 LYS F O 1
ATOM 10543 N N . ARG F 1 41 ? 38.173 -4.065 -21.654 1.00 67.59 40 ARG F N 1
ATOM 10544 C CA . ARG F 1 41 ? 37.561 -2.761 -21.403 1.00 66.25 40 ARG F CA 1
ATOM 10545 C C . ARG F 1 41 ? 37.490 -2.399 -19.920 1.00 63.30 40 ARG F C 1
ATOM 10546 O O . ARG F 1 41 ? 36.885 -1.400 -19.540 1.00 62.68 40 ARG F O 1
ATOM 10554 N N . SER F 1 42 ? 38.125 -3.208 -19.084 1.00 61.14 41 SER F N 1
ATOM 10555 C CA . SER F 1 42 ? 38.150 -2.927 -17.659 1.00 58.31 41 SER F CA 1
ATOM 10556 C C . SER F 1 42 ? 39.386 -3.456 -16.925 1.00 55.15 41 SER F C 1
ATOM 10557 O O . SER F 1 42 ? 40.081 -4.350 -17.398 1.00 56.12 41 SER F O 1
ATOM 10560 N N . VAL F 1 43 ? 39.629 -2.869 -15.756 1.00 50.75 42 VAL F N 1
ATOM 10561 C CA . VAL F 1 43 ? 40.741 -3.201 -14.862 1.00 45.95 42 VAL F CA 1
ATOM 10562 C C . VAL F 1 43 ? 40.128 -3.814 -13.603 1.00 45.94 42 VAL F C 1
ATOM 10563 O O . VAL F 1 43 ? 39.409 -3.125 -12.865 1.00 46.03 42 VAL F O 1
ATOM 10567 N N . ALA F 1 44 ? 40.375 -5.101 -13.362 1.00 45.40 43 ALA F N 1
ATOM 10568 C CA . ALA F 1 44 ? 39.928 -5.713 -12.104 1.00 44.17 43 ALA F CA 1
ATOM 10569 C C . ALA F 1 44 ? 40.859 -5.243 -10.972 1.00 42.99 43 ALA F C 1
ATOM 10570 O O . ALA F 1 44 ? 42.076 -5.396 -11.068 1.00 44.29 43 ALA F O 1
ATOM 10572 N N . ILE F 1 45 ? 40.317 -4.661 -9.912 1.00 40.92 44 ILE F N 1
ATOM 10573 C CA . ILE F 1 45 ? 41.185 -4.230 -8.823 1.00 39.25 44 ILE F CA 1
ATOM 10574 C C . ILE F 1 45 ? 40.918 -5.076 -7.590 1.00 40.58 44 ILE F C 1
ATOM 10575 O O . ILE F 1 45 ? 39.785 -5.138 -7.113 1.00 40.24 44 ILE F O 1
ATOM 10580 N N . ASP F 1 46 ? 41.962 -5.715 -7.072 1.00 42.45 45 ASP F N 1
ATOM 10581 C CA . ASP F 1 46 ? 41.839 -6.500 -5.857 1.00 45.14 45 ASP F CA 1
ATOM 10582 C C . ASP F 1 46 ? 41.802 -5.602 -4.618 1.00 45.58 45 ASP F C 1
ATOM 10583 O O . ASP F 1 46 ? 42.792 -4.957 -4.271 1.00 44.80 45 ASP F O 1
ATOM 10588 N N . TRP F 1 47 ? 40.657 -5.611 -3.942 1.00 47.47 46 TRP F N 1
ATOM 10589 C CA . TRP F 1 47 ? 40.437 -4.790 -2.776 1.00 49.96 46 TRP F CA 1
ATOM 10590 C C . TRP F 1 47 ? 41.593 -4.876 -1.773 1.00 51.99 46 TRP F C 1
ATOM 10591 O O . TRP F 1 47 ? 42.087 -3.845 -1.312 1.00 51.91 46 TRP F O 1
ATOM 10602 N N . MET F 1 48 ? 42.041 -6.099 -1.467 1.00 55.02 47 MET F N 1
ATOM 10603 C CA . MET F 1 48 ? 43.146 -6.334 -0.530 1.00 57.96 47 MET F CA 1
ATOM 10604 C C . MET F 1 48 ? 44.413 -5.574 -0.930 1.00 56.27 47 MET F C 1
ATOM 10605 O O . MET F 1 48 ? 45.074 -4.988 -0.065 1.00 56.59 47 MET F O 1
ATOM 10610 N N . HIS F 1 49 ? 44.744 -5.563 -2.226 1.00 53.92 48 HIS F N 1
ATOM 10611 C CA . HIS F 1 49 ? 45.893 -4.786 -2.685 1.00 52.43 48 HIS F CA 1
ATOM 10612 C C . HIS F 1 49 ? 45.673 -3.358 -2.235 1.00 50.89 48 HIS F C 1
ATOM 10613 O O . HIS F 1 49 ? 46.515 -2.793 -1.553 1.00 51.69 48 HIS F O 1
ATOM 10620 N N . LEU F 1 50 ? 44.507 -2.808 -2.574 1.00 48.54 49 LEU F N 1
ATOM 10621 C CA . LEU F 1 50 ? 44.173 -1.433 -2.260 1.00 46.82 49 LEU F CA 1
ATOM 10622 C C . LEU F 1 50 ? 44.209 -1.175 -0.775 1.00 48.96 49 LEU F C 1
ATOM 10623 O O . LEU F 1 50 ? 44.710 -0.142 -0.342 1.00 49.77 49 LEU F O 1
ATOM 10628 N N . ASN F 1 51 ? 43.681 -2.112 0.004 1.00 50.69 50 ASN F N 1
ATOM 10629 C CA . ASN F 1 51 ? 43.592 -1.924 1.438 1.00 53.04 50 ASN F CA 1
ATOM 10630 C C . ASN F 1 51 ? 44.966 -1.848 2.026 1.00 53.07 50 ASN F C 1
ATOM 10631 O O . ASN F 1 51 ? 45.218 -1.025 2.902 1.00 54.75 50 ASN F O 1
ATOM 10636 N N . SER F 1 52 ? 45.859 -2.701 1.531 1.00 51.24 51 SER F N 1
ATOM 10637 C CA . SER F 1 52 ? 47.239 -2.707 2.014 1.00 50.58 51 SER F CA 1
ATOM 10638 C C . SER F 1 52 ? 48.005 -1.440 1.598 1.00 50.64 51 SER F C 1
ATOM 10639 O O . SER F 1 52 ? 48.973 -1.050 2.250 1.00 51.67 51 SER F O 1
ATOM 10642 N N . PHE F 1 53 ? 47.581 -0.802 0.518 1.00 49.94 52 PHE F N 1
ATOM 10643 C CA . PHE F 1 53 ? 48.297 0.359 0.032 1.00 51.67 52 PHE F CA 1
ATOM 10644 C C . PHE F 1 53 ? 47.732 1.650 0.605 1.00 52.82 52 PHE F C 1
ATOM 10645 O O . PHE F 1 53 ? 48.469 2.579 0.876 1.00 53.57 52 PHE F O 1
ATOM 10653 N N . ASP F 1 54 ? 46.419 1.706 0.759 1.00 53.84 53 ASP F N 1
ATOM 10654 C CA . ASP F 1 54 ? 45.735 2.897 1.220 1.00 55.87 53 ASP F CA 1
ATOM 10655 C C . ASP F 1 54 ? 44.396 2.425 1.772 1.00 57.25 53 ASP F C 1
ATOM 10656 O O . ASP F 1 54 ? 43.413 2.380 1.049 1.00 57.60 53 ASP F O 1
ATOM 10661 N N . SER F 1 55 ? 44.349 2.066 3.048 1.00 59.32 54 SER F N 1
ATOM 10662 C CA . SER F 1 55 ? 43.145 1.460 3.564 1.00 59.95 54 SER F CA 1
ATOM 10663 C C . SER F 1 55 ? 42.039 2.465 3.771 1.00 61.65 54 SER F C 1
ATOM 10664 O O . SER F 1 55 ? 40.870 2.099 3.710 1.00 61.20 54 SER F O 1
ATOM 10667 N N . GLU F 1 56 ? 42.389 3.726 4.008 1.00 64.79 55 GLU F N 1
ATOM 10668 C CA . GLU F 1 56 ? 41.364 4.755 4.153 1.00 67.42 55 GLU F CA 1
ATOM 10669 C C . GLU F 1 56 ? 40.514 4.824 2.893 1.00 65.98 55 GLU F C 1
ATOM 10670 O O . GLU F 1 56 ? 39.282 4.881 2.960 1.00 66.09 55 GLU F O 1
ATOM 10676 N N . LEU F 1 57 ? 41.185 4.815 1.745 1.00 65.03 56 LEU F N 1
ATOM 10677 C CA . LEU F 1 57 ? 40.521 4.834 0.457 1.00 63.34 56 LEU F CA 1
ATOM 10678 C C . LEU F 1 57 ? 39.775 3.542 0.194 1.00 63.02 56 LEU F C 1
ATOM 10679 O O . LEU F 1 57 ? 38.692 3.561 -0.385 1.00 62.90 56 LEU F O 1
ATOM 10684 N N . ALA F 1 58 ? 40.354 2.421 0.618 1.00 63.73 57 ALA F N 1
ATOM 10685 C CA . ALA F 1 58 ? 39.737 1.107 0.427 1.00 64.40 57 ALA F CA 1
ATOM 10686 C C . ALA F 1 58 ? 38.364 1.021 1.106 1.00 66.53 57 ALA F C 1
ATOM 10687 O O . ALA F 1 58 ? 37.411 0.434 0.564 1.00 65.74 57 ALA F O 1
ATOM 10689 N N . HIS F 1 59 ? 38.270 1.614 2.295 1.00 70.37 58 HIS F N 1
ATOM 10690 C CA . HIS F 1 59 ? 37.010 1.654 3.010 1.00 73.06 58 HIS F CA 1
ATOM 10691 C C . HIS F 1 59 ? 36.024 2.617 2.358 1.00 71.71 58 HIS F C 1
ATOM 10692 O O . HIS F 1 59 ? 34.827 2.354 2.363 1.00 73.02 58 HIS F O 1
ATOM 10699 N N . GLU F 1 60 ? 36.527 3.690 1.750 1.00 68.95 59 GLU F N 1
ATOM 10700 C CA . GLU F 1 60 ? 35.661 4.649 1.073 1.00 66.26 59 GLU F CA 1
ATOM 10701 C C . GLU F 1 60 ? 35.030 4.128 -0.214 1.00 61.90 59 GLU F C 1
ATOM 10702 O O . GLU F 1 60 ? 34.069 4.721 -0.707 1.00 61.21 59 GLU F O 1
ATOM 10708 N N . VAL F 1 61 ? 35.528 3.032 -0.772 1.00 57.62 60 VAL F N 1
ATOM 10709 C CA . VAL F 1 61 ? 34.814 2.494 -1.925 1.00 54.46 60 VAL F CA 1
ATOM 10710 C C . VAL F 1 61 ? 33.673 1.605 -1.486 1.00 52.76 60 VAL F C 1
ATOM 10711 O O . VAL F 1 61 ? 32.708 1.437 -2.223 1.00 53.19 60 VAL F O 1
ATOM 10715 N N . ILE F 1 62 ? 33.774 1.026 -0.299 1.00 50.85 61 ILE F N 1
ATOM 10716 C CA . ILE F 1 62 ? 32.671 0.198 0.179 1.00 49.48 61 ILE F CA 1
ATOM 10717 C C . ILE F 1 62 ? 31.568 1.086 0.747 1.00 52.54 61 ILE F C 1
ATOM 10718 O O . ILE F 1 62 ? 30.392 0.760 0.659 1.00 52.36 61 ILE F O 1
ATOM 10723 N N . GLU F 1 63 ? 31.953 2.236 1.283 1.00 56.39 62 GLU F N 1
ATOM 10724 C CA . GLU F 1 63 ? 30.985 3.181 1.837 1.00 60.92 62 GLU F CA 1
ATOM 10725 C C . GLU F 1 63 ? 30.383 4.112 0.796 1.00 61.00 62 GLU F C 1
ATOM 10726 O O . GLU F 1 63 ? 29.197 4.433 0.875 1.00 61.97 62 GLU F O 1
ATOM 10732 N N . ASN F 1 64 ? 31.194 4.525 -0.177 1.00 60.74 63 ASN F N 1
ATOM 10733 C CA . ASN F 1 64 ? 30.716 5.343 -1.298 1.00 61.59 63 ASN F CA 1
ATOM 10734 C C . ASN F 1 64 ? 31.039 4.809 -2.701 1.00 59.87 63 ASN F C 1
ATOM 10735 O O . ASN F 1 64 ? 31.619 5.532 -3.509 1.00 59.47 63 ASN F O 1
ATOM 10740 N N . PRO F 1 65 ? 30.619 3.566 -3.019 1.00 58.89 64 PRO F N 1
ATOM 10741 C CA . PRO F 1 65 ? 31.069 2.955 -4.249 1.00 57.97 64 PRO F CA 1
ATOM 10742 C C . PRO F 1 65 ? 30.853 3.822 -5.487 1.00 58.56 64 PRO F C 1
ATOM 10743 O O . PRO F 1 65 ? 31.584 3.690 -6.465 1.00 57.85 64 PRO F O 1
ATOM 10747 N N . GLU F 1 66 ? 29.873 4.713 -5.448 1.00 60.10 65 GLU F N 1
ATOM 10748 C CA . GLU F 1 66 ? 29.586 5.515 -6.619 1.00 61.52 65 GLU F CA 1
ATOM 10749 C C . GLU F 1 66 ? 30.748 6.451 -6.925 1.00 61.16 65 GLU F C 1
ATOM 10750 O O . GLU F 1 66 ? 31.329 6.369 -8.012 1.00 60.54 65 GLU F O 1
ATOM 10756 N N . GLU F 1 67 ? 31.110 7.315 -5.979 1.00 61.76 66 GLU F N 1
ATOM 10757 C CA . GLU F 1 67 ? 32.177 8.283 -6.241 1.00 63.09 66 GLU F CA 1
ATOM 10758 C C . GLU F 1 67 ? 33.540 7.599 -6.279 1.00 59.77 66 GLU F C 1
ATOM 10759 O O . GLU F 1 67 ? 34.485 8.084 -6.909 1.00 59.45 66 GLU F O 1
ATOM 10765 N N . GLY F 1 68 ? 33.618 6.455 -5.618 1.00 56.89 67 GLY F N 1
ATOM 10766 C CA . GLY F 1 68 ? 34.838 5.667 -5.562 1.00 53.57 67 GLY F CA 1
ATOM 10767 C C . GLY F 1 68 ? 35.189 5.052 -6.888 1.00 51.24 67 GLY F C 1
ATOM 10768 O O . GLY F 1 68 ? 36.287 5.231 -7.383 1.00 51.56 67 GLY F O 1
ATOM 10769 N N . ILE F 1 69 ? 34.258 4.320 -7.474 1.00 49.36 68 ILE F N 1
ATOM 10770 C CA . ILE F 1 69 ? 34.508 3.697 -8.769 1.00 47.09 68 ILE F CA 1
ATOM 10771 C C . ILE F 1 69 ? 34.771 4.801 -9.795 1.00 48.18 68 ILE F C 1
ATOM 10772 O O . ILE F 1 69 ? 35.742 4.763 -10.541 1.00 47.63 68 ILE F O 1
ATOM 10777 N N . SER F 1 70 ? 33.924 5.813 -9.789 1.00 50.01 69 SER F N 1
ATOM 10778 C CA . SER F 1 70 ? 34.095 6.941 -10.695 1.00 52.14 69 SER F CA 1
ATOM 10779 C C . SER F 1 70 ? 35.469 7.597 -10.601 1.00 52.05 69 SER F C 1
ATOM 10780 O O . SER F 1 70 ? 36.040 7.964 -11.616 1.00 52.76 69 SER F O 1
ATOM 10783 N N . ALA F 1 71 ? 35.972 7.764 -9.382 1.00 51.80 70 ALA F N 1
ATOM 10784 C CA . ALA F 1 71 ? 37.321 8.286 -9.140 1.00 51.93 70 ALA F CA 1
ATOM 10785 C C . ALA F 1 71 ? 38.395 7.424 -9.768 1.00 51.39 70 ALA F C 1
ATOM 10786 O O . ALA F 1 71 ? 39.272 7.946 -10.465 1.00 51.28 70 ALA F O 1
ATOM 10788 N N . ALA F 1 72 ? 38.307 6.107 -9.513 1.00 51.42 71 ALA F N 1
ATOM 10789 C CA . ALA F 1 72 ? 39.254 5.102 -10.008 1.00 52.12 71 ALA F CA 1
ATOM 10790 C C . ALA F 1 72 ? 39.316 5.084 -11.528 1.00 54.33 71 ALA F C 1
ATOM 10791 O O . ALA F 1 72 ? 40.401 4.998 -12.123 1.00 54.21 71 ALA F O 1
ATOM 10793 N N . GLU F 1 73 ? 38.142 5.191 -12.145 1.00 57.79 72 GLU F N 1
ATOM 10794 C CA . GLU F 1 73 ? 38.031 5.207 -13.593 1.00 61.35 72 GLU F CA 1
ATOM 10795 C C . GLU F 1 73 ? 38.673 6.443 -14.205 1.00 63.18 72 GLU F C 1
ATOM 10796 O O . GLU F 1 73 ? 39.351 6.343 -15.235 1.00 64.09 72 GLU F O 1
ATOM 10802 N N . ASP F 1 74 ? 38.496 7.592 -13.556 1.00 64.75 73 ASP F N 1
ATOM 10803 C CA . ASP F 1 74 ? 39.165 8.814 -13.981 1.00 67.03 73 ASP F CA 1
ATOM 10804 C C . ASP F 1 74 ? 40.677 8.652 -13.874 1.00 64.90 73 ASP F C 1
ATOM 10805 O O . ASP F 1 74 ? 41.428 9.086 -14.757 1.00 65.06 73 ASP F O 1
ATOM 10810 N N . ALA F 1 75 ? 41.116 8.020 -12.792 1.00 62.19 74 ALA F N 1
ATOM 10811 C CA . ALA F 1 75 ? 42.533 7.794 -12.579 1.00 59.93 74 ALA F CA 1
ATOM 10812 C C . ALA F 1 75 ? 43.123 6.925 -13.685 1.00 57.05 74 ALA F C 1
ATOM 10813 O O . ALA F 1 75 ? 44.168 7.272 -14.230 1.00 57.87 74 ALA F O 1
ATOM 10815 N N . ILE F 1 76 ? 42.449 5.820 -14.025 1.00 52.13 75 ILE F N 1
ATOM 10816 C CA . ILE F 1 76 ? 42.874 4.992 -15.150 1.00 47.95 75 ILE F CA 1
ATOM 10817 C C . ILE F 1 76 ? 43.080 5.843 -16.401 1.00 51.04 75 ILE F C 1
ATOM 10818 O O . ILE F 1 76 ? 44.101 5.737 -17.090 1.00 50.98 75 ILE F O 1
ATOM 10823 N N . GLN F 1 77 ? 42.113 6.709 -16.665 1.00 53.94 76 GLN F N 1
ATOM 10824 C CA . GLN F 1 77 ? 42.214 7.633 -17.790 1.00 57.67 76 GLN F CA 1
ATOM 10825 C C . GLN F 1 77 ? 43.459 8.526 -17.694 1.00 58.37 76 GLN F C 1
ATOM 10826 O O . GLN F 1 77 ? 44.100 8.813 -18.703 1.00 59.68 76 GLN F O 1
ATOM 10832 N N . ILE F 1 78 ? 43.813 8.940 -16.483 1.00 58.16 77 ILE F N 1
ATOM 10833 C CA . ILE F 1 78 ? 44.997 9.786 -16.292 1.00 59.19 77 ILE F CA 1
ATOM 10834 C C . ILE F 1 78 ? 46.287 9.048 -16.604 1.00 58.78 77 ILE F C 1
ATOM 10835 O O . ILE F 1 78 ? 47.099 9.565 -17.381 1.00 59.87 77 ILE F O 1
ATOM 10840 N N . VAL F 1 79 ? 46.482 7.853 -16.036 1.00 57.40 78 VAL F N 1
ATOM 10841 C CA . VAL F 1 79 ? 47.731 7.150 -16.301 1.00 57.59 78 VAL F CA 1
ATOM 10842 C C . VAL F 1 79 ? 47.845 6.796 -17.773 1.00 58.24 78 VAL F C 1
ATOM 10843 O O . VAL F 1 79 ? 48.929 6.889 -18.329 1.00 59.45 78 VAL F O 1
ATOM 10847 N N . LEU F 1 80 ? 46.731 6.434 -18.411 1.00 58.07 79 LEU F N 1
ATOM 10848 C CA . LEU F 1 80 ? 46.739 6.185 -19.852 1.00 58.53 79 LEU F CA 1
ATOM 10849 C C . LEU F 1 80 ? 47.299 7.385 -20.601 1.00 61.65 79 LEU F C 1
ATOM 10850 O O . LEU F 1 80 ? 48.263 7.246 -21.348 1.00 62.92 79 LEU F O 1
ATOM 10855 N N . ARG F 1 81 ? 46.729 8.563 -20.366 1.00 64.10 80 ARG F N 1
ATOM 10856 C CA . ARG F 1 81 ? 47.190 9.772 -21.022 1.00 67.93 80 ARG F CA 1
ATOM 10857 C C . ARG F 1 81 ? 48.638 10.118 -20.655 1.00 69.13 80 ARG F C 1
ATOM 10858 O O . ARG F 1 81 ? 49.471 10.329 -21.541 1.00 69.56 80 ARG F O 1
ATOM 10866 N N . GLU F 1 82 ? 48.949 10.139 -19.364 1.00 70.37 81 GLU F N 1
ATOM 10867 C CA . GLU F 1 82 ? 50.262 10.619 -18.907 1.00 73.72 81 GLU F CA 1
ATOM 10868 C C . GLU F 1 82 ? 51.443 9.653 -19.115 1.00 74.08 81 GLU F C 1
ATOM 10869 O O . GLU F 1 82 ? 52.583 10.084 -19.371 1.00 75.23 81 GLU F O 1
ATOM 10875 N N . ASP F 1 83 ? 51.160 8.357 -19.010 1.00 73.80 82 ASP F N 1
ATOM 10876 C CA . ASP F 1 83 ? 52.196 7.338 -18.994 1.00 74.29 82 ASP F CA 1
ATOM 10877 C C . ASP F 1 83 ? 52.198 6.418 -20.190 1.00 72.34 82 ASP F C 1
ATOM 10878 O O . ASP F 1 83 ? 53.182 5.723 -20.415 1.00 73.70 82 ASP F O 1
ATOM 10883 N N . PHE F 1 84 ? 51.110 6.382 -20.947 1.00 68.65 83 PHE F N 1
ATOM 10884 C CA . PHE F 1 84 ? 51.068 5.520 -22.112 1.00 65.15 83 PHE F CA 1
ATOM 10885 C C . PHE F 1 84 ? 50.848 6.310 -23.389 1.00 66.61 83 PHE F C 1
ATOM 10886 O O . PHE F 1 84 ? 50.834 5.735 -24.477 1.00 67.72 83 PHE F O 1
ATOM 10894 N N . GLN F 1 85 ? 50.699 7.626 -23.246 1.00 66.73 84 GLN F N 1
ATOM 10895 C CA . GLN F 1 85 ? 50.363 8.527 -24.350 1.00 68.28 84 GLN F CA 1
ATOM 10896 C C . GLN F 1 85 ? 49.139 8.041 -25.127 1.00 69.89 84 GLN F C 1
ATOM 10897 O O . GLN F 1 85 ? 49.198 7.870 -26.344 1.00 70.33 84 GLN F O 1
ATOM 10903 N N . ARG F 1 86 ? 48.042 7.805 -24.414 1.00 71.75 85 ARG F N 1
ATOM 10904 C CA . ARG F 1 86 ? 46.804 7.324 -25.009 1.00 75.52 85 ARG F CA 1
ATOM 10905 C C . ARG F 1 86 ? 45.638 8.131 -24.483 1.00 79.07 85 ARG F C 1
ATOM 10906 O O . ARG F 1 86 ? 45.354 8.101 -23.293 1.00 78.49 85 ARG F O 1
ATOM 10914 N N . GLU F 1 87 ? 44.951 8.856 -25.355 1.00 85.22 86 GLU F N 1
ATOM 10915 C CA . GLU F 1 87 ? 43.832 9.688 -24.903 1.00 90.16 86 GLU F CA 1
ATOM 10916 C C . GLU F 1 87 ? 42.502 9.209 -25.467 1.00 92.80 86 GLU F C 1
ATOM 10917 O O . GLU F 1 87 ? 41.468 9.306 -24.812 1.00 91.98 86 GLU F O 1
ATOM 10923 N N . ASP F 1 88 ? 42.556 8.660 -26.675 1.00 97.56 87 ASP F N 1
ATOM 10924 C CA . ASP F 1 88 ? 41.381 8.237 -27.434 1.00 102.22 87 ASP F CA 1
ATOM 10925 C C . ASP F 1 88 ? 40.806 6.861 -27.040 1.00 96.46 87 ASP F C 1
ATOM 10926 O O . ASP F 1 88 ? 40.010 6.293 -27.789 1.00 96.77 87 ASP F O 1
ATOM 10931 N N . VAL F 1 89 ? 41.202 6.327 -25.881 1.00 89.62 88 VAL F N 1
ATOM 10932 C CA . VAL F 1 89 ? 40.625 5.063 -25.380 1.00 83.12 88 VAL F CA 1
ATOM 10933 C C . VAL F 1 89 ? 39.270 5.348 -24.756 1.00 81.69 88 VAL F C 1
ATOM 10934 O O . VAL F 1 89 ? 39.055 6.423 -24.179 1.00 82.24 88 VAL F O 1
ATOM 10938 N N . GLY F 1 90 ? 38.361 4.385 -24.872 1.00 79.04 89 GLY F N 1
ATOM 10939 C CA . GLY F 1 90 ? 36.992 4.569 -24.406 1.00 75.76 89 GLY F CA 1
ATOM 10940 C C . GLY F 1 90 ? 36.828 4.603 -22.897 1.00 71.93 89 GLY F C 1
ATOM 10941 O O . GLY F 1 90 ? 37.791 4.793 -22.142 1.00 70.01 89 GLY F O 1
ATOM 10942 N N . LYS F 1 91 ? 35.583 4.446 -22.462 1.00 70.46 90 LYS F N 1
ATOM 10943 C CA . LYS F 1 91 ? 35.276 4.200 -21.069 1.00 67.58 90 LYS F CA 1
ATOM 10944 C C . LYS F 1 91 ? 35.925 2.861 -20.682 1.00 65.11 90 LYS F C 1
ATOM 10945 O O . LYS F 1 91 ? 35.745 1.845 -21.379 1.00 65.84 90 LYS F O 1
ATOM 10951 N N . ILE F 1 92 ? 36.723 2.889 -19.610 1.00 61.62 91 ILE F N 1
ATOM 10952 C CA . ILE F 1 92 ? 37.335 1.690 -19.060 1.00 58.56 91 ILE F CA 1
ATOM 10953 C C . ILE F 1 92 ? 36.837 1.514 -17.654 1.00 56.16 91 ILE F C 1
ATOM 10954 O O . ILE F 1 92 ? 36.966 2.424 -16.851 1.00 55.04 91 ILE F O 1
ATOM 10959 N N . HIS F 1 93 ? 36.295 0.331 -17.364 1.00 54.82 92 HIS F N 1
ATOM 10960 C CA . HIS F 1 93 ? 35.630 0.056 -16.091 1.00 52.74 92 HIS F CA 1
ATOM 10961 C C . HIS F 1 93 ? 36.616 -0.236 -14.977 1.00 50.69 92 HIS F C 1
ATOM 10962 O O . HIS F 1 93 ? 37.678 -0.816 -15.221 1.00 52.14 92 HIS F O 1
ATOM 10969 N N . ALA F 1 94 ? 36.256 0.163 -13.758 1.00 47.04 93 ALA F N 1
ATOM 10970 C CA . ALA F 1 94 ? 37.008 -0.184 -12.567 1.00 43.25 93 ALA F CA 1
ATOM 10971 C C . ALA F 1 94 ? 36.215 -1.266 -11.855 1.00 42.16 93 ALA F C 1
ATOM 10972 O O . ALA F 1 94 ? 35.102 -1.031 -11.381 1.00 42.11 93 ALA F O 1
ATOM 10974 N N . ARG F 1 95 ? 36.752 -2.467 -11.784 1.00 41.74 94 ARG F N 1
ATOM 10975 C CA . ARG F 1 95 ? 35.945 -3.538 -11.241 1.00 41.96 94 ARG F CA 1
ATOM 10976 C C . ARG F 1 95 ? 36.560 -4.173 -9.995 1.00 43.00 94 ARG F C 1
ATOM 10977 O O . ARG F 1 95 ? 37.496 -4.958 -10.095 1.00 44.43 94 ARG F O 1
ATOM 10985 N N . PHE F 1 96 ? 36.056 -3.813 -8.815 1.00 43.62 95 PHE F N 1
ATOM 10986 C CA . PHE F 1 96 ? 36.652 -4.255 -7.538 1.00 43.76 95 PHE F CA 1
ATOM 10987 C C . PHE F 1 96 ? 36.221 -5.649 -7.123 1.00 46.52 95 PHE F C 1
ATOM 10988 O O . PHE F 1 96 ? 35.056 -5.985 -7.187 1.00 47.53 95 PHE F O 1
ATOM 10996 N N . TYR F 1 97 ? 37.154 -6.455 -6.670 1.00 49.27 96 TYR F N 1
ATOM 10997 C CA . TYR F 1 97 ? 36.807 -7.807 -6.284 1.00 53.20 96 TYR F CA 1
ATOM 10998 C C . TYR F 1 97 ? 37.519 -8.219 -4.990 1.00 55.06 96 TYR F C 1
ATOM 10999 O O . TYR F 1 97 ? 38.420 -7.527 -4.505 1.00 54.48 96 TYR F O 1
ATOM 11008 N N . ASN F 1 98 ? 37.100 -9.336 -4.412 1.00 58.29 97 ASN F N 1
ATOM 11009 C CA . ASN F 1 98 ? 37.719 -9.811 -3.182 1.00 60.52 97 ASN F CA 1
ATOM 11010 C C . ASN F 1 98 ? 37.598 -8.830 -2.008 1.00 60.34 97 ASN F C 1
ATOM 11011 O O . ASN F 1 98 ? 38.600 -8.346 -1.472 1.00 61.46 97 ASN F O 1
ATOM 11016 N N . LEU F 1 99 ? 36.361 -8.562 -1.613 1.00 59.35 98 LEU F N 1
ATOM 11017 C CA . LEU F 1 99 ? 36.079 -7.658 -0.516 1.00 57.56 98 LEU F CA 1
ATOM 11018 C C . LEU F 1 99 ? 36.228 -8.373 0.839 1.00 60.21 98 LEU F C 1
ATOM 11019 O O . LEU F 1 99 ? 36.207 -9.604 0.887 1.00 61.27 98 LEU F O 1
ATOM 11024 N N . PRO F 1 100 ? 36.377 -7.602 1.946 1.00 61.69 99 PRO F N 1
ATOM 11025 C CA . PRO F 1 100 ? 36.636 -8.220 3.251 1.00 64.75 99 PRO F CA 1
ATOM 11026 C C . PRO F 1 100 ? 35.549 -9.198 3.655 1.00 69.02 99 PRO F C 1
ATOM 11027 O O . PRO F 1 100 ? 35.857 -10.367 3.888 1.00 70.42 99 PRO F O 1
ATOM 11031 N N . GLU F 1 101 ? 34.292 -8.743 3.712 1.00 72.92 100 GLU F N 1
ATOM 11032 C CA . GLU F 1 101 ? 33.190 -9.633 4.106 1.00 78.16 100 GLU F CA 1
ATOM 11033 C C . GLU F 1 101 ? 32.246 -10.014 2.970 1.00 72.61 100 GLU F C 1
ATOM 11034 O O . GLU F 1 101 ? 31.722 -9.167 2.245 1.00 70.44 100 GLU F O 1
ATOM 11040 N N . THR F 1 102 ? 32.057 -11.319 2.827 1.00 60.52 101 THR F N 1
ATOM 11041 C CA . THR F 1 102 ? 31.270 -11.871 1.740 1.00 54.69 101 THR F CA 1
ATOM 11042 C C . THR F 1 102 ? 29.977 -12.470 2.289 1.00 52.11 101 THR F C 1
ATOM 11043 O O . THR F 1 102 ? 29.982 -13.489 2.961 1.00 52.37 101 THR F O 1
ATOM 11047 N N . LEU F 1 103 ? 28.866 -11.809 2.015 1.00 49.00 102 LEU F N 1
ATOM 11048 C CA . LEU F 1 103 ? 27.592 -12.184 2.608 1.00 47.40 102 LEU F CA 1
ATOM 11049 C C . LEU F 1 103 ? 26.683 -12.929 1.632 1.00 48.94 102 LEU F C 1
ATOM 11050 O O . LEU F 1 103 ? 26.952 -12.972 0.440 1.00 48.39 102 LEU F O 1
ATOM 11055 N N . MET F 1 104 ? 25.613 -13.518 2.157 1.00 52.03 103 MET F N 1
ATOM 11056 C CA . MET F 1 104 ? 24.710 -14.344 1.359 1.00 55.60 103 MET F CA 1
ATOM 11057 C C . MET F 1 104 ? 23.489 -13.538 0.941 1.00 53.03 103 MET F C 1
ATOM 11058 O O . MET F 1 104 ? 23.169 -12.533 1.565 1.00 53.06 103 MET F O 1
ATOM 11063 N N . VAL F 1 105 ? 22.799 -13.992 -0.101 1.00 50.99 104 VAL F N 1
ATOM 11064 C CA . VAL F 1 105 ? 21.591 -13.336 -0.578 1.00 47.87 104 VAL F CA 1
ATOM 11065 C C . VAL F 1 105 ? 20.610 -13.061 0.573 1.00 50.10 104 VAL F C 1
ATOM 11066 O O . VAL F 1 105 ? 20.120 -11.932 0.721 1.00 49.72 104 VAL F O 1
ATOM 11070 N N . LYS F 1 106 ? 20.369 -14.059 1.423 1.00 53.28 105 LYS F N 1
ATOM 11071 C CA . LYS F 1 106 ? 19.461 -13.876 2.565 1.00 56.17 105 LYS F CA 1
ATOM 11072 C C . LYS F 1 106 ? 19.890 -12.781 3.541 1.00 54.07 105 LYS F C 1
ATOM 11073 O O . LYS F 1 106 ? 19.055 -12.273 4.281 1.00 53.62 105 LYS F O 1
ATOM 11079 N N . ASP F 1 107 ? 21.171 -12.409 3.510 1.00 52.81 106 ASP F N 1
ATOM 11080 C CA . ASP F 1 107 ? 21.745 -11.398 4.404 1.00 51.94 106 ASP F CA 1
ATOM 11081 C C . ASP F 1 107 ? 21.620 -9.953 3.850 1.00 48.95 106 ASP F C 1
ATOM 11082 O O . ASP F 1 107 ? 22.016 -8.936 4.510 1.00 48.08 106 ASP F O 1
ATOM 11087 N N . ILE F 1 108 ? 21.102 -9.843 2.627 1.00 45.65 107 ILE F N 1
ATOM 11088 C CA . ILE F 1 108 ? 21.100 -8.532 1.986 1.00 42.20 107 ILE F CA 1
ATOM 11089 C C . ILE F 1 108 ? 19.864 -7.771 2.424 1.00 42.13 107 ILE F C 1
ATOM 11090 O O . ILE F 1 108 ? 18.761 -8.295 2.378 1.00 43.24 107 ILE F O 1
ATOM 11095 N N . GLY F 1 109 ? 20.039 -6.537 2.844 1.00 40.96 108 GLY F N 1
ATOM 11096 C CA . GLY F 1 109 ? 18.927 -5.794 3.389 1.00 40.47 108 GLY F CA 1
ATOM 11097 C C . GLY F 1 109 ? 19.157 -4.318 3.360 1.00 40.55 108 GLY F C 1
ATOM 11098 O O . GLY F 1 109 ? 20.137 -3.849 2.769 1.00 40.24 108 GLY F O 1
ATOM 11099 N N . ALA F 1 110 ? 18.240 -3.593 3.991 1.00 41.30 109 ALA F N 1
ATOM 11100 C CA . ALA F 1 110 ? 18.229 -2.125 3.948 1.00 42.42 109 ALA F CA 1
ATOM 11101 C C . ALA F 1 110 ? 19.560 -1.483 4.293 1.00 42.73 109 ALA F C 1
ATOM 11102 O O . ALA F 1 110 ? 19.801 -0.343 3.908 1.00 43.81 109 ALA F O 1
ATOM 11104 N N . GLU F 1 111 ? 20.411 -2.203 5.011 1.00 42.46 110 GLU F N 1
ATOM 11105 C CA . GLU F 1 111 ? 21.638 -1.651 5.504 1.00 43.75 110 GLU F CA 1
ATOM 11106 C C . GLU F 1 111 ? 22.702 -1.763 4.478 1.00 41.05 110 GLU F C 1
ATOM 11107 O O . GLU F 1 111 ? 23.853 -1.755 4.816 1.00 41.31 110 GLU F O 1
ATOM 11113 N N . HIS F 1 112 ? 22.352 -1.846 3.210 1.00 38.33 111 HIS F N 1
ATOM 11114 C CA . HIS F 1 112 ? 23.369 -2.062 2.186 1.00 36.26 111 HIS F CA 1
ATOM 11115 C C . HIS F 1 112 ? 23.114 -1.196 1.050 1.00 36.03 111 HIS F C 1
ATOM 11116 O O . HIS F 1 112 ? 23.990 -1.022 0.226 1.00 36.46 111 HIS F O 1
ATOM 11123 N N . ILE F 1 113 ? 21.885 -0.702 0.970 1.00 35.79 112 ILE F N 1
ATOM 11124 C CA . ILE F 1 113 ? 21.515 0.385 0.045 1.00 36.50 112 ILE F CA 1
ATOM 11125 C C . ILE F 1 113 ? 22.648 1.387 -0.195 1.00 38.70 112 ILE F C 1
ATOM 11126 O O . ILE F 1 113 ? 23.162 1.985 0.741 1.00 37.68 112 ILE F O 1
ATOM 11131 N N . ASN F 1 114 ? 23.039 1.466 -1.466 1.00 41.68 113 ASN F N 1
ATOM 11132 C CA . ASN F 1 114 ? 24.113 2.288 -1.948 1.00 45.93 113 ASN F CA 1
ATOM 11133 C C . ASN F 1 114 ? 25.504 1.979 -1.407 1.00 47.40 113 ASN F C 1
ATOM 11134 O O . ASN F 1 114 ? 26.344 2.857 -1.317 1.00 49.34 113 ASN F O 1
ATOM 11139 N N . LYS F 1 115 ? 25.760 0.721 -1.085 1.00 47.95 114 LYS F N 1
ATOM 11140 C CA . LYS F 1 115 ? 27.079 0.332 -0.612 1.00 48.90 114 LYS F CA 1
ATOM 11141 C C . LYS F 1 115 ? 27.552 -0.897 -1.346 1.00 47.61 114 LYS F C 1
ATOM 11142 O O . LYS F 1 115 ? 26.771 -1.802 -1.575 1.00 48.58 114 LYS F O 1
ATOM 11148 N N . LEU F 1 116 ? 28.828 -0.899 -1.738 1.00 45.69 115 LEU F N 1
ATOM 11149 C CA . LEU F 1 116 ? 29.396 -2.006 -2.466 1.00 42.46 115 LEU F CA 1
ATOM 11150 C C . LEU F 1 116 ? 29.400 -3.265 -1.579 1.00 39.85 115 LEU F C 1
ATOM 11151 O O . LEU F 1 116 ? 29.911 -3.241 -0.459 1.00 39.65 115 LEU F O 1
ATOM 11156 N N . ILE F 1 117 ? 28.791 -4.337 -2.048 1.00 36.93 116 ILE F N 1
ATOM 11157 C CA . ILE F 1 117 ? 28.765 -5.565 -1.241 1.00 36.54 116 ILE F CA 1
ATOM 11158 C C . ILE F 1 117 ? 29.243 -6.741 -2.052 1.00 36.85 116 ILE F C 1
ATOM 11159 O O . ILE F 1 117 ? 29.118 -6.758 -3.266 1.00 35.99 116 ILE F O 1
ATOM 11164 N N . GLN F 1 118 ? 29.791 -7.732 -1.390 1.00 39.18 117 GLN F N 1
ATOM 11165 C CA . GLN F 1 118 ? 30.167 -8.959 -2.093 1.00 41.70 117 GLN F CA 1
ATOM 11166 C C . GLN F 1 118 ? 29.097 -9.957 -1.815 1.00 41.53 117 GLN F C 1
ATOM 11167 O O . GLN F 1 118 ? 28.664 -10.070 -0.693 1.00 42.15 117 GLN F O 1
ATOM 11173 N N . VAL F 1 119 ? 28.653 -10.675 -2.821 1.00 42.50 118 VAL F N 1
ATOM 11174 C CA . VAL F 1 119 ? 27.672 -11.743 -2.605 1.00 43.45 118 VAL F CA 1
ATOM 11175 C C . VAL F 1 119 ? 28.025 -13.069 -3.270 1.00 48.13 118 VAL F C 1
ATOM 11176 O O . VAL F 1 119 ? 28.361 -13.112 -4.452 1.00 47.71 118 VAL F O 1
ATOM 11180 N N . GLU F 1 120 ? 27.936 -14.150 -2.518 1.00 54.67 119 GLU F N 1
ATOM 11181 C CA . GLU F 1 120 ? 28.069 -15.493 -3.070 1.00 62.16 119 GLU F CA 1
ATOM 11182 C C . GLU F 1 120 ? 26.651 -15.970 -3.361 1.00 60.84 119 GLU F C 1
ATOM 11183 O O . GLU F 1 120 ? 25.740 -15.695 -2.593 1.00 59.84 119 GLU F O 1
ATOM 11189 N N . GLY F 1 121 ? 26.449 -16.684 -4.461 1.00 61.19 120 GLY F N 1
ATOM 11190 C CA . GLY F 1 121 ? 25.153 -17.314 -4.726 1.00 61.40 120 GLY F CA 1
ATOM 11191 C C . GLY F 1 121 ? 25.135 -18.159 -5.979 1.00 62.49 120 GLY F C 1
ATOM 11192 O O . GLY F 1 121 ? 26.189 -18.477 -6.520 1.00 63.23 120 GLY F O 1
ATOM 11193 N N . ILE F 1 122 ? 23.935 -18.517 -6.435 1.00 63.10 121 ILE F N 1
ATOM 11194 C CA . ILE F 1 122 ? 23.743 -19.343 -7.636 1.00 64.22 121 ILE F CA 1
ATOM 11195 C C . ILE F 1 122 ? 22.766 -18.650 -8.600 1.00 65.17 121 ILE F C 1
ATOM 11196 O O . ILE F 1 122 ? 21.733 -18.124 -8.186 1.00 65.53 121 ILE F O 1
ATOM 11201 N N . VAL F 1 123 ? 23.126 -18.633 -9.880 1.00 66.11 122 VAL F N 1
ATOM 11202 C CA . VAL F 1 123 ? 22.348 -17.962 -10.906 1.00 66.06 122 VAL F CA 1
ATOM 11203 C C . VAL F 1 123 ? 21.143 -18.818 -11.277 1.00 68.40 122 VAL F C 1
ATOM 11204 O O . VAL F 1 123 ? 21.291 -19.996 -11.655 1.00 70.33 122 VAL F O 1
ATOM 11208 N N . THR F 1 124 ? 19.954 -18.223 -11.167 1.00 68.59 123 THR F N 1
ATOM 11209 C CA . THR F 1 124 ? 18.693 -18.911 -11.466 1.00 71.16 123 THR F CA 1
ATOM 11210 C C . THR F 1 124 ? 18.116 -18.533 -12.818 1.00 70.33 123 THR F C 1
ATOM 11211 O O . THR F 1 124 ? 17.533 -19.364 -13.506 1.00 71.99 123 THR F O 1
ATOM 11215 N N . ARG F 1 125 ? 18.248 -17.257 -13.161 1.00 67.70 124 ARG F N 1
ATOM 11216 C CA . ARG F 1 125 ? 17.719 -16.723 -14.401 1.00 66.88 124 ARG F CA 1
ATOM 11217 C C . ARG F 1 125 ? 18.719 -15.774 -15.025 1.00 64.20 124 ARG F C 1
ATOM 11218 O O . ARG F 1 125 ? 19.480 -15.122 -14.315 1.00 62.78 124 ARG F O 1
ATOM 11226 N N . VAL F 1 126 ? 18.704 -15.706 -16.352 1.00 62.87 125 VAL F N 1
ATOM 11227 C CA . VAL F 1 126 ? 19.452 -14.703 -17.084 1.00 59.98 125 VAL F CA 1
ATOM 11228 C C . VAL F 1 126 ? 18.595 -14.131 -18.193 1.00 61.95 125 VAL F C 1
ATOM 11229 O O . VAL F 1 126 ? 17.997 -14.891 -18.959 1.00 63.04 125 VAL F O 1
ATOM 11233 N N . GLY F 1 127 ? 18.533 -12.795 -18.272 1.00 62.48 126 GLY F N 1
ATOM 11234 C CA . GLY F 1 127 ? 17.794 -12.102 -19.335 1.00 65.67 126 GLY F CA 1
ATOM 11235 C C . GLY F 1 127 ? 18.406 -12.309 -20.711 1.00 68.31 126 GLY F C 1
ATOM 11236 O O . GLY F 1 127 ? 19.504 -12.858 -20.840 1.00 67.28 126 GLY F O 1
ATOM 11237 N N . GLU F 1 128 ? 17.681 -11.905 -21.749 1.00 72.09 127 GLU F N 1
ATOM 11238 C CA . GLU F 1 128 ? 18.274 -11.806 -23.084 1.00 75.21 127 GLU F CA 1
ATOM 11239 C C . GLU F 1 128 ? 19.009 -10.466 -23.142 1.00 70.37 127 GLU F C 1
ATOM 11240 O O . GLU F 1 128 ? 18.735 -9.571 -22.334 1.00 69.75 127 GLU F O 1
ATOM 11246 N N . ILE F 1 129 ? 19.942 -10.322 -24.073 1.00 60.80 128 ILE F N 1
ATOM 11247 C CA . ILE F 1 129 ? 20.844 -9.197 -23.987 1.00 53.87 128 ILE F CA 1
ATOM 11248 C C . ILE F 1 129 ? 20.387 -8.017 -24.817 1.00 52.58 128 ILE F C 1
ATOM 11249 O O . ILE F 1 129 ? 20.417 -8.034 -26.036 1.00 53.41 128 ILE F O 1
ATOM 11254 N N . LYS F 1 130 ? 19.979 -6.970 -24.139 1.00 50.30 129 LYS F N 1
ATOM 11255 C CA . LYS F 1 130 ? 19.432 -5.811 -24.820 1.00 50.07 129 LYS F CA 1
ATOM 11256 C C . LYS F 1 130 ? 20.371 -4.609 -24.772 1.00 46.16 129 LYS F C 1
ATOM 11257 O O . LYS F 1 130 ? 21.223 -4.512 -23.907 1.00 44.28 129 LYS F O 1
ATOM 11263 N N . PRO F 1 131 ? 20.237 -3.705 -25.729 1.00 45.24 130 PRO F N 1
ATOM 11264 C CA . PRO F 1 131 ? 20.991 -2.425 -25.664 1.00 43.91 130 PRO F CA 1
ATOM 11265 C C . PRO F 1 131 ? 20.471 -1.497 -24.588 1.00 43.20 130 PRO F C 1
ATOM 11266 O O . PRO F 1 131 ? 19.266 -1.351 -24.430 1.00 44.20 130 PRO F O 1
ATOM 11270 N N . PHE F 1 132 ? 21.377 -0.908 -23.838 1.00 42.60 131 PHE F N 1
ATOM 11271 C CA . PHE F 1 132 ? 21.018 0.148 -22.896 1.00 44.15 131 PHE F CA 1
ATOM 11272 C C . PHE F 1 132 ? 21.622 1.537 -23.285 1.00 44.28 131 PHE F C 1
ATOM 11273 O O . PHE F 1 132 ? 22.795 1.596 -23.665 1.00 43.76 131 PHE F O 1
ATOM 11281 N N . VAL F 1 133 ? 20.856 2.632 -23.205 1.00 45.97 132 VAL F N 1
ATOM 11282 C CA . VAL F 1 133 ? 21.481 3.991 -23.420 1.00 47.79 132 VAL F CA 1
ATOM 11283 C C . VAL F 1 133 ? 22.264 4.445 -22.208 1.00 49.61 132 VAL F C 1
ATOM 11284 O O . VAL F 1 133 ? 21.657 4.930 -21.256 1.00 50.88 132 VAL F O 1
ATOM 11288 N N . SER F 1 134 ? 23.582 4.311 -22.207 1.00 51.34 133 SER F N 1
ATOM 11289 C CA . SER F 1 134 ? 24.311 4.709 -21.026 1.00 53.97 133 SER F CA 1
ATOM 11290 C C . SER F 1 134 ? 24.350 6.237 -20.996 1.00 56.15 133 SER F C 1
ATOM 11291 O O . SER F 1 134 ? 24.301 6.855 -19.934 1.00 58.00 133 SER F O 1
ATOM 11294 N N . VAL F 1 135 ? 24.392 6.843 -22.174 1.00 56.94 134 VAL F N 1
ATOM 11295 C CA . VAL F 1 135 ? 24.273 8.276 -22.294 1.00 58.32 134 VAL F CA 1
ATOM 11296 C C . VAL F 1 135 ? 23.345 8.569 -23.463 1.00 61.01 134 VAL F C 1
ATOM 11297 O O . VAL F 1 135 ? 23.620 8.181 -24.595 1.00 61.14 134 VAL F O 1
ATOM 11301 N N . ALA F 1 136 ? 22.239 9.243 -23.181 1.00 64.24 135 ALA F N 1
ATOM 11302 C CA . ALA F 1 136 ? 21.308 9.673 -24.210 1.00 67.13 135 ALA F CA 1
ATOM 11303 C C . ALA F 1 136 ? 21.614 11.116 -24.606 1.00 71.07 135 ALA F C 1
ATOM 11304 O O . ALA F 1 136 ? 21.944 11.957 -23.755 1.00 73.74 135 ALA F O 1
ATOM 11306 N N . VAL F 1 137 ? 21.533 11.391 -25.906 1.00 73.78 136 VAL F N 1
ATOM 11307 C CA . VAL F 1 137 ? 21.663 12.745 -26.414 1.00 77.52 136 VAL F CA 1
ATOM 11308 C C . VAL F 1 137 ? 20.327 13.098 -27.026 1.00 82.66 136 VAL F C 1
ATOM 11309 O O . VAL F 1 137 ? 19.860 12.434 -27.949 1.00 81.49 136 VAL F O 1
ATOM 11313 N N . PHE F 1 138 ? 19.698 14.130 -26.482 1.00 90.45 137 PHE F N 1
ATOM 11314 C CA . PHE F 1 138 ? 18.453 14.631 -27.026 1.00 97.90 137 PHE F CA 1
ATOM 11315 C C . PHE F 1 138 ? 18.729 15.855 -27.883 1.00 102.36 137 PHE F C 1
ATOM 11316 O O . PHE F 1 138 ? 19.402 16.803 -27.452 1.00 104.88 137 PHE F O 1
ATOM 11324 N N . VAL F 1 139 ? 18.213 15.817 -29.106 1.00 105.24 138 VAL F N 1
ATOM 11325 C CA . VAL F 1 139 ? 18.383 16.924 -30.029 1.00 108.94 138 VAL F CA 1
ATOM 11326 C C . VAL F 1 139 ? 17.067 17.652 -30.252 1.00 114.73 138 VAL F C 1
ATOM 11327 O O . VAL F 1 139 ? 16.011 17.033 -30.441 1.00 113.90 138 VAL F O 1
ATOM 11331 N N . CYS F 1 140 ? 17.160 18.978 -30.207 1.00 122.08 139 CYS F N 1
ATOM 11332 C CA . CYS F 1 140 ? 16.048 19.862 -30.506 1.00 130.17 139 CYS F CA 1
ATOM 11333 C C . CYS F 1 140 ? 15.724 19.818 -31.995 1.00 133.88 139 CYS F C 1
ATOM 11334 O O . CYS F 1 140 ? 16.545 20.193 -32.838 1.00 135.41 139 CYS F O 1
ATOM 11337 N N . LYS F 1 141 ? 14.521 19.342 -32.303 1.00 137.00 140 LYS F N 1
ATOM 11338 C CA . LYS F 1 141 ? 14.028 19.257 -33.673 1.00 139.59 140 LYS F CA 1
ATOM 11339 C C . LYS F 1 141 ? 13.897 20.653 -34.304 1.00 143.41 140 LYS F C 1
ATOM 11340 O O . LYS F 1 141 ? 13.941 20.793 -35.525 1.00 147.42 140 LYS F O 1
ATOM 11346 N N . ASP F 1 142 ? 13.762 21.681 -33.467 1.00 142.55 141 ASP F N 1
ATOM 11347 C CA . ASP F 1 142 ? 13.617 23.059 -33.943 1.00 142.70 141 ASP F CA 1
ATOM 11348 C C . ASP F 1 142 ? 14.962 23.798 -34.079 1.00 141.21 141 ASP F C 1
ATOM 11349 O O . ASP F 1 142 ? 15.459 23.947 -35.190 1.00 141.61 141 ASP F O 1
ATOM 11354 N N . CYS F 1 143 ? 15.556 24.233 -32.965 1.00 138.86 142 CYS F N 1
ATOM 11355 C CA . CYS F 1 143 ? 16.809 25.014 -33.008 1.00 138.74 142 CYS F CA 1
ATOM 11356 C C . CYS F 1 143 ? 18.104 24.179 -33.124 1.00 136.43 142 CYS F C 1
ATOM 11357 O O . CYS F 1 143 ? 19.198 24.735 -33.243 1.00 136.21 142 CYS F O 1
ATOM 11360 N N . GLY F 1 144 ? 17.978 22.856 -33.075 1.00 135.12 143 GLY F N 1
ATOM 11361 C CA . GLY F 1 144 ? 19.116 21.955 -33.293 1.00 135.43 143 GLY F CA 1
ATOM 11362 C C . GLY F 1 144 ? 20.129 21.834 -32.167 1.00 135.19 143 GLY F C 1
ATOM 11363 O O . GLY F 1 144 ? 21.249 21.361 -32.383 1.00 135.26 143 GLY F O 1
ATOM 11364 N N . HIS F 1 145 ? 19.736 22.249 -30.965 1.00 135.58 144 HIS F N 1
ATOM 11365 C CA . HIS F 1 145 ? 20.618 22.184 -29.800 1.00 133.53 144 HIS F CA 1
ATOM 11366 C C . HIS F 1 145 ? 20.697 20.772 -29.226 1.00 128.95 144 HIS F C 1
ATOM 11367 O O . HIS F 1 145 ? 19.705 20.035 -29.224 1.00 128.82 144 HIS F O 1
ATOM 11374 N N . GLU F 1 146 ? 21.881 20.408 -28.738 1.00 124.84 145 GLU F N 1
ATOM 11375 C CA . GLU F 1 146 ? 22.116 19.075 -28.184 1.00 118.33 145 GLU F CA 1
ATOM 11376 C C . GLU F 1 146 ? 22.277 19.085 -26.668 1.00 117.04 145 GLU F C 1
ATOM 11377 O O . GLU F 1 146 ? 22.952 19.949 -26.107 1.00 118.30 145 GLU F O 1
ATOM 11383 N N . MET F 1 147 ? 21.643 18.111 -26.018 1.00 113.86 146 MET F N 1
ATOM 11384 C CA . MET F 1 147 ? 21.651 18.000 -24.561 1.00 112.53 146 MET F CA 1
ATOM 11385 C C . MET F 1 147 ? 22.036 16.596 -24.107 1.00 103.53 146 MET F C 1
ATOM 11386 O O . MET F 1 147 ? 21.441 15.610 -24.531 1.00 102.15 146 MET F O 1
ATOM 11391 N N . ILE F 1 148 ? 23.033 16.526 -23.234 1.00 94.99 147 ILE F N 1
ATOM 11392 C CA . ILE F 1 148 ? 23.563 15.261 -22.751 1.00 83.48 147 ILE F CA 1
ATOM 11393 C C . ILE F 1 148 ? 22.933 14.868 -21.405 1.00 80.25 147 ILE F C 1
ATOM 11394 O O . ILE F 1 148 ? 22.902 15.667 -20.456 1.00 82.04 147 ILE F O 1
ATOM 11399 N N . VAL F 1 149 ? 22.439 13.632 -21.332 1.00 73.19 148 VAL F N 1
ATOM 11400 C CA . VAL F 1 149 ? 21.703 13.151 -20.167 1.00 69.02 148 VAL F CA 1
ATOM 11401 C C . VAL F 1 149 ? 22.091 11.700 -19.834 1.00 66.00 148 VAL F C 1
ATOM 11402 O O . VAL F 1 149 ? 21.496 10.763 -20.372 1.00 63.87 148 VAL F O 1
ATOM 11406 N N . PRO F 1 150 ? 23.082 11.510 -18.937 1.00 65.65 149 PRO F N 1
ATOM 11407 C CA . PRO F 1 150 ? 23.502 10.130 -18.608 1.00 64.17 149 PRO F CA 1
ATOM 11408 C C . PRO F 1 150 ? 22.374 9.341 -17.941 1.00 64.50 149 PRO F C 1
ATOM 11409 O O . PRO F 1 150 ? 21.612 9.910 -17.171 1.00 67.26 149 PRO F O 1
ATOM 11413 N N . GLN F 1 151 ? 22.248 8.056 -18.255 1.00 63.19 150 GLN F N 1
ATOM 11414 C CA . GLN F 1 151 ? 21.145 7.241 -17.729 1.00 63.06 150 GLN F CA 1
ATOM 11415 C C . GLN F 1 151 ? 21.648 6.217 -16.742 1.00 62.10 150 GLN F C 1
ATOM 11416 O O . GLN F 1 151 ? 22.850 5.996 -16.629 1.00 61.75 150 GLN F O 1
ATOM 11422 N N . LYS F 1 152 ? 20.717 5.579 -16.043 1.00 61.62 151 LYS F N 1
ATOM 11423 C CA . LYS F 1 152 ? 21.048 4.563 -15.058 1.00 60.76 151 LYS F CA 1
ATOM 11424 C C . LYS F 1 152 ? 20.250 3.323 -15.413 1.00 56.21 151 LYS F C 1
ATOM 11425 O O . LYS F 1 152 ? 19.053 3.417 -15.634 1.00 56.60 151 LYS F O 1
ATOM 11431 N N . PRO F 1 153 ? 20.901 2.157 -15.467 1.00 52.27 152 PRO F N 1
ATOM 11432 C CA . PRO F 1 153 ? 20.274 0.914 -15.975 1.00 50.47 152 PRO F CA 1
ATOM 11433 C C . PRO F 1 153 ? 19.099 0.414 -15.157 1.00 52.56 152 PRO F C 1
ATOM 11434 O O . PRO F 1 153 ? 18.220 -0.238 -15.708 1.00 52.27 152 PRO F O 1
ATOM 11438 N N . TYR F 1 154 ? 19.078 0.738 -13.863 1.00 55.96 153 TYR F N 1
ATOM 11439 C CA . TYR F 1 154 ? 18.021 0.290 -12.936 1.00 60.24 153 TYR F CA 1
ATOM 11440 C C . TYR F 1 154 ? 16.874 1.286 -12.782 1.00 64.45 153 TYR F C 1
ATOM 11441 O O . TYR F 1 154 ? 15.770 0.920 -12.394 1.00 66.08 153 TYR F O 1
ATOM 11450 N N . GLU F 1 155 ? 17.163 2.553 -13.055 1.00 68.05 154 GLU F N 1
ATOM 11451 C CA . GLU F 1 155 ? 16.156 3.602 -13.098 1.00 73.63 154 GLU F CA 1
ATOM 11452 C C . GLU F 1 155 ? 15.414 3.582 -14.436 1.00 73.36 154 GLU F C 1
ATOM 11453 O O . GLU F 1 155 ? 15.717 2.805 -15.341 1.00 71.30 154 GLU F O 1
ATOM 11459 N N . SER F 1 156 ? 14.418 4.447 -14.533 1.00 76.34 155 SER F N 1
ATOM 11460 C CA . SER F 1 156 ? 13.673 4.648 -15.755 1.00 77.01 155 SER F CA 1
ATOM 11461 C C . SER F 1 156 ? 14.392 5.678 -16.631 1.00 76.04 155 SER F C 1
ATOM 11462 O O . SER F 1 156 ? 15.350 6.316 -16.190 1.00 75.80 155 SER F O 1
ATOM 11465 N N . LEU F 1 157 ? 13.926 5.826 -17.868 1.00 76.26 156 LEU F N 1
ATOM 11466 C CA . LEU F 1 157 ? 14.545 6.732 -18.813 1.00 75.99 156 LEU F CA 1
ATOM 11467 C C . LEU F 1 157 ? 14.201 8.168 -18.474 1.00 81.58 156 LEU F C 1
ATOM 11468 O O . LEU F 1 157 ? 13.032 8.517 -18.336 1.00 83.21 156 LEU F O 1
ATOM 11473 N N . GLU F 1 158 ? 15.234 8.992 -18.348 1.00 86.67 157 GLU F N 1
ATOM 11474 C CA . GLU F 1 158 ? 15.065 10.404 -18.056 1.00 95.26 157 GLU F CA 1
ATOM 11475 C C . GLU F 1 158 ? 15.025 11.199 -19.366 1.00 97.21 157 GLU F C 1
ATOM 11476 O O . GLU F 1 158 ? 16.066 11.494 -19.953 1.00 95.57 157 GLU F O 1
ATOM 11482 N N . LYS F 1 159 ? 13.816 11.523 -19.825 1.00 102.53 158 LYS F N 1
ATOM 11483 C CA . LYS F 1 159 ? 13.628 12.358 -21.011 1.00 106.63 158 LYS F CA 1
ATOM 11484 C C . LYS F 1 159 ? 13.845 13.825 -20.653 1.00 111.80 158 LYS F C 1
ATOM 11485 O O . LYS F 1 159 ? 14.236 14.154 -19.531 1.00 112.95 158 LYS F O 1
ATOM 11491 N N . VAL F 1 160 ? 13.579 14.704 -21.616 1.00 117.12 159 VAL F N 1
ATOM 11492 C CA . VAL F 1 160 ? 13.519 16.141 -21.356 1.00 122.59 159 VAL F CA 1
ATOM 11493 C C . VAL F 1 160 ? 12.624 16.846 -22.390 1.00 130.39 159 VAL F C 1
ATOM 11494 O O . VAL F 1 160 ? 13.039 17.124 -23.517 1.00 132.39 159 VAL F O 1
ATOM 11498 N N . LYS F 1 161 ? 11.390 17.116 -21.974 1.00 137.17 160 LYS F N 1
ATOM 11499 C CA . LYS F 1 161 ? 10.325 17.646 -22.832 1.00 141.90 160 LYS F CA 1
ATOM 11500 C C . LYS F 1 161 ? 10.551 19.074 -23.331 1.00 143.97 160 LYS F C 1
ATOM 11501 O O . LYS F 1 161 ? 9.938 19.493 -24.317 1.00 146.90 160 LYS F O 1
ATOM 11507 N N . LYS F 1 162 ? 11.425 19.810 -22.648 1.00 142.64 161 LYS F N 1
ATOM 11508 C CA . LYS F 1 162 ? 11.677 21.214 -22.966 1.00 143.40 161 LYS F CA 1
ATOM 11509 C C . LYS F 1 162 ? 13.132 21.459 -23.357 1.00 138.74 161 LYS F C 1
ATOM 11510 O O . LYS F 1 162 ? 14.046 20.929 -22.722 1.00 135.04 161 LYS F O 1
ATOM 11516 N N . CYS F 1 163 ? 13.335 22.272 -24.395 1.00 138.04 162 CYS F N 1
ATOM 11517 C CA . CYS F 1 163 ? 14.676 22.657 -24.836 1.00 136.77 162 CYS F CA 1
ATOM 11518 C C . CYS F 1 163 ? 15.328 23.670 -23.892 1.00 140.08 162 CYS F C 1
ATOM 11519 O O . CYS F 1 163 ? 14.769 24.732 -23.607 1.00 141.99 162 CYS F O 1
ATOM 11522 N N . GLU F 1 164 ? 16.527 23.325 -23.434 1.00 141.68 163 GLU F N 1
ATOM 11523 C CA . GLU F 1 164 ? 17.293 24.107 -22.460 1.00 147.92 163 GLU F CA 1
ATOM 11524 C C . GLU F 1 164 ? 17.747 25.471 -22.996 1.00 151.64 163 GLU F C 1
ATOM 11525 O O . GLU F 1 164 ? 18.136 26.352 -22.224 1.00 155.78 163 GLU F O 1
ATOM 11531 N N . GLN F 1 165 ? 17.672 25.651 -24.312 1.00 151.26 164 GLN F N 1
ATOM 11532 C CA . GLN F 1 165 ? 18.147 26.879 -24.937 1.00 153.70 164 GLN F CA 1
ATOM 11533 C C . GLN F 1 165 ? 17.036 27.740 -25.538 1.00 157.31 164 GLN F C 1
ATOM 11534 O O . GLN F 1 165 ? 16.877 28.894 -25.147 1.00 161.60 164 GLN F O 1
ATOM 11540 N N . CYS F 1 166 ? 16.285 27.189 -26.490 1.00 156.10 165 CYS F N 1
ATOM 11541 C CA . CYS F 1 166 ? 15.212 27.940 -27.150 1.00 159.31 165 CYS F CA 1
ATOM 11542 C C . CYS F 1 166 ? 13.849 27.707 -26.499 1.00 159.68 165 CYS F C 1
ATOM 11543 O O . CYS F 1 166 ? 12.932 28.512 -26.666 1.00 163.34 165 CYS F O 1
ATOM 11546 N N . GLY F 1 167 ? 13.720 26.603 -25.768 1.00 155.97 166 GLY F N 1
ATOM 11547 C CA . GLY F 1 167 ? 12.483 26.286 -25.058 1.00 156.07 166 GLY F CA 1
ATOM 11548 C C . GLY F 1 167 ? 11.353 25.773 -25.934 1.00 155.38 166 GLY F C 1
ATOM 11549 O O . GLY F 1 167 ? 10.181 26.037 -25.654 1.00 158.43 166 GLY F O 1
ATOM 11550 N N . SER F 1 168 ? 11.697 25.042 -26.993 1.00 151.70 167 SER F N 1
ATOM 11551 C CA . SER F 1 168 ? 10.695 24.395 -27.840 1.00 150.56 167 SER F CA 1
ATOM 11552 C C . SER F 1 168 ? 10.379 22.985 -27.344 1.00 148.55 167 SER F C 1
ATOM 11553 O O . SER F 1 168 ? 11.239 22.315 -26.768 1.00 146.28 167 SER F O 1
ATOM 11556 N N . LYS F 1 169 ? 9.142 22.546 -27.574 1.00 150.14 168 LYS F N 1
ATOM 11557 C CA . LYS F 1 169 ? 8.670 21.238 -27.103 1.00 148.24 168 LYS F CA 1
ATOM 11558 C C . LYS F 1 169 ? 8.777 20.163 -28.183 1.00 147.50 168 LYS F C 1
ATOM 11559 O O . LYS F 1 169 ? 8.096 19.136 -28.129 1.00 146.79 168 LYS F O 1
ATOM 11565 N N . ASN F 1 170 ? 9.651 20.404 -29.154 1.00 148.57 169 ASN F N 1
ATOM 11566 C CA . ASN F 1 170 ? 9.885 19.462 -30.234 1.00 148.50 169 ASN F CA 1
ATOM 11567 C C . ASN F 1 170 ? 11.293 18.863 -30.146 1.00 144.40 169 ASN F C 1
ATOM 11568 O O . ASN F 1 170 ? 12.236 19.374 -30.753 1.00 146.04 169 ASN F O 1
ATOM 11573 N N . ILE F 1 171 ? 11.427 17.788 -29.369 1.00 139.51 170 ILE F N 1
ATOM 11574 C CA . ILE F 1 171 ? 12.730 17.162 -29.092 1.00 132.58 170 ILE F CA 1
ATOM 11575 C C . ILE F 1 171 ? 12.664 15.661 -29.344 1.00 127.42 170 ILE F C 1
ATOM 11576 O O . ILE F 1 171 ? 11.614 15.044 -29.151 1.00 127.83 170 ILE F O 1
ATOM 11581 N N . GLU F 1 172 ? 13.787 15.076 -29.765 1.00 121.11 171 GLU F N 1
ATOM 11582 C CA . GLU F 1 172 ? 13.872 13.623 -29.975 1.00 115.49 171 GLU F CA 1
ATOM 11583 C C . GLU F 1 172 ? 15.203 13.012 -29.526 1.00 105.83 171 GLU F C 1
ATOM 11584 O O . GLU F 1 172 ? 16.218 13.710 -29.394 1.00 104.60 171 GLU F O 1
ATOM 11590 N N . LEU F 1 173 ? 15.173 11.701 -29.295 1.00 96.14 172 LEU F N 1
ATOM 11591 C CA . LEU F 1 173 ? 16.362 10.946 -28.916 1.00 86.24 172 LEU F CA 1
ATOM 11592 C C . LEU F 1 173 ? 17.194 10.584 -30.137 1.00 83.01 172 LEU F C 1
ATOM 11593 O O . LEU F 1 173 ? 16.766 9.790 -30.966 1.00 82.06 172 LEU F O 1
ATOM 11598 N N . ASP F 1 174 ? 18.386 11.169 -30.228 1.00 80.16 173 ASP F N 1
ATOM 11599 C CA . ASP F 1 174 ? 19.283 10.971 -31.369 1.00 78.54 173 ASP F CA 1
ATOM 11600 C C . ASP F 1 174 ? 20.160 9.746 -31.174 1.00 72.86 173 ASP F C 1
ATOM 11601 O O . ASP F 1 174 ? 21.166 9.785 -30.474 1.00 71.79 173 ASP F O 1
ATOM 11606 N N . VAL F 1 175 ? 19.784 8.667 -31.835 1.00 68.21 174 VAL F N 1
ATOM 11607 C CA . VAL F 1 175 ? 20.411 7.380 -31.626 1.00 62.12 174 VAL F CA 1
ATOM 11608 C C . VAL F 1 175 ? 21.882 7.357 -32.041 1.00 62.91 174 VAL F C 1
ATOM 11609 O O . VAL F 1 175 ? 22.660 6.568 -31.502 1.00 61.43 174 VAL F O 1
ATOM 11613 N N . ASN F 1 176 ? 22.279 8.205 -32.987 1.00 65.33 175 ASN F N 1
ATOM 11614 C CA . ASN F 1 176 ? 23.676 8.202 -33.440 1.00 67.47 175 ASN F CA 1
ATOM 11615 C C . ASN F 1 176 ? 24.641 8.837 -32.439 1.00 68.16 175 ASN F C 1
ATOM 11616 O O . ASN F 1 176 ? 25.716 8.297 -32.179 1.00 68.05 175 ASN F O 1
ATOM 11621 N N . LYS F 1 177 ? 24.241 9.976 -31.880 1.00 70.16 176 LYS F N 1
ATOM 11622 C CA . LYS F 1 177 ? 25.062 10.718 -30.933 1.00 71.72 176 LYS F CA 1
ATOM 11623 C C . LYS F 1 177 ? 25.028 10.043 -29.558 1.00 68.49 176 LYS F C 1
ATOM 11624 O O . LYS F 1 177 ? 25.977 10.131 -28.774 1.00 69.52 176 LYS F O 1
ATOM 11630 N N . SER F 1 178 ? 23.925 9.363 -29.276 1.00 64.47 177 SER F N 1
ATOM 11631 C CA . SER F 1 178 ? 23.779 8.622 -28.036 1.00 59.90 177 SER F CA 1
ATOM 11632 C C . SER F 1 178 ? 24.696 7.393 -27.927 1.00 57.45 177 SER F C 1
ATOM 11633 O O . SER F 1 178 ? 25.185 6.849 -28.935 1.00 57.81 177 SER F O 1
ATOM 11636 N N . SER F 1 179 ? 24.928 6.985 -26.683 1.00 53.97 178 SER F N 1
ATOM 11637 C CA . SER F 1 179 ? 25.868 5.929 -26.357 1.00 51.14 178 SER F CA 1
ATOM 11638 C C . SER F 1 179 ? 25.158 4.699 -25.808 1.00 48.03 178 SER F C 1
ATOM 11639 O O . SER F 1 179 ? 24.449 4.766 -24.791 1.00 47.46 178 SER F O 1
ATOM 11642 N N . PHE F 1 180 ? 25.334 3.581 -26.493 1.00 45.76 179 PHE F N 1
ATOM 11643 C CA . PHE F 1 180 ? 24.667 2.327 -26.081 1.00 43.47 179 PHE F CA 1
ATOM 11644 C C . PHE F 1 180 ? 25.658 1.300 -25.634 1.00 41.61 179 PHE F C 1
ATOM 11645 O O . PHE F 1 180 ? 26.729 1.135 -26.219 1.00 42.03 179 PHE F O 1
ATOM 11653 N N . VAL F 1 181 ? 25.304 0.581 -24.600 1.00 39.79 180 VAL F N 1
ATOM 11654 C CA . VAL F 1 181 ? 26.099 -0.600 -24.252 1.00 39.35 180 VAL F CA 1
ATOM 11655 C C . VAL F 1 181 ? 25.174 -1.802 -24.084 1.00 39.29 180 VAL F C 1
ATOM 11656 O O . VAL F 1 181 ? 23.964 -1.614 -23.880 1.00 39.07 180 VAL F O 1
ATOM 11660 N N . ASN F 1 182 ? 25.712 -3.016 -24.167 1.00 40.18 181 ASN F N 1
ATOM 11661 C CA . ASN F 1 182 ? 24.857 -4.194 -23.885 1.00 41.03 181 ASN F CA 1
ATOM 11662 C C . ASN F 1 182 ? 24.428 -4.233 -22.418 1.00 41.23 181 ASN F C 1
ATOM 11663 O O . ASN F 1 182 ? 25.166 -3.745 -21.540 1.00 41.29 181 ASN F O 1
ATOM 11668 N N . PHE F 1 183 ? 23.224 -4.763 -22.181 1.00 41.94 182 PHE F N 1
ATOM 11669 C CA . PHE F 1 183 ? 22.600 -4.886 -20.846 1.00 42.35 182 PHE F CA 1
ATOM 11670 C C . PHE F 1 183 ? 22.076 -6.333 -20.669 1.00 43.66 182 PHE F C 1
ATOM 11671 O O . PHE F 1 183 ? 21.594 -6.945 -21.613 1.00 44.76 182 PHE F O 1
ATOM 11679 N N . GLN F 1 184 ? 22.158 -6.884 -19.469 1.00 49.69 183 GLN F N 1
ATOM 11680 C CA . GLN F 1 184 ? 21.590 -8.206 -19.232 1.00 50.32 183 GLN F CA 1
ATOM 11681 C C . GLN F 1 184 ? 21.221 -8.459 -17.771 1.00 50.64 183 GLN F C 1
ATOM 11682 O O . GLN F 1 184 ? 22.070 -8.478 -16.887 1.00 49.48 183 GLN F O 1
ATOM 11688 N N . SER F 1 185 ? 19.941 -8.678 -17.531 1.00 53.22 184 SER F N 1
ATOM 11689 C CA . SER F 1 185 ? 19.463 -9.071 -16.215 1.00 54.51 184 SER F CA 1
ATOM 11690 C C . SER F 1 185 ? 19.743 -10.555 -15.899 1.00 55.48 184 SER F C 1
ATOM 11691 O O . SER F 1 185 ? 19.909 -11.394 -16.794 1.00 56.29 184 SER F O 1
ATOM 11694 N N . PHE F 1 186 ? 19.780 -10.845 -14.601 1.00 55.65 185 PHE F N 1
ATOM 11695 C CA . PHE F 1 186 ? 19.978 -12.173 -14.079 1.00 56.52 185 PHE F CA 1
ATOM 11696 C C . PHE F 1 186 ? 19.410 -12.248 -12.671 1.00 57.20 185 PHE F C 1
ATOM 11697 O O . PHE F 1 186 ? 19.284 -11.235 -11.967 1.00 55.79 185 PHE F O 1
ATOM 11705 N N . ARG F 1 187 ? 19.060 -13.461 -12.261 1.00 59.83 186 ARG F N 1
ATOM 11706 C CA . ARG F 1 187 ? 18.608 -13.673 -10.902 1.00 61.76 186 ARG F CA 1
ATOM 11707 C C . ARG F 1 187 ? 19.605 -14.548 -10.188 1.00 61.40 186 ARG F C 1
ATOM 11708 O O . ARG F 1 187 ? 20.165 -15.444 -10.792 1.00 62.11 186 ARG F O 1
ATOM 11716 N N . ILE F 1 188 ? 19.833 -14.267 -8.912 1.00 61.13 187 ILE F N 1
ATOM 11717 C CA . ILE F 1 188 ? 20.754 -15.039 -8.109 1.00 61.61 187 ILE F CA 1
ATOM 11718 C C . ILE F 1 188 ? 20.129 -15.259 -6.749 1.00 63.81 187 ILE F C 1
ATOM 11719 O O . ILE F 1 188 ? 19.598 -14.330 -6.149 1.00 63.24 187 ILE F O 1
ATOM 11724 N N . GLN F 1 189 ? 20.149 -16.507 -6.293 1.00 67.27 188 GLN F N 1
ATOM 11725 C CA . GLN F 1 189 ? 19.586 -16.837 -4.999 1.00 70.18 188 GLN F CA 1
ATOM 11726 C C . GLN F 1 189 ? 20.639 -17.548 -4.174 1.00 73.32 188 GLN F C 1
ATOM 11727 O O . GLN F 1 189 ? 21.676 -17.926 -4.713 1.00 73.43 188 GLN F O 1
ATOM 11733 N N . ASP F 1 190 ? 20.379 -17.718 -2.878 1.00 77.72 189 ASP F N 1
ATOM 11734 C CA . ASP F 1 190 ? 21.245 -18.521 -2.007 1.00 83.12 189 ASP F CA 1
ATOM 11735 C C . ASP F 1 190 ? 21.371 -19.964 -2.462 1.00 86.76 189 ASP F C 1
ATOM 11736 O O . ASP F 1 190 ? 20.427 -20.544 -2.980 1.00 86.81 189 ASP F O 1
ATOM 11741 N N . ARG F 1 191 ? 22.556 -20.520 -2.266 1.00 91.36 190 ARG F N 1
ATOM 11742 C CA . ARG F 1 191 ? 22.856 -21.870 -2.689 1.00 98.23 190 ARG F CA 1
ATOM 11743 C C . ARG F 1 191 ? 22.234 -22.873 -1.717 1.00 100.74 190 ARG F C 1
ATOM 11744 O O . ARG F 1 191 ? 22.452 -22.777 -0.511 1.00 99.59 190 ARG F O 1
ATOM 11752 N N . PRO F 1 192 ? 21.454 -23.836 -2.239 1.00 104.78 191 PRO F N 1
ATOM 11753 C CA . PRO F 1 192 ? 20.679 -24.750 -1.391 1.00 109.87 191 PRO F CA 1
ATOM 11754 C C . PRO F 1 192 ? 21.529 -25.583 -0.432 1.00 115.50 191 PRO F C 1
ATOM 11755 O O . PRO F 1 192 ? 20.999 -26.200 0.489 1.00 117.76 191 PRO F O 1
ATOM 11759 N N . GLU F 1 193 ? 22.837 -25.583 -0.656 1.00 120.03 192 GLU F N 1
ATOM 11760 C CA . GLU F 1 193 ? 23.775 -26.303 0.187 1.00 125.42 192 GLU F CA 1
ATOM 11761 C C . GLU F 1 193 ? 23.985 -25.575 1.509 1.00 121.63 192 GLU F C 1
ATOM 11762 O O . GLU F 1 193 ? 24.176 -26.198 2.541 1.00 123.62 192 GLU F O 1
ATOM 11768 N N . THR F 1 194 ? 23.933 -24.248 1.471 1.00 115.66 193 THR F N 1
ATOM 11769 C CA . THR F 1 194 ? 24.183 -23.420 2.652 1.00 110.27 193 THR F CA 1
ATOM 11770 C C . THR F 1 194 ? 22.892 -23.065 3.381 1.00 109.08 193 THR F C 1
ATOM 11771 O O . THR F 1 194 ? 22.795 -21.996 3.996 1.00 106.85 193 THR F O 1
ATOM 11775 N N . LEU F 1 195 ? 21.907 -23.956 3.323 1.00 110.00 194 LEU F N 1
ATOM 11776 C CA . LEU F 1 195 ? 20.582 -23.624 3.821 1.00 110.36 194 LEU F CA 1
ATOM 11777 C C . LEU F 1 195 ? 19.792 -24.735 4.480 1.00 114.52 194 LEU F C 1
ATOM 11778 O O . LEU F 1 195 ? 20.337 -25.688 5.033 1.00 114.65 194 LEU F O 1
ATOM 11783 N N . LYS F 1 196 ? 18.479 -24.554 4.408 1.00 119.09 195 LYS F N 1
ATOM 11784 C CA . LYS F 1 196 ? 17.442 -25.513 4.808 1.00 126.64 195 LYS F CA 1
ATOM 11785 C C . LYS F 1 196 ? 17.483 -26.176 6.191 1.00 128.03 195 LYS F C 1
ATOM 11786 O O . LYS F 1 196 ? 17.950 -25.588 7.171 1.00 126.90 195 LYS F O 1
ATOM 11792 N N . GLY F 1 197 ? 16.981 -27.410 6.224 1.00 131.10 196 GLY F N 1
ATOM 11793 C CA . GLY F 1 197 ? 16.395 -28.006 7.414 1.00 132.47 196 GLY F CA 1
ATOM 11794 C C . GLY F 1 197 ? 14.913 -27.656 7.374 1.00 131.77 196 GLY F C 1
ATOM 11795 O O . GLY F 1 197 ? 14.196 -27.821 8.360 1.00 133.70 196 GLY F O 1
ATOM 11796 N N . GLY F 1 198 ? 14.456 -27.175 6.220 1.00 129.17 197 GLY F N 1
ATOM 11797 C CA . GLY F 1 198 ? 13.098 -26.661 6.071 1.00 126.41 197 GLY F CA 1
ATOM 11798 C C . GLY F 1 198 ? 13.070 -25.160 5.824 1.00 121.08 197 GLY F C 1
ATOM 11799 O O . GLY F 1 198 ? 12.108 -24.490 6.176 1.00 120.85 197 GLY F O 1
ATOM 11800 N N . GLU F 1 199 ? 14.125 -24.640 5.198 1.00 116.48 198 GLU F N 1
ATOM 11801 C CA . GLU F 1 199 ? 14.301 -23.204 4.982 1.00 110.54 198 GLU F CA 1
ATOM 11802 C C . GLU F 1 199 ? 13.987 -22.800 3.535 1.00 109.23 198 GLU F C 1
ATOM 11803 O O . GLU F 1 199 ? 13.979 -23.641 2.625 1.00 111.40 198 GLU F O 1
ATOM 11809 N N . MET F 1 200 ? 13.733 -21.510 3.332 1.00 104.96 199 MET F N 1
ATOM 11810 C CA . MET F 1 200 ? 13.350 -20.994 2.022 1.00 101.87 199 MET F CA 1
ATOM 11811 C C . MET F 1 200 ? 14.438 -20.120 1.401 1.00 93.61 199 MET F C 1
ATOM 11812 O O . MET F 1 200 ? 14.885 -19.147 2.030 1.00 92.57 199 MET F O 1
ATOM 11817 N N . PRO F 1 201 ? 14.856 -20.436 0.159 1.00 87.34 200 PRO F N 1
ATOM 11818 C CA . PRO F 1 201 ? 15.907 -19.641 -0.473 1.00 82.04 200 PRO F CA 1
ATOM 11819 C C . PRO F 1 201 ? 15.415 -18.261 -0.904 1.00 79.26 200 PRO F C 1
ATOM 11820 O O . PRO F 1 201 ? 14.407 -18.151 -1.584 1.00 80.13 200 PRO F O 1
ATOM 11824 N N . ARG F 1 202 ? 16.104 -17.213 -0.480 1.00 76.05 201 ARG F N 1
ATOM 11825 C CA . ARG F 1 202 ? 15.745 -15.877 -0.927 1.00 73.59 201 ARG F CA 1
ATOM 11826 C C . ARG F 1 202 ? 16.569 -15.558 -2.174 1.00 70.59 201 ARG F C 1
ATOM 11827 O O . ARG F 1 202 ? 17.590 -16.195 -2.419 1.00 70.80 201 ARG F O 1
ATOM 11835 N N . PHE F 1 203 ? 16.121 -14.589 -2.964 1.00 66.98 202 PHE F N 1
ATOM 11836 C CA . PHE F 1 203 ? 16.764 -14.265 -4.237 1.00 63.31 202 PHE F CA 1
ATOM 11837 C C . PHE F 1 203 ? 16.981 -12.762 -4.369 1.00 58.78 202 PHE F C 1
ATOM 11838 O O . PHE F 1 203 ? 16.399 -11.977 -3.630 1.00 57.58 202 PHE F O 1
ATOM 11846 N N . ILE F 1 204 ? 17.820 -12.374 -5.325 1.00 54.79 203 ILE F N 1
ATOM 11847 C CA . ILE F 1 204 ? 17.943 -10.976 -5.737 1.00 51.07 203 ILE F CA 1
ATOM 11848 C C . ILE F 1 204 ? 18.223 -10.824 -7.237 1.00 50.45 203 ILE F C 1
ATOM 11849 O O . ILE F 1 204 ? 19.089 -11.486 -7.811 1.00 49.13 203 ILE F O 1
ATOM 11854 N N . ASP F 1 205 ? 17.454 -9.936 -7.858 1.00 50.76 204 ASP F N 1
ATOM 11855 C CA . ASP F 1 205 ? 17.661 -9.573 -9.253 1.00 51.24 204 ASP F CA 1
ATOM 11856 C C . ASP F 1 205 ? 18.805 -8.577 -9.359 1.00 48.66 204 ASP F C 1
ATOM 11857 O O . ASP F 1 205 ? 19.029 -7.764 -8.461 1.00 47.91 204 ASP F O 1
ATOM 11862 N N . GLY F 1 206 ? 19.533 -8.675 -10.457 1.00 46.86 205 GLY F N 1
ATOM 11863 C CA . GLY F 1 206 ? 20.779 -7.971 -10.607 1.00 44.45 205 GLY F CA 1
ATOM 11864 C C . GLY F 1 206 ? 20.935 -7.646 -12.073 1.00 44.22 205 GLY F C 1
ATOM 11865 O O . GLY F 1 206 ? 20.274 -8.313 -12.907 1.00 44.22 205 GLY F O 1
ATOM 11866 N N . ILE F 1 207 ? 21.761 -6.613 -12.378 1.00 43.00 206 ILE F N 1
ATOM 11867 C CA . ILE F 1 207 ? 22.059 -6.218 -13.759 1.00 42.88 206 ILE F CA 1
ATOM 11868 C C . ILE F 1 207 ? 23.551 -6.159 -14.160 1.00 42.16 206 ILE F C 1
ATOM 11869 O O . ILE F 1 207 ? 24.428 -5.909 -13.335 1.00 41.84 206 ILE F O 1
ATOM 11874 N N . LEU F 1 208 ? 23.817 -6.408 -15.442 1.00 41.91 207 LEU F N 1
ATOM 11875 C CA . LEU F 1 208 ? 25.181 -6.579 -15.994 1.00 41.11 207 LEU F CA 1
ATOM 11876 C C . LEU F 1 208 ? 25.312 -5.650 -17.174 1.00 42.37 207 LEU F C 1
ATOM 11877 O O . LEU F 1 208 ? 24.441 -5.603 -18.028 1.00 43.17 207 LEU F O 1
ATOM 11882 N N . LEU F 1 209 ? 26.390 -4.900 -17.233 1.00 43.18 208 LEU F N 1
ATOM 11883 C CA . LEU F 1 209 ? 26.554 -3.977 -18.343 1.00 44.90 208 LEU F CA 1
ATOM 11884 C C . LEU F 1 209 ? 27.833 -4.226 -19.130 1.00 46.94 208 LEU F C 1
ATOM 11885 O O . LEU F 1 209 ? 28.817 -4.763 -18.607 1.00 47.91 208 LEU F O 1
ATOM 11890 N N . ASP F 1 210 ? 27.803 -3.799 -20.390 1.00 48.41 209 ASP F N 1
ATOM 11891 C CA . ASP F 1 210 ? 28.984 -3.724 -21.234 1.00 49.50 209 ASP F CA 1
ATOM 11892 C C . ASP F 1 210 ? 29.804 -5.012 -21.162 1.00 48.27 209 ASP F C 1
ATOM 11893 O O . ASP F 1 210 ? 29.269 -6.104 -21.354 1.00 47.56 209 ASP F O 1
ATOM 11898 N N . ASP F 1 211 ? 31.084 -4.894 -20.852 1.00 48.29 210 ASP F N 1
ATOM 11899 C CA . ASP F 1 211 ? 31.975 -6.029 -20.980 1.00 49.15 210 ASP F CA 1
ATOM 11900 C C . ASP F 1 211 ? 31.680 -7.241 -20.100 1.00 48.13 210 ASP F C 1
ATOM 11901 O O . ASP F 1 211 ? 32.167 -8.304 -20.394 1.00 47.83 210 ASP F O 1
ATOM 11906 N N . ILE F 1 212 ? 30.866 -7.090 -19.058 1.00 48.19 211 ILE F N 1
ATOM 11907 C CA . ILE F 1 212 ? 30.617 -8.195 -18.123 1.00 49.01 211 ILE F CA 1
ATOM 11908 C C . ILE F 1 212 ? 29.321 -8.972 -18.407 1.00 50.48 211 ILE F C 1
ATOM 11909 O O . ILE F 1 212 ? 29.072 -10.038 -17.820 1.00 50.23 211 ILE F O 1
ATOM 11914 N N . VAL F 1 213 ? 28.520 -8.431 -19.322 1.00 52.73 212 VAL F N 1
ATOM 11915 C CA . VAL F 1 213 ? 27.342 -9.102 -19.880 1.00 55.14 212 VAL F CA 1
ATOM 11916 C C . VAL F 1 213 ? 27.694 -10.503 -20.356 1.00 57.55 212 VAL F C 1
ATOM 11917 O O . VAL F 1 213 ? 28.777 -10.718 -20.856 1.00 57.49 212 VAL F O 1
ATOM 11921 N N . ASP F 1 214 ? 26.787 -11.456 -20.184 1.00 61.73 213 ASP F N 1
ATOM 11922 C CA . ASP F 1 214 ? 26.901 -12.790 -20.817 1.00 66.68 213 ASP F CA 1
ATOM 11923 C C . ASP F 1 214 ? 28.002 -13.652 -20.239 1.00 65.57 213 ASP F C 1
ATOM 11924 O O . ASP F 1 214 ? 28.451 -14.592 -20.867 1.00 67.30 213 ASP F O 1
ATOM 11929 N N . VAL F 1 215 ? 28.431 -13.341 -19.028 1.00 62.91 214 VAL F N 1
ATOM 11930 C CA . VAL F 1 215 ? 29.525 -14.068 -18.400 1.00 60.91 214 VAL F CA 1
ATOM 11931 C C . VAL F 1 215 ? 29.054 -15.364 -17.711 1.00 59.35 214 VAL F C 1
ATOM 11932 O O . VAL F 1 215 ? 29.871 -16.226 -17.381 1.00 59.34 214 VAL F O 1
ATOM 11936 N N . ALA F 1 216 ? 27.744 -15.485 -17.492 1.00 57.09 215 ALA F N 1
ATOM 11937 C CA . ALA F 1 216 ? 27.182 -16.561 -16.678 1.00 56.66 215 ALA F CA 1
ATOM 11938 C C . ALA F 1 216 ? 25.843 -17.015 -17.218 1.00 58.39 215 ALA F C 1
ATOM 11939 O O . ALA F 1 216 ? 25.139 -16.219 -17.849 1.00 57.94 215 ALA F O 1
ATOM 11941 N N . LEU F 1 217 ? 25.499 -18.284 -16.967 1.00 62.05 216 LEU F N 1
ATOM 11942 C CA . LEU F 1 217 ? 24.167 -18.814 -17.283 1.00 65.63 216 LEU F CA 1
ATOM 11943 C C . LEU F 1 217 ? 23.541 -19.554 -16.088 1.00 67.93 216 LEU F C 1
ATOM 11944 O O . LEU F 1 217 ? 24.218 -19.767 -15.094 1.00 68.23 216 LEU F O 1
ATOM 11949 N N . PRO F 1 218 ? 22.231 -19.893 -16.157 1.00 70.56 217 PRO F N 1
ATOM 11950 C CA . PRO F 1 218 ? 21.575 -20.629 -15.068 1.00 72.87 217 PRO F CA 1
ATOM 11951 C C . PRO F 1 218 ? 22.324 -21.897 -14.665 1.00 76.45 217 PRO F C 1
ATOM 11952 O O . PRO F 1 218 ? 22.676 -22.706 -15.528 1.00 78.64 217 PRO F O 1
ATOM 11956 N N . GLY F 1 219 ? 22.565 -22.050 -13.363 1.00 78.10 218 GLY F N 1
ATOM 11957 C CA . GLY F 1 219 ? 23.295 -23.201 -12.833 1.00 81.84 218 GLY F CA 1
ATOM 11958 C C . GLY F 1 219 ? 24.663 -22.854 -12.275 1.00 82.40 218 GLY F C 1
ATOM 11959 O O . GLY F 1 219 ? 25.096 -23.426 -11.283 1.00 82.75 218 GLY F O 1
ATOM 11960 N N . ASP F 1 220 ? 25.348 -21.924 -12.932 1.00 83.10 219 ASP F N 1
ATOM 11961 C CA . ASP F 1 220 ? 26.647 -21.431 -12.487 1.00 83.89 219 ASP F CA 1
ATOM 11962 C C . ASP F 1 220 ? 26.500 -20.801 -11.107 1.00 82.47 219 ASP F C 1
ATOM 11963 O O . ASP F 1 220 ? 25.632 -19.955 -10.911 1.00 81.98 219 ASP F O 1
ATOM 11968 N N . ARG F 1 221 ? 27.338 -21.212 -10.157 1.00 82.08 220 ARG F N 1
ATOM 11969 C CA . ARG F 1 221 ? 27.448 -20.494 -8.887 1.00 79.49 220 ARG F CA 1
ATOM 11970 C C . ARG F 1 221 ? 28.554 -19.436 -8.972 1.00 73.75 220 ARG F C 1
ATOM 11971 O O . ARG F 1 221 ? 29.573 -19.647 -9.610 1.00 74.29 220 ARG F O 1
ATOM 11979 N N . VAL F 1 222 ? 28.344 -18.288 -8.350 1.00 66.45 221 VAL F N 1
ATOM 11980 C CA . VAL F 1 222 ? 29.252 -17.171 -8.553 1.00 60.11 221 VAL F CA 1
ATOM 11981 C C . VAL F 1 222 ? 29.502 -16.298 -7.339 1.00 57.46 221 VAL F C 1
ATOM 11982 O O . VAL F 1 222 ? 28.712 -16.264 -6.404 1.00 57.00 221 VAL F O 1
ATOM 11986 N N . ILE F 1 223 ? 30.617 -15.583 -7.367 1.00 54.58 222 ILE F N 1
ATOM 11987 C CA . ILE F 1 223 ? 30.847 -14.547 -6.382 1.00 51.77 222 ILE F CA 1
ATOM 11988 C C . ILE F 1 223 ? 30.764 -13.228 -7.096 1.00 48.62 222 ILE F C 1
ATOM 11989 O O . ILE F 1 223 ? 31.573 -12.936 -7.972 1.00 48.73 222 ILE F O 1
ATOM 11994 N N . VAL F 1 224 ? 29.778 -12.433 -6.751 1.00 45.07 223 VAL F N 1
ATOM 11995 C CA . VAL F 1 224 ? 29.691 -11.132 -7.429 1.00 43.71 223 VAL F CA 1
ATOM 11996 C C . VAL F 1 224 ? 29.879 -9.956 -6.493 1.00 41.22 223 VAL F C 1
ATOM 11997 O O . VAL F 1 224 ? 29.475 -9.989 -5.335 1.00 40.06 223 VAL F O 1
ATOM 12001 N N . THR F 1 225 ? 30.536 -8.932 -6.978 1.00 40.66 224 THR F N 1
ATOM 12002 C CA . THR F 1 225 ? 30.584 -7.698 -6.208 1.00 40.76 224 THR F CA 1
ATOM 12003 C C . THR F 1 225 ? 29.637 -6.719 -6.845 1.00 40.86 224 THR F C 1
ATOM 12004 O O . THR F 1 225 ? 29.468 -6.742 -8.065 1.00 41.42 224 THR F O 1
ATOM 12008 N N . GLY F 1 226 ? 29.007 -5.863 -6.055 1.00 41.64 225 GLY F N 1
ATOM 12009 C CA . GLY F 1 226 ? 28.162 -4.813 -6.659 1.00 42.46 225 GLY F CA 1
ATOM 12010 C C . GLY F 1 226 ? 27.540 -3.801 -5.720 1.00 42.19 225 GLY F C 1
ATOM 12011 O O . GLY F 1 226 ? 27.728 -3.868 -4.485 1.00 43.28 225 GLY F O 1
ATOM 12012 N N . ILE F 1 227 ? 26.794 -2.866 -6.301 1.00 41.01 226 ILE F N 1
ATOM 12013 C CA . ILE F 1 227 ? 26.031 -1.932 -5.509 1.00 39.38 226 ILE F CA 1
ATOM 12014 C C . ILE F 1 227 ? 24.612 -2.409 -5.381 1.00 40.61 226 ILE F C 1
ATOM 12015 O O . ILE F 1 227 ? 23.965 -2.754 -6.368 1.00 40.66 226 ILE F O 1
ATOM 12020 N N . LEU F 1 228 ? 24.138 -2.400 -4.144 1.00 42.35 227 LEU F N 1
ATOM 12021 C CA . LEU F 1 228 ? 22.740 -2.605 -3.813 1.00 43.75 227 LEU F CA 1
ATOM 12022 C C . LEU F 1 228 ? 21.924 -1.323 -4.011 1.00 45.95 227 LEU F C 1
ATOM 12023 O O . LEU F 1 228 ? 22.112 -0.308 -3.303 1.00 47.26 227 LEU F O 1
ATOM 12028 N N . ARG F 1 229 ? 21.030 -1.376 -5.001 1.00 46.61 228 ARG F N 1
ATOM 12029 C CA . ARG F 1 229 ? 20.207 -0.235 -5.390 1.00 47.14 228 ARG F CA 1
ATOM 12030 C C . ARG F 1 229 ? 18.731 -0.546 -5.102 1.00 48.77 228 ARG F C 1
ATOM 12031 O O . ARG F 1 229 ? 18.273 -1.715 -5.201 1.00 47.94 228 ARG F O 1
ATOM 12039 N N . VAL F 1 230 ? 17.981 0.504 -4.762 1.00 51.29 229 VAL F N 1
ATOM 12040 C CA . VAL F 1 230 ? 16.548 0.361 -4.496 1.00 53.35 229 VAL F CA 1
ATOM 12041 C C . VAL F 1 230 ? 15.741 1.153 -5.487 1.00 58.16 229 VAL F C 1
ATOM 12042 O O . VAL F 1 230 ? 16.174 2.200 -5.943 1.00 59.10 229 VAL F O 1
ATOM 12046 N N . VAL F 1 231 ? 14.560 0.651 -5.813 1.00 63.59 230 VAL F N 1
ATOM 12047 C CA . VAL F 1 231 ? 13.636 1.385 -6.648 1.00 70.00 230 VAL F CA 1
ATOM 12048 C C . VAL F 1 231 ? 12.214 0.980 -6.284 1.00 77.45 230 VAL F C 1
ATOM 12049 O O . VAL F 1 231 ? 11.961 -0.190 -6.054 1.00 77.47 230 VAL F O 1
ATOM 12053 N N . LEU F 1 232 ? 11.303 1.951 -6.207 1.00 87.22 231 LEU F N 1
ATOM 12054 C CA . LEU F 1 232 ? 9.918 1.714 -5.739 1.00 95.99 231 LEU F CA 1
ATOM 12055 C C . LEU F 1 232 ? 9.193 0.650 -6.554 1.00 102.17 231 LEU F C 1
ATOM 12056 O O . LEU F 1 232 ? 9.489 0.466 -7.734 1.00 103.32 231 LEU F O 1
ATOM 12061 N N . GLU F 1 233 ? 8.232 -0.030 -5.936 1.00 109.70 232 GLU F N 1
ATOM 12062 C CA . GLU F 1 233 ? 7.509 -1.108 -6.611 1.00 117.61 232 GLU F CA 1
ATOM 12063 C C . GLU F 1 233 ? 6.429 -0.643 -7.589 1.00 127.15 232 GLU F C 1
ATOM 12064 O O . GLU F 1 233 ? 5.693 0.312 -7.314 1.00 129.37 232 GLU F O 1
ATOM 12070 N N . LYS F 1 234 ? 6.343 -1.362 -8.713 1.00 136.19 233 LYS F N 1
ATOM 12071 C CA . LYS F 1 234 ? 5.438 -1.088 -9.852 1.00 144.86 233 LYS F CA 1
ATOM 12072 C C . LYS F 1 234 ? 4.514 0.130 -9.730 1.00 149.65 233 LYS F C 1
ATOM 12073 O O . LYS F 1 234 ? 4.695 1.117 -10.444 1.00 155.07 233 LYS F O 1
ATOM 12079 N N . ARG F 1 235 ? 3.534 0.040 -8.832 1.00 149.12 234 ARG F N 1
ATOM 12080 C CA . ARG F 1 235 ? 2.533 1.091 -8.622 1.00 148.19 234 ARG F CA 1
ATOM 12081 C C . ARG F 1 235 ? 3.117 2.509 -8.476 1.00 147.25 234 ARG F C 1
ATOM 12082 O O . ARG F 1 235 ? 2.506 3.482 -8.938 1.00 148.13 234 ARG F O 1
ATOM 12090 N N . GLU F 1 236 ? 4.295 2.603 -7.849 1.00 144.56 235 GLU F N 1
ATOM 12091 C CA . GLU F 1 236 ? 4.981 3.875 -7.547 1.00 145.83 235 GLU F CA 1
ATOM 12092 C C . GLU F 1 236 ? 4.238 4.732 -6.501 1.00 145.11 235 GLU F C 1
ATOM 12093 O O . GLU F 1 236 ? 4.330 5.968 -6.521 1.00 145.06 235 GLU F O 1
ATOM 12099 N N . LYS F 1 237 ? 3.516 4.072 -5.587 1.00 143.79 236 LYS F N 1
ATOM 12100 C CA . LYS F 1 237 ? 2.749 4.768 -4.528 1.00 142.56 236 LYS F CA 1
ATOM 12101 C C . LYS F 1 237 ? 2.841 4.177 -3.108 1.00 137.63 236 LYS F C 1
ATOM 12102 O O . LYS F 1 237 ? 2.276 4.739 -2.169 1.00 142.92 236 LYS F O 1
ATOM 12108 N N . THR F 1 238 ? 3.544 3.051 -2.966 1.00 125.96 237 THR F N 1
ATOM 12109 C CA . THR F 1 238 ? 3.805 2.424 -1.662 1.00 112.33 237 THR F CA 1
ATOM 12110 C C . THR F 1 238 ? 5.244 2.743 -1.244 1.00 102.48 237 THR F C 1
ATOM 12111 O O . THR F 1 238 ? 6.142 2.742 -2.092 1.00 102.66 237 THR F O 1
ATOM 12115 N N . PRO F 1 239 ? 5.476 3.018 0.056 1.00 92.35 238 PRO F N 1
ATOM 12116 C CA . PRO F 1 239 ? 6.827 3.338 0.517 1.00 83.82 238 PRO F CA 1
ATOM 12117 C C . PRO F 1 239 ? 7.722 2.100 0.666 1.00 76.22 238 PRO F C 1
ATOM 12118 O O . PRO F 1 239 ? 8.656 2.092 1.461 1.00 73.70 238 PRO F O 1
ATOM 12122 N N . ILE F 1 240 ? 7.434 1.069 -0.113 1.00 71.09 239 ILE F N 1
ATOM 12123 C CA . ILE F 1 240 ? 8.207 -0.153 -0.118 1.00 64.55 239 ILE F CA 1
ATOM 12124 C C . ILE F 1 240 ? 9.005 -0.241 -1.428 1.00 63.79 239 ILE F C 1
ATOM 12125 O O . ILE F 1 240 ? 8.561 0.243 -2.470 1.00 65.40 239 ILE F O 1
ATOM 12130 N N . PHE F 1 241 ? 10.191 -0.842 -1.366 1.00 60.88 240 PHE F N 1
ATOM 12131 C CA . PHE F 1 241 ? 11.100 -0.843 -2.499 1.00 59.67 240 PHE F CA 1
ATOM 12132 C C . PHE F 1 241 ? 11.509 -2.224 -2.999 1.00 59.34 240 PHE F C 1
ATOM 12133 O O . PHE F 1 241 ? 11.414 -3.213 -2.295 1.00 57.55 240 PHE F O 1
ATOM 12141 N N . ARG F 1 242 ? 11.953 -2.246 -4.246 1.00 61.55 241 ARG F N 1
ATOM 12142 C CA . ARG F 1 242 ? 12.433 -3.421 -4.927 1.00 63.84 241 ARG F CA 1
ATOM 12143 C C . ARG F 1 242 ? 13.946 -3.274 -4.980 1.00 61.60 241 ARG F C 1
ATOM 12144 O O . ARG F 1 242 ? 14.464 -2.178 -5.269 1.00 61.33 241 ARG F O 1
ATOM 12152 N N . LYS F 1 243 ? 14.665 -4.360 -4.679 1.00 59.77 242 LYS F N 1
ATOM 12153 C CA . LYS F 1 243 ? 16.125 -4.256 -4.637 1.00 57.70 242 LYS F CA 1
ATOM 12154 C C . LYS F 1 243 ? 16.839 -4.972 -5.771 1.00 57.12 242 LYS F C 1
ATOM 12155 O O . LYS F 1 243 ? 16.555 -6.126 -6.074 1.00 57.88 242 LYS F O 1
ATOM 12161 N N . ILE F 1 244 ? 17.753 -4.237 -6.401 1.00 55.89 243 ILE F N 1
ATOM 12162 C CA . ILE F 1 244 ? 18.514 -4.712 -7.542 1.00 54.13 243 ILE F CA 1
ATOM 12163 C C . ILE F 1 244 ? 19.987 -4.512 -7.264 1.00 51.70 243 ILE F C 1
ATOM 12164 O O . ILE F 1 244 ? 20.387 -3.525 -6.620 1.00 52.57 243 ILE F O 1
ATOM 12169 N N . LEU F 1 245 ? 20.798 -5.431 -7.777 1.00 48.19 244 LEU F N 1
ATOM 12170 C CA . LEU F 1 245 ? 22.231 -5.383 -7.565 1.00 44.38 244 LEU F CA 1
ATOM 12171 C C . LEU F 1 245 ? 22.962 -4.946 -8.827 1.00 44.69 244 LEU F C 1
ATOM 12172 O O . LEU F 1 245 ? 23.140 -5.736 -9.742 1.00 44.60 244 LEU F O 1
ATOM 12177 N N . GLU F 1 246 ? 23.362 -3.672 -8.887 1.00 44.79 245 GLU F N 1
ATOM 12178 C CA . GLU F 1 246 ? 24.109 -3.174 -10.035 1.00 45.33 245 GLU F CA 1
ATOM 12179 C C . GLU F 1 246 ? 25.531 -3.739 -9.982 1.00 44.26 245 GLU F C 1
ATOM 12180 O O . GLU F 1 246 ? 26.389 -3.187 -9.294 1.00 44.75 245 GLU F O 1
ATOM 12186 N N . VAL F 1 247 ? 25.771 -4.838 -10.698 1.00 42.82 246 VAL F N 1
ATOM 12187 C CA . VAL F 1 247 ? 27.019 -5.580 -10.576 1.00 41.74 246 VAL F CA 1
ATOM 12188 C C . VAL F 1 247 ? 28.242 -4.838 -11.079 1.00 43.84 246 VAL F C 1
ATOM 12189 O O . VAL F 1 247 ? 28.269 -4.350 -12.203 1.00 44.41 246 VAL F O 1
ATOM 12193 N N . ASN F 1 248 ? 29.268 -4.825 -10.235 1.00 45.81 247 ASN F N 1
ATOM 12194 C CA . ASN F 1 248 ? 30.569 -4.228 -10.527 1.00 48.05 247 ASN F CA 1
ATOM 12195 C C . ASN F 1 248 ? 31.651 -5.259 -10.819 1.00 49.35 247 ASN F C 1
ATOM 12196 O O . ASN F 1 248 ? 32.648 -4.903 -11.396 1.00 51.41 247 ASN F O 1
ATOM 12201 N N . HIS F 1 249 ? 31.447 -6.530 -10.459 1.00 49.37 248 HIS F N 1
ATOM 12202 C CA . HIS F 1 249 ? 32.410 -7.596 -10.756 1.00 50.70 248 HIS F CA 1
ATOM 12203 C C . HIS F 1 249 ? 31.812 -8.995 -10.542 1.00 52.79 248 HIS F C 1
ATOM 12204 O O . HIS F 1 249 ? 31.145 -9.244 -9.541 1.00 51.88 248 HIS F O 1
ATOM 12211 N N . ILE F 1 250 ? 32.041 -9.910 -11.476 1.00 57.31 249 ILE F N 1
ATOM 12212 C CA . ILE F 1 250 ? 31.576 -11.304 -11.336 1.00 62.19 249 ILE F CA 1
ATOM 12213 C C . ILE F 1 250 ? 32.724 -12.229 -11.600 1.00 65.74 249 ILE F C 1
ATOM 12214 O O . ILE F 1 250 ? 33.625 -11.880 -12.339 1.00 66.65 249 ILE F O 1
ATOM 12219 N N . GLU F 1 251 ? 32.675 -13.421 -11.024 1.00 69.94 250 GLU F N 1
ATOM 12220 C CA . GLU F 1 251 ? 33.555 -14.504 -11.431 1.00 75.45 250 GLU F CA 1
ATOM 12221 C C . GLU F 1 251 ? 32.942 -15.838 -11.030 1.00 76.26 250 GLU F C 1
ATOM 12222 O O . GLU F 1 251 ? 32.339 -15.936 -9.961 1.00 74.81 250 GLU F O 1
ATOM 12228 N N . PRO F 1 252 ? 33.075 -16.865 -11.898 1.00 79.06 251 PRO F N 1
ATOM 12229 C CA . PRO F 1 252 ? 32.591 -18.212 -11.586 1.00 82.28 251 PRO F CA 1
ATOM 12230 C C . PRO F 1 252 ? 33.310 -18.814 -10.395 1.00 86.71 251 PRO F C 1
ATOM 12231 O O . PRO F 1 252 ? 34.278 -18.241 -9.909 1.00 86.30 251 PRO F O 1
ATOM 12235 N N . VAL F 1 253 ? 32.806 -19.946 -9.915 1.00 93.48 252 VAL F N 1
ATOM 12236 C CA . VAL F 1 253 ? 33.485 -20.743 -8.897 1.00 100.66 252 VAL F CA 1
ATOM 12237 C C . VAL F 1 253 ? 33.327 -22.230 -9.257 1.00 113.08 252 VAL F C 1
ATOM 12238 O O . VAL F 1 253 ? 32.201 -22.735 -9.366 1.00 114.04 252 VAL F O 1
ATOM 12242 N N . SER F 1 254 ? 34.457 -22.915 -9.456 1.00 127.17 253 SER F N 1
ATOM 12243 C CA . SER F 1 254 ? 34.461 -24.331 -9.864 1.00 139.30 253 SER F CA 1
ATOM 12244 C C . SER F 1 254 ? 33.851 -25.246 -8.799 1.00 149.18 253 SER F C 1
ATOM 12245 O O . SER F 1 254 ? 34.523 -25.616 -7.830 1.00 155.47 253 SER F O 1
ATOM 12248 N N . LYS F 1 255 ? 32.577 -25.598 -8.988 1.00 154.58 254 LYS F N 1
ATOM 12249 C CA . LYS F 1 255 ? 31.864 -26.497 -8.074 1.00 159.67 254 LYS F CA 1
ATOM 12250 C C . LYS F 1 255 ? 32.369 -27.943 -8.197 1.00 165.77 254 LYS F C 1
ATOM 12251 O O . LYS F 1 255 ? 32.599 -28.630 -7.200 1.00 170.42 254 LYS F O 1
#

B-factor: mean 77.91, std 31.93, range [30.47, 197.58]

InterPro domains:
  IPR001208 MCM domain [PF00493] (266-364)
  IPR001208 MCM domain [PF00493] (729-854)
  IPR001208 MCM domain [PR01657] (319-334)
  IPR001208 MCM domain [PR01657] (746-760)
  IPR001208 MCM domain [PR01657] (774-787)
  IPR001208 MCM domain [PR01657] (798-810)
  IPR001208 MCM domain [PR01657] (825-833)
  IPR001208 MCM domain [PS50051] (278-381)
  IPR001208 MCM domain [PS50051] (707-851)
  IPR003586 Hint domain C-terminal [SM00305] (687-734)
  IPR003587 Hint domain N-terminal [SM00306] (360-478)
  IPR004042 Intein DOD homing endonuclease, central region [PS50819] (504-555)
  IPR006141 Intein N-terminal splicing region [PS50817] (362-455)
  IPR006141 Intein N-terminal splicing region [TIGR01445] (362-455)
  IPR006142 Intein [PR00379] (442-455)
  IPR006142 Intein [PR00379] (517-529)
  IPR006142 Intein [PR00379] (542-557)
  IPR006142 Intein [PR00379] (705-722)
  IPR006142 Intein [PR00379] (723-732)
  IPR012340 Nucleic acid-binding, OB-fold [G3DSA:2.40.50.140] (102-253)